Protein 5WYD (pdb70)

Radius of gyration: 39.07 Å; Cα contacts (8 Å, |Δi|>4): 3317; chains: 6; bounding box: 117×98×84 Å

Foldseek 3Di:
DQPVHDAPPQWDWDDDFQEIEIEGRDPDQSEDDLSHLVRLLVVLVVNLPDPRHQEYEYAYPDQAHRYDYHDCVQVPDDDPVSVVVVLVSLQSNLLSLLLRLHAYEYQYRHEQEQSSLLSRLSGPAYEYEQAYKYAYCVVVVPHARSNCLVPSVCVQQNDVVSCCRRVVVDIDTPVVCCVSRVHVYYDHRPCSVVVSVVVRVVSVQDQRVCSSVVSVLVVVCVVHNNVVCVVVVVVVVVVVVPDPQVVQVVVCVVVVHRGDDD/DPPPHDADPQWDWDDDFQEIEIEGRDPPASADDPRHLVRLLVVLVVNLPDPRHAEYEYAYPDQAHRYPYHDCVQVPDDDPVSVVVVLVSLQSNLVSLLLRLHAYEYQGRHAQEQSRLLSRLSHPAYEYAQAYKYAYQVVVVVHDRSNCLQVRVCVQQNDVVSCCRHVVVDIDGPVRCCVSRVHVYYDHRPCSVVVRVVVSVVSVQDDRVCSSLVSVLVVVCVVHNNVVCVVVVVVVVVVLVPDPQNVQVVVCVVVVHRGDDD/DPPDDDADPQWDWDDDFQEIEIEGRDPPQSEDDPSNLVRQLVVLVVNLVDPSHQEYEYAYPDQAHRYNAHDCVQVPDDDPVSVVVVLVSLQSRLVSLLLRLHAYEYQARHEQEQSRLLNRLSGPAYEYAQAYKYAYQQVVVPHARSNCLVPSVCVQQHDVVSCCRRVVVDIDGPVVCCVRRSHVYYDHHPCRVVVRVVVSVVSVLDDSVVSSVVSVLVVVCVVHNNVVCVVVVVVVVVVVVPDPQVVQVVVQVVVVHRGDDD/DPPDDDADPQWDWDDDFQEIEIEGRDPPASADDLRNLVRLLVVLVVNLVDPRHQEYEYAYPDQAWRHPYHDPVQVDPDDPVSVVVVLVSLQSNLVSLLLRLHAYEYQTSAAAEQSRLLSRLSGPAYEYAQHYKYAYQQVVVPHARSNCLQPRVCVQQHDVVSCCRRVVVDIGTPVVCCVSRVHVYYDHRPCSVVVSVVVSVVSVQDDRVVSSLVSCLVVVCVVHNNVVCVVVVVVSVVVLVPDPQSVQVVVCVVVVHRGDDD/DPPPDDADPQWDWDDDFQEIEIERRDPDASADDLSNLVRLLVVLVVNLVDPRHAEYEYAYPDQAHRYPYHDPVQCDDDDPVSVVVVLVSLQSNLQSLLLRLHAYEYQTRHAAEQSRLLNRLSHPAYEYEQAYKYAYQQVVVPHARSNCLVPSVCVQQNDVVSCCRRVVVDIDGPVVCCVSRVHVYYDHRPCSVVVRVVVSVVSVLDQRLCSSLVSCLVVVVVVHNNVVCVVVVVVVVVVLVPDPQNVQCVVCVVVVHRGDDD/DPPDDDADPQWDWDDDFQEIEIEGRDPDQSEDDLRNLVRLLVVLVVSLPDLRHQEYEYAYPDQAHSYPYHDVVQVPDDDPVSVVVVLVSLQSNLVSLLLRLHAYEYQASHAQEQSRLLSRLSGPAYEYAQAYKYAYQQVVVPHDRSNCLVPSVCVQQNDVVSCCRHVVVDIDGPVVCCVSRVHVYYDHRPCRVVVRVVVSVVSVLDQRVVSSVVSCLVVVCVVHNNVVCPVVVVVVVVVLVPDPQNVQVVVCVVVVHRGDDD

Nearest PDB structures (foldseek):
  5wyd-assembly1_E-3  TM=1.002E+00  e=4.978E-52  Pseudomonas aeruginosa PAO1
  5wyb-assembly1_B  TM=1.000E+00  e=2.154E-47  Pseudomonas aeruginosa PA14
  5z7r-assembly1_A  TM=9.635E-01  e=1.392E-26  Clostridium acetobutylicum ATCC 824
  3kqf-assembly1_B  TM=9.655E-01  e=3.634E-26  Bacillus anthracis
  3pea-assembly2_E  TM=8.152E-01  e=1.328E-24  Bacillus anthracis str. 'Ames Ancestor'

Solvent-accessible surface area: 67088 Å² total; per-residue (Å²): 18,32,108,120,59,124,28,14,182,37,11,42,34,73,88,50,34,67,8,0,4,3,18,5,49,26,90,120,20,0,14,5,40,77,82,0,0,48,3,5,56,58,0,2,69,67,2,42,163,56,90,57,0,19,1,0,0,6,8,0,72,30,110,112,47,0,0,36,0,36,37,61,113,11,28,46,59,45,74,117,66,89,2,52,56,1,1,34,38,4,2,44,0,3,45,18,1,37,81,0,51,2,0,0,0,0,0,0,19,1,74,0,27,5,5,0,0,8,2,0,8,13,3,3,0,4,0,0,4,71,31,2,57,0,1,1,30,23,0,19,24,0,11,3,1,9,12,11,1,4,8,30,2,15,69,32,14,16,7,0,24,0,3,15,0,4,0,4,53,45,136,9,64,0,96,18,0,41,131,22,24,0,0,5,58,30,14,58,42,55,59,0,109,40,25,0,39,53,8,0,51,73,0,32,125,2,0,6,49,0,4,50,28,0,4,58,2,2,17,3,15,35,93,89,18,6,20,44,34,24,78,53,1,40,67,55,2,5,46,7,27,49,40,100,27,3,119,22,1,36,57,2,134,128,78,186,81,105,35,139,47,220,24,24,112,89,106,126,57,24,133,37,10,45,34,87,94,62,53,67,6,0,4,3,18,6,50,34,89,118,21,0,10,4,11,73,79,2,1,65,7,4,82,56,6,1,65,49,0,42,161,46,100,62,0,19,0,0,0,7,10,5,77,30,113,125,39,0,0,28,2,29,22,83,112,11,37,54,81,44,72,97,23,75,0,104,34,0,0,98,59,3,4,37,0,6,45,16,0,49,84,1,60,0,0,0,0,0,0,0,12,2,65,0,38,8,6,0,0,7,2,0,10,13,4,2,0,4,0,0,7,92,46,2,47,0,4,0,48,19,0,17,31,0,12,2,0,8,13,6,2,2,10,30,1,17,74,31,16,22,7,1,27,0,2,43,1,3,0,4,43,30,141,8,65,0,99,23,0,36,140,23,23,0,1,4,57,33,12,73,57,58,96,0,106,42,21,0,35,106,10,0,44,54,0,24,132,6,0,11,49,0,2,39,32,0,4,63,0,1,20,3,12,37,93,110,18,6,18,41,35,22,78,59,1,34,104,52,2,25,82,6,30,74,32,141,24,2,124,30,0,14,53,1,128,119,65,186,98,120,48,104,42,205,16,29,116,108,132,132,36,20,175,51,9,55,33,60,93,76,25,75,7,0,0,6,20,8,61,31,96,123,24,0,13,5,34,114,77,2,1,51,5,4,75,58,6,0,62,44,0,42,161,45,89,58,0,21,0,0,0,9,9,2,75,28,120,117,49,0,0,32,1,39,18,58,100,4,15,40,77,58,68,111,68,80,1,110,69,0,1,93,52,3,4,37,1,5,38,20,1,37,77,0,55,0,0,0,0,0,0,0,17,2,66,0,28,7,3,0,1,7,2,0,12,13,2,4,0,4,0,0,8,118,86,4,57,0,0,0,37,22,0,18,25,0,14,2,1,8,12,6,1,1,7,34,2,12,70,33,14,20,6,1,23,0,3,42,0,1,0,3,52,36,134,7,63,0,84,28,0,32,125,20,20,0,0,2,61,24,12,78,64,57,46,0,104,33,26,0,43,47,5,0,52,51,0,20,146,4,0,6,49,0,1,47,33,0,4,58,0,2,18,3,11,38,97,60,19,7,16,3,35,22,13,42,1,27,54,53,4,35,73,3,13,77,29,149,18,0,114,24,0,14,57,0,128,118,52,188,94,126,44,133,47,248,19,30,115,105,53,136,26,22,171,70,7,50,35,84,83,71,56,66,5,0,2,3,17,2,55,32,100,134,29,1,11,6,16,98,82,2,1,41,4,5,74,55,0,2,67,75,2,40,173,47,93,64,1,20,0,1,0,6,8,4,87,26,116,150,32,0,0,32,1,23,18,135,108,17,63,47,139,87,58,156,22,66,49,43,35,6,37,59,53,4,13,46,0,5,88,20,1,61,82,1,56,1,23,0,0,0,0,0,13,0,54,0,30,6,5,0,1,8,2,0,11,13,2,41,48,5,1,0,6,123,67,0,55,0,4,0,49,23,46,70,110,65,90,125,4,45,11,35,0,57,133,31,2,32,147,68,20,31,114,55,79,5,105,110,0,27,111,76,63,70,144,9,66,0,105,25,0,57,168,22,30,0,1,79,81,48,13,64,55,58,84,0,96,41,22,0,33,115,59,0,46,58,14,18,144,87,14,7,54,25,35,48,34,64,20,80,42,128,29,4,31,106,122,45,50,87,113,1,46,79,12,29,90,117,20,72,142,60,40,31,131,111,21,103,7,37,153,22,26,91,64,0,152,140,87,161,88,122,58,140,62,198,25,21,116,112,63,134,28,20,169,64,5,51,30,83,84,51,46,70,9,0,5,4,18,4,52,39,88,114,20,0,11,6,13,85,80,3,2,46,4,4,67,56,0,2,60,70,0,42,161,46,96,60,0,20,0,0,0,6,8,2,82,27,119,115,41,0,0,38,2,24,16,138,114,8,63,62,140,70,78,172,75,80,43,157,58,0,33,120,58,3,17,38,1,4,94,23,0,57,81,0,57,1,20,0,0,0,0,1,18,1,60,0,27,5,5,0,1,8,2,0,9,12,3,37,44,5,1,0,5,110,67,0,56,0,1,0,53,26,41,71,108,65,96,132,7,48,11,37,0,61,129,32,0,29,153,69,15,32,107,58,76,3,104,122,0,16,124,88,62,78,102,7,62,0,98,27,0,70,172,19,33,0,2,80,76,35,17,64,53,57,61,0,87,27,24,0,35,59,38,0,41,96,14,22,132,80,14,4,56,20,31,41,38,68,21,59,36,131,29,2,32,111,132,112,59,85,111,55,30,79,81,53,91,147,109,58,135,93,84,33,151,120,45,149,19,36,182,21,24,103,70,0,175,142,34,113,100,105,43,100,45,189,25,27,110,108,52,139,30,19,173,63,6,64,27,92,86,55,24,72,4,0,10,5,12,8,57,34,106,120,20,5,17,7,14,70,68,3,2,46,4,4,64,52,1,1,66,75,2,39,168,56,95,68,2,8,0,0,0,9,9,1,96,34,116,128,39,1,0,37,2,31,26,139,123,14,56,60,140,67,85,182,72,94,47,159,68,0,33,118,46,5,16,34,1,5,94,21,1,63,78,0,63,0,25,0,0,0,0,0,18,3,79,0,30,5,7,0,0,8,4,0,10,12,1,41,50,4,0,0,2,125,86,2,50,0,0,0,42,23,46,71,99,67,91,127,4,45,11,35,0,59,131,32,2,31,147,57,15,32,111,57,81,4,99,105,0,22,123,78,65,64,139,6,67,0,104,23,0,71,175,23,32,0,1,76,88,28,15,47,60,53,41,0,109,44,21,0,40,64,47,0,51,88,21,12,147,80,18,11,63,22,29,29,35,67,18,66,38,130,28,4,36,112,141,114,55,88,114,58,47,82,83,58,86,142,106,62,127,84,78,31,143,114,43,109,11,31,184,24,25,100,53,0,178,143,44,116,121,114,41,138,55,218

InterPro domains:
  IPR001753 Enoyl-CoA hydratase/isomerase-like domain [PF00378] (27-270)
  IPR014748 Enoyl-CoA hydratase, C-terminal [G3DSA:1.10.12.10] (213-272)
  IPR018376 Enoyl-CoA hydratase/isomerase, conserved site [PS00166] (113-133)
  IPR029045 ClpP/crotonase-like domain superfamily [SSF52096] (18-271)

Structure (mmCIF, N/CA/C/O backbone):
data_5WYD
#
_entry.id   5WYD
#
_cell.length_a   83.309
_cell.length_b   83.309
_cell.length_c   207.547
_cell.angle_alpha   90.00
_cell.angle_beta   90.00
_cell.angle_gamma   120.00
#
_symmetry.space_group_name_H-M   'P 31'
#
loop_
_entity.id
_entity.type
_entity.pdbx_description
1 polymer 'Probable enoyl-CoA hydratase/isomerase'
2 non-polymer PENTANEDIAL
3 non-polymer 'ISOPROPYL ALCOHOL'
4 non-polymer (4S)-2-METHYL-2,4-PENTANEDIOL
5 non-polymer (4R)-2-METHYLPENTANE-2,4-DIOL
6 water water
#
loop_
_atom_site.group_PDB
_atom_site.id
_atom_site.type_symbol
_atom_site.label_atom_id
_atom_site.label_alt_id
_atom_site.label_comp_id
_atom_site.label_asym_id
_atom_site.label_entity_id
_atom_site.label_seq_id
_atom_site.pdbx_PDB_ins_code
_atom_site.Cartn_x
_atom_site.Cartn_y
_atom_site.Cartn_z
_atom_site.occupancy
_atom_site.B_iso_or_equiv
_atom_site.auth_seq_id
_atom_site.auth_comp_id
_atom_site.auth_asym_id
_atom_site.auth_atom_id
_atom_site.pdbx_PDB_model_num
ATOM 1 N N . LYS A 1 9 ? -37.637 7.913 12.098 1.00 82.92 9 LYS A N 1
ATOM 2 C CA . LYS A 1 9 ? -36.352 8.378 12.604 1.00 94.04 9 LYS A CA 1
ATOM 3 C C . LYS A 1 9 ? -36.585 9.456 13.662 1.00 99.39 9 LYS A C 1
ATOM 4 O O . LYS A 1 9 ? -37.730 9.782 13.968 1.00 97.39 9 LYS A O 1
ATOM 6 N N . ALA A 1 10 ? -35.509 9.922 14.302 1.00 107.98 10 ALA A N 1
ATOM 7 C CA . ALA A 1 10 ? -35.561 11.031 15.270 1.00 121.21 10 ALA A CA 1
ATOM 8 C C . ALA A 1 10 ? -36.559 10.812 16.412 1.00 128.98 10 ALA A C 1
ATOM 9 O O . ALA A 1 10 ? -37.265 11.745 16.816 1.00 116.54 10 ALA A O 1
ATOM 11 N N . SER A 1 11 ? -36.674 9.581 16.917 1.00 127.42 11 SER A N 1
ATOM 12 C CA . SER A 1 11 ? -37.609 9.323 18.011 1.00 115.97 11 SER A CA 1
ATOM 13 C C . SER A 1 11 ? -37.105 9.877 19.347 1.00 105.07 11 SER A C 1
ATOM 14 O O . SER A 1 11 ? -37.886 10.424 20.132 1.00 97.08 11 SER A O 1
ATOM 17 N N . SER A 1 12 ? -35.798 9.770 19.613 1.00 100.85 12 SER A N 1
ATOM 18 C CA . SER A 1 12 ? -35.209 10.241 20.874 1.00 86.21 12 SER A CA 1
ATOM 19 C C . SER A 1 12 ? -34.667 11.654 20.676 1.00 85.79 12 SER A C 1
ATOM 20 O O . SER A 1 12 ? -33.468 11.931 20.758 1.00 88.43 12 SER A O 1
ATOM 23 N N . PHE A 1 13 ? -35.601 12.559 20.415 1.00 86.88 13 PHE A N 1
ATOM 24 C CA . PHE A 1 13 ? -35.277 13.946 20.140 1.00 87.62 13 PHE A CA 1
ATOM 25 C C . PHE A 1 13 ? -36.501 14.770 20.500 1.00 81.63 13 PHE A C 1
ATOM 26 O O . PHE A 1 13 ? -37.616 14.250 20.596 1.00 74.42 13 PHE A O 1
ATOM 34 N N . ASP A 1 14 ? -36.271 16.052 20.747 1.00 83.50 14 ASP A N 1
ATOM 35 C CA . ASP A 1 14 ? -37.343 17.003 21.015 1.00 92.32 14 ASP A CA 1
ATOM 36 C C . ASP A 1 14 ? -37.693 17.746 19.724 1.00 98.53 14 ASP A C 1
ATOM 37 O O . ASP A 1 14 ? -36.974 18.662 19.304 1.00 95.06 14 ASP A O 1
ATOM 42 N N . ASP A 1 15 ? -38.824 17.369 19.126 1.00 100.59 15 ASP A N 1
ATOM 43 C CA . ASP A 1 15 ? -39.359 17.951 17.900 1.00 100.15 15 ASP A CA 1
ATOM 44 C C . ASP A 1 15 ? -40.773 18.406 18.250 1.00 97.98 15 ASP A C 1
ATOM 45 O O . ASP A 1 15 ? -41.397 17.854 19.170 1.00 98.84 15 ASP A O 1
ATOM 50 N N . THR A 1 16 ? -41.240 19.483 17.603 1.00 87.00 16 THR A N 1
ATOM 51 C CA . THR A 1 16 ? -42.604 19.940 17.860 1.00 87.72 16 THR A CA 1
ATOM 52 C C . THR A 1 16 ? -43.603 18.819 17.573 1.00 92.23 16 THR A C 1
ATOM 53 O O . THR A 1 16 ? -43.443 18.042 16.623 1.00 95.44 16 THR A O 1
ATOM 57 N N . HIS A 1 17 ? -44.639 18.722 18.420 1.00 83.14 17 HIS A N 1
ATOM 58 C CA . HIS A 1 17 ? -45.600 17.636 18.249 1.00 78.69 17 HIS A CA 1
ATOM 59 C C . HIS A 1 17 ? -46.252 17.697 16.875 1.00 78.25 17 HIS A C 1
ATOM 60 O O . HIS A 1 17 ? -46.709 16.674 16.349 1.00 72.89 17 HIS A O 1
ATOM 67 N N . LYS A 1 18 ? -46.246 18.880 16.264 1.00 65.52 18 LYS A N 1
ATOM 68 C CA . LYS A 1 18 ? -46.763 19.053 14.914 1.00 65.47 18 LYS A CA 1
ATOM 69 C C . LYS A 1 18 ? -45.983 18.241 13.894 1.00 71.60 18 LYS A C 1
ATOM 70 O O . LYS A 1 18 ? -46.548 17.732 12.930 1.00 79.22 18 LYS A O 1
ATOM 76 N N . LEU A 1 19 ? -44.693 18.093 14.071 1.00 56.11 19 LEU A N 1
ATOM 77 C CA . LEU A 1 19 ? -43.957 17.336 13.078 1.00 55.65 19 LEU A CA 1
ATOM 78 C C . LEU A 1 19 ? -43.819 15.900 13.535 1.00 60.77 19 LEU A C 1
ATOM 79 O O . LEU A 1 19 ? -43.347 15.619 14.643 1.00 70.97 19 LEU A O 1
ATOM 84 N N . THR A 1 20 ? -44.280 15.001 12.678 1.00 53.87 20 THR A N 1
ATOM 85 C CA . THR A 1 20 ? -44.324 13.581 12.956 1.00 51.85 20 THR A CA 1
ATOM 86 C C . THR A 1 20 ? -43.304 12.919 12.068 1.00 66.31 20 THR A C 1
ATOM 87 O O . THR A 1 20 ? -43.280 13.160 10.857 1.00 70.37 20 THR A O 1
ATOM 91 N N . VAL A 1 21 ? -42.470 12.088 12.665 1.00 61.62 21 VAL A N 1
ATOM 92 C CA . VAL A 1 21 ? -41.441 11.399 11.924 1.00 51.33 21 VAL A CA 1
ATOM 93 C C . VAL A 1 21 ? -41.718 9.909 12.015 1.00 62.02 21 VAL A C 1
ATOM 94 O O . VAL A 1 21 ? -41.874 9.362 13.115 1.00 70.35 21 VAL A O 1
ATOM 98 N N . GLU A 1 22 ? -41.802 9.264 10.862 1.00 47.37 22 GLU A N 1
ATOM 99 C CA . GLU A 1 22 ? -41.966 7.824 10.753 1.00 59.87 22 GLU A CA 1
ATOM 100 C C . GLU A 1 22 ? -40.840 7.285 9.894 1.00 65.67 22 GLU A C 1
ATOM 101 O O . GLU A 1 22 ? -40.477 7.908 8.892 1.00 72.58 22 GLU A O 1
ATOM 107 N N . LYS A 1 23 ? -40.227 6.187 10.316 1.00 60.54 23 LYS A N 1
ATOM 108 C CA . LYS A 1 23 ? -39.147 5.591 9.540 1.00 59.11 23 LYS A CA 1
ATOM 109 C C . LYS A 1 23 ? -39.608 4.310 8.852 1.00 57.13 23 LYS A C 1
ATOM 110 O O . LYS A 1 23 ? -40.049 3.364 9.513 1.00 72.40 23 LYS A O 1
ATOM 116 N N . HIS A 1 24 ? -39.525 4.289 7.529 1.00 53.41 24 HIS A N 1
ATOM 117 C CA . HIS A 1 24 ? -39.792 3.084 6.764 1.00 63.05 24 HIS A CA 1
ATOM 118 C C . HIS A 1 24 ? -38.504 2.738 6.031 1.00 59.99 24 HIS A C 1
ATOM 119 O O . HIS A 1 24 ? -38.071 3.490 5.148 1.00 56.22 24 HIS A O 1
ATOM 126 N N . GLY A 1 25 ? -37.928 1.578 6.354 1.00 75.00 25 GLY A N 1
ATOM 127 C CA . GLY A 1 25 ? -36.671 1.199 5.720 1.00 69.13 25 GLY A CA 1
ATOM 128 C C . GLY A 1 25 ? -35.633 2.278 5.956 1.00 65.19 25 GLY A C 1
ATOM 129 O O . GLY A 1 25 ? -35.366 2.670 7.096 1.00 62.56 25 GLY A O 1
ATOM 130 N N . HIS A 1 26 ? -35.002 2.734 4.875 1.00 54.70 26 HIS A N 1
ATOM 131 C CA . HIS A 1 26 ? -34.043 3.825 4.918 1.00 31.60 26 HIS A CA 1
ATOM 132 C C . HIS A 1 26 ? -34.681 5.163 4.609 1.00 44.95 26 HIS A C 1
ATOM 133 O O . HIS A 1 26 ? -33.974 6.147 4.442 1.00 44.12 26 HIS A O 1
ATOM 140 N N . THR A 1 27 ? -35.990 5.221 4.491 1.00 37.78 27 THR A N 1
ATOM 141 C CA . THR A 1 27 ? -36.678 6.457 4.163 1.00 37.24 27 THR A CA 1
ATOM 142 C C . THR A 1 27 ? -37.323 6.991 5.433 1.00 52.50 27 THR A C 1
ATOM 143 O O . THR A 1 27 ? -37.949 6.236 6.184 1.00 62.45 27 THR A O 1
ATOM 147 N N . ALA A 1 28 ? -37.113 8.274 5.708 1.00 44.79 28 ALA A N 1
ATOM 148 C CA . ALA A 1 28 ? -37.696 8.918 6.877 1.00 44.64 28 ALA A CA 1
ATOM 149 C C . ALA A 1 28 ? -38.872 9.788 6.456 1.00 52.39 28 ALA A C 1
ATOM 150 O O . ALA A 1 28 ? -38.716 10.679 5.616 1.00 51.12 28 ALA A O 1
ATOM 152 N N . LEU A 1 29 ? -40.032 9.549 7.064 1.00 59.17 29 LEU A N 1
ATOM 153 C CA . LEU A 1 29 ? -41.263 10.260 6.745 1.00 53.48 29 LEU A CA 1
ATOM 154 C C . LEU A 1 29 ? -41.540 11.337 7.775 1.00 51.64 29 LEU A C 1
ATOM 155 O O . LEU A 1 29 ? -41.715 11.044 8.962 1.00 61.02 29 LEU A O 1
ATOM 160 N N . ILE A 1 30 ? -41.639 12.568 7.294 1.00 50.41 30 ILE A N 1
ATOM 161 C CA . ILE A 1 30 ? -41.921 13.741 8.103 1.00 45.51 30 ILE A CA 1
ATOM 162 C C . ILE A 1 30 ? -43.247 14.321 7.664 1.00 50.45 30 ILE A C 1
ATOM 163 O O . ILE A 1 30 ? -43.416 14.651 6.488 1.00 48.14 30 ILE A O 1
ATOM 168 N N . THR A 1 31 ? -44.161 14.506 8.602 1.00 51.04 31 THR A N 1
ATOM 169 C CA . THR A 1 31 ? -45.449 15.070 8.265 1.00 51.94 31 THR A CA 1
ATOM 170 C C . THR A 1 31 ? -45.646 16.340 9.076 1.00 51.66 31 THR A C 1
ATOM 171 O O . THR A 1 31 ? -45.379 16.358 10.285 1.00 45.36 31 THR A O 1
ATOM 175 N N . ILE A 1 32 ? -45.989 17.426 8.380 1.00 45.24 32 ILE A N 1
ATOM 176 C CA . ILE A 1 32 ? -46.403 18.649 9.050 1.00 41.49 32 ILE A CA 1
ATOM 177 C C . ILE A 1 32 ? -47.803 18.425 9.577 1.00 61.32 32 ILE A C 1
ATOM 178 O O . ILE A 1 32 ? -48.711 18.075 8.810 1.00 57.01 32 ILE A O 1
ATOM 183 N N . ASN A 1 33 ? -48.014 18.717 10.844 1.00 63.46 33 ASN A N 1
ATOM 184 C CA . ASN A 1 33 ? -49.299 18.499 11.466 1.00 54.79 33 ASN A CA 1
ATOM 185 C C . ASN A 1 33 ? -49.655 19.739 12.265 1.00 41.64 33 ASN A C 1
ATOM 186 O O . ASN A 1 33 ? -49.626 19.729 13.489 1.00 65.95 33 ASN A O 1
ATOM 191 N N . HIS A 1 34 ? -50.010 20.803 11.567 1.00 44.83 34 HIS A N 1
ATOM 192 C CA . HIS A 1 34 ? -50.403 22.040 12.219 1.00 51.85 34 HIS A CA 1
ATOM 193 C C . HIS A 1 34 ? -51.834 22.335 11.814 1.00 54.92 34 HIS A C 1
ATOM 194 O O . HIS A 1 34 ? -52.113 22.509 10.624 1.00 57.32 34 HIS A O 1
ATOM 201 N N . PRO A 1 35 ? -52.779 22.395 12.744 1.00 68.31 35 PRO A N 1
ATOM 202 C CA . PRO A 1 35 ? -54.113 22.589 12.170 1.00 55.15 35 PRO A CA 1
ATOM 203 C C . PRO A 1 35 ? -54.472 24.069 11.978 1.00 53.63 35 PRO A C 1
ATOM 204 O O . PRO A 1 35 ? -53.863 24.932 12.593 1.00 59.37 35 PRO A O 1
ATOM 208 N N . PRO A 1 36 ? -55.424 24.371 11.080 1.00 62.95 36 PRO A N 1
ATOM 209 C CA . PRO A 1 36 ? -56.137 23.368 10.289 1.00 68.52 36 PRO A CA 1
ATOM 210 C C . PRO A 1 36 ? -55.636 23.289 8.850 1.00 66.64 36 PRO A C 1
ATOM 211 O O . PRO A 1 36 ? -56.021 22.381 8.111 1.00 81.18 36 PRO A O 1
ATOM 215 N N . ALA A 1 37 ? -54.781 24.240 8.474 1.00 56.01 37 ALA A N 1
ATOM 216 C CA . ALA A 1 37 ? -54.218 24.348 7.137 1.00 54.18 37 ALA A CA 1
ATOM 217 C C . ALA A 1 37 ? -52.772 23.872 7.039 1.00 56.37 37 ALA A C 1
ATOM 218 O O . ALA A 1 37 ? -52.153 24.027 5.987 1.00 56.16 37 ALA A O 1
ATOM 220 N N . ASN A 1 38 ? -52.211 23.316 8.109 1.00 64.15 38 ASN A N 1
ATOM 221 C CA . ASN A 1 38 ? -50.818 22.861 8.135 1.00 58.68 38 ASN A CA 1
ATOM 222 C C . ASN A 1 38 ? -49.863 24.013 7.840 1.00 54.87 38 ASN A C 1
ATOM 223 O O . ASN A 1 38 ? -48.817 23.829 7.217 1.00 61.87 38 ASN A O 1
ATOM 228 N N . THR A 1 39 ? -50.237 25.213 8.287 1.00 59.84 39 THR A N 1
ATOM 229 C CA . THR A 1 39 ? -49.399 26.389 8.110 1.00 53.54 39 THR A CA 1
ATOM 230 C C . THR A 1 39 ? -48.162 26.291 8.998 1.00 48.95 39 THR A C 1
ATOM 231 O O . THR A 1 39 ? -48.203 25.740 10.102 1.00 55.45 39 THR A O 1
ATOM 235 N N . TRP A 1 40 ? -47.046 26.804 8.482 1.00 51.58 40 TRP A N 1
ATOM 236 C CA . TRP A 1 40 ? -45.777 26.787 9.204 1.00 51.96 40 TRP A CA 1
ATOM 237 C C . TRP A 1 40 ? -45.781 27.665 10.437 1.00 62.09 40 TRP A C 1
ATOM 238 O O . TRP A 1 40 ? -46.413 28.725 10.472 1.00 61.40 40 TRP A O 1
ATOM 249 N N . ASP A 1 41 ? -45.007 27.237 11.426 1.00 58.44 41 ASP A N 1
ATOM 250 C CA . ASP A 1 41 ? -44.887 27.911 12.699 1.00 59.17 41 ASP A CA 1
ATOM 251 C C . ASP A 1 41 ? -43.410 27.962 13.051 1.00 58.28 41 ASP A C 1
ATOM 252 O O . ASP A 1 41 ? -42.594 27.227 12.487 1.00 51.45 41 ASP A O 1
ATOM 257 N N . ARG A 1 42 ? -43.064 28.871 13.964 1.00 58.54 42 ARG A N 1
ATOM 258 C CA . ARG A 1 42 ? -41.685 28.940 14.442 1.00 54.07 42 ARG A CA 1
ATOM 259 C C . ARG A 1 42 ? -41.241 27.638 15.076 1.00 50.45 42 ARG A C 1
ATOM 260 O O . ARG A 1 42 ? -40.093 27.205 14.904 1.00 51.27 42 ARG A O 1
ATOM 268 N N . ASP A 1 43 ? -42.118 27.049 15.884 1.00 50.06 43 ASP A N 1
ATOM 269 C CA . ASP A 1 43 ? -41.789 25.794 16.539 1.00 68.53 43 ASP A CA 1
ATOM 270 C C . ASP A 1 43 ? -41.523 24.740 15.478 1.00 69.12 43 ASP A C 1
ATOM 271 O O . ASP A 1 43 ? -40.590 23.935 15.600 1.00 67.83 43 ASP A O 1
ATOM 276 N N . SER A 1 44 ? -42.332 24.756 14.414 1.00 70.06 44 SER A N 1
ATOM 277 C CA . SER A 1 44 ? -42.153 23.832 13.302 1.00 63.96 44 SER A CA 1
ATOM 278 C C . SER A 1 44 ? -40.857 24.096 12.527 1.00 53.71 44 SER A C 1
ATOM 279 O O . SER A 1 44 ? -40.109 23.159 12.223 1.00 56.27 44 SER A O 1
ATOM 282 N N . LEU A 1 45 ? -40.555 25.362 12.226 1.00 48.66 45 LEU A N 1
ATOM 283 C CA . LEU A 1 45 ? -39.384 25.669 11.406 1.00 45.53 45 LEU A CA 1
ATOM 284 C C . LEU A 1 45 ? -38.074 25.258 12.064 1.00 43.25 45 LEU A C 1
ATOM 285 O O . LEU A 1 45 ? -37.181 24.727 11.391 1.00 35.84 45 LEU A O 1
ATOM 290 N N . ILE A 1 46 ? -37.902 25.546 13.355 1.00 35.44 46 ILE A N 1
ATOM 291 C CA . ILE A 1 46 ? -36.655 25.140 13.994 1.00 31.26 46 ILE A CA 1
ATOM 292 C C . ILE A 1 46 ? -36.537 23.630 13.984 1.00 38.43 46 ILE A C 1
ATOM 293 O O . ILE A 1 46 ? -35.494 23.079 13.615 1.00 39.25 46 ILE A O 1
ATOM 298 N N . GLY A 1 47 ? -37.622 22.932 14.317 1.00 42.28 47 GLY A N 1
ATOM 299 C CA . GLY A 1 47 ? -37.544 21.490 14.313 1.00 41.99 47 GLY A CA 1
ATOM 300 C C . GLY A 1 47 ? -37.114 20.994 12.953 1.00 39.66 47 GLY A C 1
ATOM 301 O O . GLY A 1 47 ? -36.198 20.175 12.844 1.00 51.97 47 GLY A O 1
ATOM 302 N N . LEU A 1 48 ? -37.663 21.600 11.899 1.00 31.99 48 LEU A N 1
ATOM 303 C CA . LEU A 1 48 ? -37.341 21.154 10.556 1.00 26.86 48 LEU A CA 1
ATOM 304 C C . LEU A 1 48 ? -35.854 21.256 10.310 1.00 36.80 48 LEU A C 1
ATOM 305 O O . LEU A 1 48 ? -35.212 20.271 9.936 1.00 32.34 48 LEU A O 1
ATOM 310 N N . ARG A 1 49 ? -35.269 22.414 10.617 1.00 31.02 49 ARG A N 1
ATOM 311 C CA . ARG A 1 49 ? -33.828 22.526 10.501 1.00 23.69 49 ARG A CA 1
ATOM 312 C C . ARG A 1 49 ? -33.150 21.491 11.381 1.00 29.73 49 ARG A C 1
ATOM 313 O O . ARG A 1 49 ? -32.305 20.719 10.925 1.00 39.08 49 ARG A O 1
ATOM 321 N N . GLN A 1 50 ? -33.576 21.401 12.627 1.00 22.53 50 GLN A N 1
ATOM 322 C CA . GLN A 1 50 ? -32.961 20.433 13.503 1.00 25.57 50 GLN A CA 1
ATOM 323 C C . GLN A 1 50 ? -33.183 19.037 12.983 1.00 30.86 50 GLN A C 1
ATOM 324 O O . GLN A 1 50 ? -32.250 18.231 12.939 1.00 41.12 50 GLN A O 1
ATOM 330 N N . LEU A 1 51 ? -34.388 18.757 12.506 1.00 23.88 51 LEU A N 1
ATOM 331 C CA . LEU A 1 51 ? -34.652 17.407 12.056 1.00 28.97 51 LEU A CA 1
ATOM 332 C C . LEU A 1 51 ? -33.713 17.041 10.924 1.00 29.57 51 LEU A C 1
ATOM 333 O O . LEU A 1 51 ? -33.040 16.006 10.989 1.00 38.67 51 LEU A O 1
ATOM 338 N N 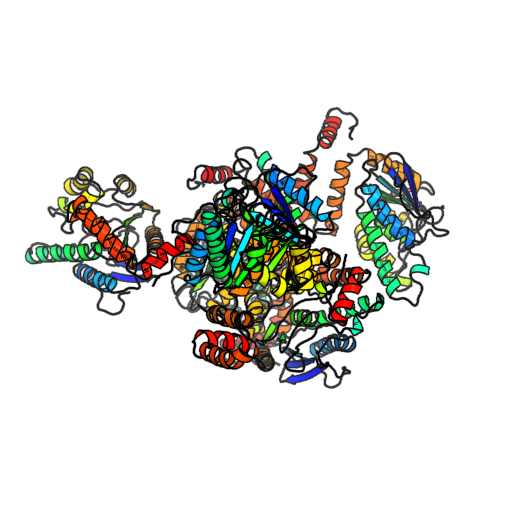. ILE A 1 52 ? -33.506 17.971 9.989 1.00 29.65 52 ILE A N 1
ATOM 339 C CA . ILE A 1 52 ? -32.631 17.709 8.845 1.00 30.61 52 ILE A CA 1
ATOM 340 C C . ILE A 1 52 ? -31.220 17.393 9.296 1.00 28.18 52 ILE A C 1
ATOM 341 O O . ILE A 1 52 ? -30.581 16.473 8.775 1.00 39.49 52 ILE A O 1
ATOM 346 N N . GLU A 1 53 ? -30.716 18.140 10.273 1.00 24.49 53 GLU A N 1
ATOM 347 C CA . GLU A 1 53 ? -29.365 17.898 10.754 1.00 36.50 53 GLU A CA 1
ATOM 348 C C . GLU A 1 53 ? -29.231 16.531 11.389 1.00 38.01 53 GLU A C 1
ATOM 349 O O . GLU A 1 53 ? -28.199 15.869 11.236 1.00 41.99 53 GLU A O 1
ATOM 355 N N . HIS A 1 54 ? -30.230 16.119 12.164 1.00 41.18 54 HIS A N 1
ATOM 356 C CA . HIS A 1 54 ? -30.182 14.792 12.750 1.00 34.58 54 HIS A CA 1
ATOM 357 C C . HIS A 1 54 ? -30.214 13.744 11.656 1.00 30.68 54 HIS A C 1
ATOM 358 O O . HIS A 1 54 ? -29.504 12.735 11.726 1.00 35.49 54 HIS A O 1
ATOM 365 N N . LEU A 1 55 ? -31.044 13.978 10.636 1.00 29.83 55 LEU A N 1
ATOM 366 C CA . LEU A 1 55 ? -31.166 13.041 9.530 1.00 35.94 55 LEU A CA 1
ATOM 367 C C . LEU A 1 55 ? -29.854 12.930 8.768 1.00 37.29 55 LEU A C 1
ATOM 368 O O . LEU A 1 55 ? -29.392 11.824 8.442 1.00 32.72 55 LEU A O 1
ATOM 373 N N . ASN A 1 56 ? -29.205 14.069 8.550 1.00 35.77 56 ASN A N 1
ATOM 374 C CA . ASN A 1 56 ? -27.919 14.066 7.880 1.00 30.15 56 ASN A CA 1
ATOM 375 C C . ASN A 1 56 ? -26.919 13.240 8.644 1.00 40.30 56 ASN A C 1
ATOM 376 O O . ASN A 1 56 ? -26.034 12.632 8.051 1.00 58.75 56 ASN A O 1
ATOM 381 N N . ARG A 1 57 ? -26.968 13.298 9.964 1.00 40.20 57 ARG A N 1
ATOM 382 C CA . ARG A 1 57 ? -26.048 12.493 10.747 1.00 47.96 57 ARG A CA 1
ATOM 383 C C . ARG A 1 57 ? -26.327 10.999 10.608 1.00 50.21 57 ARG A C 1
ATOM 384 O O . ARG A 1 57 ? -25.387 10.200 10.547 1.00 59.54 57 ARG A O 1
ATOM 392 N N . ASP A 1 58 ? -27.597 10.594 10.572 1.00 40.74 58 ASP A N 1
ATOM 393 C CA . ASP A 1 58 ? -27.902 9.174 10.504 1.00 33.24 58 ASP A CA 1
ATOM 394 C C . ASP A 1 58 ? -27.576 8.588 9.139 1.00 35.83 58 ASP A C 1
ATOM 395 O O . ASP A 1 58 ? -28.066 9.076 8.115 1.00 45.88 58 ASP A O 1
ATOM 400 N N . ASP A 1 59 ? -26.851 7.467 9.124 1.00 41.81 59 ASP A N 1
ATOM 401 C CA . ASP A 1 59 ? -26.494 6.829 7.861 1.00 33.94 59 ASP A CA 1
ATOM 402 C C . ASP A 1 59 ? -27.529 5.822 7.407 1.00 47.89 59 ASP A C 1
ATOM 403 O O . ASP A 1 59 ? -27.429 5.313 6.283 1.00 48.44 59 ASP A O 1
ATOM 408 N N . ASP A 1 60 ? -28.532 5.561 8.237 1.00 48.72 60 ASP A N 1
ATOM 409 C CA . ASP A 1 60 ? -29.604 4.619 7.973 1.00 50.80 60 ASP A CA 1
ATOM 410 C C . ASP A 1 60 ? -30.690 5.221 7.115 1.00 39.81 60 ASP A C 1
ATOM 411 O O . ASP A 1 60 ? -31.710 4.579 6.882 1.00 45.20 60 ASP A O 1
ATOM 416 N N . ILE A 1 61 ? -30.594 6.492 6.799 1.00 41.16 61 ILE A N 1
ATOM 417 C CA . ILE A 1 61 ? -31.614 7.136 6.003 1.00 49.77 61 ILE A CA 1
ATOM 418 C C . ILE A 1 61 ? -31.046 7.568 4.667 1.00 46.82 61 ILE A C 1
ATOM 419 O O . ILE A 1 61 ? -30.086 8.347 4.613 1.00 49.30 61 ILE A O 1
ATOM 424 N N . TYR A 1 62 ? -31.647 7.081 3.591 1.00 43.26 62 TYR A N 1
ATOM 425 C CA . TYR A 1 62 ? -31.210 7.474 2.274 1.00 29.00 62 TYR A CA 1
ATOM 426 C C . TYR A 1 62 ? -32.206 8.353 1.557 1.00 34.12 62 TYR A C 1
ATOM 427 O O . TYR A 1 62 ? -31.835 8.983 0.562 1.00 32.42 62 TYR A O 1
ATOM 436 N N . ALA A 1 63 ? -33.448 8.418 2.022 1.00 28.62 63 ALA A N 1
ATOM 437 C CA . ALA A 1 63 ? -34.455 9.228 1.353 1.00 31.11 63 ALA A CA 1
ATOM 438 C C . ALA A 1 63 ? -35.296 9.966 2.379 1.00 28.25 63 ALA A C 1
ATOM 439 O O . ALA A 1 63 ? -35.319 9.605 3.550 1.00 37.93 63 ALA A O 1
ATOM 441 N N . LEU A 1 64 ? -35.909 11.062 1.940 1.00 30.21 64 LEU A N 1
ATOM 442 C CA . LEU A 1 64 ? -36.812 11.871 2.748 1.00 21.75 64 LEU A CA 1
ATOM 443 C C . LEU A 1 64 ? -38.094 12.181 1.987 1.00 37.02 64 LEU A C 1
ATOM 444 O O . LEU A 1 64 ? -38.058 12.433 0.779 1.00 50.66 64 LEU A O 1
ATOM 449 N N . VAL A 1 65 ? -39.223 12.138 2.694 1.00 36.66 65 VAL A N 1
ATOM 450 C CA . VAL A 1 65 ? -40.532 12.480 2.152 1.00 33.41 65 VAL A CA 1
ATOM 451 C C . VAL A 1 65 ? -41.206 13.442 3.119 1.00 34.42 65 VAL A C 1
ATOM 452 O O . VAL A 1 65 ? -41.048 13.308 4.339 1.00 34.24 65 VAL A O 1
ATOM 456 N N . VAL A 1 66 ? -41.830 14.484 2.575 1.00 26.38 66 VAL A N 1
ATOM 457 C CA . VAL A 1 66 ? -42.628 15.437 3.346 1.00 42.57 66 VAL A CA 1
ATOM 458 C C . VAL A 1 66 ? -44.006 15.577 2.709 1.00 37.49 66 VAL A C 1
ATOM 459 O O . VAL A 1 66 ? -44.116 15.834 1.505 1.00 36.48 66 VAL A O 1
ATOM 463 N N . THR A 1 67 ? -45.054 15.466 3.524 1.00 45.45 67 THR A N 1
ATOM 464 C CA . THR A 1 67 ? -46.425 15.584 3.043 1.00 53.26 67 THR A CA 1
ATOM 465 C C . THR A 1 67 ? -47.230 16.379 4.062 1.00 60.20 67 THR A C 1
ATOM 466 O O . THR A 1 67 ? -46.848 16.479 5.232 1.00 72.53 67 THR A O 1
ATOM 470 N N . GLY A 1 68 ? -48.330 16.965 3.603 1.00 62.94 68 GLY A N 1
ATOM 471 C CA . GLY A 1 68 ? -49.170 17.739 4.492 1.00 65.77 68 GLY A CA 1
ATOM 472 C C . GLY A 1 68 ? -50.254 16.895 5.141 1.00 74.42 68 GLY A C 1
ATOM 473 O O . GLY A 1 68 ? -50.960 16.127 4.483 1.00 82.78 68 GLY A O 1
ATOM 474 N N . GLN A 1 69 ? -50.383 17.054 6.454 1.00 59.84 69 GLN A N 1
ATOM 475 C CA . GLN A 1 69 ? -51.409 16.340 7.195 1.00 58.93 69 GLN A CA 1
ATOM 476 C C . GLN A 1 69 ? -52.788 16.617 6.597 1.00 55.52 69 GLN A C 1
ATOM 477 O O . GLN A 1 69 ? -53.113 17.755 6.231 1.00 46.39 69 GLN A O 1
ATOM 483 N N . GLY A 1 70 ? -53.578 15.557 6.449 1.00 55.47 70 GLY A N 1
ATOM 484 C CA . GLY A 1 70 ? -54.901 15.691 5.907 1.00 40.58 70 GLY A CA 1
ATOM 485 C C . GLY A 1 70 ? -54.865 15.800 4.397 1.00 54.96 70 GLY A C 1
ATOM 486 O O . GLY A 1 70 ? -53.842 16.129 3.785 1.00 50.67 70 GLY A O 1
ATOM 487 N N . PRO A 1 71 ? -55.998 15.487 3.770 1.00 41.10 71 PRO A N 1
ATOM 488 C CA . PRO A 1 71 ? -56.080 15.556 2.304 1.00 51.28 71 PRO A CA 1
ATOM 489 C C . PRO A 1 71 ? -56.138 16.964 1.754 1.00 43.61 71 PRO A C 1
ATOM 490 O O . PRO A 1 71 ? -55.872 17.178 0.570 1.00 47.86 71 PRO A O 1
ATOM 494 N N . LYS A 1 72 ? -56.598 17.912 2.550 1.00 35.74 72 LYS A N 1
ATOM 495 C CA . LYS A 1 72 ? -56.967 19.207 2.002 1.00 34.97 72 LYS A CA 1
ATOM 496 C C . LYS A 1 72 ? -55.758 20.116 1.777 1.00 41.97 72 LYS A C 1
ATOM 497 O O . LYS A 1 72 ? -55.674 20.780 0.742 1.00 50.88 72 LYS A O 1
ATOM 503 N N . PHE A 1 73 ? -54.820 20.176 2.729 1.00 31.02 73 PHE A N 1
ATOM 504 C CA . PHE A 1 73 ? -53.685 21.108 2.663 1.00 42.88 73 PHE A CA 1
ATOM 505 C C . PHE A 1 73 ? -52.354 20.376 2.726 1.00 39.98 73 PHE A C 1
ATOM 506 O O . PHE A 1 73 ? -52.059 19.727 3.731 1.00 46.60 73 PHE A O 1
ATOM 514 N N . PHE A 1 74 ? -51.528 20.520 1.683 1.00 42.48 74 PHE A N 1
ATOM 515 C CA . PHE A 1 74 ? -50.143 20.102 1.828 1.00 40.07 74 PHE A CA 1
ATOM 516 C C . PHE A 1 74 ? -49.432 21.034 2.792 1.00 48.46 74 PHE A C 1
ATOM 517 O O . PHE A 1 74 ? -48.915 20.600 3.833 1.00 46.63 74 PHE A O 1
ATOM 525 N N . SER A 1 75 ? -49.442 22.328 2.483 1.00 45.84 75 SER A N 1
ATOM 526 C CA . SER A 1 75 ? -48.900 23.309 3.404 1.00 51.58 75 SER A CA 1
ATOM 527 C C . SER A 1 75 ? -49.441 24.676 3.034 1.00 50.32 75 SER A C 1
ATOM 528 O O . SER A 1 75 ? -49.397 25.075 1.866 1.00 46.59 75 SER A O 1
ATOM 531 N N . ALA A 1 76 ? -49.889 25.404 4.049 1.00 52.48 76 ALA A N 1
ATOM 532 C CA . ALA A 1 76 ? -50.452 26.725 3.864 1.00 57.75 76 ALA A CA 1
ATOM 533 C C . ALA A 1 76 ? -49.424 27.830 3.974 1.00 72.88 76 ALA A C 1
ATOM 534 O O . ALA A 1 76 ? -49.769 29.000 3.764 1.00 65.62 76 ALA A O 1
ATOM 536 N N . GLY A 1 77 ? -48.178 27.508 4.287 1.00 77.30 77 GLY A N 1
ATOM 537 C CA . GLY A 1 77 ? -47.254 28.602 4.436 1.00 66.03 77 GLY A CA 1
ATOM 538 C C . GLY A 1 77 ? -47.246 29.166 5.839 1.00 69.08 77 GLY A C 1
ATOM 539 O O . GLY A 1 77 ? -47.619 28.502 6.818 1.00 73.79 77 GLY A O 1
ATOM 540 N N . ALA A 1 78 ? -46.736 30.385 5.933 1.00 73.80 78 ALA A N 1
ATOM 541 C CA . ALA A 1 78 ? -46.614 31.084 7.196 1.00 81.63 78 ALA A CA 1
ATOM 542 C C . ALA A 1 78 ? -47.940 31.567 7.763 1.00 72.04 78 ALA A C 1
ATOM 543 O O . ALA A 1 78 ? -48.732 32.223 7.078 1.00 58.10 78 ALA A O 1
ATOM 545 N N . ASP A 1 79 ? -48.121 31.326 9.055 1.00 76.10 79 ASP A N 1
ATOM 546 C CA . ASP A 1 79 ? -49.324 31.733 9.754 1.00 72.41 79 ASP A CA 1
ATOM 547 C C . ASP A 1 79 ? -49.318 33.245 9.960 1.00 72.36 79 ASP A C 1
ATOM 548 O O . ASP A 1 79 ? -48.265 33.866 10.099 1.00 74.58 79 ASP A O 1
ATOM 553 N N . LEU A 1 80 ? -50.507 33.846 9.913 1.00 66.89 80 LEU A N 1
ATOM 554 C CA . LEU A 1 80 ? -50.608 35.284 10.153 1.00 72.89 80 LEU A CA 1
ATOM 555 C C . LEU A 1 80 ? -50.174 35.679 11.559 1.00 71.98 80 LEU A C 1
ATOM 556 O O . LEU A 1 80 ? -49.654 36.779 11.750 1.00 67.70 80 LEU A O 1
ATOM 561 N N . ASN A 1 81 ? -50.455 34.843 12.566 1.00 73.56 81 ASN A N 1
ATOM 562 C CA . ASN A 1 81 ? -50.001 35.141 13.927 1.00 78.91 81 ASN A CA 1
ATOM 563 C C . ASN A 1 81 ? -48.489 35.319 13.942 1.00 86.98 81 ASN A C 1
ATOM 564 O O . ASN A 1 81 ? -47.931 36.122 14.708 1.00 79.85 81 ASN A O 1
ATOM 569 N N . MET A 1 82 ? -47.823 34.536 13.111 1.00 89.20 82 MET A N 1
ATOM 570 C CA . MET A 1 82 ? -46.394 34.622 12.923 1.00 80.33 82 MET A CA 1
ATOM 571 C C . MET A 1 82 ? -46.000 35.968 12.311 1.00 80.50 82 MET A C 1
ATOM 572 O O . MET A 1 82 ? -45.025 36.605 12.737 1.00 89.35 82 MET A O 1
ATOM 577 N N . PHE A 1 83 ? -46.774 36.427 11.331 1.00 82.95 83 PHE A N 1
ATOM 578 C CA . PHE A 1 83 ? -46.583 37.697 10.643 1.00 74.97 83 PHE A CA 1
ATOM 579 C C . PHE A 1 83 ? -47.542 38.775 11.121 1.00 66.39 83 PHE A C 1
ATOM 580 O O . PHE A 1 83 ? -47.755 39.766 10.417 1.00 61.67 83 PHE A O 1
ATOM 588 N N . ALA A 1 84 ? -48.164 38.577 12.276 1.00 74.28 84 ALA A N 1
ATOM 589 C CA . ALA A 1 84 ? -49.097 39.559 12.800 1.00 78.79 84 ALA A CA 1
ATOM 590 C C . ALA A 1 84 ? -48.415 40.893 13.036 1.00 78.51 84 ALA A C 1
ATOM 591 O O . ALA A 1 84 ? -47.293 40.972 13.543 1.00 90.07 84 ALA A O 1
ATOM 593 N N . ASP A 1 85 ? -49.126 41.938 12.677 1.00 67.98 85 ASP A N 1
ATOM 594 C CA . ASP A 1 85 ? -48.678 43.288 12.837 1.00 67.50 85 ASP A CA 1
ATOM 595 C C . ASP A 1 85 ? -48.618 43.655 14.316 1.00 64.37 85 ASP A C 1
ATOM 596 O O . ASP A 1 85 ? -49.282 43.008 15.114 1.00 76.12 85 ASP A O 1
ATOM 601 N N . GLY A 1 86 ? -47.846 44.673 14.707 1.00 65.99 86 GLY A N 1
ATOM 602 C CA . GLY A 1 86 ? -47.160 45.578 13.804 1.00 76.27 86 GLY A CA 1
ATOM 603 C C . GLY A 1 86 ? -45.656 45.609 13.885 1.00 96.19 86 GLY A C 1
ATOM 604 O O . GLY A 1 86 ? -45.009 46.373 13.166 1.00 92.42 86 GLY A O 1
ATOM 605 N N . ASP A 1 87 ? -45.112 44.696 14.689 1.00 96.60 87 ASP A N 1
ATOM 606 C CA . ASP A 1 87 ? -43.682 44.663 14.990 1.00 86.57 87 ASP A CA 1
ATOM 607 C C . ASP A 1 87 ? -42.833 44.245 13.793 1.00 80.54 87 ASP A C 1
ATOM 608 O O . ASP A 1 87 ? -43.101 43.229 13.150 1.00 79.65 87 ASP A O 1
ATOM 613 N N . LYS A 1 88 ? -41.795 45.049 13.515 1.00 83.38 88 LYS A N 1
ATOM 614 C CA . LYS A 1 88 ? -40.838 44.771 12.448 1.00 56.79 88 LYS A CA 1
ATOM 615 C C . LYS A 1 88 ? -39.882 43.662 12.848 1.00 52.68 88 LYS A C 1
ATOM 616 O O . LYS A 1 88 ? -39.411 42.909 11.997 1.00 56.83 88 LYS A O 1
ATOM 622 N N . ALA A 1 89 ? -39.547 43.577 14.134 1.00 68.57 89 ALA A N 1
ATOM 623 C CA . ALA A 1 89 ? -38.615 42.551 14.581 1.00 52.90 89 ALA A CA 1
ATOM 624 C C . ALA A 1 89 ? -39.157 41.161 14.311 1.00 52.83 89 ALA A C 1
ATOM 625 O O . ALA A 1 89 ? -38.411 40.282 13.871 1.00 56.45 89 ALA A O 1
ATOM 627 N N . ARG A 1 90 ? -40.457 40.946 14.549 1.00 59.43 90 ARG A N 1
ATOM 628 C CA . ARG A 1 90 ? -41.026 39.618 14.329 1.00 53.95 90 ARG A CA 1
ATOM 629 C C . ARG A 1 90 ? -40.779 39.143 12.899 1.00 50.62 90 ARG A C 1
ATOM 630 O O . ARG A 1 90 ? -40.367 38.000 12.675 1.00 53.01 90 ARG A O 1
ATOM 638 N N . ALA A 1 91 ? -40.948 40.034 11.926 1.00 54.99 91 ALA A N 1
ATOM 639 C CA . ALA A 1 91 ? -40.806 39.643 10.527 1.00 60.47 91 ALA A CA 1
ATOM 640 C C . ALA A 1 91 ? -39.362 39.323 10.163 1.00 55.95 91 ALA A C 1
ATOM 641 O O . ALA A 1 91 ? -39.097 38.353 9.439 1.00 49.71 91 ALA A O 1
ATOM 643 N N . ARG A 1 92 ? -38.416 40.137 10.630 1.00 46.72 92 ARG A N 1
ATOM 644 C CA . ARG A 1 92 ? -37.031 39.849 10.300 1.00 49.04 92 ARG A CA 1
ATOM 645 C C . ARG A 1 92 ? -36.653 38.469 10.810 1.00 48.30 92 ARG A C 1
ATOM 646 O O . ARG A 1 92 ? -36.017 37.690 10.095 1.00 43.30 92 ARG A O 1
ATOM 654 N N . GLU A 1 93 ? -37.064 38.143 12.037 1.00 38.56 93 GLU A N 1
ATOM 655 C CA . GLU A 1 93 ? -36.701 36.865 12.636 1.00 43.90 93 GLU A CA 1
ATOM 656 C C . GLU A 1 93 ? -37.350 35.713 11.896 1.00 57.11 93 GLU A C 1
ATOM 657 O O . GLU A 1 93 ? -36.717 34.674 11.683 1.00 63.24 93 GLU A O 1
ATOM 663 N N . MET A 1 94 ? -38.620 35.854 11.511 1.00 53.36 94 MET A N 1
ATOM 664 C CA . MET A 1 94 ? -39.252 34.722 10.841 1.00 55.74 94 MET A CA 1
ATOM 665 C C . MET A 1 94 ? -38.681 34.540 9.438 1.00 40.42 94 MET A C 1
ATOM 666 O O . MET A 1 94 ? -38.544 33.409 8.961 1.00 52.44 94 MET A O 1
ATOM 671 N N . ALA A 1 95 ? -38.347 35.633 8.752 1.00 37.96 95 ALA A N 1
ATOM 672 C CA . ALA A 1 95 ? -37.737 35.476 7.437 1.00 31.60 95 ALA A CA 1
ATOM 673 C C . ALA A 1 95 ? -36.450 34.652 7.529 1.00 42.97 95 ALA A C 1
ATOM 674 O O . ALA A 1 95 ? -36.171 33.821 6.654 1.00 27.73 95 ALA A O 1
ATOM 676 N N . ARG A 1 96 ? -35.659 34.867 8.587 1.00 40.14 96 ARG A N 1
ATOM 677 C CA . ARG A 1 96 ? -34.431 34.104 8.781 1.00 37.42 96 ARG A CA 1
ATOM 678 C C . ARG A 1 96 ? -34.738 32.625 8.980 1.00 43.07 96 ARG A C 1
ATOM 679 O O . ARG A 1 96 ? -34.096 31.762 8.367 1.00 41.50 96 ARG A O 1
ATOM 687 N N . ARG A 1 97 ? -35.771 32.329 9.779 1.00 51.29 97 ARG A N 1
ATOM 688 C CA . ARG A 1 97 ? -36.144 30.952 10.081 1.00 50.42 97 ARG A CA 1
ATOM 689 C C . ARG A 1 97 ? -36.545 30.190 8.829 1.00 47.45 97 ARG A C 1
ATOM 690 O O . ARG A 1 97 ? -36.169 29.026 8.661 1.00 65.64 97 ARG A O 1
ATOM 698 N N . PHE A 1 98 ? -37.336 30.809 7.955 1.00 36.40 98 PHE A N 1
ATOM 699 C CA . PHE A 1 98 ? -37.710 30.120 6.725 1.00 37.63 98 PHE A CA 1
ATOM 700 C C . PHE A 1 98 ? -36.488 29.813 5.896 1.00 37.93 98 PHE A C 1
ATOM 701 O O . PHE A 1 98 ? -36.332 28.703 5.378 1.00 37.38 98 PHE A O 1
ATOM 709 N N . GLY A 1 99 ? -35.607 30.794 5.751 1.00 36.03 99 GLY A N 1
ATOM 710 C CA . GLY A 1 99 ? -34.430 30.566 4.948 1.00 39.95 99 GLY A CA 1
ATOM 711 C C . GLY A 1 99 ? -33.581 29.455 5.522 1.00 35.82 99 GLY A C 1
ATOM 712 O O . GLY A 1 99 ? -33.234 28.506 4.826 1.00 36.50 99 GLY A O 1
ATOM 713 N N . GLU A 1 100 ? -33.332 29.507 6.828 1.00 41.45 100 GLU A N 1
ATOM 714 C CA . GLU A 1 100 ? -32.497 28.489 7.456 1.00 41.00 100 GLU A CA 1
ATOM 715 C C . GLU A 1 100 ? -33.105 27.109 7.326 1.00 34.06 100 GLU A C 1
ATOM 716 O O . GLU A 1 100 ? -32.422 26.148 6.940 1.00 26.00 100 GLU A O 1
ATOM 722 N N . ALA A 1 101 ? -34.389 26.988 7.663 1.00 38.72 101 ALA A N 1
ATOM 723 C CA . ALA A 1 101 ? -35.022 25.684 7.628 1.00 38.20 101 ALA A CA 1
ATOM 724 C C . ALA A 1 101 ? -35.071 25.156 6.205 1.00 36.87 101 ALA A C 1
ATOM 725 O O . ALA A 1 101 ? -34.573 24.063 5.918 1.00 38.62 101 ALA A O 1
ATOM 727 N N . PHE A 1 102 ? -35.582 25.963 5.279 1.00 43.88 102 PHE A N 1
ATOM 728 C CA . PHE A 1 102 ? -35.711 25.499 3.901 1.00 38.45 102 PHE A CA 1
ATOM 729 C C . PHE A 1 102 ? -34.356 25.217 3.270 1.00 50.31 102 PHE A C 1
ATOM 730 O O . PHE A 1 102 ? -34.206 24.250 2.513 1.00 59.28 102 PHE A O 1
ATOM 738 N N . GLU A 1 103 ? -33.369 26.061 3.532 1.00 39.00 103 GLU A N 1
ATOM 739 C CA . GLU A 1 103 ? -32.044 25.773 3.012 1.00 38.16 103 GLU A CA 1
ATOM 740 C C . GLU A 1 103 ? -31.516 24.469 3.587 1.00 40.44 103 GLU A C 1
ATOM 741 O O . GLU A 1 103 ? -30.857 23.694 2.885 1.00 39.76 103 GLU A O 1
ATOM 747 N N . ALA A 1 104 ? -31.796 24.205 4.863 1.00 38.88 104 ALA A N 1
ATOM 748 C CA . ALA A 1 104 ? -31.385 22.930 5.439 1.00 40.62 104 ALA A CA 1
ATOM 749 C C . ALA A 1 104 ? -32.034 21.764 4.698 1.00 39.28 104 ALA A C 1
ATOM 750 O O . ALA A 1 104 ? -31.372 20.761 4.400 1.00 38.53 104 ALA A O 1
ATOM 752 N N . LEU A 1 105 ? -33.327 21.889 4.375 1.00 31.85 105 LEU A N 1
ATOM 753 C CA . LEU A 1 105 ? -34.010 20.830 3.645 1.00 33.47 105 LEU A CA 1
ATOM 754 C C . LEU A 1 105 ? -33.381 20.647 2.278 1.00 39.73 105 LEU A C 1
ATOM 755 O O . LEU A 1 105 ? -33.046 19.522 1.873 1.00 37.96 105 LEU A O 1
ATOM 760 N N . ARG A 1 106 ? -33.115 21.769 1.608 1.00 29.51 106 ARG A N 1
ATOM 761 C CA . ARG A 1 106 ? -32.477 21.758 0.306 1.00 38.42 106 ARG A CA 1
ATOM 762 C C . ARG A 1 106 ? -31.109 21.112 0.381 1.00 37.82 106 ARG A C 1
ATOM 763 O O . ARG A 1 106 ? -30.621 20.560 -0.607 1.00 30.78 106 ARG A O 1
ATOM 771 N N . ASP A 1 107 ? -30.446 21.239 1.513 1.00 30.81 107 ASP A N 1
ATOM 772 C CA . ASP A 1 107 ? -29.132 20.663 1.693 1.00 44.14 107 ASP A CA 1
ATOM 773 C C . ASP A 1 107 ? -29.160 19.260 2.300 1.00 46.77 107 ASP A C 1
ATOM 774 O O . ASP A 1 107 ? -28.100 18.752 2.678 1.00 48.50 107 ASP A O 1
ATOM 779 N N . PHE A 1 108 ? -30.330 18.631 2.439 1.00 47.99 108 PHE A N 1
ATOM 780 C CA . PHE A 1 108 ? -30.339 17.278 2.976 1.00 41.01 108 PHE A CA 1
ATOM 781 C C . PHE A 1 108 ? -29.491 16.396 2.068 1.00 48.77 108 PHE A C 1
ATOM 782 O O . PHE A 1 108 ? -29.633 16.441 0.843 1.00 53.28 108 PHE A O 1
ATOM 790 N N . ARG A 1 109 ? -28.583 15.615 2.661 1.00 44.14 109 ARG A N 1
ATOM 791 C CA . ARG A 1 109 ? -27.675 14.817 1.835 1.00 43.79 109 ARG A CA 1
ATOM 792 C C . ARG A 1 109 ? -28.427 13.792 1.002 1.00 43.92 109 ARG A C 1
ATOM 793 O O . ARG A 1 109 ? -28.056 13.522 -0.143 1.00 51.66 109 ARG A O 1
ATOM 801 N N . GLY A 1 110 ? -29.435 13.160 1.589 1.00 52.71 110 GLY A N 1
ATOM 802 C CA . GLY A 1 110 ? -30.286 12.250 0.863 1.00 45.17 110 GLY A CA 1
ATOM 803 C C . GLY A 1 110 ? -31.303 12.986 0.025 1.00 46.21 110 GLY A C 1
ATOM 804 O O . GLY A 1 110 ? -31.435 14.201 0.097 1.00 63.75 110 GLY A O 1
ATOM 805 N N . VAL A 1 111 ? -31.944 12.243 -0.873 1.00 39.09 111 VAL A N 1
ATOM 806 C CA . VAL A 1 111 ? -32.979 12.822 -1.718 1.00 34.50 111 VAL A CA 1
ATOM 807 C C . VAL A 1 111 ? -34.221 13.140 -0.892 1.00 31.79 111 VAL A C 1
ATOM 808 O O . VAL A 1 111 ? -34.639 12.375 -0.017 1.00 16.50 111 VAL A O 1
ATOM 812 N N . SER A 1 112 ? -34.819 14.280 -1.172 1.00 26.53 112 SER A N 1
ATOM 813 C CA . SER A 1 112 ? -36.029 14.736 -0.521 1.00 27.86 112 SER A CA 1
ATOM 814 C C . SER A 1 112 ? -37.122 14.737 -1.579 1.00 29.28 112 SER A C 1
ATOM 815 O O . SER A 1 112 ? -36.920 15.225 -2.695 1.00 33.62 112 SER A O 1
ATOM 818 N N . ILE A 1 113 ? -38.248 14.133 -1.255 1.00 29.21 113 ILE A N 1
ATOM 819 C CA . ILE A 1 113 ? -39.369 14.036 -2.171 1.00 32.24 113 ILE A CA 1
ATOM 820 C C . ILE A 1 113 ? -40.517 14.766 -1.499 1.00 37.17 113 ILE A C 1
ATOM 821 O O . ILE A 1 113 ? -40.838 14.487 -0.337 1.00 48.70 113 ILE A O 1
ATOM 826 N N . ALA A 1 114 ? -41.152 15.667 -2.232 1.00 27.91 114 ALA A N 1
ATOM 827 C CA . ALA A 1 114 ? -42.266 16.437 -1.714 1.00 22.22 114 ALA A CA 1
ATOM 828 C C . ALA A 1 114 ? -43.549 15.829 -2.242 1.00 32.40 114 ALA A C 1
ATOM 829 O O . ALA A 1 114 ? -43.778 15.826 -3.451 1.00 27.05 114 ALA A O 1
ATOM 831 N N . ALA A 1 115 ? -44.386 15.329 -1.340 1.00 34.81 115 ALA A N 1
ATOM 832 C CA . ALA A 1 115 ? -45.656 14.721 -1.706 1.00 29.94 115 ALA A CA 1
ATOM 833 C C . ALA A 1 115 ? -46.773 15.706 -1.398 1.00 37.02 115 ALA A C 1
ATOM 834 O O . ALA A 1 115 ? -47.160 15.866 -0.239 1.00 42.77 115 ALA A O 1
ATOM 836 N N . ILE A 1 116 ? -47.376 16.248 -2.441 1.00 48.82 116 ILE A N 1
ATOM 837 C CA . ILE A 1 116 ? -48.377 17.296 -2.326 1.00 57.00 116 ILE A CA 1
ATOM 838 C C . ILE A 1 116 ? -49.754 16.646 -2.290 1.00 45.64 116 ILE A C 1
ATOM 839 O O . ILE A 1 116 ? -50.327 16.290 -3.320 1.00 32.66 116 ILE A O 1
ATOM 844 N N . ASN A 1 117 ? -50.308 16.511 -1.100 1.00 56.42 117 ASN A N 1
ATOM 845 C CA . ASN A 1 117 ? -51.635 15.949 -0.974 1.00 54.39 117 ASN A CA 1
ATOM 846 C C . ASN A 1 117 ? -52.704 17.017 -0.833 1.00 37.85 117 ASN A C 1
ATOM 847 O O . ASN A 1 117 ? -53.883 16.690 -0.916 1.00 43.68 117 ASN A O 1
ATOM 852 N N . GLY A 1 118 ? -52.329 18.279 -0.664 1.00 40.43 118 GLY A N 1
ATOM 853 C CA . GLY A 1 118 ? -53.301 19.337 -0.455 1.00 49.81 118 GLY A CA 1
ATOM 854 C C . GLY A 1 118 ? -52.866 20.671 -1.034 1.00 52.28 118 GLY A C 1
ATOM 855 O O . GLY A 1 118 ? -51.924 20.741 -1.825 1.00 62.45 118 GLY A O 1
ATOM 856 N N . TYR A 1 119 ? -53.595 21.744 -0.663 1.00 58.15 119 TYR A N 1
ATOM 857 C CA . TYR A 1 119 ? -53.199 23.081 -1.118 1.00 54.84 119 TYR A CA 1
ATOM 858 C C . TYR A 1 119 ? -51.802 23.374 -0.635 1.00 51.17 119 TYR A C 1
ATOM 859 O O . TYR A 1 119 ? -51.513 23.238 0.558 1.00 37.95 119 TYR A O 1
ATOM 868 N N . ALA A 1 120 ? -50.953 23.792 -1.558 1.00 49.27 120 ALA A N 1
ATOM 869 C CA . ALA A 1 120 ? -49.604 24.240 -1.251 1.00 49.96 120 ALA A CA 1
ATOM 870 C C . ALA A 1 120 ? -49.504 25.674 -1.734 1.00 45.52 120 ALA A C 1
ATOM 871 O O . ALA A 1 120 ? -49.371 25.933 -2.933 1.00 39.03 120 ALA A O 1
ATOM 873 N N . MET A 1 121 ? -49.481 26.607 -0.802 1.00 45.32 121 MET A N 1
ATOM 874 C CA . MET A 1 121 ? -49.400 27.996 -1.199 1.00 46.56 121 MET A CA 1
ATOM 875 C C . MET A 1 121 ? -48.454 28.711 -0.253 1.00 44.85 121 MET A C 1
ATOM 876 O O . MET A 1 121 ? -48.203 28.260 0.866 1.00 41.06 121 MET A O 1
ATOM 881 N N . GLY A 1 122 ? -47.882 29.795 -0.759 1.00 41.60 122 GLY A N 1
ATOM 882 C CA . GLY A 1 122 ? -46.930 30.597 -0.009 1.00 39.64 122 GLY A CA 1
ATOM 883 C C . GLY A 1 122 ? -45.736 29.786 0.455 1.00 42.81 122 GLY A C 1
ATOM 884 O O . GLY A 1 122 ? -45.056 29.120 -0.341 1.00 31.49 122 GLY A O 1
ATOM 885 N N . GLY A 1 123 ? -45.510 29.799 1.774 1.00 49.79 123 GLY A N 1
ATOM 886 C CA . GLY A 1 123 ? -44.381 29.077 2.327 1.00 32.96 123 GLY A CA 1
ATOM 887 C C . GLY A 1 123 ? -44.452 27.613 1.976 1.00 32.47 123 GLY A C 1
ATOM 888 O O . GLY A 1 123 ? -43.431 26.980 1.709 1.00 32.21 123 GLY A O 1
ATOM 889 N N . GLY A 1 124 ? -45.666 27.068 1.929 1.00 45.15 124 GLY A N 1
ATOM 890 C CA . GLY A 1 124 ? -45.820 25.663 1.598 1.00 42.54 124 GLY A CA 1
ATOM 891 C C . GLY A 1 124 ? -45.247 25.351 0.237 1.00 33.38 124 GLY A C 1
ATOM 892 O O . GLY A 1 124 ? -44.532 24.363 0.059 1.00 31.43 124 GLY A O 1
ATOM 893 N N . LEU A 1 125 ? -45.520 26.214 -0.733 1.00 28.97 125 LEU A N 1
ATOM 894 C CA . LEU A 1 125 ? -44.954 26.019 -2.056 1.00 36.75 125 LEU A CA 1
ATOM 895 C C . LEU A 1 125 ? -43.437 26.125 -1.998 1.00 32.24 125 LEU A C 1
ATOM 896 O O . LEU A 1 125 ? -42.716 25.278 -2.537 1.00 31.49 125 LEU A O 1
ATOM 901 N N . GLU A 1 126 ? -42.949 27.117 -1.256 1.00 38.50 126 GLU A N 1
ATOM 902 C CA . GLU A 1 126 ? -41.520 27.320 -1.084 1.00 35.38 126 GLU A CA 1
ATOM 903 C C . GLU A 1 126 ? -40.898 26.105 -0.455 1.00 34.29 126 GLU A C 1
ATOM 904 O O . GLU A 1 126 ? -39.788 25.696 -0.823 1.00 44.31 126 GLU A O 1
ATOM 910 N N . CYS A 1 127 ? -41.610 25.515 0.494 1.00 24.15 127 CYS A N 1
ATOM 911 C CA . CYS A 1 127 ? -41.126 24.304 1.108 1.00 23.92 127 CYS A CA 1
ATOM 912 C C . CYS A 1 127 ? -41.014 23.198 0.079 1.00 35.60 127 CYS A C 1
ATOM 913 O O . CYS A 1 127 ? -40.008 22.483 0.035 1.00 53.64 127 CYS A O 1
ATOM 916 N N . ALA A 1 128 ? -42.018 23.071 -0.789 1.00 31.52 128 ALA A N 1
ATOM 917 C CA . ALA A 1 128 ? -41.975 22.013 -1.783 1.00 25.86 128 ALA A CA 1
ATOM 918 C C . ALA A 1 128 ? -40.786 22.189 -2.697 1.00 31.66 128 ALA A C 1
ATOM 919 O O . ALA A 1 128 ? -40.059 21.227 -2.980 1.00 33.83 128 ALA A O 1
ATOM 921 N N . LEU A 1 129 ? -40.534 23.431 -3.104 1.00 23.04 129 LEU A N 1
ATOM 922 C CA . LEU A 1 129 ? -39.426 23.727 -3.995 1.00 24.95 129 LEU A CA 1
ATOM 923 C C . LEU A 1 129 ? -38.095 23.318 -3.374 1.00 30.15 129 LEU A C 1
ATOM 924 O O . LEU A 1 129 ? -37.206 22.820 -4.074 1.00 24.80 129 LEU A O 1
ATOM 929 N N . ALA A 1 130 ? -37.960 23.497 -2.054 1.00 34.61 130 ALA A N 1
ATOM 930 C CA . ALA A 1 130 ? -36.743 23.143 -1.325 1.00 31.66 130 ALA A CA 1
ATOM 931 C C . ALA A 1 130 ? -36.426 21.660 -1.450 1.00 29.93 130 ALA A C 1
ATOM 932 O O . ALA A 1 130 ? -35.289 21.254 -1.182 1.00 18.79 130 ALA A O 1
ATOM 934 N N . CYS A 1 131 ? -37.470 20.845 -1.637 1.00 35.56 131 CYS A N 1
ATOM 935 C CA . CYS A 1 131 ? -37.384 19.414 -1.893 1.00 37.27 131 CYS A CA 1
ATOM 936 C C . CYS A 1 131 ? -36.860 19.139 -3.299 1.00 32.78 131 CYS A C 1
ATOM 937 O O . CYS A 1 131 ? -37.114 19.901 -4.241 1.00 27.21 131 CYS A O 1
ATOM 940 N N . ASP A 1 132 ? -36.123 18.034 -3.440 1.00 25.13 132 ASP A N 1
ATOM 941 C CA . ASP A 1 132 ? -35.582 17.702 -4.756 1.00 30.63 132 ASP A CA 1
ATOM 942 C C . ASP A 1 132 ? -36.670 17.358 -5.768 1.00 29.02 132 ASP A C 1
ATOM 943 O O . ASP A 1 132 ? -36.625 17.821 -6.912 1.00 32.96 132 ASP A O 1
ATOM 948 N N . ILE A 1 133 ? -37.642 16.539 -5.392 1.00 32.23 133 ILE A N 1
ATOM 949 C CA . ILE A 1 133 ? -38.620 16.043 -6.352 1.00 25.46 133 ILE A CA 1
ATOM 950 C C . ILE A 1 133 ? -40.006 16.311 -5.802 1.00 27.76 133 ILE A C 1
ATOM 951 O O . ILE A 1 133 ? -40.254 16.213 -4.597 1.00 32.30 133 ILE A O 1
ATOM 956 N N . ARG A 1 134 ? -40.927 16.610 -6.690 1.00 27.57 134 ARG A N 1
ATOM 957 C CA . ARG A 1 134 ? -42.286 16.900 -6.278 1.00 40.81 134 ARG A CA 1
ATOM 958 C C . ARG A 1 134 ? -43.280 15.967 -6.950 1.00 37.72 134 ARG A C 1
ATOM 959 O O . ARG A 1 134 ? -43.278 15.821 -8.176 1.00 43.79 134 ARG A O 1
ATOM 967 N N . ILE A 1 135 ? -44.134 15.354 -6.135 1.00 38.82 135 ILE A N 1
ATOM 968 C CA . ILE A 1 135 ? -45.208 14.478 -6.586 1.00 43.65 135 ILE A CA 1
ATOM 969 C C . ILE A 1 135 ? -46.519 15.081 -6.100 1.00 38.71 135 ILE A C 1
ATOM 970 O O . ILE A 1 135 ? -46.708 15.246 -4.889 1.00 42.43 135 ILE A O 1
ATOM 975 N N . ALA A 1 136 ? -47.455 15.332 -7.018 1.00 38.93 136 ALA A N 1
ATOM 976 C CA . ALA A 1 136 ? -48.698 15.971 -6.609 1.00 49.96 136 ALA A CA 1
ATOM 977 C C . ALA A 1 136 ? -49.937 15.226 -7.096 1.00 60.37 136 ALA A C 1
ATOM 978 O O . ALA A 1 136 ? -49.951 14.612 -8.171 1.00 59.96 136 ALA A O 1
ATOM 980 N N . GLU A 1 137 ? -50.964 15.277 -6.238 1.00 51.27 137 GLU A N 1
ATOM 981 C CA . GLU A 1 137 ? -52.317 14.818 -6.479 1.00 36.81 137 GLU A CA 1
ATOM 982 C C . GLU A 1 137 ? -52.996 15.790 -7.435 1.00 41.66 137 GLU A C 1
ATOM 983 O O . GLU A 1 137 ? -52.727 16.991 -7.409 1.00 49.17 137 GLU A O 1
ATOM 989 N N . ARG A 1 138 ? -53.883 15.276 -8.283 1.00 29.67 138 ARG A N 1
ATOM 990 C CA . ARG A 1 138 ? -54.399 16.117 -9.352 1.00 41.67 138 ARG A CA 1
ATOM 991 C C . ARG A 1 138 ? -55.044 17.381 -8.816 1.00 46.96 138 ARG A C 1
ATOM 992 O O . ARG A 1 138 ? -54.975 18.439 -9.453 1.00 53.21 138 ARG A O 1
ATOM 1000 N N . GLN A 1 139 ? -55.666 17.291 -7.647 1.00 37.13 139 GLN A N 1
ATOM 1001 C CA . GLN A 1 139 ? -56.492 18.383 -7.145 1.00 53.33 139 GLN A CA 1
ATOM 1002 C C . GLN A 1 139 ? -55.702 19.557 -6.597 1.00 60.23 139 GLN A C 1
ATOM 1003 O O . GLN A 1 139 ? -56.211 20.684 -6.580 1.00 63.96 139 GLN A O 1
ATOM 1009 N N . ALA A 1 140 ? -54.507 19.311 -6.088 1.00 69.59 140 ALA A N 1
ATOM 1010 C CA . ALA A 1 140 ? -53.757 20.360 -5.420 1.00 70.62 140 ALA A CA 1
ATOM 1011 C C . ALA A 1 140 ? -53.514 21.550 -6.336 1.00 60.57 140 ALA A C 1
ATOM 1012 O O . ALA A 1 140 ? -53.322 21.398 -7.544 1.00 49.66 140 ALA A O 1
ATOM 1014 N N . GLN A 1 141 ? -53.613 22.740 -5.749 1.00 63.31 141 GLN A N 1
ATOM 1015 C CA . GLN A 1 141 ? -53.336 24.001 -6.409 1.00 48.64 141 GLN A CA 1
ATOM 1016 C C . GLN A 1 141 ? -52.220 24.696 -5.663 1.00 59.77 141 GLN A C 1
ATOM 1017 O O . GLN A 1 141 ? -52.254 24.802 -4.432 1.00 68.73 141 GLN A O 1
ATOM 1023 N N . MET A 1 142 ? -51.238 25.165 -6.416 1.00 62.63 142 MET A N 1
ATOM 1024 C CA . MET A 1 142 ? -50.056 25.799 -5.862 1.00 51.73 142 MET A CA 1
ATOM 1025 C C . MET A 1 142 ? -49.869 27.191 -6.424 1.00 51.64 142 MET A C 1
ATOM 1026 O O . MET A 1 142 ? -49.852 27.374 -7.641 1.00 56.12 142 MET A O 1
ATOM 1031 N N . ALA A 1 143 ? -49.694 28.154 -5.536 1.00 43.29 143 ALA A N 1
ATOM 1032 C CA . ALA A 1 143 ? -49.465 29.514 -5.964 1.00 32.16 143 ALA A CA 1
ATOM 1033 C C . ALA A 1 143 ? -48.758 30.256 -4.856 1.00 45.98 143 ALA A C 1
ATOM 1034 O O . ALA A 1 143 ? -48.577 29.745 -3.744 1.00 41.21 143 ALA A O 1
ATOM 1036 N N . LEU A 1 144 ? -48.226 31.405 -5.233 1.00 53.73 144 LEU A N 1
ATOM 1037 C CA . LEU A 1 144 ? -47.686 32.322 -4.246 1.00 57.96 144 LEU A CA 1
ATOM 1038 C C . LEU A 1 144 ? -48.613 33.522 -4.127 1.00 49.00 144 LEU A C 1
ATOM 1039 O O . LEU A 1 144 ? -48.634 34.379 -5.027 1.00 51.37 144 LEU A O 1
ATOM 1044 N N . PRO A 1 145 ? -49.333 33.662 -3.019 1.00 47.78 145 PRO A N 1
ATOM 1045 C CA . PRO A 1 145 ? -50.291 34.762 -2.851 1.00 53.63 145 PRO A CA 1
ATOM 1046 C C . PRO A 1 145 ? -49.743 35.887 -1.988 1.00 51.66 145 PRO A C 1
ATOM 1047 O O . PRO A 1 145 ? -50.502 36.798 -1.642 1.00 54.45 145 PRO A O 1
ATOM 1051 N N . GLU A 1 146 ? -48.462 35.829 -1.648 1.00 53.94 146 GLU A N 1
ATOM 1052 C CA . GLU A 1 146 ? -47.898 36.831 -0.777 1.00 39.66 146 GLU A CA 1
ATOM 1053 C C . GLU A 1 146 ? -47.960 38.191 -1.431 1.00 42.94 146 GLU A C 1
ATOM 1054 O O . GLU A 1 146 ? -48.182 39.193 -0.755 1.00 55.30 146 GLU A O 1
ATOM 1060 N N . ALA A 1 147 ? -47.772 38.255 -2.745 1.00 41.64 147 ALA A N 1
ATOM 1061 C CA . ALA A 1 147 ? -47.815 39.556 -3.407 1.00 52.23 147 ALA A CA 1
ATOM 1062 C C . ALA A 1 147 ? -49.164 40.232 -3.215 1.00 50.56 147 ALA A C 1
ATOM 1063 O O . ALA A 1 147 ? -49.236 41.462 -3.134 1.00 54.94 147 ALA A O 1
ATOM 1065 N N . ALA A 1 148 ? -50.248 39.453 -3.172 1.00 48.08 148 ALA A N 1
ATOM 1066 C CA . ALA A 1 148 ? -51.567 40.050 -2.978 1.00 62.56 148 ALA A CA 1
ATOM 1067 C C . ALA A 1 148 ? -51.647 40.784 -1.643 1.00 64.96 148 ALA A C 1
ATOM 1068 O O . ALA A 1 148 ? -52.370 41.779 -1.516 1.00 61.06 148 ALA A O 1
ATOM 1070 N N . VAL A 1 149 ? -50.962 40.273 -0.614 1.00 63.53 149 VAL A N 1
ATOM 1071 C CA . VAL A 1 149 ? -50.906 40.979 0.661 1.00 60.47 149 VAL A CA 1
ATOM 1072 C C . VAL A 1 149 ? -49.709 41.933 0.713 1.00 42.18 149 VAL A C 1
ATOM 1073 O O . VAL A 1 149 ? -49.501 42.619 1.716 1.00 56.58 149 VAL A O 1
ATOM 1077 N N . GLY A 1 150 ? -48.958 42.055 -0.370 1.00 44.51 150 GLY A N 1
ATOM 1078 C CA . GLY A 1 150 ? -47.863 43.002 -0.414 1.00 45.74 150 GLY A CA 1
ATOM 1079 C C . GLY A 1 150 ? -46.538 42.535 0.123 1.00 32.16 150 GLY A C 1
ATOM 1080 O O . GLY A 1 150 ? -45.660 43.368 0.339 1.00 45.04 150 GLY A O 1
ATOM 1081 N N . LEU A 1 151 ? -46.390 41.250 0.398 1.00 33.42 151 LEU A N 1
ATOM 1082 C CA . LEU A 1 151 ? -45.185 40.654 0.959 1.00 41.71 151 LEU A CA 1
ATOM 1083 C C . LEU A 1 151 ? -44.613 39.698 -0.068 1.00 64.53 151 LEU A C 1
ATOM 1084 O O . LEU A 1 151 ? -45.362 38.994 -0.728 1.00 107.84 151 LEU A O 1
ATOM 1089 N N . LEU A 1 152 ? -43.329 39.787 -0.328 1.00 52.46 152 LEU A N 1
ATOM 1090 C CA . LEU A 1 152 ? -42.697 38.832 -1.222 1.00 31.28 152 LEU A CA 1
ATOM 1091 C C . LEU A 1 152 ? -42.421 37.504 -0.509 1.00 37.42 152 LEU A C 1
ATOM 1092 O O . LEU A 1 152 ? -42.509 37.408 0.721 1.00 40.37 152 LEU A O 1
ATOM 1097 N N . PRO A 1 153 ? -42.200 36.439 -1.272 1.00 46.50 153 PRO A N 1
ATOM 1098 C CA . PRO A 1 153 ? -41.816 35.160 -0.668 1.00 48.80 153 PRO A CA 1
ATOM 1099 C C . PRO A 1 153 ? -40.437 35.294 -0.050 1.00 53.98 153 PRO A C 1
ATOM 1100 O O . PRO A 1 153 ? -39.473 35.637 -0.730 1.00 58.57 153 PRO A O 1
ATOM 1104 N N . CYS A 1 154 ? -40.308 34.943 1.217 1.00 51.53 154 CYS A N 1
ATOM 1105 C CA . CYS A 1 154 ? -39.014 35.125 1.850 1.00 41.55 154 CYS A CA 1
ATOM 1106 C C . CYS A 1 154 ? -38.285 33.819 2.076 1.00 39.10 154 CYS A C 1
ATOM 1107 O O . CYS A 1 154 ? -37.204 33.824 2.668 1.00 46.96 154 CYS A O 1
ATOM 1110 N N . ALA A 1 155 ? -38.814 32.717 1.559 1.00 27.41 155 ALA A N 1
ATOM 1111 C CA . ALA A 1 155 ? -38.231 31.406 1.758 1.00 34.17 155 ALA A CA 1
ATOM 1112 C C . ALA A 1 155 ? -37.310 30.989 0.630 1.00 34.45 155 ALA A C 1
ATOM 1113 O O . ALA A 1 155 ? -36.929 29.818 0.550 1.00 35.06 155 ALA A O 1
ATOM 1115 N N . GLY A 1 156 ? -36.890 31.932 -0.194 1.00 34.52 156 GLY A N 1
ATOM 1116 C CA . GLY A 1 156 ? -36.181 31.608 -1.402 1.00 38.27 156 GLY A CA 1
ATOM 1117 C C . GLY A 1 156 ? -37.098 31.382 -2.568 1.00 26.93 156 GLY A C 1
ATOM 1118 O O . GLY A 1 156 ? -36.648 30.914 -3.616 1.00 28.99 156 GLY A O 1
ATOM 1119 N N . GLY A 1 157 ? -38.366 31.731 -2.419 1.00 30.99 157 GLY A N 1
ATOM 1120 C CA . GLY A 1 157 ? -39.317 31.520 -3.481 1.00 13.89 157 GLY A CA 1
ATOM 1121 C C . GLY A 1 157 ? -38.991 32.293 -4.736 1.00 33.38 157 GLY A C 1
ATOM 1122 O O . GLY A 1 157 ? -39.256 31.827 -5.847 1.00 45.89 157 GLY A O 1
ATOM 1123 N N . THR A 1 158 ? -38.492 33.516 -4.577 1.00 33.88 158 THR A N 1
ATOM 1124 C CA . THR A 1 158 ? -38.199 34.364 -5.732 1.00 43.03 158 THR A CA 1
ATOM 1125 C C . THR A 1 158 ? -37.155 33.730 -6.637 1.00 39.38 158 THR A C 1
ATOM 1126 O O . THR A 1 158 ? -37.127 33.997 -7.842 1.00 46.17 158 THR A O 1
ATOM 1130 N N . GLN A 1 159 ? -36.201 33.016 -6.045 1.00 41.17 159 GLN A N 1
ATOM 1131 C CA . GLN A 1 159 ? -35.202 32.291 -6.814 1.00 34.28 159 GLN A CA 1
ATOM 1132 C C . GLN A 1 159 ? -35.693 30.899 -7.224 1.00 30.52 159 GLN A C 1
ATOM 1133 O O . GLN A 1 159 ? -35.458 30.459 -8.355 1.00 41.87 159 GLN A O 1
ATOM 1139 N N . ALA A 1 160 ? -36.317 30.170 -6.294 1.00 27.57 160 ALA A N 1
ATOM 1140 C CA . ALA A 1 160 ? -36.635 28.767 -6.535 1.00 13.01 160 ALA A CA 1
ATOM 1141 C C . ALA A 1 160 ? -37.637 28.587 -7.668 1.00 21.78 160 ALA A C 1
ATOM 1142 O O . ALA A 1 160 ? -37.457 27.701 -8.508 1.00 29.90 160 ALA A O 1
ATOM 1144 N N . LEU A 1 161 ? -38.707 29.386 -7.693 1.00 21.44 161 LEU A N 1
ATOM 1145 C CA . LEU A 1 161 ? -39.727 29.223 -8.731 1.00 27.35 161 LEU A CA 1
ATOM 1146 C C . LEU A 1 161 ? -39.232 29.493 -10.160 1.00 32.50 161 LEU A C 1
ATOM 1147 O O . LEU A 1 161 ? -39.458 28.631 -11.027 1.00 46.23 161 LEU A O 1
ATOM 1152 N N . PRO A 1 162 ? -38.533 30.593 -10.475 1.00 38.56 162 PRO A N 1
ATOM 1153 C CA . PRO A 1 162 ? -38.080 30.799 -11.870 1.00 29.79 162 PRO A CA 1
ATOM 1154 C C . PRO A 1 162 ? -37.100 29.736 -12.310 1.00 37.61 162 PRO A C 1
ATOM 1155 O O . PRO A 1 162 ? -36.912 29.523 -13.515 1.00 31.21 162 PRO A O 1
ATOM 1159 N N . TRP A 1 163 ? -36.336 29.205 -11.349 1.00 41.06 163 TRP A N 1
ATOM 1160 C CA . TRP A 1 163 ? -35.368 28.148 -11.629 1.00 28.72 163 TRP A CA 1
ATOM 1161 C C . TRP A 1 163 ? -36.088 26.929 -12.171 1.00 29.25 163 TRP A C 1
ATOM 1162 O O . TRP A 1 163 ? -35.740 26.424 -13.240 1.00 37.75 163 TRP A O 1
ATOM 1173 N N . LEU A 1 164 ? -37.132 26.473 -11.480 1.00 34.62 164 LEU A N 1
ATOM 1174 C CA . LEU A 1 164 ? -37.855 25.307 -11.963 1.00 39.25 164 LEU A CA 1
ATOM 1175 C C . LEU A 1 164 ? -38.654 25.617 -13.226 1.00 45.84 164 LEU A C 1
ATOM 1176 O O . LEU A 1 164 ? -38.543 24.903 -14.226 1.00 54.64 164 LEU A O 1
ATOM 1181 N N . VAL A 1 165 ? -39.443 26.689 -13.223 1.00 47.35 165 VAL A N 1
ATOM 1182 C CA . VAL A 1 165 ? -40.448 26.874 -14.268 1.00 38.65 165 VAL A CA 1
ATOM 1183 C C . VAL A 1 165 ? -40.100 27.969 -15.268 1.00 44.26 165 VAL A C 1
ATOM 1184 O O . VAL A 1 165 ? -40.878 28.205 -16.206 1.00 45.22 165 VAL A O 1
ATOM 1188 N N . GLY A 1 166 ? -38.995 28.666 -15.096 1.00 32.95 166 GLY A N 1
ATOM 1189 C CA . GLY A 1 166 ? -38.697 29.762 -15.991 1.00 32.23 166 GLY A CA 1
ATOM 1190 C C . GLY A 1 166 ? -39.277 31.061 -15.468 1.00 37.15 166 GLY A C 1
ATOM 1191 O O . GLY A 1 166 ? -40.164 31.084 -14.623 1.00 34.19 166 GLY A O 1
ATOM 1192 N N . GLU A 1 167 ? -38.743 32.168 -15.966 1.00 31.28 167 GLU A N 1
ATOM 1193 C CA . GLU A 1 167 ? -39.200 33.443 -15.449 1.00 29.67 167 GLU A CA 1
ATOM 1194 C C . GLU A 1 167 ? -40.647 33.694 -15.814 1.00 26.48 167 GLU A C 1
ATOM 1195 O O . GLU A 1 167 ? -41.453 34.054 -14.950 1.00 40.08 167 GLU A O 1
ATOM 1201 N N . GLY A 1 168 ? -41.016 33.425 -17.063 1.00 32.96 168 GLY A N 1
ATOM 1202 C CA . GLY A 1 168 ? -42.329 33.843 -17.527 1.00 39.80 168 GLY A CA 1
ATOM 1203 C C . GLY A 1 168 ? -43.459 33.267 -16.700 1.00 38.63 168 GLY A C 1
ATOM 1204 O O . GLY A 1 168 ? -44.331 33.997 -16.216 1.00 46.03 168 GLY A O 1
ATOM 1205 N N . TRP A 1 169 ? -43.428 31.959 -16.484 1.00 36.44 169 TRP A N 1
ATOM 1206 C CA . TRP A 1 169 ? -44.457 31.334 -15.672 1.00 43.04 169 TRP A CA 1
ATOM 1207 C C . TRP A 1 169 ? -44.331 31.773 -14.221 1.00 36.50 169 TRP A C 1
ATOM 1208 O O . TRP A 1 169 ? -45.331 32.086 -13.564 1.00 35.18 169 TRP A O 1
ATOM 1219 N N . ALA A 1 170 ? -43.095 31.872 -13.737 1.00 27.51 170 ALA A N 1
ATOM 1220 C CA . ALA A 1 170 ? -42.858 32.300 -12.367 1.00 29.53 170 ALA A CA 1
ATOM 1221 C C . ALA A 1 170 ? -43.435 33.679 -12.124 1.00 39.79 170 ALA A C 1
ATOM 1222 O O . ALA A 1 170 ? -44.094 33.913 -11.101 1.00 44.65 170 ALA A O 1
ATOM 1224 N N . LYS A 1 171 ? -43.259 34.584 -13.083 1.00 24.87 171 LYS A N 1
ATOM 1225 C CA . LYS A 1 171 ? -43.730 35.940 -12.881 1.00 34.63 171 LYS A CA 1
ATOM 1226 C C . LYS A 1 171 ? -45.239 35.971 -12.695 1.00 41.61 171 LYS A C 1
ATOM 1227 O O . LYS A 1 171 ? -45.741 36.520 -11.707 1.00 48.96 171 LYS A O 1
ATOM 1233 N N . ARG A 1 172 ? -45.962 35.242 -13.535 1.00 40.15 172 ARG A N 1
ATOM 1234 C CA . ARG A 1 172 ? -47.419 35.271 -13.479 1.00 46.93 172 ARG A CA 1
ATOM 1235 C C . ARG A 1 172 ? -47.932 34.833 -12.114 1.00 46.06 172 ARG A C 1
ATOM 1236 O O . ARG A 1 172 ? -48.828 35.461 -11.540 1.00 44.31 172 ARG A O 1
ATOM 1244 N N . MET A 1 173 ? -47.353 33.768 -11.561 1.00 38.56 173 MET A N 1
ATOM 1245 C CA . MET A 1 173 ? -47.781 33.304 -10.243 1.00 45.00 173 MET A CA 1
ATOM 1246 C C . MET A 1 173 ? -47.510 34.333 -9.162 1.00 50.12 173 MET A C 1
ATOM 1247 O O . MET A 1 173 ? -48.406 34.695 -8.391 1.00 59.23 173 MET A O 1
ATOM 1252 N N . ILE A 1 174 ? -46.278 34.811 -9.083 1.00 43.81 174 ILE A N 1
ATOM 1253 C CA . ILE A 1 174 ? -45.959 35.781 -8.055 1.00 43.52 174 ILE A CA 1
ATOM 1254 C C . ILE A 1 174 ? -46.541 37.143 -8.399 1.00 40.75 174 ILE A C 1
ATOM 1255 O O . ILE A 1 174 ? -47.298 37.719 -7.615 1.00 52.03 174 ILE A O 1
ATOM 1260 N N . LEU A 1 175 ? -46.251 37.651 -9.591 1.00 32.71 175 LEU A N 1
ATOM 1261 C CA . LEU A 1 175 ? -46.682 38.997 -9.938 1.00 48.26 175 LEU A CA 1
ATOM 1262 C C . LEU A 1 175 ? -48.198 39.084 -10.112 1.00 55.96 175 LEU A C 1
ATOM 1263 O O . LEU A 1 175 ? -48.838 40.006 -9.594 1.00 62.06 175 LEU A O 1
ATOM 1268 N N . CYS A 1 176 ? -48.790 38.146 -10.840 1.00 46.32 176 CYS A N 1
ATOM 1269 C CA . CYS A 1 176 ? -50.216 38.199 -11.132 1.00 44.04 176 CYS A CA 1
ATOM 1270 C C . CYS A 1 176 ? -51.069 37.391 -10.166 1.00 35.63 176 CYS A C 1
ATOM 1271 O O . CYS A 1 176 ? -52.294 37.381 -10.310 1.00 42.76 176 CYS A O 1
ATOM 1274 N N . ASN A 1 177 ? -50.456 36.701 -9.209 1.00 41.63 177 ASN A N 1
ATOM 1275 C CA . ASN A 1 177 ? -51.198 35.977 -8.178 1.00 46.87 177 ASN A CA 1
ATOM 1276 C C . ASN A 1 177 ? -52.125 34.930 -8.789 1.00 47.79 177 ASN A C 1
ATOM 1277 O O . ASN A 1 177 ? -53.320 34.884 -8.501 1.00 57.62 177 ASN A O 1
ATOM 1282 N N . GLU A 1 178 ? -51.553 34.066 -9.626 1.00 53.24 178 GLU A N 1
ATOM 1283 C CA . GLU A 1 178 ? -52.306 33.048 -10.351 1.00 47.91 178 GLU A CA 1
ATOM 1284 C C . GLU A 1 178 ? -51.946 31.656 -9.852 1.00 56.70 178 GLU A C 1
ATOM 1285 O O . GLU A 1 178 ? -50.786 31.246 -9.938 1.00 50.87 178 GLU A O 1
ATOM 1291 N N . ARG A 1 179 ? -52.948 30.930 -9.349 1.00 61.21 179 ARG A N 1
ATOM 1292 C CA . ARG A 1 179 ? -52.771 29.555 -8.902 1.00 55.82 179 ARG A CA 1
ATOM 1293 C C . ARG A 1 179 ? -52.809 28.602 -10.089 1.00 53.58 179 ARG A C 1
ATOM 1294 O O . ARG A 1 179 ? -53.410 28.892 -11.132 1.00 45.80 179 ARG A O 1
ATOM 1302 N N . VAL A 1 180 ? -52.139 27.459 -9.924 1.00 55.37 180 VAL A N 1
ATOM 1303 C CA . VAL A 1 180 ? -51.991 26.470 -10.985 1.00 53.67 180 VAL A CA 1
ATOM 1304 C C . VAL A 1 180 ? -52.416 25.086 -10.500 1.00 45.30 180 VAL A C 1
ATOM 1305 O O . VAL A 1 180 ? -52.117 24.689 -9.367 1.00 49.24 180 VAL A O 1
ATOM 1309 N N . ASP A 1 181 ? -53.107 24.356 -11.371 1.00 29.79 181 ASP A N 1
ATOM 1310 C CA . ASP A 1 181 ? -53.528 22.990 -11.121 1.00 46.17 181 ASP A CA 1
ATOM 1311 C C . ASP A 1 181 ? -52.344 22.045 -11.279 1.00 45.98 181 ASP A C 1
ATOM 1312 O O . ASP A 1 181 ? -51.278 22.426 -11.761 1.00 47.36 181 ASP A O 1
ATOM 1317 N N . ALA A 1 182 ? -52.538 20.793 -10.872 1.00 51.59 182 ALA A N 1
ATOM 1318 C CA . ALA A 1 182 ? -51.464 19.811 -10.995 1.00 28.75 182 ALA A CA 1
ATOM 1319 C C . ALA A 1 182 ? -51.027 19.616 -12.440 1.00 47.78 182 ALA A C 1
ATOM 1320 O O . ALA A 1 182 ? -49.838 19.436 -12.714 1.00 52.07 182 ALA A O 1
ATOM 1322 N N . GLU A 1 183 ? -51.978 19.578 -13.375 1.00 54.11 183 GLU A N 1
ATOM 1323 C CA . GLU A 1 183 ? -51.624 19.374 -14.778 1.00 48.19 183 GLU A CA 1
ATOM 1324 C C . GLU A 1 183 ? -50.795 20.519 -15.328 1.00 46.14 183 GLU A C 1
ATOM 1325 O O . GLU A 1 183 ? -49.789 20.285 -16.011 1.00 46.99 183 GLU A O 1
ATOM 1331 N N . THR A 1 184 ? -51.196 21.763 -15.040 1.00 43.75 184 THR A N 1
ATOM 1332 C CA . THR A 1 184 ? -50.446 22.903 -15.548 1.00 34.96 184 THR A CA 1
ATOM 1333 C C . THR A 1 184 ? -49.040 22.891 -14.986 1.00 38.06 184 THR A C 1
ATOM 1334 O O . THR A 1 184 ? -48.069 23.103 -15.721 1.00 49.69 184 THR A O 1
ATOM 1338 N N . ALA A 1 185 ? -48.907 22.576 -13.698 1.00 41.13 185 ALA A N 1
ATOM 1339 C CA . ALA A 1 185 ? -47.584 22.503 -13.084 1.00 39.21 185 ALA A CA 1
ATOM 1340 C C . ALA A 1 185 ? -46.745 21.431 -13.750 1.00 43.20 185 ALA A C 1
ATOM 1341 O O . ALA A 1 185 ? -45.542 21.613 -13.977 1.00 45.37 185 ALA A O 1
ATOM 1343 N N . LEU A 1 186 ? -47.357 20.299 -14.058 1.00 42.62 186 LEU A N 1
ATOM 1344 C CA . LEU A 1 186 ? -46.595 19.245 -14.695 1.00 46.41 186 LEU A CA 1
ATOM 1345 C C . LEU A 1 186 ? -46.106 19.708 -16.051 1.00 40.82 186 LEU A C 1
ATOM 1346 O O . LEU A 1 186 ? -44.951 19.467 -16.423 1.00 59.75 186 LEU A O 1
ATOM 1351 N N . ARG A 1 187 ? -46.959 20.414 -16.786 1.00 33.92 187 ARG A N 1
ATOM 1352 C CA . ARG A 1 187 ? -46.556 20.891 -18.102 1.00 36.21 187 ARG A CA 1
ATOM 1353 C C . ARG A 1 187 ? -45.422 21.899 -17.995 1.00 29.62 187 ARG A C 1
ATOM 1354 O O . ARG A 1 187 ? -44.443 21.824 -18.744 1.00 34.28 187 ARG A O 1
ATOM 1362 N N . ILE A 1 188 ? -45.508 22.819 -17.036 1.00 33.88 188 ILE A N 1
ATOM 1363 C CA . ILE A 1 188 ? -44.472 23.827 -16.913 1.00 26.56 188 ILE A CA 1
ATOM 1364 C C . ILE A 1 188 ? -43.235 23.304 -16.213 1.00 28.45 188 ILE A C 1
ATOM 1365 O O . ILE A 1 188 ? -42.241 24.023 -16.146 1.00 36.55 188 ILE A O 1
ATOM 1370 N N . GLY A 1 189 ? -43.251 22.070 -15.713 1.00 29.41 189 GLY A N 1
ATOM 1371 C CA . GLY A 1 189 ? -42.088 21.508 -15.048 1.00 28.04 189 GLY A CA 1
ATOM 1372 C C . GLY A 1 189 ? -41.996 21.791 -13.559 1.00 32.94 189 GLY A C 1
ATOM 1373 O O . GLY A 1 189 ? -40.968 21.464 -12.929 1.00 20.74 189 GLY A O 1
ATOM 1374 N N . LEU A 1 190 ? -43.015 22.422 -12.982 1.00 23.82 190 LEU A N 1
ATOM 1375 C CA . LEU A 1 190 ? -43.035 22.632 -11.540 1.00 31.47 190 LEU A CA 1
ATOM 1376 C C . LEU A 1 190 ? -43.091 21.315 -10.781 1.00 30.86 190 LEU A C 1
ATOM 1377 O O . LEU A 1 190 ? -42.452 21.171 -9.740 1.00 30.35 190 LEU A O 1
ATOM 1382 N N . VAL A 1 191 ? -43.866 20.353 -11.270 1.00 39.15 191 VAL A N 1
ATOM 1383 C CA . VAL A 1 191 ? -43.982 19.047 -10.642 1.00 30.20 191 VAL A CA 1
ATOM 1384 C C . VAL A 1 191 ? -43.500 17.996 -11.636 1.00 37.42 191 VAL A C 1
ATOM 1385 O O . VAL A 1 191 ? -43.760 18.103 -12.842 1.00 33.97 191 VAL A O 1
ATOM 1389 N N . GLU A 1 192 ? -42.664 17.079 -11.145 1.00 31.65 192 GLU A N 1
ATOM 1390 C CA . GLU A 1 192 ? -42.179 15.974 -11.966 1.00 35.57 192 GLU A CA 1
ATOM 1391 C C . GLU A 1 192 ? -43.268 14.955 -12.287 1.00 24.98 192 GLU A C 1
ATOM 1392 O O . GLU A 1 192 ? -43.207 14.303 -13.330 1.00 37.13 192 GLU A O 1
ATOM 1398 N N . GLN A 1 193 ? -44.174 14.683 -11.351 1.00 42.63 193 GLN A N 1
ATOM 1399 C CA . GLN A 1 193 ? -45.233 13.697 -11.585 1.00 56.66 193 GLN A CA 1
ATOM 1400 C C . GLN A 1 193 ? -46.571 14.134 -10.988 1.00 50.02 193 GLN A C 1
ATOM 1401 O O . GLN A 1 193 ? -46.620 14.862 -9.995 1.00 61.36 193 GLN A O 1
ATOM 1407 N N . VAL A 1 194 ? -47.665 13.636 -11.588 1.00 55.37 194 VAL A N 1
ATOM 1408 C CA . VAL A 1 194 ? -49.034 13.867 -11.128 1.00 53.10 194 VAL A CA 1
ATOM 1409 C C . VAL A 1 194 ? -49.590 12.516 -10.715 1.00 53.61 194 VAL A C 1
ATOM 1410 O O . VAL A 1 194 ? -49.308 11.494 -11.352 1.00 66.79 194 VAL A O 1
ATOM 1414 N N . VAL A 1 195 ? -50.318 12.497 -9.608 1.00 42.51 195 VAL A N 1
ATOM 1415 C CA . VAL A 1 195 ? -50.856 11.250 -9.106 1.00 52.87 195 VAL A CA 1
ATOM 1416 C C . VAL A 1 195 ? -52.339 11.398 -8.773 1.00 55.52 195 VAL A C 1
ATOM 1417 O O . VAL A 1 195 ? -52.867 12.499 -8.591 1.00 53.37 195 VAL A O 1
ATOM 1421 N N . ASP A 1 196 ? -53.012 10.260 -8.722 1.00 49.36 196 ASP A N 1
ATOM 1422 C CA . ASP A 1 196 ? -54.418 10.228 -8.371 1.00 52.25 196 ASP A CA 1
ATOM 1423 C C . ASP A 1 196 ? -54.591 10.629 -6.907 1.00 41.30 196 ASP A C 1
ATOM 1424 O O . ASP A 1 196 ? -53.688 10.453 -6.089 1.00 35.05 196 ASP A O 1
ATOM 1429 N N . SER A 1 197 ? -55.765 11.160 -6.568 1.00 39.80 197 SER A N 1
ATOM 1430 C CA . SER A 1 197 ? -55.961 11.672 -5.213 1.00 39.09 197 SER A CA 1
ATOM 1431 C C . SER A 1 197 ? -55.676 10.612 -4.151 1.00 39.62 197 SER A C 1
ATOM 1432 O O . SER A 1 197 ? -56.117 9.462 -4.262 1.00 47.83 197 SER A O 1
ATOM 1435 N N . GLY A 1 198 ? -54.907 11.012 -3.128 1.00 44.20 198 GLY A N 1
ATOM 1436 C CA . GLY A 1 198 ? -54.529 10.177 -1.999 1.00 38.03 198 GLY A CA 1
ATOM 1437 C C . GLY A 1 198 ? -53.352 9.246 -2.224 1.00 42.85 198 GLY A C 1
ATOM 1438 O O . GLY A 1 198 ? -52.858 8.654 -1.249 1.00 35.31 198 GLY A O 1
ATOM 1439 N N . GLU A 1 199 ? -52.838 9.164 -3.456 1.00 44.51 199 GLU A N 1
ATOM 1440 C CA . GLU A 1 199 ? -51.731 8.290 -3.810 1.00 44.02 199 GLU A CA 1
ATOM 1441 C C . GLU A 1 199 ? -50.387 9.009 -3.738 1.00 43.75 199 GLU A C 1
ATOM 1442 O O . GLU A 1 199 ? -49.359 8.389 -4.010 1.00 37.87 199 GLU A O 1
ATOM 1448 N N . ALA A 1 200 ? -50.372 10.299 -3.385 1.00 31.65 200 ALA A N 1
ATOM 1449 C CA . ALA A 1 200 ? -49.109 11.032 -3.326 1.00 36.29 200 ALA A CA 1
ATOM 1450 C C . ALA A 1 200 ? -48.179 10.458 -2.268 1.00 31.58 200 ALA A C 1
ATOM 1451 O O . ALA A 1 200 ? -46.981 10.286 -2.516 1.00 27.12 200 ALA A O 1
ATOM 1453 N N . ARG A 1 201 ? -48.702 10.176 -1.070 1.00 43.49 201 ARG A N 1
ATOM 1454 C CA . ARG A 1 201 ? -47.849 9.617 -0.022 1.00 35.48 201 ARG A CA 1
ATOM 1455 C C . ARG A 1 201 ? -47.302 8.245 -0.412 1.00 40.66 201 ARG A C 1
ATOM 1456 O O . ARG A 1 201 ? -46.092 8.005 -0.353 1.00 43.54 201 ARG A O 1
ATOM 1464 N N . GLY A 1 202 ? -48.168 7.343 -0.865 1.00 30.77 202 GLY A N 1
ATOM 1465 C CA . GLY A 1 202 ? -47.678 6.029 -1.221 1.00 23.17 202 GLY A CA 1
ATOM 1466 C C . GLY A 1 202 ? -46.657 6.114 -2.328 1.00 29.93 202 GLY A C 1
ATOM 1467 O O . GLY A 1 202 ? -45.553 5.576 -2.208 1.00 31.88 202 GLY A O 1
ATOM 1468 N N . ALA A 1 203 ? -46.962 6.905 -3.357 1.00 39.32 203 ALA A N 1
ATOM 1469 C CA . ALA A 1 203 ? -46.050 7.037 -4.487 1.00 46.15 203 ALA A CA 1
ATOM 1470 C C . ALA A 1 203 ? -44.711 7.602 -4.038 1.00 48.50 203 ALA A C 1
ATOM 1471 O O . ALA A 1 203 ? -43.648 7.103 -4.439 1.00 51.23 203 ALA A O 1
ATOM 1473 N N . ALA A 1 204 ? -44.739 8.614 -3.173 1.00 29.71 204 ALA A N 1
ATOM 1474 C CA . ALA A 1 204 ? -43.487 9.196 -2.706 1.00 43.05 204 ALA A CA 1
ATOM 1475 C C . ALA A 1 204 ? -42.643 8.169 -1.952 1.00 35.64 204 ALA A C 1
ATOM 1476 O O . ALA A 1 204 ? -41.424 8.106 -2.133 1.00 37.50 204 ALA A O 1
ATOM 1478 N N . LEU A 1 205 ? -43.271 7.379 -1.079 1.00 33.94 205 LEU A N 1
ATOM 1479 C CA . LEU A 1 205 ? -42.549 6.338 -0.358 1.00 35.94 205 LEU A CA 1
ATOM 1480 C C . LEU A 1 205 ? -42.002 5.309 -1.321 1.00 41.37 205 LEU A C 1
ATOM 1481 O O . LEU A 1 205 ? -40.874 4.824 -1.157 1.00 43.58 205 LEU A O 1
ATOM 1486 N N . LEU A 1 206 ? -42.817 4.930 -2.308 1.00 40.31 206 LEU A N 1
ATOM 1487 C CA . LEU A 1 206 ? -42.355 3.972 -3.292 1.00 48.43 206 LEU A CA 1
ATOM 1488 C C . LEU A 1 206 ? -41.202 4.567 -4.083 1.00 46.62 206 LEU A C 1
ATOM 1489 O O . LEU A 1 206 ? -40.155 3.923 -4.228 1.00 34.51 206 LEU A O 1
ATOM 1494 N N . LEU A 1 207 ? -41.335 5.833 -4.517 1.00 35.70 207 LEU A N 1
ATOM 1495 C CA . LEU A 1 207 ? -40.230 6.453 -5.241 1.00 47.53 207 LEU A CA 1
ATOM 1496 C C . LEU A 1 207 ? -39.002 6.518 -4.346 1.00 42.48 207 LEU A C 1
ATOM 1497 O O . LEU A 1 207 ? -37.889 6.193 -4.776 1.00 37.60 207 LEU A O 1
ATOM 1502 N N . ALA A 1 208 ? -39.211 6.861 -3.073 1.00 45.80 208 ALA A N 1
ATOM 1503 C CA . ALA A 1 208 ? -38.108 6.983 -2.133 1.00 44.19 208 ALA A CA 1
ATOM 1504 C C . ALA A 1 208 ? -37.381 5.667 -1.972 1.00 39.98 208 ALA A C 1
ATOM 1505 O O . ALA A 1 208 ? -36.163 5.654 -1.772 1.00 39.37 208 ALA A O 1
ATOM 1507 N N . ALA A 1 209 ? -38.112 4.552 -2.026 1.00 40.03 209 ALA A N 1
ATOM 1508 C CA . ALA A 1 209 ? -37.468 3.256 -1.894 1.00 36.08 209 ALA A CA 1
ATOM 1509 C C . ALA A 1 209 ? -36.481 3.011 -3.031 1.00 31.71 209 ALA A C 1
ATOM 1510 O O . ALA A 1 209 ? -35.412 2.433 -2.813 1.00 39.07 209 ALA A O 1
ATOM 1512 N N . LYS A 1 210 ? -36.796 3.483 -4.239 1.00 36.57 210 LYS A N 1
ATOM 1513 C CA . LYS A 1 210 ? -35.917 3.240 -5.382 1.00 50.37 210 LYS A CA 1
ATOM 1514 C C . LYS A 1 210 ? -34.539 3.862 -5.188 1.00 49.35 210 LYS A C 1
ATOM 1515 O O . LYS A 1 210 ? -33.537 3.320 -5.672 1.00 47.02 210 LYS A O 1
ATOM 1521 N N . VAL A 1 211 ? -34.482 5.010 -4.512 1.00 41.19 211 VAL A N 1
ATOM 1522 C CA . VAL A 1 211 ? -33.228 5.689 -4.238 1.00 35.42 211 VAL A CA 1
ATOM 1523 C C . VAL A 1 211 ? -32.325 4.802 -3.406 1.00 44.90 211 VAL A C 1
ATOM 1524 O O . VAL A 1 211 ? -31.095 4.856 -3.521 1.00 38.33 211 VAL A O 1
ATOM 1528 N N . ALA A 1 212 ? -32.916 3.977 -2.544 1.00 54.60 212 ALA A N 1
ATOM 1529 C CA . ALA A 1 212 ? -32.111 3.084 -1.729 1.00 52.30 212 ALA A CA 1
ATOM 1530 C C . ALA A 1 212 ? -31.268 2.157 -2.598 1.00 49.58 212 ALA A C 1
ATOM 1531 O O . ALA A 1 212 ? -30.220 1.681 -2.144 1.00 46.28 212 ALA A O 1
ATOM 1533 N N . ARG A 1 213 ? -31.671 1.963 -3.865 1.00 50.47 213 ARG A N 1
ATOM 1534 C CA . ARG A 1 213 ? -31.031 0.987 -4.743 1.00 57.99 213 ARG A CA 1
ATOM 1535 C C . ARG A 1 213 ? -29.759 1.538 -5.384 1.00 47.88 213 ARG A C 1
ATOM 1536 O O . ARG A 1 213 ? -29.061 0.819 -6.106 1.00 52.81 213 ARG A O 1
ATOM 1544 N N . GLN A 1 214 ? -29.483 2.820 -5.183 1.00 45.37 214 GLN A N 1
ATOM 1545 C CA . GLN A 1 214 ? -28.245 3.438 -5.614 1.00 25.44 214 GLN A CA 1
ATOM 1546 C C . GLN A 1 214 ? -27.359 3.649 -4.408 1.00 32.82 214 GLN A C 1
ATOM 1547 O O . GLN A 1 214 ? -27.843 3.849 -3.291 1.00 39.26 214 GLN A O 1
ATOM 1553 N N . SER A 1 215 ? -26.060 3.673 -4.654 1.00 28.42 215 SER A N 1
ATOM 1554 C CA . SER A 1 215 ? -25.074 3.773 -3.583 1.00 36.75 215 SER A CA 1
ATOM 1555 C C . SER A 1 215 ? -25.266 4.989 -2.677 1.00 43.23 215 SER A C 1
ATOM 1556 O O . SER A 1 215 ? -25.214 6.127 -3.163 1.00 46.34 215 SER A O 1
ATOM 1559 N N . PRO A 1 216 ? -25.325 4.799 -1.347 1.00 36.90 216 PRO A N 1
ATOM 1560 C CA . PRO A 1 216 ? -25.562 5.947 -0.454 1.00 19.97 216 PRO A CA 1
ATOM 1561 C C . PRO A 1 216 ? -24.469 6.971 -0.533 1.00 27.44 216 PRO A C 1
ATOM 1562 O O . PRO A 1 216 ? -24.749 8.166 -0.635 1.00 33.00 216 PRO A O 1
ATOM 1566 N N . VAL A 1 217 ? -23.219 6.523 -0.508 1.00 30.48 217 VAL A N 1
ATOM 1567 C CA . VAL A 1 217 ? -22.114 7.462 -0.558 1.00 35.72 217 VAL A CA 1
ATOM 1568 C C . VAL A 1 217 ? -22.134 8.224 -1.871 1.00 53.03 217 VAL A C 1
ATOM 1569 O O . VAL A 1 217 ? -21.886 9.434 -1.896 1.00 62.82 217 VAL A O 1
ATOM 1573 N N . ALA A 1 218 ? -22.429 7.538 -2.983 1.00 38.74 218 ALA A N 1
ATOM 1574 C CA . ALA A 1 218 ? -22.471 8.247 -4.247 1.00 29.44 218 ALA A CA 1
ATOM 1575 C C . ALA A 1 218 ? -23.541 9.313 -4.205 1.00 30.33 218 ALA A C 1
ATOM 1576 O O . ALA A 1 218 ? -23.259 10.489 -4.457 1.00 29.90 218 ALA A O 1
ATOM 1578 N N . ILE A 1 219 ? -24.719 8.952 -3.701 1.00 30.53 219 ILE A N 1
ATOM 1579 C CA . ILE A 1 219 ? -25.844 9.875 -3.734 1.00 27.33 219 ILE A CA 1
ATOM 1580 C C . ILE A 1 219 ? -25.503 11.169 -3.012 1.00 27.66 219 ILE A C 1
ATOM 1581 O O . ILE A 1 219 ? -25.711 12.261 -3.556 1.00 30.12 219 ILE A O 1
ATOM 1586 N N . ARG A 1 220 ? -24.893 11.072 -1.822 1.00 30.02 220 ARG A N 1
ATOM 1587 C CA . ARG A 1 220 ? -24.623 12.274 -1.028 1.00 39.59 220 ARG A CA 1
ATOM 1588 C C . ARG A 1 220 ? -23.674 13.218 -1.751 1.00 41.84 220 ARG A C 1
ATOM 1589 O O . ARG A 1 220 ? -23.837 14.436 -1.689 1.00 50.82 220 ARG A O 1
ATOM 1597 N N . THR A 1 221 ? -22.612 12.676 -2.334 1.00 44.39 221 THR A N 1
ATOM 1598 C CA . THR A 1 221 ? -21.667 13.484 -3.098 1.00 43.80 221 THR A CA 1
ATOM 1599 C C . THR A 1 221 ? -22.270 14.027 -4.388 1.00 41.50 221 THR A C 1
ATOM 1600 O O . THR A 1 221 ? -22.005 15.177 -4.763 1.00 33.41 221 THR A O 1
ATOM 1604 N N . ILE A 1 222 ? -23.035 13.200 -5.106 1.00 30.08 222 ILE A N 1
ATOM 1605 C CA . ILE A 1 222 ? -23.561 13.633 -6.391 1.00 29.75 222 ILE A CA 1
ATOM 1606 C C . ILE A 1 222 ? -24.547 14.785 -6.229 1.00 26.77 222 ILE A C 1
ATOM 1607 O O . ILE A 1 222 ? -24.514 15.756 -6.993 1.00 32.49 222 ILE A O 1
ATOM 1612 N N . LYS A 1 223 ? -25.398 14.729 -5.206 1.00 23.82 223 LYS A N 1
ATOM 1613 C CA . LYS A 1 223 ? -26.467 15.718 -5.102 1.00 16.84 223 LYS A CA 1
ATOM 1614 C C . LYS A 1 223 ? -25.967 17.154 -5.109 1.00 26.84 223 LYS A C 1
ATOM 1615 O O . LYS A 1 223 ? -26.567 17.983 -5.815 1.00 34.87 223 LYS A O 1
ATOM 1621 N N . PRO A 1 224 ? -24.890 17.508 -4.412 1.00 19.15 224 PRO A N 1
ATOM 1622 C CA . PRO A 1 224 ? -24.409 18.886 -4.498 1.00 20.79 224 PRO A CA 1
ATOM 1623 C C . PRO A 1 224 ? -24.054 19.282 -5.915 1.00 28.42 224 PRO A C 1
ATOM 1624 O O . PRO A 1 224 ? -24.319 20.423 -6.310 1.00 36.91 224 PRO A O 1
ATOM 1628 N N . LEU A 1 225 ? -23.499 18.361 -6.708 1.00 30.45 225 LEU A N 1
ATOM 1629 C CA . LEU A 1 225 ? -23.088 18.716 -8.060 1.00 26.93 225 LEU A CA 1
ATOM 1630 C C . LEU A 1 225 ? -24.259 19.202 -8.887 1.00 24.67 225 LEU A C 1
ATOM 1631 O O . LEU A 1 225 ? -24.183 20.259 -9.527 1.00 32.27 225 LEU A O 1
ATOM 1636 N N . ILE A 1 226 ? -25.381 18.492 -8.810 1.00 28.27 226 ILE A N 1
ATOM 1637 C CA . ILE A 1 226 ? -26.545 18.919 -9.571 1.00 28.39 226 ILE A CA 1
ATOM 1638 C C . ILE A 1 226 ? -26.927 20.316 -9.152 1.00 20.59 226 ILE A C 1
ATOM 1639 O O . ILE A 1 226 ? -27.220 21.167 -9.987 1.00 17.95 226 ILE A O 1
ATOM 1644 N N . GLN A 1 227 ? -26.810 20.607 -7.865 1.00 37.54 227 GLN A N 1
ATOM 1645 C CA . GLN A 1 227 ? -27.195 21.908 -7.357 1.00 32.00 227 GLN A CA 1
ATOM 1646 C C . GLN A 1 227 ? -26.054 22.906 -7.408 1.00 36.73 227 GLN A C 1
ATOM 1647 O O . GLN A 1 227 ? -26.196 24.018 -6.888 1.00 55.73 227 GLN A O 1
ATOM 1653 N N . GLY A 1 228 ? -24.935 22.542 -8.036 1.00 29.86 228 GLY A N 1
ATOM 1654 C CA . GLY A 1 228 ? -23.826 23.468 -8.127 1.00 27.44 228 GLY A CA 1
ATOM 1655 C C . GLY A 1 228 ? -24.147 24.718 -8.920 1.00 31.43 228 GLY A C 1
ATOM 1656 O O . GLY A 1 228 ? -23.643 25.800 -8.606 1.00 30.14 228 GLY A O 1
ATOM 1657 N N . ALA A 1 229 ? -24.993 24.593 -9.941 1.00 23.36 229 ALA A N 1
ATOM 1658 C CA . ALA A 1 229 ? -25.308 25.732 -10.793 1.00 15.05 229 ALA A CA 1
ATOM 1659 C C . ALA A 1 229 ? -25.891 26.871 -9.989 1.00 24.06 229 ALA A C 1
ATOM 1660 O O . ALA A 1 229 ? -25.738 28.035 -10.369 1.00 36.65 229 ALA A O 1
ATOM 1662 N N . ARG A 1 230 ? -26.622 26.566 -8.918 1.00 18.03 230 ARG A N 1
ATOM 1663 C CA . ARG A 1 230 ? -27.181 27.653 -8.114 1.00 34.85 230 ARG A CA 1
ATOM 1664 C C . ARG A 1 230 ? -26.077 28.508 -7.515 1.00 26.02 230 ARG A C 1
ATOM 1665 O O . ARG A 1 230 ? -26.219 29.723 -7.387 1.00 38.14 230 ARG A O 1
ATOM 1673 N N . GLU A 1 231 ? -25.029 27.870 -7.019 1.00 24.24 231 GLU A N 1
ATOM 1674 C CA . GLU A 1 231 ? -23.915 28.625 -6.477 1.00 29.18 231 GLU A CA 1
ATOM 1675 C C . GLU A 1 231 ? -23.097 29.312 -7.572 1.00 30.27 231 GLU A C 1
ATOM 1676 O O . GLU A 1 231 ? -22.655 30.455 -7.403 1.00 33.41 231 GLU A O 1
ATOM 1682 N N . ARG A 1 232 ? -22.890 28.636 -8.699 1.00 29.09 232 ARG A N 1
ATOM 1683 C CA . ARG A 1 232 ? -21.959 29.108 -9.709 1.00 32.45 232 ARG A CA 1
ATOM 1684 C C . ARG A 1 232 ? -22.350 28.584 -11.086 1.00 30.05 232 ARG A C 1
ATOM 1685 O O . ARG A 1 232 ? -23.176 27.686 -11.228 1.00 38.59 232 ARG A O 1
ATOM 1693 N N . ALA A 1 233 ? -21.683 29.113 -12.095 1.00 19.63 233 ALA A N 1
ATOM 1694 C CA . ALA A 1 233 ? -21.914 28.711 -13.459 1.00 28.41 233 ALA A CA 1
ATOM 1695 C C . ALA A 1 233 ? -21.647 27.218 -13.612 1.00 34.14 233 ALA A C 1
ATOM 1696 O O . ALA A 1 233 ? -20.697 26.699 -13.018 1.00 40.06 233 ALA A O 1
ATOM 1698 N N . PRO A 1 234 ? -22.407 26.517 -14.464 1.00 30.03 234 PRO A N 1
ATOM 1699 C CA . PRO A 1 234 ? -22.182 25.074 -14.564 1.00 22.67 234 PRO A CA 1
ATOM 1700 C C . PRO A 1 234 ? -20.794 24.767 -15.003 1.00 33.07 234 PRO A C 1
ATOM 1701 O O . PRO A 1 234 ? -20.166 23.868 -14.437 1.00 35.80 234 PRO A O 1
ATOM 1705 N N . ASN A 1 235 ? -20.263 25.567 -15.926 1.00 26.76 235 ASN A N 1
ATOM 1706 C CA . ASN A 1 235 ? -18.979 25.222 -16.496 1.00 24.54 235 ASN A CA 1
ATOM 1707 C C . ASN A 1 235 ? -17.876 25.165 -15.456 1.00 32.85 235 ASN A C 1
ATOM 1708 O O . ASN A 1 235 ? -16.942 24.367 -15.593 1.00 31.12 235 ASN A O 1
ATOM 1713 N N . THR A 1 236 ? -17.976 25.974 -14.408 1.00 23.72 236 THR A N 1
ATOM 1714 C CA . THR A 1 236 ? -16.949 26.002 -13.373 1.00 25.06 236 THR A CA 1
ATOM 1715 C C . THR A 1 236 ? -16.868 24.705 -12.584 1.00 24.52 236 THR A C 1
ATOM 1716 O O . THR A 1 236 ? -15.852 24.441 -11.937 1.00 29.52 236 THR A O 1
ATOM 1720 N N . TRP A 1 237 ? -17.991 24.012 -12.424 1.00 27.53 237 TRP A N 1
ATOM 1721 C CA . TRP A 1 237 ? -18.021 22.783 -11.635 1.00 26.93 237 TRP A CA 1
ATOM 1722 C C . TRP A 1 237 ? -17.415 21.560 -12.309 1.00 32.96 237 TRP A C 1
ATOM 1723 O O . TRP A 1 237 ? -17.246 20.553 -11.622 1.00 35.53 237 TRP A O 1
ATOM 1734 N N . LEU A 1 238 ? -17.128 21.577 -13.611 1.00 38.23 238 LEU A N 1
ATOM 1735 C CA . LEU A 1 238 ? -16.669 20.346 -14.256 1.00 27.39 238 LEU A CA 1
ATOM 1736 C C . LEU A 1 238 ? -15.378 19.762 -13.694 1.00 29.29 238 LEU A C 1
ATOM 1737 O O . LEU A 1 238 ? -15.350 18.541 -13.462 1.00 31.41 238 LEU A O 1
ATOM 1742 N N . PRO A 1 239 ? -14.313 20.529 -13.427 1.00 26.70 239 PRO A N 1
ATOM 1743 C CA . PRO A 1 239 ? -13.104 19.902 -12.869 1.00 26.96 239 PRO A CA 1
ATOM 1744 C C . PRO A 1 239 ? -13.378 19.210 -11.552 1.00 33.24 239 PRO A C 1
ATOM 1745 O O . PRO A 1 239 ? -12.834 18.124 -11.286 1.00 35.69 239 PRO A O 1
ATOM 1749 N N . GLU A 1 240 ? -14.222 19.822 -10.720 1.00 29.84 240 GLU A N 1
ATOM 1750 C CA . GLU A 1 240 ? -14.601 19.195 -9.469 1.00 22.08 240 GLU A CA 1
ATOM 1751 C C . GLU A 1 240 ? -15.361 17.893 -9.712 1.00 29.35 240 GLU A C 1
ATOM 1752 O O . GLU A 1 240 ? -15.161 16.909 -8.994 1.00 24.41 240 GLU A O 1
ATOM 1758 N N . GLU A 1 241 ? -16.215 17.851 -10.738 1.00 25.69 241 GLU A N 1
ATOM 1759 C CA . GLU A 1 241 ? -16.950 16.620 -10.977 1.00 26.30 241 GLU A CA 1
ATOM 1760 C C . GLU A 1 241 ? -15.960 15.487 -11.174 1.00 27.87 241 GLU A C 1
ATOM 1761 O O . GLU A 1 241 ? -16.042 14.459 -10.501 1.00 27.58 241 GLU A O 1
ATOM 1767 N N . ARG A 1 242 ? -14.922 15.726 -11.966 1.00 35.16 242 ARG A N 1
ATOM 1768 C CA . ARG A 1 242 ? -13.933 14.678 -12.169 1.00 37.91 242 ARG A CA 1
ATOM 1769 C C . ARG A 1 242 ? -13.239 14.328 -10.859 1.00 38.57 242 ARG A C 1
ATOM 1770 O O . ARG A 1 242 ? -12.991 13.154 -10.577 1.00 29.06 242 ARG A O 1
ATOM 1778 N N . GLU A 1 243 ? -12.929 15.332 -10.040 1.00 33.82 243 GLU A N 1
ATOM 1779 C CA . GLU A 1 243 ? -12.253 15.066 -8.772 1.00 32.49 243 GLU A CA 1
ATOM 1780 C C . GLU A 1 243 ? -13.106 14.223 -7.836 1.00 36.26 243 GLU A C 1
ATOM 1781 O O . GLU A 1 243 ? -12.609 13.290 -7.193 1.00 33.85 243 GLU A O 1
ATOM 1787 N N . ARG A 1 244 ? -14.389 14.557 -7.720 1.00 32.96 244 ARG A N 1
ATOM 1788 C CA . ARG A 1 244 ? -15.240 13.817 -6.804 1.00 33.94 244 ARG A CA 1
ATOM 1789 C C . ARG A 1 244 ? -15.416 12.391 -7.295 1.00 40.42 244 ARG A C 1
ATOM 1790 O O . ARG A 1 244 ? -15.407 11.441 -6.503 1.00 56.60 244 ARG A O 1
ATOM 1798 N N . PHE A 1 245 ? -15.538 12.228 -8.611 1.00 40.55 245 PHE A N 1
ATOM 1799 C CA . PHE A 1 245 ? -15.591 10.898 -9.196 1.00 38.31 245 PHE A CA 1
ATOM 1800 C C . PHE A 1 245 ? -14.405 10.064 -8.759 1.00 43.81 245 PHE A C 1
ATOM 1801 O O . PHE A 1 245 ? -14.557 8.894 -8.390 1.00 40.56 245 PHE A O 1
ATOM 1809 N N . VAL A 1 246 ? -13.213 10.651 -8.792 1.00 44.53 246 VAL A N 1
ATOM 1810 C CA . VAL A 1 246 ? -12.054 9.899 -8.356 1.00 48.26 246 VAL A CA 1
ATOM 1811 C C . VAL A 1 246 ? -12.151 9.624 -6.861 1.00 62.54 246 VAL A C 1
ATOM 1812 O O . VAL A 1 246 ? -11.791 8.537 -6.397 1.00 73.71 246 VAL A O 1
ATOM 1816 N N . ASP A 1 247 ? -12.652 10.584 -6.079 1.00 53.68 247 ASP A N 1
ATOM 1817 C CA . ASP A 1 247 ? -12.790 10.295 -4.657 1.00 50.99 247 ASP A CA 1
ATOM 1818 C C . ASP A 1 247 ? -13.757 9.152 -4.439 1.00 49.73 247 ASP A C 1
ATOM 1819 O O . ASP A 1 247 ? -13.485 8.250 -3.636 1.00 54.45 247 ASP A O 1
ATOM 1824 N N . LEU A 1 248 ? -14.875 9.141 -5.171 1.00 39.59 248 LEU A N 1
ATOM 1825 C CA . LEU A 1 248 ? -15.781 8.028 -4.970 1.00 53.01 248 LEU A CA 1
ATOM 1826 C C . LEU A 1 248 ? -15.053 6.742 -5.278 1.00 67.56 248 LEU A C 1
ATOM 1827 O O . LEU A 1 248 ? -14.954 5.877 -4.403 1.00 64.21 248 LEU A O 1
ATOM 1832 N N . PHE A 1 249 ? -14.299 6.731 -6.386 1.00 77.52 249 PHE A N 1
ATOM 1833 C CA . PHE A 1 249 ? -13.623 5.517 -6.830 1.00 80.43 249 PHE A CA 1
ATOM 1834 C C . PHE A 1 249 ? -12.715 4.968 -5.739 1.00 75.86 249 PHE A C 1
ATOM 1835 O O . PHE A 1 249 ? -12.578 3.751 -5.593 1.00 83.66 249 PHE A O 1
ATOM 1843 N N . ASP A 1 250 ? -12.124 5.832 -4.927 1.00 84.78 250 ASP A N 1
ATOM 1844 C CA . ASP A 1 250 ? -11.253 5.326 -3.874 1.00 81.22 250 ASP A CA 1
ATOM 1845 C C . ASP A 1 250 ? -12.079 4.929 -2.650 1.00 88.84 250 ASP A C 1
ATOM 1846 O O . ASP A 1 250 ? -11.878 5.419 -1.536 1.00 85.50 250 ASP A O 1
ATOM 1851 N N . ALA A 1 251 ? -13.024 4.012 -2.869 1.00 88.12 251 ALA A N 1
ATOM 1852 C CA . ALA A 1 251 ? -13.804 3.496 -1.751 1.00 86.84 251 ALA A CA 1
ATOM 1853 C C . ALA A 1 251 ? -14.345 2.120 -2.108 1.00 97.55 251 ALA A C 1
ATOM 1854 O O . ALA A 1 251 ? -14.623 1.846 -3.281 1.00 93.59 251 ALA A O 1
ATOM 1856 N N . GLN A 1 252 ? -14.494 1.268 -1.084 1.00 108.45 252 GLN A N 1
ATOM 1857 C CA . GLN A 1 252 ? -15.046 -0.074 -1.273 1.00 111.06 252 GLN A CA 1
ATOM 1858 C C . GLN A 1 252 ? -16.451 -0.027 -1.875 1.00 105.37 252 GLN A C 1
ATOM 1859 O O . GLN A 1 252 ? -16.790 -0.828 -2.755 1.00 109.56 252 GLN A O 1
ATOM 1865 N N . ASP A 1 253 ? -17.281 0.911 -1.404 1.00 93.27 253 ASP A N 1
ATOM 1866 C CA . ASP A 1 253 ? -18.666 1.012 -1.857 1.00 83.08 253 ASP A CA 1
ATOM 1867 C C . ASP A 1 253 ? -18.763 1.117 -3.378 1.00 77.13 253 ASP A C 1
ATOM 1868 O O . ASP A 1 253 ? -19.692 0.564 -3.987 1.00 75.62 253 ASP A O 1
ATOM 1873 N N . THR A 1 254 ? -17.837 1.849 -3.997 1.00 74.11 254 THR A N 1
ATOM 1874 C CA . THR A 1 254 ? -17.828 2.020 -5.446 1.00 85.11 254 THR A CA 1
ATOM 1875 C C . THR A 1 254 ? -17.507 0.713 -6.190 1.00 93.10 254 THR A C 1
ATOM 1876 O O . THR A 1 254 ? -18.126 0.420 -7.223 1.00 96.18 254 THR A O 1
ATOM 1880 N N . ARG A 1 255 ? -16.556 -0.089 -5.677 1.00 92.55 255 ARG A N 1
ATOM 1881 C CA . ARG A 1 255 ? -16.182 -1.359 -6.315 1.00 96.19 255 ARG A CA 1
ATOM 1882 C C . ARG A 1 255 ? -17.361 -2.331 -6.374 1.00 95.60 255 ARG A C 1
ATOM 1883 O O . ARG A 1 255 ? -17.488 -3.121 -7.322 1.00 84.30 255 ARG A O 1
ATOM 1891 N N . GLU A 1 256 ? -18.240 -2.276 -5.376 1.00 102.23 256 GLU A N 1
ATOM 1892 C CA . GLU A 1 256 ? -19.377 -3.183 -5.359 1.00 98.93 256 GLU A CA 1
ATOM 1893 C C . GLU A 1 256 ? -20.322 -2.904 -6.523 1.00 93.14 256 GLU A C 1
ATOM 1894 O O . GLU A 1 256 ? -20.736 -3.830 -7.236 1.00 90.06 256 GLU A O 1
ATOM 1900 N N . GLY A 1 257 ? -20.634 -1.630 -6.764 1.00 95.38 257 GLY A N 1
ATOM 1901 C CA . GLY A 1 257 ? -21.564 -1.314 -7.829 1.00 88.85 257 GLY A CA 1
ATOM 1902 C C . GLY A 1 257 ? -21.066 -1.785 -9.177 1.00 87.47 257 GLY A C 1
ATOM 1903 O O . GLY A 1 257 ? -21.832 -2.339 -9.970 1.00 82.71 257 GLY A O 1
ATOM 1904 N N . VAL A 1 258 ? -19.780 -1.553 -9.467 1.00 93.41 258 VAL A N 1
ATOM 1905 C CA . VAL A 1 258 ? -19.234 -2.003 -10.744 1.00 95.21 258 VAL A CA 1
ATOM 1906 C C . VAL A 1 258 ? -19.299 -3.514 -10.825 1.00 103.15 258 VAL A C 1
ATOM 1907 O O . VAL A 1 258 ? -19.600 -4.085 -11.881 1.00 108.60 258 VAL A O 1
ATOM 1911 N N . ASN A 1 259 ? -19.031 -4.189 -9.716 1.00 102.84 259 ASN A N 1
ATOM 1912 C CA . ASN A 1 259 ? -19.050 -5.633 -9.763 1.00 105.10 259 ASN A CA 1
ATOM 1913 C C . ASN A 1 259 ? -20.450 -6.120 -10.115 1.00 105.87 259 ASN A C 1
ATOM 1914 O O . ASN A 1 259 ? -20.611 -6.905 -11.054 1.00 101.84 259 ASN A O 1
ATOM 1919 N N . ALA A 1 260 ? -21.474 -5.498 -9.519 1.00 96.31 260 ALA A N 1
ATOM 1920 C CA . ALA A 1 260 ? -22.852 -5.945 -9.696 1.00 90.30 260 ALA A CA 1
ATOM 1921 C C . ALA A 1 260 ? -23.294 -5.923 -11.155 1.00 99.72 260 ALA A C 1
ATOM 1922 O O . ALA A 1 260 ? -23.927 -6.874 -11.628 1.00 102.89 260 ALA A O 1
ATOM 1924 N N . PHE A 1 261 ? -22.997 -4.838 -11.877 1.00 107.87 261 PHE A N 1
ATOM 1925 C CA . PHE A 1 261 ? -23.356 -4.757 -13.296 1.00 112.54 261 PHE A CA 1
ATOM 1926 C C . PHE A 1 261 ? -22.607 -5.801 -14.119 1.00 114.26 261 PHE A C 1
ATOM 1927 O O . PHE A 1 261 ? -23.146 -6.338 -15.096 1.00 116.93 261 PHE A O 1
ATOM 1935 N N . LEU A 1 262 ? -21.342 -6.060 -13.770 1.00 116.97 262 LEU A N 1
ATOM 1936 C CA . LEU A 1 262 ? -20.536 -7.001 -14.545 1.00 124.20 262 LEU A CA 1
ATOM 1937 C C . LEU A 1 262 ? -21.089 -8.429 -14.491 1.00 118.40 262 LEU A C 1
ATOM 1938 O O . LEU A 1 262 ? -21.141 -9.120 -15.515 1.00 125.06 262 LEU A O 1
ATOM 1943 N N . GLU A 1 263 ? -21.458 -8.907 -13.314 1.00 103.98 263 GLU A N 1
ATOM 1944 C CA . GLU A 1 263 ? -22.063 -10.223 -13.147 1.00 105.59 263 GLU A CA 1
ATOM 1945 C C . GLU A 1 263 ? -23.583 -10.196 -13.232 1.00 111.52 263 GLU A C 1
ATOM 1946 O O . GLU A 1 263 ? -24.225 -11.207 -12.926 1.00 104.55 263 GLU A O 1
ATOM 1952 N N . LYS A 1 264 ? -24.168 -9.042 -13.548 1.00 116.60 264 LYS A N 1
ATOM 1953 C CA . LYS A 1 264 ? -25.615 -8.898 -13.715 1.00 105.51 264 LYS A CA 1
ATOM 1954 C C . LYS A 1 264 ? -26.397 -9.248 -12.437 1.00 99.03 264 LYS A C 1
ATOM 1955 O O . LYS A 1 264 ? -27.509 -9.780 -12.508 1.00 95.66 264 LYS A O 1
ATOM 1961 N N . ARG A 1 265 ? -25.828 -8.939 -11.258 1.00 98.07 265 ARG A N 1
ATOM 1962 C CA . ARG A 1 265 ? -26.518 -9.082 -9.975 1.00 96.95 265 ARG A CA 1
ATOM 1963 C C . ARG A 1 265 ? -26.750 -7.733 -9.315 1.00 90.22 265 ARG A C 1
ATOM 1964 O O . ARG A 1 265 ? -26.120 -6.734 -9.658 1.00 96.71 265 ARG A O 1
ATOM 1972 N N . ASP A 1 266 ? -27.704 -7.713 -8.409 1.00 82.74 266 ASP A N 1
ATOM 1973 C CA . ASP A 1 266 ? -28.045 -6.501 -7.693 1.00 88.46 266 ASP A CA 1
ATOM 1974 C C . ASP A 1 266 ? -26.863 -6.024 -6.846 1.00 88.99 266 ASP A C 1
ATOM 1975 O O . ASP A 1 266 ? -26.198 -6.846 -6.198 1.00 81.75 266 ASP A O 1
ATOM 1980 N N . PRO A 1 267 ? -26.536 -4.726 -6.873 1.00 90.70 267 PRO A N 1
ATOM 1981 C CA . PRO A 1 267 ? -25.429 -4.214 -6.056 1.00 81.86 267 PRO A CA 1
ATOM 1982 C C . PRO A 1 267 ? -25.797 -4.235 -4.586 1.00 82.88 267 PRO A C 1
ATOM 1983 O O . PRO A 1 267 ? -26.947 -3.987 -4.216 1.00 76.36 267 PRO A O 1
ATOM 1987 N N . LYS A 1 268 ? -24.815 -4.562 -3.746 1.00 83.25 268 LYS A N 1
ATOM 1988 C CA . LYS A 1 268 ? -25.013 -4.631 -2.299 1.00 86.58 268 LYS A CA 1
ATOM 1989 C C . LYS A 1 268 ? -23.991 -3.761 -1.562 1.00 86.34 268 LYS A C 1
ATOM 1990 O O . LYS A 1 268 ? -22.797 -4.073 -1.564 1.00 80.13 268 LYS A O 1
ATOM 1996 N N . TRP A 1 269 ? -24.463 -2.718 -0.867 1.00 86.25 269 TRP A N 1
ATOM 1997 C CA . TRP A 1 269 ? -23.585 -1.839 -0.088 1.00 82.70 269 TRP A CA 1
ATOM 1998 C C . TRP A 1 269 ? -24.158 -1.634 1.305 1.00 88.24 269 TRP A C 1
ATOM 1999 O O . TRP A 1 269 ? -25.353 -1.829 1.547 1.00 92.59 269 TRP A O 1
ATOM 2010 N N . ARG A 1 270 ? -23.290 -1.203 2.214 1.00 94.41 270 ARG A N 1
ATOM 2011 C CA . ARG A 1 270 ? -23.695 -0.923 3.586 1.00 103.32 270 ARG A CA 1
ATOM 2012 C C . ARG A 1 270 ? -24.760 0.169 3.651 1.00 93.65 270 ARG A C 1
ATOM 2013 O O . ARG A 1 270 ? -24.441 1.357 3.665 1.00 87.34 270 ARG A O 1
ATOM 2021 N N . LYS B 1 9 ? -15.169 14.705 -43.239 1.00 64.57 9 LYS B N 1
ATOM 2022 C CA . LYS B 1 9 ? -13.781 15.168 -43.288 1.00 71.02 9 LYS B CA 1
ATOM 2023 C C . LYS B 1 9 ? -12.842 14.039 -42.887 1.00 73.76 9 LYS B C 1
ATOM 2024 O O . LYS B 1 9 ? -13.118 12.871 -43.193 1.00 75.62 9 LYS B O 1
ATOM 2026 N N . ALA B 1 10 ? -11.748 14.369 -42.197 1.00 78.17 10 ALA B N 1
ATOM 2027 C CA . ALA B 1 10 ? -10.778 13.352 -41.780 1.00 86.40 10 ALA B CA 1
ATOM 2028 C C . ALA B 1 10 ? -10.262 12.588 -42.994 1.00 86.88 10 ALA B C 1
ATOM 2029 O O . ALA B 1 10 ? -10.145 11.359 -42.981 1.00 88.40 10 ALA B O 1
ATOM 2031 N N . SER B 1 11 ? -9.976 13.324 -44.073 1.00 98.07 11 SER B N 1
ATOM 2032 C CA . SER B 1 11 ? -9.618 12.655 -45.322 1.00 102.21 11 SER B CA 1
ATOM 2033 C C . SER B 1 11 ? -8.277 11.928 -45.218 1.00 100.91 11 SER B C 1
ATOM 2034 O O . SER B 1 11 ? -8.138 10.794 -45.696 1.00 95.73 11 SER B O 1
ATOM 2037 N N . SER B 1 12 ? -7.288 12.544 -44.580 1.00 100.42 12 SER B N 1
ATOM 2038 C CA . SER B 1 12 ? -5.982 11.930 -44.386 1.00 88.06 12 SER B CA 1
ATOM 2039 C C . SER B 1 12 ? -5.557 12.185 -42.943 1.00 93.61 12 SER B C 1
ATOM 2040 O O . SER B 1 12 ? -4.713 13.045 -42.691 1.00 93.66 12 SER B O 1
ATOM 2043 N N . PHE B 1 13 ? -6.160 11.470 -41.994 1.00 93.44 13 PHE B N 1
ATOM 2044 C CA . PHE B 1 13 ? -5.799 11.638 -40.591 1.00 95.13 13 PHE B CA 1
ATOM 2045 C C . PHE B 1 13 ? -5.871 10.289 -39.893 1.00 93.06 13 PHE B C 1
ATOM 2046 O O . PHE B 1 13 ? -6.500 9.347 -40.383 1.00 84.97 13 PHE B O 1
ATOM 2054 N N . ASP B 1 14 ? -5.169 10.198 -38.761 1.00 91.05 14 ASP B N 1
ATOM 2055 C CA . ASP B 1 14 ? -4.996 8.943 -38.035 1.00 98.75 14 ASP B CA 1
ATOM 2056 C C . ASP B 1 14 ? -6.153 8.764 -37.057 1.00 106.73 14 ASP B C 1
ATOM 2057 O O . ASP B 1 14 ? -6.250 9.488 -36.065 1.00 114.76 14 ASP B O 1
ATOM 2062 N N . ASP B 1 15 ? -7.084 7.868 -37.385 1.00 97.40 15 ASP B N 1
ATOM 2063 C CA . ASP B 1 15 ? -8.243 7.631 -36.533 1.00 84.96 15 ASP B CA 1
ATOM 2064 C C . ASP B 1 15 ? -8.458 6.140 -36.302 1.00 79.67 15 ASP B C 1
ATOM 2065 O O . ASP B 1 15 ? -8.196 5.322 -37.179 1.00 89.05 15 ASP B O 1
ATOM 2070 N N . THR B 1 16 ? -8.923 5.807 -35.106 1.00 86.17 16 THR B N 1
ATOM 2071 C CA . THR B 1 16 ? -9.330 4.461 -34.766 1.00 85.51 16 THR B CA 1
ATOM 2072 C C . THR B 1 16 ? -10.421 3.982 -35.729 1.00 81.95 16 THR B C 1
ATOM 2073 O O . THR B 1 16 ? -11.309 4.755 -36.167 1.00 83.81 16 THR B O 1
ATOM 2077 N N A HIS B 1 17 ? -10.316 2.702 -36.084 0.55 73.23 17 HIS B N 1
ATOM 2078 N N B HIS B 1 17 ? -10.306 2.700 -36.127 0.45 74.36 17 HIS B N 1
ATOM 2079 C CA A HIS B 1 17 ? -11.348 2.033 -36.892 0.55 71.29 17 HIS B CA 1
ATOM 2080 C CA B HIS B 1 17 ? -11.366 2.052 -36.921 0.45 71.66 17 HIS B CA 1
ATOM 2081 C C A HIS B 1 17 ? -12.775 2.294 -36.386 0.55 70.59 17 HIS B C 1
ATOM 2082 C C B HIS B 1 17 ? -12.778 2.352 -36.402 0.45 70.39 17 HIS B C 1
ATOM 2083 O O A HIS B 1 17 ? -13.753 2.246 -37.156 0.55 72.71 17 HIS B O 1
ATOM 2084 O O B HIS B 1 17 ? -13.759 2.314 -37.157 0.45 69.03 17 HIS B O 1
ATOM 2097 N N . LYS B 1 18 ? -12.909 2.682 -35.124 1.00 68.12 18 LYS B N 1
ATOM 2098 C CA . LYS B 1 18 ? -14.223 2.612 -34.466 1.00 68.50 18 LYS B CA 1
ATOM 2099 C C . LYS B 1 18 ? -15.122 3.825 -34.757 1.00 63.97 18 LYS B C 1
ATOM 2100 O O . LYS B 1 18 ? -16.339 3.791 -34.507 1.00 62.72 18 LYS B O 1
ATOM 2106 N N . LEU B 1 19 ? -14.541 4.940 -35.140 1.00 54.62 19 LEU B N 1
ATOM 2107 C CA . LEU B 1 19 ? -15.340 6.091 -35.523 1.00 54.99 19 LEU B CA 1
ATOM 2108 C C . LEU B 1 19 ? -15.321 6.187 -37.042 1.00 49.05 19 LEU B C 1
ATOM 2109 O O . LEU B 1 19 ? -14.256 6.123 -37.656 1.00 65.15 19 LEU B O 1
ATOM 2114 N N . THR B 1 20 ? -16.488 6.251 -37.656 1.00 48.60 20 THR B N 1
ATOM 2115 C CA . THR B 1 20 ? -16.543 6.347 -39.096 1.00 62.02 20 THR B CA 1
ATOM 2116 C C . THR B 1 20 ? -17.078 7.726 -39.428 1.00 66.18 20 THR B C 1
ATOM 2117 O O . THR B 1 20 ? -18.067 8.180 -38.840 1.00 57.58 20 THR B O 1
ATOM 2121 N N . VAL B 1 21 ? -16.354 8.414 -40.299 1.00 64.16 21 VAL B N 1
ATOM 2122 C CA . VAL B 1 21 ? -16.679 9.759 -40.718 1.00 48.73 21 VAL B CA 1
ATOM 2123 C C . VAL B 1 21 ? -16.937 9.716 -42.207 1.00 65.11 21 VAL B C 1
ATOM 2124 O O . VAL B 1 21 ? -16.093 9.232 -42.970 1.00 82.46 21 VAL B O 1
ATOM 2128 N N . GLU B 1 22 ? -18.109 10.182 -42.611 1.00 55.09 22 GLU B N 1
ATOM 2129 C CA . GLU B 1 22 ? -18.455 10.336 -44.010 1.00 44.28 22 GLU B CA 1
ATOM 2130 C C . GLU B 1 22 ? -18.851 11.787 -44.149 1.00 46.49 22 GLU B C 1
ATOM 2131 O O . GLU B 1 22 ? -19.498 12.336 -43.255 1.00 43.91 22 GLU B O 1
ATOM 2137 N N . LYS B 1 23 ? -18.420 12.418 -45.226 1.00 54.12 23 LYS B N 1
ATOM 2138 C CA . LYS B 1 23 ? -18.731 13.813 -45.472 1.00 41.78 23 LYS B CA 1
ATOM 2139 C C . LYS B 1 23 ? -19.908 13.846 -46.437 1.00 56.40 23 LYS B C 1
ATOM 2140 O O . LYS B 1 23 ? -19.834 13.287 -47.540 1.00 46.37 23 LYS B O 1
ATOM 2146 N N . HIS B 1 24 ? -21.011 14.438 -45.992 1.00 49.81 24 HIS B N 1
ATOM 2147 C CA . HIS B 1 24 ? -22.175 14.643 -46.835 1.00 49.74 24 HIS B CA 1
ATOM 2148 C C . HIS B 1 24 ? -22.342 16.143 -46.953 1.00 53.12 24 HIS B C 1
ATOM 2149 O O . HIS B 1 24 ? -22.712 16.799 -45.973 1.00 54.57 24 HIS B O 1
ATOM 2156 N N . GLY B 1 25 ? -22.146 16.670 -48.153 1.00 45.50 25 GLY B N 1
ATOM 2157 C CA . GLY B 1 25 ? -22.237 18.111 -48.293 1.00 49.27 25 GLY B CA 1
ATOM 2158 C C . GLY B 1 25 ? -21.326 18.776 -47.285 1.00 47.71 25 GLY B C 1
ATOM 2159 O O . GLY B 1 25 ? -20.175 18.374 -47.083 1.00 38.31 25 GLY B O 1
ATOM 2160 N N . HIS B 1 26 ? -21.877 19.738 -46.564 1.00 48.54 26 HIS B N 1
ATOM 2161 C CA . HIS B 1 26 ? -21.125 20.464 -45.560 1.00 42.75 26 HIS B CA 1
ATOM 2162 C C . HIS B 1 26 ? -21.264 19.830 -44.202 1.00 35.50 26 HIS B C 1
ATOM 2163 O O . HIS B 1 26 ? -20.945 20.453 -43.197 1.00 43.17 26 HIS B O 1
ATOM 2170 N N . THR B 1 27 ? -21.854 18.664 -44.136 1.00 39.32 27 THR B N 1
ATOM 2171 C CA . THR B 1 27 ? -22.055 17.978 -42.881 1.00 42.02 27 THR B CA 1
ATOM 2172 C C . THR B 1 27 ? -21.139 16.764 -42.813 1.00 34.52 27 THR B C 1
ATOM 2173 O O . THR B 1 27 ? -21.095 15.938 -43.736 1.00 37.48 27 THR B O 1
ATOM 2177 N N . ALA B 1 28 ? -20.440 16.645 -41.704 1.00 39.89 28 ALA B N 1
ATOM 2178 C CA . ALA B 1 28 ? -19.561 15.516 -41.456 1.00 54.50 28 ALA B CA 1
ATOM 2179 C C . ALA B 1 28 ? -20.316 14.551 -40.553 1.00 57.07 28 ALA B C 1
ATOM 2180 O O . ALA B 1 28 ? -20.830 14.956 -39.506 1.00 57.38 28 ALA B O 1
ATOM 2182 N N . LEU B 1 29 ? -20.415 13.291 -40.975 1.00 54.48 29 LEU B N 1
ATOM 2183 C CA . LEU B 1 29 ? -21.173 12.281 -40.251 1.00 51.11 29 LEU B CA 1
ATOM 2184 C C . LEU B 1 29 ? -20.211 11.398 -39.477 1.00 46.72 29 LEU B C 1
ATOM 2185 O O . LEU B 1 29 ? -19.416 10.668 -40.072 1.00 45.81 29 LEU B O 1
ATOM 2190 N N . ILE B 1 30 ? -20.371 11.375 -38.162 1.00 42.53 30 ILE B N 1
ATOM 2191 C CA . ILE B 1 30 ? -19.508 10.600 -37.279 1.00 54.65 30 ILE B CA 1
ATOM 2192 C C . ILE B 1 30 ? -20.340 9.498 -36.660 1.00 51.38 30 ILE B C 1
ATOM 2193 O O . ILE B 1 30 ? -21.386 9.760 -36.059 1.00 47.86 30 ILE B O 1
ATOM 2198 N N . THR B 1 31 ? -19.891 8.269 -36.810 1.00 49.31 31 THR B N 1
ATOM 2199 C CA . THR B 1 31 ? -20.625 7.147 -36.279 1.00 49.08 31 THR B CA 1
ATOM 2200 C C . THR B 1 31 ? -19.720 6.351 -35.363 1.00 49.15 31 THR B C 1
ATOM 2201 O O . THR B 1 31 ? -18.590 6.023 -35.735 1.00 60.68 31 THR B O 1
ATOM 2205 N N . ILE B 1 32 ? -20.199 6.074 -34.153 1.00 55.90 32 ILE B N 1
ATOM 2206 C CA . ILE B 1 32 ? -19.482 5.165 -33.272 1.00 43.21 32 ILE B CA 1
ATOM 2207 C C . ILE B 1 32 ? -19.651 3.763 -33.824 1.00 50.63 32 ILE B C 1
ATOM 2208 O O . ILE B 1 32 ? -20.758 3.358 -34.203 1.00 56.47 32 ILE B O 1
ATOM 2213 N N . ASN B 1 33 ? -18.556 3.034 -33.905 1.00 52.58 33 ASN B N 1
ATOM 2214 C CA . ASN B 1 33 ? -18.540 1.697 -34.462 1.00 59.78 33 ASN B CA 1
ATOM 2215 C C . ASN B 1 33 ? -17.786 0.793 -33.476 1.00 56.06 33 ASN B C 1
ATOM 2216 O O . ASN B 1 33 ? -16.630 0.429 -33.702 1.00 63.85 33 ASN B O 1
ATOM 2221 N N . HIS B 1 34 ? -18.427 0.482 -32.346 1.00 45.87 34 HIS B N 1
ATOM 2222 C CA . HIS B 1 34 ? -17.878 -0.431 -31.352 1.00 51.27 34 HIS B CA 1
ATOM 2223 C C . HIS B 1 34 ? -18.871 -1.572 -31.107 1.00 54.43 34 HIS B C 1
ATOM 2224 O O . HIS B 1 34 ? -20.020 -1.313 -30.763 1.00 52.03 34 HIS B O 1
ATOM 2231 N N . PRO B 1 35 ? -18.460 -2.828 -31.274 1.00 52.92 35 PRO B N 1
ATOM 2232 C CA . PRO B 1 35 ? -19.403 -3.914 -30.962 1.00 47.87 35 PRO B CA 1
ATOM 2233 C C . PRO B 1 35 ? -19.360 -4.398 -29.543 1.00 47.58 35 PRO B C 1
ATOM 2234 O O . PRO B 1 35 ? -18.309 -4.353 -28.894 1.00 43.24 35 PRO B O 1
ATOM 2238 N N . PRO B 1 36 ? -20.513 -4.830 -29.056 1.00 46.25 36 PRO B N 1
ATOM 2239 C CA . PRO B 1 36 ? -21.813 -4.868 -29.744 1.00 54.76 36 PRO B CA 1
ATOM 2240 C C . PRO B 1 36 ? -22.668 -3.716 -29.324 1.00 55.70 36 PRO B C 1
ATOM 2241 O O . PRO B 1 36 ? -23.723 -3.431 -29.884 1.00 47.69 36 PRO B O 1
ATOM 2245 N N . ALA B 1 37 ? -22.150 -3.038 -28.312 1.00 56.86 37 ALA B N 1
ATOM 2246 C CA . ALA B 1 37 ? -22.872 -2.013 -27.595 1.00 58.59 37 ALA B CA 1
ATOM 2247 C C . ALA B 1 37 ? -22.472 -0.584 -27.968 1.00 63.76 37 ALA B C 1
ATOM 2248 O O . ALA B 1 37 ? -23.107 0.364 -27.511 1.00 63.51 37 ALA B O 1
ATOM 2250 N N . ASN B 1 38 ? -21.499 -0.400 -28.855 1.00 65.39 38 ASN B N 1
ATOM 2251 C CA . ASN B 1 38 ? -21.003 0.934 -29.216 1.00 60.55 38 ASN B CA 1
ATOM 2252 C C . ASN B 1 38 ? -20.500 1.673 -27.984 1.00 56.35 38 ASN B C 1
ATOM 2253 O O . ASN B 1 38 ? -20.597 2.899 -27.885 1.00 57.73 38 ASN B O 1
ATOM 2258 N N . THR B 1 39 ? -19.963 0.916 -27.038 1.00 57.04 39 THR B N 1
ATOM 2259 C CA . THR B 1 39 ? -19.479 1.488 -25.796 1.00 52.76 39 THR B CA 1
ATOM 2260 C C . THR B 1 39 ? -18.213 2.328 -25.996 1.00 57.78 39 THR B C 1
ATOM 2261 O O . THR B 1 39 ? -17.315 1.972 -26.770 1.00 52.94 39 THR B O 1
ATOM 2265 N N . TRP B 1 40 ? -18.131 3.440 -25.262 1.00 58.65 40 TRP B N 1
ATOM 2266 C CA . TRP B 1 40 ? -16.973 4.326 -25.370 1.00 55.77 40 TRP B CA 1
ATOM 2267 C C . TRP B 1 40 ? -15.701 3.678 -24.847 1.00 58.25 40 TRP B C 1
ATOM 2268 O O . TRP B 1 40 ? -15.725 2.937 -23.870 1.00 66.01 40 TRP B O 1
ATOM 2279 N N . ASP B 1 41 ? -14.578 3.979 -25.496 1.00 66.03 41 ASP B N 1
ATOM 2280 C CA . ASP B 1 41 ? -13.282 3.446 -25.108 1.00 61.44 41 ASP B CA 1
ATOM 2281 C C . ASP B 1 41 ? -12.234 4.540 -25.204 1.00 53.22 41 ASP B C 1
ATOM 2282 O O . ASP B 1 41 ? -12.464 5.597 -25.793 1.00 56.27 41 ASP B O 1
ATOM 2287 N N . ARG B 1 42 ? -11.089 4.285 -24.573 1.00 47.87 42 ARG B N 1
ATOM 2288 C CA . ARG B 1 42 ? -10.028 5.289 -24.549 1.00 55.21 42 ARG B CA 1
ATOM 2289 C C . ARG B 1 42 ? -9.596 5.678 -25.953 1.00 54.20 42 ARG B C 1
ATOM 2290 O O . ARG B 1 42 ? -9.252 6.835 -26.217 1.00 49.83 42 ARG B O 1
ATOM 2298 N N . ASP B 1 43 ? -9.540 4.704 -26.853 1.00 58.78 43 ASP B N 1
ATOM 2299 C CA . ASP B 1 43 ? -9.095 5.003 -28.201 1.00 57.11 43 ASP B CA 1
ATOM 2300 C C . ASP B 1 43 ? -10.081 5.949 -28.892 1.00 66.68 43 ASP B C 1
ATOM 2301 O O . ASP B 1 43 ? -9.668 6.925 -29.533 1.00 62.43 43 ASP B O 1
ATOM 2306 N N . SER B 1 44 ? -11.397 5.697 -28.728 1.00 69.48 44 SER B N 1
ATOM 2307 C CA . SER B 1 44 ? -12.439 6.549 -29.328 1.00 63.46 44 SER B CA 1
ATOM 2308 C C . SER B 1 44 ? -12.470 7.941 -28.721 1.00 53.35 44 SER B C 1
ATOM 2309 O O . SER B 1 44 ? -12.800 8.910 -29.414 1.00 38.34 44 SER B O 1
ATOM 2312 N N . LEU B 1 45 ? -12.253 8.047 -27.406 1.00 53.20 45 LEU B N 1
ATOM 2313 C CA . LEU B 1 45 ? -12.270 9.358 -26.773 1.00 53.72 45 LEU B CA 1
ATOM 2314 C C . LEU B 1 45 ? -11.216 10.269 -27.381 1.00 66.94 45 LEU B C 1
ATOM 2315 O O . LEU B 1 45 ? -11.497 11.436 -27.693 1.00 68.52 45 LEU B O 1
ATOM 2320 N N . ILE B 1 46 ? -10.004 9.749 -27.588 1.00 68.27 46 ILE B N 1
ATOM 2321 C CA . ILE B 1 46 ? -8.956 10.567 -28.195 1.00 60.68 46 ILE B CA 1
ATOM 2322 C C . ILE B 1 46 ? -9.358 10.974 -29.599 1.00 50.69 46 ILE B C 1
ATOM 2323 O O . ILE B 1 46 ? -9.300 12.155 -29.962 1.00 40.87 46 ILE B O 1
ATOM 2328 N N . GLY B 1 47 ? -9.865 10.014 -30.375 1.00 53.96 47 GLY B N 1
ATOM 2329 C CA . GLY B 1 47 ? -10.243 10.310 -31.739 1.00 51.19 47 GLY B CA 1
ATOM 2330 C C . GLY B 1 47 ? -11.281 11.397 -31.776 1.00 49.48 47 GLY B C 1
ATOM 2331 O O . GLY B 1 47 ? -11.205 12.315 -32.594 1.00 50.89 47 GLY B O 1
ATOM 2332 N N . LEU B 1 48 ? -12.217 11.351 -30.830 1.00 44.88 48 LEU B N 1
ATOM 2333 C CA . LEU B 1 48 ? -13.272 12.344 -30.803 1.00 33.12 48 LEU B CA 1
ATOM 2334 C C . LEU B 1 48 ? -12.683 13.727 -30.663 1.00 38.08 48 LEU B C 1
ATOM 2335 O O . LEU B 1 48 ? -12.879 14.581 -31.531 1.00 50.92 48 LEU B O 1
ATOM 2340 N N . ARG B 1 49 ? -11.815 13.912 -29.673 1.00 46.43 49 ARG B N 1
ATOM 2341 C CA . ARG B 1 49 ? -11.244 15.236 -29.461 1.00 40.19 49 ARG B CA 1
ATOM 2342 C C . ARG B 1 49 ? -10.435 15.674 -30.672 1.00 39.28 49 ARG B C 1
ATOM 2343 O O . ARG B 1 49 ? -10.584 16.802 -31.156 1.00 34.56 49 ARG B O 1
ATOM 2351 N N . GLN B 1 50 ? -9.593 14.780 -31.195 1.00 33.64 50 GLN B N 1
ATOM 2352 C CA . GLN B 1 50 ? -8.828 15.118 -32.384 1.00 38.22 50 GLN B CA 1
ATOM 2353 C C . GLN B 1 50 ? -9.746 15.350 -33.572 1.00 33.22 50 GLN B C 1
ATOM 2354 O O . GLN B 1 50 ? -9.592 16.331 -34.304 1.00 41.23 50 GLN B O 1
ATOM 2360 N N . LEU B 1 51 ? -10.751 14.504 -33.739 1.00 33.17 51 LEU B N 1
ATOM 2361 C CA . LEU B 1 51 ? -11.658 14.689 -34.861 1.00 28.16 51 LEU B CA 1
ATOM 2362 C C . LEU B 1 51 ? -12.341 16.039 -34.783 1.00 17.09 51 LEU B C 1
ATOM 2363 O O . LEU B 1 51 ? -12.390 16.771 -35.771 1.00 30.91 51 LEU B O 1
ATOM 2368 N N . ILE B 1 52 ? -12.784 16.424 -33.588 1.00 29.47 52 ILE B N 1
ATOM 2369 C CA . ILE B 1 52 ? -13.456 17.705 -33.423 1.00 19.12 52 ILE B CA 1
ATOM 2370 C C . ILE B 1 52 ? -12.534 18.821 -33.817 1.00 28.35 52 ILE B C 1
ATOM 2371 O O . ILE B 1 52 ? -12.919 19.747 -34.544 1.00 35.93 52 ILE B O 1
ATOM 2376 N N . GLU B 1 53 ? -11.282 18.714 -33.399 1.00 30.99 53 GLU B N 1
ATOM 2377 C CA . GLU B 1 53 ? -10.291 19.722 -33.744 1.00 31.93 53 GLU B CA 1
ATOM 2378 C C . GLU B 1 53 ? -10.113 19.815 -35.250 1.00 39.19 53 GLU B C 1
ATOM 2379 O O . GLU B 1 53 ? -10.137 20.912 -35.820 1.00 40.52 53 GLU B O 1
ATOM 2385 N N . HIS B 1 54 ? -9.998 18.667 -35.920 1.00 45.58 54 HIS B N 1
ATOM 2386 C CA . HIS B 1 54 ? -9.828 18.679 -37.367 1.00 48.80 54 HIS B CA 1
ATOM 2387 C C . HIS B 1 54 ? -11.066 19.222 -38.053 1.00 47.68 54 HIS B C 1
ATOM 2388 O O . HIS B 1 54 ? -10.969 20.043 -38.974 1.00 59.02 54 HIS B O 1
ATOM 2395 N N . LEU B 1 55 ? -12.239 18.812 -37.580 1.00 37.14 55 LEU B N 1
ATOM 2396 C CA . LEU B 1 55 ? -13.463 19.317 -38.162 1.00 38.58 55 LEU B CA 1
ATOM 2397 C C . LEU B 1 55 ? -13.499 20.829 -38.018 1.00 40.61 55 LEU B C 1
ATOM 2398 O O . LEU B 1 55 ? -13.887 21.548 -38.945 1.00 37.36 55 LEU B O 1
ATOM 2403 N N . ASN B 1 56 ? -13.032 21.326 -36.875 1.00 30.49 56 ASN B N 1
ATOM 2404 C CA . ASN B 1 56 ? -12.979 22.764 -36.652 1.00 35.93 56 ASN B CA 1
ATOM 2405 C C . ASN B 1 56 ? -12.088 23.476 -37.660 1.00 46.21 56 ASN B C 1
ATOM 2406 O O . ASN B 1 56 ? -12.347 24.627 -37.997 1.00 53.88 56 ASN B O 1
ATOM 2411 N N . ARG B 1 57 ? -10.976 22.866 -38.063 1.00 47.31 57 ARG B N 1
ATOM 2412 C CA . ARG B 1 57 ? -10.101 23.510 -39.043 1.00 45.02 57 ARG B CA 1
ATOM 2413 C C . ARG B 1 57 ? -10.707 23.547 -40.437 1.00 56.90 57 ARG B C 1
ATOM 2414 O O . ARG B 1 57 ? -10.503 24.515 -41.179 1.00 67.55 57 ARG B O 1
ATOM 2422 N N . ASP B 1 58 ? -11.427 22.498 -40.826 1.00 56.53 58 ASP B N 1
ATOM 2423 C CA . ASP B 1 58 ? -12.007 22.453 -42.162 1.00 54.92 58 ASP B CA 1
ATOM 2424 C C . ASP B 1 58 ? -13.101 23.503 -42.323 1.00 57.42 58 ASP B C 1
ATOM 2425 O O . ASP B 1 58 ? -14.034 23.573 -41.519 1.00 51.75 58 ASP B O 1
ATOM 2430 N N . ASP B 1 59 ? -13.019 24.277 -43.399 1.00 52.10 59 ASP B N 1
ATOM 2431 C CA . ASP B 1 59 ? -13.989 25.324 -43.668 1.00 35.74 59 ASP B CA 1
ATOM 2432 C C . ASP B 1 59 ? -15.140 24.843 -44.526 1.00 41.68 59 ASP B C 1
ATOM 2433 O O . ASP B 1 59 ? -16.091 25.596 -44.745 1.00 48.04 59 ASP B O 1
ATOM 2438 N N . ASP B 1 60 ? -15.062 23.625 -45.020 1.00 46.67 60 ASP B N 1
ATOM 2439 C CA . ASP B 1 60 ? -16.090 23.017 -45.846 1.00 51.80 60 ASP B CA 1
ATOM 2440 C C . ASP B 1 60 ? -17.192 22.363 -45.013 1.00 43.08 60 ASP B C 1
ATOM 2441 O O . ASP B 1 60 ? -18.146 21.835 -45.590 1.00 43.11 60 ASP B O 1
ATOM 2446 N N . ILE B 1 61 ? -17.064 22.327 -43.688 1.00 36.66 61 ILE B N 1
ATOM 2447 C CA . ILE B 1 61 ? -18.033 21.655 -42.830 1.00 45.69 61 ILE B CA 1
ATOM 2448 C C . ILE B 1 61 ? -18.810 22.669 -41.991 1.00 40.65 61 ILE B C 1
ATOM 2449 O O . ILE B 1 61 ? -18.216 23.475 -41.262 1.00 41.98 61 ILE B O 1
ATOM 2454 N N . TYR B 1 62 ? -20.146 22.632 -42.100 1.00 39.13 62 TYR B N 1
ATOM 2455 C CA . TYR B 1 62 ? -20.995 23.509 -41.309 1.00 35.20 62 TYR B CA 1
ATOM 2456 C C . TYR B 1 62 ? -21.833 22.790 -40.244 1.00 38.18 62 TYR B C 1
ATOM 2457 O O . TYR B 1 62 ? -22.349 23.453 -39.342 1.00 33.49 62 TYR B O 1
ATOM 2466 N N . ALA B 1 63 ? -21.978 21.464 -40.313 1.00 34.80 63 ALA B N 1
ATOM 2467 C CA . ALA B 1 63 ? -22.793 20.712 -39.366 1.00 26.04 63 ALA B CA 1
ATOM 2468 C C . ALA B 1 63 ? -22.170 19.368 -39.017 1.00 34.04 63 ALA B C 1
ATOM 2469 O O . ALA B 1 63 ? -21.327 18.838 -39.746 1.00 33.53 63 ALA B O 1
ATOM 2471 N N . LEU B 1 64 ? -22.561 18.849 -37.852 1.00 38.84 64 LEU B N 1
ATOM 2472 C CA . LEU B 1 64 ? -22.083 17.563 -37.355 1.00 41.70 64 LEU B CA 1
ATOM 2473 C C . LEU B 1 64 ? -23.214 16.694 -36.817 1.00 38.87 64 LEU B C 1
ATOM 2474 O O . LEU B 1 64 ? -24.040 17.161 -36.025 1.00 32.35 64 LEU B O 1
ATOM 2479 N N . VAL B 1 65 ? -23.178 15.409 -37.166 1.00 28.02 65 VAL B N 1
ATOM 2480 C CA . VAL B 1 65 ? -24.164 14.437 -36.720 1.00 29.87 65 VAL B CA 1
ATOM 2481 C C . VAL B 1 65 ? -23.420 13.247 -36.101 1.00 36.48 65 VAL B C 1
ATOM 2482 O O . VAL B 1 65 ? -22.388 12.819 -36.632 1.00 32.29 65 VAL B O 1
ATOM 2486 N N . VAL B 1 66 ? -23.892 12.773 -34.933 1.00 39.30 66 VAL B N 1
ATOM 2487 C CA . VAL B 1 66 ? -23.331 11.615 -34.219 1.00 39.24 66 VAL B CA 1
ATOM 2488 C C . VAL B 1 66 ? -24.407 10.555 -34.020 1.00 36.81 66 VAL B C 1
ATOM 2489 O O . VAL B 1 66 ? -25.496 10.851 -33.518 1.00 40.84 66 VAL B O 1
ATOM 2493 N N . THR B 1 67 ? -24.095 9.318 -34.401 1.00 58.99 67 THR B N 1
ATOM 2494 C CA . THR B 1 67 ? -25.021 8.205 -34.286 1.00 47.83 67 THR B CA 1
ATOM 2495 C C . THR B 1 67 ? -24.235 6.934 -33.942 1.00 49.85 67 THR B C 1
ATOM 2496 O O . THR B 1 67 ? -23.001 6.915 -34.062 1.00 37.10 67 THR B O 1
ATOM 2500 N N . GLY B 1 68 ? -24.918 5.949 -33.413 1.00 52.58 68 GLY B N 1
ATOM 2501 C CA . GLY B 1 68 ? -24.316 4.657 -33.081 1.00 51.55 68 GLY B CA 1
ATOM 2502 C C . GLY B 1 68 ? -24.533 3.603 -34.142 1.00 53.88 68 GLY B C 1
ATOM 2503 O O . GLY B 1 68 ? -25.645 3.443 -34.659 1.00 58.07 68 GLY B O 1
ATOM 2504 N N . GLN B 1 69 ? -23.475 2.840 -34.432 1.00 61.11 69 GLN B N 1
ATOM 2505 C CA . GLN B 1 69 ? -23.580 1.736 -35.374 1.00 58.77 69 GLN B CA 1
ATOM 2506 C C . GLN B 1 69 ? -24.567 0.699 -34.860 1.00 61.27 69 GLN B C 1
ATOM 2507 O O . GLN B 1 69 ? -24.606 0.397 -33.666 1.00 54.77 69 GLN B O 1
ATOM 2513 N N . GLY B 1 70 ? -25.341 0.134 -35.773 1.00 51.12 70 GLY B N 1
ATOM 2514 C CA . GLY B 1 70 ? -26.342 -0.843 -35.439 1.00 49.73 70 GLY B CA 1
ATOM 2515 C C . GLY B 1 70 ? -27.615 -0.122 -35.079 1.00 59.89 70 GLY B C 1
ATOM 2516 O O . GLY B 1 70 ? -27.592 1.046 -34.673 1.00 59.26 70 GLY B O 1
ATOM 2517 N N . PRO B 1 71 ? -28.758 -0.796 -35.215 1.00 70.44 71 PRO B N 1
ATOM 2518 C CA . PRO B 1 71 ? -30.017 -0.122 -34.876 1.00 80.90 71 PRO B CA 1
ATOM 2519 C C . PRO B 1 71 ? -30.196 0.039 -33.385 1.00 72.11 71 PRO B C 1
ATOM 2520 O O . PRO B 1 71 ? -30.859 0.977 -32.946 1.00 70.99 71 PRO B O 1
ATOM 2524 N N . LYS B 1 72 ? -29.662 -0.898 -32.605 1.00 55.78 72 LYS B N 1
ATOM 2525 C CA . LYS B 1 72 ? -30.062 -1.059 -31.211 1.00 57.75 72 LYS B CA 1
ATOM 2526 C C . LYS B 1 72 ? -29.378 -0.092 -30.242 1.00 69.70 72 LYS B C 1
ATOM 2527 O O . LYS B 1 72 ? -29.938 0.224 -29.186 1.00 64.92 72 LYS B O 1
ATOM 2533 N N . PHE B 1 73 ? -28.147 0.325 -30.531 1.00 66.16 73 PHE B N 1
ATOM 2534 C CA . PHE B 1 73 ? -27.358 1.117 -29.588 1.00 52.90 73 PHE B CA 1
ATOM 2535 C C . PHE B 1 73 ? -26.749 2.336 -30.256 1.00 57.58 73 PHE B C 1
ATOM 2536 O O . PHE B 1 73 ? -25.801 2.208 -31.028 1.00 58.01 73 PHE B O 1
ATOM 2544 N N . PHE B 1 74 ? -27.245 3.518 -29.908 1.00 67.59 74 PHE B N 1
ATOM 2545 C CA . PHE B 1 74 ? -26.482 4.737 -30.147 1.00 66.18 74 PHE B CA 1
ATOM 2546 C C . PHE B 1 74 ? -25.173 4.680 -29.374 1.00 53.79 74 PHE B C 1
ATOM 2547 O O . PHE B 1 74 ? -24.090 4.878 -29.938 1.00 53.92 74 PHE B O 1
ATOM 2555 N N . SER B 1 75 ? -25.259 4.355 -28.084 1.00 60.64 75 SER B N 1
ATOM 2556 C CA . SER B 1 75 ? -24.097 4.218 -27.220 1.00 64.39 75 SER B CA 1
ATOM 2557 C C . SER B 1 75 ? -24.447 3.454 -25.956 1.00 56.55 75 SER B C 1
ATOM 2558 O O . SER B 1 75 ? -25.472 3.717 -25.320 1.00 53.41 75 SER B O 1
ATOM 2561 N N . ALA B 1 76 ? -23.566 2.547 -25.568 1.00 57.97 76 ALA B N 1
ATOM 2562 C CA . ALA B 1 76 ? -23.769 1.776 -24.355 1.00 58.63 76 ALA B CA 1
ATOM 2563 C C . ALA B 1 76 ? -23.213 2.483 -23.144 1.00 57.45 76 ALA B C 1
ATOM 2564 O O . ALA B 1 76 ? -23.329 1.977 -22.024 1.00 56.69 76 ALA B O 1
ATOM 2566 N N . GLY B 1 77 ? -22.639 3.648 -23.339 1.00 63.56 77 GLY B N 1
ATOM 2567 C CA . GLY B 1 77 ? -21.954 4.286 -22.269 1.00 49.15 77 GLY B CA 1
ATOM 2568 C C . GLY B 1 77 ? -20.517 3.841 -22.339 1.00 49.46 77 GLY B C 1
ATOM 2569 O O . GLY B 1 77 ? -19.998 3.425 -23.377 1.00 53.26 77 GLY B O 1
ATOM 2570 N N . ALA B 1 78 ? -19.852 4.000 -21.209 1.00 50.07 78 ALA B N 1
ATOM 2571 C CA . ALA B 1 78 ? -18.448 3.650 -21.059 1.00 60.15 78 ALA B CA 1
ATOM 2572 C C . ALA B 1 78 ? -18.193 2.145 -21.079 1.00 71.85 78 ALA B C 1
ATOM 2573 O O . ALA B 1 78 ? -18.982 1.349 -20.553 1.00 64.99 78 ALA B O 1
ATOM 2575 N N . ASP B 1 79 ? -17.070 1.762 -21.696 1.00 82.74 79 ASP B N 1
ATOM 2576 C CA . ASP B 1 79 ? -16.668 0.360 -21.743 1.00 81.67 79 ASP B CA 1
ATOM 2577 C C . ASP B 1 79 ? -16.285 -0.110 -20.345 1.00 75.26 79 ASP B C 1
ATOM 2578 O O . ASP B 1 79 ? -15.715 0.638 -19.548 1.00 82.41 79 ASP B O 1
ATOM 2583 N N . LEU B 1 80 ? -16.635 -1.360 -20.054 1.00 75.42 80 LEU B N 1
ATOM 2584 C CA . LEU B 1 80 ? -16.370 -1.951 -18.749 1.00 90.01 80 LEU B CA 1
ATOM 2585 C C . LEU B 1 80 ? -14.873 -2.100 -18.468 1.00 91.65 80 LEU B C 1
ATOM 2586 O O . LEU B 1 80 ? -14.428 -1.921 -17.326 1.00 79.65 80 LEU B O 1
ATOM 2591 N N . ASN B 1 81 ? -14.091 -2.462 -19.493 1.00 100.83 81 ASN B N 1
ATOM 2592 C CA . ASN B 1 81 ? -12.646 -2.654 -19.331 1.00 104.29 81 ASN B CA 1
ATOM 2593 C C . ASN B 1 81 ? -11.939 -1.381 -18.861 1.00 112.18 81 ASN B C 1
ATOM 2594 O O . ASN B 1 81 ? -10.982 -1.451 -18.078 1.00 108.89 81 ASN B O 1
ATOM 2599 N N . MET B 1 82 ? -12.353 -0.212 -19.365 1.00 103.99 82 MET B N 1
ATOM 2600 C CA . MET B 1 82 ? -11.663 1.017 -18.985 1.00 98.22 82 MET B CA 1
ATOM 2601 C C . MET B 1 82 ? -11.837 1.321 -17.496 1.00 91.35 82 MET B C 1
ATOM 2602 O O . MET B 1 82 ? -10.865 1.684 -16.822 1.00 83.08 82 MET B O 1
ATOM 2607 N N . PHE B 1 83 ? -13.039 1.114 -16.946 1.00 86.07 83 PHE B N 1
ATOM 2608 C CA . PHE B 1 83 ? -13.293 1.334 -15.523 1.00 79.79 83 PHE B CA 1
ATOM 2609 C C . PHE B 1 83 ? -13.179 0.073 -14.697 1.00 78.00 83 PHE B C 1
ATOM 2610 O O . PHE B 1 83 ? -13.718 0.018 -13.589 1.00 51.40 83 PHE B O 1
ATOM 2618 N N . ALA B 1 84 ? -12.536 -0.951 -15.231 1.00 89.48 84 ALA B N 1
ATOM 2619 C CA . ALA B 1 84 ? -12.304 -2.156 -14.468 1.00 95.58 84 ALA B CA 1
ATOM 2620 C C . ALA B 1 84 ? -11.470 -1.839 -13.229 1.00 93.14 84 ALA B C 1
ATOM 2621 O O . ALA B 1 84 ? -10.504 -1.062 -13.279 1.00 88.88 84 ALA B O 1
ATOM 2623 N N . ASP B 1 85 ? -11.875 -2.471 -12.125 1.00 92.16 85 ASP B N 1
ATOM 2624 C CA . ASP B 1 85 ? -11.291 -2.457 -10.786 1.00 84.50 85 ASP B CA 1
ATOM 2625 C C . ASP B 1 85 ? -9.892 -3.011 -10.928 1.00 88.40 85 ASP B C 1
ATOM 2626 O O . ASP B 1 85 ? -9.681 -3.891 -11.740 1.00 95.47 85 ASP B O 1
ATOM 2631 N N . GLY B 1 86 ? -8.922 -2.503 -10.181 1.00 74.31 86 GLY B N 1
ATOM 2632 C CA . GLY B 1 86 ? -9.205 -1.532 -9.145 1.00 68.21 86 GLY B CA 1
ATOM 2633 C C . GLY B 1 86 ? -8.296 -0.344 -9.137 1.00 58.10 86 GLY B C 1
ATOM 2634 O O . GLY B 1 86 ? -8.326 0.496 -8.260 1.00 44.76 86 GLY B O 1
ATOM 2635 N N . ASP B 1 87 ? -7.473 -0.226 -10.172 1.00 65.14 87 ASP B N 1
ATOM 2636 C CA . ASP B 1 87 ? -6.466 0.846 -10.221 1.00 56.11 87 ASP B CA 1
ATOM 2637 C C . ASP B 1 87 ? -7.140 2.205 -10.164 1.00 56.92 87 ASP B C 1
ATOM 2638 O O . ASP B 1 87 ? -8.100 2.457 -10.883 1.00 56.80 87 ASP B O 1
ATOM 2643 N N . LYS B 1 88 ? -6.704 3.029 -9.217 1.00 52.72 88 LYS B N 1
ATOM 2644 C CA . LYS B 1 88 ? -7.234 4.370 -9.068 1.00 50.64 88 LYS B CA 1
ATOM 2645 C C . LYS B 1 88 ? -6.737 5.224 -10.201 1.00 39.10 88 LYS B C 1
ATOM 2646 O O . LYS B 1 88 ? -7.456 6.081 -10.696 1.00 44.19 88 LYS B O 1
ATOM 2652 N N . ALA B 1 89 ? -5.514 4.967 -10.648 1.00 38.44 89 ALA B N 1
ATOM 2653 C CA . ALA B 1 89 ? -4.934 5.744 -11.730 1.00 49.24 89 ALA B CA 1
ATOM 2654 C C . ALA B 1 89 ? -5.774 5.652 -12.999 1.00 54.04 89 ALA B C 1
ATOM 2655 O O . ALA B 1 89 ? -6.058 6.675 -13.637 1.00 48.88 89 ALA B O 1
ATOM 2657 N N . ARG B 1 90 ? -6.202 4.442 -13.370 1.00 53.23 90 ARG B N 1
ATOM 2658 C CA . ARG B 1 90 ? -6.955 4.298 -14.610 1.00 48.71 90 ARG B CA 1
ATOM 2659 C C . ARG B 1 90 ? -8.200 5.163 -14.594 1.00 48.58 90 ARG B C 1
ATOM 2660 O O . ARG B 1 90 ? -8.504 5.852 -15.576 1.00 61.48 90 ARG B O 1
ATOM 2668 N N . ALA B 1 91 ? -8.902 5.169 -13.466 1.00 51.04 91 ALA B N 1
ATOM 2669 C CA . ALA B 1 91 ? -10.181 5.858 -13.377 1.00 45.71 91 ALA B CA 1
ATOM 2670 C C . ALA B 1 91 ? -10.010 7.361 -13.527 1.00 33.95 91 ALA B C 1
ATOM 2671 O O . ALA B 1 91 ? -10.820 8.024 -14.182 1.00 46.74 91 ALA B O 1
ATOM 2673 N N . ARG B 1 92 ? -8.973 7.916 -12.906 1.00 31.29 92 ARG B N 1
ATOM 2674 C CA . ARG B 1 92 ? -8.701 9.344 -13.033 1.00 33.91 92 ARG B CA 1
ATOM 2675 C C . ARG B 1 92 ? -8.435 9.703 -14.485 1.00 40.66 92 ARG B C 1
ATOM 2676 O O . ARG B 1 92 ? -9.025 10.648 -15.024 1.00 53.67 92 ARG B O 1
ATOM 2684 N N . GLU B 1 93 ? -7.558 8.944 -15.145 1.00 40.03 93 GLU B N 1
ATOM 2685 C CA . GLU B 1 93 ? -7.261 9.250 -16.534 1.00 45.90 93 GLU B CA 1
ATOM 2686 C C . GLU B 1 93 ? -8.492 9.091 -17.397 1.00 44.01 93 GLU B C 1
ATOM 2687 O O . GLU B 1 93 ? -8.761 9.942 -18.240 1.00 46.05 93 GLU B O 1
ATOM 2693 N N . MET B 1 94 ? -9.263 8.023 -17.199 1.00 34.13 94 MET B N 1
ATOM 2694 C CA . MET B 1 94 ? -10.470 7.858 -18.007 1.00 54.81 94 MET B CA 1
ATOM 2695 C C . MET B 1 94 ? -11.447 9.014 -17.824 1.00 45.39 94 MET B C 1
ATOM 2696 O O . MET B 1 94 ? -11.988 9.526 -18.809 1.00 46.37 94 MET B O 1
ATOM 2701 N N . ALA B 1 95 ? -11.634 9.497 -16.596 1.00 39.58 95 ALA B N 1
ATOM 2702 C CA . ALA B 1 95 ? -12.539 10.627 -16.424 1.00 39.45 95 ALA B CA 1
ATOM 2703 C C . ALA B 1 95 ? -12.031 11.833 -17.191 1.00 42.47 95 ALA B C 1
ATOM 2704 O O . ALA B 1 95 ? -12.814 12.587 -17.779 1.00 57.10 95 ALA B O 1
ATOM 2706 N N . ARG B 1 96 ? -10.715 12.015 -17.209 1.00 45.90 96 ARG B N 1
ATOM 2707 C CA . ARG B 1 96 ? -10.131 13.181 -17.854 1.00 42.52 96 ARG B CA 1
ATOM 2708 C C . ARG B 1 96 ? -10.439 13.201 -19.362 1.00 46.07 96 ARG B C 1
ATOM 2709 O O . ARG B 1 96 ? -10.795 14.252 -19.912 1.00 42.89 96 ARG B O 1
ATOM 2717 N N . ARG B 1 97 ? -10.330 12.039 -20.034 1.00 40.16 97 ARG B N 1
ATOM 2718 C CA . ARG B 1 97 ? -10.615 11.936 -21.468 1.00 25.96 97 ARG B CA 1
ATOM 2719 C C . ARG B 1 97 ? -12.071 12.219 -21.768 1.00 38.28 97 ARG B C 1
ATOM 2720 O O . ARG B 1 97 ? -12.391 12.830 -22.794 1.00 56.02 97 ARG B O 1
ATOM 2728 N N . PHE B 1 98 ? -12.977 11.743 -20.919 1.00 27.72 98 PHE B N 1
ATOM 2729 C CA . PHE B 1 98 ? -14.381 12.018 -21.174 1.00 32.29 98 PHE B CA 1
ATOM 2730 C C . PHE B 1 98 ? -14.619 13.517 -21.224 1.00 30.75 98 PHE B C 1
ATOM 2731 O O . PHE B 1 98 ? -15.228 14.033 -22.170 1.00 32.23 98 PHE B O 1
ATOM 2739 N N . GLY B 1 99 ? -14.057 14.245 -20.263 1.00 31.01 99 GLY B N 1
ATOM 2740 C CA . GLY B 1 99 ? -14.265 15.681 -20.238 1.00 40.49 99 GLY B CA 1
ATOM 2741 C C . GLY B 1 99 ? -13.681 16.369 -21.453 1.00 37.01 99 GLY B C 1
ATOM 2742 O O . GLY B 1 99 ? -14.376 17.108 -22.152 1.00 39.58 99 GLY B O 1
ATOM 2743 N N . GLU B 1 100 ? -12.419 16.058 -21.774 1.00 50.04 100 GLU B N 1
ATOM 2744 C CA . GLU B 1 100 ? -11.764 16.670 -22.930 1.00 46.27 100 GLU B CA 1
ATOM 2745 C C . GLU B 1 100 ? -12.513 16.328 -24.202 1.00 42.25 100 GLU B C 1
ATOM 2746 O O . GLU B 1 100 ? -12.809 17.203 -25.027 1.00 51.07 100 GLU B O 1
ATOM 2752 N N . ALA B 1 101 ? -12.857 15.053 -24.356 1.00 32.96 101 ALA B N 1
ATOM 2753 C CA . ALA B 1 101 ? -13.540 14.628 -25.556 1.00 31.77 101 ALA B CA 1
ATOM 2754 C C . ALA B 1 101 ? -14.898 15.291 -25.656 1.00 34.58 101 ALA B C 1
ATOM 2755 O O . ALA B 1 101 ? -15.213 15.920 -26.668 1.00 50.11 101 ALA B O 1
ATOM 2757 N N . PHE B 1 102 ? -15.705 15.204 -24.598 1.00 33.60 102 PHE B N 1
ATOM 2758 C CA . PHE B 1 102 ? -17.060 15.749 -24.696 1.00 41.63 102 PHE B CA 1
ATOM 2759 C C . PHE B 1 102 ? -17.073 17.262 -24.804 1.00 43.64 102 PHE B C 1
ATOM 2760 O O . PHE B 1 102 ? -17.918 17.833 -25.503 1.00 65.23 102 PHE B O 1
ATOM 2768 N N . GLU B 1 103 ? -16.202 17.933 -24.068 1.00 36.71 103 GLU B N 1
ATOM 2769 C CA . GLU B 1 103 ? -16.141 19.377 -24.208 1.00 41.70 103 GLU B CA 1
ATOM 2770 C C . GLU B 1 103 ? -15.747 19.747 -25.623 1.00 39.60 103 GLU B C 1
ATOM 2771 O O . GLU B 1 103 ? -16.294 20.692 -26.198 1.00 42.70 103 GLU B O 1
ATOM 2777 N N . ALA B 1 104 ? -14.826 18.984 -26.221 1.00 39.04 104 ALA B N 1
ATOM 2778 C CA . ALA B 1 104 ? -14.448 19.275 -27.596 1.00 40.44 104 ALA B CA 1
ATOM 2779 C C . ALA B 1 104 ? -15.665 19.200 -28.504 1.00 41.07 104 ALA B C 1
ATOM 2780 O O . ALA B 1 104 ? -15.919 20.117 -29.294 1.00 54.09 104 ALA B O 1
ATOM 2782 N N . LEU B 1 105 ? -16.469 18.154 -28.349 1.00 31.78 105 LEU B N 1
ATOM 2783 C CA . LEU B 1 105 ? -17.692 18.059 -29.120 1.00 38.07 105 LEU B CA 1
ATOM 2784 C C . LEU B 1 105 ? -18.616 19.207 -28.772 1.00 33.10 105 LEU B C 1
ATOM 2785 O O . LEU B 1 105 ? -19.309 19.753 -29.633 1.00 25.32 105 LEU B O 1
ATOM 2790 N N . ARG B 1 106 ? -18.656 19.561 -27.496 1.00 34.15 106 ARG B N 1
ATOM 2791 C CA . ARG B 1 106 ? -19.485 20.666 -27.056 1.00 35.05 106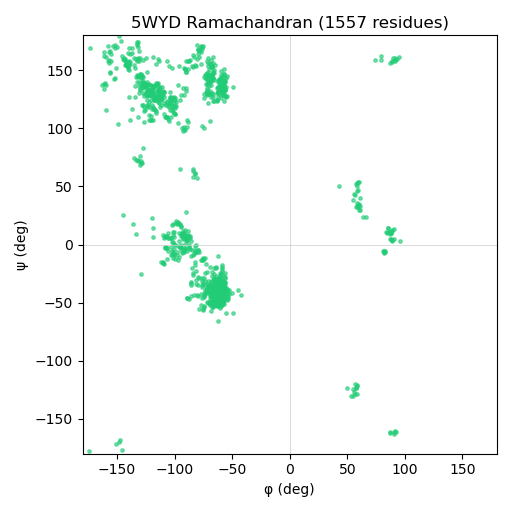 ARG B CA 1
ATOM 2792 C C . ARG B 1 106 ? -19.037 21.972 -27.678 1.00 47.10 106 ARG B C 1
ATOM 2793 O O . ARG B 1 106 ? -19.868 22.847 -27.953 1.00 42.49 106 ARG B O 1
ATOM 2801 N N . ASP B 1 107 ? -17.735 22.109 -27.906 1.00 46.60 107 ASP B N 1
ATOM 2802 C CA . ASP B 1 107 ? -17.110 23.311 -28.416 1.00 41.48 107 ASP B CA 1
ATOM 2803 C C . ASP B 1 107 ? -17.012 23.351 -29.934 1.00 42.06 107 ASP B C 1
ATOM 2804 O O . ASP B 1 107 ? -16.365 24.260 -30.461 1.00 51.55 107 ASP B O 1
ATOM 2809 N N . PHE B 1 108 ? -17.630 22.404 -30.649 1.00 45.88 108 PHE B N 1
ATOM 2810 C CA . PHE B 1 108 ? -17.563 22.440 -32.106 1.00 44.08 108 PHE B CA 1
ATOM 2811 C C . PHE B 1 108 ? -18.214 23.723 -32.603 1.00 45.13 108 PHE B C 1
ATOM 2812 O O . PHE B 1 108 ? -19.299 24.094 -32.138 1.00 31.16 108 PHE B O 1
ATOM 2820 N N . ARG B 1 109 ? -17.504 24.435 -33.492 1.00 39.68 109 ARG B N 1
ATOM 2821 C CA . ARG B 1 109 ? -18.012 25.695 -34.037 1.00 37.60 109 ARG B CA 1
ATOM 2822 C C . ARG B 1 109 ? -19.264 25.480 -34.887 1.00 36.51 109 ARG B C 1
ATOM 2823 O O . ARG B 1 109 ? -20.140 26.352 -34.956 1.00 36.60 109 ARG B O 1
ATOM 2831 N N . GLY B 1 110 ? -19.297 24.388 -35.640 1.00 40.35 110 GLY B N 1
ATOM 2832 C CA . GLY B 1 110 ? -20.478 24.045 -36.404 1.00 41.81 110 GLY B CA 1
ATOM 2833 C C . GLY B 1 110 ? -21.533 23.393 -35.531 1.00 42.00 110 GLY B C 1
ATOM 2834 O O . GLY B 1 110 ? -21.271 22.968 -34.405 1.00 43.86 110 GLY B O 1
ATOM 2835 N N . VAL B 1 111 ? -22.762 23.346 -36.041 1.00 28.95 111 VAL B N 1
ATOM 2836 C CA . VAL B 1 111 ? -23.827 22.724 -35.264 1.00 44.11 111 VAL B CA 1
ATOM 2837 C C . VAL B 1 111 ? -23.623 21.208 -35.154 1.00 33.85 111 VAL B C 1
ATOM 2838 O O . VAL B 1 111 ? -23.207 20.538 -36.108 1.00 24.35 111 VAL B O 1
ATOM 2842 N N . SER B 1 112 ? -23.907 20.672 -33.961 1.00 42.50 112 SER B N 1
ATOM 2843 C CA . SER B 1 112 ? -23.818 19.251 -33.644 1.00 33.02 112 SER B CA 1
ATOM 2844 C C . SER B 1 112 ? -25.226 18.719 -33.418 1.00 40.69 112 SER B C 1
ATOM 2845 O O . SER B 1 112 ? -25.990 19.289 -32.628 1.00 31.93 112 SER B O 1
ATOM 2848 N N . ILE B 1 113 ? -25.566 17.640 -34.117 1.00 26.98 113 ILE B N 1
ATOM 2849 C CA . ILE B 1 113 ? -26.876 17.013 -34.026 1.00 36.14 113 ILE B CA 1
ATOM 2850 C C . ILE B 1 113 ? -26.671 15.573 -33.597 1.00 30.62 113 ILE B C 1
ATOM 2851 O O . ILE B 1 113 ? -25.853 14.857 -34.187 1.00 28.23 113 ILE B O 1
ATOM 2856 N N . ALA B 1 114 ? -27.399 15.148 -32.576 1.00 24.24 114 ALA B N 1
ATOM 2857 C CA . ALA B 1 114 ? -27.295 13.781 -32.088 1.00 25.99 114 ALA B CA 1
ATOM 2858 C C . ALA B 1 114 ? -28.516 12.986 -32.523 1.00 25.35 114 ALA B C 1
ATOM 2859 O O . ALA B 1 114 ? -29.650 13.316 -32.163 1.00 33.13 114 ALA B O 1
ATOM 2861 N N . ALA B 1 115 ? -28.283 11.944 -33.295 1.00 35.53 115 ALA B N 1
ATOM 2862 C CA . ALA B 1 115 ? -29.342 11.046 -33.714 1.00 31.15 115 ALA B CA 1
ATOM 2863 C C . ALA B 1 115 ? -29.252 9.843 -32.786 1.00 55.23 115 ALA B C 1
ATOM 2864 O O . ALA B 1 115 ? -28.339 9.021 -32.928 1.00 59.35 115 ALA B O 1
ATOM 2866 N N . ILE B 1 116 ? -30.272 9.684 -31.946 1.00 46.99 116 ILE B N 1
ATOM 2867 C CA . ILE B 1 116 ? -30.306 8.620 -30.955 1.00 40.88 116 ILE B CA 1
ATOM 2868 C C . ILE B 1 116 ? -30.946 7.470 -31.670 1.00 41.87 116 ILE B C 1
ATOM 2869 O O . ILE B 1 116 ? -32.170 7.371 -31.846 1.00 47.04 116 ILE B O 1
ATOM 2874 N N . ASN B 1 117 ? -30.110 6.542 -32.107 1.00 51.52 117 ASN B N 1
ATOM 2875 C CA . ASN B 1 117 ? -30.611 5.421 -32.877 1.00 63.09 117 ASN B CA 1
ATOM 2876 C C . ASN B 1 117 ? -30.826 4.195 -32.002 1.00 62.24 117 ASN B C 1
ATOM 2877 O O . ASN B 1 117 ? -31.486 3.238 -32.412 1.00 65.56 117 ASN B O 1
ATOM 2882 N N . GLY B 1 118 ? -30.290 4.217 -30.789 1.00 65.65 118 GLY B N 1
ATOM 2883 C CA . GLY B 1 118 ? -30.374 3.096 -29.880 1.00 47.55 118 GLY B CA 1
ATOM 2884 C C . GLY B 1 118 ? -30.355 3.510 -28.433 1.00 48.64 118 GLY B C 1
ATOM 2885 O O . GLY B 1 118 ? -30.413 4.701 -28.121 1.00 54.72 118 GLY B O 1
ATOM 2886 N N . TYR B 1 119 ? -30.263 2.527 -27.541 1.00 56.59 119 TYR B N 1
ATOM 2887 C CA . TYR B 1 119 ? -30.183 2.829 -26.119 1.00 50.89 119 TYR B CA 1
ATOM 2888 C C . TYR B 1 119 ? -29.026 3.781 -25.860 1.00 50.80 119 TYR B C 1
ATOM 2889 O O . TYR B 1 119 ? -27.891 3.532 -26.271 1.00 39.93 119 TYR B O 1
ATOM 2898 N N . ALA B 1 120 ? -29.313 4.880 -25.176 1.00 45.55 120 ALA B N 1
ATOM 2899 C CA . ALA B 1 120 ? -28.286 5.849 -24.816 1.00 52.11 120 ALA B CA 1
ATOM 2900 C C . ALA B 1 120 ? -28.253 5.905 -23.300 1.00 32.18 120 ALA B C 1
ATOM 2901 O O . ALA B 1 120 ? -29.146 6.469 -22.670 1.00 30.50 120 ALA B O 1
ATOM 2903 N N . MET B 1 121 ? -27.209 5.348 -22.715 1.00 38.04 121 MET B N 1
ATOM 2904 C CA . MET B 1 121 ? -27.117 5.296 -21.274 1.00 37.73 121 MET B CA 1
ATOM 2905 C C . MET B 1 121 ? -25.688 5.566 -20.835 1.00 35.60 121 MET B C 1
ATOM 2906 O O . MET B 1 121 ? -24.721 5.173 -21.492 1.00 23.25 121 MET B O 1
ATOM 2911 N N . GLY B 1 122 ? -25.586 6.130 -19.640 1.00 36.24 122 GLY B N 1
ATOM 2912 C CA . GLY B 1 122 ? -24.304 6.515 -19.086 1.00 40.08 122 GLY B CA 1
ATOM 2913 C C . GLY B 1 122 ? -23.594 7.502 -19.989 1.00 47.52 122 GLY B C 1
ATOM 2914 O O . GLY B 1 122 ? -24.128 8.573 -20.325 1.00 41.68 122 GLY B O 1
ATOM 2915 N N . GLY B 1 123 ? -22.387 7.122 -20.421 1.00 45.65 123 GLY B N 1
ATOM 2916 C CA . GLY B 1 123 ? -21.600 8.019 -21.248 1.00 43.02 123 GLY B CA 1
ATOM 2917 C C . GLY B 1 123 ? -22.337 8.427 -22.505 1.00 45.91 123 GLY B C 1
ATOM 2918 O O . GLY B 1 123 ? -22.270 9.585 -22.929 1.00 59.68 123 GLY B O 1
ATOM 2919 N N . GLY B 1 124 ? -23.105 7.503 -23.082 1.00 38.04 124 GLY B N 1
ATOM 2920 C CA . GLY B 1 124 ? -23.805 7.828 -24.309 1.00 33.00 124 GLY B CA 1
ATOM 2921 C C . GLY B 1 124 ? -24.731 9.014 -24.148 1.00 31.73 124 GLY B C 1
ATOM 2922 O O . GLY B 1 124 ? -24.716 9.933 -24.970 1.00 34.66 124 GLY B O 1
ATOM 2923 N N . LEU B 1 125 ? -25.516 9.032 -23.069 1.00 26.65 125 LEU B N 1
ATOM 2924 C CA . LEU B 1 125 ? -26.399 10.163 -22.803 1.00 22.39 125 LEU B CA 1
ATOM 2925 C C . LEU B 1 125 ? -25.597 11.432 -22.558 1.00 31.90 125 LEU B C 1
ATOM 2926 O O . LEU B 1 125 ? -25.940 12.508 -23.061 1.00 36.54 125 LEU B O 1
ATOM 2931 N N . GLU B 1 126 ? -24.513 11.320 -21.807 1.00 33.15 126 GLU B N 1
ATOM 2932 C CA . GLU B 1 126 ? -23.650 12.470 -21.595 1.00 36.76 126 GLU B CA 1
ATOM 2933 C C . GLU B 1 126 ? -23.084 12.948 -22.922 1.00 28.89 126 GLU B C 1
ATOM 2934 O O . GLU B 1 126 ? -23.013 14.153 -23.185 1.00 39.45 126 GLU B O 1
ATOM 2940 N N . CYS B 1 127 ? -22.718 12.004 -23.784 1.00 28.47 127 CYS B N 1
ATOM 2941 C CA . CYS B 1 127 ? -22.229 12.344 -25.106 1.00 22.55 127 CYS B CA 1
ATOM 2942 C C . CYS B 1 127 ? -23.287 13.072 -25.907 1.00 29.99 127 CYS B C 1
ATOM 2943 O O . CYS B 1 127 ? -22.989 14.058 -26.592 1.00 34.69 127 CYS B O 1
ATOM 2946 N N . ALA B 1 128 ? -24.533 12.599 -25.823 1.00 17.91 128 ALA B N 1
ATOM 2947 C CA . ALA B 1 128 ? -25.625 13.235 -26.539 1.00 23.20 128 ALA B CA 1
ATOM 2948 C C . ALA B 1 128 ? -25.851 14.644 -26.030 1.00 30.03 128 ALA B C 1
ATOM 2949 O O . ALA B 1 128 ? -26.128 15.565 -26.807 1.00 41.27 128 ALA B O 1
ATOM 2951 N N . LEU B 1 129 ? -25.740 14.821 -24.720 1.00 21.33 129 LEU B N 1
ATOM 295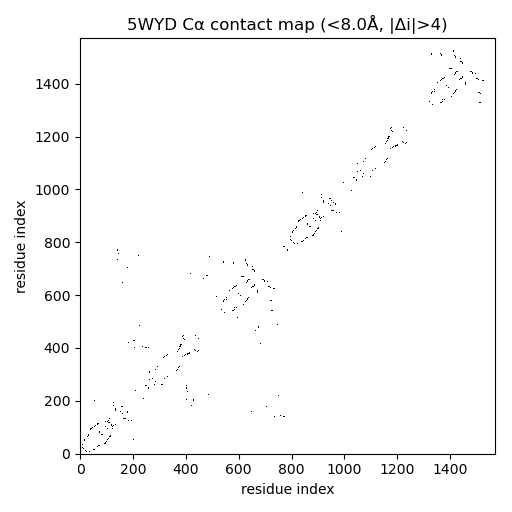2 C CA . LEU B 1 129 ? -25.942 16.121 -24.121 1.00 20.46 129 LEU B CA 1
ATOM 2953 C C . LEU B 1 129 ? -24.924 17.124 -24.645 1.00 26.30 129 LEU B C 1
ATOM 2954 O O . LEU B 1 129 ? -25.231 18.314 -24.761 1.00 37.25 129 LEU B O 1
ATOM 2959 N N . ALA B 1 130 ? -23.703 16.673 -24.948 1.00 15.14 130 ALA B N 1
ATOM 2960 C CA . ALA B 1 130 ? -22.704 17.565 -25.545 1.00 23.99 130 ALA B CA 1
ATOM 2961 C C . ALA B 1 130 ? -23.171 18.120 -26.890 1.00 26.87 130 ALA B C 1
ATOM 2962 O O . ALA B 1 130 ? -22.780 19.218 -27.286 1.00 27.49 130 ALA B O 1
ATOM 2964 N N . CYS B 1 131 ? -23.944 17.344 -27.635 1.00 37.73 131 CYS B N 1
ATOM 2965 C CA . CYS B 1 131 ? -24.472 17.770 -28.926 1.00 27.64 131 CYS B CA 1
ATOM 2966 C C . CYS B 1 131 ? -25.457 18.925 -28.775 1.00 29.80 131 CYS B C 1
ATOM 2967 O O . CYS B 1 131 ? -26.074 19.122 -27.733 1.00 23.00 131 CYS B O 1
ATOM 2970 N N . ASP B 1 132 ? -25.525 19.761 -29.798 1.00 26.44 132 ASP B N 1
ATOM 2971 C CA . ASP B 1 132 ? -26.417 20.905 -29.730 1.00 23.79 132 ASP B CA 1
ATOM 2972 C C . ASP B 1 132 ? -27.873 20.500 -29.739 1.00 33.30 132 ASP B C 1
ATOM 2973 O O . ASP B 1 132 ? -28.676 21.049 -28.977 1.00 24.97 132 ASP B O 1
ATOM 2978 N N . ILE B 1 133 ? -28.242 19.564 -30.613 1.00 28.48 133 ILE B N 1
ATOM 2979 C CA . ILE B 1 133 ? -29.625 19.153 -30.777 1.00 20.94 133 ILE B CA 1
ATOM 2980 C C . ILE B 1 133 ? -29.673 17.643 -30.762 1.00 29.24 133 ILE B C 1
ATOM 2981 O O . ILE B 1 133 ? -28.764 16.982 -31.279 1.00 24.30 133 ILE B O 1
ATOM 2986 N N . ARG B 1 134 ? -30.738 17.095 -30.194 1.00 20.92 134 ARG B N 1
ATOM 2987 C CA . ARG B 1 134 ? -30.876 15.659 -30.093 1.00 28.29 134 ARG B CA 1
ATOM 2988 C C . ARG B 1 134 ? -32.157 15.233 -30.769 1.00 30.20 134 ARG B C 1
ATOM 2989 O O . ARG B 1 134 ? -33.222 15.802 -30.513 1.00 44.40 134 ARG B O 1
ATOM 2997 N N . ILE B 1 135 ? -32.022 14.244 -31.640 1.00 31.88 135 ILE B N 1
ATOM 2998 C CA . ILE B 1 135 ? -33.118 13.611 -32.351 1.00 34.14 135 ILE B CA 1
ATOM 2999 C C . ILE B 1 135 ? -33.087 12.154 -31.939 1.00 38.54 135 ILE B C 1
ATOM 3000 O O . ILE B 1 135 ? -32.032 11.515 -32.027 1.00 42.85 135 ILE B O 1
ATOM 3005 N N . ALA B 1 136 ? -34.235 11.622 -31.512 1.00 30.44 136 ALA B N 1
ATOM 3006 C CA . ALA B 1 136 ? -34.294 10.262 -30.997 1.00 41.90 136 ALA B CA 1
ATOM 3007 C C . ALA B 1 136 ? -35.394 9.414 -31.622 1.00 42.96 136 ALA B C 1
ATOM 3008 O O . ALA B 1 136 ? -36.464 9.910 -31.995 1.00 41.16 136 ALA B O 1
ATOM 3010 N N . GLU B 1 137 ? -35.073 8.119 -31.750 1.00 51.47 137 GLU B N 1
ATOM 3011 C CA . GLU B 1 137 ? -36.005 7.086 -32.177 1.00 41.50 137 GLU B CA 1
ATOM 3012 C C . GLU B 1 137 ? -36.978 6.757 -31.049 1.00 36.37 137 GLU B C 1
ATOM 3013 O O . GLU B 1 137 ? -36.608 6.744 -29.868 1.00 38.11 137 GLU B O 1
ATOM 3019 N N . ARG B 1 138 ? -38.228 6.467 -31.423 1.00 29.75 138 ARG B N 1
ATOM 3020 C CA . ARG B 1 138 ? -39.260 6.256 -30.408 1.00 45.42 138 ARG B CA 1
ATOM 3021 C C . ARG B 1 138 ? -38.897 5.144 -29.426 1.00 34.69 138 ARG B C 1
ATOM 3022 O O . ARG B 1 138 ? -39.287 5.198 -28.253 1.00 38.36 138 ARG B O 1
ATOM 3030 N N . GLN B 1 139 ? -38.169 4.124 -29.885 1.00 28.65 139 GLN B N 1
ATOM 3031 C CA . GLN B 1 139 ? -37.907 2.958 -29.039 1.00 26.27 139 GLN B CA 1
ATOM 3032 C C . GLN B 1 139 ? -36.704 3.150 -28.135 1.00 31.40 139 GLN B C 1
ATOM 3033 O O . GLN B 1 139 ? -36.486 2.349 -27.219 1.00 33.85 139 GLN B O 1
ATOM 3039 N N . ALA B 1 140 ? -35.830 4.082 -28.483 1.00 28.78 140 ALA B N 1
ATOM 3040 C CA . ALA B 1 140 ? -34.619 4.313 -27.709 1.00 37.51 140 ALA B CA 1
ATOM 3041 C C . ALA B 1 140 ? -34.938 4.730 -26.283 1.00 33.97 140 ALA B C 1
ATOM 3042 O O . ALA B 1 140 ? -35.874 5.495 -26.048 1.00 46.44 140 ALA B O 1
ATOM 3044 N N . GLN B 1 141 ? -34.146 4.231 -25.332 1.00 37.19 141 GLN B N 1
ATOM 3045 C CA . GLN B 1 141 ? -34.310 4.558 -23.919 1.00 38.35 141 GLN B CA 1
ATOM 3046 C C . GLN B 1 141 ? -33.027 5.173 -23.395 1.00 52.79 141 GLN B C 1
ATOM 3047 O O . GLN B 1 141 ? -31.939 4.651 -23.660 1.00 49.81 141 GLN B O 1
ATOM 3053 N N . MET B 1 142 ? -33.150 6.274 -22.649 1.00 39.69 142 MET B N 1
ATOM 3054 C CA . MET B 1 142 ? -31.989 6.978 -22.127 1.00 32.42 142 MET B CA 1
ATOM 3055 C C . MET B 1 142 ? -32.047 7.105 -20.623 1.00 43.69 142 MET B C 1
ATOM 3056 O O . MET B 1 142 ? -33.092 7.459 -20.068 1.00 45.07 142 MET B O 1
ATOM 3061 N N . ALA B 1 143 ? -30.932 6.787 -19.974 1.00 28.24 143 ALA B N 1
ATOM 3062 C CA . ALA B 1 143 ? -30.861 6.925 -18.532 1.00 44.21 143 ALA B CA 1
ATOM 3063 C C . ALA B 1 143 ? -29.418 7.041 -18.087 1.00 44.75 143 ALA B C 1
ATOM 3064 O O . ALA B 1 143 ? -28.493 6.649 -18.806 1.00 48.28 143 ALA B O 1
ATOM 3066 N N . LEU B 1 144 ? -29.238 7.611 -16.894 1.00 31.99 144 LEU B N 1
ATOM 3067 C CA . LEU B 1 144 ? -27.916 7.609 -16.288 1.00 37.48 144 LEU B CA 1
ATOM 3068 C C . LEU B 1 144 ? -27.905 6.623 -15.137 1.00 43.94 144 LEU B C 1
ATOM 3069 O O . LEU B 1 144 ? -28.481 6.922 -14.078 1.00 51.11 144 LEU B O 1
ATOM 3074 N N . PRO B 1 145 ? -27.213 5.491 -15.257 1.00 36.18 145 PRO B N 1
ATOM 3075 C CA . PRO B 1 145 ? -27.257 4.451 -14.225 1.00 43.77 145 PRO B CA 1
ATOM 3076 C C . PRO B 1 145 ? -26.021 4.427 -13.345 1.00 40.57 145 PRO B C 1
ATOM 3077 O O . PRO B 1 145 ? -25.939 3.566 -12.463 1.00 47.44 145 PRO B O 1
ATOM 3081 N N . GLU B 1 146 ? -25.123 5.384 -13.515 1.00 46.98 146 GLU B N 1
ATOM 3082 C CA . GLU B 1 146 ? -23.865 5.321 -12.807 1.00 46.78 146 GLU B CA 1
ATOM 3083 C C . GLU B 1 146 ? -24.093 5.309 -11.304 1.00 52.45 146 GLU B C 1
ATOM 3084 O O . GLU B 1 146 ? -23.332 4.687 -10.566 1.00 47.91 146 GLU B O 1
ATOM 3090 N N . ALA B 1 147 ? -25.107 6.017 -10.814 1.00 64.66 147 ALA B N 1
ATOM 3091 C CA . ALA B 1 147 ? -25.316 6.003 -9.371 1.00 57.54 147 ALA B CA 1
ATOM 3092 C C . ALA B 1 147 ? -25.596 4.592 -8.873 1.00 54.81 147 ALA B C 1
ATOM 3093 O O . ALA B 1 147 ? -25.162 4.219 -7.776 1.00 54.35 147 ALA B O 1
ATOM 3095 N N . ALA B 1 148 ? -26.322 3.793 -9.659 1.00 46.85 148 ALA B N 1
ATOM 3096 C CA . ALA B 1 148 ? -26.588 2.422 -9.241 1.00 46.02 148 ALA B CA 1
ATOM 3097 C C . ALA B 1 148 ? -25.289 1.670 -9.085 1.00 51.56 148 ALA B C 1
ATOM 3098 O O . ALA B 1 148 ? -25.189 0.734 -8.288 1.00 62.41 148 ALA B O 1
ATOM 3100 N N . VAL B 1 149 ? -24.291 2.033 -9.887 1.00 50.15 149 VAL B N 1
ATOM 3101 C CA . VAL B 1 149 ? -23.011 1.363 -9.808 1.00 62.79 149 VAL B CA 1
ATOM 3102 C C . VAL B 1 149 ? -22.077 2.066 -8.821 1.00 65.19 149 VAL B C 1
ATOM 3103 O O . VAL B 1 149 ? -20.981 1.561 -8.545 1.00 70.79 149 VAL B O 1
ATOM 3107 N N . GLY B 1 150 ? -22.528 3.147 -8.184 1.00 57.56 150 GLY B N 1
ATOM 3108 C CA . GLY B 1 150 ? -21.696 3.845 -7.217 1.00 54.02 150 GLY B CA 1
ATOM 3109 C C . GLY B 1 150 ? -20.733 4.859 -7.783 1.00 59.98 150 GLY B C 1
ATOM 3110 O O . GLY B 1 150 ? -19.839 5.320 -7.059 1.00 52.22 150 GLY B O 1
ATOM 3111 N N . LEU B 1 151 ? -20.865 5.166 -9.067 1.00 57.54 151 LEU B N 1
ATOM 3112 C CA . LEU B 1 151 ? -20.039 6.111 -9.795 1.00 51.67 151 LEU B CA 1
ATOM 3113 C C . LEU B 1 151 ? -20.929 7.250 -10.263 1.00 50.69 151 LEU B C 1
ATOM 3114 O O . LEU B 1 151 ? -22.093 7.032 -10.567 1.00 78.46 151 LEU B O 1
ATOM 3119 N N . LEU B 1 152 ? -20.464 8.468 -10.145 1.00 39.72 152 LEU B N 1
ATOM 3120 C CA . LEU B 1 152 ? -21.201 9.586 -10.704 1.00 38.69 152 LEU B CA 1
ATOM 3121 C C . LEU B 1 152 ? -20.897 9.759 -12.204 1.00 39.34 152 LEU B C 1
ATOM 3122 O O . LEU B 1 152 ? -19.921 9.201 -12.721 1.00 34.15 152 LEU B O 1
ATOM 3127 N N . PRO B 1 153 ? -21.754 10.468 -12.935 1.00 33.88 153 PRO B N 1
ATOM 3128 C CA . PRO B 1 153 ? -21.412 10.816 -14.313 1.00 14.76 153 PRO B CA 1
ATOM 3129 C C . PRO B 1 153 ? -20.182 11.710 -14.310 1.00 31.77 153 PRO B C 1
ATOM 3130 O O . PRO B 1 153 ? -20.180 12.781 -13.713 1.00 36.29 153 PRO B O 1
ATOM 3134 N N . CYS B 1 154 ? -19.142 11.306 -15.030 1.00 27.73 154 CYS B N 1
ATOM 3135 C CA . CYS B 1 154 ? -17.937 12.119 -15.035 1.00 30.42 154 CYS B CA 1
ATOM 3136 C C . CYS B 1 154 ? -17.805 12.861 -16.338 1.00 29.83 154 CYS B C 1
ATOM 3137 O O . CYS B 1 154 ? -16.782 13.503 -16.584 1.00 30.03 154 CYS B O 1
ATOM 3140 N N . ALA B 1 155 ? -18.808 12.766 -17.188 1.00 31.16 155 ALA B N 1
ATOM 3141 C CA . ALA B 1 155 ? -18.749 13.414 -18.473 1.00 34.80 155 ALA B CA 1
ATOM 3142 C C . ALA B 1 155 ? -19.452 14.746 -18.470 1.00 25.37 155 ALA B C 1
ATOM 3143 O O . ALA B 1 155 ? -19.796 15.263 -19.534 1.00 30.26 155 ALA B O 1
ATOM 3145 N N . GLY B 1 156 ? -19.676 15.311 -17.301 1.00 30.73 156 GLY B N 1
ATOM 3146 C CA . GLY B 1 156 ? -20.425 16.532 -17.205 1.00 29.21 156 GLY B CA 1
ATOM 3147 C C . GLY B 1 156 ? -21.890 16.293 -17.113 1.00 31.06 156 GLY B C 1
ATOM 3148 O O . GLY B 1 156 ? -22.662 17.260 -17.129 1.00 28.72 156 GLY B O 1
ATOM 3149 N N . GLY B 1 157 ? -22.280 15.031 -16.949 1.00 29.76 157 GLY B N 1
ATOM 3150 C CA . GLY B 1 157 ? -23.682 14.693 -16.884 1.00 29.21 157 GLY B CA 1
ATOM 3151 C C . GLY B 1 157 ? -24.389 15.411 -15.761 1.00 22.76 157 GLY B C 1
ATOM 3152 O O . GLY B 1 157 ? -25.577 15.726 -15.860 1.00 34.86 157 GLY B O 1
ATOM 3153 N N . THR B 1 158 ? -23.694 15.601 -14.648 1.00 23.08 158 THR B N 1
ATOM 3154 C CA . THR B 1 158 ? -24.267 16.300 -13.506 1.00 30.16 158 THR B CA 1
ATOM 3155 C C . THR B 1 158 ? -24.627 17.724 -13.869 1.00 32.59 158 THR B C 1
ATOM 3156 O O . THR B 1 158 ? -25.555 18.293 -13.294 1.00 26.35 158 THR B O 1
ATOM 3160 N N . GLN B 1 159 ? -23.770 18.377 -14.653 1.00 35.14 159 GLN B N 1
ATOM 3161 C CA . GLN B 1 159 ? -24.055 19.732 -15.108 1.00 35.70 159 GLN B CA 1
ATOM 3162 C C . GLN B 1 159 ? -25.028 19.745 -16.281 1.00 39.41 159 GLN B C 1
ATOM 3163 O O . GLN B 1 159 ? -25.938 20.582 -16.345 1.00 61.45 159 GLN B O 1
ATOM 3169 N N . ALA B 1 160 ? -24.805 18.861 -17.245 1.00 34.27 160 ALA B N 1
ATOM 3170 C CA . ALA B 1 160 ? -25.569 18.903 -18.476 1.00 32.83 160 ALA B CA 1
ATOM 3171 C C . ALA B 1 160 ? -27.041 18.585 -18.260 1.00 32.55 160 ALA B C 1
ATOM 3172 O O . ALA B 1 160 ? -27.912 19.313 -18.746 1.00 37.79 160 ALA B O 1
ATOM 3174 N N . LEU B 1 161 ? -27.344 17.505 -17.544 1.00 34.21 161 LEU B N 1
ATOM 3175 C CA . LEU B 1 161 ? -28.738 17.064 -17.491 1.00 35.92 161 LEU B CA 1
ATOM 3176 C C . LEU B 1 161 ? -29.684 18.069 -16.841 1.00 36.18 161 LEU B C 1
ATOM 3177 O O . LEU B 1 161 ? -30.759 18.318 -17.417 1.00 56.62 161 LEU B O 1
ATOM 3182 N N . PRO B 1 162 ? -29.366 18.681 -15.692 1.00 34.57 162 PRO B N 1
ATOM 3183 C CA . PRO B 1 162 ? -30.297 19.653 -15.088 1.00 27.66 162 PRO B CA 1
ATOM 3184 C C . PRO B 1 162 ? -30.449 20.915 -15.906 1.00 26.08 162 PRO B C 1
ATOM 3185 O O . PRO B 1 162 ? -31.372 21.699 -15.675 1.00 25.87 162 PRO B O 1
ATOM 3189 N N . TRP B 1 163 ? -29.451 21.222 -16.721 1.00 39.02 163 TRP B N 1
ATOM 3190 C CA . TRP B 1 163 ? -29.519 22.398 -17.573 1.00 33.58 163 TRP B CA 1
ATOM 3191 C C . TRP B 1 163 ? -30.623 22.245 -18.608 1.00 33.48 163 TRP B C 1
ATOM 3192 O O . TRP B 1 163 ? -31.456 23.136 -18.778 1.00 41.92 163 TRP B O 1
ATOM 3203 N N . LEU B 1 164 ? -30.636 21.116 -19.316 1.00 37.54 164 LEU B N 1
ATOM 3204 C CA . LEU B 1 164 ? -31.671 20.871 -20.310 1.00 35.14 164 LEU B CA 1
ATOM 3205 C C . LEU B 1 164 ? -33.027 20.584 -19.677 1.00 32.05 164 LEU B C 1
ATOM 3206 O O . LEU B 1 164 ? -34.041 21.145 -20.100 1.00 37.62 164 LEU B O 1
ATOM 3211 N N . VAL B 1 165 ? -33.091 19.681 -18.700 1.00 33.44 165 VAL B N 1
ATOM 3212 C CA . VAL B 1 165 ? -34.394 19.227 -18.224 1.00 31.45 165 VAL B CA 1
ATOM 3213 C C . VAL B 1 165 ? -34.764 19.761 -16.851 1.00 34.93 165 VAL B C 1
ATOM 3214 O O . VAL B 1 165 ? -35.870 19.476 -16.375 1.00 45.20 165 VAL B O 1
ATOM 3218 N N . GLY B 1 166 ? -33.894 20.516 -16.197 1.00 37.03 166 GLY B N 1
ATOM 3219 C CA . GLY B 1 166 ? -34.157 20.970 -14.846 1.00 28.43 166 GLY B CA 1
ATOM 3220 C C . GLY B 1 166 ? -33.620 20.006 -13.798 1.00 26.05 166 GLY B C 1
ATOM 3221 O O . GLY B 1 166 ? -33.367 18.832 -14.054 1.00 37.22 166 GLY B O 1
ATOM 3222 N N . GLU B 1 167 ? -33.455 20.524 -12.586 1.00 19.52 167 GLU B N 1
ATOM 3223 C CA . GLU B 1 167 ? -32.902 19.710 -11.513 1.00 24.48 167 GLU B CA 1
ATOM 3224 C C . GLU B 1 167 ? -33.805 18.543 -11.134 1.00 29.53 167 GLU B C 1
ATOM 3225 O O . GLU B 1 167 ? -33.319 17.428 -10.897 1.00 27.22 167 GLU B O 1
ATOM 3231 N N . GLY B 1 168 ? -35.111 18.783 -11.032 1.00 15.32 168 GLY B N 1
ATOM 3232 C CA . GLY B 1 168 ? -35.990 17.741 -10.522 1.00 19.71 168 GLY B CA 1
ATOM 3233 C C . GLY B 1 168 ? -35.958 16.491 -11.369 1.00 22.38 168 GLY B C 1
ATOM 3234 O O . GLY B 1 168 ? -35.619 15.408 -10.886 1.00 26.76 168 GLY B O 1
ATOM 3235 N N . TRP B 1 169 ? -36.187 16.652 -12.669 1.00 23.23 169 TRP B N 1
ATOM 3236 C CA . TRP B 1 169 ? -36.150 15.511 -13.562 1.00 20.06 169 TRP B CA 1
ATOM 3237 C C . TRP B 1 169 ? -34.738 14.938 -13.636 1.00 27.44 169 TRP B C 1
ATOM 3238 O O . TRP B 1 169 ? -34.551 13.716 -13.637 1.00 22.50 169 TRP B O 1
ATOM 3249 N N . ALA B 1 170 ? -33.727 15.805 -13.613 1.00 36.84 170 ALA B N 1
ATOM 3250 C CA . ALA B 1 170 ? -32.354 15.312 -13.631 1.00 31.44 170 ALA B CA 1
ATOM 3251 C C . ALA B 1 170 ? -32.084 14.392 -12.449 1.00 30.91 170 ALA B C 1
ATOM 3252 O O . ALA B 1 170 ? -31.562 13.285 -12.619 1.00 22.98 170 ALA B O 1
ATOM 3254 N N . LYS B 1 171 ? -32.535 14.792 -11.259 1.00 36.69 171 LYS B N 1
ATOM 3255 C CA . LYS B 1 171 ? -32.255 14.029 -10.049 1.00 29.67 171 LYS B CA 1
ATOM 3256 C C . LYS B 1 171 ? -32.874 12.636 -10.096 1.00 32.77 171 LYS B C 1
ATOM 3257 O O . LYS B 1 171 ? -32.249 11.648 -9.691 1.00 31.84 171 LYS B O 1
ATOM 3263 N N . ARG B 1 172 ? -34.100 12.530 -10.586 1.00 29.19 172 ARG B N 1
ATOM 3264 C CA . ARG B 1 172 ? -34.725 11.222 -10.627 1.00 23.46 172 ARG B CA 1
ATOM 3265 C C . ARG B 1 172 ? -33.934 10.268 -11.513 1.00 30.72 172 ARG B C 1
ATOM 3266 O O . ARG B 1 172 ? -33.584 9.164 -11.080 1.00 19.82 172 ARG B O 1
ATOM 3274 N N . MET B 1 173 ? -33.530 10.717 -12.708 1.00 31.06 173 MET B N 1
ATOM 3275 C CA . MET B 1 173 ? -32.787 9.814 -13.570 1.00 27.22 173 MET B CA 1
ATOM 3276 C C . MET B 1 173 ? -31.507 9.384 -12.902 1.00 34.74 173 MET B C 1
ATOM 3277 O O . MET B 1 173 ? -31.239 8.193 -12.758 1.00 48.88 173 MET B O 1
ATOM 3282 N N . ILE B 1 174 ? -30.699 10.334 -12.480 1.00 34.52 174 ILE B N 1
ATOM 3283 C CA . ILE B 1 174 ? -29.443 9.922 -11.885 1.00 31.32 174 ILE B CA 1
ATOM 3284 C C . ILE B 1 174 ? -29.637 9.382 -10.472 1.00 37.39 174 ILE B C 1
ATOM 3285 O O . ILE B 1 174 ? -29.281 8.232 -10.197 1.00 45.37 174 ILE B O 1
ATOM 3290 N N . LEU B 1 175 ? -30.237 10.169 -9.565 1.00 26.27 175 LEU B N 1
ATOM 3291 C CA . LEU B 1 175 ? -30.380 9.713 -8.182 1.00 25.96 175 LEU B CA 1
ATOM 3292 C C . LEU B 1 175 ? -31.317 8.525 -8.055 1.00 15.07 175 LEU B C 1
ATOM 3293 O O . LEU B 1 175 ? -31.048 7.631 -7.260 1.00 13.27 175 LEU B O 1
ATOM 3298 N N . CYS B 1 176 ? -32.445 8.518 -8.757 1.00 22.74 176 CYS B N 1
ATOM 3299 C CA . CYS B 1 176 ? -33.338 7.370 -8.620 1.00 33.28 176 CYS B CA 1
ATOM 3300 C C . CYS B 1 176 ? -33.060 6.286 -9.641 1.00 39.95 176 CYS B C 1
ATOM 3301 O O . CYS B 1 176 ? -33.676 5.217 -9.566 1.00 45.72 176 CYS B O 1
ATOM 3304 N N . ASN B 1 177 ? -32.136 6.533 -10.569 1.00 37.56 177 ASN B N 1
ATOM 3305 C CA . ASN B 1 177 ? -31.764 5.564 -11.599 1.00 40.31 177 ASN B CA 1
ATOM 3306 C C . ASN B 1 177 ? -32.976 5.150 -12.423 1.00 34.12 177 ASN B C 1
ATOM 3307 O O . ASN B 1 177 ? -33.258 3.968 -12.601 1.00 47.38 177 ASN B O 1
ATOM 3312 N N . GLU B 1 178 ? -33.698 6.133 -12.939 1.00 44.13 178 GLU B N 1
ATOM 3313 C CA . GLU B 1 178 ? -34.906 5.890 -13.712 1.00 47.16 178 GLU B CA 1
ATOM 3314 C C . GLU B 1 178 ? -34.673 6.281 -15.164 1.00 50.98 178 GLU B C 1
ATOM 3315 O O . GLU B 1 178 ? -34.220 7.401 -15.450 1.00 34.21 178 GLU B O 1
ATOM 3321 N N . ARG B 1 179 ? -34.983 5.342 -16.069 1.00 61.36 179 ARG B N 1
ATOM 3322 C CA . ARG B 1 179 ? -34.843 5.543 -17.503 1.00 43.64 179 ARG B CA 1
ATOM 3323 C C . ARG B 1 179 ? -36.094 6.146 -18.129 1.00 49.30 179 ARG B C 1
ATOM 3324 O O . ARG B 1 179 ? -37.225 5.913 -17.686 1.00 47.01 179 ARG B O 1
ATOM 3332 N N . VAL B 1 180 ? -35.874 6.892 -19.212 1.00 46.24 180 VAL B N 1
ATOM 3333 C CA . VAL B 1 180 ? -36.930 7.634 -19.882 1.00 31.08 180 VAL B CA 1
ATOM 3334 C C . VAL B 1 180 ? -36.989 7.254 -21.353 1.00 45.08 180 VAL B C 1
ATOM 3335 O O . VAL B 1 180 ? -35.955 7.066 -22.014 1.00 16.48 180 VAL B O 1
ATOM 3339 N N . ASP B 1 181 ? -38.212 7.063 -21.829 1.00 26.36 181 ASP B N 1
ATOM 3340 C CA . ASP B 1 181 ? -38.497 6.832 -23.220 1.00 19.86 181 ASP B CA 1
ATOM 3341 C C . ASP B 1 181 ? -38.501 8.178 -23.931 1.00 30.79 181 ASP B C 1
ATOM 3342 O O . ASP B 1 181 ? -38.399 9.238 -23.303 1.00 37.09 181 ASP B O 1
ATOM 3347 N N . ALA B 1 182 ? -38.584 8.127 -25.258 1.00 28.25 182 ALA B N 1
ATOM 3348 C CA . ALA B 1 182 ? -38.544 9.341 -26.069 1.00 16.51 182 ALA B CA 1
ATOM 3349 C C . ALA B 1 182 ? -39.703 10.288 -25.775 1.00 31.94 182 ALA B C 1
ATOM 3350 O O . ALA B 1 182 ? -39.528 11.514 -25.763 1.00 39.16 182 ALA B O 1
ATOM 3352 N N . GLU B 1 183 ? -40.910 9.759 -25.594 1.00 30.21 183 GLU B N 1
ATOM 3353 C CA . GLU B 1 183 ? -42.032 10.666 -25.348 1.00 36.64 183 GLU B CA 1
ATOM 3354 C C . GLU B 1 183 ? -41.800 11.455 -24.077 1.00 25.71 183 GLU B C 1
ATOM 3355 O O . GLU B 1 183 ? -42.127 12.655 -24.006 1.00 22.13 183 GLU B O 1
ATOM 3361 N N . THR B 1 184 ? -41.257 10.772 -23.062 1.00 19.88 184 THR B N 1
ATOM 3362 C CA . THR B 1 184 ? -40.909 11.400 -21.798 1.00 21.54 184 THR B CA 1
ATOM 3363 C C . THR B 1 184 ? -39.797 12.416 -21.991 1.00 28.43 184 THR B C 1
ATOM 3364 O O . THR B 1 184 ? -39.912 13.567 -21.557 1.00 46.33 184 THR B O 1
ATOM 3368 N N . ALA B 1 185 ? -38.748 12.027 -22.719 1.00 29.35 185 ALA B N 1
ATOM 3369 C CA . ALA B 1 185 ? -37.624 12.917 -22.957 1.00 27.20 185 ALA B CA 1
ATOM 3370 C C . ALA B 1 185 ? -38.052 14.143 -23.730 1.00 29.47 185 ALA B C 1
ATOM 3371 O O . ALA B 1 185 ? -37.715 15.274 -23.365 1.00 26.05 185 ALA B O 1
ATOM 3373 N N . LEU B 1 186 ? -38.840 13.935 -24.775 1.00 25.95 186 LEU B N 1
ATOM 3374 C CA . LEU B 1 186 ? -39.316 15.062 -25.554 1.00 30.91 186 LEU B CA 1
ATOM 3375 C C . LEU B 1 186 ? -40.153 15.983 -24.687 1.00 30.45 186 LEU B C 1
ATOM 3376 O O . LEU B 1 186 ? -39.997 17.211 -24.736 1.00 32.92 186 LEU B O 1
ATOM 3381 N N . ARG B 1 187 ? -40.994 15.392 -23.837 1.00 20.65 187 ARG B N 1
ATOM 3382 C CA . ARG B 1 187 ? -41.879 16.164 -22.982 1.00 25.48 187 ARG B CA 1
ATOM 3383 C C . ARG B 1 187 ? -41.093 17.017 -22.000 1.00 31.61 187 ARG B C 1
ATOM 3384 O O . ARG B 1 187 ? -41.427 18.183 -21.769 1.00 11.81 187 ARG B O 1
ATOM 3392 N N . ILE B 1 188 ? -40.057 16.440 -21.391 1.00 33.91 188 ILE B N 1
ATOM 3393 C CA . ILE B 1 188 ? -39.249 17.153 -20.404 1.00 42.21 188 ILE B CA 1
ATOM 3394 C C . ILE B 1 188 ? -38.182 18.055 -21.021 1.00 38.83 188 ILE B C 1
ATOM 3395 O O . ILE B 1 188 ? -37.398 18.649 -20.274 1.00 40.45 188 ILE B O 1
ATOM 3400 N N . GLY B 1 189 ? -38.060 18.107 -22.343 1.00 31.46 189 GLY B N 1
ATOM 3401 C CA . GLY B 1 189 ? -37.056 18.953 -22.970 1.00 25.69 189 GLY B CA 1
ATOM 3402 C C . GLY B 1 189 ? -35.718 18.291 -23.180 1.00 35.17 189 GLY B C 1
ATOM 3403 O O . GLY B 1 189 ? -34.776 18.931 -23.669 1.00 20.60 189 GLY B O 1
ATOM 3404 N N . LEU B 1 190 ? -35.613 17.013 -22.853 1.00 29.97 190 LEU B N 1
ATOM 3405 C CA . LEU B 1 190 ? -34.359 16.319 -23.069 1.00 25.54 190 LEU B CA 1
ATOM 3406 C C . LEU B 1 190 ? -33.989 16.272 -24.559 1.00 29.20 190 LEU B C 1
ATOM 3407 O O . LEU B 1 190 ? -32.844 16.548 -24.928 1.00 36.56 190 LEU B O 1
ATOM 3412 N N . VAL B 1 191 ? -34.953 15.987 -25.431 1.00 27.90 191 VAL B N 1
ATOM 3413 C CA . VAL B 1 191 ? -34.735 15.880 -26.867 1.00 29.32 191 VAL B CA 1
ATOM 3414 C C . VAL B 1 191 ? -35.643 16.875 -27.586 1.00 40.49 191 VAL B C 1
ATOM 3415 O O . VAL B 1 191 ? -36.778 17.118 -27.157 1.00 65.95 191 VAL B O 1
ATOM 3419 N N . GLU B 1 192 ? -35.085 17.541 -28.600 1.00 41.84 192 GLU B N 1
ATOM 3420 C CA . GLU B 1 192 ? -35.846 18.499 -29.401 1.00 40.09 192 GLU B CA 1
ATOM 3421 C C . GLU B 1 192 ? -36.927 17.843 -30.260 1.00 36.20 192 GLU B C 1
ATOM 3422 O O . GLU B 1 192 ? -38.013 18.407 -30.425 1.00 36.54 192 GLU B O 1
ATOM 3428 N N . GLN B 1 193 ? -36.639 16.692 -30.862 1.00 41.33 193 GLN B N 1
ATOM 3429 C CA . GLN B 1 193 ? -37.589 16.057 -31.767 1.00 37.53 193 GLN B CA 1
ATOM 3430 C C . GLN B 1 193 ? -37.624 14.550 -31.579 1.00 39.12 193 GLN B C 1
ATOM 3431 O O . GLN B 1 193 ? -36.603 13.921 -31.305 1.00 44.06 193 GLN B O 1
ATOM 3437 N N . VAL B 1 194 ? -38.789 13.955 -31.849 1.00 44.75 194 VAL B N 1
ATOM 3438 C CA . VAL B 1 194 ? -38.951 12.508 -31.773 1.00 38.05 194 VAL B CA 1
ATOM 3439 C C . VAL B 1 194 ? -39.225 12.039 -33.187 1.00 46.57 194 VAL B C 1
ATOM 3440 O O . VAL B 1 194 ? -39.993 12.661 -33.937 1.00 51.25 194 VAL B O 1
ATOM 3444 N N . VAL B 1 195 ? -38.571 10.946 -33.550 1.00 48.34 195 VAL B N 1
ATOM 3445 C CA . VAL B 1 195 ? -38.623 10.435 -34.899 1.00 45.28 195 VAL B CA 1
ATOM 3446 C C . VAL B 1 195 ? -39.016 8.976 -34.870 1.00 51.02 195 VAL B C 1
ATOM 3447 O O . VAL B 1 195 ? -38.907 8.279 -33.858 1.00 47.95 195 VAL B O 1
ATOM 3451 N N . ASP B 1 196 ? -39.505 8.547 -36.014 1.00 50.05 196 ASP B N 1
ATOM 3452 C CA . ASP B 1 196 ? -39.906 7.185 -36.223 1.00 50.01 196 ASP B CA 1
ATOM 3453 C C . ASP B 1 196 ? -38.661 6.301 -36.269 1.00 47.67 196 ASP B C 1
ATOM 3454 O O . ASP B 1 196 ? -37.579 6.749 -36.645 1.00 45.68 196 ASP B O 1
ATOM 3459 N N . SER B 1 197 ? -38.821 5.033 -35.909 1.00 43.97 197 SER B N 1
ATOM 3460 C CA . SER B 1 197 ? -37.666 4.163 -35.763 1.00 35.37 197 SER B CA 1
ATOM 3461 C C . SER B 1 197 ? -36.857 4.111 -37.040 1.00 34.79 197 SER B C 1
ATOM 3462 O O . SER B 1 197 ? -37.410 3.937 -38.126 1.00 59.70 197 SER B O 1
ATOM 3465 N N . GLY B 1 198 ? -35.546 4.291 -36.901 1.00 34.44 198 GLY B N 1
ATOM 3466 C CA . GLY B 1 198 ? -34.619 4.241 -38.003 1.00 31.59 198 GLY B CA 1
ATOM 3467 C C . GLY B 1 198 ? -34.485 5.493 -38.844 1.00 45.32 198 GLY B C 1
ATOM 3468 O O . GLY B 1 198 ? -33.562 5.543 -39.669 1.00 48.20 198 GLY B O 1
ATOM 3469 N N . GLU B 1 199 ? -35.314 6.530 -38.636 1.00 31.31 199 GLU B N 1
ATOM 3470 C CA . GLU B 1 199 ? -35.225 7.729 -39.462 1.00 34.63 199 GLU B CA 1
ATOM 3471 C C . GLU B 1 199 ? -34.385 8.813 -38.798 1.00 48.97 199 GLU B C 1
ATOM 3472 O O . GLU B 1 199 ? -34.278 9.929 -39.335 1.00 40.26 199 GLU B O 1
ATOM 3478 N N . ALA B 1 200 ? -33.810 8.509 -37.629 1.00 50.94 200 ALA B N 1
ATOM 3479 C CA . ALA B 1 200 ? -33.043 9.499 -36.883 1.00 47.44 200 ALA B CA 1
ATOM 3480 C C . ALA B 1 200 ? -31.875 10.027 -37.696 1.00 43.13 200 ALA B C 1
ATOM 3481 O O . ALA B 1 200 ? -31.689 11.246 -37.823 1.00 37.82 200 ALA B O 1
ATOM 3483 N N . ARG B 1 201 ? -31.108 9.125 -38.304 1.00 42.81 201 ARG B N 1
ATOM 3484 C CA . ARG B 1 201 ? -29.970 9.577 -39.085 1.00 42.00 201 ARG B CA 1
ATOM 3485 C C . ARG B 1 201 ? -30.426 10.438 -40.250 1.00 38.37 201 ARG B C 1
ATOM 3486 O O . ARG B 1 201 ? -29.929 11.552 -40.444 1.00 47.23 201 ARG B O 1
ATOM 3494 N N . GLY B 1 202 ? -31.427 9.981 -40.988 1.00 39.02 202 GLY B N 1
ATOM 3495 C CA . GLY B 1 202 ? -31.885 10.769 -42.120 1.00 40.28 202 GLY B CA 1
ATOM 3496 C C . GLY B 1 202 ? -32.416 12.109 -41.673 1.00 34.63 202 GLY B C 1
ATOM 3497 O O . GLY B 1 202 ? -32.071 13.149 -42.238 1.00 28.52 202 GLY B O 1
ATOM 3498 N N . ALA B 1 203 ? -33.214 12.105 -40.608 1.00 36.34 203 ALA B N 1
ATOM 3499 C CA . ALA B 1 203 ? -33.739 13.355 -40.075 1.00 50.28 203 ALA B CA 1
ATOM 3500 C C . ALA B 1 203 ? -32.613 14.247 -39.579 1.00 42.01 203 ALA B C 1
ATOM 3501 O O . ALA B 1 203 ? -32.659 15.472 -39.749 1.00 47.69 203 ALA B O 1
ATOM 3503 N N . ALA B 1 204 ? -31.607 13.656 -38.930 1.00 36.71 204 ALA B N 1
ATOM 3504 C CA . ALA B 1 204 ? -30.498 14.462 -38.441 1.00 33.09 204 ALA B CA 1
ATOM 3505 C C . ALA B 1 204 ? -29.779 15.131 -39.592 1.00 35.24 204 ALA B C 1
ATOM 3506 O O . ALA B 1 204 ? -29.646 16.364 -39.631 1.00 35.62 204 ALA B O 1
ATOM 3508 N N . LEU B 1 205 ? -29.420 14.326 -40.595 1.00 40.67 205 LEU B N 1
ATOM 3509 C CA . LEU B 1 205 ? -28.739 14.836 -41.771 1.00 34.81 205 LEU B CA 1
ATOM 3510 C C . LEU B 1 205 ? -29.604 15.855 -42.467 1.00 31.79 205 LEU B C 1
ATOM 3511 O O . LEU B 1 205 ? -29.116 16.917 -42.864 1.00 27.86 205 LEU B O 1
ATOM 3516 N N . LEU B 1 206 ? -30.902 15.569 -42.574 1.00 22.60 206 LEU B N 1
ATOM 3517 C CA . LEU B 1 206 ? -31.761 16.531 -43.214 1.00 32.18 206 LEU B CA 1
ATOM 3518 C C . LEU B 1 206 ? -31.712 17.816 -42.430 1.00 27.63 206 LEU B C 1
ATOM 3519 O O . LEU B 1 206 ? -31.375 18.854 -42.987 1.00 39.75 206 LEU B O 1
ATOM 3524 N N . LEU B 1 207 ? -31.847 17.738 -41.115 1.00 31.32 207 LEU B N 1
ATOM 3525 C CA . LEU B 1 207 ? -31.775 18.956 -40.323 1.00 39.30 207 LEU B CA 1
ATOM 3526 C C . LEU B 1 207 ? -30.393 19.578 -40.466 1.00 39.49 207 LEU B C 1
ATOM 3527 O O . LEU B 1 207 ? -30.256 20.805 -40.491 1.00 39.71 207 LEU B O 1
ATOM 3532 N N . ALA B 1 208 ? -29.351 18.744 -40.558 1.00 40.65 208 ALA B N 1
ATOM 3533 C CA . ALA B 1 208 ? -28.006 19.272 -40.780 1.00 44.33 208 ALA B CA 1
ATOM 3534 C C . ALA B 1 208 ? -27.880 19.944 -42.140 1.00 37.05 208 ALA B C 1
ATOM 3535 O O . ALA B 1 208 ? -27.012 20.787 -42.324 1.00 40.96 208 ALA B O 1
ATOM 3537 N N . ALA B 1 209 ? -28.617 19.499 -43.146 1.00 35.90 209 ALA B N 1
ATOM 3538 C CA . ALA B 1 209 ? -28.566 20.236 -44.397 1.00 27.71 209 ALA B CA 1
ATOM 3539 C C . ALA B 1 209 ? -29.076 21.661 -44.194 1.00 34.00 209 ALA B C 1
ATOM 3540 O O . ALA B 1 209 ? -28.609 22.584 -44.868 1.00 58.34 209 ALA B O 1
ATOM 3542 N N . LYS B 1 210 ? -30.020 21.874 -43.266 1.00 43.48 210 LYS B N 1
ATOM 3543 C CA . LYS B 1 210 ? -30.541 23.229 -43.056 1.00 43.48 210 LYS B CA 1
ATOM 3544 C C . LYS B 1 210 ? -29.480 24.197 -42.569 1.00 39.19 210 LYS B C 1
ATOM 3545 O O . LYS B 1 210 ? -29.451 25.349 -43.005 1.00 43.86 210 LYS B O 1
ATOM 3551 N N . VAL B 1 211 ? -28.596 23.763 -41.675 1.00 42.24 211 VAL B N 1
ATOM 3552 C CA . VAL B 1 211 ? -27.603 24.702 -41.166 1.00 42.06 211 VAL B CA 1
ATOM 3553 C C . VAL B 1 211 ? -26.686 25.167 -42.278 1.00 47.71 211 VAL B C 1
ATOM 3554 O O . VAL B 1 211 ? -26.200 26.306 -42.257 1.00 48.80 211 VAL B O 1
ATOM 3558 N N . ALA B 1 212 ? -26.430 24.313 -43.266 1.00 48.72 212 ALA B N 1
ATOM 3559 C CA . ALA B 1 212 ? -25.597 24.753 -44.369 1.00 45.49 212 ALA B CA 1
ATOM 3560 C C . ALA B 1 212 ? -26.186 26.009 -45.007 1.00 61.03 212 ALA B C 1
ATOM 3561 O O . ALA B 1 212 ? -25.440 26.869 -45.487 1.00 75.54 212 ALA B O 1
ATOM 3563 N N . ARG B 1 213 ? -27.513 26.179 -44.923 1.00 46.06 213 ARG B N 1
ATOM 3564 C CA . ARG B 1 213 ? -28.156 27.325 -45.557 1.00 49.46 213 ARG B CA 1
ATOM 3565 C C . ARG B 1 213 ? -27.875 28.613 -44.819 1.00 49.52 213 ARG B C 1
ATOM 3566 O O . ARG B 1 213 ? -28.133 29.689 -45.356 1.00 63.65 213 ARG B O 1
ATOM 3574 N N . GLN B 1 214 ? -27.416 28.537 -43.576 1.00 45.99 214 GLN B N 1
ATOM 3575 C CA . GLN B 1 214 ? -27.137 29.754 -42.827 1.00 53.96 214 GLN B CA 1
ATOM 3576 C C . GLN B 1 214 ? -25.656 30.107 -42.935 1.00 50.33 214 GLN B C 1
ATOM 3577 O O . GLN B 1 214 ? -24.799 29.233 -43.127 1.00 45.94 214 GLN B O 1
ATOM 3583 N N . SER B 1 215 ? -25.364 31.405 -42.793 1.00 36.97 215 SER B N 1
ATOM 3584 C CA . SER B 1 215 ? -24.010 31.890 -42.998 1.00 30.30 215 SER B CA 1
ATOM 3585 C C . SER B 1 215 ? -23.045 31.160 -42.086 1.00 27.62 215 SER B C 1
ATOM 3586 O O . SER B 1 215 ? -23.252 31.151 -40.876 1.00 25.76 215 SER B O 1
ATOM 3589 N N . PRO B 1 216 ? -21.961 30.584 -42.612 1.00 30.47 216 PRO B N 1
ATOM 3590 C CA . PRO B 1 216 ? -21.053 29.838 -41.733 1.00 29.63 216 PRO B CA 1
ATOM 3591 C C . PRO B 1 216 ? -20.417 30.717 -40.684 1.00 40.48 216 PRO B C 1
ATOM 3592 O O . PRO B 1 216 ? -20.356 30.332 -39.514 1.00 51.39 216 PRO B O 1
ATOM 3596 N N . VAL B 1 217 ? -19.977 31.912 -41.064 1.00 40.42 217 VAL B N 1
ATOM 3597 C CA . VAL B 1 217 ? -19.313 32.772 -40.096 1.00 47.99 217 VAL B CA 1
ATOM 3598 C C . VAL B 1 217 ? -20.263 33.148 -38.963 1.00 37.22 217 VAL B C 1
ATOM 3599 O O . VAL B 1 217 ? -19.859 33.188 -37.800 1.00 42.67 217 VAL B O 1
ATOM 3603 N N . ALA B 1 218 ? -21.530 33.446 -39.273 1.00 35.60 218 ALA B N 1
ATOM 3604 C CA . ALA B 1 218 ? -22.472 33.779 -38.205 1.00 34.84 218 ALA B CA 1
ATOM 3605 C C . ALA B 1 218 ? -22.681 32.603 -37.266 1.00 39.77 218 ALA B C 1
ATOM 3606 O O . ALA B 1 218 ? -22.639 32.764 -36.041 1.00 34.29 218 ALA B O 1
ATOM 3608 N N . ILE B 1 219 ? -22.835 31.397 -37.821 1.00 38.77 219 ILE B N 1
ATOM 3609 C CA . ILE B 1 219 ? -23.099 30.242 -36.974 1.00 31.52 219 ILE B CA 1
ATOM 3610 C C . ILE B 1 219 ? -21.978 30.048 -35.972 1.00 34.76 219 ILE B C 1
ATOM 3611 O O . ILE B 1 219 ? -22.216 30.023 -34.760 1.00 36.71 219 ILE B O 1
ATOM 3616 N N . ARG B 1 220 ? -20.737 30.087 -36.437 1.00 34.60 220 ARG B N 1
ATOM 3617 C CA . ARG B 1 220 ? -19.628 29.833 -35.533 1.00 37.48 220 ARG B CA 1
ATOM 3618 C C . ARG B 1 220 ? -19.565 30.863 -34.420 1.00 35.47 220 ARG B C 1
ATOM 3619 O O . ARG B 1 220 ? -19.294 30.524 -33.271 1.00 53.86 220 ARG B O 1
ATOM 3627 N N . THR B 1 221 ? -19.728 32.128 -34.751 1.00 40.79 221 THR B N 1
ATOM 3628 C CA . THR B 1 221 ? -19.682 33.166 -33.734 1.00 28.22 221 THR B CA 1
ATOM 3629 C C . THR B 1 221 ? -20.913 33.180 -32.825 1.00 35.25 221 THR B C 1
ATOM 3630 O O . THR B 1 221 ? -20.791 33.512 -31.642 1.00 37.06 221 THR B O 1
ATOM 3634 N N . ILE B 1 222 ? -22.114 32.936 -33.369 1.00 45.56 222 ILE B N 1
ATOM 3635 C CA . ILE B 1 222 ? -23.338 32.987 -32.561 1.00 41.63 222 ILE B CA 1
ATOM 3636 C C . ILE B 1 222 ? -23.393 31.885 -31.503 1.00 41.25 222 ILE B C 1
ATOM 3637 O O . ILE B 1 222 ? -23.853 32.116 -30.375 1.00 56.97 222 ILE B O 1
ATOM 3642 N N . LYS B 1 223 ? -22.922 30.685 -31.836 1.00 36.14 223 LYS B N 1
ATOM 3643 C CA . LYS B 1 223 ? -23.065 29.546 -30.930 1.00 26.94 223 LYS B CA 1
ATOM 3644 C C . LYS B 1 223 ? -22.446 29.785 -29.557 1.00 22.17 223 LYS B C 1
ATOM 3645 O O . LYS B 1 223 ? -23.057 29.370 -28.558 1.00 33.51 223 LYS B O 1
ATOM 3651 N N . PRO B 1 224 ? -21.273 30.404 -29.414 1.00 33.66 224 PRO B N 1
ATOM 3652 C CA . PRO B 1 224 ? -20.788 30.692 -28.052 1.00 34.25 224 PRO B CA 1
ATOM 3653 C C . PRO B 1 224 ? -21.713 31.609 -27.265 1.00 33.11 224 PRO B C 1
ATOM 3654 O O . PRO B 1 224 ? -21.790 31.476 -26.039 1.00 43.42 224 PRO B O 1
ATOM 3658 N N . LEU B 1 225 ? -22.384 32.565 -27.918 1.00 41.22 225 LEU B N 1
ATOM 3659 C CA . LEU B 1 225 ? -23.260 33.460 -27.175 1.00 30.23 225 LEU B CA 1
ATOM 3660 C C . LEU B 1 225 ? -24.361 32.681 -26.484 1.00 34.89 225 LEU B C 1
ATOM 3661 O O . LEU B 1 225 ? -24.637 32.885 -25.290 1.00 24.35 225 LEU B O 1
ATOM 3666 N N . ILE B 1 226 ? -24.947 31.729 -27.205 1.00 29.32 226 ILE B N 1
ATOM 3667 C CA . ILE B 1 226 ? -26.013 30.939 -26.621 1.00 34.31 226 ILE B CA 1
ATOM 3668 C C . ILE B 1 226 ? -25.480 30.201 -25.409 1.00 23.48 226 ILE B C 1
ATOM 3669 O O . ILE B 1 226 ? -26.058 30.267 -24.316 1.00 12.40 226 ILE B O 1
ATOM 3674 N N . GLN B 1 227 ? -24.277 29.672 -25.531 1.00 20.13 227 GLN B N 1
ATOM 3675 C CA . GLN B 1 227 ? -23.690 28.877 -24.480 1.00 17.52 227 GLN B CA 1
ATOM 3676 C C . GLN B 1 227 ? -22.909 29.705 -23.481 1.00 20.16 227 GLN B C 1
ATOM 3677 O O . GLN B 1 227 ? -22.290 29.137 -22.584 1.00 17.43 227 GLN B O 1
ATOM 3683 N N . GLY B 1 228 ? -22.962 31.032 -23.596 1.00 37.92 228 GLY B N 1
ATOM 3684 C CA . GLY B 1 228 ? -22.288 31.897 -22.639 1.00 24.69 228 GLY B CA 1
ATOM 3685 C C . GLY B 1 228 ? -22.852 31.822 -21.235 1.00 20.20 228 GLY B C 1
ATOM 3686 O O . GLY B 1 228 ? -22.165 32.157 -20.276 1.00 24.08 228 GLY B O 1
ATOM 3687 N N . ALA B 1 229 ? -24.144 31.525 -21.107 1.00 35.45 229 ALA B N 1
ATOM 3688 C CA . ALA B 1 229 ? -24.773 31.455 -19.789 1.00 20.44 229 ALA B CA 1
ATOM 3689 C C . ALA B 1 229 ? -24.158 30.367 -18.921 1.00 26.71 229 ALA B C 1
ATOM 3690 O O . ALA B 1 229 ? -24.223 30.461 -17.696 1.00 25.53 229 ALA B O 1
ATOM 3692 N N . ARG B 1 230 ? -23.656 29.282 -19.515 1.00 15.40 230 ARG B N 1
ATOM 3693 C CA . ARG B 1 230 ? -23.063 28.231 -18.694 1.00 24.59 230 ARG B CA 1
ATOM 3694 C C . ARG B 1 230 ? -21.846 28.734 -17.944 1.00 27.94 230 ARG B C 1
ATOM 3695 O O . ARG B 1 230 ? -21.601 28.347 -16.810 1.00 51.26 230 ARG B O 1
ATOM 3703 N N . GLU B 1 231 ? -20.990 29.464 -18.619 1.00 20.70 231 GLU B N 1
ATOM 3704 C CA . GLU B 1 231 ? -19.844 30.063 -17.957 1.00 30.28 231 GLU B CA 1
ATOM 3705 C C . GLU B 1 231 ? -20.230 31.200 -17.032 1.00 35.07 231 GLU B C 1
ATOM 3706 O O . GLU B 1 231 ? -19.600 31.400 -15.987 1.00 44.52 231 GLU B O 1
ATOM 3712 N N . ARG B 1 232 ? -21.198 32.007 -17.428 1.00 21.05 232 ARG B N 1
ATOM 3713 C CA . ARG B 1 232 ? -21.451 33.203 -16.659 1.00 24.19 232 ARG B CA 1
ATOM 3714 C C . ARG B 1 232 ? -22.891 33.635 -16.877 1.00 27.00 232 ARG B C 1
ATOM 3715 O O . ARG B 1 232 ? -23.517 33.288 -17.871 1.00 48.71 232 ARG B O 1
ATOM 3723 N N . ALA B 1 233 ? -23.363 34.502 -16.009 1.00 23.57 233 ALA B N 1
ATOM 3724 C CA . ALA B 1 233 ? -24.737 34.967 -16.070 1.00 21.65 233 ALA B CA 1
ATOM 3725 C C . ALA B 1 233 ? -25.040 35.601 -17.432 1.00 23.86 233 ALA B C 1
ATOM 3726 O O . ALA B 1 233 ? -24.134 36.038 -18.134 1.00 29.32 233 ALA B O 1
ATOM 3728 N N . PRO B 1 234 ? -26.289 35.542 -17.887 1.00 24.90 234 PRO B N 1
ATOM 3729 C CA . PRO B 1 234 ? -26.610 36.100 -19.210 1.00 24.82 234 PRO B CA 1
ATOM 3730 C C . PRO B 1 234 ? -26.478 37.601 -19.355 1.00 26.28 234 PRO B C 1
ATOM 3731 O O . PRO B 1 234 ? -25.940 38.049 -20.370 1.00 46.17 234 PRO B O 1
ATOM 3735 N N . ASN B 1 235 ? -26.913 38.400 -18.384 1.00 26.41 235 ASN B N 1
ATOM 3736 C CA . ASN B 1 235 ? -26.811 39.837 -18.600 1.00 27.69 235 ASN B CA 1
ATOM 3737 C C . ASN B 1 235 ? -25.376 40.248 -18.861 1.00 37.68 235 ASN B C 1
ATOM 3738 O O . ASN B 1 235 ? -25.135 41.245 -19.543 1.00 45.29 235 ASN B O 1
ATOM 3743 N N . THR B 1 236 ? -24.414 39.487 -18.357 1.00 44.45 236 THR B N 1
ATOM 3744 C CA . THR B 1 236 ? -23.021 39.858 -18.550 1.00 35.10 236 THR B CA 1
ATOM 3745 C C . THR B 1 236 ? -22.630 39.900 -20.019 1.00 31.17 236 THR B C 1
ATOM 3746 O O . THR B 1 236 ? -21.763 40.689 -20.409 1.00 43.91 236 THR B O 1
ATOM 3750 N N . TRP B 1 237 ? -23.171 38.979 -20.820 1.00 26.31 237 TRP B N 1
ATOM 3751 C CA . TRP B 1 237 ? -22.844 38.838 -22.231 1.00 24.53 237 TRP B CA 1
ATOM 3752 C C . TRP B 1 237 ? -23.504 39.865 -23.139 1.00 19.18 237 TRP B C 1
ATOM 3753 O O . TRP B 1 237 ? -23.115 39.941 -24.301 1.00 30.02 237 TRP B O 1
ATOM 3764 N N . LEU B 1 238 ? -24.494 40.616 -22.665 1.00 28.50 238 LEU B N 1
ATOM 3765 C CA . LEU B 1 238 ? -25.207 41.531 -23.547 1.00 11.97 238 LEU B CA 1
ATOM 3766 C C . LEU B 1 238 ? -24.291 42.540 -24.206 1.00 24.39 238 LEU B C 1
ATOM 3767 O O . LEU B 1 238 ? -24.430 42.744 -25.419 1.00 37.41 238 LEU B O 1
ATOM 3772 N N . PRO B 1 239 ? -23.347 43.179 -23.518 1.00 36.73 239 PRO B N 1
ATOM 3773 C CA . PRO B 1 239 ? -22.462 44.109 -24.231 1.00 35.07 239 PRO B CA 1
ATOM 3774 C C . PRO B 1 239 ? -21.672 43.420 -25.310 1.00 31.72 239 PRO B C 1
ATOM 3775 O O . PRO B 1 239 ? -21.640 43.890 -26.456 1.00 31.84 239 PRO B O 1
ATOM 3779 N N . GLU B 1 240 ? -21.123 42.252 -24.987 1.00 36.90 240 GLU B N 1
ATOM 3780 C CA . GLU B 1 240 ? -20.352 41.519 -25.968 1.00 29.86 240 GLU B CA 1
ATOM 3781 C C . GLU B 1 240 ? -21.210 41.111 -27.147 1.00 42.10 240 GLU B C 1
ATOM 3782 O O . GLU B 1 240 ? -20.734 41.108 -28.287 1.00 49.41 240 GLU B O 1
ATOM 3788 N N . GLU B 1 241 ? -22.481 40.787 -26.903 1.00 45.92 241 GLU B N 1
ATOM 3789 C CA . GLU B 1 241 ? -23.339 40.409 -28.015 1.00 29.47 241 GLU B CA 1
ATOM 3790 C C . GLU B 1 241 ? -23.347 41.535 -29.027 1.00 30.71 241 GLU B C 1
ATOM 3791 O O . GLU B 1 241 ? -23.141 41.312 -30.224 1.00 34.41 241 GLU B O 1
ATOM 3797 N N . ARG B 1 242 ? -23.461 42.772 -28.540 1.00 31.39 242 ARG B N 1
ATOM 3798 C CA . ARG B 1 242 ? -23.429 43.906 -29.446 1.00 20.71 242 ARG B CA 1
ATOM 3799 C C . ARG B 1 242 ? -22.106 43.959 -30.169 1.00 32.64 242 ARG B C 1
ATOM 3800 O O . ARG B 1 242 ? -22.063 44.148 -31.385 1.00 35.40 242 ARG B O 1
ATOM 3808 N N . GLU B 1 243 ? -21.018 43.728 -29.438 1.00 30.75 243 GLU B N 1
ATOM 3809 C CA . GLU B 1 243 ? -19.694 43.781 -30.038 1.00 34.60 243 GLU B CA 1
ATOM 3810 C C . GLU B 1 243 ? -19.511 42.720 -31.101 1.00 40.57 243 GLU B C 1
ATOM 3811 O O . GLU B 1 243 ? -18.951 42.996 -32.168 1.00 42.35 243 GLU B O 1
ATOM 3817 N N . ARG B 1 244 ? -19.944 41.493 -30.825 1.00 40.37 244 ARG B N 1
ATOM 3818 C CA . ARG B 1 244 ? -19.828 40.465 -31.848 1.00 47.61 244 ARG B CA 1
ATOM 3819 C C . ARG B 1 244 ? -20.699 40.794 -33.039 1.00 40.56 244 ARG B C 1
ATOM 3820 O O . ARG B 1 244 ? -20.310 40.554 -34.185 1.00 48.32 244 ARG B O 1
ATOM 3828 N N . PHE B 1 245 ? -21.882 41.349 -32.790 1.00 46.78 245 PHE B N 1
ATOM 3829 C CA . PHE B 1 245 ? -22.707 41.740 -33.916 1.00 49.08 245 PHE B CA 1
ATOM 3830 C C . PHE B 1 245 ? -21.928 42.666 -34.830 1.00 45.99 245 PHE B C 1
ATOM 3831 O O . PHE B 1 245 ? -21.813 42.406 -36.033 1.00 46.69 245 PHE B O 1
ATOM 3839 N N . VAL B 1 246 ? -21.277 43.673 -34.245 1.00 46.40 246 VAL B N 1
ATOM 3840 C CA . VAL B 1 246 ? -20.521 44.647 -35.024 1.00 40.90 246 VAL B CA 1
ATOM 3841 C C . VAL B 1 246 ? -19.356 43.984 -35.766 1.00 46.10 246 VAL B C 1
ATOM 3842 O O . VAL B 1 246 ? -18.988 44.414 -36.861 1.00 41.78 246 VAL B O 1
ATOM 3846 N N . ASP B 1 247 ? -18.712 42.986 -35.159 1.00 41.72 247 ASP B N 1
ATOM 3847 C CA . ASP B 1 247 ? -17.610 42.300 -35.826 1.00 37.25 247 ASP B CA 1
ATOM 3848 C C . ASP B 1 247 ? -18.089 41.567 -37.068 1.00 44.75 247 ASP B C 1
ATOM 3849 O O . ASP B 1 247 ? -17.357 41.466 -38.060 1.00 40.42 247 ASP B O 1
ATOM 3854 N N . LEU B 1 248 ? -19.275 40.954 -36.985 1.00 50.31 248 LEU B N 1
ATOM 3855 C CA . LEU B 1 248 ? -19.841 40.280 -38.149 1.00 53.71 248 LEU B CA 1
ATOM 3856 C C . LEU B 1 248 ? -20.110 41.275 -39.253 1.00 51.15 248 LEU B C 1
ATOM 3857 O O . LEU B 1 248 ? -19.781 41.025 -40.419 1.00 62.23 248 LEU B O 1
ATOM 3862 N N . PHE B 1 249 ? -20.609 42.454 -38.879 1.00 48.47 249 PHE B N 1
ATOM 3863 C CA . PHE B 1 249 ? -20.936 43.463 -39.867 1.00 63.79 249 PHE B CA 1
ATOM 3864 C C . PHE B 1 249 ? -19.690 43.810 -40.669 1.00 63.81 249 PHE B C 1
ATOM 3865 O O . PHE B 1 249 ? -19.766 44.067 -41.874 1.00 74.40 249 PHE B O 1
ATOM 3873 N N . ASP B 1 250 ? -18.523 43.748 -40.032 1.00 61.81 250 ASP B N 1
ATOM 3874 C CA . ASP B 1 250 ? -17.251 43.995 -40.703 1.00 66.75 250 ASP B CA 1
ATOM 3875 C C . ASP B 1 250 ? -16.780 42.736 -41.424 1.00 48.03 250 ASP B C 1
ATOM 3876 O O . ASP B 1 250 ? -15.726 42.177 -41.157 1.00 46.13 250 ASP B O 1
ATOM 3881 N N . ALA B 1 251 ? -17.596 42.285 -42.358 1.00 60.41 251 ALA B N 1
ATOM 3882 C CA . ALA B 1 251 ? -17.259 41.102 -43.125 1.00 52.19 251 ALA B CA 1
ATOM 3883 C C . ALA B 1 251 ? -18.009 41.149 -44.442 1.00 68.58 251 ALA B C 1
ATOM 3884 O O . ALA B 1 251 ? -19.123 41.679 -44.525 1.00 73.34 251 ALA B O 1
ATOM 3886 N N . GLN B 1 252 ? -17.383 40.593 -45.476 1.00 75.20 252 GLN B N 1
ATOM 3887 C CA . GLN B 1 252 ? -18.048 40.523 -46.770 1.00 77.11 252 GLN B CA 1
ATOM 3888 C C . GLN B 1 252 ? -19.316 39.675 -46.697 1.00 70.59 252 GLN B C 1
ATOM 3889 O O . GLN B 1 252 ? -20.339 40.014 -47.307 1.00 61.39 252 GLN B O 1
ATOM 3895 N N . ASP B 1 253 ? -19.272 38.582 -45.935 1.00 69.71 253 ASP B N 1
ATOM 3896 C CA . ASP B 1 253 ? -20.378 37.630 -45.901 1.00 72.22 253 ASP B CA 1
ATOM 3897 C C . ASP B 1 253 ? -21.640 38.255 -45.311 1.00 70.41 253 ASP B C 1
ATOM 3898 O O . ASP B 1 253 ? -22.762 37.909 -45.699 1.00 64.60 253 ASP B O 1
ATOM 3903 N N . THR B 1 254 ? -21.472 39.138 -44.334 1.00 76.02 254 THR B N 1
ATOM 3904 C CA . THR B 1 254 ? -22.615 39.767 -43.684 1.00 70.03 254 THR B CA 1
ATOM 3905 C C . THR B 1 254 ? -23.449 40.593 -44.658 1.00 66.56 254 THR B C 1
ATOM 3906 O O . THR B 1 254 ? -24.685 40.550 -44.621 1.00 71.96 254 THR B O 1
ATOM 3910 N N . ARG B 1 255 ? -22.794 41.361 -45.528 1.00 65.34 255 ARG B N 1
ATOM 3911 C CA . ARG B 1 255 ? -23.525 42.179 -46.492 1.00 66.40 255 ARG B CA 1
ATOM 3912 C C . ARG B 1 255 ? -24.362 41.321 -47.430 1.00 62.72 255 ARG B C 1
ATOM 3913 O O . ARG B 1 255 ? -25.438 41.737 -47.873 1.00 63.24 255 ARG B O 1
ATOM 3921 N N . GLU B 1 256 ? -23.881 40.120 -47.748 1.00 74.36 256 GLU B N 1
ATOM 3922 C CA . GLU B 1 256 ? -24.566 39.299 -48.739 1.00 67.04 256 GLU B CA 1
ATOM 3923 C C . GLU B 1 256 ? -25.909 38.802 -48.227 1.00 63.98 256 GLU B C 1
ATOM 3924 O O . GLU B 1 256 ? -26.917 38.886 -48.939 1.00 77.96 256 GLU B O 1
ATOM 3930 N N . GLY B 1 257 ? -25.958 38.322 -46.986 1.00 50.47 257 GLY B N 1
ATOM 3931 C CA . GLY B 1 257 ? -27.211 37.794 -46.481 1.00 51.65 257 GLY B CA 1
ATOM 3932 C C . GLY B 1 257 ? -28.317 38.829 -46.436 1.00 51.43 257 GLY B C 1
ATOM 3933 O O . GLY B 1 257 ? -29.451 38.562 -46.850 1.00 48.56 257 GLY B O 1
ATOM 3934 N N . VAL B 1 258 ? -28.004 40.031 -45.954 1.00 53.65 258 VAL B N 1
ATOM 3935 C CA . VAL B 1 258 ? -29.041 41.053 -45.822 1.00 58.09 258 VAL B CA 1
ATOM 3936 C C . VAL B 1 258 ? -29.610 41.412 -47.191 1.00 58.33 258 VAL B C 1
ATOM 3937 O O . VAL B 1 258 ? -30.820 41.641 -47.342 1.00 52.73 258 VAL B O 1
ATOM 3941 N N . ASN B 1 259 ? -28.751 41.444 -48.208 1.00 53.89 259 ASN B N 1
ATOM 3942 C CA . ASN B 1 259 ? -29.187 41.771 -49.557 1.00 57.75 259 ASN B CA 1
ATOM 3943 C C . ASN B 1 259 ? -30.207 40.774 -50.076 1.00 59.98 259 ASN B C 1
ATOM 3944 O O . ASN B 1 259 ? -31.276 41.163 -50.561 1.00 66.03 259 ASN B O 1
ATOM 3949 N N . ALA B 1 260 ? -29.939 39.485 -49.874 1.00 55.85 260 ALA B N 1
ATOM 3950 C CA . ALA B 1 260 ? -30.775 38.448 -50.451 1.00 42.17 260 ALA B CA 1
ATOM 3951 C C . ALA B 1 260 ? -32.216 38.604 -49.999 1.00 54.18 260 ALA B C 1
ATOM 3952 O O . ALA B 1 260 ? -33.140 38.560 -50.820 1.00 56.70 260 ALA B O 1
ATOM 3954 N N . PHE B 1 261 ? -32.418 38.880 -48.712 1.00 49.87 261 PHE B N 1
ATOM 3955 C CA . PHE B 1 261 ? -33.760 39.118 -48.200 1.00 31.26 261 PHE B CA 1
ATOM 3956 C C . PHE B 1 261 ? -34.395 40.339 -48.842 1.00 54.60 261 PHE B C 1
ATOM 3957 O O . PHE B 1 261 ? -35.596 40.326 -49.137 1.00 59.34 261 PHE B O 1
ATOM 3965 N N . LEU B 1 262 ? -33.627 41.428 -49.023 1.00 61.12 262 LEU B N 1
ATOM 3966 C CA . LEU B 1 262 ? -34.215 42.602 -49.663 1.00 52.12 262 LEU B CA 1
ATOM 3967 C C . LEU B 1 262 ? -34.650 42.251 -51.071 1.00 54.12 262 LEU B C 1
ATOM 3968 O O . LEU B 1 262 ? -35.748 42.621 -51.497 1.00 55.41 262 LEU B O 1
ATOM 3973 N N . GLU B 1 263 ? -33.813 41.528 -51.802 1.00 44.71 263 GLU B N 1
ATOM 3974 C CA . GLU B 1 263 ? -34.160 41.113 -53.146 1.00 59.94 263 GLU B CA 1
ATOM 3975 C C . GLU B 1 263 ? -34.939 39.804 -53.155 1.00 64.16 263 GLU B C 1
ATOM 3976 O O . GLU B 1 263 ? -35.212 39.263 -54.230 1.00 58.01 263 GLU B O 1
ATOM 3982 N N . LYS B 1 264 ? -35.297 39.285 -51.979 1.00 59.58 264 LYS B N 1
ATOM 3983 C CA . LYS B 1 264 ? -36.187 38.131 -51.854 1.00 56.20 264 LYS B CA 1
ATOM 3984 C C . LYS B 1 264 ? -35.558 36.882 -52.467 1.00 57.93 264 LYS B C 1
ATOM 3985 O O . LYS B 1 264 ? -36.248 35.937 -52.832 1.00 70.55 264 LYS B O 1
ATOM 3991 N N . ARG B 1 265 ? -34.234 36.852 -52.562 1.00 53.37 265 ARG B N 1
ATOM 3992 C CA . ARG B 1 265 ? -33.567 35.738 -53.220 1.00 55.72 265 ARG B CA 1
ATOM 3993 C C . ARG B 1 265 ? -32.661 35.023 -52.235 1.00 60.91 265 ARG B C 1
ATOM 3994 O O . ARG B 1 265 ? -32.349 35.534 -51.159 1.00 64.60 265 ARG B O 1
ATOM 4002 N N . ASP B 1 266 ? -32.321 33.791 -52.600 1.00 61.96 266 ASP B N 1
ATOM 4003 C CA . ASP B 1 266 ? -31.512 32.919 -51.755 1.00 62.09 266 ASP B CA 1
ATOM 4004 C C . ASP B 1 266 ? -30.121 33.490 -51.501 1.00 61.84 266 ASP B C 1
ATOM 4005 O O . ASP B 1 266 ? -29.453 33.924 -52.446 1.00 55.81 266 ASP B O 1
ATOM 4010 N N . PRO B 1 267 ? -29.658 33.509 -50.251 1.00 60.43 267 PRO B N 1
ATOM 4011 C CA . PRO B 1 267 ? -28.304 33.998 -49.960 1.00 53.33 267 PRO B CA 1
ATOM 4012 C C . PRO B 1 267 ? -27.231 33.009 -50.410 1.00 53.73 267 PRO B C 1
ATOM 4013 O O . PRO B 1 267 ? -27.412 31.793 -50.334 1.00 39.72 267 PRO B O 1
ATOM 4017 N N . LYS B 1 268 ? -26.119 33.551 -50.919 1.00 66.85 268 LYS B N 1
ATOM 4018 C CA . LYS B 1 268 ? -24.972 32.779 -51.411 1.00 56.11 268 LYS B CA 1
ATOM 4019 C C . LYS B 1 268 ? -23.666 33.252 -50.768 1.00 60.24 268 LYS B C 1
ATOM 4020 O O . LYS B 1 268 ? -23.300 34.422 -50.904 1.00 61.53 268 LYS B O 1
ATOM 4026 N N . TRP B 1 269 ? -22.970 32.365 -50.052 1.00 60.03 269 TRP B N 1
ATOM 4027 C CA . TRP B 1 269 ? -21.669 32.672 -49.451 1.00 65.92 269 TRP B CA 1
ATOM 4028 C C . TRP B 1 269 ? -20.669 31.557 -49.735 1.00 64.09 269 TRP B C 1
ATOM 4029 O O . TRP B 1 269 ? -21.005 30.493 -50.262 1.00 53.81 269 TRP B O 1
ATOM 4040 N N . ARG B 1 270 ? -19.424 31.815 -49.362 1.00 69.92 270 ARG B N 1
ATOM 4041 C CA . ARG B 1 270 ? -18.341 30.886 -49.640 1.00 81.31 270 ARG B CA 1
ATOM 4042 C C . ARG B 1 270 ? -18.081 29.996 -48.431 1.00 77.97 270 ARG B C 1
ATOM 4043 O O . ARG B 1 270 ? -17.124 30.209 -47.688 1.00 89.06 270 ARG B O 1
ATOM 4051 N N . LYS C 1 9 ? -50.504 57.088 -19.334 1.00 97.97 9 LYS C N 1
ATOM 4052 C CA . LYS C 1 9 ? -49.261 57.863 -19.309 1.00 106.45 9 LYS C CA 1
ATOM 4053 C C . LYS C 1 9 ? -48.839 58.311 -20.729 1.00 114.71 9 LYS C C 1
ATOM 4054 O O . LYS C 1 9 ? -49.528 58.003 -21.709 1.00 112.65 9 LYS C O 1
ATOM 4056 N N . ALA C 1 10 ? -47.734 59.069 -20.816 1.00 116.53 10 ALA C N 1
ATOM 4057 C CA . ALA C 1 10 ? -47.197 59.671 -22.050 1.00 112.38 10 ALA C CA 1
ATOM 4058 C C . ALA C 1 10 ? -48.200 60.593 -22.733 1.00 114.03 10 ALA C C 1
ATOM 4059 O O . ALA C 1 10 ? -48.242 60.669 -23.971 1.00 102.84 10 ALA C O 1
ATOM 4061 N N . SER C 1 11 ? -48.993 61.307 -21.931 1.00 122.71 11 SER C N 1
ATOM 4062 C CA . SER C 1 11 ? -50.039 62.157 -22.482 1.00 109.59 11 SER C CA 1
ATOM 4063 C C . SER C 1 11 ? -49.483 63.425 -23.136 1.00 102.99 11 SER C C 1
ATOM 4064 O O . SER C 1 11 ? -49.908 63.787 -24.239 1.00 97.56 11 SER C O 1
ATOM 4067 N N . SER C 1 12 ? -48.493 64.088 -22.503 1.00 113.55 12 SER C N 1
ATOM 4068 C CA . SER C 1 12 ? -47.952 65.373 -22.999 1.00 111.19 12 SER C CA 1
ATOM 4069 C C . SER C 1 12 ? -46.420 65.348 -23.072 1.00 101.04 12 SER C C 1
ATOM 4070 O O . SER C 1 12 ? -45.736 66.063 -22.336 1.00 112.01 12 SER C O 1
ATOM 4073 N N . PHE C 1 13 ? -45.876 64.559 -23.992 1.00 91.04 13 PHE C N 1
ATOM 4074 C CA . PHE C 1 13 ? -44.437 64.572 -24.215 1.00 86.47 13 PHE C CA 1
ATOM 4075 C C . PHE C 1 13 ? -44.201 64.331 -25.698 1.00 74.37 13 PHE C C 1
ATOM 4076 O O . PHE C 1 13 ? -45.100 63.876 -26.417 1.00 66.54 13 PHE C O 1
ATOM 4084 N N . ASP C 1 14 ? -42.994 64.671 -26.161 1.00 66.92 14 ASP C N 1
ATOM 4085 C CA . ASP C 1 14 ? -42.635 64.470 -27.566 1.00 71.96 14 ASP C CA 1
ATOM 4086 C C . ASP C 1 14 ? -42.353 62.990 -27.808 1.00 77.24 14 ASP C C 1
ATOM 4087 O O . ASP C 1 14 ? -41.277 62.490 -27.457 1.00 84.34 14 ASP C O 1
ATOM 4092 N N . ASP C 1 15 ? -43.314 62.283 -28.401 1.00 65.01 15 ASP C N 1
ATOM 4093 C CA . ASP C 1 15 ? -43.133 60.872 -28.703 1.00 68.25 15 ASP C CA 1
ATOM 4094 C C . ASP C 1 15 ? -43.563 60.627 -30.142 1.00 72.15 15 ASP C C 1
ATOM 4095 O O . ASP C 1 15 ? -44.482 61.282 -30.644 1.00 75.61 15 ASP C O 1
ATOM 4100 N N . THR C 1 16 ? -42.873 59.698 -30.807 1.00 80.98 16 THR C N 1
ATOM 4101 C CA . THR C 1 16 ? -43.191 59.358 -32.191 1.00 76.68 16 THR C CA 1
ATOM 4102 C C . THR C 1 16 ? -44.645 58.912 -32.334 1.00 79.74 16 THR C C 1
ATOM 4103 O O . THR C 1 16 ? -45.191 58.203 -31.480 1.00 73.09 16 THR C O 1
ATOM 4107 N N . HIS C 1 17 ? -45.284 59.375 -33.415 1.00 90.01 17 HIS C N 1
ATOM 4108 C CA . HIS C 1 17 ? -46.647 58.965 -33.731 1.00 87.32 17 HIS C CA 1
ATOM 4109 C C . HIS C 1 17 ? -46.732 57.493 -34.084 1.00 69.30 17 HIS C C 1
ATOM 4110 O O . HIS C 1 17 ? -47.821 56.914 -34.027 1.00 67.40 17 HIS C O 1
ATOM 4117 N N . LYS C 1 18 ? -45.609 56.891 -34.464 1.00 65.45 18 LYS C N 1
ATOM 4118 C CA . LYS C 1 18 ? -45.567 55.455 -34.667 1.00 72.53 18 LYS C CA 1
ATOM 4119 C C . LYS C 1 18 ? -45.982 54.704 -33.408 1.00 78.76 18 LYS C C 1
ATOM 4120 O O . LYS C 1 18 ? -46.539 53.615 -33.488 1.00 85.76 18 LYS C O 1
ATOM 4126 N N . LEU C 1 19 ? -45.628 55.202 -32.235 1.00 83.22 19 LEU C N 1
ATOM 4127 C CA . LEU C 1 19 ? -45.988 54.523 -30.997 1.00 78.19 19 LEU C CA 1
ATOM 4128 C C . LEU C 1 19 ? -47.106 55.285 -30.297 1.00 79.46 19 LEU C C 1
ATOM 4129 O O . LEU C 1 19 ? -46.957 56.475 -29.989 1.00 79.36 19 LEU C O 1
ATOM 4134 N N . THR C 1 20 ? -48.215 54.603 -30.028 1.00 84.21 20 THR C N 1
ATOM 4135 C CA . THR C 1 20 ? -49.356 55.241 -29.389 1.00 93.71 20 THR C CA 1
ATOM 4136 C C . THR C 1 20 ? -49.561 54.644 -28.010 1.00 87.12 20 THR C C 1
ATOM 4137 O O . THR C 1 20 ? -49.517 53.420 -27.839 1.00 90.50 20 THR C O 1
ATOM 4141 N N . VAL C 1 21 ? -49.766 55.511 -27.031 1.00 63.09 21 VAL C N 1
ATOM 4142 C CA . VAL C 1 21 ? -49.947 55.079 -25.663 1.00 59.33 21 VAL C CA 1
ATOM 4143 C C . VAL C 1 21 ? -51.353 55.412 -25.216 1.00 69.54 21 VAL C C 1
ATOM 4144 O O . VAL C 1 21 ? -51.791 56.570 -25.274 1.00 66.33 21 VAL C O 1
ATOM 4148 N N . GLU C 1 22 ? -52.026 54.390 -24.714 1.00 70.69 22 GLU C N 1
ATOM 4149 C CA . GLU C 1 22 ? -53.382 54.460 -24.215 1.00 64.76 22 GLU C CA 1
ATOM 4150 C C . GLU C 1 22 ? -53.321 54.039 -22.765 1.00 59.40 22 GLU C C 1
ATOM 4151 O O . GLU C 1 22 ? -52.668 53.046 -22.435 1.00 63.26 22 GLU C O 1
ATOM 4157 N N . LYS C 1 23 ? -53.952 54.798 -21.903 1.00 61.92 23 LYS C N 1
ATOM 4158 C CA . LYS C 1 23 ? -53.932 54.485 -20.493 1.00 66.99 23 LYS C CA 1
ATOM 4159 C C . LYS C 1 23 ? -55.282 53.903 -20.097 1.00 70.23 23 LYS C C 1
ATOM 4160 O O . LYS C 1 23 ? -56.314 54.578 -20.204 1.00 73.37 23 LYS C O 1
ATOM 4166 N N . HIS C 1 24 ? -55.269 52.658 -19.634 1.00 61.70 24 HIS C N 1
ATOM 4167 C CA . HIS C 1 24 ? -56.466 51.986 -19.150 1.00 67.92 24 HIS C CA 1
ATOM 4168 C C . HIS C 1 24 ? -56.273 51.666 -17.682 1.00 62.13 24 HIS C C 1
ATOM 4169 O O . HIS C 1 24 ? -55.444 50.815 -17.340 1.00 43.02 24 HIS C O 1
ATOM 4176 N N . GLY C 1 25 ? -57.092 52.276 -16.832 1.00 77.01 25 GLY C N 1
ATOM 4177 C CA . GLY C 1 25 ? -56.938 52.026 -15.411 1.00 76.59 25 GLY C CA 1
ATOM 4178 C C . GLY C 1 25 ? -55.518 52.339 -15.002 1.00 73.11 25 GLY C C 1
ATOM 4179 O O . GLY C 1 25 ? -55.003 53.440 -15.249 1.00 77.64 25 GLY C O 1
ATOM 4180 N N . HIS C 1 26 ? -54.881 51.369 -14.348 1.00 66.57 26 HIS C N 1
ATOM 4181 C CA . HIS C 1 26 ? -53.494 51.484 -13.931 1.00 60.58 26 HIS C CA 1
ATOM 4182 C C . HIS C 1 26 ? -52.515 50.878 -14.943 1.00 54.69 26 HIS C C 1
ATOM 4183 O O . HIS C 1 26 ? -51.374 50.623 -14.584 1.00 45.54 26 HIS C O 1
ATOM 4190 N N . THR C 1 27 ? -52.963 50.487 -16.129 1.00 49.47 27 THR C N 1
ATOM 4191 C CA . THR C 1 27 ? -52.085 49.930 -17.151 1.00 39.70 27 THR C CA 1
ATOM 4192 C C . THR C 1 27 ? -51.977 50.867 -18.351 1.00 62.55 27 THR C C 1
ATOM 4193 O O . THR C 1 27 ? -52.985 51.413 -18.815 1.00 66.12 27 THR C O 1
ATOM 4197 N N . ALA C 1 28 ? -50.758 51.057 -18.848 1.00 56.06 28 ALA C N 1
ATOM 4198 C CA . ALA C 1 28 ? -50.527 51.871 -20.034 1.00 55.12 28 ALA C CA 1
ATOM 4199 C C . ALA C 1 28 ? -50.328 50.963 -21.239 1.00 50.04 28 ALA C C 1
ATOM 4200 O O . ALA C 1 28 ? -49.452 50.092 -21.225 1.00 49.09 28 ALA C O 1
ATOM 4202 N N . LEU C 1 29 ? -51.119 51.189 -22.288 1.00 61.65 29 LEU C N 1
ATOM 4203 C CA . LEU C 1 29 ? -51.076 50.370 -23.494 1.00 65.06 29 LEU C CA 1
ATOM 4204 C C . LEU C 1 29 ? -50.265 51.078 -24.555 1.00 64.97 29 LEU C C 1
ATOM 4205 O O . LEU C 1 29 ? -50.567 52.219 -24.921 1.00 66.98 29 LEU C O 1
ATOM 4210 N N . ILE C 1 30 ? -49.245 50.386 -25.039 1.00 62.89 30 ILE C N 1
ATOM 4211 C CA . ILE C 1 30 ? -48.334 50.889 -26.052 1.00 72.92 30 ILE C CA 1
ATOM 4212 C C . ILE C 1 30 ? -48.489 50.037 -27.298 1.00 76.74 30 ILE C C 1
ATOM 4213 O O . ILE C 1 30 ? -48.385 48.806 -27.230 1.00 66.13 30 ILE C O 1
ATOM 4218 N N . THR C 1 31 ? -48.733 50.677 -28.433 1.00 78.60 31 THR C N 1
ATOM 4219 C CA . THR C 1 31 ? -48.904 49.942 -29.671 1.00 90.15 31 THR C CA 1
ATOM 4220 C C . THR C 1 31 ? -47.920 50.414 -30.732 1.00 85.48 31 THR C C 1
ATOM 4221 O O . THR C 1 31 ? -47.801 51.620 -30.985 1.00 76.97 31 THR C O 1
ATOM 4225 N N . ILE C 1 32 ? -47.203 49.455 -31.328 1.00 78.63 32 ILE C N 1
ATOM 4226 C CA . ILE C 1 32 ? -46.339 49.756 -32.464 1.00 79.09 32 ILE C CA 1
ATOM 4227 C C . ILE C 1 32 ? -47.207 50.029 -33.676 1.00 80.14 32 ILE C C 1
ATOM 4228 O O . ILE C 1 32 ? -48.079 49.227 -34.011 1.00 85.70 32 ILE C O 1
ATOM 4233 N N . ASN C 1 33 ? -46.925 51.120 -34.370 1.00 80.53 33 ASN C N 1
ATOM 4234 C CA . ASN C 1 33 ? -47.670 51.565 -35.547 1.00 80.68 33 ASN C CA 1
ATOM 4235 C C . ASN C 1 33 ? -46.673 51.865 -36.650 1.00 74.79 33 ASN C C 1
ATOM 4236 O O . ASN C 1 33 ? -46.331 53.018 -36.901 1.00 68.36 33 ASN C O 1
ATOM 4241 N N . HIS C 1 34 ? -46.146 50.816 -37.260 1.00 77.12 34 HIS C N 1
ATOM 4242 C CA . HIS C 1 34 ? -45.287 51.033 -38.397 1.00 71.47 34 HIS C CA 1
ATOM 4243 C C . HIS C 1 34 ? -45.847 50.263 -39.586 1.00 70.97 34 HIS C C 1
ATOM 4244 O O . HIS C 1 34 ? -46.037 49.052 -39.504 1.00 70.65 34 HIS C O 1
ATOM 4251 N N . PRO C 1 35 ? -46.184 50.919 -40.671 1.00 74.29 35 PRO C N 1
ATOM 4252 C CA . PRO C 1 35 ? -46.727 50.082 -41.743 1.00 75.18 35 PRO C CA 1
ATOM 4253 C C . PRO C 1 35 ? -45.676 49.560 -42.719 1.00 62.52 35 PRO C C 1
ATOM 4254 O O . PRO C 1 35 ? -44.641 50.175 -42.896 1.00 63.94 35 PRO C O 1
ATOM 4258 N N . PRO C 1 36 ? -45.940 48.396 -43.307 1.00 64.32 36 PRO C N 1
ATOM 4259 C CA . PRO C 1 36 ? -47.138 47.604 -43.045 1.00 62.54 36 PRO C CA 1
ATOM 4260 C C . PRO C 1 36 ? -46.742 46.480 -42.144 1.00 59.89 36 PRO C C 1
ATOM 4261 O O . PRO C 1 36 ? -47.538 45.685 -41.697 1.00 54.77 36 PRO C O 1
ATOM 4265 N N . ALA C 1 37 ? -45.451 46.399 -41.898 1.00 63.73 37 ALA C N 1
ATOM 4266 C CA . ALA C 1 37 ? -44.945 45.288 -41.127 1.00 63.40 37 ALA C CA 1
ATOM 4267 C C . ALA C 1 37 ? -44.669 45.625 -39.661 1.00 70.19 37 ALA C C 1
ATOM 4268 O O . ALA C 1 37 ? -44.313 44.732 -38.900 1.00 58.29 37 ALA C O 1
ATOM 4270 N N . ASN C 1 38 ? -44.919 46.856 -39.222 1.00 74.05 38 ASN C N 1
ATOM 4271 C CA . ASN C 1 38 ? -44.668 47.289 -37.841 1.00 75.03 38 ASN C CA 1
ATOM 4272 C C . ASN C 1 38 ? -43.203 47.135 -37.455 1.00 74.91 38 ASN C C 1
ATOM 4273 O O . ASN C 1 38 ? -42.870 46.911 -36.289 1.00 79.37 38 ASN C O 1
ATOM 4278 N N . THR C 1 39 ? -42.318 47.300 -38.429 1.00 70.68 39 THR C N 1
ATOM 4279 C CA . THR C 1 39 ? -40.896 47.199 -38.166 1.00 73.54 39 THR C CA 1
ATOM 4280 C C . THR C 1 39 ? -40.402 48.393 -37.347 1.00 71.49 39 THR C C 1
ATOM 4281 O O . THR C 1 39 ? -40.930 49.509 -37.430 1.00 65.94 39 THR C O 1
ATOM 4285 N N . TRP C 1 40 ? -39.421 48.105 -36.490 1.00 73.64 40 TRP C N 1
ATOM 4286 C CA . TRP C 1 40 ? -38.775 49.051 -35.586 1.00 70.33 40 TRP C CA 1
ATOM 4287 C C . TRP C 1 40 ? -37.955 50.083 -36.341 1.00 72.39 40 TRP C C 1
ATOM 4288 O O . TRP C 1 40 ? -37.362 49.811 -37.389 1.00 74.14 40 TRP C O 1
ATOM 4299 N N . ASP C 1 41 ? -37.918 51.284 -35.781 1.00 61.07 41 ASP C N 1
ATOM 4300 C CA . ASP C 1 41 ? -37.178 52.348 -36.415 1.00 57.99 41 ASP C CA 1
ATOM 4301 C C . ASP C 1 41 ? -36.413 53.084 -35.337 1.00 63.22 41 ASP C C 1
ATOM 4302 O O . ASP C 1 41 ? -36.684 52.924 -34.141 1.00 60.64 41 ASP C O 1
ATOM 4307 N N . ARG C 1 42 ? -35.444 53.886 -35.774 1.00 57.13 42 ARG C N 1
ATOM 4308 C CA . ARG C 1 42 ? -34.693 54.679 -34.820 1.00 59.48 42 ARG C CA 1
ATOM 4309 C C . ARG C 1 42 ? -35.649 55.530 -34.006 1.00 54.58 42 ARG C C 1
ATOM 4310 O O . ARG C 1 42 ? -35.497 55.659 -32.789 1.00 59.70 42 ARG C O 1
ATOM 4318 N N . ASP C 1 43 ? -36.663 56.099 -34.660 1.00 58.72 43 ASP C N 1
ATOM 4319 C CA . ASP C 1 43 ? -37.630 56.900 -33.920 1.00 61.76 43 ASP C CA 1
ATOM 4320 C C . ASP C 1 43 ? -38.364 56.016 -32.911 1.00 66.05 43 ASP C C 1
ATOM 4321 O O . ASP C 1 43 ? -38.620 56.430 -31.772 1.00 66.73 43 ASP C O 1
ATOM 4326 N N . SER C 1 44 ? -38.707 54.788 -33.321 1.00 59.91 44 SER C N 1
ATOM 4327 C CA . SER C 1 44 ? -39.368 53.847 -32.424 1.00 44.24 44 SER C CA 1
ATOM 4328 C C . SER C 1 44 ? -38.460 53.462 -31.259 1.00 56.98 44 SER C C 1
ATOM 4329 O O . SER C 1 44 ? -38.885 53.432 -30.095 1.00 56.87 44 SER C O 1
ATOM 4332 N N . LEU C 1 45 ? -37.195 53.174 -31.557 1.00 43.17 45 LEU C N 1
ATOM 4333 C CA . LEU C 1 45 ? -36.268 52.779 -30.513 1.00 44.71 45 LEU C CA 1
ATOM 4334 C C . LEU C 1 45 ? -36.097 53.893 -29.503 1.00 49.06 45 LEU C C 1
ATOM 4335 O O . LEU C 1 45 ? -36.114 53.662 -28.299 1.00 43.59 45 LEU C O 1
ATOM 4340 N N . ILE C 1 46 ? -35.916 55.118 -29.976 1.00 54.97 46 ILE C N 1
ATOM 4341 C CA . ILE C 1 46 ? -35.725 56.218 -29.040 1.00 49.99 46 ILE C CA 1
ATOM 4342 C C . ILE C 1 46 ? -36.973 56.423 -28.209 1.00 48.40 46 ILE C C 1
ATOM 4343 O O . ILE C 1 46 ? -36.917 56.497 -26.974 1.00 53.54 46 ILE C O 1
ATOM 4348 N N . GLY C 1 47 ? -38.125 56.442 -28.869 1.00 43.57 47 GLY C N 1
ATOM 4349 C CA . GLY C 1 47 ? -39.355 56.638 -28.145 1.00 47.12 47 GLY C CA 1
ATOM 4350 C C . GLY C 1 47 ? -39.523 55.562 -27.107 1.00 42.21 47 GLY C C 1
ATOM 4351 O O . GLY C 1 47 ? -39.918 55.835 -25.974 1.00 51.91 47 GLY C O 1
ATOM 4352 N N . LEU C 1 48 ? -39.148 54.335 -27.452 1.00 36.92 48 LEU C N 1
ATOM 4353 C CA . LEU C 1 48 ? -39.367 53.262 -26.501 1.00 37.06 48 LEU C CA 1
ATOM 4354 C C . LEU C 1 48 ? -38.579 53.513 -25.227 1.00 40.99 48 LEU C C 1
ATOM 4355 O O . LEU C 1 48 ? -39.167 53.675 -24.151 1.00 52.45 48 LEU C O 1
ATOM 4360 N N . ARG C 1 49 ? -37.274 53.746 -25.357 1.00 46.78 49 ARG C N 1
ATOM 4361 C CA . ARG C 1 49 ? -36.465 53.958 -24.166 1.00 42.72 49 ARG C CA 1
ATOM 4362 C C . ARG C 1 49 ? -36.960 55.189 -23.414 1.00 50.16 49 ARG C C 1
ATOM 4363 O O . ARG C 1 49 ? -37.223 55.135 -22.206 1.00 56.14 49 ARG C O 1
ATOM 4371 N N . GLN C 1 50 ? -37.223 56.274 -24.137 1.00 37.79 50 GLN C N 1
ATOM 4372 C CA . GLN C 1 50 ? -37.720 57.459 -23.458 1.00 51.06 50 GLN C CA 1
ATOM 4373 C C . GLN C 1 50 ? -39.045 57.181 -22.788 1.00 43.62 50 GLN C C 1
ATOM 4374 O O . GLN C 1 50 ? -39.294 57.635 -21.664 1.00 50.02 50 GLN C O 1
ATOM 4380 N N . LEU C 1 51 ? -39.916 56.452 -23.482 1.00 50.55 51 LEU C N 1
ATOM 4381 C CA . LEU C 1 51 ? -41.216 56.169 -22.917 1.00 52.05 51 LEU C CA 1
ATOM 4382 C C . LEU C 1 51 ? -41.063 55.373 -21.639 1.00 50.10 51 LEU C C 1
ATOM 4383 O O . LEU C 1 51 ? -41.481 55.841 -20.577 1.00 50.40 51 LEU C O 1
ATOM 4388 N N . ILE C 1 52 ? -40.250 54.317 -21.672 1.00 45.46 52 ILE C N 1
ATOM 4389 C CA . ILE C 1 52 ? -40.146 53.438 -20.508 1.00 40.34 52 ILE C CA 1
ATOM 4390 C C . ILE C 1 52 ? -39.721 54.219 -19.287 1.00 47.72 52 ILE C C 1
ATOM 4391 O O . ILE C 1 52 ? -40.255 54.037 -18.184 1.00 50.49 52 ILE C O 1
ATOM 4396 N N . GLU C 1 53 ? -38.771 55.124 -19.479 1.00 46.12 53 GLU C N 1
ATOM 4397 C CA . GLU C 1 53 ? -38.343 55.963 -18.388 1.00 44.33 53 GLU C CA 1
ATOM 4398 C C . GLU C 1 53 ? -39.536 56.730 -17.863 1.00 36.12 53 GLU C C 1
ATOM 4399 O O . GLU C 1 53 ? -39.824 56.686 -16.665 1.00 45.54 53 GLU C O 1
ATOM 4405 N N . HIS C 1 54 ? -40.331 57.304 -18.775 1.00 44.82 54 HIS C N 1
ATOM 4406 C CA . HIS C 1 54 ? -41.492 58.081 -18.360 1.00 54.32 54 HIS C CA 1
ATOM 4407 C C . HIS C 1 54 ? -42.485 57.202 -17.617 1.00 52.14 54 HIS C C 1
ATOM 4408 O O . HIS C 1 54 ? -43.019 57.603 -16.575 1.00 64.42 54 HIS C O 1
ATOM 4415 N N . LEU C 1 55 ? -42.722 55.985 -18.107 1.00 51.94 55 LEU C N 1
ATOM 4416 C CA . LEU C 1 55 ? -43.634 55.115 -17.383 1.00 50.73 55 LEU C CA 1
ATOM 4417 C C . LEU C 1 55 ? -43.093 54.802 -16.004 1.00 45.01 55 LEU C C 1
ATOM 4418 O O . LEU C 1 55 ? -43.833 54.848 -15.014 1.00 56.96 55 LEU C O 1
ATOM 4423 N N . ASN C 1 56 ? -41.789 54.554 -15.912 1.00 35.55 56 ASN C N 1
ATOM 4424 C CA . ASN C 1 56 ? -41.186 54.287 -14.613 1.00 49.76 56 ASN C CA 1
ATOM 4425 C C . ASN C 1 56 ? -41.375 55.454 -13.656 1.00 55.77 56 ASN C C 1
ATOM 4426 O O . ASN C 1 56 ? -41.441 55.248 -12.443 1.00 59.63 56 ASN C O 1
ATOM 4431 N N . ARG C 1 57 ? -41.353 56.687 -14.160 1.00 52.68 57 ARG C N 1
ATOM 4432 C CA . ARG C 1 57 ? -41.598 57.830 -13.289 1.00 45.96 57 ARG C CA 1
ATOM 4433 C C . ARG C 1 57 ? -43.045 57.875 -12.815 1.00 49.93 57 ARG C C 1
ATOM 4434 O O . ARG C 1 57 ? -43.317 58.296 -11.682 1.00 55.82 57 ARG C O 1
ATOM 4442 N N . ASP C 1 58 ? -43.991 57.523 -13.694 1.00 49.21 58 ASP C N 1
ATOM 4443 C CA . ASP C 1 58 ? -45.401 57.512 -13.313 1.00 47.99 58 ASP C CA 1
ATOM 4444 C C . ASP C 1 58 ? -45.704 56.354 -12.370 1.00 52.91 58 ASP C C 1
ATOM 4445 O O . ASP C 1 58 ? -45.406 55.194 -12.673 1.00 47.64 58 ASP C O 1
ATOM 4450 N N . ASP C 1 59 ? -46.348 56.681 -11.245 1.00 61.51 59 ASP C N 1
ATOM 4451 C CA . ASP C 1 59 ? -46.753 55.732 -10.227 1.00 55.27 59 ASP C CA 1
ATOM 4452 C C . ASP C 1 59 ? -48.170 55.235 -10.433 1.00 49.27 59 ASP C C 1
ATOM 4453 O O . ASP C 1 59 ? -48.583 54.303 -9.752 1.00 56.43 59 ASP C O 1
ATOM 4458 N N . ASP C 1 60 ? -48.904 55.792 -11.388 1.00 61.29 60 ASP C N 1
ATOM 4459 C CA . ASP C 1 60 ? -50.283 55.364 -11.587 1.00 70.04 60 ASP C CA 1
ATOM 4460 C C . ASP C 1 60 ? -50.360 54.107 -12.416 1.00 56.63 60 ASP C C 1
ATOM 4461 O O . ASP C 1 60 ? -51.362 53.386 -12.380 1.00 66.02 60 ASP C O 1
ATOM 4466 N N . ILE C 1 61 ? -49.281 53.766 -13.078 1.00 54.92 61 ILE C N 1
ATOM 4467 C CA . ILE C 1 61 ? -49.307 52.631 -13.975 1.00 59.07 61 ILE C CA 1
ATOM 4468 C C . ILE C 1 61 ? -48.503 51.500 -13.343 1.00 51.52 61 ILE C C 1
ATOM 4469 O O . ILE C 1 61 ? -47.299 51.630 -13.103 1.00 46.77 61 ILE C O 1
ATOM 4474 N N . TYR C 1 62 ? -49.162 50.370 -13.115 1.00 41.70 62 TYR C N 1
ATOM 4475 C CA . TYR C 1 62 ? -48.548 49.223 -12.472 1.00 42.94 62 TYR C CA 1
ATOM 4476 C C . TYR C 1 62 ? -48.257 48.099 -13.451 1.00 47.10 62 TYR C C 1
ATOM 4477 O O . TYR C 1 62 ? -47.570 47.141 -13.084 1.00 39.99 62 TYR C O 1
ATOM 4486 N N . ALA C 1 63 ? -48.811 48.175 -14.661 1.00 47.44 63 ALA C N 1
ATOM 4487 C CA . ALA C 1 63 ? -48.648 47.149 -15.681 1.00 43.55 63 ALA C CA 1
ATOM 4488 C C . ALA C 1 63 ? -48.459 47.778 -17.061 1.00 52.95 63 ALA C C 1
ATOM 4489 O O . ALA C 1 63 ? -48.852 48.923 -17.302 1.00 55.44 63 ALA C O 1
ATOM 4491 N N . LEU C 1 64 ? -47.807 47.024 -17.951 1.00 45.22 64 LEU C N 1
ATOM 4492 C CA . LEU C 1 64 ? -47.533 47.430 -19.329 1.00 39.05 64 LEU C CA 1
ATOM 4493 C C . LEU C 1 64 ? -47.927 46.341 -20.322 1.00 42.05 64 LEU C C 1
ATOM 4494 O O . LEU C 1 64 ? -47.698 45.153 -20.073 1.00 37.63 64 LEU C O 1
ATOM 4499 N N . VAL C 1 65 ? -48.512 46.752 -21.445 1.00 31.96 65 VAL C N 1
ATOM 4500 C CA . VAL C 1 65 ? -48.933 45.841 -22.503 1.00 40.29 65 VAL C CA 1
ATOM 4501 C C . VAL C 1 65 ? -48.407 46.344 -23.840 1.00 48.86 65 VAL C C 1
ATOM 4502 O O . VAL C 1 65 ? -48.578 47.525 -24.169 1.00 56.20 65 VAL C O 1
ATOM 4506 N N . VAL C 1 66 ? -47.818 45.438 -24.631 1.00 53.08 66 VAL C N 1
ATOM 4507 C CA . VAL C 1 66 ? -47.280 45.747 -25.960 1.00 58.09 66 VAL C CA 1
ATOM 4508 C C . VAL C 1 66 ? -47.985 44.887 -27.003 1.00 59.72 66 VAL C C 1
ATOM 4509 O O . VAL C 1 66 ? -48.143 43.671 -26.818 1.00 53.65 66 VAL C O 1
ATOM 4513 N N . THR C 1 67 ? -48.437 45.529 -28.086 1.00 66.05 67 THR C N 1
ATOM 4514 C CA . THR C 1 67 ? -49.138 44.848 -29.165 1.00 68.48 67 THR C CA 1
ATOM 4515 C C . THR C 1 67 ? -48.734 45.431 -30.525 1.00 79.04 67 THR C C 1
ATOM 4516 O O . THR C 1 67 ? -48.267 46.577 -30.610 1.00 78.02 67 THR C O 1
ATOM 4520 N N . GLY C 1 68 ? -48.873 44.624 -31.558 1.00 85.13 68 GLY C N 1
ATOM 4521 C CA . GLY C 1 68 ? -48.546 45.022 -32.931 1.00 76.07 68 GLY C CA 1
ATOM 4522 C C . GLY C 1 68 ? -49.734 45.538 -33.708 1.00 80.72 68 GLY C C 1
ATOM 4523 O O . GLY C 1 68 ? -50.774 44.874 -33.799 1.00 75.09 68 GLY C O 1
ATOM 4524 N N . GLN C 1 69 ? -49.572 46.723 -34.310 1.00 80.70 69 GLN C N 1
ATOM 4525 C CA . GLN C 1 69 ? -50.631 47.290 -35.132 1.00 75.35 69 GLN C CA 1
ATOM 4526 C C . GLN C 1 69 ? -51.049 46.307 -36.212 1.00 71.35 69 GLN C C 1
ATOM 4527 O O . GLN C 1 69 ? -50.230 45.566 -36.765 1.00 70.23 69 GLN C O 1
ATOM 4533 N N . GLY C 1 70 ? -52.333 46.313 -36.522 1.00 73.31 70 GLY C N 1
ATOM 4534 C CA . GLY C 1 70 ? -52.821 45.457 -37.556 1.00 65.09 70 GLY C CA 1
ATOM 4535 C C . GLY C 1 70 ? -52.863 44.027 -37.084 1.00 68.04 70 GLY C C 1
ATOM 4536 O O . GLY C 1 70 ? -52.180 43.611 -36.143 1.00 75.15 70 GLY C O 1
ATOM 4537 N N . PRO C 1 71 ? -53.685 43.238 -37.764 1.00 60.83 71 PRO C N 1
ATOM 4538 C CA . PRO C 1 71 ? -53.837 41.824 -37.405 1.00 60.50 71 PRO C CA 1
ATOM 4539 C C . PRO C 1 71 ? -52.636 40.961 -37.726 1.00 58.40 71 PRO C C 1
ATOM 4540 O O . PRO C 1 71 ? -52.397 39.972 -37.019 1.00 56.44 71 PRO C O 1
ATOM 4544 N N . LYS C 1 72 ? -51.901 41.296 -38.773 1.00 59.19 72 LYS C N 1
ATOM 4545 C CA . LYS C 1 72 ? -50.901 40.400 -39.313 1.00 55.00 72 LYS C CA 1
ATOM 4546 C C . LYS C 1 72 ? -49.551 40.425 -38.604 1.00 65.44 72 LYS C C 1
ATOM 4547 O O . LYS C 1 72 ? -48.953 39.369 -38.410 1.00 61.66 72 LYS C O 1
ATOM 4553 N N . PHE C 1 73 ? -49.002 41.582 -38.246 1.00 68.67 73 PHE C N 1
ATOM 4554 C CA . PHE C 1 73 ? -47.643 41.644 -37.697 1.00 62.17 73 PHE C CA 1
ATOM 4555 C C . PHE C 1 73 ? -47.642 42.222 -36.297 1.00 57.48 73 PHE C C 1
ATOM 4556 O O . PHE C 1 73 ? -48.016 43.384 -36.100 1.00 53.25 73 PHE C O 1
ATOM 4564 N N . PHE C 1 74 ? -47.158 41.417 -35.345 1.00 60.60 74 PHE C N 1
ATOM 4565 C CA . PHE C 1 74 ? -46.800 41.963 -34.049 1.00 62.61 74 PHE C CA 1
ATOM 4566 C C . PHE C 1 74 ? -45.594 42.894 -34.165 1.00 55.78 74 PHE C C 1
ATOM 4567 O O . PHE C 1 74 ? -45.672 44.058 -33.751 1.00 52.30 74 PHE C O 1
ATOM 4575 N N . SER C 1 75 ? -44.492 42.418 -34.758 1.00 53.23 75 SER C N 1
ATOM 4576 C CA . SER C 1 75 ? -43.324 43.279 -34.973 1.00 48.32 75 SER C CA 1
ATOM 4577 C C . SER C 1 75 ? -42.468 42.664 -36.079 1.00 51.65 75 SER C C 1
ATOM 4578 O O . SER C 1 75 ? -41.857 41.609 -35.891 1.00 57.72 75 SER C O 1
ATOM 4581 N N . ALA C 1 76 ? -42.359 43.396 -37.189 1.00 66.86 76 ALA C N 1
ATOM 4582 C CA . ALA C 1 76 ? -41.643 42.910 -38.360 1.00 64.58 76 ALA C CA 1
ATOM 4583 C C . ALA C 1 76 ? -40.179 42.661 -38.077 1.00 70.93 76 ALA C C 1
ATOM 4584 O O . ALA C 1 76 ? -39.486 41.996 -38.850 1.00 67.01 76 ALA C O 1
ATOM 4586 N N . GLY C 1 77 ? -39.714 43.094 -36.928 1.00 62.53 77 GLY C N 1
ATOM 4587 C CA . GLY C 1 77 ? -38.317 43.023 -36.674 1.00 58.86 77 GLY C CA 1
ATOM 4588 C C . GLY C 1 77 ? -37.697 44.288 -37.216 1.00 67.81 77 GLY C C 1
ATOM 4589 O O . GLY C 1 77 ? -38.371 45.284 -37.502 1.00 71.67 77 GLY C O 1
ATOM 4590 N N . ALA C 1 78 ? -36.386 44.219 -37.395 1.00 58.36 78 ALA C N 1
ATOM 4591 C CA . ALA C 1 78 ? -35.604 45.363 -37.847 1.00 69.02 78 ALA C CA 1
ATOM 4592 C C . ALA C 1 78 ? -35.883 45.773 -39.293 1.00 68.76 78 ALA C C 1
ATOM 4593 O O . ALA C 1 78 ? -35.953 44.938 -40.200 1.00 69.48 78 ALA C O 1
ATOM 4595 N N . ASP C 1 79 ? -35.980 47.079 -39.501 1.00 58.86 79 ASP C N 1
ATOM 4596 C CA . ASP C 1 79 ? -36.201 47.619 -40.824 1.00 57.96 79 ASP C CA 1
ATOM 4597 C C . ASP C 1 79 ? -34.933 47.488 -41.651 1.00 57.97 79 ASP C C 1
ATOM 4598 O O . ASP C 1 79 ? -33.826 47.655 -41.145 1.00 61.41 79 ASP C O 1
ATOM 4603 N N . LEU C 1 80 ? -35.103 47.197 -42.937 1.00 69.11 80 LEU C N 1
ATOM 4604 C CA . LEU C 1 80 ? -33.962 47.134 -43.842 1.00 78.93 80 LEU C CA 1
ATOM 4605 C C . LEU C 1 80 ? -33.265 48.480 -43.937 1.00 83.01 80 LEU C C 1
ATOM 4606 O O . LEU C 1 80 ? -32.049 48.542 -44.169 1.00 70.32 80 LEU C O 1
ATOM 4611 N N . ASN C 1 81 ? -34.040 49.560 -43.804 1.00 88.43 81 ASN C N 1
ATOM 4612 C CA . ASN C 1 81 ? -33.512 50.915 -43.905 1.00 85.27 81 ASN C CA 1
ATOM 4613 C C . ASN C 1 81 ? -32.348 51.117 -42.944 1.00 80.25 81 ASN C C 1
ATOM 4614 O O . ASN C 1 81 ? -31.325 51.724 -43.291 1.00 87.99 81 ASN C O 1
ATOM 4619 N N . MET C 1 82 ? -32.482 50.570 -41.746 1.00 78.60 82 MET C N 1
ATOM 4620 C CA . MET C 1 82 ? -31.487 50.680 -40.701 1.00 85.47 82 MET C CA 1
ATOM 4621 C C . MET C 1 82 ? -30.190 49.962 -41.068 1.00 71.86 82 MET C C 1
ATOM 4622 O O . MET C 1 82 ? -29.116 50.576 -41.088 1.00 74.55 82 MET C O 1
ATOM 4627 N N . PHE C 1 83 ? -30.300 48.752 -41.574 1.00 65.77 83 PHE C N 1
ATOM 4628 C CA . PHE C 1 83 ? -29.134 47.948 -41.889 1.00 67.64 83 PHE C CA 1
ATOM 4629 C C . PHE C 1 83 ? -28.731 48.088 -43.327 1.00 69.95 83 PHE C C 1
ATOM 4630 O O . PHE C 1 83 ? -27.920 47.291 -43.815 1.00 49.36 83 PHE C O 1
ATOM 4638 N N . ALA C 1 84 ? -29.260 49.102 -43.996 1.00 73.42 84 ALA C N 1
ATOM 4639 C CA . ALA C 1 84 ? -28.946 49.325 -45.388 1.00 78.54 84 ALA C CA 1
ATOM 4640 C C . ALA C 1 84 ? -27.446 49.501 -45.546 1.00 83.71 84 ALA C C 1
ATOM 4641 O O . ALA C 1 84 ? -26.795 50.196 -44.754 1.00 78.74 84 ALA C O 1
ATOM 4643 N N . ASP C 1 85 ? -26.907 48.885 -46.586 1.00 82.35 85 ASP C N 1
ATOM 4644 C CA . ASP C 1 85 ? -25.482 48.942 -46.819 1.00 75.49 85 ASP C CA 1
ATOM 4645 C C . ASP C 1 85 ? -25.092 50.353 -47.190 1.00 75.32 85 ASP C C 1
ATOM 4646 O O . ASP C 1 85 ? -25.898 51.120 -47.703 1.00 78.91 85 ASP C O 1
ATOM 4651 N N . GLY C 1 86 ? -23.854 50.699 -46.892 1.00 82.33 86 GLY C N 1
ATOM 4652 C CA . GLY C 1 86 ? -22.851 49.748 -46.442 1.00 84.66 86 GLY C CA 1
ATOM 4653 C C . GLY C 1 86 ? -22.106 50.368 -45.281 1.00 82.93 86 GLY C C 1
ATOM 4654 O O . GLY C 1 86 ? -21.006 49.947 -44.930 1.00 70.67 86 GLY C O 1
ATOM 4655 N N . ASP C 1 87 ? -22.714 51.393 -44.692 1.00 86.23 87 ASP C N 1
ATOM 4656 C CA . ASP C 1 87 ? -22.067 52.138 -43.626 1.00 67.23 87 ASP C CA 1
ATOM 4657 C C . ASP C 1 87 ? -21.923 51.285 -42.372 1.00 61.36 87 ASP C C 1
ATOM 4658 O O . ASP C 1 87 ? -22.903 50.717 -41.877 1.00 53.80 87 ASP C O 1
ATOM 4663 N N . LYS C 1 88 ? -20.678 51.224 -41.873 1.00 66.13 88 LYS C N 1
ATOM 4664 C CA . LYS C 1 88 ? -20.334 50.484 -40.659 1.00 64.64 88 LYS C CA 1
ATOM 4665 C C . LYS C 1 88 ? -20.766 51.218 -39.400 1.00 52.28 88 LYS C C 1
ATOM 4666 O O . LYS C 1 88 ? -21.134 50.595 -38.398 1.00 38.60 88 LYS C O 1
ATOM 4672 N N . ALA C 1 89 ? -20.691 52.541 -39.421 1.00 47.76 89 ALA C N 1
ATOM 4673 C CA . ALA C 1 89 ? -21.103 53.298 -38.255 1.00 46.62 89 ALA C CA 1
ATOM 4674 C C . ALA C 1 89 ? -22.568 53.048 -37.957 1.00 50.48 89 ALA C C 1
ATOM 4675 O O . ALA C 1 89 ? -22.974 52.951 -36.786 1.00 46.08 89 ALA C O 1
ATOM 4677 N N . ARG C 1 90 ? -23.377 52.934 -39.013 1.00 47.45 90 ARG C N 1
ATOM 4678 C CA . ARG C 1 90 ? -24.808 52.788 -38.811 1.00 45.10 90 ARG C CA 1
ATOM 4679 C C . ARG C 1 90 ? -25.091 51.556 -37.976 1.00 42.84 90 ARG C C 1
ATOM 4680 O O . ARG C 1 90 ? -25.819 51.625 -36.981 1.00 51.62 90 ARG C O 1
ATOM 4688 N N . ALA C 1 91 ? -24.411 50.458 -38.282 1.00 37.14 91 ALA C N 1
ATOM 4689 C CA . ALA C 1 91 ? -24.736 49.188 -37.646 1.00 44.81 91 ALA C CA 1
ATOM 4690 C C . ALA C 1 91 ? -24.395 49.183 -36.165 1.00 48.87 91 ALA C C 1
ATOM 4691 O O . ALA C 1 91 ? -25.167 48.680 -35.338 1.00 55.65 91 ALA C O 1
ATOM 4693 N N . ARG C 1 92 ? -23.222 49.706 -35.818 1.00 46.79 92 ARG C N 1
ATOM 4694 C CA . ARG C 1 92 ? -22.819 49.774 -34.418 1.00 48.64 92 ARG C CA 1
ATOM 4695 C C . ARG C 1 92 ? -23.796 50.624 -33.631 1.00 44.87 92 ARG C C 1
ATOM 4696 O O . ARG C 1 92 ? -24.293 50.212 -32.582 1.00 47.41 92 ARG C O 1
ATOM 4704 N N . GLU C 1 93 ? -24.045 51.839 -34.105 1.00 48.11 93 GLU C N 1
ATOM 4705 C CA . GLU C 1 93 ? -25.040 52.683 -33.468 1.00 46.80 93 GLU C CA 1
ATOM 4706 C C . GLU C 1 93 ? -26.388 51.991 -33.342 1.00 53.91 93 GLU C C 1
ATOM 4707 O O . GLU C 1 93 ? -27.010 52.016 -32.285 1.00 48.61 93 GLU C O 1
ATOM 4713 N N . MET C 1 94 ? -26.879 51.371 -34.376 1.00 47.06 94 MET C N 1
ATOM 4714 C CA . MET C 1 94 ? -28.222 50.850 -34.240 1.00 50.99 94 MET C CA 1
ATOM 4715 C C . MET C 1 94 ? -28.314 49.662 -33.259 1.00 49.86 94 MET C C 1
ATOM 4716 O O . MET C 1 94 ? -29.330 49.484 -32.566 1.00 53.62 94 MET C O 1
ATOM 4721 N N . ALA C 1 95 ? -27.309 48.797 -33.233 1.00 44.15 95 ALA C N 1
ATOM 4722 C CA . ALA C 1 95 ? -27.348 47.742 -32.236 1.00 48.01 95 ALA C CA 1
ATOM 4723 C C . ALA C 1 95 ? -27.423 48.345 -30.838 1.00 44.93 95 ALA C C 1
ATOM 4724 O O . ALA C 1 95 ? -28.055 47.781 -29.943 1.00 40.77 95 ALA C O 1
ATOM 4726 N N . ARG C 1 96 ? -26.778 49.492 -30.630 1.00 45.45 96 ARG C N 1
ATOM 4727 C CA . ARG C 1 96 ? -26.779 50.092 -29.305 1.00 42.57 96 ARG C CA 1
ATOM 4728 C C . ARG C 1 96 ? -28.190 50.446 -28.863 1.00 41.69 96 ARG C C 1
ATOM 4729 O O . ARG C 1 96 ? -28.546 50.242 -27.700 1.00 41.71 96 ARG C O 1
ATOM 4737 N N . ARG C 1 97 ? -28.994 51.011 -29.771 1.00 44.35 97 ARG C N 1
ATOM 4738 C CA . ARG C 1 97 ? -30.361 51.387 -29.425 1.00 33.63 97 ARG C CA 1
ATOM 4739 C C . ARG C 1 97 ? -31.197 50.176 -29.083 1.00 39.07 97 ARG C C 1
ATOM 4740 O O . ARG C 1 97 ? -32.077 50.256 -28.219 1.00 59.46 97 ARG C O 1
ATOM 4748 N N . PHE C 1 98 ? -31.010 49.064 -29.799 1.00 32.95 98 PHE C N 1
ATOM 4749 C CA . PHE C 1 98 ? -31.817 47.908 -29.431 1.00 40.72 98 PHE C CA 1
ATOM 4750 C C . PHE C 1 98 ? -31.518 47.497 -28.002 1.00 45.65 98 PHE C C 1
ATOM 4751 O O . PHE C 1 98 ? -32.438 47.367 -27.182 1.00 44.07 98 PHE C O 1
ATOM 4759 N N . GLY C 1 99 ? -30.234 47.425 -27.649 1.00 40.24 99 GLY C N 1
ATOM 4760 C CA . GLY C 1 99 ? -29.894 47.056 -26.288 1.00 34.99 99 GLY C CA 1
ATOM 4761 C C . GLY C 1 99 ? -30.478 48.040 -25.303 1.00 40.34 99 GLY C C 1
ATOM 4762 O O . GLY C 1 99 ? -31.247 47.661 -24.422 1.00 49.92 99 GLY C O 1
ATOM 4763 N N . GLU C 1 100 ? -30.277 49.328 -25.556 1.00 27.90 100 GLU C N 1
ATOM 4764 C CA . GLU C 1 100 ? -30.838 50.332 -24.665 1.00 39.65 100 GLU C CA 1
ATOM 4765 C C . GLU C 1 100 ? -32.346 50.209 -24.602 1.00 33.92 100 GLU C C 1
ATOM 4766 O O . GLU C 1 100 ? -32.925 50.146 -23.512 1.00 32.07 100 GLU C O 1
ATOM 4772 N N . ALA C 1 101 ? -32.984 50.094 -25.775 1.00 34.08 101 ALA C N 1
ATOM 4773 C CA . ALA C 1 101 ? -34.439 50.049 -25.850 1.00 25.13 101 ALA C CA 1
ATOM 4774 C C . ALA C 1 101 ? -35.007 48.836 -25.138 1.00 44.55 101 ALA C C 1
ATOM 4775 O O . ALA C 1 101 ? -35.885 48.968 -24.273 1.00 46.44 101 ALA C O 1
ATOM 4777 N N . PHE C 1 102 ? -34.507 47.643 -25.476 1.00 42.71 102 PHE C N 1
ATOM 4778 C CA . PHE C 1 102 ? -35.034 46.419 -24.869 1.00 53.82 102 PHE C CA 1
ATOM 4779 C C . PHE C 1 102 ? -34.724 46.334 -23.392 1.00 48.33 102 PHE C C 1
ATOM 4780 O O . PHE C 1 102 ? -35.552 45.864 -22.604 1.00 50.28 102 PHE C O 1
ATOM 4788 N N . GLU C 1 103 ? -33.503 46.696 -23.014 1.00 38.17 103 GLU C N 1
ATOM 4789 C CA . GLU C 1 103 ? -33.143 46.637 -21.611 1.00 37.29 103 GLU C CA 1
ATOM 4790 C C . GLU C 1 103 ? -34.027 47.552 -20.812 1.00 35.45 103 GLU C C 1
ATOM 4791 O O . GLU C 1 103 ? -34.551 47.150 -19.771 1.00 47.87 103 GLU C O 1
ATOM 4797 N N . ALA C 1 104 ? -34.289 48.750 -21.329 1.00 36.28 104 ALA C N 1
ATOM 4798 C CA . ALA C 1 104 ? -35.212 49.626 -20.627 1.00 43.77 104 ALA C CA 1
ATOM 4799 C C . ALA C 1 104 ? -36.571 48.954 -20.516 1.00 47.59 104 ALA C C 1
ATOM 4800 O O . ALA C 1 104 ? -37.175 48.931 -19.432 1.00 46.89 104 ALA C O 1
ATOM 4802 N N . LEU C 1 105 ? -37.025 48.336 -21.613 1.00 40.27 105 LEU C N 1
ATOM 4803 C CA . LEU C 1 105 ? -38.290 47.618 -21.589 1.00 48.14 105 LEU C CA 1
ATOM 4804 C C . LEU C 1 105 ? -38.233 46.469 -20.594 1.00 43.67 105 LEU C C 1
ATOM 4805 O O . LEU C 1 105 ? -39.163 46.267 -19.801 1.00 42.33 105 LEU C O 1
ATOM 4810 N N . ARG C 1 106 ? -37.117 45.738 -20.608 1.00 37.12 106 ARG C N 1
ATOM 4811 C CA . ARG C 1 106 ? -36.883 44.627 -19.701 1.00 33.24 106 ARG C CA 1
ATOM 4812 C C . ARG C 1 106 ? -36.845 45.077 -18.253 1.00 39.72 106 ARG C C 1
ATOM 4813 O O . ARG C 1 106 ? -37.224 44.316 -17.351 1.00 41.01 106 ARG C O 1
ATOM 4821 N N . ASP C 1 107 ? -36.358 46.291 -18.014 1.00 32.70 107 ASP C N 1
ATOM 4822 C CA . ASP C 1 107 ? -36.222 46.868 -16.690 1.00 41.23 107 ASP C CA 1
ATOM 4823 C C . ASP C 1 107 ? -37.411 47.712 -16.254 1.00 44.57 107 ASP C C 1
ATOM 4824 O O . ASP C 1 107 ? -37.294 48.435 -15.260 1.00 45.02 107 ASP C O 1
ATOM 4829 N N . PHE C 1 108 ? -38.523 47.693 -16.980 1.00 37.80 108 PHE C N 1
ATOM 4830 C CA . PHE C 1 108 ? -39.674 48.449 -16.513 1.00 44.48 108 PHE C CA 1
ATOM 4831 C C . PHE C 1 108 ? -40.071 47.910 -15.131 1.00 41.48 108 PHE C C 1
ATOM 4832 O O . PHE C 1 108 ? -40.028 46.700 -14.883 1.00 40.31 108 PHE C O 1
ATOM 4840 N N . ARG C 1 109 ? -40.341 48.815 -14.189 1.00 45.79 109 ARG C N 1
ATOM 4841 C CA . ARG C 1 109 ? -40.654 48.366 -12.834 1.00 44.67 109 ARG C CA 1
ATOM 4842 C C . ARG C 1 109 ? -41.971 47.593 -12.779 1.00 45.69 109 ARG C C 1
ATOM 4843 O O . ARG C 1 109 ? -42.052 46.540 -12.139 1.00 56.88 109 ARG C O 1
ATOM 4851 N N . GLY C 1 110 ? -43.014 48.095 -13.452 1.00 48.13 110 GLY C N 1
ATOM 4852 C CA . GLY C 1 110 ? -44.283 47.402 -13.504 1.00 51.80 110 GLY C CA 1
ATOM 4853 C C . GLY C 1 110 ? -44.226 46.250 -14.477 1.00 53.23 110 GLY C C 1
ATOM 4854 O O . GLY C 1 110 ? -43.283 46.125 -15.236 1.00 56.25 110 GLY C O 1
ATOM 4855 N N . VAL C 1 111 ? -45.213 45.356 -14.422 1.00 60.00 111 VAL C N 1
ATOM 4856 C CA . VAL C 1 111 ? -45.186 44.180 -15.298 1.00 56.90 111 VAL C CA 1
ATOM 4857 C C . VAL C 1 111 ? -45.360 44.556 -16.765 1.00 50.89 111 VAL C C 1
ATOM 4858 O O . VAL C 1 111 ? -46.140 45.451 -17.117 1.00 45.13 111 VAL C O 1
ATOM 4862 N N . SER C 1 112 ? -44.627 43.851 -17.631 1.00 53.28 112 SER C N 1
ATOM 4863 C CA . SER C 1 112 ? -44.698 44.019 -19.079 1.00 49.02 112 SER C CA 1
ATOM 4864 C C . SER C 1 112 ? -45.314 42.774 -19.706 1.00 44.27 112 SER C C 1
ATOM 4865 O O . SER C 1 112 ? -44.801 41.662 -19.536 1.00 47.24 112 SER C O 1
ATOM 4868 N N . ILE C 1 113 ? -46.367 42.966 -20.489 1.00 43.83 113 ILE C N 1
ATOM 4869 C CA . ILE C 1 113 ? -47.084 41.862 -21.109 1.00 38.88 113 ILE C CA 1
ATOM 4870 C C . ILE C 1 113 ? -46.969 42.026 -22.611 1.00 47.78 113 ILE C C 1
ATOM 4871 O O . ILE C 1 113 ? -47.327 43.079 -23.156 1.00 44.56 113 ILE C O 1
ATOM 4876 N N . ALA C 1 114 ? -46.509 40.975 -23.281 1.00 43.90 114 ALA C N 1
ATOM 4877 C CA . ALA C 1 114 ? -46.369 40.988 -24.728 1.00 38.10 114 ALA C CA 1
ATOM 4878 C C . ALA C 1 114 ? -47.508 40.185 -25.322 1.00 61.47 114 ALA C C 1
ATOM 4879 O O . ALA C 1 114 ? -47.599 38.971 -25.102 1.00 65.63 114 ALA C O 1
ATOM 4881 N N . ALA C 1 115 ? -48.364 40.857 -26.082 1.00 61.66 115 ALA C N 1
ATOM 4882 C CA . ALA C 1 115 ? -49.478 40.211 -26.755 1.00 65.62 115 ALA C CA 1
ATOM 4883 C C . ALA C 1 115 ? -49.091 40.040 -28.214 1.00 59.65 115 ALA C C 1
ATOM 4884 O O . ALA C 1 115 ? -48.962 41.026 -28.942 1.00 61.82 115 ALA C O 1
ATOM 4886 N N . ILE C 1 116 ? -48.984 38.794 -28.656 1.00 57.01 116 ILE C N 1
ATOM 4887 C CA . ILE C 1 116 ? -48.551 38.490 -30.011 1.00 54.66 116 ILE C CA 1
ATOM 4888 C C . ILE C 1 116 ? -49.809 38.386 -30.864 1.00 58.32 116 ILE C C 1
ATOM 4889 O O . ILE C 1 116 ? -50.529 37.391 -30.823 1.00 54.64 116 ILE C O 1
ATOM 4894 N N . ASN C 1 117 ? -50.094 39.438 -31.617 1.00 54.00 117 ASN C N 1
ATOM 4895 C CA . ASN C 1 117 ? -51.274 39.437 -32.459 1.00 58.28 117 ASN C CA 1
ATOM 4896 C C . ASN C 1 117 ? -50.956 39.118 -33.895 1.00 65.12 117 ASN C C 1
ATOM 4897 O O . ASN C 1 117 ? -51.878 38.912 -34.692 1.00 75.20 117 ASN C O 1
ATOM 4902 N N . GLY C 1 118 ? -49.670 39.135 -34.232 1.00 62.86 118 GLY C N 1
ATOM 4903 C CA . GLY C 1 118 ? -49.202 38.947 -35.585 1.00 72.52 118 GLY C CA 1
ATOM 4904 C C . GLY C 1 118 ? -47.849 38.272 -35.660 1.00 62.58 118 GLY C C 1
ATOM 4905 O O . GLY C 1 118 ? -47.376 37.716 -34.663 1.00 52.58 118 GLY C O 1
ATOM 4906 N N . TYR C 1 119 ? -47.252 38.244 -36.854 1.00 53.96 119 TYR C N 1
ATOM 4907 C CA . TYR C 1 119 ? -45.916 37.679 -36.987 1.00 53.52 119 TYR C CA 1
ATOM 4908 C C . TYR C 1 119 ? -44.934 38.435 -36.101 1.00 54.12 119 TYR C C 1
ATOM 4909 O O . TYR C 1 119 ? -44.920 39.674 -36.076 1.00 65.43 119 TYR C O 1
ATOM 4918 N N . ALA C 1 120 ? -44.150 37.692 -35.321 1.00 54.08 120 ALA C N 1
ATOM 4919 C CA . ALA C 1 120 ? -43.101 38.277 -34.490 1.00 55.00 120 ALA C CA 1
ATOM 4920 C C . ALA C 1 120 ? -41.776 37.653 -34.876 1.00 52.81 120 ALA C C 1
ATOM 4921 O O . ALA C 1 120 ? -41.498 36.513 -34.491 1.00 41.57 120 ALA C O 1
ATOM 4923 N N . MET C 1 121 ? -40.927 38.408 -35.560 1.00 55.89 121 MET C N 1
ATOM 4924 C CA . MET C 1 121 ? -39.666 37.808 -35.966 1.00 62.56 121 MET C CA 1
ATOM 4925 C C . MET C 1 121 ? -38.540 38.811 -35.813 1.00 59.06 121 MET C C 1
ATOM 4926 O O . MET C 1 121 ? -38.752 40.028 -35.832 1.00 66.36 121 MET C O 1
ATOM 4931 N N . GLY C 1 122 ? -37.337 38.263 -35.673 1.00 49.59 122 GLY C N 1
ATOM 4932 C CA . GLY C 1 122 ? -36.148 39.078 -35.503 1.00 47.56 122 GLY C CA 1
ATOM 4933 C C . GLY C 1 122 ? -36.271 39.965 -34.285 1.00 51.49 122 GLY C C 1
ATOM 4934 O O . GLY C 1 122 ? -36.467 39.492 -33.149 1.00 38.08 122 GLY C O 1
ATOM 4935 N N . GLY C 1 123 ? -36.180 41.277 -34.528 1.00 46.71 123 GLY C N 1
ATOM 4936 C CA . GLY C 1 123 ? -36.277 42.219 -33.431 1.00 36.67 123 GLY C CA 1
ATOM 4937 C C . GLY C 1 123 ? -37.575 42.062 -32.666 1.00 40.11 123 GLY C C 1
ATOM 4938 O O . GLY C 1 123 ? -37.607 42.195 -31.441 1.00 40.68 123 GLY C O 1
ATOM 4939 N N . GLY C 1 124 ? -38.660 41.757 -33.374 1.00 40.35 124 GLY C N 1
ATOM 4940 C CA . GLY C 1 124 ? -39.942 41.602 -32.707 1.00 42.83 124 GLY C CA 1
ATOM 4941 C C . GLY C 1 124 ? -39.941 40.495 -31.675 1.00 38.22 124 GLY C C 1
ATOM 4942 O O . GLY C 1 124 ? -40.442 40.667 -30.564 1.00 34.21 124 GLY C O 1
ATOM 4943 N N . LEU C 1 125 ? -39.367 39.349 -32.017 1.00 35.55 125 LEU C N 1
ATOM 4944 C CA . LEU C 1 125 ? -39.293 38.273 -31.041 1.00 42.84 125 LEU C CA 1
ATOM 4945 C C . LEU C 1 125 ? -38.444 38.715 -29.860 1.00 37.79 125 LEU C C 1
ATOM 4946 O O . LEU C 1 125 ? -38.818 38.514 -28.702 1.00 37.83 125 LEU C O 1
ATOM 4951 N N . GLU C 1 126 ? -37.340 39.408 -30.152 1.00 38.48 126 GLU C N 1
ATOM 4952 C CA . GLU C 1 126 ? -36.452 39.947 -29.127 1.00 38.40 126 GLU C CA 1
ATOM 4953 C C . GLU C 1 126 ? -37.209 40.913 -28.237 1.00 36.25 126 GLU C C 1
ATOM 4954 O O . GLU C 1 126 ? -37.043 40.910 -27.014 1.00 39.33 126 GLU C O 1
ATOM 4960 N N . CYS C 1 127 ? -38.075 41.724 -28.830 1.00 35.53 127 CYS C N 1
ATOM 4961 C CA . CYS C 1 127 ? -38.865 42.620 -28.017 1.00 35.51 127 CYS C CA 1
ATOM 4962 C C . CYS C 1 127 ? -39.787 41.852 -27.099 1.00 41.06 127 CYS C C 1
ATOM 4963 O O . CYS C 1 127 ? -39.846 42.118 -25.894 1.00 43.82 127 CYS C O 1
ATOM 4966 N N . ALA C 1 128 ? -40.466 40.848 -27.639 1.00 36.81 128 ALA C N 1
ATOM 4967 C CA . ALA C 1 128 ? -41.389 40.090 -26.817 1.00 43.15 128 ALA C CA 1
ATOM 4968 C C . ALA C 1 128 ? -40.639 39.414 -25.690 1.00 37.31 128 ALA C C 1
ATOM 4969 O O . ALA C 1 128 ? -41.124 39.352 -24.554 1.00 28.71 128 ALA C O 1
ATOM 4971 N N . LEU C 1 129 ? -39.436 38.925 -25.986 1.00 34.02 129 LEU C N 1
ATOM 4972 C CA . LEU C 1 129 ? -38.625 38.326 -24.942 1.00 34.81 129 LEU C CA 1
ATOM 4973 C C . LEU C 1 129 ? -38.352 39.331 -23.842 1.00 31.71 129 LEU C C 1
ATOM 4974 O O . LEU C 1 129 ? -38.342 38.977 -22.658 1.00 40.94 129 LEU C O 1
ATOM 4979 N N . ALA C 1 130 ? -38.162 40.598 -24.209 1.00 36.40 130 ALA C N 1
ATOM 4980 C CA . ALA C 1 130 ? -37.949 41.614 -23.190 1.00 40.63 130 ALA C CA 1
ATOM 4981 C C . ALA C 1 130 ? -39.151 41.683 -22.256 1.00 45.78 130 ALA C C 1
ATOM 4982 O O . ALA C 1 130 ? -39.008 41.984 -21.065 1.00 58.78 130 ALA C O 1
ATOM 4984 N N . CYS C 1 131 ? -40.347 41.417 -22.782 1.00 48.32 131 CYS C N 1
ATOM 4985 C CA . CYS C 1 131 ? -41.557 41.429 -21.965 1.00 46.09 131 CYS C CA 1
ATOM 4986 C C . CYS C 1 131 ? -41.582 40.299 -20.943 1.00 43.71 131 CYS C C 1
ATOM 4987 O O . CYS C 1 131 ? -41.158 39.166 -21.206 1.00 36.71 131 CYS C O 1
ATOM 4990 N N . ASP C 1 132 ? -42.140 40.607 -19.781 1.00 36.76 132 ASP C N 1
ATOM 4991 C CA . ASP C 1 132 ? -42.119 39.632 -18.710 1.00 35.93 132 ASP C CA 1
ATOM 4992 C C . ASP C 1 132 ? -42.913 38.411 -19.098 1.00 35.72 132 ASP C C 1
ATOM 4993 O O . ASP C 1 132 ? -42.403 37.287 -19.038 1.00 33.86 132 ASP C O 1
ATOM 4998 N N . ILE C 1 133 ? -44.098 38.627 -19.646 1.00 39.09 133 ILE C N 1
ATOM 4999 C CA . ILE C 1 133 ? -45.015 37.550 -19.976 1.00 43.70 133 ILE C CA 1
ATOM 5000 C C . ILE C 1 133 ? -45.452 37.716 -21.421 1.00 42.05 133 ILE C C 1
ATOM 5001 O O . ILE C 1 133 ? -45.592 38.840 -21.919 1.00 40.55 133 ILE C O 1
ATOM 5006 N N . ARG C 1 134 ? -45.654 36.592 -22.096 1.00 39.94 134 ARG C N 1
ATOM 5007 C CA . ARG C 1 134 ? -46.072 36.579 -23.488 1.00 49.30 134 ARG C CA 1
ATOM 5008 C C . ARG C 1 134 ? -47.363 35.788 -23.664 1.00 45.80 134 ARG C C 1
ATOM 5009 O O . ARG C 1 134 ? -47.483 34.652 -23.184 1.00 41.29 134 ARG C O 1
ATOM 5017 N N . ILE C 1 135 ? -48.323 36.418 -24.338 1.00 47.85 135 ILE C N 1
ATOM 5018 C CA . ILE C 1 135 ? -49.599 35.828 -24.727 1.00 49.26 135 ILE C CA 1
ATOM 5019 C C . ILE C 1 135 ? -49.675 35.902 -26.242 1.00 47.36 135 ILE C C 1
ATOM 5020 O O . ILE C 1 135 ? -49.549 36.989 -26.816 1.00 47.44 135 ILE C O 1
ATOM 5025 N N . ALA C 1 136 ? -49.949 34.773 -26.887 1.00 47.40 136 ALA C N 1
ATOM 5026 C CA . ALA C 1 136 ? -49.927 34.740 -28.341 1.00 54.10 136 ALA C CA 1
ATOM 5027 C C . ALA C 1 136 ? -51.205 34.166 -28.947 1.00 58.61 136 ALA C C 1
ATOM 5028 O O . ALA C 1 136 ? -51.815 33.230 -28.409 1.00 59.26 136 ALA C O 1
ATOM 5030 N N . GLU C 1 137 ? -51.584 34.749 -30.092 1.00 52.44 137 GLU C N 1
ATOM 5031 C CA . GLU C 1 137 ? -52.679 34.243 -30.894 1.00 54.30 137 GLU C CA 1
ATOM 5032 C C . GLU C 1 137 ? -52.228 32.937 -31.549 1.00 65.44 137 GLU C C 1
ATOM 5033 O O . GLU C 1 137 ? -51.041 32.742 -31.841 1.00 60.22 137 GLU C O 1
ATOM 5039 N N . ARG C 1 138 ? -53.179 32.019 -31.753 1.00 64.06 138 ARG C N 1
ATOM 5040 C CA . ARG C 1 138 ? -52.805 30.673 -32.194 1.00 64.09 138 ARG C CA 1
ATOM 5041 C C . ARG C 1 138 ? -52.090 30.689 -33.533 1.00 47.89 138 ARG C C 1
ATOM 5042 O O . ARG C 1 138 ? -51.328 29.770 -33.856 1.00 48.01 138 ARG C O 1
ATOM 5050 N N . GLN C 1 139 ? -52.352 31.701 -34.343 1.00 42.13 139 GLN C N 1
ATOM 5051 C CA . GLN C 1 139 ? -51.855 31.648 -35.700 1.00 48.82 139 GLN C CA 1
ATOM 5052 C C . GLN C 1 139 ? -50.433 32.170 -35.786 1.00 49.02 139 GLN C C 1
ATOM 5053 O O . GLN C 1 139 ? -49.632 31.651 -36.574 1.00 43.30 139 GLN C O 1
ATOM 5059 N N . ALA C 1 140 ? -50.088 33.137 -34.940 1.00 44.91 140 ALA C N 1
ATOM 5060 C CA . ALA C 1 140 ? -48.802 33.809 -35.039 1.00 43.85 140 ALA C CA 1
ATOM 5061 C C . ALA C 1 140 ? -47.649 32.820 -35.005 1.00 49.15 140 ALA C C 1
ATOM 5062 O O . ALA C 1 140 ? -47.737 31.746 -34.397 1.00 46.35 140 ALA C O 1
ATOM 5064 N N . GLN C 1 141 ? -46.626 33.152 -35.792 1.00 46.85 141 GLN C N 1
ATOM 5065 C CA . GLN C 1 141 ? -45.382 32.411 -35.922 1.00 44.63 141 GLN C CA 1
ATOM 5066 C C . GLN C 1 141 ? -44.218 33.315 -35.578 1.00 52.49 141 GLN C C 1
ATOM 5067 O O . GLN C 1 141 ? -44.157 34.457 -36.053 1.00 54.33 141 GLN C O 1
ATOM 5073 N N . MET C 1 142 ? -43.310 32.813 -34.743 1.00 52.04 142 MET C N 1
ATOM 5074 C CA . MET C 1 142 ? -42.164 33.589 -34.287 1.00 44.77 142 MET C CA 1
ATOM 5075 C C . MET C 1 142 ? -40.858 32.852 -34.482 1.00 39.19 142 MET C C 1
ATOM 5076 O O . MET C 1 142 ? -40.795 31.642 -34.258 1.00 36.02 142 MET C O 1
ATOM 5081 N N . ALA C 1 143 ? -39.848 33.566 -34.971 1.00 41.92 143 ALA C N 1
ATOM 5082 C CA . ALA C 1 143 ? -38.516 33.000 -35.121 1.00 40.74 143 ALA C CA 1
ATOM 5083 C C . ALA C 1 143 ? -37.474 34.099 -35.243 1.00 52.23 143 ALA C C 1
ATOM 5084 O O . ALA C 1 143 ? -37.795 35.280 -35.432 1.00 54.28 143 ALA C O 1
ATOM 5086 N N . LEU C 1 144 ? -36.209 33.683 -35.083 1.00 44.62 144 LEU C N 1
ATOM 5087 C CA . LEU C 1 144 ? -35.096 34.585 -35.318 1.00 42.57 144 LEU C CA 1
ATOM 5088 C C . LEU C 1 144 ? -34.436 34.236 -36.626 1.00 49.20 144 LEU C C 1
ATOM 5089 O O . LEU C 1 144 ? -33.624 33.307 -36.672 1.00 40.13 144 LEU C O 1
ATOM 5094 N N . PRO C 1 145 ? -34.623 35.042 -37.673 1.00 51.66 145 PRO C N 1
ATOM 5095 C CA . PRO C 1 145 ? -34.095 34.711 -38.999 1.00 60.88 145 PRO C CA 1
ATOM 5096 C C . PRO C 1 145 ? -32.823 35.471 -39.340 1.00 60.27 145 PRO C C 1
ATOM 5097 O O . PRO C 1 145 ? -32.405 35.426 -40.500 1.00 71.01 145 PRO C O 1
ATOM 5101 N N . GLU C 1 146 ? -32.220 36.153 -38.366 1.00 60.76 146 GLU C N 1
ATOM 5102 C CA . GLU C 1 146 ? -31.055 36.979 -38.643 1.00 53.51 146 GLU C CA 1
ATOM 5103 C C . GLU C 1 146 ? -29.872 36.145 -39.137 1.00 48.55 146 GLU C C 1
ATOM 5104 O O . GLU C 1 146 ? -29.008 36.663 -39.848 1.00 43.96 146 GLU C O 1
ATOM 5110 N N . ALA C 1 147 ? -29.746 34.899 -38.676 1.00 40.92 147 ALA C N 1
ATOM 5111 C CA . ALA C 1 147 ? -28.633 34.058 -39.110 1.00 18.88 147 ALA C CA 1
ATOM 5112 C C . ALA C 1 147 ? -28.669 33.790 -40.602 1.00 44.47 147 ALA C C 1
ATOM 5113 O O . ALA C 1 147 ? -27.625 33.537 -41.216 1.00 34.27 147 ALA C O 1
ATOM 5115 N N . ALA C 1 148 ? -29.873 33.686 -41.171 1.00 55.60 148 ALA C N 1
ATOM 5116 C CA . ALA C 1 148 ? -29.995 33.434 -42.602 1.00 48.51 148 ALA C CA 1
ATOM 5117 C C . ALA C 1 148 ? -29.382 34.568 -43.403 1.00 54.98 148 ALA C C 1
ATOM 5118 O O . ALA C 1 148 ? -28.751 34.341 -44.439 1.00 51.78 148 ALA C O 1
ATOM 5120 N N . VAL C 1 149 ? -29.553 35.803 -42.927 1.00 61.08 149 VAL C N 1
ATOM 5121 C CA . VAL C 1 149 ? -28.966 36.962 -43.578 1.00 65.44 149 VAL C CA 1
ATOM 5122 C C . VAL C 1 149 ? -27.571 37.277 -43.039 1.00 65.58 149 VAL C C 1
ATOM 5123 O O . VAL C 1 149 ? -26.975 38.284 -43.435 1.00 61.16 149 VAL C O 1
ATOM 5127 N N . GLY C 1 150 ? -27.024 36.453 -42.151 1.00 61.02 150 GLY C N 1
ATOM 5128 C CA . GLY C 1 150 ? -25.686 36.727 -41.664 1.00 58.31 150 GLY C CA 1
ATOM 5129 C C . GLY C 1 150 ? -25.562 37.685 -40.502 1.00 59.26 150 GLY C C 1
ATOM 5130 O O . GLY C 1 150 ? -24.462 38.216 -40.296 1.00 55.89 150 GLY C O 1
ATOM 5131 N N . LEU C 1 151 ? -26.671 37.990 -39.811 1.00 67.39 151 LEU C N 1
ATOM 5132 C CA . LEU C 1 151 ? -26.744 38.913 -38.675 1.00 67.93 151 LEU C CA 1
ATOM 5133 C C . LEU C 1 151 ? -27.106 38.162 -37.404 1.00 61.31 151 LEU C C 1
ATOM 5134 O O . LEU C 1 151 ? -27.928 37.260 -37.447 1.00 73.69 151 LEU C O 1
ATOM 5139 N N . LEU C 1 152 ? -26.418 38.423 -36.317 1.00 59.75 152 LEU C N 1
ATOM 5140 C CA . LEU C 1 152 ? -26.910 37.806 -35.089 1.00 55.68 152 LEU C CA 1
ATOM 5141 C C . LEU C 1 152 ? -27.968 38.688 -34.400 1.00 49.12 152 LEU C C 1
ATOM 5142 O O . LEU C 1 152 ? -28.043 39.894 -34.653 1.00 43.22 152 LEU C O 1
ATOM 5147 N N . PRO C 1 153 ? -28.824 38.110 -33.561 1.00 33.36 153 PRO C N 1
ATOM 5148 C CA . PRO C 1 153 ? -29.748 38.943 -32.788 1.00 29.61 153 PRO C CA 1
ATOM 5149 C C . PRO C 1 153 ? -28.913 39.814 -31.878 1.00 36.81 153 PRO C C 1
ATOM 5150 O O . PRO C 1 153 ? -28.156 39.312 -31.059 1.00 40.82 153 PRO C O 1
ATOM 5154 N N . CYS C 1 154 ? -29.073 41.120 -31.972 1.00 36.78 154 CYS C N 1
ATOM 5155 C CA . CYS C 1 154 ? -28.227 41.989 -31.166 1.00 33.94 154 CYS C CA 1
ATOM 5156 C C . CYS C 1 154 ? -29.015 42.634 -30.053 1.00 39.84 154 CYS C C 1
ATOM 5157 O O . CYS C 1 154 ? -28.526 43.558 -29.397 1.00 54.60 154 CYS C O 1
ATOM 5160 N N . ALA C 1 155 ? -30.254 42.211 -29.887 1.00 33.87 155 ALA C N 1
ATOM 5161 C CA . ALA C 1 155 ? -31.172 42.728 -28.895 1.00 41.79 155 ALA C CA 1
ATOM 5162 C C . ALA C 1 155 ? -31.208 41.873 -27.656 1.00 33.94 155 ALA C C 1
ATOM 5163 O O . ALA C 1 155 ? -32.182 41.918 -26.903 1.00 55.74 155 ALA C O 1
ATOM 5165 N N . GLY C 1 156 ? -30.192 41.060 -27.460 1.00 42.10 156 GLY C N 1
ATOM 5166 C CA . GLY C 1 156 ? -30.173 40.112 -26.385 1.00 33.92 156 GLY C CA 1
ATOM 5167 C C . GLY C 1 156 ? -30.798 38.796 -26.735 1.00 35.51 156 GLY C C 1
ATOM 5168 O O . GLY C 1 156 ? -30.940 37.941 -25.853 1.00 40.25 156 GLY C O 1
ATOM 5169 N N . GLY C 1 157 ? -31.106 38.568 -28.004 1.00 36.19 157 GLY C N 1
ATOM 5170 C CA . GLY C 1 157 ? -31.769 37.334 -28.353 1.00 29.30 157 GLY C CA 1
ATOM 5171 C C . GLY C 1 157 ? -30.963 36.118 -27.963 1.00 28.73 157 GLY C C 1
ATOM 5172 O O . GLY C 1 157 ? -31.511 35.136 -27.454 1.00 52.08 157 GLY C O 1
ATOM 5173 N N . THR C 1 158 ? -29.644 36.195 -28.148 1.00 25.10 158 THR C N 1
ATOM 5174 C CA . THR C 1 158 ? -28.744 35.067 -27.905 1.00 33.49 158 THR C CA 1
ATOM 5175 C C . THR C 1 158 ? -28.798 34.575 -26.462 1.00 27.79 158 THR C C 1
ATOM 5176 O O . THR C 1 158 ? -28.512 33.402 -26.203 1.00 28.14 158 THR C O 1
ATOM 5180 N N . GLN C 1 159 ? -29.011 35.497 -25.511 1.00 33.73 159 GLN C N 1
ATOM 5181 C CA . GLN C 1 159 ? -29.185 35.168 -24.099 1.00 16.55 159 GLN C CA 1
ATOM 5182 C C . GLN C 1 159 ? -30.649 34.894 -23.752 1.00 30.72 159 GLN C C 1
ATOM 5183 O O . GLN C 1 159 ? -30.962 33.934 -23.035 1.00 35.77 159 GLN C O 1
ATOM 5189 N N . ALA C 1 160 ? -31.561 35.756 -24.217 1.00 31.81 160 ALA C N 1
ATOM 5190 C CA . ALA C 1 160 ? -32.960 35.663 -23.797 1.00 32.43 160 ALA C CA 1
ATOM 5191 C C . ALA C 1 160 ? -33.636 34.390 -24.268 1.00 28.12 160 ALA C C 1
ATOM 5192 O O . ALA C 1 160 ? -34.308 33.715 -23.479 1.00 27.19 160 ALA C O 1
ATOM 5194 N N . LEU C 1 161 ? -33.514 34.069 -25.550 1.00 24.18 161 LEU C N 1
ATOM 5195 C CA . LEU C 1 161 ? -34.189 32.875 -26.040 1.00 36.38 161 LEU C CA 1
ATOM 5196 C C . LEU C 1 161 ? -33.709 31.631 -25.317 1.00 31.04 161 LEU C C 1
ATOM 5197 O O . LEU C 1 161 ? -34.559 30.896 -24.787 1.00 42.23 161 LEU C O 1
ATOM 5202 N N . PRO C 1 162 ? -32.408 31.423 -25.123 1.00 39.85 162 PRO C N 1
ATOM 5203 C CA . PRO C 1 162 ? -31.951 30.231 -24.417 1.00 25.97 162 PRO C CA 1
ATOM 5204 C C . PRO C 1 162 ? -32.460 30.141 -23.001 1.00 42.20 162 PRO C C 1
ATOM 5205 O O . PRO C 1 162 ? -32.729 29.048 -22.488 1.00 35.98 162 PRO C O 1
ATOM 5209 N N . TRP C 1 163 ? -32.538 31.286 -22.333 1.00 34.88 163 TRP C N 1
ATOM 5210 C CA . TRP C 1 163 ? -32.991 31.298 -20.957 1.00 31.54 163 TRP C CA 1
ATOM 5211 C C . TRP C 1 163 ? -34.406 30.743 -20.862 1.00 41.89 163 TRP C C 1
ATOM 5212 O O . TRP C 1 163 ? -34.668 29.828 -20.075 1.00 62.65 163 TRP C O 1
ATOM 5223 N N . LEU C 1 164 ? -35.323 31.230 -21.695 1.00 39.42 164 LEU C N 1
ATOM 5224 C CA . LEU C 1 164 ? -36.693 30.742 -21.579 1.00 42.67 164 LEU C CA 1
ATOM 5225 C C . LEU C 1 164 ? -36.846 29.292 -22.018 1.00 38.70 164 LEU C C 1
ATOM 5226 O O . LEU C 1 164 ? -37.434 28.479 -21.299 1.00 40.46 164 LEU C O 1
ATOM 5231 N N . VAL C 1 165 ? -36.338 28.940 -23.198 1.00 31.69 165 VAL C N 1
ATOM 5232 C CA . VAL C 1 165 ? -36.741 27.679 -23.809 1.00 33.08 165 VAL C CA 1
ATOM 5233 C C . VAL C 1 165 ? -35.656 26.609 -23.809 1.00 32.97 165 VAL C C 1
ATOM 5234 O O . VAL C 1 165 ? -35.922 25.478 -24.227 1.00 43.00 165 VAL C O 1
ATOM 5238 N N . GLY C 1 166 ? -34.465 26.905 -23.330 1.00 29.77 166 GLY C N 1
ATOM 5239 C CA . GLY C 1 166 ? -33.393 25.935 -23.348 1.00 27.73 166 GLY C CA 1
ATOM 5240 C C . GLY C 1 166 ? -32.493 26.065 -24.566 1.00 20.07 166 GLY C C 1
ATOM 5241 O O . GLY C 1 166 ? -32.809 26.729 -25.547 1.00 25.65 166 GLY C O 1
ATOM 5242 N N . GLU C 1 167 ? -31.300 25.486 -24.440 1.00 24.57 167 GLU C N 1
ATOM 5243 C CA . GLU C 1 167 ? -30.297 25.600 -25.495 1.00 26.06 167 GLU C CA 1
ATOM 5244 C C . GLU C 1 167 ? -30.694 24.849 -26.753 1.00 34.44 167 GLU C C 1
ATOM 5245 O O . GLU C 1 167 ? -30.527 25.366 -27.863 1.00 34.24 167 GLU C O 1
ATOM 5251 N N . GLY C 1 168 ? -31.225 23.638 -26.611 1.00 32.60 168 GLY C N 1
ATOM 5252 C CA . GLY C 1 168 ? -31.563 22.865 -27.797 1.00 28.80 168 GLY C CA 1
ATOM 5253 C C . GLY C 1 168 ? -32.585 23.556 -28.674 1.00 25.00 168 GLY C C 1
ATOM 5254 O O . GLY C 1 168 ? -32.379 23.728 -29.875 1.00 40.28 168 GLY C O 1
ATOM 5255 N N . TRP C 1 169 ? -33.675 24.012 -28.076 1.00 20.23 169 TRP C N 1
ATOM 5256 C CA . TRP C 1 169 ? -34.685 24.675 -28.879 1.00 25.82 169 TRP C CA 1
ATOM 5257 C C . TRP C 1 169 ? -34.190 26.015 -29.422 1.00 20.35 169 TRP C C 1
ATOM 5258 O O . TRP C 1 169 ? -34.315 26.298 -30.614 1.00 20.28 169 TRP C O 1
ATOM 5269 N N . ALA C 1 170 ? -33.539 26.808 -28.583 1.00 25.59 170 ALA C N 1
ATOM 5270 C CA . ALA C 1 170 ? -33.079 28.126 -29.012 1.00 21.27 170 ALA C CA 1
ATOM 5271 C C . ALA C 1 170 ? -32.102 28.037 -30.170 1.00 27.62 170 ALA C C 1
ATOM 5272 O O . ALA C 1 170 ? -32.193 28.822 -31.122 1.00 22.86 170 ALA C O 1
ATOM 5274 N N . LYS C 1 171 ? -31.161 27.095 -30.105 1.00 9.83 171 LYS C N 1
ATOM 5275 C CA . LYS C 1 171 ? -30.204 26.947 -31.188 1.00 15.35 171 LYS C CA 1
ATOM 5276 C C . LYS C 1 171 ? -30.919 26.562 -32.463 1.00 26.49 171 LYS C C 1
ATOM 5277 O O . LYS C 1 171 ? -30.581 27.039 -33.550 1.00 34.40 171 LYS C O 1
ATOM 5283 N N . ARG C 1 172 ? -31.924 25.700 -32.348 1.00 29.54 172 ARG C N 1
ATOM 5284 C CA . ARG C 1 172 ? -32.648 25.270 -33.534 1.00 31.71 172 ARG C CA 1
ATOM 5285 C C . ARG C 1 172 ? -33.274 26.464 -34.224 1.00 24.90 172 ARG C C 1
ATOM 5286 O O . ARG C 1 172 ? -33.170 26.612 -35.437 1.00 30.76 172 ARG C O 1
ATOM 5294 N N . MET C 1 173 ? -33.899 27.355 -33.467 1.00 18.08 173 MET C N 1
ATOM 5295 C CA . MET C 1 173 ? -34.507 28.501 -34.122 1.00 23.38 173 MET C CA 1
ATOM 5296 C C . MET C 1 173 ? -33.468 29.404 -34.739 1.00 30.88 173 MET C C 1
ATOM 5297 O O . MET C 1 173 ? -33.522 29.710 -35.930 1.00 32.92 173 MET C O 1
ATOM 5302 N N . ILE C 1 174 ? -32.499 29.820 -33.946 1.00 34.14 174 ILE C N 1
ATOM 5303 C CA . ILE C 1 174 ? -31.526 30.776 -34.438 1.00 30.59 174 ILE C CA 1
ATOM 5304 C C . ILE C 1 174 ? -30.523 30.130 -35.389 1.00 28.19 174 ILE C C 1
ATOM 5305 O O . ILE C 1 174 ? -30.314 30.628 -36.493 1.00 38.17 174 ILE C O 1
ATOM 5310 N N . LEU C 1 175 ? -29.861 29.051 -34.978 1.00 25.84 175 LEU C N 1
ATOM 5311 C CA . LEU C 1 175 ? -28.890 28.398 -35.861 1.00 30.42 175 LEU C CA 1
ATOM 5312 C C . LEU C 1 175 ? -29.555 27.698 -37.035 1.00 51.38 175 LEU C C 1
ATOM 5313 O O . LEU C 1 175 ? -28.997 27.672 -38.136 1.00 59.38 175 LEU C O 1
ATOM 5318 N N . CYS C 1 176 ? -30.674 27.022 -36.806 1.00 50.26 176 CYS C N 1
ATOM 5319 C CA . CYS C 1 176 ? -31.317 26.318 -37.906 1.00 44.09 176 CYS C CA 1
ATOM 5320 C C . CYS C 1 176 ? -32.395 27.147 -38.608 1.00 46.76 176 CYS C C 1
ATOM 5321 O O . CYS C 1 176 ? -32.925 26.691 -39.630 1.00 53.97 176 CYS C O 1
ATOM 5324 N N . ASN C 1 177 ? -32.685 28.367 -38.123 1.00 35.54 177 ASN C N 1
ATOM 5325 C CA . ASN C 1 177 ? -33.651 29.280 -38.757 1.00 40.14 177 ASN C CA 1
ATOM 5326 C C . ASN C 1 177 ? -35.039 28.656 -38.864 1.00 49.14 177 ASN C C 1
ATOM 5327 O O . ASN C 1 177 ? -35.681 28.676 -39.916 1.00 65.85 177 ASN C O 1
ATOM 5332 N N . GLU C 1 178 ? -35.533 28.126 -37.762 1.00 35.77 178 GLU C N 1
ATOM 5333 C CA . GLU C 1 178 ? -36.802 27.423 -37.779 1.00 40.11 178 GLU C CA 1
ATOM 5334 C C . GLU C 1 178 ? -37.843 28.190 -36.990 1.00 42.28 178 GLU C C 1
ATOM 5335 O O . GLU C 1 178 ? -37.680 28.393 -35.784 1.00 44.66 178 GLU C O 1
ATOM 5341 N N . ARG C 1 179 ? -38.905 28.606 -37.684 1.00 48.01 179 ARG C N 1
ATOM 5342 C CA . ARG C 1 179 ? -40.015 29.323 -37.076 1.00 41.78 179 ARG C CA 1
ATOM 5343 C C . ARG C 1 179 ? -40.916 28.355 -36.324 1.00 52.47 179 ARG C C 1
ATOM 5344 O O . ARG C 1 179 ? -40.924 27.144 -36.587 1.00 40.49 179 ARG C O 1
ATOM 5352 N N . VAL C 1 180 ? -41.630 28.895 -35.333 1.00 43.59 180 VAL C N 1
ATOM 5353 C CA . VAL C 1 180 ? -42.479 28.100 -34.457 1.00 46.19 180 VAL C CA 1
ATOM 5354 C C . VAL C 1 180 ? -43.886 28.682 -34.420 1.00 48.36 180 VAL C C 1
ATOM 5355 O O . VAL C 1 180 ? -44.069 29.907 -34.460 1.00 46.13 180 VAL C O 1
ATOM 5359 N N . ASP C 1 181 ? -44.878 27.788 -34.409 1.00 53.12 181 ASP C N 1
ATOM 5360 C CA . ASP C 1 181 ? -46.284 28.128 -34.255 1.00 48.78 181 ASP C CA 1
ATOM 5361 C C . ASP C 1 181 ? -46.582 28.373 -32.778 1.00 40.40 181 ASP C C 1
ATOM 5362 O O . ASP C 1 181 ? -45.775 28.057 -31.900 1.00 49.10 181 ASP C O 1
ATOM 5367 N N . ALA C 1 182 ? -47.763 28.920 -32.496 1.00 39.69 182 ALA C N 1
ATOM 5368 C CA . ALA C 1 182 ? -48.105 29.179 -31.101 1.00 38.53 182 ALA C CA 1
ATOM 5369 C C . ALA C 1 182 ? -48.067 27.899 -30.268 1.00 43.08 182 ALA C C 1
ATOM 5370 O O . ALA C 1 182 ? -47.513 27.890 -29.163 1.00 39.65 182 ALA C O 1
ATOM 5372 N N . GLU C 1 183 ? -48.594 26.792 -30.802 1.00 27.52 183 GLU C N 1
ATOM 5373 C CA . GLU C 1 183 ? -48.667 25.570 -30.005 1.00 30.73 183 GLU C CA 1
ATOM 5374 C C . GLU C 1 183 ? -47.291 25.071 -29.615 1.00 30.48 183 GLU C C 1
ATOM 5375 O O . GLU C 1 183 ? -47.068 24.669 -28.469 1.00 41.05 183 GLU C O 1
ATOM 5381 N N . THR C 1 184 ? -46.362 25.075 -30.551 1.00 23.52 184 THR C N 1
ATOM 5382 C CA . THR C 1 184 ? -45.025 24.612 -30.235 1.00 42.77 184 THR C CA 1
ATOM 5383 C C . THR C 1 184 ? -44.363 25.501 -29.184 1.00 44.98 184 THR C C 1
ATOM 5384 O O . THR C 1 184 ? -43.768 25.004 -28.220 1.00 62.91 184 THR C O 1
ATOM 5388 N N . ALA C 1 185 ? -44.507 26.816 -29.327 1.00 38.93 185 ALA C N 1
ATOM 5389 C CA . ALA C 1 185 ? -43.883 27.743 -28.391 1.00 35.51 185 ALA C CA 1
ATOM 5390 C C . ALA C 1 185 ? -44.415 27.563 -26.979 1.00 36.06 185 ALA C C 1
ATOM 5391 O O . ALA C 1 185 ? -43.657 27.643 -26.002 1.00 46.70 185 ALA C O 1
ATOM 5393 N N . LEU C 1 186 ? -45.720 27.363 -26.847 1.00 29.67 186 LEU C N 1
ATOM 5394 C CA . LEU C 1 186 ? -46.276 27.130 -25.528 1.00 42.49 186 LEU C CA 1
ATOM 5395 C C . LEU C 1 186 ? -45.731 25.833 -24.945 1.00 42.25 186 LEU C C 1
ATOM 5396 O O . LEU C 1 186 ? -45.426 25.759 -23.749 1.00 45.90 186 LEU C O 1
ATOM 5401 N N . ARG C 1 187 ? -45.571 24.809 -25.784 1.00 43.66 187 ARG C N 1
ATOM 5402 C CA . ARG C 1 187 ? -45.055 23.537 -25.296 1.00 39.04 187 ARG C CA 1
ATOM 5403 C C . ARG C 1 187 ? -43.641 23.687 -24.754 1.00 34.10 187 ARG C C 1
ATOM 5404 O O . ARG C 1 187 ? -43.249 22.961 -23.830 1.00 30.27 187 ARG C O 1
ATOM 5412 N N . ILE C 1 188 ? -42.819 24.509 -25.424 1.00 28.42 188 ILE C N 1
ATOM 5413 C CA . ILE C 1 188 ? -41.424 24.742 -25.040 1.00 30.79 188 ILE C CA 1
ATOM 5414 C C . ILE C 1 188 ? -41.221 25.849 -24.000 1.00 42.07 188 ILE C C 1
ATOM 5415 O O . ILE C 1 188 ? -40.066 26.127 -23.650 1.00 36.18 188 ILE C O 1
ATOM 5420 N N . GLY C 1 189 ? -42.267 26.558 -23.577 1.00 37.23 189 GLY C N 1
ATOM 5421 C CA . GLY C 1 189 ? -42.120 27.620 -22.589 1.00 34.03 189 GLY C CA 1
ATOM 5422 C C . GLY C 1 189 ? -41.823 28.984 -23.162 1.00 37.82 189 GLY C C 1
ATOM 5423 O O . GLY C 1 189 ? -41.674 29.952 -22.405 1.00 23.41 189 GLY C O 1
ATOM 5424 N N . LEU C 1 190 ? -41.781 29.094 -24.481 1.00 43.95 190 LEU C N 1
ATOM 5425 C CA . LEU C 1 190 ? -41.569 30.384 -25.099 1.00 30.46 190 LEU C CA 1
ATOM 5426 C C . LEU C 1 190 ? -42.716 31.326 -24.786 1.00 39.39 190 LEU C C 1
ATOM 5427 O O . LEU C 1 190 ? -42.496 32.496 -24.461 1.00 38.61 190 LEU C O 1
ATOM 5432 N N . VAL C 1 191 ? -43.951 30.837 -24.865 1.00 51.78 191 VAL C N 1
ATOM 5433 C CA . VAL C 1 191 ? -45.131 31.631 -24.540 1.00 42.08 191 VAL C CA 1
ATOM 5434 C C . VAL C 1 191 ? -45.879 30.962 -23.396 1.00 45.03 191 VAL C C 1
ATOM 5435 O O . VAL C 1 191 ? -46.083 29.743 -23.393 1.00 35.21 191 VAL C O 1
ATOM 5439 N N . GLU C 1 192 ? -46.209 31.763 -22.389 1.00 49.07 192 GLU C N 1
ATOM 5440 C CA . GLU C 1 192 ? -46.933 31.258 -21.236 1.00 50.69 192 GLU C CA 1
ATOM 5441 C C . GLU C 1 192 ? -48.370 30.902 -21.599 1.00 45.85 192 GLU C C 1
ATOM 5442 O O . GLU C 1 192 ? -48.889 29.883 -21.138 1.00 55.60 192 GLU C O 1
ATOM 5448 N N . GLN C 1 193 ? -49.028 31.696 -22.443 1.00 34.85 193 GLN C N 1
ATOM 5449 C CA . GLN C 1 193 ? -50.425 31.387 -22.737 1.00 60.06 193 GLN C CA 1
ATOM 5450 C C . GLN C 1 193 ? -50.688 31.476 -24.233 1.00 46.18 193 GLN C C 1
ATOM 5451 O O . GLN C 1 193 ? -50.025 32.227 -24.947 1.00 40.97 193 GLN C O 1
ATOM 5457 N N . VAL C 1 194 ? -51.665 30.703 -24.706 1.00 43.26 194 VAL C N 1
ATOM 5458 C CA . VAL C 1 194 ? -52.052 30.727 -26.110 1.00 54.67 194 VAL C CA 1
ATOM 5459 C C . VAL C 1 194 ? -53.501 31.144 -26.157 1.00 55.64 194 VAL C C 1
ATOM 5460 O O . VAL C 1 194 ? -54.316 30.665 -25.355 1.00 61.68 194 VAL C O 1
ATOM 5464 N N . VAL C 1 195 ? -53.822 32.040 -27.081 1.00 49.76 195 VAL C N 1
ATOM 5465 C CA . VAL C 1 195 ? -55.180 32.528 -27.184 1.00 71.69 195 VAL C CA 1
ATOM 5466 C C . VAL C 1 195 ? -55.633 32.459 -28.636 1.00 68.13 195 VAL C C 1
ATOM 5467 O O . VAL C 1 195 ? -54.828 32.369 -29.567 1.00 52.68 195 VAL C O 1
ATOM 5471 N N . ASP C 1 196 ? -56.949 32.437 -28.806 1.00 69.84 196 ASP C N 1
ATOM 5472 C CA . ASP C 1 196 ? -57.548 32.453 -30.122 1.00 69.85 196 ASP C CA 1
ATOM 5473 C C . ASP C 1 196 ? -57.256 33.810 -30.769 1.00 66.01 196 ASP C C 1
ATOM 5474 O O . ASP C 1 196 ? -56.988 34.809 -30.091 1.00 60.90 196 ASP C O 1
ATOM 5479 N N . SER C 1 197 ? -57.282 33.832 -32.096 1.00 62.15 197 SER C N 1
ATOM 5480 C CA . SER C 1 197 ? -56.878 35.018 -32.841 1.00 50.80 197 SER C CA 1
ATOM 5481 C C . SER C 1 197 ? -57.697 36.255 -32.482 1.00 51.01 197 SER C C 1
ATOM 5482 O O . SER C 1 197 ? -58.928 36.210 -32.441 1.00 58.25 197 SER C O 1
ATOM 5485 N N . GLY C 1 198 ? -56.999 37.369 -32.247 1.00 46.34 198 GLY C N 1
ATOM 5486 C CA . GLY C 1 198 ? -57.600 38.650 -31.923 1.00 48.45 198 GLY C CA 1
ATOM 5487 C C . GLY C 1 198 ? -57.976 38.827 -30.471 1.00 47.95 198 GLY C C 1
ATOM 5488 O O . GLY C 1 198 ? -58.347 39.945 -30.071 1.00 37.15 198 GLY C O 1
ATOM 5489 N N . GLU C 1 199 ? -57.833 37.781 -29.661 1.00 46.66 199 GLU C N 1
ATOM 5490 C CA . GLU C 1 199 ? -58.162 37.841 -28.253 1.00 67.13 199 GLU C CA 1
ATOM 5491 C C . GLU C 1 199 ? -56.937 38.141 -27.416 1.00 53.12 199 GLU C C 1
ATOM 5492 O O . GLU C 1 199 ? -57.049 38.249 -26.189 1.00 55.03 199 GLU C O 1
ATOM 5498 N N . ALA C 1 200 ? -55.778 38.261 -28.066 1.00 42.53 200 ALA C N 1
ATOM 5499 C CA . ALA C 1 200 ? -54.545 38.533 -27.347 1.00 54.40 200 ALA C CA 1
ATOM 5500 C C . ALA C 1 200 ? -54.603 39.879 -26.643 1.00 59.63 200 ALA C C 1
ATOM 5501 O O . ALA C 1 200 ? -54.245 39.996 -25.463 1.00 58.43 200 ALA C O 1
ATOM 5503 N N . ARG C 1 201 ? -55.063 40.911 -27.343 1.00 52.87 201 ARG C N 1
ATOM 5504 C CA . ARG C 1 201 ? -55.072 42.226 -26.727 1.00 50.66 201 ARG C CA 1
ATOM 5505 C C . ARG C 1 201 ? -55.986 42.219 -25.514 1.00 56.17 201 ARG C C 1
ATOM 5506 O O . ARG C 1 201 ? -55.577 42.587 -24.407 1.00 55.77 201 ARG C O 1
ATOM 5514 N N . GLY C 1 202 ? -57.188 41.676 -25.674 1.00 52.71 202 GLY C N 1
ATOM 5515 C CA . GLY C 1 202 ? -58.103 41.651 -24.555 1.00 47.79 202 GLY C CA 1
ATOM 5516 C C . GLY C 1 202 ? -57.545 40.854 -23.400 1.00 48.46 202 GLY C C 1
ATOM 5517 O O . GLY C 1 202 ? -57.555 41.314 -22.255 1.00 51.85 202 GLY C O 1
ATOM 5518 N N . ALA C 1 203 ? -56.989 39.680 -23.696 1.00 45.20 203 ALA C N 1
ATOM 5519 C CA . ALA C 1 203 ? -56.416 38.843 -22.650 1.00 55.52 203 ALA C CA 1
ATOM 5520 C C . ALA C 1 203 ? -55.222 39.525 -21.985 1.00 55.72 203 ALA C C 1
ATOM 5521 O O . ALA C 1 203 ? -55.017 39.386 -20.773 1.00 54.20 203 ALA C O 1
ATOM 5523 N N . ALA C 1 204 ? -54.372 40.190 -22.769 1.00 50.15 204 ALA C N 1
ATOM 5524 C CA . ALA C 1 204 ? -53.244 40.908 -22.176 1.00 47.66 204 ALA C CA 1
ATOM 5525 C C . ALA C 1 204 ? -53.725 42.069 -21.306 1.00 58.79 204 ALA C C 1
ATOM 5526 O O . ALA C 1 204 ? -53.237 42.274 -20.187 1.00 63.61 204 ALA C O 1
ATOM 5528 N N . LEU C 1 205 ? -54.686 42.844 -21.803 1.00 47.71 205 LEU C N 1
ATOM 5529 C CA . LEU C 1 205 ? -55.226 43.920 -20.987 1.00 48.61 205 LEU C CA 1
ATOM 5530 C C . LEU C 1 205 ? -55.901 43.355 -19.751 1.00 51.14 205 LEU C C 1
ATOM 5531 O O . LEU C 1 205 ? -55.675 43.836 -18.635 1.00 52.32 205 LEU C O 1
ATOM 5536 N N . LEU C 1 206 ? -56.690 42.292 -19.930 1.00 50.81 206 LEU C N 1
ATOM 5537 C CA . LEU C 1 206 ? -57.390 41.705 -18.801 1.00 45.54 206 LEU C CA 1
ATOM 5538 C C . LEU C 1 206 ? -56.390 41.135 -17.805 1.00 53.45 206 LEU C C 1
ATOM 5539 O O . LEU C 1 206 ? -56.534 41.348 -16.597 1.00 62.14 206 LEU C O 1
ATOM 5544 N N . LEU C 1 207 ? -55.337 40.460 -18.288 1.00 52.02 207 LEU C N 1
ATOM 5545 C CA . LEU C 1 207 ? -54.307 39.975 -17.369 1.00 52.22 207 LEU C CA 1
ATOM 5546 C C . LEU C 1 207 ? -53.658 41.153 -16.646 1.00 56.57 207 LEU C C 1
ATOM 5547 O O . LEU C 1 207 ? -53.341 41.058 -15.453 1.00 67.08 207 LEU C O 1
ATOM 5552 N N . ALA C 1 208 ? -53.478 42.283 -17.343 1.00 56.37 208 ALA C N 1
ATOM 5553 C CA . ALA C 1 208 ? -52.871 43.461 -16.724 1.00 50.95 208 ALA C CA 1
ATOM 5554 C C . ALA C 1 208 ? -53.717 44.026 -15.585 1.00 58.18 208 ALA C C 1
ATOM 5555 O O . ALA C 1 208 ? -53.171 44.606 -14.643 1.00 60.66 208 ALA C O 1
ATOM 5557 N N . ALA C 1 209 ? -55.047 43.954 -15.687 1.00 49.15 209 ALA C N 1
ATOM 5558 C CA . ALA C 1 209 ? -55.879 44.465 -14.600 1.00 48.47 209 ALA C CA 1
ATOM 5559 C C . ALA C 1 209 ? -55.630 43.700 -13.299 1.00 65.87 209 ALA C C 1
ATOM 5560 O O . ALA C 1 209 ? -55.719 44.276 -12.206 1.00 64.22 209 ALA C O 1
ATOM 5562 N N . LYS C 1 210 ? -55.330 42.398 -13.400 1.00 56.91 210 LYS C N 1
ATOM 5563 C CA . LYS C 1 210 ? -55.061 41.568 -12.229 1.00 51.95 210 LYS C CA 1
ATOM 5564 C C . LYS C 1 210 ? -53.841 42.048 -11.475 1.00 55.42 210 LYS C C 1
ATOM 5565 O O . LYS C 1 210 ? -53.767 41.918 -10.247 1.00 62.21 210 LYS C O 1
ATOM 5571 N N . VAL C 1 211 ? -52.837 42.523 -12.208 1.00 54.51 211 VAL C N 1
ATOM 5572 C CA . VAL C 1 211 ? -51.604 42.976 -11.583 1.00 60.99 211 VAL C CA 1
ATOM 5573 C C . VAL C 1 211 ? -51.846 44.213 -10.724 1.00 65.87 211 VAL C C 1
ATOM 5574 O O . VAL C 1 211 ? -51.195 44.389 -9.683 1.00 65.69 211 VAL C O 1
ATOM 5578 N N . ALA C 1 212 ? -52.769 45.092 -11.138 1.00 65.55 212 ALA C N 1
ATOM 5579 C CA . ALA C 1 212 ? -53.060 46.273 -10.333 1.00 54.78 212 ALA C CA 1
ATOM 5580 C C . ALA C 1 212 ? -53.554 45.876 -8.943 1.00 56.75 212 ALA C C 1
ATOM 5581 O O . ALA C 1 212 ? -53.371 46.628 -7.976 1.00 58.82 212 ALA C O 1
ATOM 5583 N N . ARG C 1 213 ? -54.135 44.674 -8.822 1.00 47.72 213 ARG C N 1
ATOM 5584 C CA . ARG C 1 213 ? -54.644 44.196 -7.543 1.00 60.68 213 ARG C CA 1
ATOM 5585 C C . ARG C 1 213 ? -53.527 43.888 -6.568 1.00 66.61 213 ARG C C 1
ATOM 5586 O O . ARG C 1 213 ? -53.781 43.756 -5.369 1.00 79.87 213 ARG C O 1
ATOM 5594 N N . GLN C 1 214 ? -52.305 43.705 -7.062 1.00 60.68 214 GLN C N 1
ATOM 5595 C CA . GLN C 1 214 ? -51.167 43.477 -6.189 1.00 57.87 214 GLN C CA 1
ATOM 5596 C C . GLN C 1 214 ? -50.475 44.786 -5.834 1.00 63.07 214 GLN C C 1
ATOM 5597 O O . GLN C 1 214 ? -50.479 45.761 -6.599 1.00 61.61 214 GLN C O 1
ATOM 5603 N N . SER C 1 215 ? -49.848 44.779 -4.666 1.00 65.65 215 SER C N 1
ATOM 5604 C CA . SER C 1 215 ? -49.270 45.994 -4.128 1.00 61.75 215 SER C CA 1
ATOM 5605 C C . SER C 1 215 ? -48.262 46.586 -5.094 1.00 55.64 215 SER C C 1
ATOM 5606 O O . SER C 1 215 ? -47.258 45.933 -5.394 1.00 67.83 215 SER C O 1
ATOM 5609 N N . PRO C 1 216 ? -48.425 47.849 -5.507 1.00 46.37 216 PRO C N 1
ATOM 5610 C CA . PRO C 1 216 ? -47.449 48.413 -6.445 1.00 45.30 216 PRO C CA 1
ATOM 5611 C C . PRO C 1 216 ? -46.054 48.376 -5.871 1.00 43.32 216 PRO C C 1
ATOM 5612 O O . PRO C 1 216 ? -45.131 47.929 -6.560 1.00 45.03 216 PRO C O 1
ATOM 5616 N N . VAL C 1 217 ? -45.893 48.728 -4.593 1.00 45.16 217 VAL C N 1
ATOM 5617 C CA . VAL C 1 217 ? -44.566 48.714 -3.995 1.00 44.95 217 VAL C CA 1
ATOM 5618 C C . VAL C 1 217 ? -44.003 47.297 -3.978 1.00 47.44 217 VAL C C 1
ATOM 5619 O O . VAL C 1 217 ? -42.819 47.089 -4.264 1.00 46.93 217 VAL C O 1
ATOM 5623 N N . ALA C 1 218 ? -44.825 46.300 -3.640 1.00 49.74 218 ALA C N 1
ATOM 5624 C CA . ALA C 1 218 ? -44.305 44.940 -3.645 1.00 36.61 218 ALA C CA 1
ATOM 5625 C C . ALA C 1 218 ? -43.883 44.554 -5.044 1.00 40.40 218 ALA C C 1
ATOM 5626 O O . ALA C 1 218 ? -42.767 44.071 -5.252 1.00 41.72 218 ALA C O 1
ATOM 5628 N N . ILE C 1 219 ? -44.706 44.885 -6.029 1.00 37.76 219 ILE C N 1
ATOM 5629 C CA . ILE C 1 219 ? -44.419 44.439 -7.382 1.00 42.92 219 ILE C CA 1
ATOM 5630 C C . ILE C 1 219 ? -43.086 44.984 -7.880 1.00 47.10 219 ILE C C 1
ATOM 5631 O O . ILE C 1 219 ? -42.227 44.221 -8.342 1.00 44.98 219 ILE C O 1
ATOM 5636 N N . ARG C 1 220 ? -42.840 46.283 -7.692 1.00 42.95 220 ARG C N 1
ATOM 5637 C CA . ARG C 1 220 ? -41.624 46.879 -8.236 1.00 38.11 220 ARG C CA 1
ATOM 5638 C C . ARG C 1 220 ? -40.381 46.258 -7.623 1.00 43.06 220 ARG C C 1
ATOM 5639 O O . ARG C 1 220 ? -39.360 46.131 -8.297 1.00 41.30 220 ARG C O 1
ATOM 5647 N N . THR C 1 221 ? -40.405 45.998 -6.314 1.00 42.60 221 THR C N 1
ATOM 5648 C CA . THR C 1 221 ? -39.264 45.377 -5.637 1.00 34.38 221 THR C CA 1
ATOM 5649 C C . THR C 1 221 ? -39.043 43.909 -6.012 1.00 36.85 221 THR C C 1
ATOM 5650 O O . THR C 1 221 ? -37.893 43.468 -6.151 1.00 38.66 221 THR C O 1
ATOM 5654 N N . ILE C 1 222 ? -40.123 43.128 -6.110 1.00 30.95 222 ILE C N 1
ATOM 5655 C CA . ILE C 1 222 ? -40.018 41.686 -6.338 1.00 36.07 222 ILE C CA 1
ATOM 5656 C C . ILE C 1 222 ? -39.458 41.361 -7.725 1.00 32.08 222 ILE C C 1
ATOM 5657 O O . ILE C 1 222 ? -38.676 40.409 -7.891 1.00 18.99 222 ILE C O 1
ATOM 5662 N N . LYS C 1 223 ? -39.861 42.121 -8.747 1.00 30.20 223 LYS C N 1
ATOM 5663 C CA . LYS C 1 223 ? -39.437 41.778 -10.110 1.00 33.96 223 LYS C CA 1
ATOM 5664 C C . LYS C 1 223 ? -37.921 41.732 -10.294 1.00 31.58 223 LYS C C 1
ATOM 5665 O O . LYS C 1 223 ? -37.428 40.771 -10.913 1.00 29.85 223 LYS C O 1
ATOM 5671 N N . PRO C 1 224 ? -37.135 42.663 -9.767 1.00 28.20 224 PRO C N 1
ATOM 5672 C CA . PRO C 1 224 ? -35.688 42.516 -9.901 1.00 20.45 224 PRO C CA 1
ATOM 5673 C C . PRO C 1 224 ? -35.169 41.232 -9.282 1.00 23.93 224 PRO C C 1
ATOM 5674 O O . PRO C 1 224 ? -34.259 40.601 -9.852 1.00 22.10 224 PRO C O 1
ATOM 5678 N N . LEU C 1 225 ? -35.733 40.815 -8.140 1.00 25.01 225 LEU C N 1
ATOM 5679 C CA . LEU C 1 225 ? -35.244 39.610 -7.495 1.00 17.52 225 LEU C CA 1
ATOM 5680 C C . LEU C 1 225 ? -35.412 38.416 -8.395 1.00 30.03 225 LEU C C 1
ATOM 5681 O O . LEU C 1 225 ? -34.485 37.608 -8.550 1.00 31.48 225 LEU C O 1
ATOM 5686 N N . ILE C 1 226 ? -36.567 38.324 -9.054 1.00 42.54 226 ILE C N 1
ATOM 5687 C CA . ILE C 1 226 ? -36.795 37.202 -9.951 1.00 29.31 226 ILE C CA 1
ATOM 5688 C C . ILE C 1 226 ? -35.773 37.245 -11.062 1.00 28.66 226 ILE C C 1
ATOM 5689 O O . ILE C 1 226 ? -35.205 36.225 -11.457 1.00 25.34 226 ILE C O 1
ATOM 5694 N N . GLN C 1 227 ? -35.449 38.440 -11.512 1.00 30.57 227 GLN C N 1
ATOM 5695 C CA . GLN C 1 227 ? -34.533 38.568 -12.621 1.00 37.19 227 GLN C CA 1
ATOM 5696 C C . GLN C 1 227 ? -33.086 38.594 -12.167 1.00 31.82 227 GLN C C 1
ATOM 5697 O O . GLN C 1 227 ? -32.183 38.746 -13.005 1.00 38.77 227 GLN C O 1
ATOM 5703 N N . GLY C 1 228 ? -32.851 38.363 -10.872 1.00 38.90 228 GLY C N 1
ATOM 5704 C CA . GLY C 1 228 ? -31.498 38.378 -10.351 1.00 32.96 228 GLY C CA 1
ATOM 5705 C C . GLY C 1 228 ? -30.599 37.311 -10.938 1.00 37.18 228 GLY C C 1
ATOM 5706 O O . GLY C 1 228 ? -29.412 37.560 -11.165 1.00 51.72 228 GLY C O 1
ATOM 5707 N N . ALA C 1 229 ? -31.159 36.144 -11.261 1.00 30.50 229 ALA C N 1
ATOM 5708 C CA . ALA C 1 229 ? -30.349 35.018 -11.717 1.00 21.91 229 ALA C CA 1
ATOM 5709 C C . ALA C 1 229 ? -29.526 35.347 -12.955 1.00 25.71 229 ALA C C 1
ATOM 5710 O O . ALA C 1 229 ? -28.467 34.751 -13.155 1.00 32.78 229 ALA C O 1
ATOM 5712 N N . ARG C 1 230 ? -30.052 36.195 -13.843 1.00 13.51 230 ARG C N 1
ATOM 5713 C CA . ARG C 1 230 ? -29.367 36.586 -15.073 1.00 22.22 230 ARG C CA 1
ATOM 5714 C C . ARG C 1 230 ? -28.073 37.342 -14.817 1.00 23.30 230 ARG C C 1
ATOM 5715 O O . ARG C 1 230 ? -27.240 37.432 -15.718 1.00 27.59 230 ARG C O 1
ATOM 5723 N N . GLU C 1 231 ? -28.031 38.125 -13.737 1.00 30.72 231 GLU C N 1
ATOM 5724 C CA . GLU C 1 231 ? -26.835 38.857 -13.331 1.00 23.45 231 GLU C CA 1
ATOM 5725 C C . GLU C 1 231 ? -25.923 38.009 -12.473 1.00 29.75 231 GLU C C 1
ATOM 5726 O O . GLU C 1 231 ? -24.706 38.218 -12.466 1.00 34.48 231 GLU C O 1
ATOM 5732 N N . ARG C 1 232 ? -26.493 37.137 -11.649 1.00 19.84 232 ARG C N 1
ATOM 5733 C CA . ARG C 1 232 ? -25.653 36.392 -10.738 1.00 17.69 232 ARG C CA 1
ATOM 5734 C C . ARG C 1 232 ? -26.376 35.120 -10.319 1.00 15.78 232 ARG C C 1
ATOM 5735 O O . ARG C 1 232 ? -27.577 34.984 -10.514 1.00 25.82 232 ARG C O 1
ATOM 5743 N N . ALA C 1 233 ? -25.658 34.236 -9.639 1.00 18.86 233 ALA C N 1
ATOM 5744 C CA . ALA C 1 233 ? -26.211 32.952 -9.207 1.00 25.24 233 ALA C CA 1
ATOM 5745 C C . ALA C 1 233 ? -27.419 33.138 -8.286 1.00 27.97 233 ALA C C 1
ATOM 5746 O O . ALA C 1 233 ? -27.505 34.132 -7.559 1.00 30.37 233 ALA C O 1
ATOM 5748 N N . PRO C 1 234 ? -28.381 32.201 -8.301 1.00 31.71 234 PRO C N 1
ATOM 5749 C CA . PRO C 1 234 ? -29.598 32.409 -7.495 1.00 27.49 234 PRO C CA 1
ATOM 5750 C C . PRO C 1 234 ? -29.325 32.507 -6.028 1.00 25.25 234 PRO C C 1
ATOM 5751 O O . PRO C 1 234 ? -29.758 33.466 -5.381 1.00 33.72 234 PRO C O 1
ATOM 5755 N N . ASN C 1 235 ? -28.482 31.618 -5.526 1.00 33.23 235 ASN C N 1
ATOM 5756 C CA . ASN C 1 235 ? -28.214 31.589 -4.105 1.00 30.63 235 ASN C CA 1
ATOM 5757 C C . ASN C 1 235 ? -27.665 32.933 -3.610 1.00 29.00 235 ASN C C 1
ATOM 5758 O O . ASN C 1 235 ? -27.970 33.346 -2.489 1.00 30.98 235 ASN C O 1
ATOM 5763 N N . THR C 1 236 ? -26.924 33.657 -4.451 1.00 28.80 236 THR C N 1
ATOM 5764 C CA . THR C 1 236 ? -26.282 34.903 -4.023 1.00 28.91 236 THR C CA 1
ATOM 5765 C C . THR C 1 236 ? -27.282 35.958 -3.567 1.00 23.48 236 THR C C 1
ATOM 5766 O O . THR C 1 236 ? -26.928 36.850 -2.789 1.00 25.71 236 THR C O 1
ATOM 5770 N N . TRP C 1 237 ? -28.457 35.986 -4.196 1.00 17.34 237 TRP C N 1
ATOM 5771 C CA . TRP C 1 237 ? -29.546 36.904 -3.899 1.00 14.70 237 TRP C CA 1
ATOM 5772 C C . TRP C 1 237 ? -30.312 36.540 -2.639 1.00 16.77 237 TRP C C 1
ATOM 5773 O O . TRP C 1 237 ? -31.103 37.352 -2.161 1.00 17.79 237 TRP C O 1
ATOM 5784 N N . LEU C 1 238 ? -30.114 35.344 -2.108 1.00 11.43 238 LEU C N 1
ATOM 5785 C CA . LEU C 1 238 ? -30.907 34.941 -0.956 1.00 22.25 238 LEU C CA 1
ATOM 5786 C C . LEU C 1 238 ? -30.765 35.893 0.213 1.00 19.51 238 LEU C C 1
ATOM 5787 O O . LEU C 1 238 ? -31.803 36.285 0.766 1.00 31.34 238 LEU C O 1
ATOM 5792 N N . PRO C 1 239 ? -29.576 36.348 0.604 1.00 21.73 239 PRO C N 1
ATOM 5793 C CA . PRO C 1 239 ? -29.532 37.295 1.720 1.00 18.28 239 PRO C CA 1
ATOM 5794 C C . PRO C 1 239 ? -30.311 38.546 1.415 1.00 35.62 239 PRO C C 1
ATOM 5795 O O . PRO C 1 239 ? -31.149 38.957 2.229 1.00 30.74 239 PRO C O 1
ATOM 5799 N N . GLU C 1 240 ? -30.145 39.078 0.200 1.00 44.20 240 GLU C N 1
ATOM 5800 C CA . GLU C 1 240 ? -30.814 40.313 -0.174 1.00 28.53 240 GLU C CA 1
ATOM 5801 C C . GLU C 1 240 ? -32.325 40.144 -0.216 1.00 35.79 240 GLU C C 1
ATOM 5802 O O . GLU C 1 240 ? -33.070 41.089 0.065 1.00 41.28 240 GLU C O 1
ATOM 5808 N N . GLU C 1 241 ? -32.800 38.957 -0.606 1.00 34.19 241 GLU C N 1
ATOM 5809 C CA . GLU C 1 241 ? -34.243 38.721 -0.649 1.00 24.49 241 GLU C CA 1
ATOM 5810 C C . GLU C 1 241 ? -34.846 38.966 0.712 1.00 29.38 241 GLU C C 1
ATOM 5811 O O . GLU C 1 241 ? -35.813 39.721 0.838 1.00 29.62 241 GLU C O 1
ATOM 5817 N N . ARG C 1 242 ? -34.221 38.423 1.760 1.00 28.64 242 ARG C N 1
ATOM 5818 C CA . ARG C 1 242 ? -34.751 38.656 3.093 1.00 30.73 242 ARG C CA 1
ATOM 5819 C C . ARG C 1 242 ? -34.701 40.145 3.424 1.00 43.77 242 ARG C C 1
ATOM 5820 O O . ARG C 1 242 ? -35.643 40.701 4.003 1.00 48.77 242 ARG C O 1
ATOM 5828 N N . GLU C 1 243 ? -33.623 40.815 3.025 1.00 50.01 243 GLU C N 1
ATOM 5829 C CA . GLU C 1 243 ? -33.481 42.235 3.314 1.00 42.22 243 GLU C CA 1
ATOM 5830 C C . GLU C 1 243 ? -34.575 43.058 2.652 1.00 39.16 243 GLU C C 1
ATOM 5831 O O . GLU C 1 243 ? -35.173 43.933 3.288 1.00 40.20 243 GLU C O 1
ATOM 5837 N N . ARG C 1 244 ? -34.825 42.825 1.364 1.00 37.70 244 ARG C N 1
ATOM 5838 C CA . ARG C 1 244 ? -35.861 43.600 0.694 1.00 41.84 244 ARG C CA 1
ATOM 5839 C C . ARG C 1 244 ? -37.229 43.308 1.299 1.00 40.52 244 ARG C C 1
ATOM 5840 O O . ARG C 1 244 ? -38.070 44.206 1.400 1.00 42.04 244 ARG C O 1
ATOM 5848 N N . PHE C 1 245 ? -37.442 42.070 1.760 1.00 29.58 245 PHE C N 1
ATOM 5849 C CA . PHE C 1 245 ? -38.690 41.707 2.421 1.00 27.18 245 PHE C CA 1
ATOM 5850 C C . PHE C 1 245 ? -38.935 42.550 3.656 1.00 39.96 245 PHE C C 1
ATOM 5851 O O . PHE C 1 245 ? -40.050 43.031 3.879 1.00 44.69 245 PHE C O 1
ATOM 5859 N N . VAL C 1 246 ? -37.919 42.707 4.495 1.00 41.90 246 VAL C N 1
ATOM 5860 C CA . VAL C 1 246 ? -38.073 43.575 5.652 1.00 45.93 246 VAL C CA 1
ATOM 5861 C C . VAL C 1 246 ? -38.319 45.012 5.194 1.00 50.89 246 VAL C C 1
ATOM 5862 O O . VAL C 1 246 ? -39.079 45.752 5.826 1.00 50.43 246 VAL C O 1
ATOM 5866 N N . ASP C 1 247 ? -37.687 45.430 4.087 1.00 41.36 247 ASP C N 1
ATOM 5867 C CA . ASP C 1 247 ? -37.924 46.775 3.559 1.00 41.79 247 ASP C CA 1
ATOM 5868 C C . ASP C 1 247 ? -39.376 46.949 3.183 1.00 50.47 247 ASP C C 1
ATOM 5869 O O . ASP C 1 247 ? -39.899 48.063 3.176 1.00 45.59 247 ASP C O 1
ATOM 5874 N N . LEU C 1 248 ? -39.988 45.896 2.677 1.00 46.65 248 LEU C N 1
ATOM 5875 C CA . LEU C 1 248 ? -41.393 46.021 2.366 1.00 48.02 248 LEU C CA 1
ATOM 5876 C C . LEU C 1 248 ? -42.191 46.255 3.636 1.00 66.40 248 LEU C C 1
ATOM 5877 O O . LEU C 1 248 ? -42.979 47.207 3.706 1.00 70.06 248 LEU C O 1
ATOM 5882 N N . PHE C 1 249 ? -41.867 45.509 4.704 1.00 65.93 249 PHE C N 1
ATOM 5883 C CA . PHE C 1 249 ? -42.652 45.582 5.936 1.00 67.31 249 PHE C CA 1
ATOM 5884 C C . PHE C 1 249 ? -42.646 46.982 6.529 1.00 74.86 249 PHE C C 1
ATOM 5885 O O . PHE C 1 249 ? -43.643 47.405 7.118 1.00 82.48 249 PHE C O 1
ATOM 5893 N N . ASP C 1 250 ? -41.537 47.714 6.421 1.00 90.83 250 ASP C N 1
ATOM 5894 C CA . ASP C 1 250 ? -41.526 49.083 6.938 1.00 94.09 250 ASP C CA 1
ATOM 5895 C C . ASP C 1 250 ? -42.151 50.019 5.902 1.00 90.06 250 ASP C C 1
ATOM 5896 O O . ASP C 1 250 ? -41.548 50.962 5.397 1.00 81.23 250 ASP C O 1
ATOM 5901 N N . ALA C 1 251 ? -43.418 49.745 5.616 1.00 95.03 251 ALA C N 1
ATOM 5902 C CA . ALA C 1 251 ? -44.166 50.540 4.660 1.00 94.33 251 ALA C CA 1
ATOM 5903 C C . ALA C 1 251 ? -45.635 50.493 5.031 1.00 99.86 251 ALA C C 1
ATOM 5904 O O . ALA C 1 251 ? -46.140 49.471 5.511 1.00 97.19 251 ALA C O 1
ATOM 5906 N N . GLN C 1 252 ? -46.305 51.629 4.828 1.00 96.11 252 GLN C N 1
ATOM 5907 C CA . GLN C 1 252 ? -47.733 51.700 5.106 1.00 86.20 252 GLN C CA 1
ATOM 5908 C C . GLN C 1 252 ? -48.493 50.669 4.292 1.00 76.44 252 GLN C C 1
ATOM 5909 O O . GLN C 1 252 ? -49.484 50.096 4.765 1.00 80.39 252 GLN C O 1
ATOM 5915 N N . ASP C 1 253 ? -48.013 50.401 3.079 1.00 71.63 253 ASP C N 1
ATOM 5916 C CA . ASP C 1 253 ? -48.731 49.553 2.141 1.00 63.90 253 ASP C CA 1
ATOM 5917 C C . ASP C 1 253 ? -48.689 48.096 2.567 1.00 63.10 253 ASP C C 1
ATOM 5918 O O . ASP C 1 253 ? -49.662 47.352 2.391 1.00 52.71 253 ASP C O 1
ATOM 5923 N N . THR C 1 254 ? -47.558 47.668 3.106 1.00 61.18 254 THR C N 1
ATOM 5924 C CA . THR C 1 254 ? -47.433 46.288 3.535 1.00 68.35 254 THR C CA 1
ATOM 5925 C C . THR C 1 254 ? -48.421 45.955 4.645 1.00 72.20 254 THR C C 1
ATOM 5926 O O . THR C 1 254 ? -49.097 44.920 4.591 1.00 64.61 254 THR C O 1
ATOM 5930 N N . ARG C 1 255 ? -48.520 46.820 5.661 1.00 80.72 255 ARG C N 1
ATOM 5931 C CA . ARG C 1 255 ? -49.440 46.550 6.760 1.00 72.85 255 ARG C CA 1
ATOM 5932 C C . ARG C 1 255 ? -50.869 46.361 6.254 1.00 80.53 255 ARG C C 1
ATOM 5933 O O . ARG C 1 255 ? -51.624 45.554 6.806 1.00 79.38 255 ARG C O 1
ATOM 5941 N N . GLU C 1 256 ? -51.248 47.061 5.175 1.00 86.30 256 GLU C N 1
ATOM 5942 C CA . GLU C 1 256 ? -52.617 46.948 4.656 1.00 84.79 256 GLU C CA 1
ATOM 5943 C C . GLU C 1 256 ? -52.840 45.632 3.933 1.00 84.61 256 GLU C C 1
ATOM 5944 O O . GLU C 1 256 ? -53.845 44.938 4.167 1.00 80.53 256 GLU C O 1
ATOM 5950 N N . GLY C 1 257 ? -51.892 45.249 3.086 1.00 77.60 257 GLY C N 1
ATOM 5951 C CA . GLY C 1 257 ? -52.022 43.964 2.454 1.00 70.14 257 GLY C CA 1
ATOM 5952 C C . GLY C 1 257 ? -52.066 42.836 3.474 1.00 73.85 257 GLY C C 1
ATOM 5953 O O . GLY C 1 257 ? -52.932 41.954 3.385 1.00 69.64 257 GLY C O 1
ATOM 5954 N N . VAL C 1 258 ? -51.168 42.856 4.450 1.00 75.99 258 VAL C N 1
ATOM 5955 C CA . VAL C 1 258 ? -51.156 41.800 5.452 1.00 78.63 258 VAL C CA 1
ATOM 5956 C C . VAL C 1 258 ? -52.473 41.808 6.221 1.00 81.38 258 VAL C C 1
ATOM 5957 O O . VAL C 1 258 ? -53.047 40.757 6.504 1.00 81.67 258 VAL C O 1
ATOM 5961 N N . ASN C 1 259 ? -52.947 43.005 6.547 1.00 80.27 259 ASN C N 1
ATOM 5962 C CA . ASN C 1 259 ? -54.225 43.178 7.228 1.00 78.86 259 ASN C CA 1
ATOM 5963 C C . ASN C 1 259 ? -55.424 42.716 6.400 1.00 75.14 259 ASN C C 1
ATOM 5964 O O . ASN C 1 259 ? -56.365 42.123 6.930 1.00 75.00 259 ASN C O 1
ATOM 5969 N N . ALA C 1 260 ? -55.389 43.000 5.102 1.00 77.46 260 ALA C N 1
ATOM 5970 C CA . ALA C 1 260 ? -56.531 42.749 4.227 1.00 73.61 260 ALA C CA 1
ATOM 5971 C C . ALA C 1 260 ? -56.913 41.274 4.126 1.00 77.86 260 ALA C C 1
ATOM 5972 O O . ALA C 1 260 ? -58.095 40.934 4.142 1.00 71.06 260 ALA C O 1
ATOM 5974 N N . PHE C 1 261 ? -55.917 40.401 4.024 1.00 79.67 261 PHE C N 1
ATOM 5975 C CA . PHE C 1 261 ? -56.180 38.968 3.947 1.00 64.77 261 PHE C CA 1
ATOM 5976 C C . PHE C 1 261 ? -56.840 38.461 5.224 1.00 65.23 261 PHE C C 1
ATOM 5977 O O . PHE C 1 261 ? -57.733 37.615 5.182 1.00 62.78 261 PHE C O 1
ATOM 5985 N N . LEU C 1 262 ? -56.387 38.980 6.359 1.00 69.34 262 LEU C N 1
ATOM 5986 C CA . LEU C 1 262 ? -56.902 38.553 7.653 1.00 70.45 262 LEU C CA 1
ATOM 5987 C C . LEU C 1 262 ? -58.390 38.859 7.786 1.00 72.56 262 LEU C C 1
ATOM 5988 O O . LEU C 1 262 ? -59.150 38.052 8.319 1.00 72.97 262 LEU C O 1
ATOM 5993 N N . GLU C 1 263 ? -58.805 40.025 7.300 1.00 74.40 263 GLU C N 1
ATOM 5994 C CA . GLU C 1 263 ? -60.214 40.410 7.377 1.00 74.52 263 GLU C CA 1
ATOM 5995 C C . GLU C 1 263 ? -61.015 39.642 6.359 1.00 78.93 263 GLU C C 1
ATOM 5996 O O . GLU C 1 263 ? -62.248 39.703 6.351 1.00 88.93 263 GLU C O 1
ATOM 6002 N N . LYS C 1 264 ? -60.320 38.991 5.441 1.00 84.48 264 LYS C N 1
ATOM 6003 C CA . LYS C 1 264 ? -60.894 38.376 4.271 1.00 78.60 264 LYS C CA 1
ATOM 6004 C C . LYS C 1 264 ? -61.486 39.409 3.299 1.00 78.28 264 LYS C C 1
ATOM 6005 O O . LYS C 1 264 ? -62.336 39.066 2.476 1.00 78.15 264 LYS C O 1
ATOM 6011 N N . ARG C 1 265 ? -61.037 40.670 3.314 1.00 75.44 265 ARG C N 1
ATOM 6012 C CA . ARG C 1 265 ? -61.505 41.675 2.363 1.00 62.99 265 ARG C CA 1
ATOM 6013 C C . ARG C 1 265 ? -60.378 42.099 1.430 1.00 66.53 265 ARG C C 1
ATOM 6014 O O . ARG C 1 265 ? -59.193 41.951 1.743 1.00 68.63 265 ARG C O 1
ATOM 6022 N N . ASP C 1 266 ? -60.770 42.634 0.279 1.00 67.65 266 ASP C N 1
ATOM 6023 C CA . ASP C 1 266 ? -59.796 43.057 -0.713 1.00 82.77 266 ASP C CA 1
ATOM 6024 C C . ASP C 1 266 ? -58.885 44.144 -0.135 1.00 87.68 266 ASP C C 1
ATOM 6025 O O . ASP C 1 266 ? -59.362 45.066 0.542 1.00 68.15 266 ASP C O 1
ATOM 6030 N N . PRO C 1 267 ? -57.571 44.051 -0.364 1.00 89.62 267 PRO C N 1
ATOM 6031 C CA . PRO C 1 267 ? -56.646 45.084 0.127 1.00 75.98 267 PRO C CA 1
ATOM 6032 C C . PRO C 1 267 ? -56.856 46.416 -0.578 1.00 81.58 267 PRO C C 1
ATOM 6033 O O . PRO C 1 267 ? -57.204 46.468 -1.761 1.00 79.33 267 PRO C O 1
ATOM 6037 N N . LYS C 1 268 ? -56.673 47.505 0.168 1.00 79.61 268 LYS C N 1
ATOM 6038 C CA . LYS C 1 268 ? -56.806 48.850 -0.385 1.00 79.95 268 LYS C CA 1
ATOM 6039 C C . LYS C 1 268 ? -55.502 49.616 -0.173 1.00 71.12 268 LYS C C 1
ATOM 6040 O O . LYS C 1 268 ? -55.171 49.998 0.952 1.00 74.05 268 LYS C O 1
ATOM 6046 N N . TRP C 1 269 ? -54.788 49.905 -1.253 1.00 63.56 269 TRP C N 1
ATOM 6047 C CA . TRP C 1 269 ? -53.553 50.668 -1.144 1.00 73.83 269 TRP C CA 1
ATOM 6048 C C . TRP C 1 269 ? -53.537 51.769 -2.185 1.00 71.09 269 TRP C C 1
ATOM 6049 O O . TRP C 1 269 ? -54.378 51.832 -3.083 1.00 62.46 269 TRP C O 1
ATOM 6060 N N . ARG C 1 270 ? -52.536 52.627 -2.047 1.00 90.79 270 ARG C N 1
ATOM 6061 C CA . ARG C 1 270 ? -52.303 53.752 -2.945 1.00 99.57 270 ARG C CA 1
ATOM 6062 C C . ARG C 1 270 ? -51.105 53.429 -3.836 1.00 68.47 270 ARG C C 1
ATOM 6063 O O . ARG C 1 270 ? -50.018 53.963 -3.642 1.00 51.41 270 ARG C O 1
ATOM 6071 N N . LYS D 1 9 ? -5.476 21.358 23.731 1.00 49.56 9 LYS D N 1
ATOM 6072 C CA . LYS D 1 9 ? -6.140 21.094 22.461 1.00 57.03 9 LYS D CA 1
ATOM 6073 C C . LYS D 1 9 ? -5.610 19.816 21.803 1.00 81.70 9 LYS D C 1
ATOM 6074 O O . LYS D 1 9 ? -4.394 19.594 21.781 1.00 72.68 9 LYS D O 1
ATOM 6076 N N . ALA D 1 10 ? -6.529 18.992 21.277 1.00 86.88 10 ALA D N 1
ATOM 6077 C CA . ALA D 1 10 ? -6.192 17.742 20.583 1.00 75.79 10 ALA D CA 1
ATOM 6078 C C . ALA D 1 10 ? -5.412 16.765 21.464 1.00 82.04 10 ALA D C 1
ATOM 6079 O O . ALA D 1 10 ? -4.591 15.980 20.980 1.00 89.22 10 ALA D O 1
ATOM 6081 N N . SER D 1 11 ? -5.705 16.788 22.766 1.00 86.84 11 SER D N 1
ATOM 6082 C CA . SER D 1 11 ? -5.086 15.926 23.772 1.00 95.22 11 SER D CA 1
ATOM 6083 C C . SER D 1 11 ? -5.534 14.465 23.686 1.00 104.31 11 SER D C 1
ATOM 6084 O O . SER D 1 11 ? -4.841 13.592 24.233 1.00 110.89 11 SER D O 1
ATOM 6087 N N . SER D 1 12 ? -6.717 14.186 23.102 1.00 105.16 12 SER D N 1
ATOM 6088 C CA . SER D 1 12 ? -7.241 12.814 22.962 1.00 101.95 12 SER D CA 1
ATOM 6089 C C . SER D 1 12 ? -7.628 12.516 21.507 1.00 86.11 12 SER D C 1
ATOM 6090 O O . SER D 1 12 ? -8.812 12.598 21.163 1.00 86.35 12 SER D O 1
ATOM 6093 N N . PHE D 1 13 ? -6.645 12.139 20.671 1.00 73.99 13 PHE D N 1
ATOM 6094 C CA . PHE D 1 13 ? -6.964 11.464 19.406 1.00 78.61 13 PHE D CA 1
ATOM 6095 C C . PHE D 1 13 ? -5.708 10.982 18.674 1.00 78.35 13 PHE D C 1
ATOM 6096 O O . PHE D 1 13 ? -4.580 11.320 19.057 1.00 64.10 13 PHE D O 1
ATOM 6104 N N . ASP D 1 14 ? -5.899 10.169 17.628 1.00 86.20 14 ASP D N 1
ATOM 6105 C CA . ASP D 1 14 ? -4.773 9.630 16.879 1.00 83.32 14 ASP D CA 1
ATOM 6106 C C . ASP D 1 14 ? -4.200 10.742 16.005 1.00 89.80 14 ASP D C 1
ATOM 6107 O O . ASP D 1 14 ? -4.725 11.037 14.922 1.00 98.60 14 ASP D O 1
ATOM 6112 N N . ASP D 1 15 ? -3.105 11.349 16.456 1.00 87.49 15 ASP D N 1
ATOM 6113 C CA . ASP D 1 15 ? -2.446 12.418 15.723 1.00 90.87 15 ASP D CA 1
ATOM 6114 C C . ASP D 1 15 ? -0.996 12.030 15.560 1.00 83.99 15 ASP D C 1
ATOM 6115 O O . ASP D 1 15 ? -0.373 11.536 16.508 1.00 89.58 15 ASP D O 1
ATOM 6120 N N . THR D 1 16 ? -0.457 12.294 14.377 1.00 74.74 16 THR D N 1
ATOM 6121 C CA . THR D 1 16 ? 0.932 11.968 14.139 1.00 77.13 16 THR D CA 1
ATOM 6122 C C . THR D 1 16 ? 1.826 12.708 15.130 1.00 74.03 16 THR D C 1
ATOM 6123 O O . THR D 1 16 ? 1.557 13.851 15.505 1.00 74.52 16 THR D O 1
ATOM 6127 N N . HIS D 1 17 ? 2.830 11.997 15.645 1.00 75.90 17 HIS D N 1
ATOM 6128 C CA . HIS D 1 17 ? 3.817 12.620 16.515 1.00 69.63 17 HIS D CA 1
ATOM 6129 C C . HIS D 1 17 ? 4.618 13.680 15.786 1.00 67.76 17 HIS D C 1
ATOM 6130 O O . HIS D 1 17 ? 5.239 14.530 16.434 1.00 67.45 17 HIS D O 1
ATOM 6137 N N . LYS D 1 18 ? 4.623 13.616 14.452 1.00 73.39 18 LYS D N 1
ATOM 6138 C CA . LYS D 1 18 ? 5.266 14.627 13.622 1.00 73.98 18 LYS D CA 1
ATOM 6139 C C . LYS D 1 18 ? 4.683 16.014 13.870 1.00 62.64 18 LYS D C 1
ATOM 6140 O O . LYS D 1 18 ? 5.352 17.019 13.640 1.00 72.77 18 LYS D O 1
ATOM 6146 N N . LEU D 1 19 ? 3.399 16.102 14.165 1.00 61.02 19 LEU D N 1
ATOM 6147 C CA . LEU D 1 19 ? 2.788 17.368 14.540 1.00 45.46 19 LEU D CA 1
ATOM 6148 C C . LEU D 1 19 ? 2.565 17.360 16.046 1.00 54.70 19 LEU D C 1
ATOM 6149 O O . LEU D 1 19 ? 1.967 16.422 16.586 1.00 64.25 19 LEU D O 1
ATOM 6154 N N . THR D 1 20 ? 3.080 18.377 16.725 1.00 51.35 20 THR D N 1
ATOM 6155 C CA . THR D 1 20 ? 2.923 18.519 18.166 1.00 43.83 20 THR D CA 1
ATOM 6156 C C . THR D 1 20 ? 2.082 19.744 18.447 1.00 45.60 20 THR D C 1
ATOM 6157 O O . THR D 1 20 ? 2.304 20.818 17.875 1.00 43.47 20 THR D O 1
ATOM 6161 N N . VAL D 1 21 ? 1.101 19.565 19.306 1.00 59.36 21 VAL D N 1
ATOM 6162 C CA . VAL D 1 21 ? 0.168 20.616 19.628 1.00 45.06 21 VAL D CA 1
ATOM 6163 C C . VAL D 1 21 ? 0.304 20.924 21.105 1.00 40.20 21 VAL D C 1
ATOM 6164 O O . VAL D 1 21 ? 0.170 20.038 21.959 1.00 50.20 21 VAL D O 1
ATOM 6168 N N . GLU D 1 22 ? 0.534 22.188 21.402 1.00 40.54 22 GLU D N 1
ATOM 6169 C CA . GLU D 1 22 ? 0.630 22.673 22.764 1.00 38.02 22 GLU D CA 1
ATOM 6170 C C . GLU D 1 22 ? -0.400 23.771 22.886 1.00 28.63 22 GLU D C 1
ATOM 6171 O O . GLU D 1 22 ? -0.492 24.632 22.019 1.00 28.46 22 GLU D O 1
ATOM 6177 N N . LYS D 1 23 ? -1.179 23.733 23.929 1.00 36.74 23 LYS D N 1
ATOM 6178 C CA . LYS D 1 23 ? -2.246 24.697 24.098 1.00 26.47 23 LYS D CA 1
ATOM 6179 C C . LYS D 1 23 ? -1.758 25.776 25.031 1.00 23.60 23 LYS D C 1
ATOM 6180 O O . LYS D 1 23 ? -1.304 25.474 26.140 1.00 43.39 23 LYS D O 1
ATOM 6186 N N . HIS D 1 24 ? -1.780 27.015 24.570 1.00 17.23 24 HIS D N 1
ATOM 6187 C CA . HIS D 1 24 ? -1.431 28.145 25.425 1.00 27.37 24 HIS D CA 1
ATOM 6188 C C . HIS D 1 24 ? -2.662 29.021 25.568 1.00 31.78 24 HIS D C 1
ATOM 6189 O O . HIS D 1 24 ? -3.096 29.643 24.587 1.00 16.88 24 HIS D O 1
ATOM 6196 N N . GLY D 1 25 ? -3.189 29.100 26.801 1.00 28.12 25 GLY D N 1
ATOM 6197 C CA . GLY D 1 25 ? -4.411 29.863 27.011 1.00 11.45 25 GLY D CA 1
ATOM 6198 C C . GLY D 1 25 ? -5.486 29.358 26.073 1.00 27.58 25 GLY D C 1
ATOM 6199 O O . GLY D 1 25 ? -5.825 28.173 26.061 1.00 26.34 25 GLY D O 1
ATOM 6200 N N . HIS D 1 26 ? -6.030 30.281 25.281 1.00 19.22 26 HIS D N 1
ATOM 6201 C CA . HIS D 1 26 ? -7.009 30.019 24.245 1.00 24.49 26 HIS D CA 1
ATOM 6202 C C . HIS D 1 26 ? -6.364 29.819 22.897 1.00 33.22 26 HIS D C 1
ATOM 6203 O O . HIS D 1 26 ? -7.062 29.875 21.883 1.00 23.25 26 HIS D O 1
ATOM 6210 N N . THR D 1 27 ? -5.043 29.758 22.852 1.00 34.93 27 THR D N 1
ATOM 6211 C CA . THR D 1 27 ? -4.310 29.594 21.613 1.00 30.74 27 THR D CA 1
ATOM 6212 C C . THR D 1 27 ? -3.707 28.202 21.547 1.00 28.04 27 THR D C 1
ATOM 6213 O O . THR D 1 27 ? -3.030 27.754 22.482 1.00 31.09 27 THR D O 1
ATOM 6217 N N . ALA D 1 28 ? -3.916 27.550 20.428 1.00 22.01 28 ALA D N 1
ATOM 6218 C CA . ALA D 1 28 ? -3.407 26.217 20.198 1.00 29.95 28 ALA D CA 1
ATOM 6219 C C . ALA D 1 28 ? -2.176 26.347 19.324 1.00 38.79 28 ALA D C 1
ATOM 6220 O O . ALA D 1 28 ? -2.228 26.970 18.259 1.00 39.91 28 ALA D O 1
ATOM 6222 N N . LEU D 1 29 ? -1.073 25.776 19.779 1.00 47.75 29 LEU D N 1
ATOM 6223 C CA . LEU D 1 29 ? 0.206 25.891 19.098 1.00 36.25 29 LEU D CA 1
ATOM 6224 C C . LEU D 1 29 ? 0.489 24.598 18.344 1.00 32.78 29 LEU D C 1
ATOM 6225 O O . LEU D 1 29 ? 0.639 23.535 18.955 1.00 48.95 29 LEU D O 1
ATOM 6230 N N . ILE D 1 30 ? 0.616 24.697 17.028 1.00 31.31 30 ILE D N 1
ATOM 6231 C CA . ILE D 1 30 ? 0.836 23.536 16.171 1.00 29.59 30 ILE D CA 1
ATOM 6232 C C . ILE D 1 30 ? 2.203 23.663 15.545 1.00 33.29 30 ILE D C 1
ATOM 6233 O O . ILE D 1 30 ? 2.491 24.659 14.878 1.00 45.32 30 ILE D O 1
ATOM 6238 N N . THR D 1 31 ? 3.041 22.658 15.732 1.00 43.38 31 THR D N 1
ATOM 6239 C CA . THR D 1 31 ? 4.378 22.700 15.181 1.00 41.43 31 THR D CA 1
ATOM 6240 C C . THR D 1 31 ? 4.626 21.493 14.295 1.00 27.89 31 THR D C 1
ATOM 6241 O O . THR D 1 31 ? 4.381 20.355 14.696 1.00 29.64 31 THR D O 1
ATOM 6245 N N . ILE D 1 32 ? 5.083 21.757 13.079 1.00 40.93 32 ILE D N 1
ATOM 6246 C CA . ILE D 1 32 ? 5.506 20.682 12.203 1.00 41.32 32 ILE D CA 1
ATOM 6247 C C . ILE D 1 32 ? 6.812 20.160 12.762 1.00 45.66 32 ILE D C 1
ATOM 6248 O O . ILE D 1 32 ? 7.753 20.933 12.987 1.00 56.22 32 ILE D O 1
ATOM 6253 N N . ASN D 1 33 ? 6.906 18.862 12.929 1.00 39.95 33 ASN D N 1
ATOM 6254 C CA . ASN D 1 33 ? 8.093 18.281 13.503 1.00 43.93 33 ASN D CA 1
ATOM 6255 C C . ASN D 1 33 ? 8.552 17.159 12.592 1.00 48.27 33 ASN D C 1
ATOM 6256 O O . ASN D 1 33 ? 8.441 15.984 12.922 1.00 55.39 33 ASN D O 1
ATOM 6261 N N . HIS D 1 34 ? 9.079 17.527 11.435 1.00 44.63 34 HIS D N 1
ATOM 6262 C CA . HIS D 1 34 ? 9.595 16.530 10.518 1.00 48.69 34 HIS D CA 1
ATOM 6263 C C . HIS D 1 34 ? 11.059 16.854 10.247 1.00 49.14 34 HIS D C 1
ATOM 6264 O O . HIS D 1 34 ? 11.379 17.995 9.909 1.00 47.19 34 HIS D O 1
ATOM 6271 N N . PRO D 1 35 ? 11.987 15.931 10.504 1.00 59.38 35 PRO D N 1
ATOM 6272 C CA . PRO D 1 35 ? 13.405 16.238 10.267 1.00 52.67 35 PRO D CA 1
ATOM 6273 C C . PRO D 1 35 ? 13.878 15.890 8.869 1.00 44.42 35 PRO D C 1
ATOM 6274 O O . PRO D 1 35 ? 13.376 14.949 8.265 1.00 34.49 35 PRO D O 1
ATOM 6278 N N . PRO D 1 36 ? 14.835 16.664 8.352 1.00 51.92 36 PRO D N 1
ATOM 6279 C CA . PRO D 1 36 ? 15.374 17.828 9.059 1.00 52.63 36 PRO D CA 1
ATOM 6280 C C . PRO D 1 36 ? 14.780 19.105 8.525 1.00 44.50 36 PRO D C 1
ATOM 6281 O O . PRO D 1 36 ? 15.020 20.173 9.069 1.00 47.92 36 PRO D O 1
ATOM 6285 N N . ALA D 1 37 ? 14.005 18.973 7.450 1.00 62.31 37 ALA D N 1
ATOM 6286 C CA . ALA D 1 37 ? 13.421 20.097 6.728 1.00 60.63 37 ALA D CA 1
ATOM 6287 C C . ALA D 1 37 ? 11.933 20.361 7.008 1.00 65.56 37 ALA D C 1
ATOM 6288 O O . ALA D 1 37 ? 11.368 21.275 6.403 1.00 59.27 37 ALA D O 1
ATOM 6290 N N . ASN D 1 38 ? 11.284 19.601 7.897 1.00 58.94 38 ASN D N 1
ATOM 6291 C CA . ASN D 1 38 ? 9.853 19.774 8.204 1.00 48.41 38 ASN D CA 1
ATOM 6292 C C . ASN D 1 38 ? 8.983 19.622 6.961 1.00 43.70 38 ASN D C 1
ATOM 6293 O O . ASN D 1 38 ? 7.902 20.211 6.858 1.00 33.63 38 ASN D O 1
ATOM 6298 N N . THR D 1 39 ? 9.425 18.756 6.053 1.00 41.93 39 THR D N 1
ATOM 6299 C CA . THR D 1 39 ? 8.697 18.537 4.822 1.00 38.50 39 THR D CA 1
ATOM 6300 C C . THR D 1 39 ? 7.348 17.901 5.108 1.00 42.25 39 THR D C 1
ATOM 6301 O O . THR D 1 39 ? 7.213 17.059 6.000 1.00 55.28 39 THR D O 1
ATOM 6305 N N . TRP D 1 40 ? 6.344 18.332 4.357 1.00 47.14 40 TRP D N 1
ATOM 6306 C CA . TRP D 1 40 ? 4.992 17.810 4.506 1.00 44.40 40 TRP D CA 1
ATOM 6307 C C . TRP D 1 40 ? 4.918 16.379 4.006 1.00 43.61 40 TRP D C 1
ATOM 6308 O O . TRP D 1 40 ? 5.606 16.013 3.054 1.00 54.06 40 TRP D O 1
ATOM 6319 N N . ASP D 1 41 ? 4.090 15.560 4.647 1.00 42.70 41 ASP D N 1
ATOM 6320 C CA . ASP D 1 41 ? 3.893 14.180 4.207 1.00 59.38 41 ASP D CA 1
ATOM 6321 C C . ASP D 1 41 ? 2.415 13.815 4.330 1.00 48.06 41 ASP D C 1
ATOM 6322 O O . ASP D 1 41 ? 1.615 14.589 4.852 1.00 53.75 41 ASP D O 1
ATOM 6327 N N . ARG D 1 42 ? 2.028 12.671 3.756 1.00 53.62 42 ARG D N 1
ATOM 6328 C CA . ARG D 1 42 ? 0.627 12.251 3.848 1.00 55.64 42 ARG D CA 1
ATOM 6329 C C . ARG D 1 42 ? 0.159 12.096 5.292 1.00 42.45 42 ARG D C 1
ATOM 6330 O O . ARG D 1 42 ? -1.005 12.367 5.592 1.00 39.34 42 ARG D O 1
ATOM 6338 N N . ASP D 1 43 ? 1.015 11.599 6.189 1.00 52.03 43 ASP D N 1
ATOM 6339 C CA . ASP D 1 43 ? 0.576 11.430 7.578 1.00 54.53 43 ASP D CA 1
ATOM 6340 C C . ASP D 1 43 ? 0.298 12.792 8.240 1.00 53.73 43 ASP D C 1
ATOM 6341 O O . ASP D 1 43 ? -0.736 12.973 8.902 1.00 48.88 43 ASP D O 1
ATOM 6346 N N . SER D 1 44 ? 1.182 13.781 8.032 1.00 52.83 44 SER D N 1
ATOM 6347 C CA . SER D 1 44 ? 0.952 15.112 8.602 1.00 43.84 44 SER D CA 1
ATOM 6348 C C . SER D 1 44 ? -0.271 15.772 7.991 1.00 41.50 44 SER D C 1
ATOM 6349 O O . SER D 1 44 ? -1.070 16.386 8.703 1.00 49.95 44 SER D O 1
ATOM 6352 N N . LEU D 1 45 ? -0.428 15.659 6.669 1.00 41.62 45 LEU D N 1
ATOM 6353 C CA . LEU D 1 45 ? -1.564 16.278 6.001 1.00 47.12 45 LEU D CA 1
ATOM 6354 C C . LEU D 1 45 ? -2.877 15.736 6.565 1.00 42.95 45 LEU D C 1
ATOM 6355 O O . LEU D 1 45 ? -3.826 16.498 6.798 1.00 43.86 45 LEU D O 1
ATOM 6360 N N . ILE D 1 46 ? -2.952 14.419 6.784 1.00 46.89 46 ILE D N 1
ATOM 6361 C CA . ILE D 1 46 ? -4.158 13.829 7.361 1.00 44.41 46 ILE D CA 1
ATOM 6362 C C . ILE D 1 46 ? -4.367 14.370 8.774 1.00 32.54 46 ILE D C 1
ATOM 6363 O O . ILE D 1 46 ? -5.469 14.794 9.140 1.00 28.73 46 ILE D O 1
ATOM 6368 N N . GLY D 1 47 ? -3.288 14.432 9.561 1.00 40.08 47 GLY D N 1
ATOM 6369 C CA . GLY D 1 47 ? -3.400 14.934 10.924 1.00 38.73 47 GLY D CA 1
ATOM 6370 C C . GLY D 1 47 ? -3.863 16.371 10.972 1.00 46.85 47 GLY D C 1
ATOM 6371 O O . GLY D 1 47 ? -4.749 16.723 11.760 1.00 48.01 47 GLY D O 1
ATOM 6372 N N . LEU D 1 48 ? -3.313 17.208 10.089 1.00 46.52 48 LEU D N 1
ATOM 6373 C CA . LEU D 1 48 ? -3.713 18.604 10.059 1.00 33.68 48 LEU D CA 1
ATOM 6374 C C . LEU D 1 48 ? -5.200 18.735 9.783 1.00 32.82 48 LEU D C 1
ATOM 6375 O O . LEU D 1 48 ? -5.930 19.306 10.591 1.00 36.51 48 LEU D O 1
ATOM 6380 N N . ARG D 1 49 ? -5.701 18.089 8.728 1.00 30.90 49 ARG D N 1
ATOM 6381 C CA . ARG D 1 49 ? -7.126 18.244 8.456 1.00 31.06 49 ARG D CA 1
ATOM 6382 C C . ARG D 1 49 ? -7.929 17.771 9.650 1.00 36.64 49 ARG D C 1
ATOM 6383 O O . ARG D 1 49 ? -8.854 18.459 10.099 1.00 39.27 49 ARG D O 1
ATOM 6391 N N . GLN D 1 50 ? -7.547 16.630 10.220 1.00 27.75 50 GLN D N 1
ATOM 6392 C CA . GLN D 1 50 ? -8.255 16.169 11.396 1.00 32.44 50 GLN D CA 1
ATOM 6393 C C . GLN D 1 50 ? -8.093 17.160 12.538 1.00 36.00 50 GLN D C 1
ATOM 6394 O O . GLN D 1 50 ? -9.086 17.585 13.142 1.00 40.47 50 GLN D O 1
ATOM 6400 N N . LEU D 1 51 ? -6.875 17.655 12.746 1.00 23.00 51 LEU D N 1
ATOM 6401 C CA . LEU D 1 51 ? -6.656 18.568 13.862 1.00 27.12 51 LEU D CA 1
ATOM 6402 C C . LEU D 1 51 ? -7.548 19.789 13.772 1.00 31.20 51 LEU D C 1
ATOM 6403 O O . LEU D 1 51 ? -8.194 20.166 14.758 1.00 34.78 51 LEU D O 1
ATOM 6408 N N . ILE D 1 52 ? -7.654 20.367 12.576 1.00 29.18 52 ILE D N 1
ATOM 6409 C CA . ILE D 1 52 ? -8.450 21.568 12.380 1.00 23.99 52 ILE D CA 1
ATOM 6410 C C . ILE D 1 52 ? -9.894 21.282 12.721 1.00 24.80 52 ILE D C 1
ATOM 6411 O O . ILE D 1 52 ? -10.611 22.131 13.255 1.00 22.67 52 ILE D O 1
ATOM 6416 N N . GLU D 1 53 ? -10.363 20.106 12.336 1.00 32.51 53 GLU D N 1
ATOM 6417 C CA . GLU D 1 53 ? -11.722 19.723 12.669 1.00 31.79 53 GLU D CA 1
ATOM 6418 C C . GLU D 1 53 ? -11.882 19.626 14.180 1.00 39.23 53 GLU D C 1
ATOM 6419 O O . GLU D 1 53 ? -12.782 20.243 14.755 1.00 38.44 53 GLU D O 1
ATOM 6425 N N . HIS D 1 54 ? -10.940 18.966 14.853 1.00 36.07 54 HIS D N 1
ATOM 6426 C CA . HIS D 1 54 ? -11.052 18.841 16.303 1.00 37.05 54 HIS D CA 1
ATOM 6427 C C . HIS D 1 54 ? -10.981 20.195 16.985 1.00 34.33 54 HIS D C 1
ATOM 6428 O O . HIS D 1 54 ? -11.834 20.513 17.826 1.00 25.05 54 HIS D O 1
ATOM 6435 N N . LEU D 1 55 ? -10.029 21.035 16.565 1.00 31.62 55 LEU D N 1
ATOM 6436 C CA . LEU D 1 55 ? -9.863 22.351 17.166 1.00 30.37 55 LEU D CA 1
ATOM 6437 C C . LEU D 1 55 ? -11.112 23.196 16.974 1.00 32.97 55 LEU D C 1
ATOM 6438 O O . LEU D 1 55 ? -11.537 23.906 17.891 1.00 36.84 55 LEU D O 1
ATOM 6443 N N . ASN D 1 56 ? -11.724 23.117 15.790 1.00 32.13 56 ASN D N 1
ATOM 6444 C CA . ASN D 1 56 ? -12.946 23.876 15.553 1.00 45.67 56 ASN D CA 1
ATOM 6445 C C . ASN D 1 56 ? -14.039 23.498 16.530 1.00 56.06 56 ASN D C 1
ATOM 6446 O O . ASN D 1 56 ? -14.726 24.370 17.060 1.00 85.92 56 ASN D O 1
ATOM 6451 N N . ARG D 1 57 ? -14.198 22.214 16.812 1.00 51.13 57 ARG D N 1
ATOM 6452 C CA . ARG D 1 57 ? -15.239 21.816 17.747 1.00 48.99 57 ARG D CA 1
ATOM 6453 C C . ARG D 1 57 ? -14.975 22.367 19.138 1.00 52.85 57 ARG D C 1
ATOM 6454 O O . ARG D 1 57 ? -15.921 22.653 19.879 1.00 45.35 57 ARG D O 1
ATOM 6462 N N . ASP D 1 58 ? -13.699 22.483 19.520 1.00 44.68 58 ASP D N 1
ATOM 6463 C CA . ASP D 1 58 ? -13.334 23.012 20.824 1.00 39.71 58 ASP D CA 1
ATOM 6464 C C . ASP D 1 58 ? -13.702 24.488 20.912 1.00 44.54 58 ASP D C 1
ATOM 6465 O O . ASP D 1 58 ? -13.355 25.278 20.038 1.00 52.74 58 ASP D O 1
ATOM 6470 N N . ASP D 1 59 ? -14.404 24.870 21.968 1.00 43.90 59 ASP D N 1
ATOM 6471 C CA . ASP D 1 59 ? -14.783 26.267 22.144 1.00 42.49 59 ASP D CA 1
ATOM 6472 C C . ASP D 1 59 ? -13.817 27.043 23.015 1.00 48.21 59 ASP D C 1
ATOM 6473 O O . ASP D 1 59 ? -13.990 28.253 23.166 1.00 50.78 59 ASP D O 1
ATOM 6478 N N . ASP D 1 60 ? -12.824 26.384 23.595 1.00 42.62 60 ASP D N 1
ATOM 6479 C CA . ASP D 1 60 ? -11.843 27.030 24.456 1.00 47.75 60 ASP D CA 1
ATOM 6480 C C . ASP D 1 60 ? -10.709 27.687 23.689 1.00 46.17 60 ASP D C 1
ATOM 6481 O O . ASP D 1 60 ? -9.869 28.345 24.304 1.00 45.83 60 ASP D O 1
ATOM 6486 N N . ILE D 1 61 ? -10.626 27.474 22.384 1.00 42.22 61 ILE D N 1
ATOM 6487 C CA . ILE D 1 61 ? -9.533 27.974 21.568 1.00 44.23 61 ILE D CA 1
ATOM 6488 C C . ILE D 1 61 ? -10.060 29.066 20.637 1.00 40.99 61 ILE D C 1
ATOM 6489 O O . ILE D 1 61 ? -11.048 28.864 19.920 1.00 28.84 61 ILE D O 1
ATOM 6494 N N . TYR D 1 62 ? -9.441 30.249 20.685 1.00 34.14 62 TYR D N 1
ATOM 6495 C CA . TYR D 1 62 ? -9.828 31.323 19.782 1.00 31.27 62 TYR D CA 1
ATOM 6496 C C . TYR D 1 62 ? -8.779 31.637 18.716 1.00 35.05 62 TYR D C 1
ATOM 6497 O O . TYR D 1 62 ? -9.094 32.329 17.744 1.00 21.35 62 TYR D O 1
ATOM 6506 N N . ALA D 1 63 ? -7.540 31.171 18.885 1.00 47.94 63 ALA D N 1
ATOM 6507 C CA . ALA D 1 63 ? -6.456 31.440 17.950 1.00 31.37 63 ALA D CA 1
ATOM 6508 C C . ALA D 1 63 ? -5.563 30.217 17.818 1.00 38.31 63 ALA D C 1
ATOM 6509 O O . ALA D 1 63 ? -5.519 29.357 18.704 1.00 34.11 63 ALA D O 1
ATOM 6511 N N . LEU D 1 64 ? -4.895 30.124 16.671 1.00 35.20 64 LEU D N 1
ATOM 6512 C CA . LEU D 1 64 ? -3.938 29.067 16.389 1.00 25.45 64 LEU D CA 1
ATOM 6513 C C . LEU D 1 64 ? -2.672 29.670 15.792 1.00 16.43 64 LEU D C 1
ATOM 6514 O O . LEU D 1 64 ? -2.734 30.670 15.080 1.00 23.78 64 LEU D O 1
ATOM 6519 N N . VAL D 1 65 ? -1.526 29.095 16.137 1.00 33.59 65 VAL D N 1
ATOM 6520 C CA . VAL D 1 65 ? -0.222 29.498 15.622 1.00 31.33 65 VAL D CA 1
ATOM 6521 C C . VAL D 1 65 ? 0.484 28.252 15.068 1.00 43.38 65 VAL D C 1
ATOM 6522 O O . VAL D 1 65 ? 0.483 27.200 15.720 1.00 46.11 65 VAL D O 1
ATOM 6526 N N . VAL D 1 66 ? 1.092 28.364 13.879 1.00 32.80 66 VAL D N 1
ATOM 6527 C CA . VAL D 1 66 ? 1.842 27.270 13.266 1.00 24.11 66 VAL D CA 1
ATOM 6528 C C . VAL D 1 66 ? 3.293 27.715 13.103 1.00 28.20 66 VAL D C 1
ATOM 6529 O O . VAL D 1 66 ? 3.561 28.817 12.615 1.00 37.01 66 VAL D O 1
ATOM 6533 N N . THR D 1 67 ? 4.232 26.874 13.531 1.00 36.63 67 THR D N 1
ATOM 6534 C CA . THR D 1 67 ? 5.651 27.195 13.388 1.00 35.49 67 THR D CA 1
ATOM 6535 C C . THR D 1 67 ? 6.415 25.913 13.072 1.00 29.06 67 THR D C 1
ATOM 6536 O O . THR D 1 67 ? 5.920 24.812 13.303 1.00 31.57 67 THR D O 1
ATOM 6540 N N . GLY D 1 68 ? 7.599 26.056 12.495 1.00 36.73 68 GLY D N 1
ATOM 6541 C CA . GLY D 1 68 ? 8.429 24.912 12.157 1.00 46.05 68 GLY D CA 1
ATOM 6542 C C . GLY D 1 68 ? 9.371 24.549 13.312 1.00 54.38 68 GLY D C 1
ATOM 6543 O O . GLY D 1 68 ? 9.991 25.429 13.910 1.00 54.41 68 GLY D O 1
ATOM 6544 N N . GLN D 1 69 ? 9.440 23.252 13.603 1.00 50.79 69 GLN D N 1
ATOM 6545 C CA . GLN D 1 69 ? 10.441 22.784 14.551 1.00 45.69 69 GLN D CA 1
ATOM 6546 C C . GLN D 1 69 ? 11.836 23.076 14.023 1.00 51.16 69 GLN D C 1
ATOM 6547 O O . GLN D 1 69 ? 12.157 22.804 12.864 1.00 50.26 69 GLN D O 1
ATOM 6553 N N . GLY D 1 70 ? 12.688 23.580 14.897 1.00 51.45 70 GLY D N 1
ATOM 6554 C CA . GLY D 1 70 ? 14.042 23.871 14.518 1.00 57.70 70 GLY D CA 1
ATOM 6555 C C . GLY D 1 70 ? 14.144 25.300 14.038 1.00 61.87 70 GLY D C 1
ATOM 6556 O O . GLY D 1 70 ? 13.154 25.922 13.636 1.00 65.49 70 GLY D O 1
ATOM 6557 N N . PRO D 1 71 ? 15.358 25.848 14.095 1.00 58.48 71 PRO D N 1
ATOM 6558 C CA . PRO D 1 71 ? 15.571 27.246 13.685 1.00 60.04 71 PRO D CA 1
ATOM 6559 C C . PRO D 1 71 ? 15.575 27.474 12.194 1.00 52.16 71 PRO D C 1
ATOM 6560 O O . PRO D 1 71 ? 15.289 28.587 11.756 1.00 65.68 71 PRO D O 1
ATOM 6564 N N . LYS D 1 72 ? 16.010 26.504 11.401 1.00 63.16 72 LYS D N 1
ATOM 6565 C CA . LYS D 1 72 ? 16.429 26.834 10.043 1.00 68.94 72 LYS D CA 1
ATOM 6566 C C . LYS D 1 72 ? 15.241 27.120 9.108 1.00 65.57 72 LYS D C 1
ATOM 6567 O O . LYS D 1 72 ? 15.283 28.089 8.339 1.00 62.32 72 LYS D O 1
ATOM 6573 N N . PHE D 1 73 ? 14.181 26.291 9.156 1.00 60.16 73 PHE D N 1
ATOM 6574 C CA . PHE D 1 73 ? 13.116 26.227 8.151 1.00 63.15 73 PHE D CA 1
ATOM 6575 C C . PHE D 1 73 ? 11.760 26.047 8.839 1.00 63.12 73 PHE D C 1
ATOM 6576 O O . PHE D 1 73 ? 11.621 25.194 9.716 1.00 54.76 73 PHE D O 1
ATOM 6584 N N . PHE D 1 74 ? 10.804 26.938 8.509 1.00 64.88 74 PHE D N 1
ATOM 6585 C CA . PHE D 1 74 ? 9.404 26.725 8.878 1.00 49.16 74 PHE D CA 1
ATOM 6586 C C . PHE D 1 74 ? 8.856 25.508 8.145 1.00 58.06 74 PHE D C 1
ATOM 6587 O O . PHE D 1 74 ? 8.330 24.582 8.775 1.00 67.41 74 PHE D O 1
ATOM 6595 N N . SER D 1 75 ? 9.018 25.464 6.818 1.00 44.54 75 SER D N 1
ATOM 6596 C CA . SER D 1 75 ? 8.634 24.294 6.038 1.00 37.00 75 SER D CA 1
ATOM 6597 C C . SER D 1 75 ? 9.362 24.305 4.706 1.00 51.00 75 SER D C 1
ATOM 6598 O O . SER D 1 75 ? 9.480 25.350 4.055 1.00 43.15 75 SER D O 1
ATOM 6601 N N . ALA D 1 76 ? 9.851 23.129 4.324 1.00 42.27 76 ALA D N 1
ATOM 6602 C CA . ALA D 1 76 ? 10.561 22.924 3.078 1.00 49.18 76 ALA D CA 1
ATOM 6603 C C . ALA D 1 76 ? 9.614 22.559 1.957 1.00 45.71 76 ALA D C 1
ATOM 6604 O O . ALA D 1 76 ? 10.060 22.235 0.853 1.00 57.18 76 ALA D O 1
ATOM 6606 N N . GLY D 1 77 ? 8.334 22.536 2.232 1.00 43.95 77 GLY D N 1
ATOM 6607 C CA . GLY D 1 77 ? 7.418 22.120 1.224 1.00 46.59 77 GLY D CA 1
ATOM 6608 C C . GLY D 1 77 ? 7.206 20.632 1.325 1.00 46.87 77 GLY D C 1
ATOM 6609 O O . GLY D 1 77 ? 7.449 20.000 2.353 1.00 53.75 77 GLY D O 1
ATOM 6610 N N . ALA D 1 78 ? 6.700 20.078 0.231 1.00 43.80 78 ALA D N 1
ATOM 6611 C CA . ALA D 1 78 ? 6.356 18.665 0.156 1.00 53.18 78 ALA D CA 1
ATOM 6612 C C . ALA D 1 78 ? 7.568 17.746 0.133 1.00 59.16 78 ALA D C 1
ATOM 6613 O O . ALA D 1 78 ? 8.594 18.044 -0.485 1.00 66.13 78 ALA D O 1
ATOM 6615 N N . ASP D 1 79 ? 7.432 16.613 0.817 1.00 76.45 79 ASP D N 1
ATOM 6616 C CA . ASP D 1 79 ? 8.497 15.626 0.836 1.00 75.89 79 ASP D CA 1
ATOM 6617 C C . ASP D 1 79 ? 8.632 14.979 -0.543 1.00 75.64 79 ASP D C 1
ATOM 6618 O O . ASP D 1 79 ? 7.665 14.828 -1.296 1.00 72.73 79 ASP D O 1
ATOM 6623 N N . LEU D 1 80 ? 9.879 14.661 -0.877 1.00 82.05 80 LEU D N 1
ATOM 6624 C CA . LEU D 1 80 ? 10.253 14.076 -2.156 1.00 89.66 80 LEU D CA 1
ATOM 6625 C C . LEU D 1 80 ? 9.600 12.711 -2.385 1.00 88.09 80 LEU D C 1
ATOM 6626 O O . LEU D 1 80 ? 9.217 12.382 -3.516 1.00 88.53 80 LEU D O 1
ATOM 6631 N N . ASN D 1 81 ? 9.475 11.914 -1.314 1.00 96.84 81 ASN D N 1
ATOM 6632 C CA . ASN D 1 81 ? 8.953 10.544 -1.383 1.00 101.32 81 ASN D CA 1
ATOM 6633 C C . ASN D 1 81 ? 7.536 10.489 -1.963 1.00 102.74 81 ASN D C 1
ATOM 6634 O O . ASN D 1 81 ? 7.186 9.565 -2.709 1.00 109.31 81 ASN D O 1
ATOM 6639 N N . MET D 1 82 ? 6.713 11.466 -1.601 1.00 94.65 82 MET D N 1
ATOM 6640 C CA . MET D 1 82 ? 5.333 11.595 -2.043 1.00 85.63 82 MET D CA 1
ATOM 6641 C C . MET D 1 82 ? 5.241 11.662 -3.566 1.00 83.76 82 MET D C 1
ATOM 6642 O O . MET D 1 82 ? 4.391 11.005 -4.196 1.00 92.10 82 MET D O 1
ATOM 6647 N N . PHE D 1 83 ? 6.187 12.368 -4.174 1.00 76.81 83 PHE D N 1
ATOM 6648 C CA . PHE D 1 83 ? 6.239 12.551 -5.608 1.00 70.99 83 PHE D CA 1
ATOM 6649 C C . PHE D 1 83 ? 7.205 11.592 -6.271 1.00 73.52 83 PHE D C 1
ATOM 6650 O O . PHE D 1 83 ? 7.649 11.858 -7.392 1.00 70.56 83 PHE D O 1
ATOM 6658 N N . ALA D 1 84 ? 7.585 10.519 -5.578 1.00 71.75 84 ALA D N 1
ATOM 6659 C CA . ALA D 1 84 ? 8.485 9.538 -6.162 1.00 76.48 84 ALA D CA 1
ATOM 6660 C C . ALA D 1 84 ? 7.882 8.995 -7.444 1.00 88.58 84 ALA D C 1
ATOM 6661 O O . ALA D 1 84 ? 6.673 8.749 -7.539 1.00 102.43 84 ALA D O 1
ATOM 6663 N N . ASP D 1 85 ? 8.744 8.809 -8.427 1.00 84.24 85 ASP D N 1
ATOM 6664 C CA . ASP D 1 85 ? 8.316 8.441 -9.759 1.00 78.42 85 ASP D CA 1
ATOM 6665 C C . ASP D 1 85 ? 7.704 7.056 -9.823 1.00 86.13 85 ASP D C 1
ATOM 6666 O O . ASP D 1 85 ? 7.835 6.225 -8.918 1.00 86.03 85 ASP D O 1
ATOM 6671 N N . GLY D 1 86 ? 6.972 6.859 -10.912 1.00 89.12 86 GLY D N 1
ATOM 6672 C CA . GLY D 1 86 ? 6.435 5.591 -11.316 1.00 92.17 86 GLY D CA 1
ATOM 6673 C C . GLY D 1 86 ? 5.012 5.361 -10.878 1.00 89.40 86 GLY D C 1
ATOM 6674 O O . GLY D 1 86 ? 4.441 4.304 -11.193 1.00 91.78 86 GLY D O 1
ATOM 6675 N N . ASP D 1 87 ? 4.385 6.339 -10.229 1.00 76.94 87 ASP D N 1
ATOM 6676 C CA . ASP D 1 87 ? 3.006 6.167 -9.830 1.00 57.30 87 ASP D CA 1
ATOM 6677 C C . ASP D 1 87 ? 2.314 7.475 -10.151 1.00 54.68 87 ASP D C 1
ATOM 6678 O O . ASP D 1 87 ? 2.671 8.516 -9.603 1.00 52.01 87 ASP D O 1
ATOM 6683 N N . LYS D 1 88 ? 1.349 7.404 -11.064 1.00 62.57 88 LYS D N 1
ATOM 6684 C CA . LYS D 1 88 ? 0.548 8.564 -11.393 1.00 46.65 88 LYS D CA 1
ATOM 6685 C C . LYS D 1 88 ? -0.509 8.759 -10.342 1.00 42.47 88 LYS D C 1
ATOM 6686 O O . LYS D 1 88 ? -0.873 9.891 -10.016 1.00 41.99 88 LYS D O 1
ATOM 6692 N N . ALA D 1 89 ? -1.019 7.652 -9.810 1.00 39.26 89 ALA D N 1
ATOM 6693 C CA . ALA D 1 89 ? -2.097 7.757 -8.848 1.00 43.99 89 ALA D CA 1
ATOM 6694 C C . ALA D 1 89 ? -1.636 8.540 -7.650 1.00 48.20 89 ALA D C 1
ATOM 6695 O O . ALA D 1 89 ? -2.350 9.421 -7.162 1.00 57.24 89 ALA D O 1
ATOM 6697 N N . ARG D 1 90 ? -0.411 8.283 -7.207 1.00 51.04 90 ARG D N 1
ATOM 6698 C CA . ARG D 1 90 ? 0.064 8.955 -6.011 1.00 40.16 90 ARG D CA 1
ATOM 6699 C C . ARG D 1 90 ? 0.002 10.467 -6.162 1.00 53.68 90 ARG D C 1
ATOM 6700 O O . ARG D 1 90 ? -0.560 11.153 -5.304 1.00 62.66 90 ARG D O 1
ATOM 6708 N N . ALA D 1 91 ? 0.496 11.004 -7.274 1.00 57.75 91 ALA D N 1
ATOM 6709 C CA . ALA D 1 91 ? 0.484 12.458 -7.436 1.00 53.37 91 ALA D CA 1
ATOM 6710 C C . ALA D 1 91 ? -0.923 13.020 -7.281 1.00 42.62 91 ALA D C 1
ATOM 6711 O O . ALA D 1 91 ? -1.134 14.017 -6.581 1.00 36.49 91 ALA D O 1
ATOM 6713 N N . ARG D 1 92 ? -1.904 12.348 -7.882 1.00 52.23 92 ARG D N 1
ATOM 6714 C CA . ARG D 1 92 ? -3.288 12.803 -7.807 1.00 52.82 92 ARG D CA 1
ATOM 6715 C C . ARG D 1 92 ? -3.778 12.808 -6.373 1.00 48.95 92 ARG D C 1
ATOM 6716 O O . ARG D 1 92 ? -4.108 13.863 -5.826 1.00 47.92 92 ARG D O 1
ATOM 6724 N N . GLU D 1 93 ? -3.881 11.635 -5.762 1.00 51.95 93 GLU D N 1
ATOM 6725 C CA . GLU D 1 93 ? -4.223 11.605 -4.346 1.00 45.01 93 GLU D CA 1
ATOM 6726 C C . GLU D 1 93 ? -3.445 12.622 -3.513 1.00 49.60 93 GLU D C 1
ATOM 6727 O O . GLU D 1 93 ? -3.996 13.205 -2.589 1.00 54.18 93 GLU D O 1
ATOM 6733 N N . MET D 1 94 ? -2.184 12.860 -3.751 1.00 42.88 94 MET D N 1
ATOM 6734 C CA . MET D 1 94 ? -1.588 13.750 -2.769 1.00 46.05 94 MET D CA 1
ATOM 6735 C C . MET D 1 94 ? -1.964 15.229 -3.057 1.00 44.62 94 MET D C 1
ATOM 6736 O O . MET D 1 94 ? -1.863 16.110 -2.188 1.00 46.02 94 MET D O 1
ATOM 6741 N N . ALA D 1 95 ? -2.201 15.571 -4.319 1.00 54.75 95 ALA D N 1
ATOM 6742 C CA . ALA D 1 95 ? -2.662 16.934 -4.527 1.00 50.69 95 ALA D CA 1
ATOM 6743 C C . ALA D 1 95 ? -3.924 17.132 -3.714 1.00 38.61 95 ALA D C 1
ATOM 6744 O O . ALA D 1 95 ? -4.124 18.189 -3.114 1.00 49.57 95 ALA D O 1
ATOM 6746 N N . ARG D 1 96 ? -4.759 16.091 -3.631 1.00 37.43 96 ARG D N 1
ATOM 6747 C CA . ARG D 1 96 ? -6.007 16.206 -2.888 1.00 38.68 96 ARG D CA 1
ATOM 6748 C C . ARG D 1 96 ? -5.746 16.532 -1.433 1.00 44.40 96 ARG D C 1
ATOM 6749 O O . ARG D 1 96 ? -6.459 17.346 -0.833 1.00 43.18 96 ARG D O 1
ATOM 6757 N N . ARG D 1 97 ? -4.762 15.860 -0.834 1.00 45.21 97 ARG D N 1
ATOM 6758 C CA . ARG D 1 97 ? -4.520 16.012 0.594 1.00 44.99 97 ARG D CA 1
ATOM 6759 C C . ARG D 1 97 ? -4.045 17.396 0.956 1.00 42.03 97 ARG D C 1
ATOM 6760 O O . ARG D 1 97 ? -4.361 17.891 2.038 1.00 45.98 97 ARG D O 1
ATOM 6768 N N . PHE D 1 98 ? -3.184 17.980 0.135 1.00 40.57 98 PHE D N 1
ATOM 6769 C CA . PHE D 1 98 ? -2.759 19.340 0.412 1.00 22.53 98 PHE D CA 1
ATOM 6770 C C . PHE D 1 98 ? -3.960 20.268 0.389 1.00 27.25 98 PHE D C 1
ATOM 6771 O O . PHE D 1 98 ? -4.178 21.058 1.309 1.00 25.72 98 PHE D O 1
ATOM 6779 N N . GLY D 1 99 ? -4.799 20.132 -0.630 1.00 27.54 99 GLY D N 1
ATOM 6780 C CA . GLY D 1 99 ? -5.926 21.025 -0.725 1.00 23.93 99 GLY D CA 1
ATOM 6781 C C . GLY D 1 99 ? -6.842 20.877 0.462 1.00 27.87 99 GLY D C 1
ATOM 6782 O O . GLY D 1 99 ? -7.150 21.855 1.141 1.00 36.89 99 GLY D O 1
ATOM 6783 N N . GLU D 1 100 ? -7.181 19.630 0.804 1.00 36.96 100 GLU D N 1
ATOM 6784 C CA . GLU D 1 100 ? -8.068 19.405 1.937 1.00 24.58 100 GLU D CA 1
ATOM 6785 C C . GLU D 1 100 ? -7.459 19.946 3.218 1.00 24.27 100 GLU D C 1
ATOM 6786 O O . GLU D 1 100 ? -8.108 20.688 3.961 1.00 23.87 100 GLU D O 1
ATOM 6792 N N . ALA D 1 101 ? -6.198 19.624 3.479 1.00 15.32 101 ALA D N 1
ATOM 6793 C CA . ALA D 1 101 ? -5.584 20.121 4.704 1.00 22.42 101 ALA D CA 1
ATOM 6794 C C . ALA D 1 101 ? -5.489 21.644 4.701 1.00 15.10 101 ALA D C 1
ATOM 6795 O O . ALA D 1 101 ? -5.993 22.312 5.609 1.00 19.16 101 ALA D O 1
ATOM 6797 N N . PHE D 1 102 ? -4.917 22.221 3.652 1.00 21.43 102 PHE D N 1
ATOM 6798 C CA . PHE D 1 102 ? -4.726 23.667 3.667 1.00 18.35 102 PHE D CA 1
ATOM 6799 C C . PHE D 1 102 ? -6.042 24.411 3.674 1.00 21.52 102 PHE D C 1
ATOM 6800 O O . PHE D 1 102 ? -6.148 25.478 4.277 1.00 30.78 102 PHE D O 1
ATOM 6808 N N . GLU D 1 103 ? -7.023 23.930 2.920 1.00 23.31 103 GLU D N 1
ATOM 6809 C CA . GLU D 1 103 ? -8.313 24.606 2.920 1.00 19.98 103 GLU D CA 1
ATOM 6810 C C . GLU D 1 103 ? -8.963 24.513 4.296 1.00 36.23 103 GLU D C 1
ATOM 6811 O O . GLU D 1 103 ? -9.590 25.472 4.763 1.00 31.94 103 GLU D O 1
ATOM 6817 N N . ALA D 1 104 ? -8.820 23.364 4.965 1.00 37.24 104 ALA D N 1
ATOM 6818 C CA . ALA D 1 104 ? -9.361 23.251 6.315 1.00 30.75 104 ALA D CA 1
ATOM 6819 C C . ALA D 1 104 ? -8.735 24.301 7.223 1.00 18.29 104 ALA D C 1
ATOM 6820 O O . ALA D 1 104 ? -9.442 25.035 7.922 1.00 30.16 104 ALA D O 1
ATOM 6822 N N . LEU D 1 105 ? -7.416 24.448 7.144 1.00 17.47 105 LEU D N 1
ATOM 6823 C CA . LEU D 1 105 ? -6.720 25.454 7.930 1.00 20.41 105 LEU D CA 1
ATOM 6824 C C . LEU D 1 105 ? -7.191 26.839 7.552 1.00 30.48 105 LEU D C 1
ATOM 6825 O O . LEU D 1 105 ? -7.430 27.693 8.414 1.00 33.21 105 LEU D O 1
ATOM 6830 N N . ARG D 1 106 ? -7.349 27.065 6.255 1.00 21.37 106 ARG D N 1
ATOM 6831 C CA . ARG D 1 106 ? -7.862 28.324 5.774 1.00 17.96 106 ARG D CA 1
ATOM 6832 C C . ARG D 1 106 ? -9.242 28.555 6.337 1.00 28.02 106 ARG D C 1
ATOM 6833 O O . ARG D 1 106 ? -9.635 29.695 6.560 1.00 30.14 106 ARG D O 1
ATOM 6841 N N . ASP D 1 107 ? -9.988 27.484 6.567 1.00 32.77 107 ASP D N 1
ATOM 6842 C CA . ASP D 1 107 ? -11.340 27.562 7.084 1.00 42.91 107 ASP D CA 1
ATOM 6843 C C . ASP D 1 107 ? -11.406 27.502 8.609 1.00 35.14 107 ASP D C 1
ATOM 6844 O O . ASP D 1 107 ? -12.510 27.439 9.152 1.00 53.92 107 ASP D O 1
ATOM 6849 N N . PHE D 1 108 ? -10.272 27.549 9.315 1.00 39.02 108 PHE D N 1
ATOM 6850 C CA . PHE D 1 108 ? -10.328 27.520 10.771 1.00 32.51 108 PHE D CA 1
ATOM 6851 C C . PHE D 1 108 ? -11.169 28.697 11.231 1.00 33.73 108 PHE D C 1
ATOM 6852 O O . PHE D 1 108 ? -10.975 29.809 10.741 1.00 23.03 108 PHE D O 1
ATOM 6860 N N . ARG D 1 109 ? -12.119 28.444 12.151 1.00 36.80 109 ARG D N 1
ATOM 6861 C CA . ARG D 1 109 ? -13.028 29.505 12.592 1.00 41.25 109 ARG D CA 1
ATOM 6862 C C . ARG D 1 109 ? -12.280 30.611 13.336 1.00 42.03 109 ARG D C 1
ATOM 6863 O O . ARG D 1 109 ? -12.616 31.792 13.211 1.00 44.12 109 ARG D O 1
ATOM 6871 N N . GLY D 1 110 ? -11.326 30.239 14.171 1.00 45.13 110 GLY D N 1
ATOM 6872 C CA . GLY D 1 110 ? -10.487 31.184 14.871 1.00 47.66 110 GLY D CA 1
ATOM 6873 C C . GLY D 1 110 ? -9.417 31.761 13.976 1.00 51.90 110 GLY D C 1
ATOM 6874 O O . GLY D 1 110 ? -9.238 31.362 12.828 1.00 67.67 110 GLY D O 1
ATOM 6875 N N . VAL D 1 111 ? -8.752 32.780 14.499 1.00 46.28 111 VAL D N 1
ATOM 6876 C CA . VAL D 1 111 ? -7.650 33.426 13.801 1.00 33.17 111 VAL D CA 1
ATOM 6877 C C . VAL D 1 111 ? -6.440 32.497 13.757 1.00 38.47 111 VAL D C 1
ATOM 6878 O O . VAL D 1 111 ? -6.019 31.936 14.780 1.00 38.18 111 VAL D O 1
ATOM 6882 N N . SER D 1 112 ? -5.808 32.429 12.594 1.00 30.96 112 SER D N 1
ATOM 6883 C CA . SER D 1 112 ? -4.623 31.620 12.364 1.00 26.59 112 SER D CA 1
ATOM 6884 C C . SER D 1 112 ? -3.458 32.535 12.026 1.00 27.15 112 SER D C 1
ATOM 6885 O O . SER D 1 112 ? -3.584 33.420 11.168 1.00 34.54 112 SER D O 1
ATOM 6888 N N . ILE D 1 113 ? -2.355 32.361 12.740 1.00 23.34 113 ILE D N 1
ATOM 6889 C CA . ILE D 1 113 ? -1.125 33.104 12.504 1.00 23.87 113 ILE D CA 1
ATOM 6890 C C . ILE D 1 113 ? -0.006 32.116 12.257 1.00 19.24 113 ILE D C 1
ATOM 6891 O O . ILE D 1 113 ? 0.168 31.173 13.029 1.00 37.21 113 ILE D O 1
ATOM 6896 N N . ALA D 1 114 ? 0.767 32.341 11.214 1.00 32.34 114 ALA D N 1
ATOM 6897 C CA . ALA D 1 114 ? 1.899 31.490 10.896 1.00 29.70 114 ALA D CA 1
ATOM 6898 C C . ALA D 1 114 ? 3.174 32.196 11.338 1.00 28.23 114 ALA D C 1
ATOM 6899 O O . ALA D 1 114 ? 3.403 33.360 10.992 1.00 24.34 114 ALA D O 1
ATOM 6901 N N . ALA D 1 115 ? 3.965 31.536 12.166 1.00 31.07 115 ALA D N 1
ATOM 6902 C CA . ALA D 1 115 ? 5.250 32.094 12.544 1.00 30.20 115 ALA D CA 1
ATOM 6903 C C . ALA D 1 115 ? 6.282 31.388 11.689 1.00 42.81 115 ALA D C 1
ATOM 6904 O O . ALA D 1 115 ? 6.536 30.194 11.879 1.00 45.57 115 ALA D O 1
ATOM 6906 N N . ILE D 1 116 ? 6.911 32.150 10.799 1.00 64.02 116 ILE D N 1
ATOM 6907 C CA . ILE D 1 116 ? 7.896 31.650 9.849 1.00 55.36 116 ILE D CA 1
ATOM 6908 C C . ILE D 1 116 ? 9.238 31.806 10.552 1.00 50.39 116 ILE D C 1
ATOM 6909 O O . ILE D 1 116 ? 9.786 32.898 10.623 1.00 53.11 116 ILE D O 1
ATOM 6914 N N . ASN D 1 117 ? 9.739 30.722 11.119 1.00 53.64 117 ASN D N 1
ATOM 6915 C CA . ASN D 1 117 ? 10.994 30.730 11.850 1.00 51.00 117 ASN D CA 1
ATOM 6916 C C . ASN D 1 117 ? 12.130 30.297 10.971 1.00 62.21 117 ASN D C 1
ATOM 6917 O O . ASN D 1 117 ? 13.295 30.427 11.359 1.00 61.42 117 ASN D O 1
ATOM 6922 N N . GLY D 1 118 ? 11.792 29.782 9.795 1.00 62.74 118 GLY D N 1
ATOM 6923 C CA . GLY D 1 118 ? 12.756 29.582 8.743 1.00 55.26 118 GLY D CA 1
ATOM 6924 C C . GLY D 1 118 ? 12.072 29.796 7.421 1.00 60.07 118 GLY D C 1
ATOM 6925 O O . GLY D 1 118 ? 10.840 29.838 7.333 1.00 67.88 118 GLY D O 1
ATOM 6926 N N . TYR D 1 119 ? 12.900 29.732 6.384 1.00 63.13 119 TYR D N 1
ATOM 6927 C CA . TYR D 1 119 ? 12.505 29.852 4.980 1.00 63.55 119 TYR D CA 1
ATOM 6928 C C . TYR D 1 119 ? 11.316 28.930 4.675 1.00 56.88 119 TYR D C 1
ATOM 6929 O O . TYR D 1 119 ? 11.346 27.750 5.022 1.00 50.09 119 TYR D O 1
ATOM 6938 N N . ALA D 1 120 ? 10.313 29.427 3.951 1.00 56.67 120 ALA D N 1
ATOM 6939 C CA . ALA D 1 120 ? 9.117 28.669 3.560 1.00 47.09 120 ALA D CA 1
ATOM 6940 C C . ALA D 1 120 ? 9.027 28.562 2.049 1.00 39.17 120 ALA D C 1
ATOM 6941 O O . ALA D 1 120 ? 8.801 29.564 1.361 1.00 33.03 120 ALA D O 1
ATOM 6943 N N . MET D 1 121 ? 9.106 27.351 1.536 1.00 26.43 121 MET D N 1
ATOM 6944 C CA . MET D 1 121 ? 9.092 27.230 0.104 1.00 31.87 121 MET D CA 1
ATOM 6945 C C . MET D 1 121 ? 8.159 26.099 -0.294 1.00 45.29 121 MET D C 1
ATOM 6946 O O . MET D 1 121 ? 7.898 25.178 0.490 1.00 48.79 121 MET D O 1
ATOM 6951 N N . GLY D 1 122 ? 7.643 26.204 -1.517 1.00 40.61 122 GLY D N 1
ATOM 6952 C CA . GLY D 1 122 ? 6.732 25.210 -2.064 1.00 56.36 122 GLY D CA 1
ATOM 6953 C C . GLY D 1 122 ? 5.523 25.047 -1.171 1.00 46.44 122 GLY D C 1
ATOM 6954 O O . GLY D 1 122 ? 4.821 26.019 -0.851 1.00 53.29 122 GLY D O 1
ATOM 6955 N N . GLY D 1 123 ? 5.293 23.809 -0.732 1.00 48.02 123 GLY D N 1
ATOM 6956 C CA . GLY D 1 123 ? 4.172 23.558 0.151 1.00 35.69 123 GLY D CA 1
ATOM 6957 C C . GLY D 1 123 ? 4.273 24.392 1.412 1.00 36.76 123 GLY D C 1
ATOM 6958 O O . GLY D 1 123 ? 3.262 24.831 1.973 1.00 30.84 123 GLY D O 1
ATOM 6959 N N . GLY D 1 124 ? 5.499 24.634 1.870 1.00 30.24 124 GLY D N 1
ATOM 6960 C CA . GLY D 1 124 ? 5.672 25.379 3.103 1.00 34.96 124 GLY D CA 1
ATOM 6961 C C . GLY D 1 124 ? 5.085 26.770 3.038 1.00 31.17 124 GLY D C 1
ATOM 6962 O O . GLY D 1 124 ? 4.460 27.236 3.993 1.00 32.03 124 GLY D O 1
ATOM 6963 N N . LEU D 1 125 ? 5.344 27.467 1.935 1.00 35.94 125 LEU D N 1
ATOM 6964 C CA . LEU D 1 125 ? 4.788 28.793 1.691 1.00 33.55 125 LEU D CA 1
ATOM 6965 C C . LEU D 1 125 ? 3.283 28.727 1.505 1.00 32.91 125 LEU D C 1
ATOM 6966 O O . LEU D 1 125 ? 2.553 29.624 1.939 1.00 45.85 125 LEU D O 1
ATOM 6971 N N . GLU D 1 126 ? 2.812 27.685 0.817 1.00 36.54 126 GLU D N 1
ATOM 6972 C CA . GLU D 1 126 ? 1.383 27.505 0.602 1.00 33.53 126 GLU D CA 1
ATOM 6973 C C . GLU D 1 126 ? 0.664 27.353 1.931 1.00 35.16 126 GLU D C 1
ATOM 6974 O O . GLU D 1 126 ? -0.375 27.983 2.156 1.00 34.92 126 GLU D O 1
ATOM 6980 N N . CYS D 1 127 ? 1.266 26.607 2.860 1.00 37.67 127 CYS D N 1
ATOM 6981 C CA . CYS D 1 127 ? 0.716 26.475 4.207 1.00 30.83 127 CYS D CA 1
ATOM 6982 C C . CYS D 1 127 ? 0.618 27.807 4.921 1.00 36.05 127 CYS D C 1
ATOM 6983 O O . CYS D 1 127 ? -0.376 28.088 5.603 1.00 45.43 127 CYS D O 1
ATOM 6986 N N . ALA D 1 128 ? 1.670 28.611 4.825 1.00 39.39 128 ALA D N 1
ATOM 6987 C CA . ALA D 1 128 ? 1.678 29.907 5.480 1.00 33.69 128 ALA D CA 1
ATOM 6988 C C . ALA D 1 128 ? 0.623 30.817 4.887 1.00 31.59 128 ALA D C 1
ATOM 6989 O O . ALA D 1 128 ? 0.017 31.631 5.599 1.00 24.37 128 ALA D O 1
ATOM 6991 N N . LEU D 1 129 ? 0.433 30.724 3.569 1.00 37.75 129 LEU D N 1
ATOM 6992 C CA . LEU D 1 129 ? -0.588 31.509 2.903 1.00 24.42 129 LEU D CA 1
ATOM 6993 C C . LEU D 1 129 ? -1.961 31.149 3.435 1.00 31.27 129 LEU D C 1
ATOM 6994 O O . LEU D 1 129 ? -2.862 31.995 3.457 1.00 43.89 129 LEU D O 1
ATOM 6999 N N . ALA D 1 130 ? -2.155 29.884 3.829 1.00 25.59 130 ALA D N 1
ATOM 7000 C CA . ALA D 1 130 ? -3.449 29.475 4.368 1.00 16.30 130 ALA D CA 1
ATOM 7001 C C . ALA D 1 130 ? -3.783 30.248 5.628 1.00 26.21 130 ALA D C 1
ATOM 7002 O O . ALA D 1 130 ? -4.932 30.656 5.823 1.00 29.45 130 ALA D O 1
ATOM 7004 N N . CYS D 1 131 ? -2.783 30.503 6.471 1.00 16.47 131 CYS D N 1
ATOM 7005 C CA . CYS D 1 131 ? -3.012 31.225 7.711 1.00 15.82 131 CYS D CA 1
ATOM 7006 C C . CYS D 1 131 ? -3.416 32.671 7.442 1.00 24.52 131 CYS D C 1
ATOM 7007 O O . CYS D 1 131 ? -3.027 33.286 6.449 1.00 21.70 131 CYS D O 1
ATOM 7010 N N . ASP D 1 132 ? -4.236 33.195 8.337 1.00 15.66 132 ASP D N 1
ATOM 7011 C CA . ASP D 1 132 ? -4.755 34.534 8.183 1.00 16.30 132 ASP D CA 1
ATOM 7012 C C . ASP D 1 132 ? -3.651 35.556 8.178 1.00 27.42 132 ASP D C 1
ATOM 7013 O O . ASP D 1 132 ? -3.597 36.427 7.301 1.00 36.67 132 ASP D O 1
ATOM 7018 N N . ILE D 1 133 ? -2.718 35.419 9.088 1.00 23.29 133 ILE D N 1
ATOM 7019 C CA . ILE D 1 133 ? -1.669 36.407 9.237 1.00 26.19 133 ILE D CA 1
ATOM 7020 C C . ILE D 1 133 ? -0.355 35.664 9.245 1.00 30.45 133 ILE D C 1
ATOM 7021 O O . ILE D 1 133 ? -0.267 34.509 9.685 1.00 26.10 133 ILE D O 1
ATOM 7026 N N . ARG D 1 134 ? 0.654 36.318 8.700 1.00 23.54 134 ARG D N 1
ATOM 7027 C CA . ARG D 1 134 ? 1.989 35.767 8.605 1.00 19.98 134 ARG D CA 1
ATOM 7028 C C . ARG D 1 134 ? 2.958 36.696 9.306 1.00 27.49 134 ARG D C 1
ATOM 7029 O O . ARG D 1 134 ? 2.857 37.918 9.171 1.00 21.47 134 ARG D O 1
ATOM 7037 N N . ILE D 1 135 ? 3.800 36.113 10.152 1.00 26.80 135 ILE D N 1
ATOM 7038 C CA . ILE D 1 135 ? 4.876 36.806 10.854 1.00 25.25 135 ILE D CA 1
ATOM 7039 C C . ILE D 1 135 ? 6.152 36.034 10.549 1.00 28.22 135 ILE D C 1
ATOM 7040 O O . ILE D 1 135 ? 6.200 34.822 10.778 1.00 37.56 135 ILE D O 1
ATOM 7045 N N . ALA D 1 136 ? 7.193 36.716 10.073 1.00 32.46 136 ALA D N 1
ATOM 7046 C CA . ALA D 1 136 ? 8.419 36.015 9.698 1.00 46.25 136 ALA D CA 1
ATOM 7047 C C . ALA D 1 136 ? 9.699 36.647 10.251 1.00 47.65 136 ALA D C 1
ATOM 7048 O O . ALA D 1 136 ? 9.855 37.876 10.284 1.00 35.20 136 ALA D O 1
ATOM 7050 N N . GLU D 1 137 ? 10.647 35.764 10.601 1.00 55.68 137 GLU D N 1
ATOM 7051 C CA . GLU D 1 137 ? 11.981 36.149 11.039 1.00 54.91 137 GLU D CA 1
ATOM 7052 C C . GLU D 1 137 ? 12.741 36.707 9.835 1.00 62.43 137 GLU D C 1
ATOM 7053 O O . GLU D 1 137 ? 12.488 36.320 8.688 1.00 74.81 137 GLU D O 1
ATOM 7059 N N . ARG D 1 138 ? 13.684 37.620 10.086 1.00 55.36 138 ARG D N 1
ATOM 7060 C CA . ARG D 1 138 ? 14.298 38.321 8.959 1.00 60.78 138 ARG D CA 1
ATOM 7061 C C . ARG D 1 138 ? 15.060 37.383 8.024 1.00 45.34 138 ARG D C 1
ATOM 7062 O O . ARG D 1 138 ? 15.153 37.652 6.825 1.00 48.51 138 ARG D O 1
ATOM 7070 N N . GLN D 1 139 ? 15.599 36.281 8.542 1.00 42.47 139 GLN D N 1
ATOM 7071 C CA . GLN D 1 139 ? 16.484 35.435 7.737 1.00 62.22 139 GLN D CA 1
ATOM 7072 C C . GLN D 1 139 ? 15.727 34.470 6.815 1.00 54.32 139 GLN D C 1
ATOM 7073 O O . GLN D 1 139 ? 16.310 33.944 5.860 1.00 53.41 139 GLN D O 1
ATOM 7079 N N . ALA D 1 140 ? 14.483 34.142 7.131 1.00 57.76 140 ALA D N 1
ATOM 7080 C CA . ALA D 1 140 ? 13.718 33.236 6.288 1.00 56.93 140 ALA D CA 1
ATOM 7081 C C . ALA D 1 140 ? 13.578 33.798 4.877 1.00 57.69 140 ALA D C 1
ATOM 7082 O O . ALA D 1 140 ? 13.444 35.013 4.691 1.00 62.52 140 ALA D O 1
ATOM 7084 N N . GLN D 1 141 ? 13.639 32.903 3.884 1.00 59.70 141 GLN D N 1
ATOM 7085 C CA . GLN D 1 141 ? 13.449 33.224 2.467 1.00 57.83 141 GLN D CA 1
ATOM 7086 C C . GLN D 1 141 ? 12.272 32.401 1.959 1.00 57.54 141 GLN D C 1
ATOM 7087 O O . GLN D 1 141 ? 12.220 31.199 2.213 1.00 64.45 141 GLN D O 1
ATOM 7093 N N . MET D 1 142 ? 11.336 33.016 1.236 1.00 56.00 142 MET D N 1
ATOM 7094 C CA . MET D 1 142 ? 10.124 32.316 0.804 1.00 39.06 142 MET D CA 1
ATOM 7095 C C . MET D 1 142 ? 9.970 32.316 -0.701 1.00 41.67 142 MET D C 1
ATOM 7096 O O . MET D 1 142 ? 10.049 33.372 -1.322 1.00 44.80 142 MET D O 1
ATOM 7101 N N . ALA D 1 143 ? 9.747 31.134 -1.281 1.00 45.79 143 ALA D N 1
ATOM 7102 C CA . ALA D 1 143 ? 9.608 31.036 -2.725 1.00 55.19 143 ALA D CA 1
ATOM 7103 C C . ALA D 1 143 ? 8.831 29.794 -3.123 1.00 56.79 143 ALA D C 1
ATOM 7104 O O . ALA D 1 143 ? 8.719 28.826 -2.366 1.00 53.02 143 ALA D O 1
ATOM 7106 N N . LEU D 1 144 ? 8.286 29.852 -4.335 1.00 49.89 144 LEU D N 1
ATOM 7107 C CA . LEU D 1 144 ? 7.658 28.698 -4.940 1.00 50.22 144 LEU D CA 1
ATOM 7108 C C . LEU D 1 144 ? 8.571 28.179 -6.034 1.00 56.38 144 LEU D C 1
ATOM 7109 O O . LEU D 1 144 ? 8.739 28.843 -7.071 1.00 53.22 144 LEU D O 1
ATOM 7114 N N . PRO D 1 145 ? 9.178 27.010 -5.819 1.00 56.32 145 PRO D N 1
ATOM 7115 C CA . PRO D 1 145 ? 10.144 26.469 -6.780 1.00 62.37 145 PRO D CA 1
ATOM 7116 C C . PRO D 1 145 ? 9.580 25.318 -7.592 1.00 44.32 145 PRO D C 1
ATOM 7117 O O . PRO D 1 145 ? 10.335 24.620 -8.274 1.00 59.71 145 PRO D O 1
ATOM 7121 N N . GLU D 1 146 ? 8.279 25.080 -7.505 1.00 48.93 146 GLU D N 1
ATOM 7122 C CA . GLU D 1 146 ? 7.719 23.940 -8.205 1.00 51.43 146 GLU D CA 1
ATOM 7123 C C . GLU D 1 146 ? 7.924 24.075 -9.707 1.00 50.15 146 GLU D C 1
ATOM 7124 O O . GLU D 1 146 ? 8.160 23.077 -10.394 1.00 51.26 146 GLU D O 1
ATOM 7130 N N . ALA D 1 147 ? 7.833 25.298 -10.238 1.00 59.65 147 ALA D N 1
ATOM 7131 C CA . ALA D 1 147 ? 7.965 25.486 -11.680 1.00 62.06 147 ALA D CA 1
ATOM 7132 C C . ALA D 1 147 ? 9.306 24.975 -12.183 1.00 57.48 147 ALA D C 1
ATOM 7133 O O . ALA D 1 147 ? 9.414 24.543 -13.335 1.00 59.66 147 ALA D O 1
ATOM 7135 N N . ALA D 1 148 ? 10.349 25.075 -11.353 1.00 60.90 148 ALA D N 1
ATOM 7136 C CA . ALA D 1 148 ? 11.673 24.599 -11.743 1.00 57.42 148 ALA D CA 1
ATOM 7137 C C . ALA D 1 148 ? 11.666 23.105 -12.026 1.00 54.17 148 ALA D C 1
ATOM 7138 O O . ALA D 1 148 ? 12.380 22.635 -12.916 1.00 62.68 148 ALA D O 1
ATOM 7140 N N . VAL D 1 149 ? 10.902 22.330 -11.254 1.00 47.54 149 VAL D N 1
ATOM 7141 C CA . VAL D 1 149 ? 10.816 20.895 -11.486 1.00 38.48 149 VAL D CA 1
ATOM 7142 C C . VAL D 1 149 ? 9.664 20.509 -12.399 1.00 62.39 149 VAL D C 1
ATOM 7143 O O . VAL D 1 149 ? 9.426 19.312 -12.613 1.00 55.47 149 VAL D O 1
ATOM 7147 N N . GLY D 1 150 ? 8.940 21.475 -12.953 1.00 61.87 150 GLY D N 1
ATOM 7148 C CA . GLY D 1 150 ? 7.854 21.134 -13.845 1.00 64.22 150 GLY D CA 1
ATOM 7149 C C . GLY D 1 150 ? 6.520 20.850 -13.204 1.00 55.84 150 GLY D C 1
ATOM 7150 O O . GLY D 1 150 ? 5.623 20.337 -13.893 1.00 72.34 150 GLY D O 1
ATOM 7151 N N . LEU D 1 151 ? 6.378 21.141 -11.913 1.00 45.73 151 LEU D N 1
ATOM 7152 C CA . LEU D 1 151 ? 5.150 20.946 -11.158 1.00 59.26 151 LEU D CA 1
ATOM 7153 C C . LEU D 1 151 ? 4.627 22.307 -10.731 1.00 60.68 151 LEU D C 1
ATOM 7154 O O . LEU D 1 151 ? 5.414 23.210 -10.498 1.00 64.18 151 LEU D O 1
ATOM 7159 N N . LEU D 1 152 ? 3.323 22.514 -10.806 1.00 50.86 152 LEU D N 1
ATOM 7160 C CA . LEU D 1 152 ? 2.729 23.743 -10.287 1.00 53.77 152 LEU D CA 1
ATOM 7161 C C . LEU D 1 152 ? 2.471 23.628 -8.774 1.00 49.95 152 LEU D C 1
ATOM 7162 O O . LEU D 1 152 ? 2.623 22.546 -8.193 1.00 49.08 152 LEU D O 1
ATOM 7167 N N . PRO D 1 153 ? 2.264 24.752 -8.089 1.00 43.29 153 PRO D N 1
ATOM 7168 C CA . PRO D 1 153 ? 1.840 24.674 -6.693 1.00 30.43 153 PRO D CA 1
ATOM 7169 C C . PRO D 1 153 ? 0.462 24.054 -6.682 1.00 34.88 153 PRO D C 1
ATOM 7170 O O . PRO D 1 153 ? -0.460 24.562 -7.306 1.00 43.81 153 PRO D O 1
ATOM 7174 N N . CYS D 1 154 ? 0.290 22.970 -5.962 1.00 25.09 154 CYS D N 1
ATOM 7175 C CA . CYS D 1 154 ? -1.007 22.329 -6.014 1.00 27.92 154 CYS D CA 1
ATOM 7176 C C . CYS D 1 154 ? -1.787 22.466 -4.723 1.00 35.48 154 CYS D C 1
ATOM 7177 O O . CYS D 1 154 ? -2.826 21.819 -4.557 1.00 41.94 154 CYS D O 1
ATOM 7180 N N . ALA D 1 155 ? -1.287 23.265 -3.794 1.00 34.58 155 ALA D N 1
ATOM 7181 C CA . ALA D 1 155 ? -1.919 23.507 -2.512 1.00 27.30 155 ALA D CA 1
ATOM 7182 C C . ALA D 1 155 ? -2.696 24.804 -2.488 1.00 30.96 155 ALA D C 1
ATOM 7183 O O . ALA D 1 155 ? -2.936 25.351 -1.409 1.00 32.92 155 ALA D O 1
ATOM 7185 N N . GLY D 1 156 ? -3.052 25.323 -3.654 1.00 42.87 156 GLY D N 1
ATOM 7186 C CA . GLY D 1 156 ? -3.684 26.616 -3.760 1.00 38.41 156 GLY D CA 1
ATOM 7187 C C . GLY D 1 156 ? -2.719 27.751 -3.935 1.00 35.69 156 GLY D C 1
ATOM 7188 O O . GLY D 1 156 ? -3.128 28.916 -3.811 1.00 27.10 156 GLY D O 1
ATOM 7189 N N . GLY D 1 157 ? -1.455 27.443 -4.238 1.00 33.95 157 GLY D N 1
ATOM 7190 C CA . GLY D 1 157 ? -0.456 28.490 -4.380 1.00 35.79 157 GLY D CA 1
ATOM 7191 C C . GLY D 1 157 ? -0.771 29.494 -5.474 1.00 37.33 157 GLY D C 1
ATOM 7192 O O . GLY D 1 157 ? -0.508 30.693 -5.320 1.00 23.01 157 GLY D O 1
ATOM 7193 N N . THR D 1 158 ? -1.298 29.007 -6.605 1.00 44.90 158 THR D N 1
ATOM 7194 C CA . THR D 1 158 ? -1.598 29.857 -7.760 1.00 34.43 158 THR D CA 1
ATOM 7195 C C . THR D 1 158 ? -2.628 30.914 -7.432 1.00 39.04 158 THR D C 1
ATOM 7196 O O . THR D 1 158 ? -2.601 32.001 -8.010 1.00 43.26 158 THR D O 1
ATOM 7200 N N . GLN D 1 159 ? -3.669 30.531 -6.702 1.00 28.81 159 GLN D N 1
ATOM 7201 C CA . GLN D 1 159 ? -4.681 31.488 -6.299 1.00 20.81 159 GLN D CA 1
ATOM 7202 C C . GLN D 1 159 ? -4.206 32.370 -5.146 1.00 30.00 159 GLN D C 1
ATOM 7203 O O . GLN D 1 159 ? -4.413 33.585 -5.163 1.00 44.24 159 GLN D O 1
ATOM 7209 N N . ALA D 1 160 ? -3.607 31.769 -4.114 1.00 27.68 160 ALA D N 1
ATOM 7210 C CA . ALA D 1 160 ? -3.334 32.505 -2.885 1.00 18.55 160 ALA D CA 1
ATOM 7211 C C . ALA D 1 160 ? -2.287 33.591 -3.060 1.00 28.73 160 ALA D C 1
ATOM 7212 O O . ALA D 1 160 ? -2.487 34.716 -2.593 1.00 27.38 160 ALA D O 1
ATOM 7214 N N . LEU D 1 161 ? -1.161 33.281 -3.704 1.00 33.55 161 LEU D N 1
ATOM 7215 C CA . LEU D 1 161 ? -0.091 34.278 -3.804 1.00 28.03 161 LEU D CA 1
ATOM 7216 C C . LEU D 1 161 ? -0.491 35.557 -4.536 1.00 22.70 161 LEU D C 1
ATOM 7217 O O . LEU D 1 161 ? -0.232 36.642 -3.990 1.00 32.13 161 LEU D O 1
ATOM 7222 N N . PRO D 1 162 ? -1.157 35.529 -5.697 1.00 31.46 162 PRO D N 1
ATOM 7223 C CA . PRO D 1 162 ? -1.537 36.801 -6.331 1.00 21.40 162 PRO D CA 1
ATOM 7224 C C . PRO D 1 162 ? -2.481 37.583 -5.464 1.00 26.09 162 PRO D C 1
ATOM 7225 O O . PRO D 1 162 ? -2.482 38.817 -5.477 1.00 26.83 162 PRO D O 1
ATOM 7229 N N . TRP D 1 163 ? -3.329 36.878 -4.726 1.00 30.81 163 TRP D N 1
ATOM 7230 C CA . TRP D 1 163 ? -4.329 37.568 -3.935 1.00 27.09 163 TRP D CA 1
ATOM 7231 C C . TRP D 1 163 ? -3.679 38.555 -2.983 1.00 28.10 163 TRP D C 1
ATOM 7232 O O . TRP D 1 163 ? -4.004 39.740 -3.006 1.00 50.01 163 TRP D O 1
ATOM 7243 N N . LEU D 1 164 ? -2.697 38.115 -2.210 1.00 34.86 164 LEU D N 1
ATOM 7244 C CA . LEU D 1 164 ? -2.062 39.017 -1.252 1.00 37.30 164 LEU D CA 1
ATOM 7245 C C . LEU D 1 164 ? -1.209 40.077 -1.932 1.00 43.38 164 LEU D C 1
ATOM 7246 O O . LEU D 1 164 ? -1.325 41.268 -1.629 1.00 66.16 164 LEU D O 1
ATOM 7251 N N . VAL D 1 165 ? -0.325 39.673 -2.839 1.00 44.73 165 VAL D N 1
ATOM 7252 C CA . VAL D 1 165 ? 0.715 40.585 -3.296 1.00 35.89 165 VAL D CA 1
ATOM 7253 C C . VAL D 1 165 ? 0.470 41.126 -4.685 1.00 45.50 165 VAL D C 1
ATOM 7254 O O . VAL D 1 165 ? 1.171 42.061 -5.105 1.00 42.36 165 VAL D O 1
ATOM 7258 N N . GLY D 1 166 ? -0.552 40.649 -5.376 1.00 47.61 166 GLY D N 1
ATOM 7259 C CA . GLY D 1 166 ? -0.766 41.009 -6.762 1.00 33.15 166 GLY D CA 1
ATOM 7260 C C . GLY D 1 166 ? -0.133 40.009 -7.717 1.00 37.83 166 GLY D C 1
ATOM 7261 O O . GLY D 1 166 ? 0.763 39.239 -7.371 1.00 31.86 166 GLY D O 1
ATOM 7262 N N . GLU D 1 167 ? -0.627 40.032 -8.952 1.00 38.41 167 GLU D N 1
ATOM 7263 C CA . GLU D 1 167 ? -0.192 39.054 -9.939 1.00 31.59 167 GLU D CA 1
ATOM 7264 C C . GLU D 1 167 ? 1.277 39.212 -10.308 1.00 32.62 167 GLU D C 1
ATOM 7265 O O . GLU D 1 167 ? 2.000 38.215 -10.425 1.00 41.38 167 GLU D O 1
ATOM 7271 N N . GLY D 1 168 ? 1.726 40.451 -10.519 1.00 33.57 168 GLY D N 1
ATOM 7272 C CA . GLY D 1 168 ? 3.087 40.674 -10.990 1.00 22.94 168 GLY D CA 1
ATOM 7273 C C . GLY D 1 168 ? 4.130 40.133 -10.036 1.00 31.21 168 GLY D C 1
ATOM 7274 O O . GLY D 1 168 ? 5.059 39.424 -10.439 1.00 22.90 168 GLY D O 1
ATOM 7275 N N . TRP D 1 169 ? 3.998 40.465 -8.755 1.00 29.99 169 TRP D N 1
ATOM 7276 C CA . TRP D 1 169 ? 4.940 39.922 -7.792 1.00 35.29 169 TRP D CA 1
ATOM 7277 C C . TRP D 1 169 ? 4.763 38.422 -7.652 1.00 33.22 169 TRP D C 1
ATOM 7278 O O . TRP D 1 169 ? 5.743 37.678 -7.614 1.00 21.29 169 TRP D O 1
ATOM 7289 N N . ALA D 1 170 ? 3.520 37.952 -7.661 1.00 36.24 170 ALA D N 1
ATOM 7290 C CA . ALA D 1 170 ? 3.301 36.512 -7.626 1.00 40.39 170 ALA D CA 1
ATOM 7291 C C . ALA D 1 170 ? 3.966 35.827 -8.819 1.00 39.95 170 ALA D C 1
ATOM 7292 O O . ALA D 1 170 ? 4.614 34.788 -8.659 1.00 34.51 170 ALA D O 1
ATOM 7294 N N . LYS D 1 171 ? 3.873 36.427 -10.015 1.00 40.41 171 LYS D N 1
ATOM 7295 C CA . LYS D 1 171 ? 4.460 35.789 -11.189 1.00 35.39 171 LYS D CA 1
ATOM 7296 C C . LYS D 1 171 ? 5.970 35.653 -11.097 1.00 35.30 171 LYS D C 1
ATOM 7297 O O . LYS D 1 171 ? 6.534 34.622 -11.475 1.00 27.06 171 LYS D O 1
ATOM 7303 N N . ARG D 1 172 ? 6.651 36.662 -10.597 1.00 30.50 172 ARG D N 1
ATOM 7304 C CA . ARG D 1 172 ? 8.103 36.562 -10.565 1.00 39.04 172 ARG D CA 1
ATOM 7305 C C . ARG D 1 172 ? 8.567 35.381 -9.711 1.00 30.88 172 ARG D C 1
ATOM 7306 O O . ARG D 1 172 ? 9.543 34.708 -10.056 1.00 42.67 172 ARG D O 1
ATOM 7314 N N . MET D 1 173 ? 7.917 35.141 -8.564 1.00 35.28 173 MET D N 1
ATOM 7315 C CA . MET D 1 173 ? 8.319 34.019 -7.704 1.00 39.81 173 MET D CA 1
ATOM 7316 C C . MET D 1 173 ? 8.014 32.671 -8.321 1.00 46.06 173 MET D C 1
ATOM 7317 O O . MET D 1 173 ? 8.858 31.768 -8.318 1.00 48.15 173 MET D O 1
ATOM 7322 N N . ILE D 1 174 ? 6.775 32.466 -8.743 1.00 43.03 174 ILE D N 1
ATOM 7323 C CA . ILE D 1 174 ? 6.469 31.177 -9.328 1.00 39.54 174 ILE D CA 1
ATOM 7324 C C . ILE D 1 174 ? 7.009 31.094 -10.749 1.00 49.95 174 ILE D C 1
ATOM 7325 O O . ILE D 1 174 ? 7.756 30.163 -11.074 1.00 61.92 174 ILE D O 1
ATOM 7330 N N . LEU D 1 175 ? 6.686 32.075 -11.607 1.00 43.98 175 LEU D N 1
ATOM 7331 C CA . LEU D 1 175 ? 7.149 31.973 -12.990 1.00 52.22 175 LEU D CA 1
ATOM 7332 C C . LEU D 1 175 ? 8.664 32.081 -13.079 1.00 53.24 175 LEU D C 1
ATOM 7333 O O . LEU D 1 175 ? 9.322 31.242 -13.705 1.00 53.85 175 LEU D O 1
ATOM 7338 N N . CYS D 1 176 ? 9.250 33.060 -12.424 1.00 50.13 176 CYS D N 1
ATOM 7339 C CA . CYS D 1 176 ? 10.682 33.200 -12.602 1.00 46.48 176 CYS D CA 1
ATOM 7340 C C . CYS D 1 176 ? 11.463 32.417 -11.580 1.00 45.97 176 CYS D C 1
ATOM 7341 O O . CYS D 1 176 ? 12.693 32.373 -11.667 1.00 59.74 176 CYS D O 1
ATOM 7344 N N . ASN D 1 177 ? 10.775 31.785 -10.639 1.00 50.35 177 ASN D N 1
ATOM 7345 C CA . ASN D 1 177 ? 11.409 30.951 -9.628 1.00 46.29 177 ASN D CA 1
ATOM 7346 C C . ASN D 1 177 ? 12.424 31.744 -8.816 1.00 42.73 177 ASN D C 1
ATOM 7347 O O . ASN D 1 177 ? 13.579 31.351 -8.671 1.00 41.13 177 ASN D O 1
ATOM 7352 N N . GLU D 1 178 ? 11.972 32.868 -8.265 1.00 56.27 178 GLU D N 1
ATOM 7353 C CA . GLU D 1 178 ? 12.810 33.796 -7.514 1.00 49.05 178 GLU D CA 1
ATOM 7354 C C . GLU D 1 178 ? 12.340 33.874 -6.068 1.00 57.20 178 GLU D C 1
ATOM 7355 O O . GLU D 1 178 ? 11.170 34.186 -5.810 1.00 57.29 178 GLU D O 1
ATOM 7361 N N . ARG D 1 179 ? 13.259 33.612 -5.136 1.00 59.18 179 ARG D N 1
ATOM 7362 C CA . ARG D 1 179 ? 12.938 33.664 -3.719 1.00 42.33 179 ARG D CA 1
ATOM 7363 C C . ARG D 1 179 ? 13.029 35.089 -3.196 1.00 40.48 179 ARG D C 1
ATOM 7364 O O . ARG D 1 179 ? 13.807 35.906 -3.689 1.00 56.62 179 ARG D O 1
ATOM 7372 N N . VAL D 1 180 ? 12.266 35.367 -2.145 1.00 34.50 180 VAL D N 1
ATOM 7373 C CA . VAL D 1 180 ? 12.198 36.696 -1.552 1.00 37.97 180 VAL D CA 1
ATOM 7374 C C . VAL D 1 180 ? 12.545 36.638 -0.067 1.00 52.32 180 VAL D C 1
ATOM 7375 O O . VAL D 1 180 ? 12.191 35.681 0.637 1.00 48.55 180 VAL D O 1
ATOM 7379 N N . ASP D 1 181 ? 13.299 37.646 0.389 1.00 53.12 181 ASP D N 1
ATOM 7380 C CA . ASP D 1 181 ? 13.679 37.839 1.777 1.00 41.31 181 ASP D CA 1
ATOM 7381 C C . ASP D 1 181 ? 12.514 38.461 2.544 1.00 47.32 181 ASP D C 1
ATOM 7382 O O . ASP D 1 181 ? 11.562 38.994 1.958 1.00 46.70 181 ASP D O 1
ATOM 7387 N N . ALA D 1 182 ? 12.632 38.441 3.871 1.00 44.46 182 ALA D N 1
ATOM 7388 C CA . ALA D 1 182 ? 11.555 38.946 4.720 1.00 47.63 182 ALA D CA 1
ATOM 7389 C C . ALA D 1 182 ? 11.268 40.411 4.452 1.00 36.57 182 ALA D C 1
ATOM 7390 O O . ALA D 1 182 ? 10.115 40.850 4.522 1.00 37.36 182 ALA D O 1
ATOM 7392 N N . GLU D 1 183 ? 12.31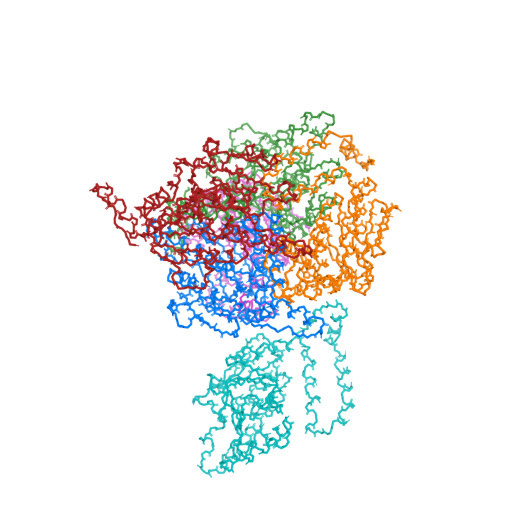1 41.198 4.214 1.00 42.56 183 GLU D N 1
ATOM 7393 C CA . GLU D 1 183 ? 12.107 42.610 3.926 1.00 41.99 183 GLU D CA 1
ATOM 7394 C C . GLU D 1 183 ? 11.290 42.797 2.655 1.00 37.66 183 GLU D C 1
ATOM 7395 O O . GLU D 1 183 ? 10.423 43.678 2.583 1.00 27.87 183 GLU D O 1
ATOM 7401 N N . THR D 1 184 ? 11.582 42.000 1.631 1.00 36.04 184 THR D N 1
ATOM 7402 C CA . THR D 1 184 ? 10.831 42.101 0.389 1.00 43.95 184 THR D CA 1
ATOM 7403 C C . THR D 1 184 ? 9.376 41.693 0.601 1.00 43.09 184 THR D C 1
ATOM 7404 O O . THR D 1 184 ? 8.455 42.424 0.213 1.00 46.50 184 THR D O 1
ATOM 7408 N N . ALA D 1 185 ? 9.157 40.568 1.297 1.00 41.90 185 ALA D N 1
ATOM 7409 C CA . ALA D 1 185 ? 7.808 40.046 1.501 1.00 36.67 185 ALA D CA 1
ATOM 7410 C C . ALA D 1 185 ? 6.937 41.027 2.271 1.00 36.22 185 ALA D C 1
ATOM 7411 O O . ALA D 1 185 ? 5.747 41.195 1.975 1.00 36.72 185 ALA D O 1
ATOM 7413 N N . LEU D 1 186 ? 7.494 41.643 3.297 1.00 28.82 186 LEU D N 1
ATOM 7414 C CA . LEU D 1 186 ? 6.754 42.658 4.016 1.00 33.52 186 LEU D CA 1
ATOM 7415 C C . LEU D 1 186 ? 6.430 43.832 3.107 1.00 39.49 186 LEU D C 1
ATOM 7416 O O . LEU D 1 186 ? 5.350 44.428 3.207 1.00 34.83 186 LEU D O 1
ATOM 7421 N N . ARG D 1 187 ? 7.375 44.205 2.240 1.00 39.69 187 ARG D N 1
ATOM 7422 C CA . ARG D 1 187 ? 7.158 45.354 1.375 1.00 45.06 187 ARG D CA 1
ATOM 7423 C C . ARG D 1 187 ? 6.026 45.089 0.390 1.00 37.80 187 ARG D C 1
ATOM 7424 O O . ARG D 1 187 ? 5.199 45.971 0.128 1.00 36.12 187 ARG D O 1
ATOM 7432 N N . ILE D 1 188 ? 5.989 43.885 -0.187 1.00 24.16 188 ILE D N 1
ATOM 7433 C CA . ILE D 1 188 ? 4.941 43.539 -1.135 1.00 37.87 188 ILE D CA 1
ATOM 7434 C C . ILE D 1 188 ? 3.639 43.142 -0.460 1.00 27.96 188 ILE D C 1
ATOM 7435 O O . ILE D 1 188 ? 2.645 42.904 -1.147 1.00 59.94 188 ILE D O 1
ATOM 7440 N N . GLY D 1 189 ? 3.613 43.027 0.853 1.00 39.80 189 GLY D N 1
ATOM 7441 C CA . GLY D 1 189 ? 2.417 42.629 1.558 1.00 32.66 189 GLY D CA 1
ATOM 7442 C C . GLY D 1 189 ? 2.274 41.144 1.774 1.00 45.63 189 GLY D C 1
ATOM 7443 O O . GLY D 1 189 ? 1.234 40.709 2.301 1.00 46.70 189 GLY D O 1
ATOM 7444 N N . LEU D 1 190 ? 3.285 40.351 1.397 1.00 38.86 190 LEU D N 1
ATOM 7445 C CA . LEU D 1 190 ? 3.205 38.909 1.605 1.00 40.88 190 LEU D CA 1
ATOM 7446 C C . LEU D 1 190 ? 3.129 38.576 3.100 1.00 48.51 190 LEU D C 1
ATOM 7447 O O . LEU D 1 190 ? 2.343 37.717 3.519 1.00 43.59 190 LEU D O 1
ATOM 7452 N N . VAL D 1 191 ? 3.917 39.268 3.921 1.00 44.42 191 VAL D N 1
ATOM 7453 C CA . VAL D 1 191 ? 3.944 39.072 5.363 1.00 35.28 191 VAL D CA 1
ATOM 7454 C C . VAL D 1 191 ? 3.548 40.391 6.018 1.00 42.20 191 VAL D C 1
ATOM 7455 O O . VAL D 1 191 ? 4.013 41.464 5.614 1.00 46.53 191 VAL D O 1
ATOM 7459 N N . GLU D 1 192 ? 2.619 40.313 6.965 1.00 34.65 192 GLU D N 1
ATOM 7460 C CA . GLU D 1 192 ? 2.149 41.511 7.651 1.00 42.20 192 GLU D CA 1
ATOM 7461 C C . GLU D 1 192 ? 3.210 42.144 8.551 1.00 38.04 192 GLU D C 1
ATOM 7462 O O . GLU D 1 192 ? 3.200 43.361 8.743 1.00 33.87 192 GLU D O 1
ATOM 7468 N N . GLN D 1 193 ? 4.056 41.347 9.205 1.00 46.34 193 GLN D N 1
ATOM 7469 C CA . GLN D 1 193 ? 5.041 41.920 10.125 1.00 33.74 193 GLN D CA 1
ATOM 7470 C C . GLN D 1 193 ? 6.392 41.231 10.020 1.00 29.37 193 GLN D C 1
ATOM 7471 O O . GLN D 1 193 ? 6.477 40.050 9.686 1.00 39.04 193 GLN D O 1
ATOM 7477 N N . VAL D 1 194 ? 7.449 41.963 10.373 1.00 36.27 194 VAL D N 1
ATOM 7478 C CA . VAL D 1 194 ? 8.813 41.436 10.355 1.00 43.40 194 VAL D CA 1
ATOM 7479 C C . VAL D 1 194 ? 9.320 41.415 11.789 1.00 43.99 194 VAL D C 1
ATOM 7480 O O . VAL D 1 194 ? 9.029 42.329 12.571 1.00 42.16 194 VAL D O 1
ATOM 7484 N N . VAL D 1 195 ? 10.004 40.326 12.151 1.00 41.10 195 VAL D N 1
ATOM 7485 C CA . VAL D 1 195 ? 10.478 40.111 13.503 1.00 42.45 195 VAL D CA 1
ATOM 7486 C C . VAL D 1 195 ? 11.942 39.679 13.498 1.00 51.80 195 VAL D C 1
ATOM 7487 O O . VAL D 1 195 ? 12.456 39.133 12.519 1.00 53.02 195 VAL D O 1
ATOM 7491 N N . ASP D 1 196 ? 12.593 39.902 14.639 1.00 51.68 196 ASP D N 1
ATOM 7492 C CA . ASP D 1 196 ? 13.974 39.498 14.861 1.00 45.82 196 ASP D CA 1
ATOM 7493 C C . ASP D 1 196 ? 14.046 37.977 14.926 1.00 37.70 196 ASP D C 1
ATOM 7494 O O . ASP D 1 196 ? 13.087 37.304 15.308 1.00 36.92 196 ASP D O 1
ATOM 7499 N N . SER D 1 197 ? 15.200 37.435 14.568 1.00 45.61 197 SER D N 1
ATOM 7500 C CA . SER D 1 197 ? 15.338 35.988 14.473 1.00 46.00 197 SER D CA 1
ATOM 7501 C C . SER D 1 197 ? 14.972 35.314 15.785 1.00 52.75 197 SER D C 1
ATOM 7502 O O . SER D 1 197 ? 15.341 35.774 16.869 1.00 61.08 197 SER D O 1
ATOM 7505 N N . GLY D 1 198 ? 14.183 34.258 15.682 1.00 52.32 198 GLY D N 1
ATOM 7506 C CA . GLY D 1 198 ? 13.748 33.538 16.848 1.00 48.03 198 GLY D CA 1
ATOM 7507 C C . GLY D 1 198 ? 12.581 34.165 17.572 1.00 47.31 198 GLY D C 1
ATOM 7508 O O . GLY D 1 198 ? 12.024 33.534 18.470 1.00 43.48 198 GLY D O 1
ATOM 7509 N N . GLU D 1 199 ? 12.133 35.344 17.177 1.00 44.06 199 GLU D N 1
ATOM 7510 C CA . GLU D 1 199 ? 11.027 35.953 17.896 1.00 63.42 199 GLU D CA 1
ATOM 7511 C C . GLU D 1 199 ? 9.670 35.687 17.261 1.00 58.16 199 GLU D C 1
ATOM 7512 O O . GLU D 1 199 ? 8.654 36.089 17.837 1.00 56.56 199 GLU D O 1
ATOM 7518 N N . ALA D 1 200 ? 9.620 34.989 16.125 1.00 43.51 200 ALA D N 1
ATOM 7519 C CA . ALA D 1 200 ? 8.346 34.765 15.448 1.00 53.27 200 ALA D CA 1
ATOM 7520 C C . ALA D 1 200 ? 7.372 34.003 16.337 1.00 50.04 200 ALA D C 1
ATOM 7521 O O . ALA D 1 200 ? 6.181 34.339 16.417 1.00 41.35 200 ALA D O 1
ATOM 7523 N N . ARG D 1 201 ? 7.866 32.968 17.009 1.00 44.79 201 ARG D N 1
ATOM 7524 C CA . ARG D 1 201 ? 7.010 32.154 17.855 1.00 34.24 201 ARG D CA 1
ATOM 7525 C C . ARG D 1 201 ? 6.383 32.970 18.979 1.00 29.93 201 ARG D C 1
ATOM 7526 O O . ARG D 1 201 ? 5.170 32.925 19.190 1.00 35.09 201 ARG D O 1
ATOM 7534 N N . GLY D 1 202 ? 7.186 33.739 19.701 1.00 32.53 202 GLY D N 1
ATOM 7535 C CA . GLY D 1 202 ? 6.644 34.528 20.799 1.00 27.34 202 GLY D CA 1
ATOM 7536 C C . GLY D 1 202 ? 5.690 35.611 20.334 1.00 36.85 202 GLY D C 1
ATOM 7537 O O . GLY D 1 202 ? 4.610 35.799 20.915 1.00 30.94 202 GLY D O 1
ATOM 7538 N N . ALA D 1 203 ? 6.075 36.331 19.270 1.00 35.55 203 ALA D N 1
ATOM 7539 C CA . ALA D 1 203 ? 5.235 37.383 18.712 1.00 29.34 203 ALA D CA 1
ATOM 7540 C C . ALA D 1 203 ? 3.911 36.815 18.224 1.00 34.09 203 ALA D C 1
ATOM 7541 O O . ALA D 1 203 ? 2.857 37.433 18.404 1.00 34.61 203 ALA D O 1
ATOM 7543 N N . ALA D 1 204 ? 3.948 35.644 17.587 1.00 28.69 204 ALA D N 1
ATOM 7544 C CA . ALA D 1 204 ? 2.706 35.031 17.129 1.00 28.45 204 ALA D CA 1
ATOM 7545 C C . ALA D 1 204 ? 1.799 34.703 18.302 1.00 25.12 204 ALA D C 1
ATOM 7546 O O . ALA D 1 204 ? 0.607 35.022 18.283 1.00 17.53 204 ALA D O 1
ATOM 7548 N N . LEU D 1 205 ? 2.363 34.079 19.342 1.00 39.52 205 LEU D N 1
ATOM 7549 C CA . LEU D 1 205 ? 1.602 33.754 20.545 1.00 38.32 205 LEU D CA 1
ATOM 7550 C C . LEU D 1 205 ? 1.153 35.014 21.237 1.00 35.06 205 LEU D C 1
ATOM 7551 O O . LEU D 1 205 ? 0.026 35.097 21.740 1.00 31.02 205 LEU D O 1
ATOM 7556 N N . LEU D 1 206 ? 2.032 36.001 21.288 1.00 26.36 206 LEU D N 1
ATOM 7557 C CA . LEU D 1 206 ? 1.629 37.246 21.894 1.00 21.96 206 LEU D CA 1
ATOM 7558 C C . LEU D 1 206 ? 0.425 37.802 21.156 1.00 32.38 206 LEU D C 1
ATOM 7559 O O . LEU D 1 206 ? -0.604 38.087 21.776 1.00 34.78 206 LEU D O 1
ATOM 7564 N N . LEU D 1 207 ? 0.490 37.839 19.816 1.00 25.07 207 LEU D N 1
ATOM 7565 C CA . LEU D 1 207 ? -0.647 38.311 19.024 1.00 24.39 207 LEU D CA 1
ATOM 7566 C C . LEU D 1 207 ? -1.847 37.383 19.169 1.00 30.32 207 LEU D C 1
ATOM 7567 O O . LEU D 1 207 ? -2.977 37.847 19.342 1.00 28.83 207 LEU D O 1
ATOM 7572 N N . ALA D 1 208 ? -1.621 36.067 19.169 1.00 23.97 208 ALA D N 1
ATOM 7573 C CA . ALA D 1 208 ? -2.748 35.156 19.314 1.00 24.61 208 ALA D CA 1
ATOM 7574 C C . ALA D 1 208 ? -3.465 35.405 20.633 1.00 24.04 208 ALA D C 1
ATOM 7575 O O . ALA D 1 208 ? -4.682 35.237 20.721 1.00 31.77 208 ALA D O 1
ATOM 7577 N N . ALA D 1 209 ? -2.729 35.794 21.670 1.00 17.27 209 ALA D N 1
ATOM 7578 C CA . ALA D 1 209 ? -3.368 36.142 22.928 1.00 31.92 209 ALA D CA 1
ATOM 7579 C C . ALA D 1 209 ? -4.281 37.353 22.772 1.00 32.50 209 ALA D C 1
ATOM 7580 O O . ALA D 1 209 ? -5.309 37.444 23.444 1.00 47.50 209 ALA D O 1
ATOM 7582 N N . LYS D 1 210 ? -3.913 38.310 21.918 1.00 42.38 210 LYS D N 1
ATOM 7583 C CA . LYS D 1 210 ? -4.767 39.478 21.695 1.00 41.30 210 LYS D CA 1
ATOM 7584 C C . LYS D 1 210 ? -6.083 39.072 21.069 1.00 34.37 210 LYS D C 1
ATOM 7585 O O . LYS D 1 210 ? -7.113 39.724 21.274 1.00 31.09 210 LYS D O 1
ATOM 7591 N N . VAL D 1 211 ? -6.030 38.060 20.210 1.00 33.82 211 VAL D N 1
ATOM 7592 C CA . VAL D 1 211 ? -7.214 37.564 19.538 1.00 42.49 211 VAL D CA 1
ATOM 7593 C C . VAL D 1 211 ? -8.180 36.985 20.550 1.00 47.83 211 VAL D C 1
ATOM 7594 O O . VAL D 1 211 ? -9.404 37.103 20.398 1.00 49.78 211 VAL D O 1
ATOM 7598 N N . ALA D 1 212 ? -7.654 36.347 21.599 1.00 55.69 212 ALA D N 1
ATOM 7599 C CA . ALA D 1 212 ? -8.531 35.819 22.628 1.00 45.85 212 ALA D CA 1
ATOM 7600 C C . ALA D 1 212 ? -9.360 36.941 23.238 1.00 41.70 212 ALA D C 1
ATOM 7601 O O . ALA D 1 212 ? -10.427 36.691 23.804 1.00 38.84 212 ALA D O 1
ATOM 7603 N N . ARG D 1 213 ? -8.909 38.192 23.072 1.00 38.95 213 ARG D N 1
ATOM 7604 C CA . ARG D 1 213 ? -9.543 39.308 23.759 1.00 42.85 213 ARG D CA 1
ATOM 7605 C C . ARG D 1 213 ? -10.776 39.779 23.031 1.00 46.06 213 ARG D C 1
ATOM 7606 O O . ARG D 1 213 ? -11.562 40.537 23.592 1.00 52.97 213 ARG D O 1
ATOM 7614 N N . GLN D 1 214 ? -10.926 39.416 21.767 1.00 47.37 214 GLN D N 1
ATOM 7615 C CA . GLN D 1 214 ? -12.148 39.733 21.050 1.00 40.27 214 GLN D CA 1
ATOM 7616 C C . GLN D 1 214 ? -13.156 38.607 21.213 1.00 51.99 214 GLN D C 1
ATOM 7617 O O . GLN D 1 214 ? -12.811 37.462 21.540 1.00 62.96 214 GLN D O 1
ATOM 7623 N N . SER D 1 215 ? -14.417 38.962 21.019 1.00 41.72 215 SER D N 1
ATOM 7624 C CA . SER D 1 215 ? -15.491 38.022 21.253 1.00 39.38 215 SER D CA 1
ATOM 7625 C C . SER D 1 215 ? -15.331 36.771 20.395 1.00 35.08 215 SER D C 1
ATOM 7626 O O . SER D 1 215 ? -15.204 36.879 19.168 1.00 31.24 215 SER D O 1
ATOM 7629 N N . PRO D 1 216 ? -15.398 35.571 20.989 1.00 38.21 216 PRO D N 1
ATOM 7630 C CA . PRO D 1 216 ? -15.241 34.353 20.184 1.00 38.73 216 PRO D CA 1
ATOM 7631 C C . PRO D 1 216 ? -16.337 34.219 19.162 1.00 47.76 216 PRO D C 1
ATOM 7632 O O . PRO D 1 216 ? -16.055 34.055 17.976 1.00 45.90 216 PRO D O 1
ATOM 7636 N N . VAL D 1 217 ? -17.585 34.425 19.572 1.00 41.59 217 VAL D N 1
ATOM 7637 C CA . VAL D 1 217 ? -18.666 34.256 18.622 1.00 42.25 217 VAL D CA 1
ATOM 7638 C C . VAL D 1 217 ? -18.499 35.240 17.478 1.00 47.90 217 VAL D C 1
ATOM 7639 O O . VAL D 1 217 ? -18.759 34.904 16.315 1.00 62.04 217 VAL D O 1
ATOM 7643 N N . ALA D 1 218 ? -18.074 36.479 17.784 1.00 41.33 218 ALA D N 1
ATOM 7644 C CA . ALA D 1 218 ? -17.869 37.473 16.723 1.00 51.45 218 ALA D CA 1
ATOM 7645 C C . ALA D 1 218 ? -16.746 37.089 15.777 1.00 47.77 218 ALA D C 1
ATOM 7646 O O . ALA D 1 218 ? -16.937 37.075 14.555 1.00 41.79 218 ALA D O 1
ATOM 7648 N N . ILE D 1 219 ? -15.596 36.682 16.309 1.00 46.22 219 ILE D N 1
ATOM 7649 C CA . ILE D 1 219 ? -14.492 36.391 15.396 1.00 43.27 219 ILE D CA 1
ATOM 7650 C C . ILE D 1 219 ? -14.919 35.317 14.400 1.00 31.44 219 ILE D C 1
ATOM 7651 O O . ILE D 1 219 ? -14.865 35.532 13.184 1.00 25.79 219 ILE D O 1
ATOM 7656 N N . ARG D 1 220 ? -15.567 34.260 14.901 1.00 27.56 220 ARG D N 1
ATOM 7657 C CA . ARG D 1 220 ? -15.928 33.137 14.059 1.00 33.72 220 ARG D CA 1
ATOM 7658 C C . ARG D 1 220 ? -16.823 33.573 12.915 1.00 33.28 220 ARG D C 1
ATOM 7659 O O . ARG D 1 220 ? -16.724 33.034 11.814 1.00 27.57 220 ARG D O 1
ATOM 7667 N N . THR D 1 221 ? -17.793 34.431 13.181 1.00 26.33 221 THR D N 1
ATOM 7668 C CA . THR D 1 221 ? -18.658 34.861 12.088 1.00 28.64 221 THR D CA 1
ATOM 7669 C C . THR D 1 221 ? -17.993 35.886 11.165 1.00 39.46 221 THR D C 1
ATOM 7670 O O . THR D 1 221 ? -18.288 35.912 9.964 1.00 54.24 221 THR D O 1
ATOM 7674 N N . ILE D 1 222 ? -17.173 36.795 11.699 1.00 44.99 222 ILE D N 1
ATOM 7675 C CA . ILE D 1 222 ? -16.603 37.825 10.828 1.00 27.09 222 ILE D CA 1
ATOM 7676 C C . ILE D 1 222 ? -15.643 37.239 9.777 1.00 27.82 222 ILE D C 1
ATOM 7677 O O . ILE D 1 222 ? -15.626 37.670 8.608 1.00 24.85 222 ILE D O 1
ATOM 7682 N N . LYS D 1 223 ? -14.833 36.255 10.166 1.00 27.99 223 LYS D N 1
ATOM 7683 C CA . LYS D 1 223 ? -13.797 35.768 9.257 1.00 20.95 223 LYS D CA 1
ATOM 7684 C C . LYS D 1 223 ? -14.363 35.315 7.918 1.00 21.92 223 LYS D C 1
ATOM 7685 O O . LYS D 1 223 ? -13.723 35.583 6.889 1.00 33.30 223 LYS D O 1
ATOM 7691 N N . PRO D 1 224 ? -15.515 34.647 7.839 1.00 20.58 224 PRO D N 1
ATOM 7692 C CA . PRO D 1 224 ? -16.034 34.284 6.511 1.00 15.99 224 PRO D CA 1
ATOM 7693 C C . PRO D 1 224 ? -16.323 35.482 5.649 1.00 24.93 224 PRO D C 1
ATOM 7694 O O . PRO D 1 224 ? -16.072 35.435 4.444 1.00 25.92 224 PRO D O 1
ATOM 7698 N N . LEU D 1 225 ? -16.846 36.557 6.238 1.00 32.25 225 LEU D N 1
ATOM 7699 C CA . LEU D 1 225 ? -17.161 37.746 5.458 1.00 23.93 225 LEU D CA 1
ATOM 7700 C C . LEU D 1 225 ? -15.927 38.310 4.781 1.00 25.61 225 LEU D C 1
ATOM 7701 O O . LEU D 1 225 ? -15.956 38.652 3.592 1.00 26.86 225 LEU D O 1
ATOM 7706 N N . ILE D 1 226 ? -14.819 38.364 5.514 1.00 28.59 226 ILE D N 1
ATOM 7707 C CA . ILE D 1 226 ? -13.580 38.873 4.946 1.00 22.97 226 ILE D CA 1
ATOM 7708 C C . ILE D 1 226 ? -13.144 37.987 3.794 1.00 39.57 226 ILE D C 1
ATOM 7709 O O . ILE D 1 226 ? -12.788 38.474 2.712 1.00 53.19 226 ILE D O 1
ATOM 7714 N N . GLN D 1 227 ? -13.285 36.677 3.954 1.00 24.70 227 GLN D N 1
ATOM 7715 C CA . GLN D 1 227 ? -12.846 35.796 2.893 1.00 28.74 227 GLN D CA 1
ATOM 7716 C C . GLN D 1 227 ? -13.922 35.517 1.866 1.00 38.78 227 GLN D C 1
ATOM 7717 O O . GLN D 1 227 ? -13.685 34.728 0.944 1.00 45.73 227 GLN D O 1
ATOM 7723 N N . GLY D 1 228 ? -15.076 36.172 1.968 1.00 28.80 228 GLY D N 1
ATOM 7724 C CA . GLY D 1 228 ? -16.122 35.936 0.991 1.00 39.51 228 GLY D CA 1
ATOM 7725 C C . GLY D 1 228 ? -15.732 36.352 -0.409 1.00 33.26 228 GLY D C 1
ATOM 7726 O O . GLY D 1 228 ? -16.126 35.708 -1.384 1.00 32.18 228 GLY D O 1
ATOM 7727 N N . ALA D 1 229 ? -14.910 37.398 -0.523 1.00 44.43 229 ALA D N 1
ATOM 7728 C CA . ALA D 1 229 ? -14.535 37.925 -1.830 1.00 38.74 229 ALA D CA 1
ATOM 7729 C C . ALA D 1 229 ? -13.916 36.845 -2.700 1.00 35.30 229 ALA D C 1
ATOM 7730 O O . ALA D 1 229 ? -13.960 36.936 -3.929 1.00 44.38 229 ALA D O 1
ATOM 7732 N N . ARG D 1 230 ? -13.265 35.857 -2.088 1.00 38.02 230 ARG D N 1
ATOM 7733 C CA . ARG D 1 230 ? -12.664 34.773 -2.860 1.00 34.23 230 ARG D CA 1
ATOM 7734 C C . ARG D 1 230 ? -13.702 33.963 -3.607 1.00 40.47 230 ARG D C 1
ATOM 7735 O O . ARG D 1 230 ? -13.452 33.500 -4.711 1.00 50.85 230 ARG D O 1
ATOM 7743 N N . GLU D 1 231 ? -14.792 33.631 -2.944 1.00 37.08 231 GLU D N 1
ATOM 7744 C CA . GLU D 1 231 ? -15.867 32.900 -3.594 1.00 47.23 231 GLU D CA 1
ATOM 7745 C C . GLU D 1 231 ? -16.629 33.768 -4.582 1.00 39.91 231 GLU D C 1
ATOM 7746 O O . GLU D 1 231 ? -17.057 33.299 -5.635 1.00 25.87 231 GLU D O 1
ATOM 7752 N N . ARG D 1 232 ? -16.837 35.024 -4.229 1.00 37.55 232 ARG D N 1
ATOM 7753 C CA . ARG D 1 232 ? -17.755 35.884 -4.938 1.00 36.97 232 ARG D CA 1
ATOM 7754 C C . ARG D 1 232 ? -17.346 37.343 -4.826 1.00 42.02 232 ARG D C 1
ATOM 7755 O O . ARG D 1 232 ? -16.544 37.747 -3.987 1.00 57.11 232 ARG D O 1
ATOM 7763 N N . ALA D 1 233 ? -18.016 38.131 -5.636 1.00 47.42 233 ALA D N 1
ATOM 7764 C CA . ALA D 1 233 ? -17.819 39.550 -5.713 1.00 41.81 233 ALA D CA 1
ATOM 7765 C C . ALA D 1 233 ? -18.097 40.194 -4.360 1.00 41.59 233 ALA D C 1
ATOM 7766 O O . ALA D 1 233 ? -18.968 39.740 -3.618 1.00 53.97 233 ALA D O 1
ATOM 7768 N N . PRO D 1 234 ? -17.363 41.250 -4.014 1.00 36.60 234 PRO D N 1
ATOM 7769 C CA . PRO D 1 234 ? -17.580 41.893 -2.707 1.00 36.19 234 PRO D CA 1
ATOM 7770 C C . PRO D 1 234 ? -18.930 42.549 -2.526 1.00 34.19 234 PRO D C 1
ATOM 7771 O O . PRO D 1 234 ? -19.507 42.451 -1.434 1.00 27.44 234 PRO D O 1
ATOM 7775 N N . ASN D 1 235 ? -19.444 43.215 -3.561 1.00 22.49 235 ASN D N 1
ATOM 7776 C CA . ASN D 1 235 ? -20.717 43.913 -3.445 1.00 37.29 235 ASN D CA 1
ATOM 7777 C C . ASN D 1 235 ? -21.862 42.958 -3.123 1.00 38.69 235 ASN D C 1
ATOM 7778 O O . ASN D 1 235 ? -22.863 43.371 -2.524 1.00 42.85 235 ASN D O 1
ATOM 7783 N N . THR D 1 236 ? -21.759 41.706 -3.572 1.00 34.44 236 THR D N 1
ATOM 7784 C CA . THR D 1 236 ? -22.794 40.707 -3.311 1.00 39.77 236 THR D CA 1
ATOM 7785 C C . THR D 1 236 ? -22.937 40.395 -1.835 1.00 40.40 236 THR D C 1
ATOM 7786 O O . THR D 1 236 ? -24.004 39.950 -1.400 1.00 57.09 236 THR D O 1
ATOM 7790 N N . TRP D 1 237 ? -21.830 40.423 -1.092 1.00 31.92 237 TRP D N 1
ATOM 7791 C CA . TRP D 1 237 ? -21.886 40.081 0.322 1.00 30.06 237 TRP D CA 1
ATOM 7792 C C . TRP D 1 237 ? -22.528 41.164 1.176 1.00 39.93 237 TRP D C 1
ATOM 7793 O O . TRP D 1 237 ? -22.862 40.887 2.339 1.00 33.42 237 TRP D O 1
ATOM 7804 N N . LEU D 1 238 ? -22.737 42.358 0.620 1.00 37.37 238 LEU D N 1
ATOM 7805 C CA . LEU D 1 238 ? -23.222 43.471 1.427 1.00 33.15 238 LEU D CA 1
ATOM 7806 C C . LEU D 1 238 ? -24.554 43.196 2.104 1.00 37.75 238 LEU D C 1
ATOM 7807 O O . LEU D 1 238 ? -24.686 43.536 3.291 1.00 41.60 238 LEU D O 1
ATOM 7812 N N . PRO D 1 239 ? -25.565 42.620 1.446 1.00 49.19 239 PRO D N 1
ATOM 7813 C CA . PRO D 1 239 ? -26.794 42.280 2.181 1.00 42.36 239 PRO D CA 1
ATOM 7814 C C . PRO D 1 239 ? -26.533 41.282 3.278 1.00 35.11 239 PRO D C 1
ATOM 7815 O O . PRO D 1 239 ? -27.090 41.392 4.379 1.00 49.03 239 PRO D O 1
ATOM 7819 N N . GLU D 1 240 ? -25.694 40.294 2.993 1.00 28.82 240 GLU D N 1
ATOM 7820 C CA . GLU D 1 240 ? -25.407 39.309 4.008 1.00 27.22 240 GLU D CA 1
ATOM 7821 C C . GLU D 1 240 ? -24.717 39.965 5.177 1.00 35.55 240 GLU D C 1
ATOM 7822 O O . GLU D 1 240 ? -25.004 39.646 6.330 1.00 48.84 240 GLU D O 1
ATOM 7828 N N . GLU D 1 241 ? -23.877 40.956 4.904 1.00 28.43 241 GLU D N 1
ATOM 7829 C CA . GLU D 1 241 ? -23.120 41.580 5.984 1.00 31.83 241 GLU D CA 1
ATOM 7830 C C . GLU D 1 241 ? -24.043 42.176 7.029 1.00 22.75 241 GLU D C 1
ATOM 7831 O O . GLU D 1 241 ? -23.836 41.991 8.233 1.00 37.99 241 GLU D O 1
ATOM 7837 N N . ARG D 1 242 ? -25.081 42.874 6.590 1.00 21.94 242 ARG D N 1
ATOM 7838 C CA . ARG D 1 242 ? -26.031 43.428 7.539 1.00 25.56 242 ARG D CA 1
ATOM 7839 C C . ARG D 1 242 ? -26.760 42.312 8.267 1.00 28.45 242 ARG D C 1
ATOM 7840 O O . ARG D 1 242 ? -27.038 42.410 9.467 1.00 24.02 242 ARG D O 1
ATOM 7848 N N . GLU D 1 243 ? -27.097 41.250 7.536 1.00 24.26 243 GLU D N 1
ATOM 7849 C CA . GLU D 1 243 ? -27.819 40.128 8.125 1.00 27.41 243 GLU D CA 1
ATOM 7850 C C . GLU D 1 243 ? -26.984 39.422 9.181 1.00 22.51 243 GLU D C 1
ATOM 7851 O O . GLU D 1 243 ? -27.443 39.219 10.306 1.00 34.27 243 GLU D O 1
ATOM 7857 N N . ARG D 1 244 ? -25.756 39.029 8.838 1.00 34.91 244 ARG D N 1
ATOM 7858 C CA . ARG D 1 244 ? -24.859 38.496 9.857 1.00 21.88 244 ARG D CA 1
ATOM 7859 C C . ARG D 1 244 ? -24.801 39.433 11.039 1.00 24.83 244 ARG D C 1
ATOM 7860 O O . ARG D 1 244 ? -24.844 39.000 12.194 1.00 35.16 244 ARG D O 1
ATOM 7868 N N . PHE D 1 245 ? -24.743 40.729 10.759 1.00 20.45 245 PHE D N 1
ATOM 7869 C CA . PHE D 1 245 ? -24.680 41.705 11.832 1.00 28.29 245 PHE D CA 1
ATOM 7870 C C . PHE D 1 245 ? -25.888 41.570 12.744 1.00 34.47 245 PHE D C 1
ATOM 7871 O O . PHE D 1 245 ? -25.756 41.620 13.975 1.00 39.98 245 PHE D O 1
ATOM 7879 N N . VAL D 1 246 ? -27.073 41.405 12.160 1.00 22.56 246 VAL D N 1
ATOM 7880 C CA . VAL D 1 246 ? -28.272 41.231 12.973 1.00 27.85 246 VAL D CA 1
ATOM 7881 C C . VAL D 1 246 ? -28.196 39.933 13.802 1.00 31.95 246 VAL D C 1
ATOM 7882 O O . VAL D 1 246 ? -28.631 39.900 14.957 1.00 54.95 246 VAL D O 1
ATOM 7886 N N . ASP D 1 247 ? -27.632 38.856 13.247 1.00 31.97 247 ASP D N 1
ATOM 7887 C CA . ASP D 1 247 ? -27.543 37.593 13.985 1.00 34.69 247 ASP D CA 1
ATOM 7888 C C . ASP D 1 247 ? -26.702 37.724 15.233 1.00 33.46 247 ASP D C 1
ATOM 7889 O O . ASP D 1 247 ? -26.972 37.070 16.248 1.00 32.96 247 ASP D O 1
ATOM 7894 N N . LEU D 1 248 ? -25.616 38.487 15.134 1.00 34.72 248 LEU D N 1
ATOM 7895 C CA . LEU D 1 248 ? -24.753 38.690 16.282 1.00 40.96 248 LEU D CA 1
ATOM 7896 C C . LEU D 1 248 ? -25.525 39.337 17.395 1.00 45.60 248 LEU D C 1
ATOM 7897 O O . LEU D 1 248 ? -25.502 38.858 18.532 1.00 44.40 248 LEU D O 1
ATOM 7902 N N . PHE D 1 249 ? -26.338 40.329 17.046 1.00 53.10 249 PHE D N 1
ATOM 7903 C CA . PHE D 1 249 ? -27.046 41.079 18.062 1.00 61.82 249 PHE D CA 1
ATOM 7904 C C . PHE D 1 249 ? -27.909 40.144 18.888 1.00 62.46 249 PHE D C 1
ATOM 7905 O O . PHE D 1 249 ? -28.073 40.339 20.097 1.00 74.79 249 PHE D O 1
ATOM 7913 N N . ASP D 1 250 ? -28.403 39.078 18.265 1.00 58.51 250 ASP D N 1
ATOM 7914 C CA . ASP D 1 250 ? -29.212 38.080 18.949 1.00 54.15 250 ASP D CA 1
ATOM 7915 C C . ASP D 1 250 ? -28.300 37.115 19.711 1.00 51.85 250 ASP D C 1
ATOM 7916 O O . ASP D 1 250 ? -28.350 35.897 19.587 1.00 46.61 250 ASP D O 1
ATOM 7921 N N . ALA D 1 251 ? -27.492 37.690 20.584 1.00 60.36 251 ALA D N 1
ATOM 7922 C CA . ALA D 1 251 ? -26.609 36.873 21.388 1.00 53.48 251 ALA D CA 1
ATOM 7923 C C . ALA D 1 251 ? -26.331 37.610 22.677 1.00 53.85 251 ALA D C 1
ATOM 7924 O O . ALA D 1 251 ? -26.278 38.842 22.726 1.00 54.20 251 ALA D O 1
ATOM 7926 N N . GLN D 1 252 ? -26.258 36.810 23.727 1.00 67.41 252 GLN D N 1
ATOM 7927 C CA . GLN D 1 252 ? -25.799 37.252 25.030 1.00 75.45 252 GLN D CA 1
ATOM 7928 C C . GLN D 1 252 ? -24.436 37.943 24.955 1.00 62.34 252 GLN D C 1
ATOM 7929 O O . GLN D 1 252 ? -24.204 38.962 25.622 1.00 63.25 252 GLN D O 1
ATOM 7935 N N . ASP D 1 253 ? -23.515 37.372 24.172 1.00 63.94 253 ASP D N 1
ATOM 7936 C CA . ASP D 1 253 ? -22.126 37.825 24.135 1.00 58.66 253 ASP D CA 1
ATOM 7937 C C . ASP D 1 253 ? -22.033 39.189 23.503 1.00 46.26 253 ASP D C 1
ATOM 7938 O O . ASP D 1 253 ? -21.193 40.010 23.879 1.00 50.93 253 ASP D O 1
ATOM 7943 N N . THR D 1 254 ? -22.892 39.430 22.533 1.00 37.69 254 THR D N 1
ATOM 7944 C CA . THR D 1 254 ? -22.924 40.694 21.832 1.00 46.11 254 THR D CA 1
ATOM 7945 C C . THR D 1 254 ? -23.211 41.859 22.777 1.00 59.42 254 THR D C 1
ATOM 7946 O O . THR D 1 254 ? -22.526 42.888 22.727 1.00 52.79 254 THR D O 1
ATOM 7950 N N . ARG D 1 255 ? -24.226 41.725 23.642 1.00 64.22 255 ARG D N 1
ATOM 7951 C CA . ARG D 1 255 ? -24.563 42.832 24.543 1.00 64.17 255 ARG D CA 1
ATOM 7952 C C . ARG D 1 255 ? -23.405 43.153 25.479 1.00 54.54 255 ARG D C 1
ATOM 7953 O O . ARG D 1 255 ? -23.229 44.300 25.889 1.00 50.95 255 ARG D O 1
ATOM 7961 N N . GLU D 1 256 ? -22.589 42.156 25.809 1.00 60.18 256 GLU D N 1
ATOM 7962 C CA . GLU D 1 256 ? -21.474 42.396 26.722 1.00 63.97 256 GLU D CA 1
ATOM 7963 C C . GLU D 1 256 ? -20.424 43.324 26.117 1.00 63.98 256 GLU D C 1
ATOM 7964 O O . GLU D 1 256 ? -19.928 44.229 26.796 1.00 71.07 256 GLU D O 1
ATOM 7970 N N . GLY D 1 257 ? -20.093 43.141 24.841 1.00 66.06 257 GLY D N 1
ATOM 7971 C CA . GLY D 1 257 ? -19.059 43.973 24.240 1.00 62.06 257 GLY D CA 1
ATOM 7972 C C . GLY D 1 257 ? -19.401 45.455 24.214 1.00 50.66 257 GLY D C 1
ATOM 7973 O O . GLY D 1 257 ? -18.559 46.306 24.520 1.00 49.76 257 GLY D O 1
ATOM 7974 N N . VAL D 1 258 ? -20.634 45.784 23.821 1.00 55.49 258 VAL D N 1
ATOM 7975 C CA . VAL D 1 258 ? -21.067 47.184 23.751 1.00 54.47 258 VAL D CA 1
ATOM 7976 C C . VAL D 1 258 ? -21.165 47.811 25.142 1.00 58.91 258 VAL D C 1
ATOM 7977 O O . VAL D 1 258 ? -20.824 48.990 25.331 1.00 48.92 258 VAL D O 1
ATOM 7981 N N . ASN D 1 259 ? -21.678 47.055 26.123 1.00 62.41 259 ASN D N 1
ATOM 7982 C CA . ASN D 1 259 ? -21.777 47.579 27.478 1.00 52.94 259 ASN D CA 1
ATOM 7983 C C . ASN D 1 259 ? -20.401 47.880 28.041 1.00 59.83 259 ASN D C 1
ATOM 7984 O O . ASN D 1 259 ? -20.194 48.940 28.637 1.00 52.30 259 ASN D O 1
ATOM 7989 N N . ALA D 1 260 ? -19.430 46.991 27.799 1.00 55.18 260 ALA D N 1
ATOM 7990 C CA . ALA D 1 260 ? -18.091 47.181 28.344 1.00 52.50 260 ALA D CA 1
ATOM 7991 C C . ALA D 1 260 ? -17.465 48.472 27.841 1.00 39.87 260 ALA D C 1
ATOM 7992 O O . ALA D 1 260 ? -16.851 49.213 28.613 1.00 42.68 260 ALA D O 1
ATOM 7994 N N . PHE D 1 261 ? -17.598 48.751 26.547 1.00 41.80 261 PHE D N 1
ATOM 7995 C CA . PHE D 1 261 ? -17.093 50.007 26.019 1.00 45.50 261 PHE D CA 1
ATOM 7996 C C . PHE D 1 261 ? -17.809 51.192 26.628 1.00 44.85 261 PHE D C 1
ATOM 7997 O O . PHE D 1 261 ? -17.215 52.251 26.848 1.00 44.33 261 PHE D O 1
ATOM 8005 N N . LEU D 1 262 ? -19.103 51.067 26.817 1.00 49.20 262 LEU D N 1
ATOM 8006 C CA . LEU D 1 262 ? -19.829 52.187 27.358 1.00 42.89 262 LEU D CA 1
ATOM 8007 C C . LEU D 1 262 ? -19.321 52.517 28.764 1.00 47.31 262 LEU D C 1
ATOM 8008 O O . LEU D 1 262 ? -19.108 53.688 29.084 1.00 56.19 262 LEU D O 1
ATOM 8013 N N . GLU D 1 263 ? -19.076 51.495 29.600 1.00 55.11 263 GLU D N 1
ATOM 8014 C CA . GLU D 1 263 ? -18.585 51.654 30.972 1.00 47.56 263 GLU D CA 1
ATOM 8015 C C . GLU D 1 263 ? -17.062 51.642 31.111 1.00 48.23 263 GLU D C 1
ATOM 8016 O O . GLU D 1 263 ? -16.560 51.485 32.228 1.00 55.33 263 GLU D O 1
ATOM 8022 N N . LYS D 1 264 ? -16.315 51.750 30.020 1.00 39.76 264 LYS D N 1
ATOM 8023 C CA . LYS D 1 264 ? -14.855 51.852 30.069 1.00 40.62 264 LYS D CA 1
ATOM 8024 C C . LYS D 1 264 ? -14.218 50.612 30.726 1.00 45.07 264 LYS D C 1
ATOM 8025 O O . LYS D 1 264 ? -13.112 50.650 31.278 1.00 55.19 264 LYS D O 1
ATOM 8031 N N . ARG D 1 265 ? -14.854 49.460 30.595 1.00 38.12 265 ARG D N 1
ATOM 8032 C CA . ARG D 1 265 ? -14.251 48.313 31.242 1.00 57.74 265 ARG D CA 1
ATOM 8033 C C . ARG D 1 265 ? -14.021 47.193 30.241 1.00 64.73 265 ARG D C 1
ATOM 8034 O O . ARG D 1 265 ? -14.555 47.196 29.130 1.00 53.90 265 ARG D O 1
ATOM 8042 N N . ASP D 1 266 ? -13.127 46.299 30.622 1.00 68.62 266 ASP D N 1
ATOM 8043 C CA . ASP D 1 266 ? -12.796 45.162 29.794 1.00 68.07 266 ASP D CA 1
ATOM 8044 C C . ASP D 1 266 ? -14.030 44.288 29.589 1.00 72.47 266 ASP D C 1
ATOM 8045 O O . ASP D 1 266 ? -14.768 44.025 30.550 1.00 69.14 266 ASP D O 1
ATOM 8050 N N . PRO D 1 267 ? -14.324 43.888 28.357 1.00 66.57 267 PRO D N 1
ATOM 8051 C CA . PRO D 1 267 ? -15.437 42.970 28.117 1.00 44.04 267 PRO D CA 1
ATOM 8052 C C . PRO D 1 267 ? -15.099 41.571 28.611 1.00 41.50 267 PRO D C 1
ATOM 8053 O O . PRO D 1 267 ? -13.946 41.139 28.564 1.00 33.91 267 PRO D O 1
ATOM 8057 N N . LYS D 1 268 ? -16.109 40.895 29.152 1.00 37.95 268 LYS D N 1
ATOM 8058 C CA . LYS D 1 268 ? -15.991 39.529 29.654 1.00 48.39 268 LYS D CA 1
ATOM 8059 C C . LYS D 1 268 ? -17.066 38.634 29.023 1.00 55.50 268 LYS D C 1
ATOM 8060 O O . LYS D 1 268 ? -18.258 38.859 29.246 1.00 57.67 268 LYS D O 1
ATOM 8066 N N . TRP D 1 269 ? -16.660 37.590 28.280 1.00 42.80 269 TRP D N 1
ATOM 8067 C CA . TRP D 1 269 ? -17.606 36.672 27.635 1.00 52.60 269 TRP D CA 1
ATOM 8068 C C . TRP D 1 269 ? -17.272 35.207 27.879 1.00 64.06 269 TRP D C 1
ATOM 8069 O O . TRP D 1 269 ? -16.186 34.846 28.339 1.00 78.71 269 TRP D O 1
ATOM 8080 N N . ARG D 1 270 ? -18.219 34.366 27.492 1.00 60.96 270 ARG D N 1
ATOM 8081 C CA . ARG D 1 270 ? -18.175 32.944 27.743 1.00 68.64 270 ARG D CA 1
ATOM 8082 C C . ARG D 1 270 ? -17.771 32.083 26.553 1.00 75.56 270 ARG D C 1
ATOM 8083 O O . ARG D 1 270 ? -18.587 31.836 25.663 1.00 72.98 270 ARG D O 1
ATOM 8091 N N . LYS E 1 9 ? -70.989 34.699 -33.095 1.00 64.40 9 LYS E N 1
ATOM 8092 C CA . LYS E 1 9 ? -71.891 34.128 -34.083 1.00 92.17 9 LYS E CA 1
ATOM 8093 C C . LYS E 1 9 ? -72.573 35.212 -34.921 1.00 116.82 9 LYS E C 1
ATOM 8094 O O . LYS E 1 9 ? -72.145 36.373 -34.931 1.00 115.56 9 LYS E O 1
ATOM 8096 N N . ALA E 1 10 ? -73.612 34.786 -35.655 1.00 122.79 10 ALA E N 1
ATOM 8097 C CA . ALA E 1 10 ? -74.462 35.657 -36.480 1.00 122.65 10 ALA E CA 1
ATOM 8098 C C . ALA E 1 10 ? -73.719 36.393 -37.598 1.00 134.84 10 ALA E C 1
ATOM 8099 O O . ALA E 1 10 ? -73.990 37.566 -37.865 1.00 129.48 10 ALA E O 1
ATOM 8101 N N . SER E 1 11 ? -72.781 35.712 -38.265 1.00 140.65 11 SER E N 1
ATOM 8102 C CA . SER E 1 11 ? -72.028 36.293 -39.380 1.00 142.14 11 SER E CA 1
ATOM 8103 C C . SER E 1 11 ? -72.548 35.881 -40.770 1.00 137.56 11 SER E C 1
ATOM 8104 O O . SER E 1 11 ? -71.983 36.335 -41.775 1.00 131.42 11 SER E O 1
ATOM 8107 N N . SER E 1 12 ? -73.620 35.045 -40.858 1.00 128.42 12 SER E N 1
ATOM 8108 C CA . SER E 1 12 ? -74.193 34.555 -42.135 1.00 114.07 12 SER E CA 1
ATOM 8109 C C . SER E 1 12 ? -75.711 34.810 -42.174 1.00 102.77 12 SER E C 1
ATOM 8110 O O . SER E 1 12 ? -76.511 33.870 -42.115 1.00 100.87 12 SER E O 1
ATOM 8113 N N . PHE E 1 13 ? -76.091 36.091 -42.291 1.00 92.71 13 PHE E N 1
ATOM 8114 C CA . PHE E 1 13 ? -77.458 36.528 -42.580 1.00 83.68 13 PHE E CA 1
ATOM 8115 C C . PHE E 1 13 ? -77.439 38.039 -42.778 1.00 74.95 13 PHE E C 1
ATOM 8116 O O . PHE E 1 13 ? -76.372 38.656 -42.751 1.00 70.39 13 PHE E O 1
ATOM 8124 N N . ASP E 1 14 ? -78.593 38.647 -43.000 1.00 70.33 14 ASP E N 1
ATOM 8125 C CA . ASP E 1 14 ? -78.662 40.093 -43.157 1.00 76.97 14 ASP E CA 1
ATOM 8126 C C . ASP E 1 14 ? -78.856 40.693 -41.771 1.00 91.12 14 ASP E C 1
ATOM 8127 O O . ASP E 1 14 ? -79.936 40.609 -41.182 1.00 104.04 14 ASP E O 1
ATOM 8132 N N . ASP E 1 15 ? -77.797 41.312 -41.244 1.00 87.66 15 ASP E N 1
ATOM 8133 C CA . ASP E 1 15 ? -77.841 41.998 -39.956 1.00 92.83 15 ASP E CA 1
ATOM 8134 C C . ASP E 1 15 ? -77.366 43.427 -40.192 1.00 104.29 15 ASP E C 1
ATOM 8135 O O . ASP E 1 15 ? -76.375 43.643 -40.905 1.00 105.64 15 ASP E O 1
ATOM 8140 N N . THR E 1 16 ? -78.071 44.395 -39.591 1.00 110.62 16 THR E N 1
ATOM 8141 C CA . THR E 1 16 ? -77.737 45.804 -39.790 1.00 103.18 16 THR E CA 1
ATOM 8142 C C . THR E 1 16 ? -76.318 46.118 -39.324 1.00 91.00 16 THR E C 1
ATOM 8143 O O . THR E 1 16 ? -75.856 45.635 -38.287 1.00 85.57 16 THR E O 1
ATOM 8147 N N . HIS E 1 17 ? -75.601 46.889 -40.142 1.00 87.01 17 HIS E N 1
ATOM 8148 C CA . HIS E 1 17 ? -74.254 47.274 -39.759 1.00 87.63 17 HIS E CA 1
ATOM 8149 C C . HIS E 1 17 ? -74.254 48.138 -38.514 1.00 85.41 17 HIS E C 1
ATOM 8150 O O . HIS E 1 17 ? -73.222 48.233 -37.838 1.00 78.92 17 HIS E O 1
ATOM 8157 N N . LYS E 1 18 ? -75.397 48.742 -38.190 1.00 71.21 18 LYS E N 1
ATOM 8158 C CA . LYS E 1 18 ? -75.519 49.495 -36.953 1.00 74.20 18 LYS E CA 1
ATOM 8159 C C . LYS E 1 18 ? -75.237 48.607 -35.744 1.00 74.89 18 LYS E C 1
ATOM 8160 O O . LYS E 1 18 ? -74.678 49.066 -34.747 1.00 68.17 18 LYS E O 1
ATOM 8166 N N . LEU E 1 19 ? -75.654 47.348 -35.787 1.00 67.28 19 LEU E N 1
ATOM 8167 C CA . LEU E 1 19 ? -75.384 46.419 -34.704 1.00 55.55 19 LEU E CA 1
ATOM 8168 C C . LEU E 1 19 ? -74.264 45.486 -35.137 1.00 66.43 19 LEU E C 1
ATOM 8169 O O . LEU E 1 19 ? -74.396 44.761 -36.133 1.00 58.59 19 LEU E O 1
ATOM 8174 N N . THR E 1 20 ? -73.185 45.472 -34.363 1.00 64.35 20 THR E N 1
ATOM 8175 C CA . THR E 1 20 ? -72.026 44.644 -34.654 1.00 60.91 20 THR E CA 1
ATOM 8176 C C . THR E 1 20 ? -71.885 43.600 -33.568 1.00 58.24 20 THR E C 1
ATOM 8177 O O . THR E 1 20 ? -71.934 43.926 -32.379 1.00 64.71 20 THR E O 1
ATOM 8181 N N . VAL E 1 21 ? -71.709 42.354 -33.980 1.00 57.42 21 VAL E N 1
ATOM 8182 C CA . VAL E 1 21 ? -71.574 41.244 -33.062 1.00 41.68 21 VAL E CA 1
ATOM 8183 C C . VAL E 1 21 ? -70.192 40.645 -33.234 1.00 46.77 21 VAL E C 1
ATOM 8184 O O . VAL E 1 21 ? -69.791 40.293 -34.350 1.00 57.64 21 VAL E O 1
ATOM 8188 N N . GLU E 1 22 ? -69.485 40.492 -32.129 1.00 56.15 22 GLU E N 1
ATOM 8189 C CA . GLU E 1 22 ? -68.184 39.845 -32.115 1.00 62.09 22 GLU E CA 1
ATOM 8190 C C . GLU E 1 22 ? -68.289 38.632 -31.211 1.00 59.93 22 GLU E C 1
ATOM 8191 O O . GLU E 1 22 ? -68.828 38.719 -30.105 1.00 52.60 22 GLU E O 1
ATOM 8197 N N . LYS E 1 23 ? -67.777 37.513 -31.679 1.00 61.56 23 LYS E N 1
ATOM 8198 C CA . LYS E 1 23 ? -67.839 36.273 -30.931 1.00 52.36 23 LYS E CA 1
ATOM 8199 C C . LYS E 1 23 ? -66.497 36.050 -30.251 1.00 58.17 23 LYS E C 1
ATOM 8200 O O . LYS E 1 23 ? -65.471 35.897 -30.922 1.00 67.06 23 LYS E O 1
ATOM 8206 N N . HIS E 1 24 ? -66.506 36.029 -28.923 1.00 61.24 24 HIS E N 1
ATOM 8207 C CA . HIS E 1 24 ? -65.306 35.748 -28.146 1.00 68.61 24 HIS E CA 1
ATOM 8208 C C . HIS E 1 24 ? -65.557 34.513 -27.296 1.00 59.81 24 HIS E C 1
ATOM 8209 O O . HIS E 1 24 ? -66.346 34.558 -26.354 1.00 62.27 24 HIS E O 1
ATOM 8216 N N . GLY E 1 25 ? -64.897 33.406 -27.623 1.00 58.99 25 GLY E N 1
ATOM 8217 C CA . GLY E 1 25 ? -65.151 32.171 -26.899 1.00 53.37 25 GLY E CA 1
ATOM 8218 C C . GLY E 1 25 ? -66.602 31.770 -26.985 1.00 53.11 25 GLY E C 1
ATOM 8219 O O . GLY E 1 25 ? -67.185 31.664 -28.072 1.00 58.73 25 GLY E O 1
ATOM 8220 N N . HIS E 1 26 ? -67.184 31.516 -25.816 1.00 53.89 26 HIS E N 1
ATOM 8221 C CA . HIS E 1 26 ? -68.583 31.167 -25.660 1.00 42.50 26 HIS E CA 1
ATOM 8222 C C . HIS E 1 26 ? -69.427 32.395 -25.374 1.00 36.67 26 HIS E C 1
ATOM 8223 O O . HIS E 1 26 ? -70.553 32.243 -24.913 1.00 46.40 26 HIS E O 1
ATOM 8230 N N . THR E 1 27 ? -68.852 33.592 -25.489 1.00 38.37 27 THR E N 1
ATOM 8231 C CA . THR E 1 27 ? -69.570 34.848 -25.316 1.00 43.24 27 THR E CA 1
ATOM 8232 C C . THR E 1 27 ? -69.723 35.579 -26.647 1.00 50.26 27 THR E C 1
ATOM 8233 O O . THR E 1 27 ? -68.765 35.678 -27.418 1.00 48.53 27 THR E O 1
ATOM 8237 N N . ALA E 1 28 ? -70.946 36.044 -26.932 1.00 46.80 28 ALA E N 1
ATOM 8238 C CA . ALA E 1 28 ? -71.255 36.833 -28.123 1.00 48.83 28 ALA E CA 1
ATOM 8239 C C . ALA E 1 28 ? -71.394 38.284 -27.698 1.00 48.55 28 ALA E C 1
ATOM 8240 O O . ALA E 1 28 ? -72.172 38.592 -26.785 1.00 45.62 28 ALA E O 1
ATOM 8242 N N . LEU E 1 29 ? -70.657 39.170 -28.357 1.00 36.17 29 LEU E N 1
ATOM 8243 C CA . LEU E 1 29 ? -70.651 40.577 -27.997 1.00 38.24 29 LEU E CA 1
ATOM 8244 C C . LEU E 1 29 ? -71.505 41.356 -28.980 1.00 45.72 29 LEU E C 1
ATOM 8245 O O . LEU E 1 29 ? -71.216 41.374 -30.179 1.00 48.11 29 LEU E O 1
ATOM 8250 N N . ILE E 1 30 ? -72.486 42.077 -28.450 1.00 32.20 30 ILE E N 1
ATOM 8251 C CA . ILE E 1 30 ? -73.404 42.880 -29.239 1.00 44.10 30 ILE E CA 1
ATOM 8252 C C . ILE E 1 30 ? -73.125 44.334 -28.919 1.00 54.35 30 ILE E C 1
ATOM 8253 O O . ILE E 1 30 ? -73.098 44.715 -27.746 1.00 58.32 30 ILE E O 1
ATOM 8258 N N . THR E 1 31 ? -72.871 45.142 -29.946 1.00 57.40 31 THR E N 1
ATOM 8259 C CA . THR E 1 31 ? -72.640 46.567 -29.750 1.00 49.09 31 THR E CA 1
ATOM 8260 C C . THR E 1 31 ? -73.625 47.375 -30.572 1.00 59.20 31 THR E C 1
ATOM 8261 O O . THR E 1 31 ? -73.828 47.098 -31.765 1.00 61.61 31 THR E O 1
ATOM 8265 N N . ILE E 1 32 ? -74.291 48.313 -29.913 1.00 50.68 32 ILE E N 1
ATOM 8266 C CA . ILE E 1 32 ? -75.093 49.296 -30.626 1.00 62.68 32 ILE E CA 1
ATOM 8267 C C . ILE E 1 32 ? -74.124 50.279 -31.254 1.00 67.53 32 ILE E C 1
ATOM 8268 O O . ILE E 1 32 ? -73.325 50.895 -30.546 1.00 69.20 32 ILE E O 1
ATOM 8273 N N . ASN E 1 33 ? -74.230 50.492 -32.550 1.00 68.63 33 ASN E N 1
ATOM 8274 C CA . ASN E 1 33 ? -73.348 51.410 -33.250 1.00 65.04 33 ASN E CA 1
ATOM 8275 C C . ASN E 1 33 ? -74.199 52.320 -34.115 1.00 64.97 33 ASN E C 1
ATOM 8276 O O . ASN E 1 33 ? -74.246 52.184 -35.339 1.00 77.01 33 ASN E O 1
ATOM 8281 N N . HIS E 1 34 ? -74.919 53.225 -33.478 1.00 45.26 34 HIS E N 1
ATOM 8282 C CA . HIS E 1 34 ? -75.666 54.225 -34.219 1.00 39.97 34 HIS E CA 1
ATOM 8283 C C . HIS E 1 34 ? -75.252 55.567 -33.659 1.00 39.34 34 HIS E C 1
ATOM 8284 O O . HIS E 1 34 ? -75.599 55.878 -32.506 1.00 42.09 34 HIS E O 1
ATOM 8291 N N . PRO E 1 35 ? -74.592 56.418 -34.438 1.00 42.93 35 PRO E N 1
ATOM 8292 C CA . PRO E 1 35 ? -74.158 57.698 -33.893 1.00 29.22 35 PRO E CA 1
ATOM 8293 C C . PRO E 1 35 ? -75.271 58.733 -33.907 1.00 43.28 35 PRO E C 1
ATOM 8294 O O . PRO E 1 35 ? -76.204 58.617 -34.683 1.00 42.62 35 PRO E O 1
ATOM 8298 N N . PRO E 1 36 ? -75.189 59.717 -32.997 1.00 51.47 36 PRO E N 1
ATOM 8299 C CA . PRO E 1 36 ? -74.038 59.792 -32.082 1.00 66.05 36 PRO E CA 1
ATOM 8300 C C . PRO E 1 36 ? -74.320 59.277 -30.668 1.00 72.13 36 PRO E C 1
ATOM 8301 O O . PRO E 1 36 ? -73.390 59.036 -29.897 1.00 75.04 36 PRO E O 1
ATOM 8305 N N . ALA E 1 37 ? -75.598 59.056 -30.373 1.00 70.43 37 ALA E N 1
ATOM 8306 C CA . ALA E 1 37 ? -76.074 58.657 -29.061 1.00 58.43 37 ALA E CA 1
ATOM 8307 C C . ALA E 1 37 ? -76.467 57.181 -28.948 1.00 52.55 37 ALA E C 1
ATOM 8308 O O . ALA E 1 37 ? -76.969 56.776 -27.901 1.00 51.11 37 ALA E O 1
ATOM 8310 N N . ASN E 1 38 ? -76.249 56.375 -29.989 1.00 53.00 38 ASN E N 1
ATOM 8311 C CA . ASN E 1 38 ? -76.598 54.945 -30.018 1.00 43.22 38 ASN E CA 1
ATOM 8312 C C . ASN E 1 38 ? -78.094 54.705 -29.837 1.00 43.54 38 ASN E C 1
ATOM 8313 O O . ASN E 1 38 ? -78.517 53.669 -29.322 1.00 49.18 38 ASN E O 1
ATOM 8318 N N . THR E 1 39 ? -78.893 55.640 -30.353 1.00 54.28 39 THR E N 1
ATOM 8319 C CA . THR E 1 39 ? -80.343 55.570 -30.267 1.00 59.11 39 THR E CA 1
ATOM 8320 C C . THR E 1 39 ? -80.907 54.423 -31.122 1.00 64.93 39 THR E C 1
ATOM 8321 O O . THR E 1 39 ? -80.447 54.150 -32.238 1.00 53.73 39 THR E O 1
ATOM 8325 N N . TRP E 1 40 ? -81.916 53.753 -30.569 1.00 68.14 40 TRP E N 1
ATOM 8326 C CA . TRP E 1 40 ? -82.564 52.614 -31.208 1.00 53.17 40 TRP E CA 1
ATOM 8327 C C . TRP E 1 40 ? -83.377 53.017 -32.421 1.00 58.24 40 TRP E C 1
ATOM 8328 O O . TRP E 1 40 ? -84.020 54.066 -32.437 1.00 73.39 40 TRP E O 1
ATOM 8339 N N . ASP E 1 41 ? -83.393 52.151 -33.419 1.00 48.51 41 ASP E N 1
ATOM 8340 C CA . ASP E 1 41 ? -84.180 52.395 -34.609 1.00 56.43 41 ASP E CA 1
ATOM 8341 C C . ASP E 1 41 ? -84.867 51.109 -35.002 1.00 50.60 41 ASP E C 1
ATOM 8342 O O . ASP E 1 41 ? -84.601 50.040 -34.458 1.00 48.30 41 ASP E O 1
ATOM 8347 N N . ARG E 1 42 ? -85.795 51.249 -35.931 1.00 63.02 42 ARG E N 1
ATOM 8348 C CA . ARG E 1 42 ? -86.513 50.086 -36.430 1.00 55.36 42 ARG E CA 1
ATOM 8349 C C . ARG E 1 42 ? -85.573 49.028 -36.981 1.00 53.44 42 ARG E C 1
ATOM 8350 O O . ARG E 1 42 ? -85.817 47.826 -36.828 1.00 41.11 42 ARG E O 1
ATOM 8358 N N . ASP E 1 43 ? -84.519 49.452 -37.681 1.00 65.01 43 ASP E N 1
ATOM 8359 C CA . ASP E 1 43 ? -83.598 48.481 -38.262 1.00 66.18 43 ASP E CA 1
ATOM 8360 C C . ASP E 1 43 ? -82.899 47.707 -37.150 1.00 60.98 43 ASP E C 1
ATOM 8361 O O . ASP E 1 43 ? -82.791 46.477 -37.203 1.00 56.77 43 ASP E O 1
ATOM 8366 N N . SER E 1 44 ? -82.475 48.414 -36.101 1.00 59.07 44 SER E N 1
ATOM 8367 C CA . SER E 1 44 ? -81.823 47.753 -34.973 1.00 57.35 44 SER E CA 1
ATOM 8368 C C . SER E 1 44 ? -82.768 46.806 -34.246 1.00 47.80 44 SER E C 1
ATOM 8369 O O . SER E 1 44 ? -82.387 45.676 -33.918 1.00 45.08 44 SER E O 1
ATOM 8372 N N . LEU E 1 45 ? -84.008 47.234 -34.002 1.00 35.81 45 LEU E N 1
ATOM 8373 C CA . LEU E 1 45 ? -84.925 46.383 -33.262 1.00 30.08 45 LEU E CA 1
ATOM 8374 C C . LEU E 1 45 ? -85.160 45.075 -33.998 1.00 45.47 45 LEU E C 1
ATOM 8375 O O . LEU E 1 45 ? -85.167 44.000 -33.385 1.00 33.53 45 LEU E O 1
ATOM 8380 N N . ILE E 1 46 ? -85.355 45.142 -35.316 1.00 53.47 46 ILE E N 1
ATOM 8381 C CA . ILE E 1 46 ? -85.576 43.912 -36.074 1.00 60.92 46 ILE E CA 1
ATOM 8382 C C . ILE E 1 46 ? -84.357 43.009 -35.958 1.00 55.14 46 ILE E C 1
ATOM 8383 O O . ILE E 1 46 ? -84.472 41.801 -35.700 1.00 52.44 46 ILE E O 1
ATOM 8388 N N . GLY E 1 47 ? -83.166 43.592 -36.114 1.00 43.07 47 GLY E N 1
ATOM 8389 C CA . GLY E 1 47 ? -81.951 42.809 -36.017 1.00 43.93 47 GLY E CA 1
ATOM 8390 C C . GLY E 1 47 ? -81.794 42.181 -34.653 1.00 46.81 47 GLY E C 1
ATOM 8391 O O . GLY E 1 47 ? -81.409 41.012 -34.536 1.00 36.53 47 GLY E O 1
ATOM 8392 N N . LEU E 1 48 ? -82.123 42.936 -33.603 1.00 36.17 48 LEU E N 1
ATOM 8393 C CA . LEU E 1 48 ? -81.972 42.379 -32.272 1.00 36.42 48 LEU E CA 1
ATOM 8394 C C . LEU E 1 48 ? -82.813 41.125 -32.129 1.00 40.20 48 LEU E C 1
ATOM 8395 O O . LEU E 1 48 ? -82.270 40.038 -31.902 1.00 37.43 48 LEU E O 1
ATOM 8400 N N . ARG E 1 49 ? -84.103 41.221 -32.463 1.00 40.77 49 ARG E N 1
ATOM 8401 C CA . ARG E 1 49 ? -84.968 40.060 -32.330 1.00 44.61 49 ARG E CA 1
ATOM 8402 C C . ARG E 1 49 ? -84.468 38.909 -33.184 1.00 40.22 49 ARG E C 1
ATOM 8403 O O . ARG E 1 49 ? -84.351 37.780 -32.708 1.00 36.09 49 ARG E O 1
ATOM 8411 N N . GLN E 1 50 ? -84.100 39.183 -34.427 1.00 46.42 50 GLN E N 1
ATOM 8412 C CA . GLN E 1 50 ? -83.572 38.110 -35.257 1.00 51.68 50 GLN E CA 1
ATOM 8413 C C . GLN E 1 50 ? -82.272 37.584 -34.680 1.00 50.85 50 GLN E C 1
ATOM 8414 O O . GLN E 1 50 ? -82.076 36.365 -34.569 1.00 38.33 50 GLN E O 1
ATOM 8420 N N . LEU E 1 51 ? -81.416 38.497 -34.214 1.00 50.18 51 LEU E N 1
ATOM 8421 C CA . LEU E 1 51 ? -80.125 38.100 -33.671 1.00 51.02 51 LEU E CA 1
ATOM 8422 C C . LEU E 1 51 ? -80.290 37.148 -32.502 1.00 48.16 51 LEU E C 1
ATOM 8423 O O . LEU E 1 51 ? -79.716 36.052 -32.509 1.00 48.67 51 LEU E O 1
ATOM 8428 N N . ILE E 1 52 ? -81.193 37.482 -31.580 1.00 49.08 52 ILE E N 1
ATOM 8429 C CA . ILE E 1 52 ? -81.407 36.659 -30.396 1.00 46.19 52 ILE E CA 1
ATOM 8430 C C . ILE E 1 52 ? -81.843 35.264 -30.798 1.00 52.71 52 ILE E C 1
ATOM 8431 O O . ILE E 1 52 ? -81.421 34.265 -30.199 1.00 41.65 52 ILE E O 1
ATOM 8436 N N . GLU E 1 53 ? -82.718 35.183 -31.804 1.00 48.38 53 GLU E N 1
ATOM 8437 C CA . GLU E 1 53 ? -83.185 33.893 -32.294 1.00 52.19 53 GLU E CA 1
ATOM 8438 C C . GLU E 1 53 ? -82.037 33.072 -32.867 1.00 48.69 53 GLU E C 1
ATOM 8439 O O . GLU E 1 53 ? -81.963 31.861 -32.641 1.00 51.40 53 GLU E O 1
ATOM 8445 N N . HIS E 1 54 ? -81.153 33.696 -33.651 1.00 52.85 54 HIS E N 1
ATOM 8446 C CA . HIS E 1 54 ? -80.015 32.946 -34.168 1.00 44.66 54 HIS E CA 1
ATOM 8447 C C . HIS E 1 54 ? -79.101 32.520 -33.039 1.00 46.37 54 HIS E C 1
ATOM 8448 O O . HIS E 1 54 ? -78.619 31.383 -33.015 1.00 47.83 54 HIS E O 1
ATOM 8455 N N . LEU E 1 55 ? -78.878 33.418 -32.074 1.00 46.55 55 LEU E N 1
ATOM 8456 C CA . LEU E 1 55 ? -77.989 33.117 -30.958 1.00 58.96 55 LEU E CA 1
ATOM 8457 C C . LEU E 1 55 ? -78.519 31.959 -30.127 1.00 64.40 55 LEU E C 1
ATOM 8458 O O . LEU E 1 55 ? -77.760 31.056 -29.746 1.00 59.59 55 LEU E O 1
ATOM 8463 N N . ASN E 1 56 ? -79.828 31.947 -29.872 1.00 52.79 56 ASN E N 1
ATOM 8464 C CA . ASN E 1 56 ? -80.414 30.828 -29.155 1.00 45.40 56 ASN E CA 1
ATOM 8465 C C . ASN E 1 56 ? -80.171 29.534 -29.882 1.00 57.76 56 ASN E C 1
ATOM 8466 O O . ASN E 1 56 ? -79.846 28.524 -29.262 1.00 76.81 56 ASN E O 1
ATOM 8471 N N . ARG E 1 57 ? -80.294 29.545 -31.199 1.00 53.21 57 ARG E N 1
ATOM 8472 C CA . ARG E 1 57 ? -80.089 28.313 -31.936 1.00 50.58 57 ARG E CA 1
ATOM 8473 C C . ARG E 1 57 ? -78.654 27.830 -31.813 1.00 58.07 57 ARG E C 1
ATOM 8474 O O . ARG E 1 57 ? -78.404 26.619 -31.838 1.00 47.85 57 ARG E O 1
ATOM 8482 N N . ASP E 1 58 ? -77.693 28.749 -31.733 1.00 51.21 58 ASP E N 1
ATOM 8483 C CA . ASP E 1 58 ? -76.302 28.323 -31.654 1.00 56.21 58 ASP E CA 1
ATOM 8484 C C . ASP E 1 58 ? -75.989 27.690 -30.304 1.00 48.51 58 ASP E C 1
ATOM 8485 O O . ASP E 1 58 ? -76.267 28.271 -29.257 1.00 51.81 58 ASP E O 1
ATOM 8490 N N . ASP E 1 59 ? -75.353 26.525 -30.327 1.00 50.64 59 ASP E N 1
ATOM 8491 C CA . ASP E 1 59 ? -74.977 25.834 -29.097 1.00 51.76 59 ASP E CA 1
ATOM 8492 C C . ASP E 1 59 ? -73.581 26.180 -28.592 1.00 62.73 59 ASP E C 1
ATOM 8493 O O . ASP E 1 59 ? -73.200 25.701 -27.522 1.00 56.25 59 ASP E O 1
ATOM 8498 N N . ASP E 1 60 ? -72.807 26.977 -29.318 1.00 67.06 60 ASP E N 1
ATOM 8499 C CA . ASP E 1 60 ? -71.479 27.374 -28.867 1.00 59.30 60 ASP E CA 1
ATOM 8500 C C . ASP E 1 60 ? -71.495 28.587 -27.954 1.00 58.82 60 ASP E C 1
ATOM 8501 O O . ASP E 1 60 ? -70.471 28.906 -27.350 1.00 59.58 60 ASP E O 1
ATOM 8506 N N . ILE E 1 61 ? -72.622 29.263 -27.818 1.00 59.28 61 ILE E N 1
ATOM 8507 C CA . ILE E 1 61 ? -72.683 30.532 -27.115 1.00 47.98 61 ILE E CA 1
ATOM 8508 C C . ILE E 1 61 ? -73.412 30.360 -25.790 1.00 50.45 61 ILE E C 1
ATOM 8509 O O . ILE E 1 61 ? -74.589 29.973 -25.756 1.00 57.24 61 ILE E O 1
ATOM 8514 N N . TYR E 1 62 ? -72.731 30.686 -24.694 1.00 46.32 62 TYR E N 1
ATOM 8515 C CA . TYR E 1 62 ? -73.345 30.565 -23.384 1.00 41.37 62 TYR E CA 1
ATOM 8516 C C . TYR E 1 62 ? -73.652 31.894 -22.723 1.00 40.86 62 TYR E C 1
ATOM 8517 O O . TYR E 1 62 ? -74.427 31.917 -21.763 1.00 56.39 62 TYR E O 1
ATOM 8526 N N . ALA E 1 63 ? -73.071 32.988 -23.185 1.00 31.70 63 ALA E N 1
ATOM 8527 C CA . ALA E 1 63 ? -73.301 34.282 -22.567 1.00 34.64 63 ALA E CA 1
ATOM 8528 C C . ALA E 1 63 ? -73.425 35.346 -23.639 1.00 49.96 63 ALA E C 1
ATOM 8529 O O . ALA E 1 63 ? -72.873 35.221 -24.733 1.00 55.31 63 ALA E O 1
ATOM 8531 N N . LEU E 1 64 ? -74.149 36.400 -23.301 1.00 42.09 64 LEU E N 1
ATOM 8532 C CA . LEU E 1 64 ? -74.403 37.515 -24.193 1.00 31.63 64 LEU E CA 1
ATOM 8533 C C . LEU E 1 64 ? -74.019 38.812 -23.508 1.00 42.22 64 LEU E C 1
ATOM 8534 O O . LEU E 1 64 ? -74.307 39.000 -22.322 1.00 59.45 64 LEU E O 1
ATOM 8539 N N . VAL E 1 65 ? -73.369 39.697 -24.254 1.00 45.06 65 VAL E N 1
ATOM 8540 C CA . VAL E 1 65 ? -72.966 41.000 -23.749 1.00 40.59 65 VAL E CA 1
ATOM 8541 C C . VAL E 1 65 ? -73.416 42.071 -24.734 1.00 52.17 65 VAL E C 1
ATOM 8542 O O . VAL E 1 65 ? -73.208 41.928 -25.945 1.00 55.86 65 VAL E O 1
ATOM 8546 N N . VAL E 1 66 ? -74.024 43.142 -24.215 1.00 52.62 66 VAL E N 1
ATOM 8547 C CA . VAL E 1 66 ? -74.471 44.292 -25.002 1.00 54.03 66 VAL E CA 1
ATOM 8548 C C . VAL E 1 66 ? -73.783 45.550 -24.457 1.00 58.50 66 VAL E C 1
ATOM 8549 O O . VAL E 1 66 ? -73.698 45.735 -23.236 1.00 52.25 66 VAL E O 1
ATOM 8553 N N . THR E 1 67 ? -73.227 46.373 -25.359 1.00 67.67 67 THR E N 1
ATOM 8554 C CA . THR E 1 67 ? -72.568 47.637 -25.004 1.00 73.85 67 THR E CA 1
ATOM 8555 C C . THR E 1 67 ? -72.850 48.726 -26.048 1.00 68.11 67 THR E C 1
ATOM 8556 O O . THR E 1 67 ? -73.101 48.432 -27.222 1.00 82.15 67 THR E O 1
ATOM 8560 N N . GLY E 1 68 ? -72.784 49.973 -25.624 1.00 64.30 68 GLY E N 1
ATOM 8561 C CA . GLY E 1 68 ? -72.995 51.112 -26.513 1.00 63.58 68 GLY E CA 1
ATOM 8562 C C . GLY E 1 68 ? -71.701 51.601 -27.113 1.00 63.79 68 GLY E C 1
ATOM 8563 O O . GLY E 1 68 ? -70.721 51.855 -26.402 1.00 73.71 68 GLY E O 1
ATOM 8564 N N . GLN E 1 69 ? -71.686 51.738 -28.441 1.00 57.30 69 GLN E N 1
ATOM 8565 C CA . GLN E 1 69 ? -70.489 52.230 -29.099 1.00 62.41 69 GLN E CA 1
ATOM 8566 C C . GLN E 1 69 ? -70.174 53.641 -28.620 1.00 75.18 69 GLN E C 1
ATOM 8567 O O . GLN E 1 69 ? -71.068 54.481 -28.458 1.00 70.80 69 GLN E O 1
ATOM 8573 N N . GLY E 1 70 ? -68.887 53.902 -28.413 1.00 62.91 70 GLY E N 1
ATOM 8574 C CA . GLY E 1 70 ? -68.436 55.186 -27.953 1.00 60.65 70 GLY E CA 1
ATOM 8575 C C . GLY E 1 70 ? -68.430 55.225 -26.438 1.00 61.82 70 GLY E C 1
ATOM 8576 O O . GLY E 1 70 ? -69.134 54.465 -25.762 1.00 56.83 70 GLY E O 1
ATOM 8577 N N . PRO E 1 71 ? -67.616 56.123 -25.880 1.00 59.65 71 PRO E N 1
ATOM 8578 C CA . PRO E 1 71 ? -67.524 56.234 -24.418 1.00 51.35 71 PRO E CA 1
ATOM 8579 C C . PRO E 1 71 ? -68.711 56.896 -23.762 1.00 50.02 71 PRO E C 1
ATOM 8580 O O . PRO E 1 71 ? -68.896 56.726 -22.555 1.00 51.49 71 PRO E O 1
ATOM 8584 N N . LYS E 1 72 ? -69.403 57.794 -24.454 1.00 48.09 72 LYS E N 1
ATOM 8585 C CA . LYS E 1 72 ? -70.315 58.675 -23.737 1.00 38.48 72 LYS E CA 1
ATOM 8586 C C . LYS E 1 72 ? -71.706 58.089 -23.513 1.00 45.43 72 LYS E C 1
ATOM 8587 O O . LYS E 1 72 ? -72.373 58.454 -22.543 1.00 43.68 72 LYS E O 1
ATOM 8593 N N . PHE E 1 73 ? -72.222 57.278 -24.433 1.00 49.76 73 PHE E N 1
ATOM 8594 C CA . PHE E 1 73 ? -73.572 56.735 -24.243 1.00 53.25 73 PHE E CA 1
ATOM 8595 C C . PHE E 1 73 ? -73.606 55.255 -24.551 1.00 54.00 73 PHE E C 1
ATOM 8596 O O . PHE E 1 73 ? -73.235 54.844 -25.647 1.00 60.22 73 PHE E O 1
ATOM 8604 N N . PHE E 1 74 ? -74.115 54.472 -23.603 1.00 59.55 74 PHE E N 1
ATOM 8605 C CA . PHE E 1 74 ? -74.519 53.106 -23.906 1.00 49.08 74 PHE E CA 1
ATOM 8606 C C . PHE E 1 74 ? -75.657 53.102 -24.921 1.00 46.17 74 PHE E C 1
ATOM 8607 O O . PHE E 1 74 ? -75.549 52.477 -25.989 1.00 36.81 74 PHE E O 1
ATOM 8615 N N . SER E 1 75 ? -76.715 53.872 -24.642 1.00 39.00 75 SER E N 1
ATOM 8616 C CA . SER E 1 75 ? -77.875 53.988 -25.514 1.00 31.17 75 SER E CA 1
ATOM 8617 C C . SER E 1 75 ? -78.677 55.230 -25.190 1.00 38.36 75 SER E C 1
ATOM 8618 O O . SER E 1 75 ? -78.934 55.522 -24.024 1.00 51.00 75 SER E O 1
ATOM 8621 N N . ALA E 1 76 ? -79.121 55.908 -26.238 1.00 49.39 76 ALA E N 1
ATOM 8622 C CA . ALA E 1 76 ? -79.887 57.136 -26.137 1.00 55.58 76 ALA E CA 1
ATOM 8623 C C . ALA E 1 76 ? -81.373 56.900 -26.022 1.00 73.44 76 ALA E C 1
ATOM 8624 O O . ALA E 1 76 ? -82.135 57.863 -25.851 1.00 78.44 76 ALA E O 1
ATOM 8626 N N . GLY E 1 77 ? -81.797 55.660 -26.086 1.00 71.75 77 GLY E N 1
ATOM 8627 C CA . GLY E 1 77 ? -83.198 55.402 -26.146 1.00 71.23 77 GLY E CA 1
ATOM 8628 C C . GLY E 1 77 ? -83.596 55.365 -27.608 1.00 65.58 77 GLY E C 1
ATOM 8629 O O . GLY E 1 77 ? -82.775 55.227 -28.509 1.00 65.78 77 GLY E O 1
ATOM 8630 N N . ALA E 1 78 ? -84.891 55.481 -27.829 1.00 57.68 78 ALA E N 1
ATOM 8631 C CA . ALA E 1 78 ? -85.456 55.426 -29.166 1.00 64.22 78 ALA E CA 1
ATO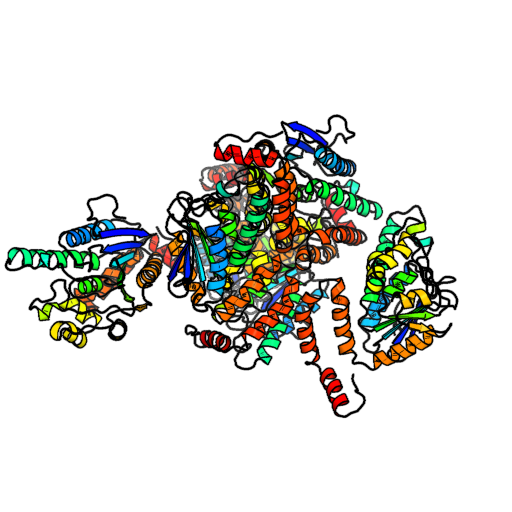M 8632 C C . ALA E 1 78 ? -85.107 56.642 -30.016 1.00 70.04 78 ALA E C 1
ATOM 8633 O O . ALA E 1 78 ? -85.056 57.775 -29.529 1.00 59.39 78 ALA E O 1
ATOM 8635 N N . ASP E 1 79 ? -84.882 56.397 -31.307 1.00 70.31 79 ASP E N 1
ATOM 8636 C CA . ASP E 1 79 ? -84.544 57.482 -32.217 1.00 54.59 79 ASP E CA 1
ATOM 8637 C C . ASP E 1 79 ? -85.727 58.422 -32.384 1.00 61.09 79 ASP E C 1
ATOM 8638 O O . ASP E 1 79 ? -86.886 58.017 -32.384 1.00 75.74 79 ASP E O 1
ATOM 8643 N N . LEU E 1 80 ? -85.403 59.704 -32.487 1.00 57.96 80 LEU E N 1
ATOM 8644 C CA . LEU E 1 80 ? -86.401 60.752 -32.612 1.00 69.80 80 LEU E CA 1
ATOM 8645 C C . LEU E 1 80 ? -87.170 60.612 -33.912 1.00 87.78 80 LEU E C 1
ATOM 8646 O O . LEU E 1 80 ? -88.395 60.831 -33.958 1.00 78.35 80 LEU E O 1
ATOM 8651 N N . ASN E 1 81 ? -86.460 60.221 -34.978 1.00 97.25 81 ASN E N 1
ATOM 8652 C CA . ASN E 1 81 ? -87.120 59.941 -36.251 1.00 99.38 81 ASN E CA 1
ATOM 8653 C C . ASN E 1 81 ? -88.190 58.867 -36.048 1.00 104.56 81 ASN E C 1
ATOM 8654 O O . ASN E 1 81 ? -89.262 58.874 -36.674 1.00 101.94 81 ASN E O 1
ATOM 8659 N N . MET E 1 82 ? -87.918 57.957 -35.131 1.00 100.86 82 MET E N 1
ATOM 8660 C CA . MET E 1 82 ? -88.841 56.864 -34.826 1.00 94.37 82 MET E CA 1
ATOM 8661 C C . MET E 1 82 ? -90.213 57.346 -34.225 1.00 94.60 82 MET E C 1
ATOM 8662 O O . MET E 1 82 ? -91.248 56.674 -34.378 1.00 104.59 82 MET E O 1
ATOM 8667 N N . PHE E 1 83 ? -90.266 58.506 -33.536 1.00 89.20 83 PHE E N 1
ATOM 8668 C CA . PHE E 1 83 ? -91.528 59.007 -32.952 1.00 82.06 83 PHE E CA 1
ATOM 8669 C C . PHE E 1 83 ? -92.019 60.400 -33.474 1.00 75.81 83 PHE E C 1
ATOM 8670 O O . PHE E 1 83 ? -92.864 61.057 -32.829 1.00 52.40 83 PHE E O 1
ATOM 8678 N N . ALA E 1 84 ? -91.582 60.804 -34.670 1.00 90.34 84 ALA E N 1
ATOM 8679 C CA . ALA E 1 84 ? -92.001 62.065 -35.285 1.00 94.21 84 ALA E CA 1
ATOM 8680 C C . ALA E 1 84 ? -93.513 62.156 -35.448 1.00 85.22 84 ALA E C 1
ATOM 8681 O O . ALA E 1 84 ? -94.161 61.215 -35.916 1.00 83.48 84 ALA E O 1
ATOM 8683 N N . ASP E 1 85 ? -94.054 63.320 -35.112 1.00 62.46 85 ASP E N 1
ATOM 8684 C CA . ASP E 1 85 ? -95.464 63.581 -35.189 1.00 66.28 85 ASP E CA 1
ATOM 8685 C C . ASP E 1 85 ? -95.849 63.637 -36.651 1.00 74.61 85 ASP E C 1
ATOM 8686 O O . ASP E 1 85 ? -95.002 63.923 -37.504 1.00 78.70 85 ASP E O 1
ATOM 8691 N N . GLY E 1 86 ? -97.115 63.374 -36.951 1.00 64.22 86 GLY E N 1
ATOM 8692 C CA . GLY E 1 86 ? -98.123 63.083 -35.952 1.00 69.11 86 GLY E CA 1
ATOM 8693 C C . GLY E 1 86 ? -98.718 61.702 -36.126 1.00 74.27 86 GLY E C 1
ATOM 8694 O O . GLY E 1 86 ? -99.749 61.394 -35.529 1.00 73.49 86 GLY E O 1
ATOM 8695 N N . ASP E 1 87 ? -98.060 60.867 -36.933 1.00 58.19 87 ASP E N 1
ATOM 8696 C CA . ASP E 1 87 ? -98.601 59.557 -37.292 1.00 48.54 87 ASP E CA 1
ATOM 8697 C C . ASP E 1 87 ? -98.688 58.592 -36.119 1.00 63.00 87 ASP E C 1
ATOM 8698 O O . ASP E 1 87 ? -97.691 58.304 -35.456 1.00 70.95 87 ASP E O 1
ATOM 8703 N N . LYS E 1 88 ? -99.910 58.088 -35.888 1.00 64.50 88 LYS E N 1
ATOM 8704 C CA . LYS E 1 88 ? -100.231 57.055 -34.911 1.00 54.51 88 LYS E CA 1
ATOM 8705 C C . LYS E 1 88 ? -99.957 55.637 -35.376 1.00 55.25 88 LYS E C 1
ATOM 8706 O O . LYS E 1 88 ? -99.674 54.780 -34.535 1.00 54.62 88 LYS E O 1
ATOM 8712 N N . ALA E 1 89 ? -100.135 55.340 -36.661 1.00 60.67 89 ALA E N 1
ATOM 8713 C CA . ALA E 1 89 ? -99.943 53.970 -37.102 1.00 54.66 89 ALA E CA 1
ATOM 8714 C C . ALA E 1 89 ? -98.534 53.532 -36.801 1.00 62.44 89 ALA E C 1
ATOM 8715 O O . ALA E 1 89 ? -98.301 52.426 -36.303 1.00 67.83 89 ALA E O 1
ATOM 8717 N N . ARG E 1 90 ? -97.571 54.393 -37.089 1.00 65.58 90 ARG E N 1
ATOM 8718 C CA . ARG E 1 90 ? -96.215 53.960 -36.838 1.00 71.84 90 ARG E CA 1
ATOM 8719 C C . ARG E 1 90 ? -95.982 53.799 -35.348 1.00 71.78 90 ARG E C 1
ATOM 8720 O O . ARG E 1 90 ? -95.560 52.726 -34.901 1.00 61.59 90 ARG E O 1
ATOM 8728 N N . ALA E 1 91 ? -96.293 54.841 -34.565 1.00 60.80 91 ALA E N 1
ATOM 8729 C CA . ALA E 1 91 ? -96.109 54.770 -33.119 1.00 54.42 91 ALA E CA 1
ATOM 8730 C C . ALA E 1 91 ? -96.566 53.425 -32.562 1.00 61.33 91 ALA E C 1
ATOM 8731 O O . ALA E 1 91 ? -95.861 52.812 -31.749 1.00 59.45 91 ALA E O 1
ATOM 8733 N N . ARG E 1 92 ? -97.721 52.926 -33.020 1.00 52.74 92 ARG E N 1
ATOM 8734 C CA . ARG E 1 92 ? -98.178 51.618 -32.562 1.00 49.29 92 ARG E CA 1
ATOM 8735 C C . ARG E 1 92 ? -97.164 50.558 -32.965 1.00 42.86 92 ARG E C 1
ATOM 8736 O O . ARG E 1 92 ? -96.819 49.668 -32.180 1.00 51.63 92 ARG E O 1
ATOM 8744 N N . GLU E 1 93 ? -96.623 50.686 -34.170 1.00 45.16 93 GLU E N 1
ATOM 8745 C CA . GLU E 1 93 ? -95.771 49.642 -34.723 1.00 53.53 93 GLU E CA 1
ATOM 8746 C C . GLU E 1 93 ? -94.402 49.636 -34.076 1.00 51.27 93 GLU E C 1
ATOM 8747 O O . GLU E 1 93 ? -93.836 48.569 -33.798 1.00 41.32 93 GLU E O 1
ATOM 8753 N N . MET E 1 94 ? -93.831 50.831 -33.879 1.00 56.64 94 MET E N 1
ATOM 8754 C CA . MET E 1 94 ? -92.550 50.925 -33.184 1.00 53.53 94 MET E CA 1
ATOM 8755 C C . MET E 1 94 ? -92.656 50.385 -31.773 1.00 48.69 94 MET E C 1
ATOM 8756 O O . MET E 1 94 ? -91.812 49.587 -31.358 1.00 46.91 94 MET E O 1
ATOM 8761 N N . ALA E 1 95 ? -93.723 50.736 -31.052 1.00 52.61 95 ALA E N 1
ATOM 8762 C CA . ALA E 1 95 ? -93.884 50.221 -29.700 1.00 46.79 95 ALA E CA 1
ATOM 8763 C C . ALA E 1 95 ? -93.928 48.700 -29.719 1.00 38.01 95 ALA E C 1
ATOM 8764 O O . ALA E 1 95 ? -93.374 48.041 -28.839 1.00 42.93 95 ALA E O 1
ATOM 8766 N N . ARG E 1 96 ? -94.566 48.126 -30.730 1.00 37.95 96 ARG E N 1
ATOM 8767 C CA . ARG E 1 96 ? -94.635 46.677 -30.838 1.00 34.22 96 ARG E CA 1
ATOM 8768 C C . ARG E 1 96 ? -93.240 46.097 -31.022 1.00 43.31 96 ARG E C 1
ATOM 8769 O O . ARG E 1 96 ? -92.888 45.083 -30.407 1.00 51.02 96 ARG E O 1
ATOM 8777 N N . ARG E 1 97 ? -92.422 46.770 -31.845 1.00 36.98 97 ARG E N 1
ATOM 8778 C CA . ARG E 1 97 ? -91.072 46.314 -32.167 1.00 35.99 97 ARG E CA 1
ATOM 8779 C C . ARG E 1 97 ? -90.174 46.304 -30.945 1.00 32.70 97 ARG E C 1
ATOM 8780 O O . ARG E 1 97 ? -89.260 45.478 -30.839 1.00 36.42 97 ARG E O 1
ATOM 8788 N N . PHE E 1 98 ? -90.332 47.298 -30.084 1.00 37.30 98 PHE E N 1
ATOM 8789 C CA . PHE E 1 98 ? -89.554 47.319 -28.859 1.00 37.69 98 PHE E CA 1
ATOM 8790 C C . PHE E 1 98 ? -89.902 46.125 -27.991 1.00 40.37 98 PHE E C 1
ATOM 8791 O O . PHE E 1 98 ? -89.026 45.333 -27.627 1.00 47.63 98 PHE E O 1
ATOM 8799 N N . GLY E 1 99 ? -91.197 45.895 -27.776 1.00 42.32 99 GLY E N 1
ATOM 8800 C CA . GLY E 1 99 ? -91.580 44.799 -26.912 1.00 43.97 99 GLY E CA 1
ATOM 8801 C C . GLY E 1 99 ? -91.071 43.483 -27.449 1.00 31.98 99 GLY E C 1
ATOM 8802 O O . GLY E 1 99 ? -90.367 42.750 -26.754 1.00 40.84 99 GLY E O 1
ATOM 8803 N N . GLU E 1 100 ? -91.279 43.250 -28.740 1.00 31.47 100 GLU E N 1
ATOM 8804 C CA . GLU E 1 100 ? -90.818 42.008 -29.346 1.00 40.56 100 GLU E CA 1
ATOM 8805 C C . GLU E 1 100 ? -89.314 41.866 -29.208 1.00 32.07 100 GLU E C 1
ATOM 8806 O O . GLU E 1 100 ? -88.807 40.811 -28.803 1.00 32.99 100 GLU E O 1
ATOM 8812 N N . ALA E 1 101 ? -88.582 42.922 -29.541 1.00 34.45 101 ALA E N 1
ATOM 8813 C CA . ALA E 1 101 ? -87.137 42.830 -29.449 1.00 45.72 101 ALA E CA 1
ATOM 8814 C C . ALA E 1 101 ? -86.710 42.639 -28.000 1.00 43.18 101 ALA E C 1
ATOM 8815 O O . ALA E 1 101 ? -85.998 41.683 -27.676 1.00 50.55 101 ALA E O 1
ATOM 8817 N N . PHE E 1 102 ? -87.213 43.480 -27.094 1.00 41.39 102 PHE E N 1
ATOM 8818 C CA . PHE E 1 102 ? -86.772 43.370 -25.706 1.00 35.16 102 PHE E CA 1
ATOM 8819 C C . PHE E 1 102 ? -87.146 42.039 -25.074 1.00 47.64 102 PHE E C 1
ATOM 8820 O O . PHE E 1 102 ? -86.377 41.487 -24.277 1.00 41.37 102 PHE E O 1
ATOM 8828 N N . GLU E 1 103 ? -88.348 41.542 -25.337 1.00 47.93 103 GLU E N 1
ATOM 8829 C CA . GLU E 1 103 ? -88.694 40.268 -24.734 1.00 38.25 103 GLU E CA 1
ATOM 8830 C C . GLU E 1 103 ? -87.783 39.169 -25.257 1.00 38.54 103 GLU E C 1
ATOM 8831 O O . GLU E 1 103 ? -87.378 38.285 -24.499 1.00 34.54 103 GLU E O 1
ATOM 8837 N N . ALA E 1 104 ? -87.418 39.215 -26.538 1.00 37.18 104 ALA E N 1
ATOM 8838 C CA . ALA E 1 104 ? -86.550 38.163 -27.080 1.00 47.72 104 ALA E CA 1
ATOM 8839 C C . ALA E 1 104 ? -85.205 38.110 -26.352 1.00 39.49 104 ALA E C 1
ATOM 8840 O O . ALA E 1 104 ? -84.697 37.033 -26.019 1.00 29.35 104 ALA E O 1
ATOM 8842 N N . LEU E 1 105 ? -84.614 39.269 -26.098 1.00 33.52 105 LEU E N 1
ATOM 8843 C CA . LEU E 1 105 ? -83.387 39.317 -25.327 1.00 27.52 105 LEU E CA 1
ATOM 8844 C C . LEU E 1 105 ? -83.617 38.833 -23.909 1.00 38.54 105 LEU E C 1
ATOM 8845 O O . LEU E 1 105 ? -82.841 38.028 -23.381 1.00 57.65 105 LEU E O 1
ATOM 8850 N N . ARG E 1 106 ? -84.718 39.279 -23.302 1.00 36.05 106 ARG E N 1
ATOM 8851 C CA . ARG E 1 106 ? -85.043 38.893 -21.938 1.00 19.27 106 ARG E CA 1
ATOM 8852 C C . ARG E 1 106 ? -85.186 37.388 -21.829 1.00 30.05 106 ARG E C 1
ATOM 8853 O O . ARG E 1 106 ? -84.813 36.789 -20.817 1.00 25.01 106 ARG E O 1
ATOM 8861 N N . ASP E 1 107 ? -85.719 36.755 -22.857 1.00 32.66 107 ASP E N 1
ATOM 8862 C CA . ASP E 1 107 ? -85.887 35.316 -22.840 1.00 30.58 107 ASP E CA 1
ATOM 8863 C C . ASP E 1 107 ? -84.707 34.578 -23.471 1.00 27.91 107 ASP E C 1
ATOM 8864 O O . ASP E 1 107 ? -84.824 33.373 -23.722 1.00 33.03 107 ASP E O 1
ATOM 8869 N N . PHE E 1 108 ? -83.586 35.261 -23.739 1.00 27.64 108 PHE E N 1
ATOM 8870 C CA . PHE E 1 108 ? -82.424 34.581 -24.305 1.00 28.89 108 PHE E CA 1
ATOM 8871 C C . PHE E 1 108 ? -82.032 33.435 -23.391 1.00 30.34 108 PHE E C 1
ATOM 8872 O O . PHE E 1 108 ? -81.981 33.611 -22.181 1.00 56.75 108 PHE E O 1
ATOM 8880 N N . ARG E 1 109 ? -81.788 32.248 -23.949 1.00 26.88 109 ARG E N 1
ATOM 8881 C CA . ARG E 1 109 ? -81.495 31.113 -23.069 1.00 37.77 109 ARG E CA 1
ATOM 8882 C C . ARG E 1 109 ? -80.204 31.326 -22.278 1.00 43.92 109 ARG E C 1
ATOM 8883 O O . ARG E 1 109 ? -80.138 31.012 -21.086 1.00 62.84 109 ARG E O 1
ATOM 8891 N N . GLY E 1 110 ? -79.173 31.861 -22.916 1.00 54.08 110 GLY E N 1
ATOM 8892 C CA . GLY E 1 110 ? -77.935 32.145 -22.221 1.00 53.39 110 GLY E CA 1
ATOM 8893 C C . GLY E 1 110 ? -78.039 33.384 -21.351 1.00 49.47 110 GLY E C 1
ATOM 8894 O O . GLY E 1 110 ? -79.048 34.091 -21.328 1.00 60.38 110 GLY E O 1
ATOM 8895 N N . VAL E 1 111 ? -77.033 33.577 -20.501 1.00 42.86 111 VAL E N 1
ATOM 8896 C CA . VAL E 1 111 ? -77.014 34.770 -19.672 1.00 23.53 111 VAL E CA 1
ATOM 8897 C C . VAL E 1 111 ? -76.680 35.991 -20.516 1.00 34.38 111 VAL E C 1
ATOM 8898 O O . VAL E 1 111 ? -75.797 35.955 -21.381 1.00 38.03 111 VAL E O 1
ATOM 8902 N N . SER E 1 112 ? -77.389 37.081 -20.259 1.00 36.20 112 SER E N 1
ATOM 8903 C CA . SER E 1 112 ? -77.220 38.341 -20.959 1.00 30.83 112 SER E CA 1
ATOM 8904 C C . SER E 1 112 ? -76.701 39.348 -19.954 1.00 38.32 112 SER E C 1
ATOM 8905 O O . SER E 1 112 ? -77.273 39.501 -18.873 1.00 52.74 112 SER E O 1
ATOM 8908 N N . ILE E 1 113 ? -75.603 39.998 -20.290 1.00 32.55 113 ILE E N 1
ATOM 8909 C CA . ILE E 1 113 ? -74.978 40.994 -19.437 1.00 46.67 113 ILE E CA 1
ATOM 8910 C C . ILE E 1 113 ? -74.942 42.285 -20.231 1.00 52.35 113 ILE E C 1
ATOM 8911 O O . ILE E 1 113 ? -74.479 42.294 -21.378 1.00 54.93 113 ILE E O 1
ATOM 8916 N N . ALA E 1 114 ? -75.422 43.365 -19.627 1.00 45.27 114 ALA E N 1
ATOM 8917 C CA . ALA E 1 114 ? -75.422 44.677 -20.253 1.00 36.54 114 ALA E CA 1
ATOM 8918 C C . ALA E 1 114 ? -74.305 45.488 -19.623 1.00 52.99 114 ALA E C 1
ATOM 8919 O O . ALA E 1 114 ? -74.288 45.677 -18.403 1.00 51.48 114 ALA E O 1
ATOM 8921 N N . ALA E 1 115 ? -73.369 45.955 -20.446 1.00 60.72 115 ALA E N 1
ATOM 8922 C CA . ALA E 1 115 ? -72.268 46.785 -19.978 1.00 56.43 115 ALA E CA 1
ATOM 8923 C C . ALA E 1 115 ? -72.604 48.238 -20.285 1.00 49.68 115 ALA E C 1
ATOM 8924 O O . ALA E 1 115 ? -72.555 48.658 -21.443 1.00 52.32 115 ALA E O 1
ATOM 8926 N N . ILE E 1 116 ? -72.837 49.019 -19.239 1.00 61.38 116 ILE E N 1
ATOM 8927 C CA . ILE E 1 116 ? -73.266 50.405 -19.359 1.00 66.23 116 ILE E CA 1
ATOM 8928 C C . ILE E 1 116 ? -72.026 51.288 -19.334 1.00 69.28 116 ILE E C 1
ATOM 8929 O O . ILE E 1 116 ? -71.534 51.664 -18.265 1.00 62.03 116 ILE E O 1
ATOM 8934 N N . ASN E 1 117 ? -71.555 51.681 -20.512 1.00 61.71 117 ASN E N 1
ATOM 8935 C CA . ASN E 1 117 ? -70.401 52.555 -20.607 1.00 59.35 117 ASN E CA 1
ATOM 8936 C C . ASN E 1 117 ? -70.799 54.012 -20.806 1.00 56.42 117 ASN E C 1
ATOM 8937 O O . ASN E 1 117 ? -69.930 54.895 -20.777 1.00 59.20 117 ASN E O 1
ATOM 8942 N N . GLY E 1 118 ? -72.095 54.284 -21.001 1.00 46.88 118 GLY E N 1
ATOM 8943 C CA . GLY E 1 118 ? -72.562 55.647 -21.143 1.00 53.26 118 GLY E CA 1
ATOM 8944 C C . GLY E 1 118 ? -73.964 55.819 -20.604 1.00 55.68 118 GLY E C 1
ATOM 8945 O O . GLY E 1 118 ? -74.591 54.871 -20.124 1.00 67.04 118 GLY E O 1
ATOM 8946 N N . TYR E 1 119 ? -74.463 57.047 -20.689 1.00 48.14 119 TYR E N 1
ATOM 8947 C CA . TYR E 1 119 ? -75.809 57.362 -20.232 1.00 61.04 119 TYR E CA 1
ATOM 8948 C C . TYR E 1 119 ? -76.834 56.467 -20.916 1.00 66.32 119 TYR E C 1
ATOM 8949 O O . TYR E 1 119 ? -76.868 56.369 -22.142 1.00 54.85 119 TYR E O 1
ATOM 8958 N N . ALA E 1 120 ? -77.668 55.813 -20.115 1.00 65.54 120 ALA E N 1
ATOM 8959 C CA . ALA E 1 120 ? -78.696 54.926 -20.641 1.00 59.68 120 ALA E CA 1
ATOM 8960 C C . ALA E 1 120 ? -80.065 55.296 -20.086 1.00 65.41 120 ALA E C 1
ATOM 8961 O O . ALA E 1 120 ? -80.367 55.029 -18.924 1.00 70.99 120 ALA E O 1
ATOM 8963 N N . MET E 1 121 ? -80.889 55.914 -20.924 1.00 55.99 121 MET E N 1
ATOM 8964 C CA . MET E 1 121 ? -82.231 56.309 -20.517 1.00 69.94 121 MET E CA 1
ATOM 8965 C C . MET E 1 121 ? -83.269 55.873 -21.543 1.00 61.25 121 MET E C 1
ATOM 8966 O O . MET E 1 121 ? -82.926 55.360 -22.608 1.00 56.12 121 MET E O 1
ATOM 8971 N N . GLY E 1 122 ? -84.538 56.080 -21.214 1.00 50.94 122 GLY E N 1
ATOM 8972 C CA . GLY E 1 122 ? -85.623 55.707 -22.100 1.00 53.95 122 GLY E CA 1
ATOM 8973 C C . GLY E 1 122 ? -85.486 54.284 -22.599 1.00 46.87 122 GLY E C 1
ATOM 8974 O O . GLY E 1 122 ? -85.409 53.344 -21.809 1.00 45.69 122 GLY E O 1
ATOM 8975 N N . GLY E 1 123 ? -85.455 54.125 -23.917 1.00 42.81 123 GLY E N 1
ATOM 8976 C CA . GLY E 1 123 ? -85.359 52.818 -24.516 1.00 22.77 123 GLY E CA 1
ATOM 8977 C C . GLY E 1 123 ? -84.077 52.129 -24.121 1.00 44.73 123 GLY E C 1
ATOM 8978 O O . GLY E 1 123 ? -84.071 50.932 -23.824 1.00 58.09 123 GLY E O 1
ATOM 8979 N N . GLY E 1 124 ? -82.983 52.888 -24.050 1.00 49.52 124 GLY E N 1
ATOM 8980 C CA . GLY E 1 124 ? -81.711 52.294 -23.681 1.00 43.37 124 GLY E CA 1
ATOM 8981 C C . GLY E 1 124 ? -81.753 51.681 -22.300 1.00 39.87 124 GLY E C 1
ATOM 8982 O O . GLY E 1 124 ? -81.246 50.580 -22.081 1.00 43.66 124 GLY E O 1
ATOM 8983 N N . LEU E 1 125 ? -82.358 52.388 -21.350 1.00 45.91 125 LEU E N 1
ATOM 8984 C CA . LEU E 1 125 ? -82.513 51.819 -20.021 1.00 57.84 125 LEU E CA 1
ATOM 8985 C C . LEU E 1 125 ? -83.365 50.562 -20.096 1.00 48.88 125 LEU E C 1
ATOM 8986 O O . LEU E 1 125 ? -82.996 49.510 -19.556 1.00 45.35 125 LEU E O 1
ATOM 8991 N N . GLU E 1 126 ? -84.438 50.627 -20.881 1.00 34.67 126 GLU E N 1
ATOM 8992 C CA . GLU E 1 126 ? -85.330 49.496 -21.025 1.00 30.31 126 GLU E CA 1
ATOM 8993 C C . GLU E 1 126 ? -84.565 48.320 -21.560 1.00 33.10 126 GLU E C 1
ATOM 8994 O O . GLU E 1 126 ? -84.761 47.186 -21.121 1.00 46.05 126 GLU E O 1
ATOM 9000 N N . CYS E 1 127 ? -83.647 48.582 -22.472 1.00 27.85 127 CYS E N 1
ATOM 9001 C CA . CYS E 1 127 ? -82.816 47.508 -22.973 1.00 34.48 127 CYS E CA 1
ATOM 9002 C C . CYS E 1 127 ? -81.978 46.888 -21.878 1.00 41.11 127 CYS E C 1
ATOM 9003 O O . CYS E 1 127 ? -81.861 45.660 -21.796 1.00 49.06 127 CYS E O 1
ATOM 9006 N N . ALA E 1 128 ? -81.365 47.712 -21.037 1.00 38.05 128 ALA E N 1
ATOM 9007 C CA . ALA E 1 128 ? -80.535 47.129 -19.994 1.00 44.84 128 ALA E CA 1
ATOM 9008 C C . ALA E 1 128 ? -81.377 46.299 -19.039 1.00 51.10 128 ALA E C 1
ATOM 9009 O O . ALA E 1 128 ? -80.964 45.210 -18.621 1.00 46.75 128 ALA E O 1
ATOM 9011 N N . LEU E 1 129 ? -82.585 46.771 -18.729 1.00 45.14 129 LEU E N 1
ATOM 9012 C CA . LEU E 1 129 ? -83.448 46.033 -17.819 1.00 39.68 129 LEU E CA 1
ATOM 9013 C C . LEU E 1 129 ? -83.750 44.643 -18.359 1.00 50.72 129 LEU E C 1
ATOM 9014 O O . LEU E 1 129 ? -83.868 43.682 -17.592 1.00 47.38 129 LEU E O 1
ATOM 9019 N N . ALA E 1 130 ? -83.899 44.521 -19.679 1.00 50.97 130 ALA E N 1
ATOM 9020 C CA . ALA E 1 130 ? -84.146 43.212 -20.274 1.00 52.34 130 ALA E CA 1
ATOM 9021 C C . ALA E 1 130 ? -82.983 42.263 -20.008 1.00 41.75 130 ALA E C 1
ATOM 9022 O O . ALA E 1 130 ? -83.182 41.057 -19.823 1.00 49.18 130 ALA E O 1
ATOM 9024 N N . CYS E 1 131 ? -81.764 42.797 -19.984 1.00 51.92 131 CYS E N 1
ATOM 9025 C CA . CYS E 1 131 ? -80.564 42.009 -19.746 1.00 37.99 131 CYS E CA 1
ATOM 9026 C C . CYS E 1 131 ? -80.562 41.443 -18.337 1.00 46.86 131 CYS E C 1
ATOM 9027 O O . CYS E 1 131 ? -81.048 42.067 -17.387 1.00 45.54 131 CYS E O 1
ATOM 9030 N N . ASP E 1 132 ? -79.974 40.250 -18.209 1.00 50.04 132 ASP E N 1
ATOM 9031 C CA . ASP E 1 132 ? -79.961 39.566 -16.921 1.00 46.50 132 ASP E CA 1
ATOM 9032 C C . ASP E 1 132 ? -79.165 40.338 -15.884 1.00 45.60 132 ASP E C 1
ATOM 9033 O O . ASP E 1 132 ? -79.641 40.579 -14.772 1.00 50.84 132 ASP E O 1
ATOM 9038 N N . ILE E 1 133 ? -77.976 40.786 -16.241 1.00 43.42 133 ILE E N 1
ATOM 9039 C CA . ILE E 1 133 ? -77.099 41.452 -15.290 1.00 52.88 133 ILE E CA 1
ATOM 9040 C C . ILE E 1 133 ? -76.624 42.762 -15.895 1.00 41.48 133 ILE E C 1
ATOM 9041 O O . ILE E 1 133 ? -76.360 42.850 -17.099 1.00 47.11 133 ILE E O 1
ATOM 9046 N N . ARG E 1 134 ? -76.486 43.771 -15.055 1.00 36.59 134 ARG E N 1
ATOM 9047 C CA . ARG E 1 134 ? -76.056 45.071 -15.521 1.00 50.14 134 ARG E CA 1
ATOM 9048 C C . ARG E 1 134 ? -74.807 45.497 -14.765 1.00 52.64 134 ARG E C 1
ATOM 9049 O O . ARG E 1 134 ? -74.745 45.392 -13.537 1.00 47.08 134 ARG E O 1
ATOM 9057 N N . ILE E 1 135 ? -73.806 45.933 -15.522 1.00 62.93 135 ILE E N 1
ATOM 9058 C CA . ILE E 1 135 ? -72.556 46.482 -15.014 1.00 50.21 135 ILE E CA 1
ATOM 9059 C C . ILE E 1 135 ? -72.441 47.891 -15.571 1.00 56.45 135 ILE E C 1
ATOM 9060 O O . ILE E 1 135 ? -72.549 48.080 -16.786 1.00 61.85 135 ILE E O 1
ATOM 9065 N N . ALA E 1 136 ? -72.190 48.871 -14.712 1.00 48.66 136 ALA E N 1
ATOM 9066 C CA . ALA E 1 136 ? -72.171 50.255 -15.161 1.00 58.70 136 ALA E CA 1
ATOM 9067 C C . ALA E 1 136 ? -70.906 50.997 -14.730 1.00 53.89 136 ALA E C 1
ATOM 9068 O O . ALA E 1 136 ? -70.331 50.716 -13.677 1.00 48.12 136 ALA E O 1
ATOM 9070 N N . GLU E 1 137 ? -70.466 51.933 -15.582 1.00 56.82 137 GLU E N 1
ATOM 9071 C CA . GLU E 1 137 ? -69.376 52.832 -15.243 1.00 52.20 137 GLU E CA 1
ATOM 9072 C C . GLU E 1 137 ? -69.871 53.817 -14.207 1.00 59.92 137 GLU E C 1
ATOM 9073 O O . GLU E 1 137 ? -71.074 54.033 -14.059 1.00 69.45 137 GLU E O 1
ATOM 9079 N N . ARG E 1 138 ? -68.938 54.445 -13.500 1.00 61.26 138 ARG E N 1
ATOM 9080 C CA . ARG E 1 138 ? -69.355 55.325 -12.419 1.00 60.04 138 ARG E CA 1
ATOM 9081 C C . ARG E 1 138 ? -70.120 56.539 -12.934 1.00 63.20 138 ARG E C 1
ATOM 9082 O O . ARG E 1 138 ? -71.004 57.059 -12.245 1.00 69.69 138 ARG E O 1
ATOM 9090 N N . GLN E 1 139 ? -69.803 56.994 -14.143 1.00 68.14 139 GLN E N 1
ATOM 9091 C CA . GLN E 1 139 ? -70.333 58.259 -14.650 1.00 66.45 139 GLN E CA 1
ATOM 9092 C C . GLN E 1 139 ? -71.713 58.110 -15.276 1.00 70.75 139 GLN E C 1
ATOM 9093 O O . GLN E 1 139 ? -72.473 59.086 -15.334 1.00 64.22 139 GLN E O 1
ATOM 9099 N N . ALA E 1 140 ? -72.052 56.911 -15.743 1.00 69.84 140 ALA E N 1
ATOM 9100 C CA . ALA E 1 140 ? -73.310 56.692 -16.442 1.00 57.20 140 ALA E CA 1
ATOM 9101 C C . ALA E 1 140 ? -74.503 57.123 -15.601 1.00 60.95 140 ALA E C 1
ATOM 9102 O O . ALA E 1 140 ? -74.514 56.959 -14.379 1.00 58.55 140 ALA E O 1
ATOM 9104 N N . GLN E 1 141 ? -75.484 57.726 -16.276 1.00 56.71 141 GLN E N 1
ATOM 9105 C CA . GLN E 1 141 ? -76.722 58.216 -15.685 1.00 61.72 141 GLN E CA 1
ATOM 9106 C C . GLN E 1 141 ? -77.900 57.550 -16.372 1.00 62.43 141 GLN E C 1
ATOM 9107 O O . GLN E 1 141 ? -77.962 57.524 -17.604 1.00 78.21 141 GLN E O 1
ATOM 9113 N N . MET E 1 142 ? -78.839 57.036 -15.589 1.00 55.70 142 MET E N 1
ATOM 9114 C CA . MET E 1 142 ? -79.974 56.298 -16.129 1.00 65.09 142 MET E CA 1
ATOM 9115 C C . MET E 1 142 ? -81.301 56.874 -15.655 1.00 71.96 142 MET E C 1
ATOM 9116 O O . MET E 1 142 ? -81.482 57.112 -14.458 1.00 66.53 142 MET E O 1
ATOM 9121 N N . ALA E 1 143 ? -82.208 57.137 -16.598 1.00 72.59 143 ALA E N 1
ATOM 9122 C CA . ALA E 1 143 ? -83.530 57.615 -16.224 1.00 62.41 143 ALA E CA 1
ATOM 9123 C C . ALA E 1 143 ? -84.520 57.371 -17.343 1.00 61.40 143 ALA E C 1
ATOM 9124 O O . ALA E 1 143 ? -84.149 57.127 -18.493 1.00 66.35 143 ALA E O 1
ATOM 9126 N N . LEU E 1 144 ? -85.792 57.405 -16.977 1.00 64.41 144 LEU E N 1
ATOM 9127 C CA . LEU E 1 144 ? -86.830 57.327 -17.989 1.00 57.22 144 LEU E CA 1
ATOM 9128 C C . LEU E 1 144 ? -87.437 58.705 -18.158 1.00 44.75 144 LEU E C 1
ATOM 9129 O O . LEU E 1 144 ? -88.251 59.134 -17.324 1.00 45.80 144 LEU E O 1
ATOM 9134 N N . PRO E 1 145 ? -87.154 59.381 -19.269 1.00 56.20 145 PRO E N 1
ATOM 9135 C CA . PRO E 1 145 ? -87.615 60.756 -19.472 1.00 66.88 145 PRO E CA 1
ATOM 9136 C C . PRO E 1 145 ? -88.849 60.845 -20.360 1.00 75.06 145 PRO E C 1
ATOM 9137 O O . PRO E 1 145 ? -89.280 61.964 -20.668 1.00 77.86 145 PRO E O 1
ATOM 9141 N N . GLU E 1 146 ? -89.435 59.706 -20.725 1.00 60.34 146 GLU E N 1
ATOM 9142 C CA . GLU E 1 146 ? -90.575 59.732 -21.609 1.00 50.91 146 GLU E CA 1
ATOM 9143 C C . GLU E 1 146 ? -91.737 60.471 -20.970 1.00 48.23 146 GLU E C 1
ATOM 9144 O O . GLU E 1 146 ? -92.494 61.141 -21.665 1.00 63.10 146 GLU E O 1
ATOM 9150 N N . ALA E 1 147 ? -91.923 60.344 -19.661 1.00 43.11 147 ALA E N 1
ATOM 9151 C CA . ALA E 1 147 ? -93.076 60.999 -19.057 1.00 42.55 147 ALA E CA 1
ATOM 9152 C C . ALA E 1 147 ? -93.038 62.511 -19.265 1.00 62.15 147 ALA E C 1
ATOM 9153 O O . ALA E 1 147 ? -94.090 63.149 -19.403 1.00 59.91 147 ALA E O 1
ATOM 9155 N N . ALA E 1 148 ? -91.843 63.110 -19.277 1.00 64.22 148 ALA E N 1
ATOM 9156 C CA . ALA E 1 148 ? -91.757 64.561 -19.428 1.00 50.27 148 ALA E CA 1
ATOM 9157 C C . ALA E 1 148 ? -92.370 65.011 -20.743 1.00 53.95 148 ALA E C 1
ATOM 9158 O O . ALA E 1 148 ? -92.943 66.104 -20.826 1.00 63.95 148 ALA E O 1
ATOM 9160 N N . VAL E 1 149 ? -92.216 64.204 -21.793 1.00 60.27 149 VAL E N 1
ATOM 9161 C CA . VAL E 1 149 ? -92.783 64.487 -23.108 1.00 58.25 149 VAL E CA 1
ATOM 9162 C C . VAL E 1 149 ? -94.159 63.842 -23.282 1.00 49.00 149 VAL E C 1
ATOM 9163 O O . VAL E 1 149 ? -94.727 63.878 -24.377 1.00 62.78 149 VAL E O 1
ATOM 9167 N N . GLY E 1 150 ? -94.702 63.232 -22.227 1.00 56.88 150 GLY E N 1
ATOM 9168 C CA . GLY E 1 150 ? -96.047 62.680 -22.328 1.00 55.09 150 GLY E CA 1
ATOM 9169 C C . GLY E 1 150 ? -96.168 61.286 -22.890 1.00 44.18 150 GLY E C 1
ATOM 9170 O O . GLY E 1 150 ? -97.261 60.896 -23.304 1.00 34.49 150 GLY E O 1
ATOM 9171 N N . LEU E 1 151 ? -95.071 60.564 -22.977 1.00 42.55 151 LEU E N 1
ATOM 9172 C CA . LEU E 1 151 ? -94.994 59.214 -23.501 1.00 47.13 151 LEU E CA 1
ATOM 9173 C C . LEU E 1 151 ? -94.618 58.308 -22.350 1.00 58.83 151 LEU E C 1
ATOM 9174 O O . LEU E 1 151 ? -93.795 58.684 -21.531 1.00 77.19 151 LEU E O 1
ATOM 9179 N N . LEU E 1 152 ? -95.340 57.237 -22.157 1.00 54.05 152 LEU E N 1
ATOM 9180 C CA . LEU E 1 152 ? -94.904 56.256 -21.182 1.00 49.10 152 LEU E CA 1
ATOM 9181 C C . LEU E 1 152 ? -93.815 55.362 -21.789 1.00 49.86 152 LEU E C 1
ATOM 9182 O O . LEU E 1 152 ? -93.623 55.344 -23.011 1.00 33.06 152 LEU E O 1
ATOM 9187 N N . PRO E 1 153 ? -93.014 54.704 -20.950 1.00 66.44 153 PRO E N 1
ATOM 9188 C CA . PRO E 1 153 ? -92.056 53.721 -21.474 1.00 58.79 153 PRO E CA 1
ATOM 9189 C C . PRO E 1 153 ? -92.846 52.596 -22.118 1.00 52.30 153 PRO E C 1
ATOM 9190 O O . PRO E 1 153 ? -93.800 52.089 -21.538 1.00 52.80 153 PRO E O 1
ATOM 9194 N N . CYS E 1 154 ? -92.491 52.232 -23.343 1.00 54.88 154 CYS E N 1
ATOM 9195 C CA . CYS E 1 154 ? -93.244 51.199 -24.044 1.00 48.82 154 CYS E CA 1
ATOM 9196 C C . CYS E 1 154 ? -92.471 49.905 -24.184 1.00 45.34 154 CYS E C 1
ATOM 9197 O O . CYS E 1 154 ? -92.915 49.004 -24.899 1.00 42.65 154 CYS E O 1
ATOM 9200 N N . ALA E 1 155 ? -91.299 49.816 -23.575 1.00 27.16 155 ALA E N 1
ATOM 9201 C CA . ALA E 1 155 ? -90.452 48.647 -23.709 1.00 34.95 155 ALA E CA 1
ATOM 9202 C C . ALA E 1 155 ? -90.579 47.698 -22.549 1.00 34.14 155 ALA E C 1
ATOM 9203 O O . ALA E 1 155 ? -89.706 46.852 -22.355 1.00 23.99 155 ALA E O 1
ATOM 9205 N N . GLY E 1 156 ? -91.651 47.813 -21.787 1.00 48.55 156 GLY E N 1
ATOM 9206 C CA . GLY E 1 156 ? -91.784 47.059 -20.580 1.00 36.75 156 GLY E CA 1
ATOM 9207 C C . GLY E 1 156 ? -91.191 47.765 -19.402 1.00 41.59 156 GLY E C 1
ATOM 9208 O O . GLY E 1 156 ? -91.018 47.142 -18.347 1.00 40.83 156 GLY E O 1
ATOM 9209 N N . GLY E 1 157 ? -90.868 49.047 -19.556 1.00 33.69 157 GLY E N 1
ATOM 9210 C CA . GLY E 1 157 ? -90.232 49.774 -18.480 1.00 28.05 157 GLY E CA 1
ATOM 9211 C C . GLY E 1 157 ? -91.064 49.865 -17.218 1.00 40.02 157 GLY E C 1
ATOM 9212 O O . GLY E 1 157 ? -90.525 49.839 -16.107 1.00 36.31 157 GLY E O 1
ATOM 9213 N N . THR E 1 158 ? -92.376 50.044 -17.369 1.00 41.11 158 THR E N 1
ATOM 9214 C CA . THR E 1 158 ? -93.260 50.214 -16.215 1.00 39.69 158 THR E CA 1
ATOM 9215 C C . THR E 1 158 ? -93.240 48.994 -15.326 1.00 46.38 158 THR E C 1
ATOM 9216 O O . THR E 1 158 ? -93.570 49.081 -14.142 1.00 56.23 158 THR E O 1
ATOM 9220 N N . GLN E 1 159 ? -93.017 47.824 -15.924 1.00 48.26 159 GLN E N 1
ATOM 9221 C CA . GLN E 1 159 ? -92.933 46.589 -15.158 1.00 52.52 159 GLN E CA 1
ATOM 9222 C C . GLN E 1 159 ? -91.507 46.309 -14.693 1.00 41.61 159 GLN E C 1
ATOM 9223 O O . GLN E 1 159 ? -91.296 45.936 -13.536 1.00 46.13 159 GLN E O 1
ATOM 9229 N N . ALA E 1 160 ? -90.522 46.460 -15.589 1.00 29.18 160 ALA E N 1
ATOM 9230 C CA . ALA E 1 160 ? -89.151 46.052 -15.291 1.00 32.35 160 ALA E CA 1
ATOM 9231 C C . ALA E 1 160 ? -88.513 46.878 -14.184 1.00 44.07 160 ALA E C 1
ATOM 9232 O O . ALA E 1 160 ? -87.889 46.318 -13.278 1.00 62.86 160 ALA E O 1
ATOM 9234 N N . LEU E 1 161 ? -88.615 48.205 -14.256 1.00 43.11 161 LEU E N 1
ATOM 9235 C CA . LEU E 1 161 ? -87.967 49.032 -13.239 1.00 32.01 161 LEU E CA 1
ATOM 9236 C C . LEU E 1 161 ? -88.487 48.829 -11.819 1.00 44.12 161 LEU E C 1
ATOM 9237 O O . LEU E 1 161 ? -87.648 48.651 -10.922 1.00 55.40 161 LEU E O 1
ATOM 9242 N N . PRO E 1 162 ? -89.796 48.792 -11.531 1.00 47.54 162 PRO E N 1
ATOM 9243 C CA . PRO E 1 162 ? -90.198 48.558 -10.131 1.00 41.72 162 PRO E CA 1
ATOM 9244 C C . PRO E 1 162 ? -89.759 47.188 -9.663 1.00 47.90 162 PRO E C 1
ATOM 9245 O O . PRO E 1 162 ? -89.474 46.988 -8.479 1.00 52.91 162 PRO E O 1
ATOM 9249 N N . TRP E 1 163 ? -89.740 46.215 -10.572 1.00 42.95 163 TRP E N 1
ATOM 9250 C CA . TRP E 1 163 ? -89.383 44.859 -10.180 1.00 49.38 163 TRP E CA 1
ATOM 9251 C C . TRP E 1 163 ? -87.993 44.847 -9.562 1.00 54.13 163 TRP E C 1
ATOM 9252 O O . TRP E 1 163 ? -87.809 44.373 -8.433 1.00 58.92 163 TRP E O 1
ATOM 9263 N N . LEU E 1 164 ? -87.022 45.449 -10.250 1.00 52.84 164 LEU E N 1
ATOM 9264 C CA . LEU E 1 164 ? -85.656 45.501 -9.742 1.00 52.80 164 LEU E CA 1
ATOM 9265 C C . LEU E 1 164 ? -85.518 46.429 -8.544 1.00 53.57 164 LEU E C 1
ATOM 9266 O O . LEU E 1 164 ? -84.941 46.050 -7.521 1.00 62.23 164 LEU E O 1
ATOM 9271 N N . VAL E 1 165 ? -86.021 47.656 -8.645 1.00 51.87 165 VAL E N 1
ATOM 9272 C CA . VAL E 1 165 ? -85.756 48.648 -7.606 1.00 48.50 165 VAL E CA 1
ATOM 9273 C C . VAL E 1 165 ? -86.946 48.947 -6.699 1.00 45.84 165 VAL E C 1
ATOM 9274 O O . VAL E 1 165 ? -86.789 49.725 -5.743 1.00 52.65 165 VAL E O 1
ATOM 9278 N N . GLY E 1 166 ? -88.111 48.368 -6.939 1.00 31.16 166 GLY E N 1
ATOM 9279 C CA . GLY E 1 166 ? -89.240 48.671 -6.090 1.00 17.47 166 GLY E CA 1
ATOM 9280 C C . GLY E 1 166 ? -90.004 49.869 -6.610 1.00 36.21 166 GLY E C 1
ATOM 9281 O O . GLY E 1 166 ? -89.476 50.715 -7.318 1.00 38.58 166 GLY E O 1
ATOM 9282 N N . GLU E 1 167 ? -91.268 49.960 -6.205 1.00 49.44 167 GLU E N 1
ATOM 9283 C CA . GLU E 1 167 ? -92.127 50.984 -6.777 1.00 33.90 167 GLU E CA 1
ATOM 9284 C C . GLU E 1 167 ? -91.663 52.381 -6.424 1.00 46.92 167 GLU E C 1
ATOM 9285 O O . GLU E 1 167 ? -91.585 53.242 -7.305 1.00 44.43 167 GLU E O 1
ATOM 9291 N N . GLY E 1 168 ? -91.301 52.615 -5.163 1.00 46.64 168 GLY E N 1
ATOM 9292 C CA . GLY E 1 168 ? -90.978 53.976 -4.748 1.00 47.14 168 GLY E CA 1
ATOM 9293 C C . GLY E 1 168 ? -89.841 54.589 -5.549 1.00 54.66 168 GLY E C 1
ATOM 9294 O O . GLY E 1 168 ? -89.955 55.706 -6.068 1.00 47.41 168 GLY E O 1
ATOM 9295 N N . TRP E 1 169 ? -88.738 53.856 -5.691 1.00 53.15 169 TRP E N 1
ATOM 9296 C CA . TRP E 1 169 ? -87.669 54.389 -6.513 1.00 41.18 169 TRP E CA 1
ATOM 9297 C C . TRP E 1 169 ? -88.099 54.459 -7.961 1.00 53.46 169 TRP E C 1
ATOM 9298 O O . TRP E 1 169 ? -87.939 55.503 -8.608 1.00 54.80 169 TRP E O 1
ATOM 9309 N N . ALA E 1 170 ? -88.758 53.404 -8.448 1.00 49.57 170 ALA E N 1
ATOM 9310 C CA . ALA E 1 170 ? -89.167 53.372 -9.850 1.00 40.24 170 ALA E CA 1
ATOM 9311 C C . ALA E 1 170 ? -90.098 54.525 -10.182 1.00 40.17 170 ALA E C 1
ATOM 9312 O O . ALA E 1 170 ? -89.909 55.217 -11.187 1.00 37.53 170 ALA E O 1
ATOM 9314 N N . LYS E 1 171 ? -91.053 54.802 -9.306 1.00 40.83 171 LYS E N 1
ATOM 9315 C CA . LYS E 1 171 ? -91.974 55.887 -9.579 1.00 40.12 171 LYS E CA 1
ATOM 9316 C C . LYS E 1 171 ? -91.204 57.189 -9.723 1.00 47.15 171 LYS E C 1
ATOM 9317 O O . LYS E 1 171 ? -91.449 57.963 -10.652 1.00 40.35 171 LYS E O 1
ATOM 9323 N N . ARG E 1 172 ? -90.179 57.376 -8.891 1.00 56.17 172 ARG E N 1
ATOM 9324 C CA . ARG E 1 172 ? -89.420 58.625 -8.882 1.00 61.35 172 ARG E CA 1
ATOM 9325 C C . ARG E 1 172 ? -88.790 58.926 -10.232 1.00 58.10 172 ARG E C 1
ATOM 9326 O O . ARG E 1 172 ? -88.923 60.032 -10.760 1.00 53.89 172 ARG E O 1
ATOM 9334 N N . MET E 1 173 ? -88.128 57.940 -10.824 1.00 56.40 173 MET E N 1
ATOM 9335 C CA . MET E 1 173 ? -87.459 58.148 -12.107 1.00 58.79 173 MET E CA 1
ATOM 9336 C C . MET E 1 173 ? -88.439 58.432 -13.234 1.00 58.84 173 MET E C 1
ATOM 9337 O O . MET E 1 173 ? -88.245 59.362 -14.022 1.00 62.08 173 MET E O 1
ATOM 9342 N N . ILE E 1 174 ? -89.471 57.608 -13.363 1.00 59.94 174 ILE E N 1
ATOM 9343 C CA . ILE E 1 174 ? -90.433 57.829 -14.431 1.00 47.11 174 ILE E CA 1
ATOM 9344 C C . ILE E 1 174 ? -91.352 58.999 -14.118 1.00 52.64 174 ILE E C 1
ATOM 9345 O O . ILE E 1 174 ? -91.468 59.944 -14.906 1.00 66.44 174 ILE E O 1
ATOM 9350 N N . LEU E 1 175 ? -92.031 58.953 -12.973 1.00 49.42 175 LEU E N 1
ATOM 9351 C CA . LEU E 1 175 ? -93.010 59.996 -12.678 1.00 52.55 175 LEU E CA 1
ATOM 9352 C C . LEU E 1 175 ? -92.333 61.336 -12.426 1.00 59.29 175 LEU E C 1
ATOM 9353 O O . LEU E 1 175 ? -92.771 62.370 -12.944 1.00 56.48 175 LEU E O 1
ATOM 9358 N N . CYS E 1 176 ? -91.256 61.342 -11.662 1.00 57.22 176 CYS E N 1
ATOM 9359 C CA . CYS E 1 176 ? -90.593 62.595 -11.345 1.00 69.01 176 CYS E CA 1
ATOM 9360 C C . CYS E 1 176 ? -89.483 62.939 -12.332 1.00 60.87 176 CYS E C 1
ATOM 9361 O O . CYS E 1 176 ? -88.888 64.017 -12.221 1.00 66.27 176 CYS E O 1
ATOM 9364 N N . ASN E 1 177 ? -89.193 62.054 -13.285 1.00 56.88 177 ASN E N 1
ATOM 9365 C CA . ASN E 1 177 ? -88.202 62.311 -14.333 1.00 59.27 177 ASN E CA 1
ATOM 9366 C C . ASN E 1 177 ? -86.818 62.607 -13.758 1.00 58.33 177 ASN E C 1
ATOM 9367 O O . ASN E 1 177 ? -86.126 63.522 -14.193 1.00 65.40 177 ASN E O 1
ATOM 9372 N N . GLU E 1 178 ? -86.387 61.801 -12.795 1.00 70.83 178 GLU E N 1
ATOM 9373 C CA . GLU E 1 178 ? -85.134 62.030 -12.082 1.00 65.56 178 GLU E CA 1
ATOM 9374 C C . GLU E 1 178 ? -84.113 60.970 -12.479 1.00 61.82 178 GLU E C 1
ATOM 9375 O O . GLU E 1 178 ? -84.407 59.770 -12.427 1.00 63.58 178 GLU E O 1
ATOM 9381 N N . ARG E 1 179 ? -82.923 61.428 -12.874 1.00 68.50 179 ARG E N 1
ATOM 9382 C CA . ARG E 1 179 ? -81.830 60.558 -13.291 1.00 63.37 179 ARG E CA 1
ATOM 9383 C C . ARG E 1 179 ? -81.030 60.080 -12.079 1.00 57.68 179 ARG E C 1
ATOM 9384 O O . ARG E 1 179 ? -81.001 60.734 -11.035 1.00 58.76 179 ARG E O 1
ATOM 9392 N N . VAL E 1 180 ? -80.386 58.916 -12.208 1.00 52.01 180 VAL E N 1
ATOM 9393 C CA . VAL E 1 180 ? -79.622 58.321 -11.107 1.00 58.80 180 VAL E CA 1
ATOM 9394 C C . VAL E 1 180 ? -78.201 58.003 -11.565 1.00 57.93 180 VAL E C 1
ATOM 9395 O O . VAL E 1 180 ? -77.997 57.465 -12.660 1.00 55.28 180 VAL E O 1
ATOM 9399 N N . ASP E 1 181 ? -77.221 58.306 -10.709 1.00 60.48 181 ASP E N 1
ATOM 9400 C CA . ASP E 1 181 ? -75.842 57.929 -10.980 1.00 50.57 181 ASP E CA 1
ATOM 9401 C C . ASP E 1 181 ? -75.654 56.446 -10.744 1.00 50.78 181 ASP E C 1
ATOM 9402 O O . ASP E 1 181 ? -76.539 55.764 -10.233 1.00 59.02 181 ASP E O 1
ATOM 9407 N N . ALA E 1 182 ? -74.487 55.942 -11.137 1.00 44.18 182 ALA E N 1
ATOM 9408 C CA . ALA E 1 182 ? -74.205 54.537 -10.892 1.00 41.11 182 ALA E CA 1
ATOM 9409 C C . ALA E 1 182 ? -74.280 54.208 -9.403 1.00 46.82 182 ALA E C 1
ATOM 9410 O O . ALA E 1 182 ? -74.784 53.146 -9.030 1.00 58.72 182 ALA E O 1
ATOM 9412 N N . GLU E 1 183 ? -73.794 55.101 -8.537 1.00 57.75 183 GLU E N 1
ATOM 9413 C CA . GLU E 1 183 ? -73.781 54.812 -7.103 1.00 54.32 183 GLU E CA 1
ATOM 9414 C C . GLU E 1 183 ? -75.185 54.645 -6.539 1.00 42.69 183 GLU E C 1
ATOM 9415 O O . GLU E 1 183 ? -75.453 53.674 -5.825 1.00 56.26 183 GLU E O 1
ATOM 9421 N N . THR E 1 184 ? -76.107 55.554 -6.874 1.00 45.67 184 THR E N 1
ATOM 9422 C CA . THR E 1 184 ? -77.472 55.403 -6.380 1.00 39.30 184 THR E CA 1
ATOM 9423 C C . THR E 1 184 ? -78.057 54.113 -6.892 1.00 50.01 184 THR E C 1
ATOM 9424 O O . THR E 1 184 ? -78.641 53.334 -6.127 1.00 54.91 184 THR E O 1
ATOM 9428 N N . ALA E 1 185 ? -77.805 53.831 -8.171 1.00 52.40 185 ALA E N 1
ATOM 9429 C CA . ALA E 1 185 ? -78.346 52.647 -8.819 1.00 55.01 185 ALA E CA 1
ATOM 9430 C C . ALA E 1 185 ? -77.860 51.389 -8.138 1.00 49.68 185 ALA E C 1
ATOM 9431 O O . ALA E 1 185 ? -78.611 50.414 -8.006 1.00 48.60 185 ALA E O 1
ATOM 9433 N N . LEU E 1 186 ? -76.592 51.368 -7.743 1.00 46.59 186 LEU E N 1
ATOM 9434 C CA . LEU E 1 186 ? -76.113 50.191 -7.046 1.00 49.95 186 LEU E CA 1
ATOM 9435 C C . LEU E 1 186 ? -76.829 50.057 -5.714 1.00 46.77 186 LEU E C 1
ATOM 9436 O O . LEU E 1 186 ? -77.296 48.970 -5.358 1.00 59.67 186 LEU E O 1
ATOM 9441 N N . ARG E 1 187 ? -77.007 51.177 -5.012 1.00 46.53 187 ARG E N 1
ATOM 9442 C CA . ARG E 1 187 ? -77.702 51.153 -3.728 1.00 47.87 187 ARG E CA 1
ATOM 9443 C C . ARG E 1 187 ? -79.144 50.724 -3.891 1.00 45.16 187 ARG E C 1
ATOM 9444 O O . ARG E 1 187 ? -79.655 49.926 -3.101 1.00 53.20 187 ARG E O 1
ATOM 9452 N N . ILE E 1 188 ? -79.816 51.222 -4.923 1.00 47.78 188 ILE E N 1
ATOM 9453 C CA . ILE E 1 188 ? -81.206 50.854 -5.078 1.00 55.35 188 ILE E CA 1
ATOM 9454 C C . ILE E 1 188 ? -81.346 49.480 -5.681 1.00 52.33 188 ILE E C 1
ATOM 9455 O O . ILE E 1 188 ? -82.459 48.960 -5.746 1.00 53.77 188 ILE E O 1
ATOM 9460 N N . GLY E 1 189 ? -80.245 48.867 -6.101 1.00 56.98 189 GLY E N 1
ATOM 9461 C CA . GLY E 1 189 ? -80.295 47.557 -6.702 1.00 50.51 189 GLY E CA 1
ATOM 9462 C C . GLY E 1 189 ? -80.536 47.556 -8.195 1.00 58.25 189 GLY E C 1
ATOM 9463 O O . GLY E 1 189 ? -80.704 46.468 -8.779 1.00 58.14 189 GLY E O 1
ATOM 9464 N N . LEU E 1 190 ? -80.573 48.740 -8.825 1.00 57.42 190 LEU E N 1
ATOM 9465 C CA . LEU E 1 190 ? -80.745 48.843 -10.275 1.00 36.26 190 LEU E CA 1
ATOM 9466 C C . LEU E 1 190 ? -79.612 48.182 -11.024 1.00 32.86 190 LEU E C 1
ATOM 9467 O O . LEU E 1 190 ? -79.815 47.639 -12.112 1.00 29.16 190 LEU E O 1
ATOM 9472 N N . VAL E 1 191 ? -78.399 48.307 -10.505 1.00 40.56 191 VAL E N 1
ATOM 9473 C CA . VAL E 1 191 ? -77.211 47.695 -11.079 1.00 45.70 191 VAL E CA 1
ATOM 9474 C C . VAL E 1 191 ? -76.594 46.768 -10.039 1.00 38.85 191 VAL E C 1
ATOM 9475 O O . VAL E 1 191 ? -76.637 47.051 -8.840 1.00 42.13 191 VAL E O 1
ATOM 9479 N N . GLU E 1 192 ? -76.180 45.590 -10.489 1.00 23.21 192 GLU E N 1
ATOM 9480 C CA . GLU E 1 192 ? -75.514 44.635 -9.614 1.00 41.72 192 GLU E CA 1
ATOM 9481 C C . GLU E 1 192 ? -74.124 45.115 -9.198 1.00 55.74 192 GLU E C 1
ATOM 9482 O O . GLU E 1 192 ? -73.704 44.914 -8.056 1.00 64.35 192 GLU E O 1
ATOM 9488 N N . GLN E 1 193 ? -73.377 45.712 -10.120 1.00 61.01 193 GLN E N 1
ATOM 9489 C CA . GLN E 1 193 ? -72.002 46.114 -9.856 1.00 50.34 193 GLN E CA 1
ATOM 9490 C C . GLN E 1 193 ? -71.678 47.469 -10.477 1.00 52.95 193 GLN E C 1
ATOM 9491 O O . GLN E 1 193 ? -72.268 47.853 -11.488 1.00 46.07 193 GLN E O 1
ATOM 9497 N N . VAL E 1 194 ? -70.714 48.178 -9.875 1.00 64.02 194 VAL E N 1
ATOM 9498 C CA . VAL E 1 194 ? -70.220 49.461 -10.372 1.00 52.07 194 VAL E CA 1
ATOM 9499 C C . VAL E 1 194 ? -68.748 49.278 -10.722 1.00 60.25 194 VAL E C 1
ATOM 9500 O O . VAL E 1 194 ? -67.993 48.660 -9.958 1.00 59.90 194 VAL E O 1
ATOM 9504 N N . VAL E 1 195 ? -68.341 49.812 -11.872 1.00 52.72 195 VAL E N 1
ATOM 9505 C CA . VAL E 1 195 ? -66.988 49.633 -12.361 1.00 49.64 195 VAL E CA 1
ATOM 9506 C C . VAL E 1 195 ? -66.377 50.973 -12.745 1.00 59.21 195 VAL E C 1
ATOM 9507 O O . VAL E 1 195 ? -67.064 51.982 -12.930 1.00 60.30 195 VAL E O 1
ATOM 9511 N N . ASP E 1 196 ? -65.054 50.971 -12.814 1.00 64.67 196 ASP E N 1
ATOM 9512 C CA . ASP E 1 196 ? -64.306 52.144 -13.215 1.00 65.56 196 ASP E CA 1
ATOM 9513 C C . ASP E 1 196 ? -64.587 52.437 -14.690 1.00 67.10 196 ASP E C 1
ATOM 9514 O O . ASP E 1 196 ? -64.870 51.532 -15.476 1.00 71.06 196 ASP E O 1
ATOM 9519 N N . SER E 1 197 ? -64.468 53.704 -15.078 1.00 67.49 197 SER E N 1
ATOM 9520 C CA . SER E 1 197 ? -64.807 54.116 -16.439 1.00 65.23 197 SER E CA 1
ATOM 9521 C C . SER E 1 197 ? -64.009 53.357 -17.490 1.00 61.50 197 SER E C 1
ATOM 9522 O O . SER E 1 197 ? -62.791 53.194 -17.380 1.00 66.18 197 SER E O 1
ATOM 9525 N N . GLY E 1 198 ? -64.711 52.890 -18.514 1.00 63.61 198 GLY E N 1
ATOM 9526 C CA . GLY E 1 198 ? -64.106 52.187 -19.620 1.00 65.64 198 GLY E CA 1
ATOM 9527 C C . GLY E 1 198 ? -63.845 50.724 -19.365 1.00 79.89 198 GLY E C 1
ATOM 9528 O O . GLY E 1 198 ? -63.470 50.006 -20.303 1.00 99.90 198 GLY E O 1
ATOM 9529 N N . GLU E 1 199 ? -64.073 50.248 -18.143 1.00 66.20 199 GLU E N 1
ATOM 9530 C CA . GLU E 1 199 ? -63.808 48.863 -17.794 1.00 63.00 199 GLU E CA 1
ATOM 9531 C C . GLU E 1 199 ? -65.049 47.983 -17.774 1.00 62.66 199 GLU E C 1
ATOM 9532 O O . GLU E 1 199 ? -64.925 46.772 -17.575 1.00 61.09 199 GLU E O 1
ATOM 9538 N N . ALA E 1 200 ? -66.235 48.558 -17.990 1.00 61.10 200 ALA E N 1
ATOM 9539 C CA . ALA E 1 200 ? -67.463 47.769 -17.964 1.00 66.53 200 ALA E CA 1
ATOM 9540 C C . ALA E 1 200 ? -67.448 46.694 -19.038 1.00 53.76 200 ALA E C 1
ATOM 9541 O O . ALA E 1 200 ? -67.829 45.547 -18.780 1.00 52.03 200 ALA E O 1
ATOM 9543 N N . ARG E 1 201 ? -67.000 47.041 -20.245 1.00 55.47 201 ARG E N 1
ATOM 9544 C CA . ARG E 1 201 ? -66.980 46.066 -21.321 1.00 57.16 201 ARG E CA 1
ATOM 9545 C C . ARG E 1 201 ? -66.053 44.911 -20.969 1.00 50.70 201 ARG E C 1
ATOM 9546 O O . ARG E 1 201 ? -66.425 43.743 -21.090 1.00 51.08 201 ARG E O 1
ATOM 9554 N N . GLY E 1 202 ? -64.848 45.226 -20.501 1.00 60.20 202 GLY E N 1
ATOM 9555 C CA . GLY E 1 202 ? -63.920 44.177 -20.109 1.00 64.59 202 GLY E CA 1
ATOM 9556 C C . GLY E 1 202 ? -64.432 43.354 -18.943 1.00 58.62 202 GLY E C 1
ATOM 9557 O O . GLY E 1 202 ? -64.313 42.125 -18.934 1.00 56.24 202 GLY E O 1
ATOM 9558 N N . ALA E 1 203 ? -64.999 44.017 -17.939 1.00 67.61 203 ALA E N 1
ATOM 9559 C CA . ALA E 1 203 ? -65.545 43.282 -16.808 1.00 70.54 203 ALA E CA 1
ATOM 9560 C C . ALA E 1 203 ? -66.698 42.391 -17.250 1.00 72.69 203 ALA E C 1
ATOM 9561 O O . ALA E 1 203 ? -66.760 41.213 -16.874 1.00 69.73 203 ALA E O 1
ATOM 9563 N N . ALA E 1 204 ? -67.594 42.919 -18.090 1.00 70.68 204 ALA E N 1
ATOM 9564 C CA . ALA E 1 204 ? -68.724 42.118 -18.547 1.00 58.97 204 ALA E CA 1
ATOM 9565 C C . ALA E 1 204 ? -68.240 40.889 -19.297 1.00 48.01 204 ALA E C 1
ATOM 9566 O O . ALA E 1 204 ? -68.795 39.799 -19.142 1.00 52.32 204 ALA E O 1
ATOM 9568 N N . LEU E 1 205 ? -67.223 41.050 -20.138 1.00 55.10 205 LEU E N 1
ATOM 9569 C CA . LEU E 1 205 ? -66.683 39.893 -20.838 1.00 67.26 205 LEU E CA 1
ATOM 9570 C C . LEU E 1 205 ? -66.121 38.904 -19.844 1.00 64.37 205 LEU E C 1
ATOM 9571 O O . LEU E 1 205 ? -66.291 37.686 -19.994 1.00 55.33 205 LEU E O 1
ATOM 9576 N N . LEU E 1 206 ? -65.434 39.423 -18.823 1.00 69.32 206 LEU E N 1
ATOM 9577 C CA . LEU E 1 206 ? -64.863 38.556 -17.807 1.00 83.99 206 LEU E CA 1
ATOM 9578 C C . LEU E 1 206 ? -65.961 37.823 -17.054 1.00 78.04 206 LEU E C 1
ATOM 9579 O O . LEU E 1 206 ? -65.883 36.603 -16.861 1.00 75.69 206 LEU E O 1
ATOM 9584 N N . LEU E 1 207 ? -67.011 38.544 -16.652 1.00 73.07 207 LEU E N 1
ATOM 9585 C CA . LEU E 1 207 ? -68.135 37.890 -15.995 1.00 64.00 207 LEU E CA 1
ATOM 9586 C C . LEU E 1 207 ? -68.805 36.913 -16.946 1.00 68.32 207 LEU E C 1
ATOM 9587 O O . LEU E 1 207 ? -69.212 35.817 -16.543 1.00 71.81 207 LEU E O 1
ATOM 9592 N N . ALA E 1 208 ? -68.901 37.279 -18.224 1.00 75.12 208 ALA E N 1
ATOM 9593 C CA . ALA E 1 208 ? -69.488 36.354 -19.174 1.00 72.21 208 ALA E CA 1
ATOM 9594 C C . ALA E 1 208 ? -68.673 35.079 -19.224 1.00 57.14 208 ALA E C 1
ATOM 9595 O O . ALA E 1 208 ? -69.233 33.994 -19.409 1.00 65.64 208 ALA E O 1
ATOM 9597 N N . ALA E 1 209 ? -67.355 35.184 -19.052 1.00 57.78 209 ALA E N 1
ATOM 9598 C CA . ALA E 1 209 ? -66.540 33.979 -19.055 1.00 64.70 209 ALA E CA 1
ATOM 9599 C C . ALA E 1 209 ? -66.939 33.035 -17.925 1.00 66.48 209 ALA E C 1
ATOM 9600 O O . ALA E 1 209 ? -66.855 31.809 -18.085 1.00 61.58 209 ALA E O 1
ATOM 9602 N N . LYS E 1 210 ? -67.371 33.583 -16.781 1.00 67.03 210 LYS E N 1
ATOM 9603 C CA . LYS E 1 210 ? -67.749 32.738 -15.658 1.00 61.73 210 LYS E CA 1
ATOM 9604 C C . LYS E 1 210 ? -68.940 31.858 -16.015 1.00 66.40 210 LYS E C 1
ATOM 9605 O O . LYS E 1 210 ? -69.041 30.720 -15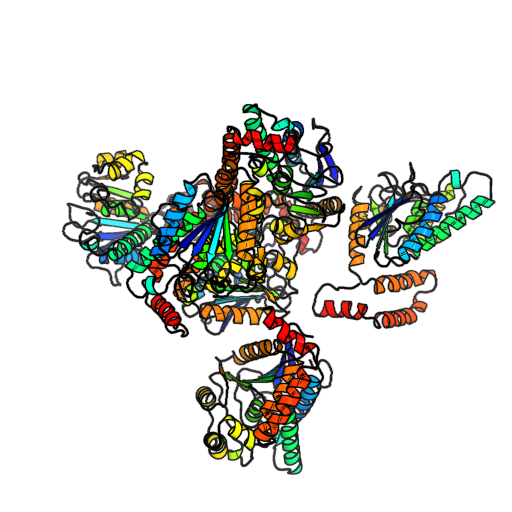.540 1.00 61.94 210 LYS E O 1
ATOM 9611 N N . VAL E 1 211 ? -69.862 32.383 -16.831 1.00 55.93 211 VAL E N 1
ATOM 9612 C CA . VAL E 1 211 ? -71.039 31.623 -17.220 1.00 47.19 211 VAL E CA 1
ATOM 9613 C C . VAL E 1 211 ? -70.651 30.407 -18.048 1.00 49.00 211 VAL E C 1
ATOM 9614 O O . VAL E 1 211 ? -71.338 29.385 -18.011 1.00 47.71 211 VAL E O 1
ATOM 9618 N N . ALA E 1 212 ? -69.590 30.508 -18.852 1.00 57.24 212 ALA E N 1
ATOM 9619 C CA . ALA E 1 212 ? -69.178 29.354 -19.639 1.00 56.62 212 ALA E CA 1
ATOM 9620 C C . ALA E 1 212 ? -68.818 28.173 -18.741 1.00 55.42 212 ALA E C 1
ATOM 9621 O O . ALA E 1 212 ? -68.940 27.016 -19.163 1.00 56.17 212 ALA E O 1
ATOM 9623 N N . ARG E 1 213 ? -68.425 28.453 -17.486 1.00 59.87 213 ARG E N 1
ATOM 9624 C CA . ARG E 1 213 ? -67.917 27.428 -16.581 1.00 62.84 213 ARG E CA 1
ATOM 9625 C C . ARG E 1 213 ? -69.045 26.649 -15.929 1.00 54.37 213 ARG E C 1
ATOM 9626 O O . ARG E 1 213 ? -68.785 25.682 -15.208 1.00 62.23 213 ARG E O 1
ATOM 9634 N N . GLN E 1 214 ? -70.293 27.066 -16.157 1.00 55.81 214 GLN E N 1
ATOM 9635 C CA . GLN E 1 214 ? -71.460 26.350 -15.675 1.00 53.37 214 GLN E CA 1
ATOM 9636 C C . GLN E 1 214 ? -72.080 25.562 -16.812 1.00 47.70 214 GLN E C 1
ATOM 9637 O O . GLN E 1 214 ? -72.017 25.965 -17.976 1.00 59.15 214 GLN E O 1
ATOM 9643 N N . SER E 1 215 ? -72.731 24.464 -16.465 1.00 39.57 215 SER E N 1
ATOM 9644 C CA . SER E 1 215 ? -73.234 23.569 -17.495 1.00 55.45 215 SER E CA 1
ATOM 9645 C C . SER E 1 215 ? -74.223 24.279 -18.408 1.00 49.41 215 SER E C 1
ATOM 9646 O O . SER E 1 215 ? -75.151 24.928 -17.916 1.00 42.32 215 SER E O 1
ATOM 9649 N N . PRO E 1 216 ? -74.079 24.157 -19.732 1.00 41.60 216 PRO E N 1
ATOM 9650 C CA . PRO E 1 216 ? -75.005 24.856 -20.625 1.00 47.95 216 PRO E CA 1
ATOM 9651 C C . PRO E 1 216 ? -76.422 24.401 -20.412 1.00 45.01 216 PRO E C 1
ATOM 9652 O O . PRO E 1 216 ? -77.317 25.222 -20.186 1.00 50.86 216 PRO E O 1
ATOM 9656 N N . VAL E 1 217 ? -76.610 23.087 -20.339 1.00 43.35 217 VAL E N 1
ATOM 9657 C CA . VAL E 1 217 ? -77.949 22.546 -20.211 1.00 51.41 217 VAL E CA 1
ATOM 9658 C C . VAL E 1 217 ? -78.596 23.089 -18.954 1.00 56.23 217 VAL E C 1
ATOM 9659 O O . VAL E 1 217 ? -79.781 23.442 -18.951 1.00 68.04 217 VAL E O 1
ATOM 9663 N N . ALA E 1 218 ? -77.823 23.199 -17.876 1.00 53.97 218 ALA E N 1
ATOM 9664 C CA . ALA E 1 218 ? -78.375 23.749 -16.654 1.00 43.45 218 ALA E CA 1
ATOM 9665 C C . ALA E 1 218 ? -78.773 25.199 -16.841 1.00 50.76 218 ALA E C 1
ATOM 9666 O O . ALA E 1 218 ? -79.925 25.562 -16.584 1.00 39.94 218 ALA E O 1
ATOM 9668 N N . ILE E 1 219 ? -77.886 26.009 -17.420 1.00 40.26 219 ILE E N 1
ATOM 9669 C CA . ILE E 1 219 ? -78.169 27.433 -17.451 1.00 45.18 219 ILE E CA 1
ATOM 9670 C C . ILE E 1 219 ? -79.459 27.701 -18.206 1.00 46.88 219 ILE E C 1
ATOM 9671 O O . ILE E 1 219 ? -80.333 28.431 -17.724 1.00 51.91 219 ILE E O 1
ATOM 9676 N N . ARG E 1 220 ? -79.643 27.048 -19.353 1.00 56.24 220 ARG E N 1
ATOM 9677 C CA . ARG E 1 220 ? -80.829 27.318 -20.159 1.00 58.50 220 ARG E CA 1
ATOM 9678 C C . ARG E 1 220 ? -82.109 26.932 -19.423 1.00 56.47 220 ARG E C 1
ATOM 9679 O O . ARG E 1 220 ? -83.101 27.665 -19.465 1.00 60.27 220 ARG E O 1
ATOM 9687 N N . THR E 1 221 ? -82.134 25.758 -18.796 1.00 51.87 221 THR E N 1
ATOM 9688 C CA . THR E 1 221 ? -83.325 25.363 -18.041 1.00 61.30 221 THR E CA 1
ATOM 9689 C C . THR E 1 221 ? -83.547 26.250 -16.819 1.00 52.45 221 THR E C 1
ATOM 9690 O O . THR E 1 221 ? -84.687 26.639 -16.518 1.00 48.75 221 THR E O 1
ATOM 9694 N N . ILE E 1 222 ? -82.464 26.570 -16.110 1.00 44.19 222 ILE E N 1
ATOM 9695 C CA . ILE E 1 222 ? -82.569 27.299 -14.856 1.00 47.60 222 ILE E CA 1
ATOM 9696 C C . ILE E 1 222 ? -83.106 28.705 -15.060 1.00 51.94 222 ILE E C 1
ATOM 9697 O O . ILE E 1 222 ? -83.920 29.194 -14.267 1.00 49.33 222 ILE E O 1
ATOM 9702 N N . LYS E 1 223 ? -82.689 29.366 -16.133 1.00 51.67 223 LYS E N 1
ATOM 9703 C CA . LYS E 1 223 ? -83.061 30.768 -16.304 1.00 58.90 223 LYS E CA 1
ATOM 9704 C C . LYS E 1 223 ? -84.573 30.988 -16.277 1.00 56.68 223 LYS E C 1
ATOM 9705 O O . LYS E 1 223 ? -85.021 31.945 -15.616 1.00 44.80 223 LYS E O 1
ATOM 9711 N N . PRO E 1 224 ? -85.402 30.146 -16.912 1.00 57.09 224 PRO E N 1
ATOM 9712 C CA . PRO E 1 224 ? -86.854 30.357 -16.832 1.00 43.49 224 PRO E CA 1
ATOM 9713 C C . PRO E 1 224 ? -87.414 30.324 -15.420 1.00 43.37 224 PRO E C 1
ATOM 9714 O O . PRO E 1 224 ? -88.314 31.110 -15.105 1.00 48.57 224 PRO E O 1
ATOM 9718 N N . LEU E 1 225 ? -86.907 29.436 -14.560 1.00 52.86 225 LEU E N 1
ATOM 9719 C CA . LEU E 1 225 ? -87.445 29.303 -13.209 1.00 42.16 225 LEU E CA 1
ATOM 9720 C C . LEU E 1 225 ? -87.316 30.578 -12.409 1.00 38.74 225 LEU E C 1
ATOM 9721 O O . LEU E 1 225 ? -88.251 30.982 -11.702 1.00 30.25 225 LEU E O 1
ATOM 9726 N N . ILE E 1 226 ? -86.160 31.222 -12.515 1.00 39.37 226 ILE E N 1
ATOM 9727 C CA . ILE E 1 226 ? -85.900 32.440 -11.765 1.00 34.52 226 ILE E CA 1
ATOM 9728 C C . ILE E 1 226 ? -86.862 33.535 -12.186 1.00 32.83 226 ILE E C 1
ATOM 9729 O O . ILE E 1 226 ? -87.323 34.337 -11.369 1.00 39.53 226 ILE E O 1
ATOM 9734 N N . GLN E 1 227 ? -87.181 33.583 -13.465 1.00 48.27 227 GLN E N 1
ATOM 9735 C CA . GLN E 1 227 ? -88.079 34.583 -14.001 1.00 43.87 227 GLN E CA 1
ATOM 9736 C C . GLN E 1 227 ? -89.531 34.113 -13.914 1.00 49.29 227 GLN E C 1
ATOM 9737 O O . GLN E 1 227 ? -90.427 34.807 -14.412 1.00 57.16 227 GLN E O 1
ATOM 9743 N N . GLY E 1 228 ? -89.776 32.967 -13.248 1.00 34.80 228 GLY E N 1
ATOM 9744 C CA . GLY E 1 228 ? -91.125 32.446 -13.132 1.00 30.68 228 GLY E CA 1
ATOM 9745 C C . GLY E 1 228 ? -92.047 33.382 -12.387 1.00 32.16 228 GLY E C 1
ATOM 9746 O O . GLY E 1 228 ? -93.261 33.404 -12.632 1.00 23.47 228 GLY E O 1
ATOM 9747 N N . ALA E 1 229 ? -91.486 34.149 -11.454 1.00 31.11 229 ALA E N 1
ATOM 9748 C CA . ALA E 1 229 ? -92.263 35.052 -10.617 1.00 19.95 229 ALA E CA 1
ATOM 9749 C C . ALA E 1 229 ? -92.997 36.090 -11.436 1.00 34.42 229 ALA E C 1
ATOM 9750 O O . ALA E 1 229 ? -94.030 36.606 -11.002 1.00 38.79 229 ALA E O 1
ATOM 9752 N N . ARG E 1 230 ? -92.419 36.514 -12.551 1.00 25.70 230 ARG E N 1
ATOM 9753 C CA . ARG E 1 230 ? -93.102 37.506 -13.365 1.00 33.89 230 ARG E CA 1
ATOM 9754 C C . ARG E 1 230 ? -94.392 36.944 -13.950 1.00 40.72 230 ARG E C 1
ATOM 9755 O O . ARG E 1 230 ? -95.435 37.588 -13.904 1.00 55.84 230 ARG E O 1
ATOM 9763 N N . GLU E 1 231 ? -94.334 35.750 -14.532 1.00 23.12 231 GLU E N 1
ATOM 9764 C CA . GLU E 1 231 ? -95.536 35.149 -15.086 1.00 30.56 231 GLU E CA 1
ATOM 9765 C C . GLU E 1 231 ? -96.523 34.745 -13.994 1.00 30.16 231 GLU E C 1
ATOM 9766 O O . GLU E 1 231 ? -97.728 34.977 -14.122 1.00 21.52 231 GLU E O 1
ATOM 9772 N N . ARG E 1 232 ? -96.031 34.165 -12.901 1.00 31.08 232 ARG E N 1
ATOM 9773 C CA . ARG E 1 232 ? -96.906 33.670 -11.851 1.00 32.37 232 ARG E CA 1
ATOM 9774 C C . ARG E 1 232 ? -96.220 33.752 -10.504 1.00 23.78 232 ARG E C 1
ATOM 9775 O O . ARG E 1 232 ? -95.007 33.881 -10.401 1.00 18.35 232 ARG E O 1
ATOM 9783 N N . ALA E 1 233 ? -97.019 33.512 -9.483 1.00 27.80 233 ALA E N 1
ATOM 9784 C CA . ALA E 1 233 ? -96.545 33.522 -8.123 1.00 30.51 233 ALA E CA 1
ATOM 9785 C C . ALA E 1 233 ? -95.405 32.512 -7.962 1.00 39.25 233 ALA E C 1
ATOM 9786 O O . ALA E 1 233 ? -95.348 31.503 -8.663 1.00 68.36 233 ALA E O 1
ATOM 9788 N N . PRO E 1 234 ? -94.439 32.800 -7.097 1.00 40.42 234 PRO E N 1
ATOM 9789 C CA . PRO E 1 234 ? -93.266 31.920 -7.010 1.00 29.74 234 PRO E CA 1
ATOM 9790 C C . PRO E 1 234 ? -93.593 30.536 -6.531 1.00 30.58 234 PRO E C 1
ATOM 9791 O O . PRO E 1 234 ? -93.062 29.555 -7.060 1.00 42.00 234 PRO E O 1
ATOM 9795 N N . ASN E 1 235 ? -94.484 30.447 -5.547 1.00 33.58 235 ASN E N 1
ATOM 9796 C CA . ASN E 1 235 ? -94.826 29.167 -4.971 1.00 26.91 235 ASN E CA 1
ATOM 9797 C C . ASN E 1 235 ? -95.379 28.218 -6.019 1.00 32.24 235 ASN E C 1
ATOM 9798 O O . ASN E 1 235 ? -95.141 27.014 -5.946 1.00 43.50 235 ASN E O 1
ATOM 9803 N N . THR E 1 236 ? -96.065 28.731 -7.028 1.00 29.97 236 THR E N 1
ATOM 9804 C CA . THR E 1 236 ? -96.601 27.851 -8.057 1.00 32.22 236 THR E CA 1
ATOM 9805 C C . THR E 1 236 ? -95.515 27.052 -8.766 1.00 24.77 236 THR E C 1
ATOM 9806 O O . THR E 1 236 ? -95.773 25.963 -9.283 1.00 24.32 236 THR E O 1
ATOM 9810 N N . TRP E 1 237 ? -94.339 27.652 -8.935 1.00 25.27 237 TRP E N 1
ATOM 9811 C CA . TRP E 1 237 ? -93.244 27.051 -9.682 1.00 24.05 237 TRP E CA 1
ATOM 9812 C C . TRP E 1 237 ? -92.518 25.948 -8.937 1.00 25.51 237 TRP E C 1
ATOM 9813 O O . TRP E 1 237 ? -91.727 25.244 -9.563 1.00 30.84 237 TRP E O 1
ATOM 9824 N N . LEU E 1 238 ? -92.750 25.780 -7.640 1.00 28.70 238 LEU E N 1
ATOM 9825 C CA . LEU E 1 238 ? -91.965 24.804 -6.892 1.00 22.98 238 LEU E CA 1
ATOM 9826 C C . LEU E 1 238 ? -92.092 23.381 -7.403 1.00 20.56 238 LEU E C 1
ATOM 9827 O O . LEU E 1 238 ? -91.058 22.700 -7.471 1.00 18.97 238 LEU E O 1
ATOM 9832 N N . PRO E 1 239 ? -93.273 22.859 -7.743 1.00 26.92 239 PRO E N 1
ATOM 9833 C CA . PRO E 1 239 ? -93.307 21.496 -8.288 1.00 26.60 239 PRO E CA 1
ATOM 9834 C C . PRO E 1 239 ? -92.560 21.417 -9.595 1.00 26.95 239 PRO E C 1
ATOM 9835 O O . PRO E 1 239 ? -91.887 20.414 -9.856 1.00 20.93 239 PRO E O 1
ATOM 9839 N N . GLU E 1 240 ? -92.659 22.461 -10.427 1.00 31.78 240 GLU E N 1
ATOM 9840 C CA . GLU E 1 240 ? -91.892 22.473 -11.666 1.00 41.81 240 GLU E CA 1
ATOM 9841 C C . GLU E 1 240 ? -90.397 22.480 -11.361 1.00 29.28 240 GLU E C 1
ATOM 9842 O O . GLU E 1 240 ? -89.610 21.830 -12.054 1.00 33.09 240 GLU E O 1
ATOM 9848 N N . GLU E 1 241 ? -89.994 23.184 -10.304 1.00 24.61 241 GLU E N 1
ATOM 9849 C CA . GLU E 1 241 ? -88.574 23.295 -9.982 1.00 23.72 241 GLU E CA 1
ATOM 9850 C C . GLU E 1 241 ? -87.977 21.931 -9.699 1.00 23.29 241 GLU E C 1
ATOM 9851 O O . GLU E 1 241 ? -86.815 21.672 -10.023 1.00 40.28 241 GLU E O 1
ATOM 9857 N N . ARG E 1 242 ? -88.709 21.091 -8.984 1.00 26.54 242 ARG E N 1
ATOM 9858 C CA . ARG E 1 242 ? -88.256 19.722 -8.783 1.00 33.70 242 ARG E CA 1
ATOM 9859 C C . ARG E 1 242 ? -88.297 18.924 -10.083 1.00 36.40 242 ARG E C 1
ATOM 9860 O O . ARG E 1 242 ? -87.401 18.116 -10.344 1.00 43.61 242 ARG E O 1
ATOM 9868 N N . GLU E 1 243 ? -89.351 19.106 -10.895 1.00 46.36 243 GLU E N 1
ATOM 9869 C CA . GLU E 1 243 ? -89.468 18.350 -12.145 1.00 31.39 243 GLU E CA 1
ATOM 9870 C C . GLU E 1 243 ? -88.320 18.657 -13.089 1.00 34.10 243 GLU E C 1
ATOM 9871 O O . GLU E 1 243 ? -87.721 17.741 -13.668 1.00 41.99 243 GLU E O 1
ATOM 9877 N N . ARG E 1 244 ? -88.010 19.943 -13.269 1.00 33.87 244 ARG E N 1
ATOM 9878 C CA . ARG E 1 244 ? -86.931 20.312 -14.177 1.00 51.82 244 ARG E CA 1
ATOM 9879 C C . ARG E 1 244 ? -85.607 19.760 -13.684 1.00 47.35 244 ARG E C 1
ATOM 9880 O O . ARG E 1 244 ? -84.728 19.395 -14.474 1.00 57.94 244 ARG E O 1
ATOM 9888 N N . PHE E 1 245 ? -85.474 19.655 -12.374 1.00 47.05 245 PHE E N 1
ATOM 9889 C CA . PHE E 1 245 ? -84.268 19.115 -11.791 1.00 38.10 245 PHE E CA 1
ATOM 9890 C C . PHE E 1 245 ? -84.084 17.660 -12.184 1.00 45.29 245 PHE E C 1
ATOM 9891 O O . PHE E 1 245 ? -82.981 17.247 -12.557 1.00 52.17 245 PHE E O 1
ATOM 9899 N N . VAL E 1 246 ? -85.158 16.871 -12.136 1.00 48.34 246 VAL E N 1
ATOM 9900 C CA . VAL E 1 246 ? -85.056 15.470 -12.537 1.00 50.14 246 VAL E CA 1
ATOM 9901 C C . VAL E 1 246 ? -84.686 15.371 -14.008 1.00 60.89 246 VAL E C 1
ATOM 9902 O O . VAL E 1 246 ? -83.924 14.484 -14.409 1.00 62.24 246 VAL E O 1
ATOM 9906 N N . ASP E 1 247 ? -85.217 16.274 -14.835 1.00 58.30 247 ASP E N 1
ATOM 9907 C CA . ASP E 1 247 ? -84.857 16.275 -16.244 1.00 40.93 247 ASP E CA 1
ATOM 9908 C C . ASP E 1 247 ? -83.370 16.514 -16.407 1.00 50.84 247 ASP E C 1
ATOM 9909 O O . ASP E 1 247 ? -82.704 15.841 -17.204 1.00 55.99 247 ASP E O 1
ATOM 9914 N N . LEU E 1 248 ? -82.821 17.438 -15.619 1.00 56.46 248 LEU E N 1
ATOM 9915 C CA . LEU E 1 248 ? -81.397 17.698 -15.722 1.00 57.11 248 LEU E CA 1
ATOM 9916 C C . LEU E 1 248 ? -80.614 16.448 -15.390 1.00 61.49 248 LEU E C 1
ATOM 9917 O O . LEU E 1 248 ? -79.716 16.072 -16.145 1.00 72.13 248 LEU E O 1
ATOM 9922 N N . PHE E 1 249 ? -81.034 15.723 -14.340 1.00 72.28 249 PHE E N 1
ATOM 9923 C CA . PHE E 1 249 ? -80.352 14.495 -13.915 1.00 84.11 249 PHE E CA 1
ATOM 9924 C C . PHE E 1 249 ? -80.395 13.418 -15.002 1.00 80.48 249 PHE E C 1
ATOM 9925 O O . PHE E 1 249 ? -79.546 12.521 -15.024 1.00 80.54 249 PHE E O 1
ATOM 9933 N N . ASP E 1 250 ? -81.422 13.420 -15.843 1.00 73.51 250 ASP E N 1
ATOM 9934 C CA . ASP E 1 250 ? -81.509 12.472 -16.947 1.00 56.79 250 ASP E CA 1
ATOM 9935 C C . ASP E 1 250 ? -80.728 12.966 -18.167 1.00 67.40 250 ASP E C 1
ATOM 9936 O O . ASP E 1 250 ? -81.280 13.295 -19.214 1.00 69.10 250 ASP E O 1
ATOM 9941 N N . ALA E 1 251 ? -79.418 13.086 -17.986 1.00 76.50 251 ALA E N 1
ATOM 9942 C CA . ALA E 1 251 ? -78.540 13.495 -19.071 1.00 80.01 251 ALA E CA 1
ATOM 9943 C C . ALA E 1 251 ? -77.122 13.011 -18.785 1.00 91.01 251 ALA E C 1
ATOM 9944 O O . ALA E 1 251 ? -76.753 12.791 -17.628 1.00 93.65 251 ALA E O 1
ATOM 9946 N N . GLN E 1 252 ? -76.327 12.853 -19.855 1.00 107.09 252 GLN E N 1
ATOM 9947 C CA . GLN E 1 252 ? -74.901 12.558 -19.689 1.00 105.29 252 GLN E CA 1
ATOM 9948 C C . GLN E 1 252 ? -74.150 13.756 -19.103 1.00 105.85 252 GLN E C 1
ATOM 9949 O O . GLN E 1 252 ? -73.163 13.581 -18.375 1.00 111.63 252 GLN E O 1
ATOM 9955 N N . ASP E 1 253 ? -74.607 14.980 -19.412 1.00 94.64 253 ASP E N 1
ATOM 9956 C CA . ASP E 1 253 ? -73.921 16.194 -18.967 1.00 83.58 253 ASP E CA 1
ATOM 9957 C C . ASP E 1 253 ? -74.036 16.394 -17.468 1.00 79.58 253 ASP E C 1
ATOM 9958 O O . ASP E 1 253 ? -73.073 16.804 -16.808 1.00 75.79 253 ASP E O 1
ATOM 9963 N N . THR E 1 254 ? -75.209 16.120 -16.913 1.00 84.63 254 THR E N 1
ATOM 9964 C CA . THR E 1 254 ? -75.408 16.374 -15.495 1.00 86.91 254 THR E CA 1
ATOM 9965 C C . THR E 1 254 ? -74.493 15.514 -14.627 1.00 90.03 254 THR E C 1
ATOM 9966 O O . THR E 1 254 ? -73.969 15.997 -13.616 1.00 87.96 254 THR E O 1
ATOM 9970 N N . ARG E 1 255 ? -74.270 14.247 -15.010 1.00 92.31 255 ARG E N 1
ATOM 9971 C CA . ARG E 1 255 ? -73.475 13.348 -14.173 1.00 91.54 255 ARG E CA 1
ATOM 9972 C C . ARG E 1 255 ? -72.023 13.795 -14.120 1.00 78.73 255 ARG E C 1
ATOM 9973 O O . ARG E 1 255 ? -71.308 13.514 -13.152 1.00 70.10 255 ARG E O 1
ATOM 9981 N N . GLU E 1 256 ? -71.566 14.476 -15.165 1.00 73.69 256 GLU E N 1
ATOM 9982 C CA . GLU E 1 256 ? -70.194 14.947 -15.179 1.00 72.49 256 GLU E CA 1
ATOM 9983 C C . GLU E 1 256 ? -70.008 16.106 -14.204 1.00 70.83 256 GLU E C 1
ATOM 9984 O O . GLU E 1 256 ? -68.963 16.208 -13.554 1.00 76.81 256 GLU E O 1
ATOM 9990 N N . GLY E 1 257 ? -70.994 17.005 -14.105 1.00 63.04 257 GLY E N 1
ATOM 9991 C CA . GLY E 1 257 ? -70.857 18.125 -13.180 1.00 69.16 257 GLY E CA 1
ATOM 9992 C C . GLY E 1 257 ? -70.753 17.693 -11.728 1.00 63.81 257 GLY E C 1
ATOM 9993 O O . GLY E 1 257 ? -69.905 18.181 -10.978 1.00 48.55 257 GLY E O 1
ATOM 9994 N N . VAL E 1 258 ? -71.628 16.781 -11.307 1.00 66.46 258 VAL E N 1
ATOM 9995 C CA . VAL E 1 258 ? -71.580 16.295 -9.932 1.00 73.98 258 VAL E CA 1
ATOM 9996 C C . VAL E 1 258 ? -70.310 15.489 -9.675 1.00 80.01 258 VAL E C 1
ATOM 9997 O O . VAL E 1 258 ? -69.640 15.669 -8.649 1.00 75.38 258 VAL E O 1
ATOM 10001 N N . ASN E 1 259 ? -69.947 14.602 -10.604 1.00 75.47 259 ASN E N 1
ATOM 10002 C CA . ASN E 1 259 ? -68.812 13.732 -10.355 1.00 69.36 259 ASN E CA 1
ATOM 10003 C C . ASN E 1 259 ? -67.524 14.537 -10.228 1.00 68.47 259 ASN E C 1
ATOM 10004 O O . ASN E 1 259 ? -66.644 14.193 -9.435 1.00 69.53 259 ASN E O 1
ATOM 10009 N N . ALA E 1 260 ? -67.397 15.606 -11.012 1.00 64.76 260 ALA E N 1
ATOM 10010 C CA . ALA E 1 260 ? -66.191 16.429 -10.980 1.00 64.45 260 ALA E CA 1
ATOM 10011 C C . ALA E 1 260 ? -65.922 16.997 -9.584 1.00 77.15 260 ALA E C 1
ATOM 10012 O O . ALA E 1 260 ? -64.770 17.032 -9.135 1.00 78.18 260 ALA E O 1
ATOM 10014 N N . PHE E 1 261 ? -66.968 17.452 -8.887 1.00 77.71 261 PHE E N 1
ATOM 10015 C CA . PHE E 1 261 ? -66.799 17.979 -7.535 1.00 60.33 261 PHE E CA 1
ATOM 10016 C C . PHE E 1 261 ? -66.311 16.910 -6.564 1.00 71.03 261 PHE E C 1
ATOM 10017 O O . PHE E 1 261 ? -65.514 17.209 -5.664 1.00 70.12 261 PHE E O 1
ATOM 10025 N N . LEU E 1 262 ? -66.811 15.671 -6.689 1.00 82.82 262 LEU E N 1
ATOM 10026 C CA . LEU E 1 262 ? -66.384 14.636 -5.752 1.00 80.09 262 LEU E CA 1
ATOM 10027 C C . LEU E 1 262 ? -64.877 14.448 -5.835 1.00 82.69 262 LEU E C 1
ATOM 10028 O O . LEU E 1 262 ? -64.186 14.438 -4.808 1.00 85.64 262 LEU E O 1
ATOM 10033 N N . GLU E 1 263 ? -64.348 14.342 -7.052 1.00 82.64 263 GLU E N 1
ATOM 10034 C CA . GLU E 1 263 ? -62.917 14.221 -7.301 1.00 86.95 263 GLU E CA 1
ATOM 10035 C C . GLU E 1 263 ? -62.252 15.575 -7.435 1.00 80.32 263 GLU E C 1
ATOM 10036 O O . GLU E 1 263 ? -61.135 15.651 -7.953 1.00 74.30 263 GLU E O 1
ATOM 10042 N N . LYS E 1 264 ? -62.975 16.638 -7.086 1.00 91.58 264 LYS E N 1
ATOM 10043 C CA . LYS E 1 264 ? -62.516 18.030 -7.122 1.00 90.34 264 LYS E CA 1
ATOM 10044 C C . LYS E 1 264 ? -61.714 18.389 -8.391 1.00 85.79 264 LYS E C 1
ATOM 10045 O O . LYS E 1 264 ? -60.647 18.996 -8.301 1.00 89.74 264 LYS E O 1
ATOM 10051 N N . ARG E 1 265 ? -62.254 18.060 -9.586 1.00 85.42 265 ARG E N 1
ATOM 10052 C CA . ARG E 1 265 ? -61.761 18.542 -10.881 1.00 90.58 265 ARG E CA 1
ATOM 10053 C C . ARG E 1 265 ? -62.820 19.406 -11.568 1.00 79.35 265 ARG E C 1
ATOM 10054 O O . ARG E 1 265 ? -64.009 19.295 -11.269 1.00 79.19 265 ARG E O 1
ATOM 10062 N N . ASP E 1 266 ? -62.370 20.300 -12.460 1.00 71.49 266 ASP E N 1
ATOM 10063 C CA . ASP E 1 266 ? -63.272 21.187 -13.195 1.00 76.80 266 ASP E CA 1
ATOM 10064 C C . ASP E 1 266 ? -64.216 20.359 -14.060 1.00 80.52 266 ASP E C 1
ATOM 10065 O O . ASP E 1 266 ? -63.775 19.390 -14.695 1.00 88.66 266 ASP E O 1
ATOM 10070 N N . PRO E 1 267 ? -65.509 20.671 -14.081 1.00 79.36 267 PRO E N 1
ATOM 10071 C CA . PRO E 1 267 ? -66.421 19.926 -14.946 1.00 75.40 267 PRO E CA 1
ATOM 10072 C C . PRO E 1 267 ? -66.147 20.211 -16.414 1.00 77.96 267 PRO E C 1
ATOM 10073 O O . PRO E 1 267 ? -65.779 21.321 -16.807 1.00 63.96 267 PRO E O 1
ATOM 10077 N N . LYS E 1 268 ? -66.292 19.167 -17.216 1.00 66.86 268 LYS E N 1
ATOM 10078 C CA . LYS E 1 268 ? -66.078 19.223 -18.650 1.00 73.08 268 LYS E CA 1
ATOM 10079 C C . LYS E 1 268 ? -67.361 18.774 -19.338 1.00 76.36 268 LYS E C 1
ATOM 10080 O O . LYS E 1 268 ? -67.817 17.644 -19.132 1.00 68.09 268 LYS E O 1
ATOM 10086 N N . TRP E 1 269 ? -67.963 19.667 -20.122 1.00 73.57 269 TRP E N 1
ATOM 10087 C CA . TRP E 1 269 ? -69.163 19.344 -20.891 1.00 78.80 269 TRP E CA 1
ATOM 10088 C C . TRP E 1 269 ? -69.018 19.821 -22.323 1.00 77.89 269 TRP E C 1
ATOM 10089 O O . TRP E 1 269 ? -68.067 20.522 -22.682 1.00 88.63 269 TRP E O 1
ATOM 10100 N N . ARG E 1 270 ? -70.018 19.456 -23.125 1.00 77.15 270 ARG E N 1
ATOM 10101 C CA . ARG E 1 270 ? -70.025 19.732 -24.552 1.00 77.28 270 ARG E CA 1
ATOM 10102 C C . ARG E 1 270 ? -71.106 20.747 -24.895 1.00 73.62 270 ARG E C 1
ATOM 10103 O O . ARG E 1 270 ? -72.290 20.430 -24.827 1.00 64.23 270 ARG E O 1
ATOM 10111 N N . LYS F 1 9 ? -66.220 1.743 -3.204 1.00 82.09 9 LYS F N 1
ATOM 10112 C CA . LYS F 1 9 ? -66.690 0.361 -3.191 1.00 89.21 9 LYS F CA 1
ATOM 10113 C C . LYS F 1 9 ? -67.591 0.093 -1.969 1.00 101.38 9 LYS F C 1
ATOM 10114 O O . LYS F 1 9 ? -67.277 0.548 -0.861 1.00 102.52 9 LYS F O 1
ATOM 10116 N N . ALA F 1 10 ? -68.727 -0.590 -2.187 1.00 108.40 10 ALA F N 1
ATOM 10117 C CA . ALA F 1 10 ? -69.694 -0.940 -1.122 1.00 106.62 10 ALA F CA 1
ATOM 10118 C C . ALA F 1 10 ? -70.171 0.306 -0.374 1.00 109.05 10 ALA F C 1
ATOM 10119 O O . ALA F 1 10 ? -70.263 0.330 0.861 1.00 105.23 10 ALA F O 1
ATOM 10121 N N . SER F 1 11 ? -70.471 1.360 -1.142 1.00 107.63 11 SER F N 1
ATOM 10122 C CA . SER F 1 11 ? -70.807 2.633 -0.523 1.00 99.45 11 SER F CA 1
ATOM 10123 C C . SER F 1 11 ? -72.122 2.578 0.248 1.00 95.80 11 SER F C 1
ATOM 10124 O O . SER F 1 11 ? -72.240 3.204 1.307 1.00 105.42 11 SER F O 1
ATOM 10127 N N . SER F 1 12 ? -73.119 1.842 -0.244 1.00 90.04 12 SER F N 1
ATOM 10128 C CA . SER F 1 12 ? -74.382 1.758 0.488 1.00 80.24 12 SER F CA 1
ATOM 10129 C C . SER F 1 12 ? -75.045 0.407 0.258 1.00 82.63 12 SER F C 1
ATOM 10130 O O . SER F 1 12 ? -75.577 0.122 -0.819 1.00 79.95 12 SER F O 1
ATOM 10133 N N . PHE F 1 13 ? -74.925 -0.434 1.269 1.00 81.16 13 PHE F N 1
ATOM 10134 C CA . PHE F 1 13 ? -75.793 -1.539 1.635 1.00 82.75 13 PHE F CA 1
ATOM 10135 C C . PHE F 1 13 ? -75.497 -1.705 3.119 1.00 74.15 13 PHE F C 1
ATOM 10136 O O . PHE F 1 13 ? -74.543 -1.104 3.622 1.00 72.95 13 PHE F O 1
ATOM 10144 N N . ASP F 1 14 ? -76.331 -2.457 3.835 1.00 77.67 14 ASP F N 1
ATOM 10145 C CA . ASP F 1 14 ? -76.060 -2.613 5.262 1.00 86.62 14 ASP F CA 1
ATOM 10146 C C . ASP F 1 14 ? -74.801 -3.446 5.415 1.00 83.93 14 ASP F C 1
ATOM 10147 O O . ASP F 1 14 ? -74.817 -4.673 5.270 1.00 83.16 14 ASP F O 1
ATOM 10152 N N . ASP F 1 15 ? -73.725 -2.776 5.783 1.00 78.42 15 ASP F N 1
ATOM 10153 C CA . ASP F 1 15 ? -72.432 -3.401 5.955 1.00 71.88 15 ASP F CA 1
ATOM 10154 C C . ASP F 1 15 ? -72.032 -3.229 7.402 1.00 71.95 15 ASP F C 1
ATOM 10155 O O . ASP F 1 15 ? -72.189 -2.146 7.985 1.00 72.74 15 ASP F O 1
ATOM 10160 N N . THR F 1 16 ? -71.532 -4.313 7.969 1.00 79.37 16 THR F N 1
ATOM 10161 C CA . THR F 1 16 ? -71.135 -4.312 9.357 1.00 83.57 16 THR F CA 1
ATOM 10162 C C . THR F 1 16 ? -70.005 -3.317 9.579 1.00 72.19 16 THR F C 1
ATOM 10163 O O . THR F 1 16 ? -69.034 -3.277 8.822 1.00 75.27 16 THR F O 1
ATOM 10167 N N . HIS F 1 17 ? -70.168 -2.475 10.597 1.00 80.76 17 HIS F N 1
ATOM 10168 C CA . HIS F 1 17 ? -69.114 -1.550 10.990 1.00 83.41 17 HIS F CA 1
ATOM 10169 C C . HIS F 1 17 ? -67.812 -2.275 11.313 1.00 77.33 17 HIS F C 1
ATOM 10170 O O . HIS F 1 17 ? -66.732 -1.681 11.206 1.00 67.13 17 HIS F O 1
ATOM 10177 N N . LYS F 1 18 ? -67.906 -3.553 11.682 1.00 82.02 18 LYS F N 1
ATOM 10178 C CA . LYS F 1 18 ? -66.732 -4.377 11.943 1.00 80.83 18 LYS F CA 1
ATOM 10179 C C . LYS F 1 18 ? -65.849 -4.508 10.703 1.00 73.46 18 LYS F C 1
ATOM 10180 O O . LYS F 1 18 ? -64.676 -4.859 10.814 1.00 77.70 18 LYS F O 1
ATOM 10186 N N . LEU F 1 19 ? -66.428 -4.435 9.513 1.00 69.51 19 LEU F N 1
ATOM 10187 C CA . LEU F 1 19 ? -65.653 -4.471 8.280 1.00 60.47 19 LEU F CA 1
ATOM 10188 C C . LEU F 1 19 ? -65.761 -3.132 7.563 1.00 65.66 19 LEU F C 1
ATOM 10189 O O . LEU F 1 19 ? -66.864 -2.690 7.220 1.00 63.43 19 LEU F O 1
ATOM 10194 N N . THR F 1 20 ? -64.619 -2.487 7.332 1.00 78.20 20 THR F N 1
ATOM 10195 C CA . THR F 1 20 ? -64.589 -1.198 6.648 1.00 75.54 20 THR F CA 1
ATOM 10196 C C . THR F 1 20 ? -63.783 -1.294 5.369 1.00 68.22 20 THR F C 1
ATOM 10197 O O . THR F 1 20 ? -62.706 -1.898 5.339 1.00 66.60 20 THR F O 1
ATOM 10201 N N . VAL F 1 21 ? -64.371 -0.806 4.294 1.00 70.61 21 VAL F N 1
ATOM 10202 C CA . VAL F 1 21 ? -63.753 -0.844 2.983 1.00 67.06 21 VAL F CA 1
ATOM 10203 C C . VAL F 1 21 ? -63.538 0.585 2.493 1.00 72.67 21 VAL F C 1
ATOM 10204 O O . VAL F 1 21 ? -64.454 1.413 2.538 1.00 72.92 21 VAL F O 1
ATOM 10208 N N . GLU F 1 22 ? -62.308 0.885 2.095 1.00 65.36 22 GLU F N 1
ATOM 10209 C CA . GLU F 1 22 ? -61.920 2.183 1.574 1.00 55.01 22 GLU F CA 1
ATOM 10210 C C . GLU F 1 22 ? -61.341 1.963 0.194 1.00 61.78 22 GLU F C 1
ATOM 10211 O O . GLU F 1 22 ? -60.542 1.048 -0.002 1.00 67.39 22 GLU F O 1
ATOM 10217 N N . LYS F 1 23 ? -61.708 2.817 -0.742 1.00 63.85 23 LYS F N 1
ATOM 10218 C CA . LYS F 1 23 ? -61.317 2.668 -2.139 1.00 68.55 23 LYS F CA 1
ATOM 10219 C C . LYS F 1 23 ? -60.134 3.550 -2.534 1.00 67.38 23 LYS F C 1
ATOM 10220 O O . LYS F 1 23 ? -60.208 4.777 -2.433 1.00 65.15 23 LYS F O 1
ATOM 10226 N N . HIS F 1 24 ? -59.044 2.916 -2.969 1.00 57.65 24 HIS F N 1
ATOM 10227 C CA . HIS F 1 24 ? -57.875 3.611 -3.495 1.00 75.20 24 HIS F CA 1
ATOM 10228 C C . HIS F 1 24 ? -57.660 3.170 -4.926 1.00 74.32 24 HIS F C 1
ATOM 10229 O O . HIS F 1 24 ? -57.316 2.008 -5.169 1.00 70.33 24 HIS F O 1
ATOM 10236 N N . GLY F 1 25 ? -57.766 4.103 -5.858 1.00 80.75 25 GLY F N 1
ATOM 10237 C CA . GLY F 1 25 ? -57.589 3.693 -7.233 1.00 65.81 25 GLY F CA 1
ATOM 10238 C C . GLY F 1 25 ? -58.546 2.574 -7.555 1.00 74.71 25 GLY F C 1
ATOM 10239 O O . GLY F 1 25 ? -59.759 2.645 -7.286 1.00 73.68 25 GLY F O 1
ATOM 10240 N N . HIS F 1 26 ? -57.993 1.515 -8.129 1.00 74.37 26 HIS F N 1
ATOM 10241 C CA . HIS F 1 26 ? -58.753 0.341 -8.509 1.00 70.75 26 HIS F CA 1
ATOM 10242 C C . HIS F 1 26 ? -58.698 -0.759 -7.459 1.00 68.75 26 HIS F C 1
ATOM 10243 O O . HIS F 1 26 ? -59.040 -1.903 -7.769 1.00 62.21 26 HIS F O 1
ATOM 10250 N N . THR F 1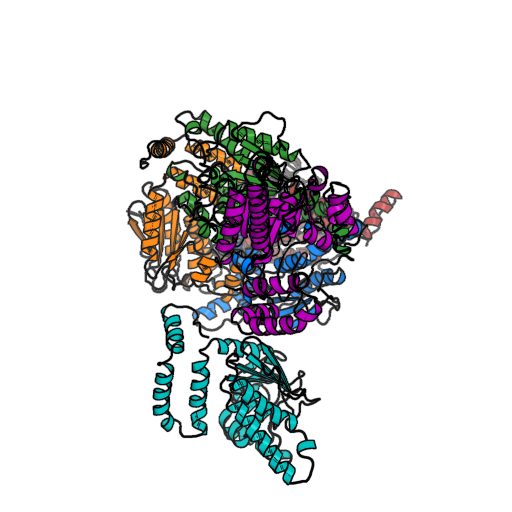 27 ? -58.169 -0.481 -6.273 1.00 63.80 27 THR F N 1
ATOM 10251 C CA . THR F 1 27 ? -58.091 -1.487 -5.224 1.00 61.89 27 THR F CA 1
ATOM 10252 C C . THR F 1 27 ? -59.024 -1.177 -4.050 1.00 74.17 27 THR F C 1
ATOM 10253 O O . THR F 1 27 ? -59.152 -0.017 -3.637 1.00 69.59 27 THR F O 1
ATOM 10257 N N . ALA F 1 28 ? -59.744 -2.203 -3.574 1.00 79.16 28 ALA F N 1
ATOM 10258 C CA . ALA F 1 28 ? -60.612 -2.084 -2.404 1.00 74.47 28 ALA F CA 1
ATOM 10259 C C . ALA F 1 28 ? -59.873 -2.670 -1.221 1.00 65.21 28 ALA F C 1
ATOM 10260 O O . ALA F 1 28 ? -59.378 -3.803 -1.290 1.00 47.02 28 ALA F O 1
ATOM 10262 N N . LEU F 1 29 ? -59.780 -1.883 -0.156 1.00 74.12 29 LEU F N 1
ATOM 10263 C CA . LEU F 1 29 ? -59.105 -2.281 1.065 1.00 66.01 29 LEU F CA 1
ATOM 10264 C C . LEU F 1 29 ? -60.148 -2.630 2.116 1.00 60.50 29 LEU F C 1
ATOM 10265 O O . LEU F 1 29 ? -60.967 -1.786 2.493 1.00 55.20 29 LEU F O 1
ATOM 10270 N N . ILE F 1 30 ? -60.081 -3.863 2.605 1.00 62.71 30 ILE F N 1
ATOM 10271 C CA . ILE F 1 30 ? -61.013 -4.421 3.575 1.00 66.05 30 ILE F CA 1
ATOM 10272 C C . ILE F 1 30 ? -60.239 -4.708 4.848 1.00 60.88 30 ILE F C 1
ATOM 10273 O O . ILE F 1 30 ? -59.219 -5.401 4.808 1.00 64.62 30 ILE F O 1
ATOM 10278 N N . THR F 1 31 ? -60.676 -4.163 5.970 1.00 62.81 31 THR F N 1
ATOM 10279 C CA . THR F 1 31 ? -59.989 -4.475 7.210 1.00 59.48 31 THR F CA 1
ATOM 10280 C C . THR F 1 31 ? -60.970 -5.007 8.239 1.00 68.65 31 THR F C 1
ATOM 10281 O O . THR F 1 31 ? -62.124 -4.561 8.313 1.00 63.95 31 THR F O 1
ATOM 10285 N N . ILE F 1 32 ? -60.534 -6.062 8.926 1.00 68.14 32 ILE F N 1
ATOM 10286 C CA . ILE F 1 32 ? -61.278 -6.583 10.053 1.00 57.78 32 ILE F CA 1
ATOM 10287 C C . ILE F 1 32 ? -61.184 -5.558 11.161 1.00 59.96 32 ILE F C 1
ATOM 10288 O O . ILE F 1 32 ? -60.094 -5.067 11.475 1.00 58.92 32 ILE F O 1
ATOM 10293 N N . ASN F 1 33 ? -62.312 -5.232 11.759 1.00 62.04 33 ASN F N 1
ATOM 10294 C CA . ASN F 1 33 ? -62.353 -4.241 12.810 1.00 64.25 33 ASN F CA 1
ATOM 10295 C C . ASN F 1 33 ? -63.111 -4.866 13.976 1.00 60.03 33 ASN F C 1
ATOM 10296 O O . ASN F 1 33 ? -64.251 -4.505 14.243 1.00 54.51 33 ASN F O 1
ATOM 10301 N N . HIS F 1 34 ? -62.493 -5.852 14.639 1.00 67.79 34 HIS F N 1
ATOM 10302 C CA . HIS F 1 34 ? -63.122 -6.479 15.796 1.00 69.48 34 HIS F CA 1
ATOM 10303 C C . HIS F 1 34 ? -62.131 -6.457 16.965 1.00 64.55 34 HIS F C 1
ATOM 10304 O O . HIS F 1 34 ? -61.018 -6.940 16.836 1.00 72.98 34 HIS F O 1
ATOM 10311 N N . PRO F 1 35 ? -62.465 -5.838 18.068 1.00 56.90 35 PRO F N 1
ATOM 10312 C CA . PRO F 1 35 ? -61.466 -5.808 19.139 1.00 56.03 35 PRO F CA 1
ATOM 10313 C C . PRO F 1 35 ? -61.551 -6.966 20.142 1.00 57.11 35 PRO F C 1
ATOM 10314 O O . PRO F 1 35 ? -62.620 -7.496 20.378 1.00 69.01 35 PRO F O 1
ATOM 10318 N N . PRO F 1 36 ? -60.413 -7.342 20.735 1.00 56.93 36 PRO F N 1
ATOM 10319 C CA . PRO F 1 36 ? -59.136 -6.687 20.466 1.00 60.22 36 PRO F CA 1
ATOM 10320 C C . PRO F 1 36 ? -58.327 -7.541 19.545 1.00 68.05 36 PRO F C 1
ATOM 10321 O O . PRO F 1 36 ? -57.273 -7.163 19.054 1.00 75.09 36 PRO F O 1
ATOM 10325 N N . ALA F 1 37 ? -58.831 -8.735 19.317 1.00 66.04 37 ALA F N 1
ATOM 10326 C CA . ALA F 1 37 ? -58.106 -9.703 18.536 1.00 60.04 37 ALA F CA 1
ATOM 10327 C C . ALA F 1 37 ? -58.605 -9.808 17.104 1.00 61.46 37 ALA F C 1
ATOM 10328 O O . ALA F 1 37 ? -58.031 -10.572 16.330 1.00 57.52 37 ALA F O 1
ATOM 10330 N N . ASN F 1 38 ? -59.594 -8.993 16.713 1.00 62.58 38 ASN F N 1
ATOM 10331 C CA . ASN F 1 38 ? -60.223 -9.045 15.385 1.00 57.19 38 ASN F CA 1
ATOM 10332 C C . ASN F 1 38 ? -60.854 -10.391 15.116 1.00 62.78 38 ASN F C 1
ATOM 10333 O O . ASN F 1 38 ? -61.078 -10.758 13.962 1.00 47.43 38 ASN F O 1
ATOM 10338 N N . THR F 1 39 ? -61.304 -11.062 16.165 1.00 71.00 39 THR F N 1
ATOM 10339 C CA . THR F 1 39 ? -61.774 -12.414 15.960 1.00 69.88 39 THR F CA 1
ATOM 10340 C C . THR F 1 39 ? -63.043 -12.397 15.108 1.00 76.48 39 THR F C 1
ATOM 10341 O O . THR F 1 39 ? -63.857 -11.469 15.191 1.00 74.52 39 THR F O 1
ATOM 10345 N N . TRP F 1 40 ? -63.164 -13.409 14.240 1.00 77.45 40 TRP F N 1
ATOM 10346 C CA . TRP F 1 40 ? -64.292 -13.525 13.319 1.00 65.20 40 TRP F CA 1
ATOM 10347 C C . TRP F 1 40 ? -65.595 -13.801 14.038 1.00 65.97 40 TRP F C 1
ATOM 10348 O O . TRP F 1 40 ? -65.634 -14.495 15.050 1.00 72.63 40 TRP F O 1
ATOM 10359 N N . ASP F 1 41 ? -66.667 -13.264 13.498 1.00 55.90 41 ASP F N 1
ATOM 10360 C CA . ASP F 1 41 ? -67.978 -13.471 14.062 1.00 64.11 41 ASP F CA 1
ATOM 10361 C C . ASP F 1 41 ? -68.970 -13.652 12.933 1.00 51.64 41 ASP F C 1
ATOM 10362 O O . ASP F 1 41 ? -68.696 -13.315 11.779 1.00 49.86 41 ASP F O 1
ATOM 10367 N N . ARG F 1 42 ? -70.144 -14.164 13.297 1.00 64.98 42 ARG F N 1
ATOM 10368 C CA . ARG F 1 42 ? -71.165 -14.443 12.297 1.00 51.58 42 ARG F CA 1
ATOM 10369 C C . ARG F 1 42 ? -71.484 -13.221 11.445 1.00 55.07 42 ARG F C 1
ATOM 10370 O O . ARG F 1 42 ? -71.571 -13.324 10.215 1.00 48.96 42 ARG F O 1
ATOM 10378 N N . ASP F 1 43 ? -71.593 -12.044 12.064 1.00 69.98 43 ASP F N 1
ATOM 10379 C CA . ASP F 1 43 ? -71.912 -10.836 11.297 1.00 68.34 43 ASP F CA 1
ATOM 10380 C C . ASP F 1 43 ? -70.823 -10.507 10.279 1.00 59.68 43 ASP F C 1
ATOM 10381 O O . ASP F 1 43 ? -71.115 -10.073 9.156 1.00 53.19 43 ASP F O 1
ATOM 10386 N N . SER F 1 44 ? -69.561 -10.665 10.665 1.00 58.20 44 SER F N 1
ATOM 10387 C CA . SER F 1 44 ? -68.481 -10.423 9.717 1.00 45.06 44 SER F CA 1
ATOM 10388 C C . SER F 1 44 ? -68.543 -11.396 8.553 1.00 51.40 44 SER F C 1
ATOM 10389 O O . SER F 1 44 ? -68.403 -10.993 7.395 1.00 44.05 44 SER F O 1
ATOM 10392 N N . LEU F 1 45 ? -68.797 -12.676 8.835 1.00 52.98 45 LEU F N 1
ATOM 10393 C CA . LEU F 1 45 ? -68.851 -13.658 7.766 1.00 35.08 45 LEU F CA 1
ATOM 10394 C C . LEU F 1 45 ? -69.940 -13.317 6.773 1.00 41.94 45 LEU F C 1
ATOM 10395 O O . LEU F 1 45 ? -69.732 -13.397 5.560 1.00 45.90 45 LEU F O 1
ATOM 10400 N N . ILE F 1 46 ? -71.113 -12.931 7.260 1.00 47.13 46 ILE F N 1
ATOM 10401 C CA . ILE F 1 46 ? -72.175 -12.597 6.323 1.00 40.16 46 ILE F CA 1
ATOM 10402 C C . ILE F 1 46 ? -71.739 -11.429 5.459 1.00 46.38 46 ILE F C 1
ATOM 10403 O O . ILE F 1 46 ? -71.760 -11.508 4.224 1.00 34.98 46 ILE F O 1
ATOM 10408 N N . GLY F 1 47 ? -71.206 -10.383 6.095 1.00 52.26 47 GLY F N 1
ATOM 10409 C CA . GLY F 1 47 ? -70.802 -9.209 5.351 1.00 46.80 47 GLY F CA 1
ATOM 10410 C C . GLY F 1 47 ? -69.745 -9.531 4.322 1.00 48.39 47 GLY F C 1
ATOM 10411 O O . GLY F 1 47 ? -69.824 -9.083 3.176 1.00 48.32 47 GLY F O 1
ATOM 10412 N N . LEU F 1 48 ? -68.783 -10.371 4.694 1.00 43.05 48 LEU F N 1
ATOM 10413 C CA . LEU F 1 48 ? -67.694 -10.679 3.781 1.00 45.58 48 LEU F CA 1
ATOM 10414 C C . LEU F 1 48 ? -68.223 -11.297 2.493 1.00 49.94 48 LEU F C 1
ATOM 10415 O O . LEU F 1 48 ? -67.872 -10.861 1.392 1.00 44.87 48 LEU F O 1
ATOM 10420 N N . ARG F 1 49 ? -69.113 -12.278 2.606 1.00 47.72 49 ARG F N 1
ATOM 10421 C CA . ARG F 1 49 ? -69.675 -12.847 1.392 1.00 48.45 49 ARG F CA 1
ATOM 10422 C C . ARG F 1 49 ? -70.428 -11.787 0.609 1.00 52.20 49 ARG F C 1
ATOM 10423 O O . ARG F 1 49 ? -70.199 -11.612 -0.592 1.00 57.52 49 ARG F O 1
ATOM 10431 N N . GLN F 1 50 ? -71.264 -11.010 1.292 1.00 45.96 50 GLN F N 1
ATOM 10432 C CA . GLN F 1 50 ? -71.999 -9.979 0.586 1.00 41.59 50 GLN F CA 1
ATOM 10433 C C . GLN F 1 50 ? -71.042 -8.983 -0.024 1.00 48.12 50 GLN F C 1
ATOM 10434 O O . GLN F 1 50 ? -71.246 -8.523 -1.150 1.00 64.49 50 GLN F O 1
ATOM 10440 N N . LEU F 1 51 ? -69.988 -8.636 0.703 1.00 51.69 51 LEU F N 1
ATOM 10441 C CA . LEU F 1 51 ? -69.023 -7.690 0.164 1.00 54.46 51 LEU F CA 1
ATOM 10442 C C . LEU F 1 51 ? -68.356 -8.243 -1.084 1.00 52.52 51 LEU F C 1
ATOM 10443 O O . LEU F 1 51 ? -68.182 -7.521 -2.070 1.00 58.26 51 LEU F O 1
ATOM 10448 N N . ILE F 1 52 ? -68.001 -9.528 -1.072 1.00 48.80 52 ILE F N 1
ATOM 10449 C CA . ILE F 1 52 ? -67.384 -10.125 -2.252 1.00 44.79 52 ILE F CA 1
ATOM 10450 C C . ILE F 1 52 ? -68.340 -10.106 -3.428 1.00 56.42 52 ILE F C 1
ATOM 10451 O O . ILE F 1 52 ? -67.954 -9.774 -4.555 1.00 64.82 52 ILE F O 1
ATOM 10456 N N . GLU F 1 53 ? -69.602 -10.449 -3.192 1.00 51.97 53 GLU F N 1
ATOM 10457 C CA . GLU F 1 53 ? -70.545 -10.437 -4.295 1.00 49.94 53 GLU F CA 1
ATOM 10458 C C . GLU F 1 53 ? -70.666 -9.036 -4.862 1.00 52.81 53 GLU F C 1
ATOM 10459 O O . GLU F 1 53 ? -70.521 -8.841 -6.071 1.00 52.18 53 GLU F O 1
ATOM 10465 N N . HIS F 1 54 ? -70.802 -8.035 -3.990 1.00 59.97 54 HIS F N 1
ATOM 10466 C CA . HIS F 1 54 ? -70.909 -6.662 -4.464 1.00 53.08 54 HIS F CA 1
ATOM 10467 C C . HIS F 1 54 ? -69.641 -6.248 -5.196 1.00 55.01 54 HIS F C 1
ATOM 10468 O O . HIS F 1 54 ? -69.711 -5.618 -6.257 1.00 55.89 54 HIS F O 1
ATOM 10475 N N . LEU F 1 55 ? -68.471 -6.636 -4.676 1.00 55.15 55 LEU F N 1
ATOM 10476 C CA . LEU F 1 55 ? -67.228 -6.255 -5.339 1.00 51.49 55 LEU F CA 1
ATOM 10477 C C . LEU F 1 55 ? -67.104 -6.887 -6.714 1.00 60.00 55 LEU F C 1
ATOM 10478 O O . LEU F 1 55 ? -66.697 -6.221 -7.672 1.00 69.41 55 LEU F O 1
ATOM 10483 N N . ASN F 1 56 ? -67.492 -8.149 -6.853 1.00 61.78 56 ASN F N 1
ATOM 10484 C CA . ASN F 1 56 ? -67.406 -8.762 -8.174 1.00 44.41 56 ASN F CA 1
ATOM 10485 C C . ASN F 1 56 ? -68.215 -8.000 -9.192 1.00 48.95 56 ASN F C 1
ATOM 10486 O O . ASN F 1 56 ? -67.749 -7.759 -10.308 1.00 56.16 56 ASN F O 1
ATOM 10491 N N . ARG F 1 57 ? -69.400 -7.556 -8.802 1.00 64.11 57 ARG F N 1
ATOM 10492 C CA . ARG F 1 57 ? -70.248 -6.820 -9.719 1.00 71.56 57 ARG F CA 1
ATOM 10493 C C . ARG F 1 57 ? -69.605 -5.505 -10.136 1.00 74.53 57 ARG F C 1
ATOM 10494 O O . ARG F 1 57 ? -69.673 -5.132 -11.310 1.00 82.18 57 ARG F O 1
ATOM 10502 N N . ASP F 1 58 ? -68.937 -4.809 -9.210 1.00 72.16 58 ASP F N 1
ATOM 10503 C CA . ASP F 1 58 ? -68.302 -3.541 -9.564 1.00 69.70 58 ASP F CA 1
ATOM 10504 C C . ASP F 1 58 ? -67.117 -3.785 -10.496 1.00 60.25 58 ASP F C 1
ATOM 10505 O O . ASP F 1 58 ? -66.228 -4.581 -10.186 1.00 61.65 58 ASP F O 1
ATOM 10510 N N . ASP F 1 59 ? -67.087 -3.055 -11.617 1.00 72.26 59 ASP F N 1
ATOM 10511 C CA . ASP F 1 59 ? -66.067 -3.161 -12.659 1.00 68.95 59 ASP F CA 1
ATOM 10512 C C . ASP F 1 59 ? -64.912 -2.180 -12.498 1.00 56.43 59 ASP F C 1
ATOM 10513 O O . ASP F 1 59 ? -63.951 -2.259 -13.265 1.00 49.82 59 ASP F O 1
ATOM 10518 N N . ASP F 1 60 ? -64.996 -1.251 -11.559 1.00 69.59 60 ASP F N 1
ATOM 10519 C CA . ASP F 1 60 ? -63.965 -0.255 -11.326 1.00 74.83 60 ASP F CA 1
ATOM 10520 C C . ASP F 1 60 ? -62.853 -0.767 -10.429 1.00 76.58 60 ASP F C 1
ATOM 10521 O O . ASP F 1 60 ? -61.842 -0.083 -10.255 1.00 66.71 60 ASP F O 1
ATOM 10526 N N . ILE F 1 61 ? -63.026 -1.939 -9.840 1.00 72.32 61 ILE F N 1
ATOM 10527 C CA . ILE F 1 61 ? -62.076 -2.500 -8.898 1.00 62.59 61 ILE F CA 1
ATOM 10528 C C . ILE F 1 61 ? -61.393 -3.683 -9.592 1.00 58.52 61 ILE F C 1
ATOM 10529 O O . ILE F 1 61 ? -62.058 -4.507 -10.237 1.00 64.41 61 ILE F O 1
ATOM 10534 N N . TYR F 1 62 ? -60.052 -3.670 -9.607 1.00 55.12 62 TYR F N 1
ATOM 10535 C CA . TYR F 1 62 ? -59.250 -4.769 -10.142 1.00 49.43 62 TYR F CA 1
ATOM 10536 C C . TYR F 1 62 ? -58.480 -5.560 -9.098 1.00 52.06 62 TYR F C 1
ATOM 10537 O O . TYR F 1 62 ? -58.022 -6.659 -9.412 1.00 50.69 62 TYR F O 1
ATOM 10546 N N . ALA F 1 63 ? -58.310 -5.042 -7.883 1.00 65.90 63 ALA F N 1
ATOM 10547 C CA . ALA F 1 63 ? -57.560 -5.740 -6.846 1.00 59.00 63 ALA F CA 1
ATOM 10548 C C . ALA F 1 63 ? -58.231 -5.543 -5.494 1.00 62.08 63 ALA F C 1
ATOM 10549 O O . ALA F 1 63 ? -59.000 -4.598 -5.303 1.00 68.86 63 ALA F O 1
ATOM 10551 N N . LEU F 1 64 ? -57.976 -6.482 -4.578 1.00 53.36 64 LEU F N 1
ATOM 10552 C CA . LEU F 1 64 ? -58.533 -6.472 -3.228 1.00 50.38 64 LEU F CA 1
ATOM 10553 C C . LEU F 1 64 ? -57.444 -6.643 -2.180 1.00 37.63 64 LEU F C 1
ATOM 10554 O O . LEU F 1 64 ? -56.546 -7.474 -2.339 1.00 41.19 64 LEU F O 1
ATOM 10559 N N . VAL F 1 65 ? -57.528 -5.869 -1.104 1.00 35.39 65 VAL F N 1
ATOM 10560 C CA . VAL F 1 65 ? -56.561 -5.978 -0.024 1.00 45.13 65 VAL F CA 1
ATOM 10561 C C . VAL F 1 65 ? -57.299 -6.067 1.302 1.00 45.82 65 VAL F C 1
ATOM 10562 O O . VAL F 1 65 ? -58.196 -5.261 1.588 1.00 37.78 65 VAL F O 1
ATOM 10566 N N . VAL F 1 66 ? -56.914 -7.052 2.104 1.00 41.29 66 VAL F N 1
ATOM 10567 C CA . VAL F 1 66 ? -57.475 -7.283 3.427 1.00 53.47 66 VAL F CA 1
ATOM 10568 C C . VAL F 1 66 ? -56.330 -7.275 4.425 1.00 59.57 66 VAL F C 1
ATOM 10569 O O . VAL F 1 66 ? -55.262 -7.836 4.144 1.00 57.78 66 VAL F O 1
ATOM 10573 N N . THR F 1 67 ? -56.510 -6.532 5.526 1.00 68.51 67 THR F N 1
ATOM 10574 C CA . THR F 1 67 ? -55.532 -6.456 6.604 1.00 58.39 67 THR F CA 1
ATOM 10575 C C . THR F 1 67 ? -56.271 -6.367 7.931 1.00 61.37 67 THR F C 1
ATOM 10576 O O . THR F 1 67 ? -57.458 -6.050 7.968 1.00 65.48 67 THR F O 1
ATOM 10580 N N . GLY F 1 68 ? -55.574 -6.687 9.018 1.00 62.19 68 GLY F N 1
ATOM 10581 C CA . GLY F 1 68 ? -56.186 -6.612 10.334 1.00 57.63 68 GLY F CA 1
ATOM 10582 C C . GLY F 1 68 ? -55.952 -5.266 11.006 1.00 61.51 68 GLY F C 1
ATOM 10583 O O . GLY F 1 68 ? -54.829 -4.751 11.024 1.00 59.95 68 GLY F O 1
ATOM 10584 N N . GLN F 1 69 ? -57.013 -4.708 11.587 1.00 66.44 69 GLN F N 1
ATOM 10585 C CA . GLN F 1 69 ? -56.892 -3.428 12.274 1.00 62.62 69 GLN F CA 1
ATOM 10586 C C . GLN F 1 69 ? -55.901 -3.524 13.421 1.00 59.58 69 GLN F C 1
ATOM 10587 O O . GLN F 1 69 ? -55.819 -4.544 14.115 1.00 65.21 69 GLN F O 1
ATOM 10593 N N . GLY F 1 70 ? -55.131 -2.458 13.603 1.00 58.47 70 GLY F N 1
ATOM 10594 C CA . GLY F 1 70 ? -54.102 -2.469 14.602 1.00 54.50 70 GLY F CA 1
ATOM 10595 C C . GLY F 1 70 ? -52.896 -3.211 14.093 1.00 58.36 70 GLY F C 1
ATOM 10596 O O . GLY F 1 70 ? -52.937 -3.896 13.070 1.00 59.86 70 GLY F O 1
ATOM 10597 N N . PRO F 1 71 ? -51.784 -2.998 14.728 1.00 60.11 71 PRO F N 1
ATOM 10598 C CA . PRO F 1 71 ? -50.564 -3.711 14.337 1.00 50.86 71 PRO F CA 1
ATOM 10599 C C . PRO F 1 71 ? -50.381 -5.024 15.079 1.00 55.63 71 PRO F C 1
ATOM 10600 O O . PRO F 1 71 ? -49.239 -5.426 15.293 1.00 63.02 71 PRO F O 1
ATOM 10604 N N . LYS F 1 72 ? -51.436 -5.699 15.521 1.00 56.09 72 LYS F N 1
ATOM 10605 C CA . LYS F 1 72 ? -51.184 -6.921 16.279 1.00 56.58 72 LYS F CA 1
ATOM 10606 C C . LYS F 1 72 ? -51.942 -8.141 15.791 1.00 58.95 72 LYS F C 1
ATOM 10607 O O . LYS F 1 72 ? -51.455 -9.260 15.992 1.00 63.94 72 LYS F O 1
ATOM 10613 N N . PHE F 1 73 ? -53.081 -7.981 15.128 1.00 58.08 73 PHE F N 1
ATOM 10614 C CA . PHE F 1 73 ? -53.866 -9.112 14.651 1.00 57.53 73 PHE F CA 1
ATOM 10615 C C . PHE F 1 73 ? -54.385 -8.786 13.263 1.00 62.00 73 PHE F C 1
ATOM 10616 O O . PHE F 1 73 ? -55.308 -7.975 13.135 1.00 57.14 73 PHE F O 1
ATOM 10624 N N . PHE F 1 74 ? -53.812 -9.429 12.238 1.00 50.53 74 PHE F N 1
ATOM 10625 C CA . PHE F 1 74 ? -54.596 -9.669 11.037 1.00 42.39 74 PHE F CA 1
ATOM 10626 C C . PHE F 1 74 ? -55.945 -10.269 11.408 1.00 42.26 74 PHE F C 1
ATOM 10627 O O . PHE F 1 74 ? -56.991 -9.648 11.178 1.00 49.58 74 PHE F O 1
ATOM 10635 N N . SER F 1 75 ? -55.934 -11.425 12.078 1.00 51.84 75 SER F N 1
ATOM 10636 C CA . SER F 1 75 ? -57.166 -12.046 12.541 1.00 59.39 75 SER F CA 1
ATOM 10637 C C . SER F 1 75 ? -56.862 -13.043 13.639 1.00 51.05 75 SER F C 1
ATOM 10638 O O . SER F 1 75 ? -55.895 -13.808 13.554 1.00 53.30 75 SER F O 1
ATOM 10641 N N . ALA F 1 76 ? -57.708 -13.036 14.658 1.00 50.87 76 ALA F N 1
ATOM 10642 C CA . ALA F 1 76 ? -57.543 -13.964 15.755 1.00 52.49 76 ALA F CA 1
ATOM 10643 C C . ALA F 1 76 ? -58.236 -15.277 15.487 1.00 60.92 76 ALA F C 1
ATOM 10644 O O . ALA F 1 76 ? -58.122 -16.199 16.298 1.00 63.43 76 ALA F O 1
ATOM 10646 N N . GLY F 1 77 ? -58.914 -15.396 14.351 1.00 60.26 77 GLY F N 1
ATOM 10647 C CA . GLY F 1 77 ? -59.681 -16.579 14.091 1.00 55.52 77 GLY F CA 1
ATOM 10648 C C . GLY F 1 77 ? -61.116 -16.391 14.558 1.00 55.11 77 GLY F C 1
ATOM 10649 O O . GLY F 1 77 ? -61.626 -15.279 14.742 1.00 48.73 77 GLY F O 1
ATOM 10650 N N . ALA F 1 78 ? -61.783 -17.519 14.719 1.00 38.63 78 ALA F N 1
ATOM 10651 C CA . ALA F 1 78 ? -63.176 -17.525 15.134 1.00 51.84 78 ALA F CA 1
ATOM 10652 C C . ALA F 1 78 ? -63.371 -17.090 16.584 1.00 56.33 78 ALA F C 1
ATOM 10653 O O . ALA F 1 78 ? -62.572 -17.409 17.471 1.00 50.67 78 ALA F O 1
ATOM 10655 N N . ASP F 1 79 ? -64.431 -16.326 16.813 1.00 55.98 79 ASP F N 1
ATOM 10656 C CA . ASP F 1 79 ? -64.746 -15.881 18.158 1.00 55.85 79 ASP F CA 1
ATOM 10657 C C . ASP F 1 79 ? -65.253 -17.057 18.985 1.00 59.86 79 ASP F C 1
ATOM 10658 O O . ASP F 1 79 ? -65.938 -17.951 18.484 1.00 75.50 79 ASP F O 1
ATOM 10663 N N . LEU F 1 80 ? -64.858 -17.087 20.253 1.00 65.85 80 LEU F N 1
ATOM 10664 C CA . LEU F 1 80 ? -65.283 -18.176 21.126 1.00 69.91 80 LEU F CA 1
ATOM 10665 C C . LEU F 1 80 ? -66.779 -18.149 21.392 1.00 77.14 80 LEU F C 1
ATOM 10666 O O . LEU F 1 80 ? -67.409 -19.211 21.493 1.00 84.54 80 LEU F O 1
ATOM 10671 N N . ASN F 1 81 ? -67.366 -16.951 21.521 1.00 87.95 81 ASN F N 1
ATOM 10672 C CA . ASN F 1 81 ? -68.814 -16.861 21.721 1.00 84.69 81 ASN F CA 1
ATOM 10673 C C . ASN F 1 81 ? -69.549 -17.601 20.605 1.00 87.89 81 ASN F C 1
ATOM 10674 O O . ASN F 1 81 ? -70.565 -18.265 20.847 1.00 100.20 81 ASN F O 1
ATOM 10679 N N . MET F 1 82 ? -69.023 -17.514 19.381 1.00 82.34 82 MET F N 1
ATOM 10680 C CA . MET F 1 82 ? -69.626 -18.190 18.244 1.00 84.22 82 MET F CA 1
ATOM 10681 C C . MET F 1 82 ? -69.588 -19.699 18.462 1.00 76.26 82 MET F C 1
ATOM 10682 O O . MET F 1 82 ? -70.570 -20.401 18.190 1.00 90.10 82 MET F O 1
ATOM 10687 N N . PHE F 1 83 ? -68.498 -20.209 19.030 1.00 65.08 83 PHE F N 1
ATOM 10688 C CA . PHE F 1 83 ? -68.386 -21.635 19.304 1.00 74.04 83 PHE F CA 1
ATOM 10689 C C . PHE F 1 83 ? -68.652 -21.991 20.762 1.00 67.11 83 PHE F C 1
ATOM 10690 O O . PHE F 1 83 ? -68.272 -23.085 21.200 1.00 55.38 83 PHE F O 1
ATOM 10698 N N . ALA F 1 84 ? -69.289 -21.101 21.517 1.00 62.05 84 ALA F N 1
ATOM 10699 C CA . ALA F 1 84 ? -69.538 -21.383 22.917 1.00 68.73 84 ALA F CA 1
ATOM 10700 C C . ALA F 1 84 ? -70.299 -22.682 23.036 1.00 71.82 84 ALA F C 1
ATOM 10701 O O . ALA F 1 84 ? -71.224 -22.952 22.265 1.00 75.61 84 ALA F O 1
ATOM 10703 N N . ASP F 1 85 ? -69.931 -23.467 24.022 1.00 65.81 85 ASP F N 1
ATOM 10704 C CA . ASP F 1 85 ? -70.565 -24.741 24.146 1.00 71.80 85 ASP F CA 1
ATOM 10705 C C . ASP F 1 85 ? -72.029 -24.543 24.452 1.00 63.67 85 ASP F C 1
ATOM 10706 O O . ASP F 1 85 ? -72.426 -23.519 24.994 1.00 54.39 85 ASP F O 1
ATOM 10711 N N . GLY F 1 86 ? -72.840 -25.521 24.090 1.00 55.16 86 GLY F N 1
ATOM 10712 C CA . GLY F 1 86 ? -72.386 -26.769 23.503 1.00 64.07 86 GLY F CA 1
ATOM 10713 C C . GLY F 1 86 ? -73.430 -27.156 22.519 1.00 72.44 86 GLY F C 1
ATOM 10714 O O . GLY F 1 86 ? -73.708 -28.331 22.261 1.00 62.07 86 GLY F O 1
ATOM 10715 N N . ASP F 1 87 ? -74.117 -26.125 22.057 1.00 74.69 87 ASP F N 1
ATOM 10716 C CA . ASP F 1 87 ? -75.194 -26.335 21.110 1.00 69.71 87 ASP F CA 1
ATOM 10717 C C . ASP F 1 87 ? -74.642 -26.735 19.750 1.00 69.60 87 ASP F C 1
ATOM 10718 O O . ASP F 1 87 ? -73.928 -25.962 19.095 1.00 62.37 87 ASP F O 1
ATOM 10723 N N . LYS F 1 88 ? -75.074 -27.909 19.291 1.00 63.20 88 LYS F N 1
ATOM 10724 C CA . LYS F 1 88 ? -74.618 -28.480 18.036 1.00 53.19 88 LYS F CA 1
ATOM 10725 C C . LYS F 1 88 ? -75.150 -27.740 16.833 1.00 29.92 88 LYS F C 1
ATOM 10726 O O . LYS F 1 88 ? -74.445 -27.635 15.833 1.00 41.20 88 LYS F O 1
ATOM 10732 N N . ALA F 1 89 ? -76.370 -27.219 16.899 1.00 48.75 89 ALA F N 1
ATOM 10733 C CA . ALA F 1 89 ? -76.913 -26.530 15.742 1.00 45.74 89 ALA F CA 1
ATOM 10734 C C . ALA F 1 89 ? -76.068 -25.325 15.385 1.00 44.84 89 ALA F C 1
ATOM 10735 O O . ALA F 1 89 ? -75.789 -25.098 14.205 1.00 51.12 89 ALA F O 1
ATOM 10737 N N . ARG F 1 90 ? -75.661 -24.529 16.380 1.00 53.08 90 ARG F N 1
ATOM 10738 C CA . ARG F 1 90 ? -74.839 -23.365 16.065 1.00 49.93 90 ARG F CA 1
ATOM 10739 C C . ARG F 1 90 ? -73.572 -23.785 15.336 1.00 53.18 90 ARG F C 1
ATOM 10740 O O . ARG F 1 90 ? -73.261 -23.250 14.269 1.00 50.06 90 ARG F O 1
ATOM 10748 N N . ALA F 1 91 ? -72.873 -24.797 15.857 1.00 58.56 91 ALA F N 1
ATOM 10749 C CA . ALA F 1 91 ? -71.593 -25.202 15.278 1.00 40.65 91 ALA F CA 1
ATOM 10750 C C . ALA F 1 91 ? -71.721 -25.511 13.800 1.00 39.90 91 ALA F C 1
ATOM 10751 O O . ALA F 1 91 ? -70.933 -25.026 12.977 1.00 40.99 91 ALA F O 1
ATOM 10753 N N . ARG F 1 92 ? -72.758 -26.253 13.436 1.00 53.19 92 ARG F N 1
ATOM 10754 C CA . ARG F 1 92 ? -72.946 -26.611 12.039 1.00 49.86 92 ARG F CA 1
ATOM 10755 C C . ARG F 1 92 ? -73.064 -25.345 11.200 1.00 48.92 92 ARG F C 1
ATOM 10756 O O . ARG F 1 92 ? -72.407 -25.199 10.166 1.00 51.75 92 ARG F O 1
ATOM 10764 N N . GLU F 1 93 ? -73.811 -24.370 11.693 1.00 47.07 93 GLU F N 1
ATOM 10765 C CA . GLU F 1 93 ? -74.089 -23.192 10.889 1.00 49.85 93 GLU F CA 1
ATOM 10766 C C . GLU F 1 93 ? -72.888 -22.262 10.783 1.00 51.11 93 GLU F C 1
ATOM 10767 O O . GLU F 1 93 ? -72.703 -21.592 9.761 1.00 37.35 93 GLU F O 1
ATOM 10773 N N . MET F 1 94 ? -72.081 -22.162 11.836 1.00 57.04 94 MET F N 1
ATOM 10774 C CA . MET F 1 94 ? -70.917 -21.290 11.718 1.00 50.54 94 MET F CA 1
ATOM 10775 C C . MET F 1 94 ? -69.907 -21.855 10.710 1.00 52.93 94 MET F C 1
ATOM 10776 O O . MET F 1 94 ? -69.370 -21.116 9.873 1.00 42.88 94 MET F O 1
ATOM 10781 N N . ALA F 1 95 ? -69.677 -23.169 10.730 1.00 51.88 95 ALA F N 1
ATOM 10782 C CA . ALA F 1 95 ? -68.783 -23.751 9.739 1.00 34.76 95 ALA F CA 1
ATOM 10783 C C . ALA F 1 95 ? -69.310 -23.482 8.337 1.00 44.63 95 ALA F C 1
ATOM 10784 O O . ALA F 1 95 ? -68.541 -23.196 7.412 1.00 43.98 95 ALA F O 1
ATOM 10786 N N . ARG F 1 96 ? -70.627 -23.545 8.165 1.00 45.69 96 ARG F N 1
ATOM 10787 C CA . ARG F 1 96 ? -71.197 -23.279 6.856 1.00 41.98 96 ARG F CA 1
ATOM 10788 C C . ARG F 1 96 ? -70.871 -21.862 6.433 1.00 49.80 96 ARG F C 1
ATOM 10789 O O . ARG F 1 96 ? -70.564 -21.605 5.263 1.00 49.88 96 ARG F O 1
ATOM 10797 N N . ARG F 1 97 ? -70.959 -20.927 7.382 1.00 47.77 97 ARG F N 1
ATOM 10798 C CA . ARG F 1 97 ? -70.696 -19.523 7.093 1.00 50.48 97 ARG F CA 1
ATOM 10799 C C . ARG F 1 97 ? -69.258 -19.320 6.649 1.00 44.04 97 ARG F C 1
ATOM 10800 O O . ARG F 1 97 ? -68.985 -18.619 5.668 1.00 29.90 97 ARG F O 1
ATOM 10808 N N . PHE F 1 98 ? -68.329 -19.970 7.339 1.00 44.23 98 PHE F N 1
ATOM 10809 C CA . PHE F 1 98 ? -66.932 -19.820 6.986 1.00 49.16 98 PHE F CA 1
ATOM 10810 C C . PHE F 1 98 ? -66.708 -20.288 5.557 1.00 52.94 98 PHE F C 1
ATOM 10811 O O . PHE F 1 98 ? -66.224 -19.525 4.715 1.00 51.36 98 PHE F O 1
ATOM 10819 N N . GLY F 1 99 ? -67.229 -21.467 5.221 1.00 53.23 99 GLY F N 1
ATOM 10820 C CA . GLY F 1 99 ? -66.973 -22.007 3.899 1.00 34.34 99 GLY F CA 1
ATOM 10821 C C . GLY F 1 99 ? -67.480 -21.093 2.809 1.00 42.00 99 GLY F C 1
ATOM 10822 O O . GLY F 1 99 ? -66.720 -20.660 1.945 1.00 47.49 99 GLY F O 1
ATOM 10823 N N . GLU F 1 100 ? -68.723 -20.657 2.922 1.00 44.98 100 GLU F N 1
ATOM 10824 C CA . GLU F 1 100 ? -69.250 -19.768 1.901 1.00 45.27 100 GLU F CA 1
ATOM 10825 C C . GLU F 1 100 ? -68.442 -18.486 1.845 1.00 44.10 100 GLU F C 1
ATOM 10826 O O . GLU F 1 100 ? -67.976 -18.079 0.775 1.00 29.84 100 GLU F O 1
ATOM 10832 N N . ALA F 1 101 ? -68.193 -17.887 3.013 1.00 51.54 101 ALA F N 1
ATOM 10833 C CA . ALA F 1 101 ? -67.494 -16.612 3.056 1.00 39.92 101 ALA F CA 1
ATOM 10834 C C . ALA F 1 101 ? -66.086 -16.739 2.498 1.00 42.35 101 ALA F C 1
ATOM 10835 O O . ALA F 1 101 ? -65.675 -15.949 1.646 1.00 48.09 101 ALA F O 1
ATOM 10837 N N . PHE F 1 102 ? -65.324 -17.728 2.961 1.00 57.22 102 PHE F N 1
ATOM 10838 C CA . PHE F 1 102 ? -63.962 -17.891 2.450 1.00 45.42 102 PHE F CA 1
ATOM 10839 C C . PHE F 1 102 ? -63.947 -18.285 0.991 1.00 44.62 102 PHE F C 1
ATOM 10840 O O . PHE F 1 102 ? -63.046 -17.889 0.247 1.00 49.38 102 PHE F O 1
ATOM 10848 N N . GLU F 1 103 ? -64.860 -19.165 0.590 1.00 48.09 103 GLU F N 1
ATOM 10849 C CA . GLU F 1 103 ? -64.894 -19.555 -0.807 1.00 40.53 103 GLU F CA 1
ATOM 10850 C C . GLU F 1 103 ? -65.241 -18.365 -1.682 1.00 50.23 103 GLU F C 1
ATOM 10851 O O . GLU F 1 103 ? -64.666 -18.203 -2.762 1.00 50.44 103 GLU F O 1
ATOM 10857 N N . ALA F 1 104 ? -66.173 -17.511 -1.237 1.00 51.49 104 ALA F N 1
ATOM 10858 C CA . ALA F 1 104 ? -66.512 -16.343 -2.051 1.00 48.00 104 ALA F CA 1
ATOM 10859 C C . ALA F 1 104 ? -65.285 -15.461 -2.271 1.00 48.65 104 ALA F C 1
ATOM 10860 O O . ALA F 1 104 ? -64.943 -15.124 -3.412 1.00 40.51 104 ALA F O 1
ATOM 10862 N N . LEU F 1 105 ? -64.548 -15.186 -1.194 1.00 55.38 105 LEU F N 1
ATOM 10863 C CA . LEU F 1 105 ? -63.324 -14.413 -1.303 1.00 48.36 105 LEU F CA 1
ATOM 10864 C C . LEU F 1 105 ? -62.329 -15.130 -2.197 1.00 45.56 105 LEU F C 1
ATOM 10865 O O . LEU F 1 105 ? -61.649 -14.505 -3.015 1.00 47.78 105 LEU F O 1
ATOM 10870 N N . ARG F 1 106 ? -62.241 -16.451 -2.066 1.00 44.93 106 ARG F N 1
ATOM 10871 C CA . ARG F 1 106 ? -61.312 -17.211 -2.892 1.00 42.43 106 ARG F CA 1
ATOM 10872 C C . ARG F 1 106 ? -61.670 -17.093 -4.364 1.00 56.23 106 ARG F C 1
ATOM 10873 O O . ARG F 1 106 ? -60.796 -17.120 -5.236 1.00 55.87 106 ARG F O 1
ATOM 10881 N N . ASP F 1 107 ? -62.955 -16.975 -4.655 1.00 64.05 107 ASP F N 1
ATOM 10882 C CA . ASP F 1 107 ? -63.469 -16.909 -6.011 1.00 60.55 107 ASP F CA 1
ATOM 10883 C C . ASP F 1 107 ? -63.612 -15.486 -6.539 1.00 60.37 107 ASP F C 1
ATOM 10884 O O . ASP F 1 107 ? -64.190 -15.301 -7.616 1.00 51.36 107 ASP F O 1
ATOM 10889 N N . PHE F 1 108 ? -63.092 -14.486 -5.826 1.00 62.33 108 PHE F N 1
ATOM 10890 C CA . PHE F 1 108 ? -63.187 -13.112 -6.306 1.00 71.42 108 PHE F CA 1
ATOM 10891 C C . PHE F 1 108 ? -62.560 -13.002 -7.688 1.00 67.57 108 PHE F C 1
ATOM 10892 O O . PHE F 1 108 ? -61.535 -13.618 -7.968 1.00 66.86 108 PHE F O 1
ATOM 10900 N N . ARG F 1 109 ? -63.235 -12.293 -8.590 1.00 57.16 109 ARG F N 1
ATOM 10901 C CA . ARG F 1 109 ? -62.715 -12.179 -9.948 1.00 51.21 109 ARG F CA 1
ATOM 10902 C C . ARG F 1 109 ? -61.360 -11.479 -9.971 1.00 62.06 109 ARG F C 1
ATOM 10903 O O . ARG F 1 109 ? -60.447 -11.895 -10.692 1.00 54.37 109 ARG F O 1
ATOM 10911 N N . GLY F 1 110 ? -61.218 -10.415 -9.194 1.00 69.58 110 GLY F N 1
ATOM 10912 C CA . GLY F 1 110 ? -59.955 -9.720 -9.088 1.00 64.87 110 GLY F CA 1
ATOM 10913 C C . GLY F 1 110 ? -58.995 -10.444 -8.162 1.00 63.27 110 GLY F C 1
ATOM 10914 O O . GLY F 1 110 ? -59.349 -11.401 -7.478 1.00 68.46 110 GLY F O 1
ATOM 10915 N N . VAL F 1 111 ? -57.727 -10.045 -8.226 1.00 59.10 111 VAL F N 1
ATOM 10916 C CA . VAL F 1 111 ? -56.712 -10.639 -7.363 1.00 59.10 111 VAL F CA 1
ATOM 10917 C C . VAL F 1 111 ? -56.891 -10.184 -5.922 1.00 54.61 111 VAL F C 1
ATOM 10918 O O . VAL F 1 111 ? -57.103 -8.997 -5.643 1.00 56.27 111 VAL F O 1
ATOM 10922 N N . SER F 1 112 ? -56.727 -11.125 -4.997 1.00 54.20 112 SER F N 1
ATOM 10923 C CA . SER F 1 112 ? -56.881 -10.903 -3.571 1.00 54.58 112 SER F CA 1
ATOM 10924 C C . SER F 1 112 ? -55.531 -11.043 -2.880 1.00 58.21 112 SER F C 1
ATOM 10925 O O . SER F 1 112 ? -54.857 -12.073 -3.019 1.00 51.72 112 SER F O 1
ATOM 10928 N N . ILE F 1 113 ? -55.158 -10.008 -2.124 1.00 56.88 113 ILE F N 1
ATOM 10929 C CA . ILE F 1 113 ? -53.911 -9.946 -1.368 1.00 50.53 113 ILE F CA 1
ATOM 10930 C C . ILE F 1 113 ? -54.230 -9.748 0.105 1.00 41.37 113 ILE F C 1
ATOM 10931 O O . ILE F 1 113 ? -54.984 -8.838 0.467 1.00 41.61 113 ILE F O 1
ATOM 10936 N N . ALA F 1 114 ? -53.648 -10.583 0.949 1.00 51.68 114 ALA F N 1
ATOM 10937 C CA . ALA F 1 114 ? -53.783 -10.467 2.395 1.00 56.12 114 ALA F CA 1
ATOM 10938 C C . ALA F 1 114 ? -52.466 -9.947 2.952 1.00 44.07 114 ALA F C 1
ATOM 10939 O O . ALA F 1 114 ? -51.411 -10.551 2.732 1.00 42.13 114 ALA F O 1
ATOM 10941 N N . ALA F 1 115 ? -52.518 -8.827 3.657 1.00 55.09 115 ALA F N 1
ATOM 10942 C CA . ALA F 1 115 ? -51.326 -8.253 4.267 1.00 61.08 115 ALA F CA 1
ATOM 10943 C C . ALA F 1 115 ? -51.322 -8.599 5.754 1.00 58.23 115 ALA F C 1
ATOM 10944 O O . ALA F 1 115 ? -52.097 -8.028 6.537 1.00 56.17 115 ALA F O 1
ATOM 10946 N N . ILE F 1 116 ? -50.355 -9.415 6.161 1.00 48.96 116 ILE F N 1
ATOM 10947 C CA . ILE F 1 116 ? -50.310 -9.921 7.523 1.00 56.10 116 ILE F CA 1
ATOM 10948 C C . ILE F 1 116 ? -49.485 -8.948 8.354 1.00 46.28 116 ILE F C 1
ATOM 10949 O O . ILE F 1 116 ? -48.244 -8.965 8.341 1.00 28.87 116 ILE F O 1
ATOM 10954 N N . ASN F 1 117 ? -50.200 -8.081 9.065 1.00 43.34 117 ASN F N 1
ATOM 10955 C CA . ASN F 1 117 ? -49.633 -7.123 9.990 1.00 46.22 117 ASN F CA 1
ATOM 10956 C C . ASN F 1 117 ? -49.750 -7.599 11.430 1.00 47.62 117 ASN F C 1
ATO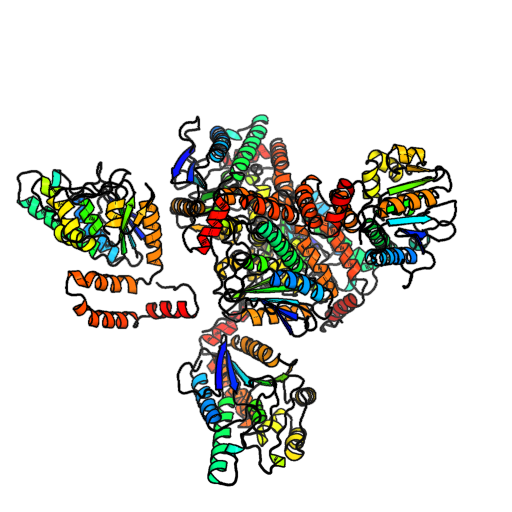M 10957 O O . ASN F 1 117 ? -49.237 -6.924 12.332 1.00 45.68 117 ASN F O 1
ATOM 10962 N N . GLY F 1 118 ? -50.473 -8.708 11.667 1.00 52.43 118 GLY F N 1
ATOM 10963 C CA . GLY F 1 118 ? -50.689 -9.213 13.010 1.00 63.53 118 GLY F CA 1
ATOM 10964 C C . GLY F 1 118 ? -50.748 -10.722 13.074 1.00 55.88 118 GLY F C 1
ATOM 10965 O O . GLY F 1 118 ? -50.531 -11.408 12.076 1.00 64.42 118 GLY F O 1
ATOM 10966 N N . TYR F 1 119 ? -51.004 -11.240 14.281 1.00 55.41 119 TYR F N 1
ATOM 10967 C CA . TYR F 1 119 ? -51.123 -12.686 14.428 1.00 58.76 119 TYR F CA 1
ATOM 10968 C C . TYR F 1 119 ? -52.305 -13.160 13.589 1.00 53.89 119 TYR F C 1
ATOM 10969 O O . TYR F 1 119 ? -53.397 -12.588 13.656 1.00 47.60 119 TYR F O 1
ATOM 10978 N N . ALA F 1 120 ? -52.056 -14.142 12.723 1.00 61.59 120 ALA F N 1
ATOM 10979 C CA . ALA F 1 120 ? -53.086 -14.744 11.881 1.00 44.49 120 ALA F CA 1
ATOM 10980 C C . ALA F 1 120 ? -53.148 -16.224 12.210 1.00 40.72 120 ALA F C 1
ATOM 10981 O O . ALA F 1 120 ? -52.273 -16.991 11.786 1.00 35.37 120 ALA F O 1
ATOM 10983 N N . MET F 1 121 ? -54.197 -16.640 12.909 1.00 22.68 121 MET F N 1
ATOM 10984 C CA . MET F 1 121 ? -54.202 -18.017 13.356 1.00 43.51 121 MET F CA 1
ATOM 10985 C C . MET F 1 121 ? -55.593 -18.587 13.218 1.00 41.78 121 MET F C 1
ATOM 10986 O O . MET F 1 121 ? -56.585 -17.859 13.195 1.00 45.66 121 MET F O 1
ATOM 10991 N N . GLY F 1 122 ? -55.642 -19.899 13.123 1.00 38.10 122 GLY F N 1
ATOM 10992 C CA . GLY F 1 122 ? -56.930 -20.542 13.034 1.00 50.06 122 GLY F CA 1
ATOM 10993 C C . GLY F 1 122 ? -57.697 -19.995 11.866 1.00 41.34 122 GLY F C 1
ATOM 10994 O O . GLY F 1 122 ? -57.252 -20.052 10.716 1.00 49.75 122 GLY F O 1
ATOM 10995 N N . GLY F 1 123 ? -58.855 -19.418 12.167 1.00 41.12 123 GLY F N 1
ATOM 10996 C CA . GLY F 1 123 ? -59.670 -18.882 11.100 1.00 52.41 123 GLY F CA 1
ATOM 10997 C C . GLY F 1 123 ? -58.937 -17.820 10.306 1.00 47.28 123 GLY F C 1
ATOM 10998 O O . GLY F 1 123 ? -58.987 -17.808 9.074 1.00 55.20 123 GLY F O 1
ATOM 10999 N N . GLY F 1 124 ? -58.172 -16.974 10.995 1.00 53.64 124 GLY F N 1
ATOM 11000 C CA . GLY F 1 124 ? -57.469 -15.895 10.316 1.00 46.60 124 GLY F CA 1
ATOM 11001 C C . GLY F 1 124 ? -56.495 -16.397 9.275 1.00 45.31 124 GLY F C 1
ATOM 11002 O O . GLY F 1 124 ? -56.383 -15.830 8.182 1.00 44.71 124 GLY F O 1
ATOM 11003 N N . LEU F 1 125 ? -55.756 -17.444 9.608 1.00 43.67 125 LEU F N 1
ATOM 11004 C CA . LEU F 1 125 ? -54.844 -18.002 8.630 1.00 40.69 125 LEU F CA 1
ATOM 11005 C C . LEU F 1 125 ? -55.638 -18.531 7.448 1.00 42.24 125 LEU F C 1
ATOM 11006 O O . LEU F 1 125 ? -55.364 -18.185 6.290 1.00 30.72 125 LEU F O 1
ATOM 11011 N N . GLU F 1 126 ? -56.734 -19.231 7.744 1.00 48.26 126 GLU F N 1
ATOM 11012 C CA . GLU F 1 126 ? -57.561 -19.793 6.689 1.00 44.81 126 GLU F CA 1
ATOM 11013 C C . GLU F 1 126 ? -58.030 -18.693 5.766 1.00 48.15 126 GLU F C 1
ATOM 11014 O O . GLU F 1 126 ? -57.961 -18.817 4.537 1.00 42.74 126 GLU F O 1
ATOM 11020 N N . CYS F 1 127 ? -58.396 -17.562 6.348 1.00 52.76 127 CYS F N 1
ATOM 11021 C CA . CYS F 1 127 ? -58.747 -16.430 5.528 1.00 47.94 127 CYS F CA 1
ATOM 11022 C C . CYS F 1 127 ? -57.570 -15.983 4.690 1.00 49.25 127 CYS F C 1
ATOM 11023 O O . CYS F 1 127 ? -57.712 -15.746 3.488 1.00 48.22 127 CYS F O 1
ATOM 11026 N N . ALA F 1 128 ? -56.388 -15.889 5.297 1.00 54.66 128 ALA F N 1
ATOM 11027 C CA . ALA F 1 128 ? -55.223 -15.488 4.519 1.00 56.39 128 ALA F CA 1
ATOM 11028 C C . ALA F 1 128 ? -54.957 -16.503 3.429 1.00 44.73 128 ALA F C 1
ATOM 11029 O O . ALA F 1 128 ? -54.576 -16.143 2.311 1.00 46.40 128 ALA F O 1
ATOM 11031 N N . LEU F 1 129 ? -55.170 -17.779 3.736 1.00 45.36 129 LEU F N 1
ATOM 11032 C CA . LEU F 1 129 ? -55.010 -18.787 2.712 1.00 39.62 129 LEU F CA 1
ATOM 11033 C C . LEU F 1 129 ? -55.958 -18.515 1.556 1.00 43.51 129 LEU F C 1
ATOM 11034 O O . LEU F 1 129 ? -55.585 -18.679 0.391 1.00 52.65 129 LEU F O 1
ATOM 11039 N N . ALA F 1 130 ? -57.163 -18.023 1.853 1.00 50.22 130 ALA F N 1
ATOM 11040 C CA . ALA F 1 130 ? -58.121 -17.736 0.791 1.00 47.35 130 ALA F CA 1
ATOM 11041 C C . ALA F 1 130 ? -57.573 -16.708 -0.195 1.00 60.73 130 ALA F C 1
ATOM 11042 O O . ALA F 1 130 ? -57.888 -16.754 -1.391 1.00 64.47 130 ALA F O 1
ATOM 11044 N N . CYS F 1 131 ? -56.783 -15.751 0.294 1.00 68.40 131 CYS F N 1
ATOM 11045 C CA . CYS F 1 131 ? -56.185 -14.740 -0.569 1.00 44.55 131 CYS F CA 1
ATOM 11046 C C . CYS F 1 131 ? -55.150 -15.358 -1.497 1.00 41.99 131 CYS F C 1
ATOM 11047 O O . CYS F 1 131 ? -54.407 -16.266 -1.108 1.00 49.39 131 CYS F O 1
ATOM 11050 N N . ASP F 1 132 ? -55.087 -14.825 -2.724 1.00 42.23 132 ASP F N 1
ATOM 11051 C CA . ASP F 1 132 ? -54.187 -15.363 -3.747 1.00 47.87 132 ASP F CA 1
ATOM 11052 C C . ASP F 1 132 ? -52.739 -15.211 -3.344 1.00 46.11 132 ASP F C 1
ATOM 11053 O O . ASP F 1 132 ? -51.905 -16.095 -3.583 1.00 34.54 132 ASP F O 1
ATOM 11058 N N . ILE F 1 133 ? -52.406 -14.059 -2.818 1.00 34.35 133 ILE F N 1
ATOM 11059 C CA . ILE F 1 133 ? -51.049 -13.788 -2.406 1.00 45.32 133 ILE F CA 1
ATOM 11060 C C . ILE F 1 133 ? -51.106 -13.211 -1.012 1.00 37.29 133 ILE F C 1
ATOM 11061 O O . ILE F 1 133 ? -52.033 -12.476 -0.656 1.00 35.66 133 ILE F O 1
ATOM 11066 N N . ARG F 1 134 ? -50.101 -13.563 -0.229 1.00 45.21 134 ARG F N 1
ATOM 11067 C CA . ARG F 1 134 ? -49.975 -13.167 1.158 1.00 45.32 134 ARG F CA 1
ATOM 11068 C C . ARG F 1 134 ? -48.657 -12.448 1.390 1.00 47.89 134 ARG F C 1
ATOM 11069 O O . ARG F 1 134 ? -47.589 -12.974 1.055 1.00 48.21 134 ARG F O 1
ATOM 11077 N N . ILE F 1 135 ? -48.749 -11.288 2.039 1.00 54.65 135 ILE F N 1
ATOM 11078 C CA . ILE F 1 135 ? -47.620 -10.448 2.426 1.00 52.16 135 ILE F CA 1
ATOM 11079 C C . ILE F 1 135 ? -47.613 -10.356 3.943 1.00 42.19 135 ILE F C 1
ATOM 11080 O O . ILE F 1 135 ? -48.580 -9.869 4.536 1.00 45.75 135 ILE F O 1
ATOM 11085 N N . ALA F 1 136 ? -46.498 -10.711 4.566 1.00 38.50 136 ALA F N 1
ATOM 11086 C CA . ALA F 1 136 ? -46.473 -10.735 6.019 1.00 55.78 136 ALA F CA 1
ATOM 11087 C C . ALA F 1 136 ? -45.286 -9.961 6.592 1.00 59.00 136 ALA F C 1
ATOM 11088 O O . ALA F 1 136 ? -44.183 -9.972 6.025 1.00 60.28 136 ALA F O 1
ATOM 11090 N N . GLU F 1 137 ? -45.539 -9.292 7.733 1.00 49.00 137 GLU F N 1
ATOM 11091 C CA . GLU F 1 137 ? -44.508 -8.591 8.479 1.00 30.52 137 GLU F CA 1
ATOM 11092 C C . GLU F 1 137 ? -43.603 -9.619 9.158 1.00 45.58 137 GLU F C 1
ATOM 11093 O O . GLU F 1 137 ? -43.990 -10.770 9.384 1.00 43.35 137 GLU F O 1
ATOM 11099 N N . ARG F 1 138 ? -42.381 -9.208 9.489 1.00 46.99 138 ARG F N 1
ATOM 11100 C CA . ARG F 1 138 ? -41.418 -10.187 9.987 1.00 49.99 138 ARG F CA 1
ATOM 11101 C C . ARG F 1 138 ? -41.832 -10.784 11.327 1.00 42.87 138 ARG F C 1
ATOM 11102 O O . ARG F 1 138 ? -41.462 -11.919 11.648 1.00 34.22 138 ARG F O 1
ATOM 11110 N N . GLN F 1 139 ? -42.573 -10.030 12.133 1.00 41.84 139 GLN F N 1
ATOM 11111 C CA . GLN F 1 139 ? -42.863 -10.478 13.493 1.00 56.95 139 GLN F CA 1
ATOM 11112 C C . GLN F 1 139 ? -44.057 -11.429 13.545 1.00 60.38 139 GLN F C 1
ATOM 11113 O O . GLN F 1 139 ? -44.176 -12.231 14.482 1.00 61.76 139 GLN F O 1
ATOM 11119 N N . ALA F 1 140 ? -44.961 -11.326 12.579 1.00 45.30 140 ALA F N 1
ATOM 11120 C CA . ALA F 1 140 ? -46.173 -12.125 12.579 1.00 29.65 140 ALA F CA 1
ATOM 11121 C C . ALA F 1 140 ? -45.866 -13.613 12.619 1.00 25.17 140 ALA F C 1
ATOM 11122 O O . ALA F 1 140 ? -44.839 -14.069 12.119 1.00 36.92 140 ALA F O 1
ATOM 11124 N N . GLN F 1 141 ? -46.711 -14.340 13.331 1.00 26.77 141 GLN F N 1
ATOM 11125 C CA . GLN F 1 141 ? -46.674 -15.790 13.449 1.00 44.33 141 GLN F CA 1
ATOM 11126 C C . GLN F 1 141 ? -48.031 -16.332 13.028 1.00 46.79 141 GLN F C 1
ATOM 11127 O O . GLN F 1 141 ? -49.065 -15.721 13.333 1.00 34.74 141 GLN F O 1
ATOM 11133 N N . MET F 1 142 ? -48.024 -17.418 12.259 1.00 47.06 142 MET F N 1
ATOM 11134 C CA . MET F 1 142 ? -49.247 -18.052 11.783 1.00 36.23 142 MET F CA 1
ATOM 11135 C C . MET F 1 142 ? -49.263 -19.532 12.135 1.00 37.11 142 MET F C 1
ATOM 11136 O O . MET F 1 142 ? -48.216 -20.189 12.104 1.00 37.54 142 MET F O 1
ATOM 11141 N N . ALA F 1 143 ? -50.421 -20.013 12.591 1.00 43.98 143 ALA F N 1
ATOM 11142 C CA . ALA F 1 143 ? -50.612 -21.431 12.879 1.00 44.67 143 ALA F CA 1
ATOM 11143 C C . ALA F 1 143 ? -52.092 -21.774 12.939 1.00 46.20 143 ALA F C 1
ATOM 11144 O O . ALA F 1 143 ? -52.961 -20.898 13.029 1.00 53.19 143 ALA F O 1
ATOM 11146 N N . LEU F 1 144 ? -52.369 -23.069 12.833 1.00 34.32 144 LEU F N 1
ATOM 11147 C CA . LEU F 1 144 ? -53.717 -23.541 13.055 1.00 26.89 144 LEU F CA 1
ATOM 11148 C C . LEU F 1 144 ? -53.771 -24.248 14.387 1.00 42.24 144 LEU F C 1
ATOM 11149 O O . LEU F 1 144 ? -53.308 -25.397 14.478 1.00 38.69 144 LEU F O 1
ATOM 11154 N N . PRO F 1 145 ? -54.417 -23.682 15.401 1.00 40.46 145 PRO F N 1
ATOM 11155 C CA . PRO F 1 145 ? -54.427 -24.303 16.729 1.00 43.71 145 PRO F CA 1
ATOM 11156 C C . PRO F 1 145 ? -55.710 -25.065 17.010 1.00 47.50 145 PRO F C 1
ATOM 11157 O O . PRO F 1 145 ? -55.922 -25.457 18.160 1.00 57.41 145 PRO F O 1
ATOM 11161 N N . GLU F 1 146 ? -56.545 -25.265 15.992 1.00 44.80 146 GLU F N 1
ATOM 11162 C CA . GLU F 1 146 ? -57.830 -25.892 16.212 1.00 43.03 146 GLU F CA 1
ATOM 11163 C C . GLU F 1 146 ? -57.667 -27.311 16.722 1.00 39.73 146 GLU F C 1
ATOM 11164 O O . GLU F 1 146 ? -58.515 -27.789 17.468 1.00 47.92 146 GLU F O 1
ATOM 11170 N N . ALA F 1 147 ? -56.634 -28.028 16.283 1.00 38.09 147 ALA F N 1
ATOM 11171 C CA . ALA F 1 147 ? -56.454 -29.399 16.761 1.00 48.37 147 ALA F CA 1
ATOM 11172 C C . ALA F 1 147 ? -56.269 -29.458 18.278 1.00 56.18 147 ALA F C 1
ATOM 11173 O O . ALA F 1 147 ? -56.658 -30.443 18.921 1.00 41.36 147 ALA F O 1
ATOM 11175 N N . ALA F 1 148 ? -55.614 -28.449 18.858 1.00 58.88 148 ALA F N 1
ATOM 11176 C CA . ALA F 1 148 ? -55.401 -28.439 20.302 1.00 53.35 148 ALA F CA 1
ATOM 11177 C C . ALA F 1 148 ? -56.716 -28.398 21.057 1.00 45.34 148 ALA F C 1
ATOM 11178 O O . ALA F 1 148 ? -56.849 -29.006 22.121 1.00 50.02 148 ALA F O 1
ATOM 11180 N N . VAL F 1 149 ? -57.704 -27.676 20.535 1.00 50.96 149 VAL F N 1
ATOM 11181 C CA . VAL F 1 149 ? -58.989 -27.609 21.209 1.00 54.66 149 VAL F CA 1
ATOM 11182 C C . VAL F 1 149 ? -59.922 -28.721 20.755 1.00 57.41 149 VAL F C 1
ATOM 11183 O O . VAL F 1 149 ? -61.079 -28.772 21.188 1.00 64.49 149 VAL F O 1
ATOM 11187 N N . GLY F 1 150 ? -59.453 -29.620 19.897 1.00 60.70 150 GLY F N 1
ATOM 11188 C CA . GLY F 1 150 ? -60.283 -30.708 19.427 1.00 64.83 150 GLY F CA 1
ATOM 11189 C C . GLY F 1 150 ? -61.197 -30.396 18.263 1.00 63.51 150 GLY F C 1
ATOM 11190 O O . GLY F 1 150 ? -62.052 -31.239 17.950 1.00 69.93 150 GLY F O 1
ATOM 11191 N N . LEU F 1 151 ? -61.021 -29.225 17.621 1.00 59.71 151 LEU F N 1
ATOM 11192 C CA . LEU F 1 151 ? -61.835 -28.690 16.529 1.00 47.11 151 LEU F CA 1
ATOM 11193 C C . LEU F 1 151 ? -61.012 -28.655 15.257 1.00 42.84 151 LEU F C 1
ATOM 11194 O O . LEU F 1 151 ? -59.844 -28.323 15.312 1.00 51.84 151 LEU F O 1
ATOM 11199 N N . LEU F 1 152 ? -61.541 -29.116 14.166 1.00 49.98 152 LEU F N 1
ATOM 11200 C CA . LEU F 1 152 ? -60.741 -28.948 12.952 1.00 42.98 152 LEU F CA 1
ATOM 11201 C C . LEU F 1 152 ? -60.959 -27.598 12.257 1.00 40.25 152 LEU F C 1
ATOM 11202 O O . LEU F 1 152 ? -61.978 -26.935 12.466 1.00 32.63 152 LEU F O 1
ATOM 11207 N N . PRO F 1 153 ? -60.008 -27.162 11.437 1.00 36.93 153 PRO F N 1
ATOM 11208 C CA . PRO F 1 153 ? -60.249 -25.971 10.612 1.00 43.05 153 PRO F CA 1
ATOM 11209 C C . PRO F 1 153 ? -61.391 -26.281 9.658 1.00 41.67 153 PRO F C 1
ATOM 11210 O O . PRO F 1 153 ? -61.304 -27.218 8.873 1.00 46.53 153 PRO F O 1
ATOM 11214 N N . CYS F 1 154 ? -62.444 -25.475 9.667 1.00 44.35 154 CYS F N 1
ATOM 11215 C CA . CYS F 1 154 ? -63.579 -25.809 8.811 1.00 35.47 154 CYS F CA 1
ATOM 11216 C C . CYS F 1 154 ? -63.690 -24.860 7.643 1.00 45.92 154 CYS F C 1
ATOM 11217 O O . CYS F 1 154 ? -64.686 -24.890 6.913 1.00 46.32 154 CYS F O 1
ATOM 11220 N N . ALA F 1 155 ? -62.704 -23.986 7.492 1.00 53.50 155 ALA F N 1
ATOM 11221 C CA . ALA F 1 155 ? -62.660 -22.926 6.502 1.00 32.72 155 ALA F CA 1
ATOM 11222 C C . ALA F 1 155 ? -61.891 -23.306 5.268 1.00 38.38 155 ALA F C 1
ATOM 11223 O O . ALA F 1 155 ? -61.509 -22.426 4.494 1.00 33.47 155 ALA F O 1
ATOM 11225 N N . GLY F 1 156 ? -61.666 -24.588 5.062 1.00 39.65 156 GLY F N 1
ATOM 11226 C CA . GLY F 1 156 ? -60.815 -25.048 4.003 1.00 37.54 156 GLY F CA 1
ATOM 11227 C C . GLY F 1 156 ? -59.361 -25.143 4.384 1.00 45.07 156 GLY F C 1
ATOM 11228 O O . GLY F 1 156 ? -58.523 -25.382 3.501 1.00 38.37 156 GLY F O 1
ATOM 11229 N N . GLY F 1 157 ? -59.034 -25.006 5.672 1.00 39.25 157 GLY F N 1
ATOM 11230 C CA . GLY F 1 157 ? -57.639 -25.068 6.065 1.00 40.66 157 GLY F CA 1
ATOM 11231 C C . GLY F 1 157 ? -56.984 -26.397 5.734 1.00 49.25 157 GLY F C 1
ATOM 11232 O O . GLY F 1 157 ? -55.842 -26.437 5.251 1.00 50.04 157 GLY F O 1
ATOM 11233 N N . THR F 1 158 ? -57.719 -27.496 5.952 1.00 47.68 158 THR F N 1
ATOM 11234 C CA . THR F 1 158 ? -57.201 -28.851 5.762 1.00 30.57 158 THR F CA 1
ATOM 11235 C C . THR F 1 158 ? -56.742 -29.082 4.340 1.00 39.62 158 THR F C 1
ATOM 11236 O O . THR F 1 158 ? -55.871 -29.922 4.095 1.00 61.61 158 THR F O 1
ATOM 11240 N N . GLN F 1 159 ? -57.447 -28.485 3.384 1.00 30.19 159 GLN F N 1
ATOM 11241 C CA . GLN F 1 159 ? -57.014 -28.548 2.001 1.00 30.28 159 GLN F CA 1
ATOM 11242 C C . GLN F 1 159 ? -56.033 -27.421 1.664 1.00 26.20 159 GLN F C 1
ATOM 11243 O O . GLN F 1 159 ? -54.971 -27.660 1.072 1.00 20.16 159 GLN F O 1
ATOM 11249 N N . ALA F 1 160 ? -56.357 -26.192 2.062 1.00 26.24 160 ALA F N 1
ATOM 11250 C CA . ALA F 1 160 ? -55.605 -25.040 1.578 1.00 29.96 160 ALA F CA 1
ATOM 11251 C C . ALA F 1 160 ? -54.153 -25.091 2.002 1.00 29.79 160 ALA F C 1
ATOM 11252 O O . ALA F 1 160 ? -53.255 -24.923 1.174 1.00 21.21 160 ALA F O 1
ATOM 11254 N N . LEU F 1 161 ? -53.902 -25.352 3.280 1.00 33.86 161 LEU F N 1
ATOM 11255 C CA . LEU F 1 161 ? -52.519 -25.353 3.740 1.00 33.01 161 LEU F CA 1
ATOM 11256 C C . LEU F 1 161 ? -51.657 -26.409 3.050 1.00 33.27 161 LEU F C 1
ATOM 11257 O O . LEU F 1 161 ? -50.619 -26.029 2.484 1.00 26.58 161 LEU F O 1
ATOM 11262 N N . PRO F 1 162 ? -52.057 -27.685 2.944 1.00 34.49 162 PRO F N 1
ATOM 11263 C CA . PRO F 1 162 ? -51.150 -28.642 2.303 1.00 27.69 162 PRO F CA 1
ATOM 11264 C C . PRO F 1 162 ? -50.909 -28.265 0.870 1.00 33.93 162 PRO F C 1
ATOM 11265 O O . PRO F 1 162 ? -49.852 -28.567 0.325 1.00 21.73 162 PRO F O 1
ATOM 11269 N N . TRP F 1 163 ? -51.910 -27.690 0.210 1.00 33.27 163 TRP F N 1
ATOM 11270 C CA . TRP F 1 163 ? -51.717 -27.280 -1.172 1.00 38.13 163 TRP F CA 1
ATOM 11271 C C . TRP F 1 163 ? -50.590 -26.260 -1.279 1.00 33.28 163 TRP F C 1
ATOM 11272 O O . TRP F 1 163 ? -49.689 -26.401 -2.112 1.00 29.47 163 TRP F O 1
ATOM 11283 N N . LEU F 1 164 ? -50.615 -25.229 -0.437 1.00 42.48 164 LEU F N 1
ATOM 11284 C CA . LEU F 1 164 ? -49.586 -24.197 -0.520 1.00 44.00 164 LEU F CA 1
ATOM 11285 C C . LEU F 1 164 ? -48.210 -24.705 -0.085 1.00 50.20 164 LEU F C 1
ATOM 11286 O O . LEU F 1 164 ? -47.225 -24.547 -0.813 1.00 45.56 164 LEU F O 1
ATOM 11291 N N . VAL F 1 165 ? -48.120 -25.333 1.088 1.00 48.03 165 VAL F N 1
ATOM 11292 C CA . VAL F 1 165 ? -46.826 -25.656 1.696 1.00 40.86 165 VAL F CA 1
ATOM 11293 C C . VAL F 1 165 ? -46.479 -27.141 1.677 1.00 46.49 165 VAL F C 1
ATOM 11294 O O . VAL F 1 165 ? -45.394 -27.514 2.149 1.00 38.36 165 VAL F O 1
ATOM 11298 N N . GLY F 1 166 ? -47.351 -28.003 1.175 1.00 44.38 166 GLY F N 1
ATOM 11299 C CA . GLY F 1 166 ? -47.073 -29.425 1.199 1.00 33.68 166 GLY F CA 1
ATOM 11300 C C . GLY F 1 166 ? -47.623 -30.080 2.453 1.00 42.71 166 GLY F C 1
ATOM 11301 O O . GLY F 1 166 ? -47.872 -29.440 3.472 1.00 51.52 166 GLY F O 1
ATOM 11302 N N . GLU F 1 167 ? -47.818 -31.393 2.363 1.00 35.56 167 GLU F N 1
ATOM 11303 C CA . GLU F 1 167 ? -48.453 -32.091 3.466 1.00 35.96 167 GLU F CA 1
ATOM 11304 C C . GLU F 1 167 ? -47.580 -32.091 4.711 1.00 27.59 167 GLU F C 1
ATOM 11305 O O . GLU F 1 167 ? -48.057 -31.747 5.797 1.00 30.93 167 GLU F O 1
ATOM 11311 N N . GLY F 1 168 ? -46.286 -32.382 4.566 1.00 17.15 168 GLY F N 1
ATOM 11312 C CA . GLY F 1 168 ? -45.462 -32.571 5.754 1.00 27.55 168 GLY F CA 1
ATOM 11313 C C . GLY F 1 168 ? -45.478 -31.359 6.657 1.00 25.35 168 GLY F C 1
ATOM 11314 O O . GLY F 1 168 ? -45.767 -31.452 7.861 1.00 27.98 168 GLY F O 1
ATOM 11315 N N . TRP F 1 169 ? -45.274 -30.193 6.063 1.00 23.28 169 TRP F N 1
ATOM 11316 C CA . TRP F 1 169 ? -45.293 -28.972 6.840 1.00 34.77 169 TRP F CA 1
ATOM 11317 C C . TRP F 1 169 ? -46.685 -28.666 7.353 1.00 27.71 169 TRP F C 1
ATOM 11318 O O . TRP F 1 169 ? -46.849 -28.192 8.479 1.00 38.17 169 TRP F O 1
ATOM 11329 N N . ALA F 1 170 ? -47.696 -28.908 6.534 1.00 29.41 170 ALA F N 1
ATOM 11330 C CA . ALA F 1 170 ? -49.057 -28.614 6.955 1.00 32.37 170 ALA F CA 1
ATOM 11331 C C . ALA F 1 170 ? -49.458 -29.448 8.164 1.00 36.47 170 ALA F C 1
ATOM 11332 O O . ALA F 1 170 ? -50.046 -28.928 9.125 1.00 25.99 170 ALA F O 1
ATOM 11334 N N . LYS F 1 171 ? -49.114 -30.732 8.153 1.00 29.99 171 LYS F N 1
ATOM 11335 C CA . LYS F 1 171 ? -49.460 -31.580 9.272 1.00 20.93 171 LYS F CA 1
ATOM 11336 C C . LYS F 1 171 ? -48.780 -31.066 10.518 1.00 29.28 171 LYS F C 1
ATOM 11337 O O . LYS F 1 171 ? -49.392 -30.986 11.584 1.00 30.03 171 LYS F O 1
ATOM 11343 N N . ARG F 1 172 ? -47.528 -30.636 10.380 1.00 28.67 172 ARG F N 1
ATOM 11344 C CA . ARG F 1 172 ? -46.774 -30.177 11.540 1.00 28.60 172 ARG F CA 1
ATOM 11345 C C . ARG F 1 172 ? -47.466 -28.993 12.192 1.00 26.54 172 ARG F C 1
ATOM 11346 O O . ARG F 1 172 ? -47.528 -28.888 13.416 1.00 36.74 172 ARG F O 1
ATOM 11354 N N . MET F 1 173 ? -47.966 -28.065 11.398 1.00 28.43 173 MET F N 1
ATOM 11355 C CA . MET F 1 173 ? -48.650 -26.929 12.003 1.00 22.96 173 MET F CA 1
ATOM 11356 C C . MET F 1 173 ? -49.967 -27.331 12.641 1.00 33.25 173 MET F C 1
ATOM 11357 O O . MET F 1 173 ? -50.315 -26.844 13.719 1.00 33.57 173 MET F O 1
ATOM 11362 N N . ILE F 1 174 ? -50.795 -28.063 11.905 1.00 25.99 174 ILE F N 1
ATOM 11363 C CA . ILE F 1 174 ? -52.102 -28.438 12.430 1.00 40.17 174 ILE F CA 1
ATOM 11364 C C . ILE F 1 174 ? -52.025 -29.618 13.400 1.00 29.87 174 ILE F C 1
ATOM 11365 O O . ILE F 1 174 ? -52.516 -29.532 14.526 1.00 40.39 174 ILE F O 1
ATOM 11370 N N . LEU F 1 175 ? -51.452 -30.742 12.976 1.00 34.66 175 LEU F N 1
ATOM 11371 C CA . LEU F 1 175 ? -51.362 -31.910 13.847 1.00 33.11 175 LEU F CA 1
ATOM 11372 C C . LEU F 1 175 ? -50.407 -31.664 15.011 1.00 39.79 175 LEU F C 1
ATOM 11373 O O . LEU F 1 175 ? -50.702 -32.056 16.143 1.00 45.35 175 LEU F O 1
ATOM 11378 N N . CYS F 1 176 ? -49.257 -31.046 14.776 1.00 43.72 176 CYS F N 1
ATOM 11379 C CA . CYS F 1 176 ? -48.372 -30.783 15.906 1.00 35.29 176 CYS F CA 1
ATOM 11380 C C . CYS F 1 176 ? -48.611 -29.428 16.549 1.00 36.38 176 CYS F C 1
ATOM 11381 O O . CYS F 1 176 ? -47.992 -29.137 17.582 1.00 32.51 176 CYS F O 1
ATOM 11384 N N . ASN F 1 177 ? -49.520 -28.620 15.997 1.00 36.79 177 ASN F N 1
ATOM 11385 C CA . ASN F 1 177 ? -49.862 -27.320 16.576 1.00 39.09 177 ASN F CA 1
ATOM 11386 C C . ASN F 1 177 ? -48.637 -26.407 16.671 1.00 53.79 177 ASN F C 1
ATOM 11387 O O . ASN F 1 177 ? -48.386 -25.758 17.690 1.00 47.14 177 ASN F O 1
ATOM 11392 N N . GLU F 1 178 ? -47.877 -26.335 15.583 1.00 53.38 178 GLU F N 1
ATOM 11393 C CA . GLU F 1 178 ? -46.589 -25.654 15.573 1.00 41.53 178 GLU F CA 1
ATOM 11394 C C . GLU F 1 178 ? -46.673 -24.368 14.769 1.00 39.27 178 GLU F C 1
ATOM 11395 O O . GLU F 1 178 ? -46.820 -24.408 13.542 1.00 37.23 178 GLU F O 1
ATOM 11401 N N . ARG F 1 179 ? -46.561 -23.237 15.465 1.00 46.22 179 ARG F N 1
ATOM 11402 C CA . ARG F 1 179 ? -46.619 -21.928 14.836 1.00 34.89 179 ARG F CA 1
ATOM 11403 C C . ARG F 1 179 ? -45.367 -21.669 14.009 1.00 42.21 179 ARG F C 1
ATOM 11404 O O . ARG F 1 179 ? -44.319 -22.291 14.209 1.00 51.13 179 ARG F O 1
ATOM 11412 N N . VAL F 1 180 ? -45.491 -20.780 13.028 1.00 46.97 180 VAL F N 1
ATOM 11413 C CA . VAL F 1 180 ? -44.373 -20.477 12.142 1.00 50.48 180 VAL F CA 1
ATOM 11414 C C . VAL F 1 180 ? -44.119 -18.974 12.123 1.00 55.09 180 VAL F C 1
ATOM 11415 O O . VAL F 1 180 ? -45.060 -18.173 12.132 1.00 58.71 180 VAL F O 1
ATOM 11419 N N . ASP F 1 181 ? -42.840 -18.597 12.158 1.00 59.30 181 ASP F N 1
ATOM 11420 C CA . ASP F 1 181 ? -42.435 -17.211 11.996 1.00 60.22 181 ASP F CA 1
ATOM 11421 C C . ASP F 1 181 ? -42.503 -16.819 10.530 1.00 57.43 181 ASP F C 1
ATOM 11422 O O . ASP F 1 181 ? -42.701 -17.659 9.649 1.00 59.75 181 ASP F O 1
ATOM 11427 N N . ALA F 1 182 ? -42.331 -15.522 10.269 1.00 47.34 182 ALA F N 1
ATOM 11428 C CA . ALA F 1 182 ? -42.378 -15.061 8.887 1.00 44.36 182 ALA F CA 1
ATOM 11429 C C . ALA F 1 182 ? -41.313 -15.747 8.026 1.00 55.68 182 ALA F C 1
ATOM 11430 O O . ALA F 1 182 ? -41.557 -16.049 6.848 1.00 63.46 182 ALA F O 1
ATOM 11432 N N . GLU F 1 183 ? -40.112 -15.971 8.575 1.00 43.45 183 GLU F N 1
ATOM 11433 C CA . GLU F 1 183 ? -39.045 -16.587 7.778 1.00 57.02 183 GLU F CA 1
ATOM 11434 C C . GLU F 1 183 ? -39.355 -18.026 7.382 1.00 38.87 183 GLU F C 1
ATOM 11435 O O . GLU F 1 183 ? -39.144 -18.412 6.227 1.00 52.17 183 GLU F O 1
ATOM 11441 N N . THR F 1 184 ? -39.845 -18.838 8.314 1.00 47.79 184 THR F N 1
ATOM 11442 C CA . THR F 1 184 ? -40.174 -20.211 7.950 1.00 52.73 184 THR F CA 1
ATOM 11443 C C . THR F 1 184 ? -41.244 -20.221 6.868 1.00 51.45 184 THR F C 1
ATOM 11444 O O . THR F 1 184 ? -41.104 -20.899 5.841 1.00 54.59 184 THR F O 1
ATOM 11448 N N . ALA F 1 185 ? -42.253 -19.369 7.030 1.00 44.21 185 ALA F N 1
ATOM 11449 C CA . ALA F 1 185 ? -43.383 -19.339 6.108 1.00 49.07 185 ALA F CA 1
ATOM 11450 C C . ALA F 1 185 ? -42.962 -18.989 4.696 1.00 38.23 185 ALA F C 1
ATOM 11451 O O . ALA F 1 185 ? -43.450 -19.585 3.728 1.00 44.94 185 ALA F O 1
ATOM 11453 N N . LEU F 1 186 ? -42.096 -17.999 4.555 1.00 32.49 186 LEU F N 1
ATOM 11454 C CA . LEU F 1 186 ? -41.612 -17.667 3.230 1.00 40.65 186 LEU F CA 1
ATOM 11455 C C . LEU F 1 186 ? -40.814 -18.827 2.670 1.00 42.63 186 LEU F C 1
ATOM 11456 O O . LEU F 1 186 ? -40.875 -19.129 1.471 1.00 46.26 186 LEU F O 1
ATOM 11461 N N . ARG F 1 187 ? -40.043 -19.479 3.533 1.00 48.38 187 ARG F N 1
ATOM 11462 C CA . ARG F 1 187 ? -39.240 -20.609 3.094 1.00 53.07 187 ARG F CA 1
ATOM 11463 C C . ARG F 1 187 ? -40.103 -21.782 2.664 1.00 42.91 187 ARG F C 1
ATOM 11464 O O . ARG F 1 187 ? -39.825 -22.418 1.644 1.00 51.30 187 ARG F O 1
ATOM 11472 N N . ILE F 1 188 ? -41.173 -22.065 3.408 1.00 39.01 188 ILE F N 1
ATOM 11473 C CA . ILE F 1 188 ? -42.015 -23.206 3.075 1.00 39.94 188 ILE F CA 1
ATOM 11474 C C . ILE F 1 188 ? -42.977 -22.920 1.939 1.00 32.85 188 ILE F C 1
ATOM 11475 O O . ILE F 1 188 ? -43.678 -23.829 1.496 1.00 54.30 188 ILE F O 1
ATOM 11480 N N . GLY F 1 189 ? -43.027 -21.689 1.459 1.00 34.37 189 GLY F N 1
ATOM 11481 C CA . GLY F 1 189 ? -43.941 -21.301 0.421 1.00 25.37 189 GLY F CA 1
ATOM 11482 C C . GLY F 1 189 ? -45.287 -20.833 0.919 1.00 37.66 189 GLY F C 1
ATOM 11483 O O . GLY F 1 189 ? -46.163 -20.551 0.090 1.00 44.26 189 GLY F O 1
ATOM 11484 N N . LEU F 1 190 ? -45.482 -20.740 2.240 1.00 30.26 190 LEU F N 1
ATOM 11485 C CA . LEU F 1 190 ? -46.755 -20.250 2.767 1.00 30.96 190 LEU F CA 1
ATOM 11486 C C . LEU F 1 190 ? -47.007 -18.801 2.390 1.00 24.83 190 LEU F C 1
ATOM 11487 O O . LEU F 1 190 ? -48.127 -18.427 2.030 1.00 34.73 190 LEU F O 1
ATOM 11492 N N . VAL F 1 191 ? -45.984 -17.965 2.477 1.00 45.18 191 VAL F N 1
ATOM 11493 C CA . VAL F 1 191 ? -46.087 -16.549 2.151 1.00 42.75 191 VAL F CA 1
ATOM 11494 C C . VAL F 1 191 ? -45.136 -16.271 1.001 1.00 42.27 191 VAL F C 1
ATOM 11495 O O . VAL F 1 191 ? -44.072 -16.891 0.901 1.00 40.71 191 VAL F O 1
ATOM 11499 N N . GLU F 1 192 ? -45.627 -15.502 0.039 1.00 42.22 192 GLU F N 1
ATOM 11500 C CA . GLU F 1 192 ? -44.834 -15.141 -1.128 1.00 62.51 192 GLU F CA 1
ATOM 11501 C C . GLU F 1 192 ? -43.737 -14.131 -0.799 1.00 59.02 192 GLU F C 1
ATOM 11502 O O . GLU F 1 192 ? -42.631 -14.221 -1.340 1.00 69.07 192 GLU F O 1
ATOM 11508 N N . GLN F 1 193 ? -44.027 -13.123 0.025 1.00 52.95 193 GLN F N 1
ATOM 11509 C CA . GLN F 1 193 ? -43.008 -12.110 0.284 1.00 52.95 193 GLN F CA 1
ATOM 11510 C C . GLN F 1 193 ? -43.024 -11.684 1.746 1.00 55.48 193 GLN F C 1
ATOM 11511 O O . GLN F 1 193 ? -44.070 -11.705 2.400 1.00 46.21 193 GLN F O 1
ATOM 11517 N N . VAL F 1 194 ? -41.868 -11.228 2.234 1.00 54.13 194 VAL F N 1
ATOM 11518 C CA . VAL F 1 194 ? -41.713 -10.806 3.621 1.00 58.79 194 VAL F CA 1
ATOM 11519 C C . VAL F 1 194 ? -41.415 -9.314 3.649 1.00 57.16 194 VAL F C 1
ATOM 11520 O O . VAL F 1 194 ? -40.685 -8.792 2.790 1.00 37.59 194 VAL F O 1
ATOM 11524 N N . VAL F 1 195 ? -42.043 -8.624 4.601 1.00 54.75 195 VAL F N 1
ATOM 11525 C CA . VAL F 1 195 ? -41.902 -7.190 4.720 1.00 60.36 195 VAL F CA 1
ATOM 11526 C C . VAL F 1 195 ? -41.639 -6.806 6.166 1.00 56.99 195 VAL F C 1
ATOM 11527 O O . VAL F 1 195 ? -41.929 -7.550 7.108 1.00 63.32 195 VAL F O 1
ATOM 11531 N N . ASP F 1 196 ? -41.089 -5.614 6.321 1.00 49.08 196 ASP F N 1
ATOM 11532 C CA . ASP F 1 196 ? -40.843 -5.042 7.626 1.00 56.38 196 ASP F CA 1
ATOM 11533 C C . ASP F 1 196 ? -42.162 -4.705 8.309 1.00 53.07 196 ASP F C 1
ATOM 11534 O O . ASP F 1 196 ? -43.187 -4.485 7.660 1.00 55.68 196 ASP F O 1
ATOM 11539 N N . SER F 1 197 ? -42.124 -4.668 9.638 1.00 49.32 197 SER F N 1
ATOM 11540 C CA . SER F 1 197 ? -43.327 -4.421 10.420 1.00 43.27 197 SER F CA 1
ATOM 11541 C C . SER F 1 197 ? -43.961 -3.090 10.037 1.00 46.72 197 SER F C 1
ATOM 11542 O O . SER F 1 197 ? -43.273 -2.077 9.888 1.00 57.57 197 SER F O 1
ATOM 11545 N N . GLY F 1 198 ? -45.275 -3.112 9.845 1.00 35.80 198 GLY F N 1
ATOM 11546 C CA . GLY F 1 198 ? -46.062 -1.969 9.450 1.00 42.23 198 GLY F CA 1
ATOM 11547 C C . GLY F 1 198 ? -46.064 -1.686 7.964 1.00 48.76 198 GLY F C 1
ATOM 11548 O O . GLY F 1 198 ? -46.845 -0.841 7.511 1.00 36.40 198 GLY F O 1
ATOM 11549 N N . GLU F 1 199 ? -45.261 -2.397 7.183 1.00 44.08 199 GLU F N 1
ATOM 11550 C CA . GLU F 1 199 ? -45.185 -2.169 5.752 1.00 56.85 199 GLU F CA 1
ATOM 11551 C C . GLU F 1 199 ? -46.048 -3.118 4.946 1.00 53.89 199 GLU F C 1
ATOM 11552 O O . GLU F 1 199 ? -46.067 -3.014 3.719 1.00 57.35 199 GLU F O 1
ATOM 11558 N N . ALA F 1 200 ? -46.748 -4.047 5.587 1.00 59.43 200 ALA F N 1
ATOM 11559 C CA . ALA F 1 200 ? -47.560 -4.974 4.813 1.00 64.18 200 ALA F CA 1
ATOM 11560 C C . ALA F 1 200 ? -48.648 -4.233 4.038 1.00 49.48 200 ALA F C 1
ATOM 11561 O O . ALA F 1 200 ? -48.813 -4.437 2.829 1.00 41.83 200 ALA F O 1
ATOM 11563 N N . ARG F 1 201 ? -49.363 -3.327 4.701 1.00 35.47 201 ARG F N 1
ATOM 11564 C CA . ARG F 1 201 ? -50.430 -2.620 4.005 1.00 38.26 201 ARG F CA 1
ATOM 11565 C C . ARG F 1 201 ? -49.885 -1.792 2.852 1.00 46.31 201 ARG F C 1
ATOM 11566 O O . ARG F 1 201 ? -50.409 -1.849 1.736 1.00 46.68 201 ARG F O 1
ATOM 11574 N N . GLY F 1 202 ? -48.826 -1.027 3.095 1.00 45.55 202 GLY F N 1
ATOM 11575 C CA . GLY F 1 202 ? -48.266 -0.221 2.027 1.00 39.86 202 GLY F CA 1
ATOM 11576 C C . GLY F 1 202 ? -47.797 -1.089 0.883 1.00 51.39 202 GLY F C 1
ATOM 11577 O O . GLY F 1 202 ? -47.978 -0.747 -0.287 1.00 45.67 202 GLY F O 1
ATOM 11578 N N . ALA F 1 203 ? -47.156 -2.210 1.211 1.00 59.71 203 ALA F N 1
ATOM 11579 C CA . ALA F 1 203 ? -46.744 -3.160 0.189 1.00 55.76 203 ALA F CA 1
ATOM 11580 C C . ALA F 1 203 ? -47.957 -3.782 -0.497 1.00 63.60 203 ALA F C 1
ATOM 11581 O O . ALA F 1 203 ? -47.948 -3.999 -1.716 1.00 70.81 203 ALA F O 1
ATOM 11583 N N . ALA F 1 204 ? -48.999 -4.116 0.272 1.00 48.53 204 ALA F N 1
ATOM 11584 C CA . ALA F 1 204 ? -50.174 -4.729 -0.343 1.00 62.05 204 ALA F CA 1
ATOM 11585 C C . ALA F 1 204 ? -50.844 -3.785 -1.342 1.00 62.79 204 ALA F C 1
ATOM 11586 O O . ALA F 1 204 ? -51.084 -4.162 -2.499 1.00 54.60 204 ALA F O 1
ATOM 11588 N N . LEU F 1 205 ? -51.081 -2.532 -0.936 1.00 49.55 205 LEU F N 1
ATOM 11589 C CA . LEU F 1 205 ? -51.688 -1.557 -1.836 1.00 52.46 205 LEU F CA 1
ATOM 11590 C C . LEU F 1 205 ? -50.813 -1.340 -3.059 1.00 59.24 205 LEU F C 1
ATOM 11591 O O . LEU F 1 205 ? -51.314 -1.160 -4.176 1.00 57.96 205 LEU F O 1
ATOM 11596 N N . LEU F 1 206 ? -49.497 -1.315 -2.852 1.00 61.27 206 LEU F N 1
ATOM 11597 C CA . LEU F 1 206 ? -48.566 -1.141 -3.953 1.00 63.46 206 LEU F CA 1
ATOM 11598 C C . LEU F 1 206 ? -48.629 -2.291 -4.942 1.00 66.37 206 LEU F C 1
ATOM 11599 O O . LEU F 1 206 ? -48.684 -2.064 -6.155 1.00 78.69 206 LEU F O 1
ATOM 11604 N N . LEU F 1 207 ? -48.602 -3.534 -4.456 1.00 67.28 207 LEU F N 1
ATOM 11605 C CA . LEU F 1 207 ? -48.673 -4.655 -5.388 1.00 69.32 207 LEU F CA 1
ATOM 11606 C C . LEU F 1 207 ? -50.027 -4.676 -6.084 1.00 61.26 207 LEU F C 1
ATOM 11607 O O . LEU F 1 207 ? -50.107 -4.903 -7.299 1.00 52.08 207 LEU F O 1
ATOM 11612 N N . ALA F 1 208 ? -51.097 -4.379 -5.336 1.00 64.48 208 ALA F N 1
ATOM 11613 C CA . ALA F 1 208 ? -52.429 -4.367 -5.926 1.00 67.12 208 ALA F CA 1
ATOM 11614 C C . ALA F 1 208 ? -52.549 -3.306 -7.015 1.00 60.42 208 ALA F C 1
ATOM 11615 O O . ALA F 1 208 ? -53.224 -3.525 -8.026 1.00 53.28 208 ALA F O 1
ATOM 11617 N N . ALA F 1 209 ? -51.910 -2.148 -6.831 1.00 58.48 209 ALA F N 1
ATOM 11618 C CA . ALA F 1 209 ? -51.992 -1.118 -7.858 1.00 52.84 209 ALA F CA 1
ATOM 11619 C C . ALA F 1 209 ? -51.376 -1.586 -9.179 1.00 58.42 209 ALA F C 1
ATOM 11620 O O . ALA F 1 209 ? -51.879 -1.244 -10.256 1.00 63.88 209 ALA F O 1
ATOM 11622 N N . LYS F 1 210 ? -50.294 -2.368 -9.134 1.00 60.83 210 LYS F N 1
ATOM 11623 C CA . LYS F 1 210 ? -49.736 -2.866 -10.388 1.00 52.98 210 LYS F CA 1
ATOM 11624 C C . LYS F 1 210 ? -50.701 -3.784 -11.115 1.00 69.71 210 LYS F C 1
ATOM 11625 O O . LYS F 1 210 ? -50.722 -3.800 -12.349 1.00 70.16 210 LYS F O 1
ATOM 11631 N N . VAL F 1 211 ? -51.487 -4.573 -10.371 1.00 66.05 211 VAL F N 1
ATOM 11632 C CA . VAL F 1 211 ? -52.414 -5.496 -11.010 1.00 64.53 211 VAL F CA 1
ATOM 11633 C C . VAL F 1 211 ? -53.466 -4.733 -11.799 1.00 61.17 211 VAL F C 1
ATOM 11634 O O . VAL F 1 211 ? -53.906 -5.186 -12.866 1.00 55.65 211 VAL F O 1
ATOM 11638 N N . ALA F 1 212 ? -53.881 -3.563 -11.311 1.00 65.36 212 ALA F N 1
ATOM 11639 C CA . ALA F 1 212 ? -54.835 -2.791 -12.084 1.00 74.17 212 ALA F CA 1
ATOM 11640 C C . ALA F 1 212 ? -54.267 -2.457 -13.467 1.00 62.91 212 ALA F C 1
ATOM 11641 O O . ALA F 1 212 ? -55.045 -2.174 -14.387 1.00 73.73 212 ALA F O 1
ATOM 11643 N N . ARG F 1 213 ? -52.932 -2.564 -13.640 1.00 60.77 213 ARG F N 1
ATOM 11644 C CA . ARG F 1 213 ? -52.269 -2.230 -14.901 1.00 58.04 213 ARG F CA 1
ATOM 11645 C C . ARG F 1 213 ? -52.360 -3.355 -15.910 1.00 60.98 213 ARG F C 1
ATOM 11646 O O . ARG F 1 213 ? -51.794 -3.243 -17.000 1.00 64.38 213 ARG F O 1
ATOM 11654 N N . GLN F 1 214 ? -53.002 -4.464 -15.546 1.00 60.93 214 GLN F N 1
ATOM 11655 C CA . GLN F 1 214 ? -53.194 -5.555 -16.475 1.00 54.25 214 GLN F CA 1
ATOM 11656 C C . GLN F 1 214 ? -54.657 -5.569 -16.885 1.00 60.72 214 GLN F C 1
ATOM 11657 O O . GLN F 1 214 ? -55.530 -5.059 -16.172 1.00 59.42 214 GLN F O 1
ATOM 11663 N N . SER F 1 215 ? -54.929 -6.165 -18.031 1.00 50.27 215 SER F N 1
ATOM 11664 C CA . SER F 1 215 ? -56.259 -6.050 -18.578 1.00 49.91 215 SER F CA 1
ATOM 11665 C C . SER F 1 215 ? -57.305 -6.559 -17.599 1.00 47.92 215 SER F C 1
ATOM 11666 O O . SER F 1 215 ? -57.254 -7.726 -17.198 1.00 43.25 215 SER F O 1
ATOM 11669 N N . PRO F 1 216 ? -58.339 -5.769 -17.313 1.00 56.12 216 PRO F N 1
ATOM 11670 C CA . PRO F 1 216 ? -59.344 -6.224 -16.356 1.00 58.10 216 PRO F CA 1
ATOM 11671 C C . PRO F 1 216 ? -59.880 -7.538 -16.803 1.00 50.93 216 PRO F C 1
ATOM 11672 O O . PRO F 1 216 ? -59.526 -8.573 -16.234 1.00 48.73 216 PRO F O 1
ATOM 11676 N N . VAL F 1 217 ? -60.445 -7.513 -18.008 1.00 61.83 217 VAL F N 1
ATOM 11677 C CA . VAL F 1 217 ? -61.133 -8.661 -18.568 1.00 63.73 217 VAL F CA 1
ATOM 11678 C C . VAL F 1 217 ? -60.231 -9.893 -18.525 1.00 54.53 217 VAL F C 1
ATOM 11679 O O . VAL F 1 217 ? -60.690 -10.991 -18.188 1.00 59.95 217 VAL F O 1
ATOM 11683 N N . ALA F 1 218 ? -58.921 -9.730 -18.798 1.00 52.99 218 ALA F N 1
ATOM 11684 C CA . ALA F 1 218 ? -58.020 -10.881 -18.717 1.00 49.93 218 ALA F CA 1
ATOM 11685 C C . ALA F 1 218 ? -57.939 -11.426 -17.312 1.00 50.43 218 ALA F C 1
ATOM 11686 O O . ALA F 1 218 ? -58.053 -12.638 -17.100 1.00 49.90 218 ALA F O 1
ATOM 11688 N N . ILE F 1 219 ? -57.816 -10.545 -16.328 1.00 49.17 219 ILE F N 1
ATOM 11689 C CA . ILE F 1 219 ? -57.514 -11.052 -14.995 1.00 48.06 219 ILE F CA 1
ATOM 11690 C C . ILE F 1 219 ? -58.629 -11.977 -14.510 1.00 53.18 219 ILE F C 1
ATOM 11691 O O . ILE F 1 219 ? -58.370 -13.105 -14.063 1.00 53.24 219 ILE F O 1
ATOM 11696 N N . ARG F 1 220 ? -59.889 -11.570 -14.690 1.00 55.95 220 ARG F N 1
ATOM 11697 C CA . ARG F 1 220 ? -60.970 -12.416 -14.207 1.00 54.34 220 ARG F CA 1
ATOM 11698 C C . ARG F 1 220 ? -60.928 -13.778 -14.873 1.00 58.50 220 ARG F C 1
ATOM 11699 O O . ARG F 1 220 ? -61.232 -14.776 -14.229 1.00 70.61 220 ARG F O 1
ATOM 11707 N N . THR F 1 221 ? -60.684 -13.840 -16.178 1.00 54.98 221 THR F N 1
ATOM 11708 C CA . THR F 1 221 ? -60.623 -15.145 -16.830 1.00 51.71 221 THR F CA 1
ATOM 11709 C C . THR F 1 221 ? -59.384 -15.945 -16.457 1.00 52.86 221 THR F C 1
ATOM 11710 O O . THR F 1 221 ? -59.435 -17.181 -16.415 1.00 53.05 221 THR F O 1
ATOM 11714 N N . ILE F 1 222 ? -58.237 -15.290 -16.313 1.00 56.42 222 ILE F N 1
ATOM 11715 C CA . ILE F 1 222 ? -57.038 -16.075 -16.054 1.00 53.05 222 ILE F CA 1
ATOM 11716 C C . ILE F 1 222 ? -57.080 -16.742 -14.673 1.00 45.20 222 ILE F C 1
ATOM 11717 O O . ILE F 1 222 ? -56.655 -17.893 -14.519 1.00 41.18 222 ILE F O 1
ATOM 11722 N N . LYS F 1 223 ? -57.593 -16.050 -13.652 1.00 42.89 223 LYS F N 1
ATOM 11723 C CA . LYS F 1 223 ? -57.604 -16.645 -12.313 1.00 39.20 223 LYS F CA 1
ATOM 11724 C C . LYS F 1 223 ? -58.281 -18.018 -12.248 1.00 52.57 223 LYS F C 1
ATOM 11725 O O . LYS F 1 223 ? -57.737 -18.909 -11.570 1.00 61.64 223 LYS F O 1
ATOM 11731 N N . PRO F 1 224 ? -59.423 -18.274 -12.904 1.00 51.47 224 PRO F N 1
ATOM 11732 C CA . PRO F 1 224 ? -59.998 -19.621 -12.823 1.00 39.29 224 PRO F CA 1
ATOM 11733 C C . PRO F 1 224 ? -59.070 -20.699 -13.341 1.00 37.95 224 PRO F C 1
ATOM 11734 O O . PRO F 1 224 ? -59.020 -21.797 -12.778 1.00 38.84 224 PRO F O 1
ATOM 11738 N N . LEU F 1 225 ? -58.335 -20.425 -14.412 1.00 34.88 225 LEU F N 1
ATOM 11739 C CA . LEU F 1 225 ? -57.485 -21.464 -14.975 1.00 42.71 225 LEU F CA 1
ATOM 11740 C C . LEU F 1 225 ? -56.415 -21.909 -13.994 1.00 37.53 225 LEU F C 1
ATOM 11741 O O . LEU F 1 225 ? -56.075 -23.098 -13.934 1.00 23.87 225 LEU F O 1
ATOM 11746 N N . ILE F 1 226 ? -55.835 -20.957 -13.263 1.00 53.25 226 ILE F N 1
ATOM 11747 C CA . ILE F 1 226 ? -54.792 -21.282 -12.298 1.00 42.77 226 ILE F CA 1
ATOM 11748 C C . ILE F 1 226 ? -55.344 -22.108 -11.150 1.00 43.56 226 ILE F C 1
ATOM 11749 O O . ILE F 1 226 ? -54.701 -23.055 -10.679 1.00 44.61 226 ILE F O 1
ATOM 11754 N N . GLN F 1 227 ? -56.549 -21.791 -10.704 1.00 44.71 227 GLN F N 1
ATOM 11755 C CA . GLN F 1 227 ? -57.165 -22.506 -9.604 1.00 37.75 227 GLN F CA 1
ATOM 11756 C C . GLN F 1 227 ? -57.912 -23.730 -10.104 1.00 47.30 227 GLN F C 1
ATOM 11757 O O . GLN F 1 227 ? -58.607 -24.391 -9.323 1.00 46.45 227 GLN F O 1
ATOM 11763 N N . GLY F 1 228 ? -57.767 -24.041 -11.400 1.00 47.55 228 GLY F N 1
ATOM 11764 C CA . GLY F 1 228 ? -58.424 -25.202 -11.964 1.00 42.94 228 GLY F CA 1
ATOM 11765 C C . GLY F 1 228 ? -57.953 -26.522 -11.391 1.00 39.41 228 GLY F C 1
ATOM 11766 O O . GLY F 1 228 ? -58.739 -27.470 -11.296 1.00 51.37 228 GLY F O 1
ATOM 11767 N N . ALA F 1 229 ? -56.672 -26.616 -11.027 1.00 25.56 229 ALA F N 1
ATOM 11768 C CA . ALA F 1 229 ? -56.127 -27.886 -10.545 1.00 44.62 229 ALA F CA 1
ATOM 11769 C C . ALA F 1 229 ? -56.834 -28.391 -9.284 1.00 46.17 229 ALA F C 1
ATOM 11770 O O . ALA F 1 229 ? -56.831 -29.598 -9.016 1.00 42.35 229 ALA F O 1
ATOM 11772 N N . ARG F 1 230 ? -57.318 -27.479 -8.437 1.00 43.68 230 ARG F N 1
ATOM 11773 C CA . ARG F 1 230 ? -58.022 -27.873 -7.221 1.00 33.14 230 ARG F CA 1
ATOM 11774 C C . ARG F 1 230 ? -59.315 -28.612 -7.518 1.00 44.88 230 ARG F C 1
ATOM 11775 O O . ARG F 1 230 ? -59.748 -29.416 -6.702 1.00 37.89 230 ARG F O 1
ATOM 11783 N N . GLU F 1 231 ? -60.069 -28.172 -8.524 1.00 40.54 231 GLU F N 1
ATOM 11784 C CA . GLU F 1 231 ? -61.245 -28.926 -8.937 1.00 41.75 231 GLU F CA 1
ATOM 11785 C C . GLU F 1 231 ? -60.877 -30.193 -9.696 1.00 37.31 231 GLU F C 1
ATOM 11786 O O . GLU F 1 231 ? -61.468 -31.258 -9.472 1.00 43.46 231 GLU F O 1
ATOM 11792 N N . ARG F 1 232 ? -59.887 -30.123 -10.570 1.00 36.67 232 ARG F N 1
ATOM 11793 C CA . ARG F 1 232 ? -59.670 -31.287 -11.404 1.00 41.36 232 ARG F CA 1
ATOM 11794 C C . ARG F 1 232 ? -58.202 -31.339 -11.783 1.00 36.20 232 ARG F C 1
ATOM 11795 O O . ARG F 1 232 ? -57.447 -30.399 -11.550 1.00 51.80 232 ARG F O 1
ATOM 11803 N N . ALA F 1 233 ? -57.827 -32.443 -12.407 1.00 38.89 233 ALA F N 1
ATOM 11804 C CA . ALA F 1 233 ? -56.474 -32.678 -12.861 1.00 46.01 233 ALA F CA 1
ATOM 11805 C C . ALA F 1 233 ? -56.035 -31.564 -13.817 1.00 57.31 233 ALA F C 1
ATOM 11806 O O . ALA F 1 233 ? -56.855 -31.026 -14.565 1.00 69.20 233 ALA F O 1
ATOM 11808 N N . PRO F 1 234 ? -54.742 -31.199 -13.819 1.00 52.22 234 PRO F N 1
ATOM 11809 C CA . PRO F 1 234 ? -54.310 -30.074 -14.668 1.00 39.60 234 PRO F CA 1
ATOM 11810 C C . PRO F 1 234 ? -54.502 -30.322 -16.142 1.00 40.84 234 PRO F C 1
ATOM 11811 O O . PRO F 1 234 ? -55.014 -29.454 -16.862 1.00 37.48 234 PRO F O 1
ATOM 11815 N N . ASN F 1 235 ? -54.152 -31.531 -16.583 1.00 36.98 235 ASN F N 1
ATOM 11816 C CA . ASN F 1 235 ? -54.184 -31.870 -17.992 1.00 36.50 235 ASN F CA 1
ATOM 11817 C C . ASN F 1 235 ? -55.577 -31.735 -18.586 1.00 41.79 235 ASN F C 1
ATOM 11818 O O . ASN F 1 235 ? -55.714 -31.468 -19.785 1.00 48.63 235 ASN F O 1
ATOM 11823 N N . THR F 1 236 ? -56.614 -31.940 -17.787 1.00 31.53 236 THR F N 1
ATOM 11824 C CA . THR F 1 236 ? -57.972 -31.836 -18.305 1.00 35.83 236 THR F CA 1
ATOM 11825 C C . THR F 1 236 ? -58.280 -30.428 -18.794 1.00 42.48 236 THR F C 1
ATOM 11826 O O . THR F 1 236 ? -59.124 -30.241 -19.683 1.00 55.17 236 THR F O 1
ATOM 11830 N N . TRP F 1 237 ? -57.701 -29.423 -18.131 1.00 41.21 237 TRP F N 1
ATOM 11831 C CA . TRP F 1 237 ? -57.948 -28.023 -18.440 1.00 34.34 237 TRP F CA 1
ATOM 11832 C C . TRP F 1 237 ? -57.251 -27.506 -19.697 1.00 33.37 237 TRP F C 1
ATOM 11833 O O . TRP F 1 237 ? -57.618 -26.426 -20.166 1.00 37.86 237 TRP F O 1
ATOM 11844 N N . LEU F 1 238 ? -56.292 -28.228 -20.265 1.00 25.08 238 LEU F N 1
ATOM 11845 C CA . LEU F 1 238 ? -55.565 -27.661 -21.395 1.00 32.90 238 LEU F CA 1
ATOM 11846 C C . LEU F 1 238 ? -56.471 -27.284 -22.545 1.00 36.31 238 LEU F C 1
ATOM 11847 O O . LEU F 1 238 ? -56.315 -26.166 -23.067 1.00 46.45 238 LEU F O 1
ATOM 11852 N N . PRO F 1 239 ? -57.445 -28.095 -22.953 1.00 45.87 239 PRO F N 1
ATOM 11853 C CA . PRO F 1 239 ? -58.318 -27.642 -24.036 1.00 36.82 239 PRO F CA 1
ATOM 11854 C C . PRO F 1 239 ? -59.036 -26.368 -23.683 1.00 35.36 239 PRO F C 1
ATOM 11855 O O . PRO F 1 239 ? -58.999 -25.411 -24.464 1.00 37.19 239 PRO F O 1
ATOM 11859 N N . GLU F 1 240 ? -59.559 -26.286 -22.461 1.00 46.54 240 GLU F N 1
ATOM 11860 C CA . GLU F 1 240 ? -60.304 -25.100 -22.064 1.00 50.12 240 GLU F CA 1
ATOM 11861 C C . GLU F 1 240 ? -59.410 -23.866 -22.088 1.00 45.23 240 GLU F C 1
ATOM 11862 O O . GLU F 1 240 ? -59.879 -22.750 -22.343 1.00 43.55 240 GLU F O 1
ATOM 11868 N N . GLU F 1 241 ? -58.124 -24.042 -21.801 1.00 38.96 241 GLU F N 1
ATOM 11869 C CA . GLU F 1 241 ? -57.223 -22.898 -21.777 1.00 36.93 241 GLU F CA 1
ATOM 11870 C C . GLU F 1 241 ? -57.150 -22.226 -23.133 1.00 46.52 241 GLU F C 1
ATOM 11871 O O . GLU F 1 241 ? -57.317 -21.007 -23.243 1.00 46.01 241 GLU F O 1
ATOM 11877 N N . ARG F 1 242 ? -56.976 -23.017 -24.186 1.00 45.24 242 ARG F N 1
ATOM 11878 C CA . ARG F 1 242 ? -56.935 -22.455 -25.525 1.00 34.02 242 ARG F CA 1
ATOM 11879 C C . ARG F 1 242 ? -58.280 -21.819 -25.885 1.00 42.05 242 ARG F C 1
ATOM 11880 O O . ARG F 1 242 ? -58.327 -20.736 -26.479 1.00 34.91 242 ARG F O 1
ATOM 11888 N N . GLU F 1 243 ? -59.386 -22.477 -25.534 1.00 34.63 243 GLU F N 1
ATOM 11889 C CA . GLU F 1 243 ? -60.697 -21.911 -25.819 1.00 39.17 243 GLU F CA 1
ATOM 11890 C C . GLU F 1 243 ? -60.943 -20.616 -25.050 1.00 51.08 243 GLU F C 1
ATOM 11891 O O . GLU F 1 243 ? -61.701 -19.756 -25.511 1.00 59.25 243 GLU F O 1
ATOM 11897 N N . ARG F 1 244 ? -60.358 -20.460 -23.862 1.00 49.34 244 ARG F N 1
ATOM 11898 C CA . ARG F 1 244 ? -60.584 -19.205 -23.147 1.00 46.63 244 ARG F CA 1
ATOM 11899 C C . ARG F 1 244 ? -59.694 -18.114 -23.702 1.00 42.76 244 ARG F C 1
ATOM 11900 O O . ARG F 1 244 ? -60.047 -16.934 -23.677 1.00 51.95 244 ARG F O 1
ATOM 11908 N N . PHE F 1 245 ? -58.552 -18.509 -24.242 1.00 36.93 245 PHE F N 1
ATOM 11909 C CA . PHE F 1 245 ? -57.615 -17.571 -24.828 1.00 43.63 245 PHE F CA 1
ATOM 11910 C C . PHE F 1 245 ? -58.220 -16.875 -26.032 1.00 41.66 245 PHE F C 1
ATOM 11911 O O . PHE F 1 245 ? -58.123 -15.649 -26.173 1.00 38.84 245 PHE F O 1
ATOM 11919 N N . VAL F 1 246 ? -58.842 -17.665 -26.910 1.00 35.09 246 VAL F N 1
ATOM 11920 C CA . VAL F 1 246 ? -59.500 -17.144 -28.096 1.00 30.34 246 VAL F CA 1
ATOM 11921 C C . VAL F 1 246 ? -60.705 -16.299 -27.702 1.00 39.29 246 VAL F C 1
ATOM 11922 O O . VAL F 1 246 ? -60.989 -15.286 -28.345 1.00 47.51 246 VAL F O 1
ATOM 11926 N N . ASP F 1 247 ? -61.423 -16.685 -26.631 1.00 23.82 247 ASP F N 1
ATOM 11927 C CA . ASP F 1 247 ? -62.502 -15.843 -26.109 1.00 33.94 247 ASP F CA 1
ATOM 11928 C C . ASP F 1 247 ? -61.973 -14.496 -25.667 1.00 45.33 247 ASP F C 1
ATOM 11929 O O . ASP F 1 247 ? -62.704 -13.502 -25.662 1.00 57.93 247 ASP F O 1
ATOM 11934 N N . LEU F 1 248 ? -60.782 -14.483 -25.093 1.00 42.65 248 LEU F N 1
ATOM 11935 C CA . LEU F 1 248 ? -60.187 -13.201 -24.788 1.00 58.13 248 LEU F CA 1
ATOM 11936 C C . LEU F 1 248 ? -59.912 -12.449 -26.076 1.00 66.06 248 LEU F C 1
ATOM 11937 O O . LEU F 1 248 ? -60.318 -11.290 -26.211 1.00 66.59 248 LEU F O 1
ATOM 11942 N N . PHE F 1 249 ? -59.392 -13.156 -27.095 1.00 60.72 249 PHE F N 1
ATOM 11943 C CA . PHE F 1 249 ? -59.004 -12.505 -28.345 1.00 55.17 249 PHE F CA 1
ATOM 11944 C C . PHE F 1 249 ? -60.204 -11.883 -29.067 1.00 63.70 249 PHE F C 1
ATOM 11945 O O . PHE F 1 249 ? -60.052 -10.862 -29.743 1.00 72.96 249 PHE F O 1
ATOM 11953 N N . ASP F 1 250 ? -61.391 -12.480 -29.000 1.00 63.21 250 ASP F N 1
ATOM 11954 C CA . ASP F 1 250 ? -62.529 -11.820 -29.653 1.00 77.40 250 ASP F CA 1
ATOM 11955 C C . ASP F 1 250 ? -63.129 -10.760 -28.723 1.00 67.86 250 ASP F C 1
ATOM 11956 O O . ASP F 1 250 ? -64.258 -10.841 -28.248 1.00 70.69 250 ASP F O 1
ATOM 11961 N N . ALA F 1 251 ? -62.324 -9.741 -28.460 1.00 74.86 251 ALA F N 1
ATOM 11962 C CA . ALA F 1 251 ? -62.723 -8.636 -27.612 1.00 83.43 251 ALA F CA 1
ATOM 11963 C C . ALA F 1 251 ? -61.958 -7.417 -28.095 1.00 83.86 251 ALA F C 1
ATOM 11964 O O . ALA F 1 251 ? -60.887 -7.534 -28.687 1.00 78.51 251 ALA F O 1
ATOM 11966 N N . GLN F 1 252 ? -62.537 -6.245 -27.891 1.00 84.16 252 GLN F N 1
ATOM 11967 C CA . GLN F 1 252 ? -61.810 -5.025 -28.215 1.00 87.31 252 GLN F CA 1
ATOM 11968 C C . GLN F 1 252 ? -60.635 -4.830 -27.268 1.00 73.38 252 GLN F C 1
ATOM 11969 O O . GLN F 1 252 ? -59.628 -4.209 -27.635 1.00 71.11 252 GLN F O 1
ATOM 11975 N N . ASP F 1 253 ? -60.798 -5.268 -26.012 1.00 71.02 253 ASP F N 1
ATOM 11976 C CA . ASP F 1 253 ? -59.812 -4.988 -24.982 1.00 68.93 253 ASP F CA 1
ATOM 11977 C C . ASP F 1 253 ? -58.535 -5.743 -25.269 1.00 66.33 253 ASP F C 1
ATOM 11978 O O . ASP F 1 253 ? -57.439 -5.236 -25.021 1.00 60.83 253 ASP F O 1
ATOM 11983 N N . THR F 1 254 ? -58.658 -6.971 -25.771 1.00 76.60 254 THR F N 1
ATOM 11984 C CA . THR F 1 254 ? -57.469 -7.764 -26.064 1.00 73.25 254 THR F CA 1
ATOM 11985 C C . THR F 1 254 ? -56.622 -7.146 -27.166 1.00 68.13 254 THR F C 1
ATOM 11986 O O . THR F 1 254 ? -55.392 -7.264 -27.146 1.00 67.63 254 THR F O 1
ATOM 11990 N N . ARG F 1 255 ? -57.257 -6.540 -28.172 1.00 80.00 255 ARG F N 1
ATOM 11991 C CA . ARG F 1 255 ? -56.476 -5.931 -29.243 1.00 82.77 255 ARG F CA 1
ATOM 11992 C C . ARG F 1 255 ? -55.656 -4.757 -28.724 1.00 84.86 255 ARG F C 1
ATOM 11993 O O . ARG F 1 255 ? -54.616 -4.414 -29.302 1.00 87.63 255 ARG F O 1
ATOM 12001 N N . GLU F 1 256 ? -56.104 -4.128 -27.631 1.00 81.37 256 GLU F N 1
ATOM 12002 C CA . GLU F 1 256 ? -55.391 -2.957 -27.127 1.00 82.45 256 GLU F CA 1
ATOM 12003 C C . GLU F 1 256 ? -54.118 -3.345 -26.378 1.00 79.23 256 GLU F C 1
ATOM 12004 O O . GLU F 1 256 ? -53.072 -2.704 -26.548 1.00 73.95 256 GLU F O 1
ATOM 12010 N N . GLY F 1 257 ? -54.181 -4.380 -25.539 1.00 76.04 257 GLY F N 1
ATOM 12011 C CA . GLY F 1 257 ? -52.991 -4.774 -24.811 1.00 68.66 257 GLY F CA 1
ATOM 12012 C C . GLY F 1 257 ? -51.870 -5.166 -25.749 1.00 67.30 257 GLY F C 1
ATOM 12013 O O . GLY F 1 257 ? -50.717 -4.784 -25.544 1.00 63.57 257 GLY F O 1
ATOM 12014 N N . VAL F 1 258 ? -52.195 -5.938 -26.788 1.00 72.86 258 VAL F N 1
ATOM 12015 C CA . VAL F 1 258 ? -51.187 -6.350 -27.759 1.00 74.28 258 VAL F CA 1
ATOM 12016 C C . VAL F 1 258 ? -50.683 -5.152 -28.555 1.00 71.76 258 VAL F C 1
ATOM 12017 O O . VAL F 1 258 ? -49.482 -5.039 -28.841 1.00 67.20 258 VAL F O 1
ATOM 12021 N N . ASN F 1 259 ? -51.586 -4.243 -28.932 1.00 69.46 259 ASN F N 1
ATOM 12022 C CA . ASN F 1 259 ? -51.159 -3.089 -29.708 1.00 74.70 259 ASN F CA 1
ATOM 12023 C C . ASN F 1 259 ? -50.168 -2.256 -28.921 1.00 70.87 259 ASN F C 1
ATOM 12024 O O . ASN F 1 259 ? -49.119 -1.876 -29.444 1.00 76.02 259 ASN F O 1
ATOM 12029 N N . ALA F 1 260 ? -50.429 -2.063 -27.632 1.00 61.32 260 ALA F N 1
ATOM 12030 C CA . ALA F 1 260 ? -49.556 -1.222 -26.833 1.00 64.01 260 ALA F CA 1
ATOM 12031 C C . ALA F 1 260 ? -48.125 -1.734 -26.869 1.00 67.51 260 ALA F C 1
ATOM 12032 O O . ALA F 1 260 ? -47.183 -0.948 -27.021 1.00 77.58 260 ALA F O 1
ATOM 12034 N N . PHE F 1 261 ? -47.947 -3.053 -26.775 1.00 64.68 261 PHE F N 1
ATOM 12035 C CA . PHE F 1 261 ? -46.609 -3.631 -26.818 1.00 65.02 261 PHE F CA 1
ATOM 12036 C C . PHE F 1 261 ? -45.926 -3.389 -28.154 1.00 58.25 261 PHE F C 1
ATOM 12037 O O . PHE F 1 261 ? -44.719 -3.124 -28.197 1.00 61.92 261 PHE F O 1
ATOM 12045 N N . LEU F 1 262 ? -46.666 -3.508 -29.257 1.00 64.88 262 LEU F N 1
ATOM 12046 C CA . LEU F 1 262 ? -46.046 -3.284 -30.556 1.00 69.26 262 LEU F CA 1
ATOM 12047 C C . LEU F 1 262 ? -45.521 -1.861 -30.657 1.00 66.69 262 LEU F C 1
ATOM 12048 O O . LEU F 1 262 ? -44.351 -1.638 -30.982 1.00 60.31 262 LEU F O 1
ATOM 12053 N N . GLU F 1 263 ? -46.334 -0.894 -30.273 1.00 69.16 263 GLU F N 1
ATOM 12054 C CA . GLU F 1 263 ? -45.934 0.498 -30.372 1.00 70.32 263 GLU F CA 1
ATOM 12055 C C . GLU F 1 263 ? -45.150 0.963 -29.159 1.00 69.17 263 GLU F C 1
ATOM 12056 O O . GLU F 1 263 ? -44.793 2.144 -29.091 1.00 68.92 263 GLU F O 1
ATOM 12062 N N . LYS F 1 264 ? -44.871 0.060 -28.216 1.00 76.36 264 LYS F N 1
ATOM 12063 C CA . LYS F 1 264 ? -44.032 0.349 -27.054 1.00 62.98 264 LYS F CA 1
ATOM 12064 C C . LYS F 1 264 ? -44.625 1.473 -26.198 1.00 68.24 264 LYS F C 1
ATOM 12065 O O . LYS F 1 264 ? -43.966 2.464 -25.888 1.00 77.58 264 LYS F O 1
ATOM 12071 N N . ARG F 1 265 ? -45.887 1.310 -25.806 1.00 64.58 265 ARG F N 1
ATOM 12072 C CA . ARG F 1 265 ? -46.587 2.306 -25.006 1.00 59.41 265 ARG F CA 1
ATOM 12073 C C . ARG F 1 265 ? -47.492 1.611 -24.007 1.00 68.53 265 ARG F C 1
ATOM 12074 O O . ARG F 1 265 ? -47.810 0.427 -24.140 1.00 76.10 265 ARG F O 1
ATOM 12082 N N . ASP F 1 266 ? -47.855 2.353 -22.975 1.00 64.21 266 ASP F N 1
ATOM 12083 C CA . ASP F 1 266 ? -48.726 1.817 -21.943 1.00 71.09 266 ASP F CA 1
ATOM 12084 C C . ASP F 1 266 ? -50.071 1.424 -22.557 1.00 69.98 266 ASP F C 1
ATOM 12085 O O . ASP F 1 266 ? -50.661 2.215 -23.303 1.00 69.68 266 ASP F O 1
ATOM 12090 N N . PRO F 1 267 ? -50.557 0.210 -22.314 1.00 71.00 267 PRO F N 1
ATOM 12091 C CA . PRO F 1 267 ? -51.904 -0.143 -22.776 1.00 75.27 267 PRO F CA 1
ATOM 12092 C C . PRO F 1 267 ? -52.970 0.605 -21.989 1.00 70.45 267 PRO F C 1
ATOM 12093 O O . PRO F 1 267 ? -52.808 0.896 -20.800 1.00 58.49 267 PRO F O 1
ATOM 12097 N N . LYS F 1 268 ? -54.041 0.977 -22.687 1.00 68.39 268 LYS F N 1
ATOM 12098 C CA . LYS F 1 268 ? -55.153 1.717 -22.094 1.00 75.99 268 LYS F CA 1
ATOM 12099 C C . LYS F 1 268 ? -56.479 0.990 -22.305 1.00 83.52 268 LYS F C 1
ATOM 12100 O O . LYS F 1 268 ? -56.923 0.817 -23.448 1.00 87.63 268 LYS F O 1
ATOM 12106 N N . TRP F 1 269 ? -57.136 0.596 -21.211 1.00 60.95 269 TRP F N 1
ATOM 12107 C CA . TRP F 1 269 ? -58.430 -0.054 -21.327 1.00 51.51 269 TRP F CA 1
ATOM 12108 C C . TRP F 1 269 ? -59.422 0.588 -20.389 1.00 61.36 269 TRP F C 1
ATOM 12109 O O . TRP F 1 269 ? -59.060 1.352 -19.489 1.00 66.66 269 TRP F O 1
ATOM 12120 N N . ARG F 1 270 ? -60.697 0.280 -20.605 1.00 72.40 270 ARG F N 1
ATOM 12121 C CA . ARG F 1 270 ? -61.774 0.837 -19.795 1.00 81.33 270 ARG F CA 1
ATOM 12122 C C . ARG F 1 270 ? -61.563 0.549 -18.312 1.00 77.91 270 ARG F C 1
ATOM 12123 O O . ARG F 1 270 ? -62.414 0.867 -17.482 1.00 76.30 270 ARG F O 1
#

B-factor: mean 51.85, std 18.91, range [1.47, 142.14]

Sequence (1572 aa):
KASSFDDTHKLTVEKHGHTALITINHPPANTWDRDSLIGLRQLIEHLNRDDDIYALVVTGQGPKFFSAGADLNMFADGDKARAREMARRFGEAFEALRDFRGVSIAAINGYAMGGGLECALACDIRIAERQAQMALPEAAVGLLPCAGGTQALPWLVGEGWAKRMILCNERVDAETALRIGLVEQVVDSGEARGAALLLAAKVARQSPVAIRTIKPLIQGARERAPNTWLPEERERFVDLFDAQDTREGVNAFLEKRDPKWRKASSFDDTHHKLTVEKHGHTALITINHPPANTWDRDSLIGLRQLIEHLNRDDDIYALVVTGQGPKFFSAGADLNMFADGDKARAREMARRFGEAFEALRDFRGVSIAAINGYAMGGGLECALACDIRIAERQAQMALPEAAVGLLPCAGGTQALPWLVGEGWAKRMILCNERVDAETALRIGLVEQVVDSGEARGAALLLAAKVARQSPVAIRTIKPLIQGARERAPNTWLPEERERFVDLFDAQDTREGVNAFLEKRDPKWRKASSFDDTHKLTVEKHGHTALITINHPPANTWDRDSLIGLRQLIEHLNRDDDIYALVVTGQGPKFFSAGADLNMFADGDKARAREMARRFGEAFEALRDFRGVSIAAINGYAMGGGLECALACDIRIAERQAQMALPEAAVGLLPCAGGTQALPWLVGEGWAKRMILCNERVDAETALRIGLVEQVVDSGEARGAALLLAAKVARQSPVAIRTIKPLIQGARERAPNTWLPEERERFVDLFDAQDTREGVNAFLEKRDPKWRKASSFDDTHKLTVEKHGHTALITINHPPANTWDRDSLIGLRQLIEHLNRDDDIYALVVTGQGPKFFSAGADLNMFADGDKARAREMARRFGEAFEALRDFRGVSIAAINGYAMGGGLECALACDIRIAERQAQMALPEAAVGLLPCAGGTQALPWLVGEGWAKRMILCNERVDAETALRIGLVEQVVDSGEARGAALLLAAKVARQSPVAIRTIKPLIQGARERAPNTWLPEERERFVDLFDAQDTREGVNAFLEKRDPKWRKASSFDDTHKLTVEKHGHTALITINHPPANTWDRDSLIGLRQLIEHLNRDDDIYALVVTGQGPKFFSAGADLNMFADGDKARAREMARRFGEAFEALRDFRGVSIAAINGYAMGGGLECALACDIRIAERQAQMALPEAAVGLLPCAGGTQALPWLVGEGWAKRMILCNERVDAETALRIGLVEQVVDSGEARGAALLLAAKVARQSPVAIRTIKPLIQGARERAPNTWLPEERERFVDLFDAQDTREGVNAFLEKRDPKWRKASSFDDTHKLTVEKHGHTALITINHPPANTWDRDSLIGLRQLIEHLNRDDDIYALVVTGQGPKFFSAGADLNMFADGDKARAREMARRFGEAFEALRDFRGVSIAAINGYAMGGGLECALACDIRIAERQAQMALPEAAVGLLPCAGGTQALPWLVGEGWAKRMILCNERVDAETALRIGLVEQVVDSGEARGAALLLAAKVARQSPVAIRTIKPLIQGARERAPNTWLPEERERFVDLFDAQDTREGVNAFLEKRDPKWR

Organism: Pseudomonas aeruginosa (strain ATCC 15692 / DSM 22644 / CIP 104116 / JCM 14847 / LMG 12228 / 1C / PRS 101 / PAO1) (NCBI:txid208964)

CATH classification: 3.90.226.10 (+1 more: 1.10.12.10)

Secondary structure (DSSP, 8-state):
---SS---TTEEEEEETTEEEEEE--TTT--B-HHHHHHHHHHHHHHHH-TT--EEEEEESTTTEEE--B-TTTT-SS-HHHHHHHHHHHHHHHHHHHT-SSEEEEEE-SEEETHHHHHHHHSSEEEEETT--EE--HHHHT---TTTHHHHHHHHHHHHHHHHHHHH---B-HHHHHHHTS-SEEE-TT-HHHHHHHHHHHHTTS-HHHHHHHHHHHTHHHHS-GGGGHHHHHHHHHHHHSSHHHHHHHHHHHTT------/--TT----TTEEEEEETTEEEEEE--TTT--B-HHHHHHHHHHHHHHHH-TT--EEEEEESSSS-SB--B-TTTT-SS-HHHHHHHHHHHHHHHHHHHT-SSEEEEEE-S-EETHHHHHHHHSSEEEEETT-EEE--HHHHT----SSHHHHHHHHH-HHHHHHHHHH---EEHHHHHHHTS-SEEE-TT-HHHHHHHHHHHHHTS-HHHHHHHHHHHTHHHHS-HHHHHHHHHHHHHHHHSSHHHHHHHHHHHTT------/--SSS---TTEEEEEETTEEEEEE--TTT--B-HHHHHHHHHHHHHHHH-SS--EEEEEESTTTEEE--B-TTTT-SS-HHHHHHHHHHHHHHHHHHHT-SSEEEEEE-SEEETHHHHHHHHSSEEEEESS-EEE--TTTTT---TTTHHHHHHHHH-HHHHHHHHHHT--EEHHHHHHHTS-SEEE-TT-HHHHHHHHHHHHHTS-HHHHHHHHHHHGGGGTS-TGGGHHHHHHHHHHHHSSHHHHHHHHHHHHTS-----/---SS---TTEEEEEETTEEEEEE--TTT--B-HHHHHHHHHHHHHHHH-SS--EEEEEESSSS-SB--B-TGGG-TT-HHHHHHHHHHHHHHHHHHHT-SSEEEEEE-S-BBTHHHHHHHHSSEEEEETT-EEB--HHHHT---TTTHHHHHHHHH-HHHHHHHHTS---EEHHHHHHHTSSSEEE-TT-HHHHHHHHHHHHTTS-HHHHHHHHHHHHHHHHS-TGGGHHHHHHHHHHHHSSHHHHHHHHHHHTT------/---SS---TTEEEEEETTEEEEEE--TTT--B-HHHHHHHHHHHHHHHH-SS--EEEEEESSSS-SB--B-TGGG-SS-HHHHHHHHHHHHHHHHHHHT-SSEEEEEE-S-B-HHHHHHHHHSSEEEEESS-EE---GGGGT----SSHHHHHHHHH-HHHHHHHHHS---EEHHHHHHHTS-SEEE-TT-HHHHHHHHHHHHHTS-HHHHHHHHHHHTHHHHS-TGGGHHHHHHHHHHHHSSHHHHHHHHHHHTT------/---SS---TTEEEEEETTEEEEEE--TTT--B-HHHHHHHHHHHHHHHH-SS--EEEEEESTTT-SB--B-TTTT-TT-HHHHHHHHHHHHHHHHHHHT-SSEEEEEE-S-EETHHHHHHHHSSEEEEESS-EEE--TTTTT---TTTHHHHHHHHH-HHHHHHHHTS---EEHHHHHHHTS-SEEE-TT-HHHHHHHHHHHHTTS-HHHHHHHHHHHTHHHHS-GGGGHHHHHHHHHHHHSSHHHHHHHHHHHHTS-----